Protein 7P0X (pdb70)

Sequence (1705 aa):
SLADAVFKSACEERILLAYADYNPDMTKVVNLFSKYNETVNTVRVSNDAVKDILEIVGWPSMPLIFVKGNCCGGFKELYQLEESGFLNEWLKEHEYDLAIVGGGSGGLAAAKEAVRLGKKVVCLDFVKPSAMGTTWGLGGTCVNVGCIPKKLMHQAALLGEYIEDAKKFGWEIPEGAIKLNWHQLKNAVQNHIASLNWGYRVQLKEKSVTYMNSYATFTGSHELSVKNKKGKVEKVTADRFLIAVGLRPRFPDVPGALECCISSDDLFSLPYNPGKTLCVGASYVSLECAGFLKGIGNDVTVMVRSVLLRGFDQDMAERIKKHMTERGVKFVQVPIKYERLKKPTDSEPGMIRVHTMQEDEDGTKEVTEDFNTVLMAIGRDAMTDDLGLDVVGVNRAKSGKIIGRREQSVSCPYVYAIGDVLYGSPELTPVAIQAGKVLMRRLFTGSSELTEYDKIPTTVFTPLEYGSCGLSEYSAIQKYGKENINVYHNVFIPLEYAVTERKEKTHCYCKLICLKNNEQDLILGFHILTPNAGEITQGFAIALKFDAKKADFDRLIGIHPTVAENFTTLTLVKEDSGSLADAVFKSACEERILLAYADYNPDMTKVVNLFSKYNETVNTVRVSNDAVKDILEIVGWPSMPLIFVKGNCCGGFKELYQLEESGFLNEWLKEHEYDLAIVGGGSGGLAAAKEAVRLGKKVVCLDFVKPSAMGTTWGLGGTCVNVGCIPKKLMHQAALLGEYIEDAKKFGWEIPEGAIKLNWHQLKNAVQNHIASLNWGYRVQLKEKSVTYMNSYATFTGSHELSVKNKKGKVEKVTADRFLIAVGLRPRFPDVPGALECCISSDDLFSLPYNPGKTLCVGASYVSLECAGFLKGIGNDVTVMVRSVLLRGFDQDMAERIKKHMTERGVKFVQVPIKYERLKKPTDSEPGMIRVHTMQEDEDGTKEVTEDFNTVLMAIGRDAMTDDLGLDVVVGVNRAKSGKIIGRREQSVSCPYVYAIGDVLYGSPELTPVAIQAGKVLMRRLFTGSSELTEYDKIPTTVFTPLEYGSCGLSEYSAIQKYGKENINVYHNVFIPLEYAVTERKEKTHCYCKLICLKNEQDLILGFHILTPNAGEITQGFAIALKFDAKKADFDRLIGIHPTVAENFTTLTLVKEGCGADAVFKSACEERILLAYPDMTKVVNLFSKYNETVNTVRVSNDAVKDILEIVGWPSMPLIFVKGNCCGELYSGFLNEWLKEHEYDLAIVGGGSGGLAAAKEAVRLGKKVVCLDFVKPSAMGTTWGLGGTCVNVGCIPKKLMHQAALLGEYIEDAKKFGWEIPEGAIKLNWHQLKNAVQNHIASLNWGYRVQLKEKSVTYMNSYATFTGSHELSVKNKKGKVEKVTADRFLIAVGLRPRFPDVPGALECCISSDDLFSLPYNPGKTLCVGASYVSLECAGFLKGIGNDVTVMVRSVLLRGFDQDMAERIKKHMTERGVKFVQCVPIKYERLKKPTDSEPGMIRVTEDFNTVLMAIGRDAMTDDLGLDVVGVNRAKSGKIIGRREQSVSCPYVYAIGDVLYGSPELTPVAIQAGKVLMRRLFTGSSELTEYDKIPTTVFTPLEYGSCGLSEYSAIQKYGKENINVYHNVFIPLEYAVTERKEKTHCYCKLICLKNEQDLILGFHILTPNAGEITQGFAIALKFDAKKADFDRLIGIHPTVAENFTTLTLVKED

Structure (mmCIF, N/CA/C/O backbone):
data_7P0X
#
_entry.id   7P0X
#
_cell.length_a   146.921
_cell.length_b   258.985
_cell.length_c   129.067
_cell.angle_alpha   90.000
_cell.angle_beta   90.000
_cell.angle_gamma   90.000
#
_symmetry.space_group_name_H-M   'C 2 2 21'
#
loop_
_entity.id
_entity.type
_entity.pdbx_description
1 polymer 'Glutaredoxin domain-containing protein'
2 polymer 'Glutaredoxin domain-containing protein'
3 non-polymer 'FLAVIN-ADENINE DINUCLEOTIDE'
4 non-polymer (4S)-2-METHYL-2,4-PENTANEDIOL
5 non-polymer 'SODIUM ION'
6 non-polymer 'CHLORIDE ION'
7 water water
#
loop_
_atom_site.group_PDB
_atom_site.id
_atom_site.type_symbol
_atom_site.label_atom_id
_atom_site.label_alt_id
_atom_site.label_comp_id
_atom_site.label_asym_id
_atom_site.label_entity_id
_atom_site.label_seq_id
_atom_site.pdbx_PDB_ins_code
_atom_site.Cartn_x
_atom_site.Cartn_y
_atom_site.Cartn_z
_atom_site.occupancy
_atom_site.B_iso_or_equiv
_atom_site.auth_seq_id
_atom_site.auth_comp_id
_atom_site.auth_asym_id
_atom_site.auth_atom_id
_atom_site.pdbx_PDB_model_num
ATOM 1 N N . SER A 1 12 ? -12.212 -23.533 1.988 1.00 126.40 12 SER A N 1
ATOM 2 C CA . SER A 1 12 ? -11.021 -23.863 1.157 1.00 129.35 12 SER A CA 1
ATOM 3 C C . SER A 1 12 ? -11.395 -24.807 -0.004 1.00 127.50 12 SER A C 1
ATOM 4 O O . SER A 1 12 ? -11.233 -24.389 -1.172 1.00 128.50 12 SER A O 1
ATOM 7 N N . LEU A 1 13 ? -11.880 -26.021 0.283 1.00 122.30 13 LEU A N 1
ATOM 8 C CA . LEU A 1 13 ? -12.225 -27.037 -0.756 1.00 122.08 13 LEU A CA 1
ATOM 9 C C . LEU A 1 13 ? -13.758 -27.185 -0.907 1.00 117.42 13 LEU A C 1
ATOM 10 O O . LEU A 1 13 ? -14.530 -26.552 -0.134 1.00 117.07 13 LEU A O 1
ATOM 15 N N . ALA A 1 14 ? -14.181 -27.959 -1.913 1.00 112.55 14 ALA A N 1
ATOM 16 C CA . ALA A 1 14 ? -15.555 -27.984 -2.476 1.00 108.67 14 ALA A CA 1
ATOM 17 C C . ALA A 1 14 ? -16.601 -28.284 -1.382 1.00 106.58 14 ALA A C 1
ATOM 18 O O . ALA A 1 14 ? -17.567 -27.483 -1.185 1.00 107.62 14 ALA A O 1
ATOM 20 N N . ASP A 1 15 ? -16.409 -29.384 -0.652 1.00 104.78 15 ASP A N 1
ATOM 21 C CA . ASP A 1 15 ? -17.343 -29.843 0.409 1.00 107.03 15 ASP A CA 1
ATOM 22 C C . ASP A 1 15 ? -17.502 -28.709 1.446 1.00 109.67 15 ASP A C 1
ATOM 23 O O . ASP A 1 15 ? -18.678 -28.316 1.731 1.00 113.64 15 ASP A O 1
ATOM 28 N N . ALA A 1 16 ? -16.379 -28.148 1.927 1.00 109.23 16 ALA A N 1
ATOM 29 C CA . ALA A 1 16 ? -16.326 -27.007 2.875 1.00 112.58 16 ALA A CA 1
ATOM 30 C C . ALA A 1 16 ? -17.039 -25.776 2.287 1.00 108.97 16 ALA A C 1
ATOM 31 O O . ALA A 1 16 ? -17.730 -25.075 3.064 1.00 109.48 16 ALA A O 1
ATOM 33 N N . VAL A 1 17 ? -16.883 -25.511 0.982 1.00 103.22 17 VAL A N 1
ATOM 34 C CA . VAL A 1 17 ? -17.587 -24.387 0.292 1.00 104.46 17 VAL A CA 1
ATOM 35 C C . VAL A 1 17 ? -19.097 -24.634 0.345 1.00 103.45 17 VAL A C 1
ATOM 36 O O . VAL A 1 17 ? -19.825 -23.728 0.795 1.00 97.35 17 VAL A O 1
ATOM 40 N N . PHE A 1 18 ? -19.551 -25.811 -0.112 1.00 103.78 18 PHE A N 1
ATOM 41 C CA . PHE A 1 18 ? -21.004 -26.103 -0.281 1.00 102.33 18 PHE A CA 1
ATOM 42 C C . PHE A 1 18 ? -21.689 -26.212 1.092 1.00 103.42 18 PHE A C 1
ATOM 43 O O . PHE A 1 18 ? -22.882 -25.761 1.202 1.00 100.59 18 PHE A O 1
ATOM 51 N N . LYS A 1 19 ? -20.969 -26.730 2.109 1.00 107.66 19 LYS A N 1
ATOM 52 C CA . LYS A 1 19 ? -21.466 -26.745 3.517 1.00 113.51 19 LYS A CA 1
ATOM 53 C C . LYS A 1 19 ? -21.751 -25.302 3.950 1.00 115.02 19 LYS A C 1
ATOM 54 O O . LYS A 1 19 ? -22.913 -25.004 4.335 1.00 114.89 19 LYS A O 1
ATOM 60 N N . SER A 1 20 ? -20.741 -24.433 3.860 1.00 119.50 20 SER A N 1
ATOM 61 C CA . SER A 1 20 ? -20.867 -22.987 4.170 1.00 120.99 20 SER A CA 1
ATOM 62 C C . SER A 1 20 ? -22.045 -22.406 3.368 1.00 119.74 20 SER A C 1
ATOM 63 O O . SER A 1 20 ? -22.914 -21.734 3.978 1.00 118.12 20 SER A O 1
ATOM 66 N N . ALA A 1 21 ? -22.094 -22.683 2.058 1.00 116.17 21 ALA A N 1
ATOM 67 C CA . ALA A 1 21 ? -23.142 -22.197 1.129 1.00 115.78 21 ALA A CA 1
ATOM 68 C C . ALA A 1 21 ? -24.527 -22.562 1.678 1.00 113.11 21 ALA A C 1
ATOM 69 O O . ALA A 1 21 ? -25.391 -21.663 1.760 1.00 116.88 21 ALA A O 1
ATOM 71 N N . CYS A 1 22 ? -24.710 -23.818 2.091 1.00 113.41 22 CYS A N 1
ATOM 72 C CA . CYS A 1 22 ? -25.987 -24.312 2.686 1.00 116.04 22 CYS A CA 1
ATOM 73 C C . CYS A 1 22 ? -26.251 -23.662 4.058 1.00 114.53 22 CYS A C 1
ATOM 74 O O . CYS A 1 22 ? -27.434 -23.325 4.316 1.00 108.13 22 CYS A O 1
ATOM 77 N N . GLU A 1 23 ? -25.213 -23.491 4.899 1.00 114.76 23 GLU A N 1
ATOM 78 C CA . GLU A 1 23 ? -25.342 -23.012 6.311 1.00 116.00 23 GLU A CA 1
ATOM 79 C C . GLU A 1 23 ? -25.643 -21.502 6.363 1.00 115.95 23 GLU A C 1
ATOM 80 O O . GLU A 1 23 ? -26.385 -21.089 7.273 1.00 111.78 23 GLU A O 1
ATOM 86 N N . GLU A 1 24 ? -25.081 -20.719 5.434 1.00 114.54 24 GLU A N 1
ATOM 87 C CA . GLU A 1 24 ? -25.107 -19.229 5.446 1.00 115.28 24 GLU A CA 1
ATOM 88 C C . GLU A 1 24 ? -26.222 -18.709 4.533 1.00 111.49 24 GLU A C 1
ATOM 89 O O . GLU A 1 24 ? -26.536 -19.379 3.511 1.00 115.77 24 GLU A O 1
ATOM 95 N N . ARG A 1 25 ? -26.804 -17.568 4.902 1.00 110.53 25 ARG A N 1
ATOM 96 C CA . ARG A 1 25 ? -27.855 -16.851 4.137 1.00 111.83 25 ARG A CA 1
ATOM 97 C C . ARG A 1 25 ? -27.265 -16.315 2.832 1.00 114.21 25 ARG A C 1
ATOM 98 O O . ARG A 1 25 ? -27.876 -16.565 1.800 1.00 118.06 25 ARG A O 1
ATOM 106 N N . ILE A 1 26 ? -26.160 -15.572 2.891 1.00 118.52 26 ILE A N 1
ATOM 107 C CA . ILE A 1 26 ? -25.483 -14.997 1.694 1.00 120.27 26 ILE A CA 1
ATOM 108 C C . ILE A 1 26 ? -23.986 -15.298 1.804 1.00 120.96 26 ILE A C 1
ATOM 109 O O . ILE A 1 26 ? -23.332 -14.811 2.769 1.00 129.30 26 ILE A O 1
ATOM 114 N N . LEU A 1 27 ? -23.476 -16.068 0.840 1.00 116.90 27 LEU A N 1
ATOM 115 C CA . LEU A 1 27 ? -22.049 -16.458 0.719 1.00 117.04 27 LEU A CA 1
ATOM 116 C C . LEU A 1 27 ? -21.525 -16.031 -0.655 1.00 116.83 27 LEU A C 1
ATOM 117 O O . LEU A 1 27 ? -22.197 -16.320 -1.683 1.00 117.36 27 LEU A O 1
ATOM 122 N N . LEU A 1 28 ? -20.371 -15.364 -0.648 1.00 122.46 28 LEU A N 1
ATOM 123 C CA . LEU A 1 28 ? -19.577 -15.022 -1.851 1.00 124.93 28 LEU A CA 1
ATOM 124 C C . LEU A 1 28 ? -18.349 -15.935 -1.870 1.00 124.28 28 LEU A C 1
ATOM 125 O O . LEU A 1 28 ? -17.504 -15.816 -0.967 1.00 123.18 28 LEU A O 1
ATOM 130 N N . ALA A 1 29 ? -18.269 -16.842 -2.842 1.00 123.48 29 ALA A N 1
ATOM 131 C CA . ALA A 1 29 ? -17.097 -17.722 -3.061 1.00 124.46 29 ALA A CA 1
ATOM 132 C C . ALA A 1 29 ? -16.180 -17.086 -4.116 1.00 125.64 29 ALA A C 1
ATOM 133 O O . ALA A 1 29 ? -16.704 -16.720 -5.214 1.00 127.01 29 ALA A O 1
ATOM 135 N N . TYR A 1 30 ? -14.879 -16.952 -3.810 1.00 127.89 30 TYR A N 1
ATOM 136 C CA . TYR A 1 30 ? -13.905 -16.252 -4.699 1.00 131.70 30 TYR A CA 1
ATOM 137 C C . TYR A 1 30 ? -12.560 -16.990 -4.788 1.00 133.26 30 TYR A C 1
ATOM 138 O O . TYR A 1 30 ? -12.261 -17.834 -3.931 1.00 126.82 30 TYR A O 1
ATOM 147 N N . ALA A 1 31 ? -11.755 -16.618 -5.795 1.00 139.27 31 ALA A N 1
ATOM 148 C CA . ALA A 1 31 ? -10.430 -17.200 -6.133 1.00 141.67 31 ALA A CA 1
ATOM 149 C C . ALA A 1 31 ? -9.295 -16.236 -5.731 1.00 145.21 31 ALA A C 1
ATOM 150 O O . ALA A 1 31 ? -8.751 -16.424 -4.637 1.00 145.52 31 ALA A O 1
ATOM 152 N N . ASP A 1 32 ? -8.945 -15.271 -6.585 1.00 147.65 32 ASP A N 1
ATOM 153 C CA . ASP A 1 32 ? -8.141 -14.080 -6.210 1.00 157.78 32 ASP A CA 1
ATOM 154 C C . ASP A 1 32 ? -8.937 -12.836 -6.632 1.00 161.28 32 ASP A C 1
ATOM 155 O O . ASP A 1 32 ? -9.612 -12.921 -7.688 1.00 155.16 32 ASP A O 1
ATOM 160 N N . TYR A 1 33 ? -8.931 -11.802 -5.761 1.00 168.36 33 TYR A N 1
ATOM 161 C CA . TYR A 1 33 ? -9.164 -10.331 -5.961 1.00 173.47 33 TYR A CA 1
ATOM 162 C C . TYR A 1 33 ? -10.177 -10.038 -7.080 1.00 173.96 33 TYR A C 1
ATOM 163 O O . TYR A 1 33 ? -9.906 -9.171 -7.931 1.00 171.52 33 TYR A O 1
ATOM 172 N N . ASN A 1 34 ? -11.331 -10.712 -7.054 1.00 179.06 34 ASN A N 1
ATOM 173 C CA . ASN A 1 34 ? -12.346 -10.656 -8.144 1.00 183.45 34 ASN A CA 1
ATOM 174 C C . ASN A 1 34 ? -12.788 -9.192 -8.260 1.00 194.05 34 ASN A C 1
ATOM 175 O O . ASN A 1 34 ? -12.612 -8.418 -7.317 1.00 192.04 34 ASN A O 1
ATOM 180 N N . PRO A 1 35 ? -13.294 -8.736 -9.434 1.00 203.45 35 PRO A N 1
ATOM 181 C CA . PRO A 1 35 ? -13.644 -7.327 -9.628 1.00 208.07 35 PRO A CA 1
ATOM 182 C C . PRO A 1 35 ? -15.064 -7.048 -9.110 1.00 209.58 35 PRO A C 1
ATOM 183 O O . PRO A 1 35 ? -15.957 -7.814 -9.423 1.00 213.25 35 PRO A O 1
ATOM 187 N N . ASP A 1 36 ? -15.231 -5.969 -8.333 1.00 211.45 36 ASP A N 1
ATOM 188 C CA . ASP A 1 36 ? -16.502 -5.564 -7.663 1.00 206.97 36 ASP A CA 1
ATOM 189 C C . ASP A 1 36 ? -16.971 -6.646 -6.684 1.00 204.16 36 ASP A C 1
ATOM 190 O O . ASP A 1 36 ? -18.106 -7.148 -6.878 1.00 201.92 36 ASP A O 1
ATOM 195 N N . MET A 1 37 ? -16.133 -7.011 -5.706 1.00 201.51 37 MET A N 1
ATOM 196 C CA . MET A 1 37 ? -16.586 -7.732 -4.484 1.00 192.04 37 MET A CA 1
ATOM 197 C C . MET A 1 37 ? -17.212 -6.711 -3.521 1.00 190.80 37 MET A C 1
ATOM 198 O O . MET A 1 37 ? -18.182 -7.091 -2.817 1.00 190.33 37 MET A O 1
ATOM 203 N N . THR A 1 38 ? -16.765 -5.446 -3.546 1.00 185.31 38 THR A N 1
ATOM 204 C CA . THR A 1 38 ? -17.427 -4.317 -2.841 1.00 184.14 38 THR A CA 1
ATOM 205 C C . THR A 1 38 ? -18.880 -4.213 -3.316 1.00 179.40 38 THR A C 1
ATOM 206 O O . THR A 1 38 ? -19.777 -4.380 -2.465 1.00 183.97 38 THR A O 1
ATOM 210 N N . LYS A 1 39 ? -19.096 -4.022 -4.622 0.85 174.31 39 LYS A N 1
ATOM 211 C CA . LYS A 1 39 ? -20.436 -3.697 -5.189 0.85 171.63 39 LYS A CA 1
ATOM 212 C C . LYS A 1 39 ? -21.448 -4.814 -4.888 0.85 165.45 39 LYS A C 1
ATOM 213 O O . LYS A 1 39 ? -22.641 -4.554 -5.091 0.85 165.89 39 LYS A O 1
ATOM 219 N N . VAL A 1 40 ? -21.003 -5.985 -4.412 1.00 160.28 40 VAL A N 1
ATOM 220 C CA . VAL A 1 40 ? -21.883 -7.074 -3.885 1.00 159.19 40 VAL A CA 1
ATOM 221 C C . VAL A 1 40 ? -22.301 -6.719 -2.448 1.00 159.33 40 VAL A C 1
ATOM 222 O O . VAL A 1 40 ? -23.546 -6.561 -2.195 1.00 155.56 40 VAL A O 1
ATOM 226 N N . VAL A 1 41 ? -21.306 -6.548 -1.558 1.00 163.00 41 VAL A N 1
ATOM 227 C CA . VAL A 1 41 ? -21.497 -6.191 -0.115 1.00 164.93 41 VAL A CA 1
ATOM 228 C C . VAL A 1 41 ? -22.362 -4.923 -0.053 1.00 168.40 41 VAL A C 1
ATOM 229 O O . VAL A 1 41 ? -23.332 -4.918 0.735 1.00 167.74 41 VAL A O 1
ATOM 233 N N . ASN A 1 42 ? -22.044 -3.918 -0.885 1.00 171.88 42 ASN A N 1
ATOM 234 C CA . ASN A 1 42 ? -22.838 -2.670 -1.040 1.00 174.97 42 ASN A CA 1
ATOM 235 C C . ASN A 1 42 ? -24.276 -3.020 -1.424 1.00 168.31 42 ASN A C 1
ATOM 236 O O . ASN A 1 42 ? -25.196 -2.447 -0.808 1.00 168.26 42 ASN A O 1
ATOM 241 N N . LEU A 1 43 ? -24.467 -3.919 -2.394 1.00 164.17 43 LEU A N 1
ATOM 242 C CA . LEU A 1 43 ? -25.825 -4.288 -2.869 1.00 161.11 43 LEU A CA 1
ATOM 243 C C . LEU A 1 43 ? -26.601 -4.950 -1.732 1.00 157.63 43 LEU A C 1
ATOM 244 O O . LEU A 1 43 ? -27.788 -4.627 -1.582 1.00 157.73 43 LEU A O 1
ATOM 249 N N . PHE A 1 44 ? -25.967 -5.847 -0.973 1.00 153.64 44 PHE A N 1
ATOM 250 C CA . PHE A 1 44 ? -26.670 -6.611 0.095 1.00 151.81 44 PHE A CA 1
ATOM 251 C C . PHE A 1 44 ? -26.894 -5.728 1.328 1.00 153.23 44 PHE A C 1
ATOM 252 O O . PHE A 1 44 ? -27.957 -5.895 1.970 1.00 152.21 44 PHE A O 1
ATOM 260 N N . SER A 1 45 ? -25.983 -4.794 1.624 1.00 156.18 45 SER A N 1
ATOM 261 C CA . SER A 1 45 ? -26.134 -3.816 2.739 1.00 160.41 45 SER A CA 1
ATOM 262 C C . SER A 1 45 ? -27.481 -3.088 2.620 1.00 157.29 45 SER A C 1
ATOM 263 O O . SER A 1 45 ? -28.031 -2.728 3.659 1.00 159.97 45 SER A O 1
ATOM 266 N N . LYS A 1 46 ? -28.003 -2.915 1.402 1.00 154.51 46 LYS A N 1
ATOM 267 C CA . LYS A 1 46 ? -29.340 -2.326 1.111 1.00 155.56 46 LYS A CA 1
ATOM 268 C C . LYS A 1 46 ? -30.458 -3.072 1.855 1.00 151.41 46 LYS A C 1
ATOM 269 O O . LYS A 1 46 ? -31.481 -2.422 2.131 1.00 156.72 46 LYS A O 1
ATOM 275 N N . TYR A 1 47 ? -30.308 -4.374 2.138 1.00 144.17 47 TYR A N 1
ATOM 276 C CA . TYR A 1 47 ? -31.347 -5.212 2.801 1.00 139.07 47 TYR A CA 1
ATOM 277 C C . TYR A 1 47 ? -30.870 -5.714 4.175 1.00 137.58 47 TYR A C 1
ATOM 278 O O . TYR A 1 47 ? -31.427 -6.708 4.628 1.00 128.09 47 TYR A O 1
ATOM 287 N N . ASN A 1 48 ? -29.924 -5.015 4.828 1.00 142.77 48 ASN A N 1
ATOM 288 C CA . ASN A 1 48 ? -29.305 -5.384 6.139 1.00 144.30 48 ASN A CA 1
ATOM 289 C C . ASN A 1 48 ? -28.974 -6.880 6.160 1.00 138.81 48 ASN A C 1
ATOM 290 O O . ASN A 1 48 ? -29.251 -7.554 7.181 1.00 136.12 48 ASN A O 1
ATOM 295 N N . GLU A 1 49 ? -28.350 -7.347 5.081 1.00 135.97 49 GLU A N 1
ATOM 296 C CA . GLU A 1 49 ? -27.792 -8.709 4.959 1.00 132.30 49 GLU A CA 1
ATOM 297 C C . GLU A 1 49 ? -26.278 -8.638 5.160 1.00 135.21 49 GLU A C 1
ATOM 298 O O . GLU A 1 49 ? -25.665 -7.620 4.731 1.00 141.09 49 GLU A O 1
ATOM 304 N N . THR A 1 50 ? -25.726 -9.643 5.832 1.00 134.97 50 THR A N 1
ATOM 305 C CA . THR A 1 50 ? -24.273 -9.844 6.030 1.00 139.10 50 THR A CA 1
ATOM 306 C C . THR A 1 50 ? -23.803 -10.773 4.914 1.00 134.42 50 THR A C 1
ATOM 307 O O . THR A 1 50 ? -24.452 -11.787 4.760 1.00 134.46 50 THR A O 1
ATOM 311 N N . VAL A 1 51 ? -22.761 -10.415 4.159 1.00 135.27 51 VAL A N 1
ATOM 312 C CA . VAL A 1 51 ? -22.234 -11.220 3.025 1.00 132.51 51 VAL A CA 1
ATOM 313 C C . VAL A 1 51 ? -21.015 -11.991 3.521 1.00 135.35 51 VAL A C 1
ATOM 314 O O . VAL A 1 51 ? -19.991 -11.354 3.749 1.00 139.15 51 VAL A O 1
ATOM 318 N N . ASN A 1 52 ? -21.126 -13.314 3.655 1.00 136.32 52 ASN A N 1
ATOM 319 C CA . ASN A 1 52 ? -20.008 -14.179 4.126 1.00 140.41 52 ASN A CA 1
ATOM 320 C C . ASN A 1 52 ? -19.068 -14.421 2.930 1.00 141.20 52 ASN A C 1
ATOM 321 O O . ASN A 1 52 ? -19.515 -14.215 1.766 1.00 141.22 52 ASN A O 1
ATOM 326 N N . THR A 1 53 ? -17.818 -14.824 3.194 1.00 143.05 53 THR A N 1
ATOM 327 C CA . THR A 1 53 ? -16.744 -14.971 2.172 1.00 143.06 53 THR A CA 1
ATOM 328 C C . THR A 1 53 ? -16.029 -16.324 2.306 1.00 142.87 53 THR A C 1
ATOM 329 O O . THR A 1 53 ? -15.909 -16.833 3.446 1.00 146.84 53 THR A O 1
ATOM 333 N N . VAL A 1 54 ? -15.588 -16.892 1.174 1.00 138.50 54 VAL A N 1
ATOM 334 C CA . VAL A 1 54 ? -14.668 -18.069 1.139 1.00 134.25 54 VAL A CA 1
ATOM 335 C C . VAL A 1 54 ? -13.716 -17.949 -0.059 1.00 135.58 54 VAL A C 1
ATOM 336 O O . VAL A 1 54 ? -14.206 -17.810 -1.220 1.00 134.82 54 VAL A O 1
ATOM 340 N N . ARG A 1 55 ? -12.413 -17.972 0.254 1.00 139.94 55 ARG A N 1
ATOM 341 C CA . ARG A 1 55 ? -11.288 -18.147 -0.697 1.00 140.98 55 ARG A CA 1
ATOM 342 C C . ARG A 1 55 ? -11.205 -19.637 -1.039 1.00 135.07 55 ARG A C 1
ATOM 343 O O . ARG A 1 55 ? -10.809 -20.452 -0.189 1.00 134.44 55 ARG A O 1
ATOM 351 N N . VAL A 1 56 ? -11.605 -19.973 -2.255 1.00 131.43 56 VAL A N 1
ATOM 352 C CA . VAL A 1 56 ? -11.557 -21.358 -2.791 1.00 131.10 56 VAL A CA 1
ATOM 353 C C . VAL A 1 56 ? -10.121 -21.662 -3.221 1.00 134.06 56 VAL A C 1
ATOM 354 O O . VAL A 1 56 ? -9.525 -20.815 -3.891 1.00 133.91 56 VAL A O 1
ATOM 358 N N . SER A 1 57 ? -9.609 -22.837 -2.845 1.00 133.80 57 SER A N 1
ATOM 359 C CA . SER A 1 57 ? -8.315 -23.389 -3.319 1.00 135.88 57 SER A CA 1
ATOM 360 C C . SER A 1 57 ? -8.369 -23.473 -4.853 1.00 135.59 57 SER A C 1
ATOM 361 O O . SER A 1 57 ? -9.428 -23.839 -5.383 1.00 132.93 57 SER A O 1
ATOM 364 N N . ASN A 1 58 ? -7.282 -23.124 -5.549 1.00 138.43 58 ASN A N 1
ATOM 365 C CA . ASN A 1 58 ? -7.187 -23.193 -7.037 1.00 136.57 58 ASN A CA 1
ATOM 366 C C . ASN A 1 58 ? -7.485 -24.608 -7.542 1.00 133.93 58 ASN A C 1
ATOM 367 O O . ASN A 1 58 ? -8.212 -24.696 -8.535 1.00 137.94 58 ASN A O 1
ATOM 372 N N . ASP A 1 59 ? -6.953 -25.637 -6.868 1.00 134.10 59 ASP A N 1
ATOM 373 C CA . ASP A 1 59 ? -7.103 -27.091 -7.138 1.00 132.28 59 ASP A CA 1
ATOM 374 C C . ASP A 1 59 ? -8.556 -27.573 -6.972 1.00 130.59 59 ASP A C 1
ATOM 375 O O . ASP A 1 59 ? -8.779 -28.782 -7.196 1.00 127.99 59 ASP A O 1
ATOM 380 N N . ALA A 1 60 ? -9.475 -26.688 -6.547 1.00 130.10 60 ALA A N 1
ATOM 381 C CA . ALA A 1 60 ? -10.895 -27.000 -6.258 1.00 125.56 60 ALA A CA 1
ATOM 382 C C . ALA A 1 60 ? -11.855 -26.252 -7.199 1.00 123.36 60 ALA A C 1
ATOM 383 O O . ALA A 1 60 ? -12.966 -26.747 -7.345 1.00 126.27 60 ALA A O 1
ATOM 385 N N . VAL A 1 61 ? -11.439 -25.146 -7.823 1.00 117.91 61 VAL A N 1
ATOM 386 C CA . VAL A 1 61 ? -12.325 -24.193 -8.563 1.00 116.69 61 VAL A CA 1
ATOM 387 C C . VAL A 1 61 ? -13.094 -24.932 -9.676 1.00 112.68 61 VAL A C 1
ATOM 388 O O . VAL A 1 61 ? -14.362 -24.958 -9.641 1.00 108.47 61 VAL A O 1
ATOM 392 N N . LYS A 1 62 ? -12.351 -25.545 -10.603 1.00 117.88 62 LYS A N 1
ATOM 393 C CA . LYS A 1 62 ? -12.874 -26.199 -11.838 1.00 116.67 62 LYS A CA 1
ATOM 394 C C . LYS A 1 62 ? -13.927 -27.245 -11.461 1.00 111.72 62 LYS A C 1
ATOM 395 O O . LYS A 1 62 ? -14.948 -27.351 -12.177 1.00 106.24 62 LYS A O 1
ATOM 401 N N . ASP A 1 63 ? -13.682 -27.975 -10.370 1.00 111.95 63 ASP A N 1
ATOM 402 C CA . ASP A 1 63 ? -14.634 -28.939 -9.749 1.00 102.71 63 ASP A CA 1
ATOM 403 C C . ASP A 1 63 ? -15.911 -28.224 -9.295 1.00 97.90 63 ASP A C 1
ATOM 404 O O . ASP A 1 63 ? -17.012 -28.722 -9.632 1.00 100.41 63 ASP A O 1
ATOM 409 N N . ILE A 1 64 ? -15.777 -27.124 -8.546 1.00 96.78 64 ILE A N 1
ATOM 410 C CA . ILE A 1 64 ? -16.937 -26.393 -7.960 1.00 94.77 64 ILE A CA 1
ATOM 411 C C . ILE A 1 64 ? -17.758 -25.830 -9.114 1.00 94.04 64 ILE A C 1
ATOM 412 O O . ILE A 1 64 ? -18.986 -25.965 -9.056 1.00 95.80 64 ILE A O 1
ATOM 417 N N . LEU A 1 65 ? -17.106 -25.286 -10.139 1.00 94.88 65 LEU A N 1
ATOM 418 C CA . LEU A 1 65 ? -17.815 -24.675 -11.293 1.00 97.22 65 LEU A CA 1
ATOM 419 C C . LEU A 1 65 ? -18.576 -25.739 -12.078 1.00 95.69 65 LEU A C 1
ATOM 420 O O . LEU A 1 65 ? -19.737 -25.458 -12.458 1.00 91.17 65 LEU A O 1
ATOM 425 N N . GLU A 1 66 ? -17.956 -26.908 -12.297 1.00 99.44 66 GLU A N 1
ATOM 426 C CA . GLU A 1 66 ? -18.575 -28.051 -13.021 1.00 97.08 66 GLU A CA 1
ATOM 427 C C . GLU A 1 66 ? -19.882 -28.420 -12.305 1.00 92.72 66 GLU A C 1
ATOM 428 O O . GLU A 1 66 ? -20.929 -28.505 -12.989 1.00 89.47 66 GLU A O 1
ATOM 434 N N . ILE A 1 67 ? -19.828 -28.554 -10.975 1.00 90.47 67 ILE A N 1
ATOM 435 C CA . ILE A 1 67 ? -20.968 -28.994 -10.117 1.00 88.48 67 ILE A CA 1
ATOM 436 C C . ILE A 1 67 ? -22.157 -28.032 -10.257 1.00 88.79 67 ILE A C 1
ATOM 437 O O . ILE A 1 67 ? -23.276 -28.530 -10.551 1.00 93.04 67 ILE A O 1
ATOM 442 N N . VAL A 1 68 ? -21.951 -26.727 -10.057 1.00 88.56 68 VAL A N 1
ATOM 443 C CA . VAL A 1 68 ? -23.053 -25.720 -10.048 1.00 88.65 68 VAL A CA 1
ATOM 444 C C . VAL A 1 68 ? -23.417 -25.339 -11.488 1.00 87.77 68 VAL A C 1
ATOM 445 O O . VAL A 1 68 ? -24.509 -24.761 -11.683 1.00 85.84 68 VAL A O 1
ATOM 449 N N . GLY A 1 69 ? -22.535 -25.624 -12.450 1.00 88.62 69 GLY A N 1
ATOM 450 C CA . GLY A 1 69 ? -22.788 -25.382 -13.884 1.00 89.21 69 GLY A CA 1
ATOM 451 C C . GLY A 1 69 ? -22.668 -23.908 -14.244 1.00 95.57 69 GLY A C 1
ATOM 452 O O . GLY A 1 69 ? -23.524 -23.417 -14.996 1.00 103.08 69 GLY A O 1
ATOM 453 N N . TRP A 1 70 ? -21.649 -23.211 -13.740 1.00 94.70 70 TRP A N 1
ATOM 454 C CA . TRP A 1 70 ? -21.361 -21.806 -14.114 1.00 96.31 70 TRP A CA 1
ATOM 455 C C . TRP A 1 70 ? -19.975 -21.729 -14.753 1.00 100.75 70 TRP A C 1
ATOM 456 O O . TRP A 1 70 ? -19.074 -22.489 -14.388 1.00 97.42 70 TRP A O 1
ATOM 467 N N . PRO A 1 71 ? -19.791 -20.827 -15.750 1.00 105.86 71 PRO A N 1
ATOM 468 C CA . PRO A 1 71 ? -18.527 -20.701 -16.476 1.00 107.67 71 PRO A CA 1
ATOM 469 C C . PRO A 1 71 ? -17.319 -20.240 -15.649 1.00 112.00 71 PRO A C 1
ATOM 470 O O . PRO A 1 71 ? -16.305 -20.880 -15.789 1.00 114.20 71 PRO A O 1
ATOM 474 N N . SER A 1 72 ? -17.463 -19.113 -14.925 1.00 115.46 72 SER A N 1
ATOM 475 C CA . SER A 1 72 ? -16.375 -18.415 -14.174 1.00 121.48 72 SER A CA 1
ATOM 476 C C . SER A 1 72 ? -16.649 -18.305 -12.669 1.00 123.69 72 SER A C 1
ATOM 477 O O . SER A 1 72 ? -17.818 -18.233 -12.282 1.00 114.18 72 SER A O 1
ATOM 480 N N . MET A 1 73 ? -15.556 -18.183 -11.907 1.00 135.88 73 MET A N 1
ATOM 481 C CA . MET A 1 73 ? -15.462 -18.310 -10.422 1.00 139.43 73 MET A CA 1
ATOM 482 C C . MET A 1 73 ? -16.160 -17.336 -9.461 1.00 140.16 73 MET A C 1
ATOM 483 O O . MET A 1 73 ? -16.860 -17.868 -8.593 1.00 146.41 73 MET A O 1
ATOM 488 N N . PRO A 1 74 ? -16.155 -15.988 -9.482 1.00 130.24 74 PRO A N 1
ATOM 489 C CA . PRO A 1 74 ? -16.795 -15.358 -8.332 1.00 128.90 74 PRO A CA 1
ATOM 490 C C . PRO A 1 74 ? -18.210 -15.963 -8.321 1.00 124.40 74 PRO A C 1
ATOM 491 O O . PRO A 1 74 ? -18.910 -15.718 -9.298 1.00 119.15 74 PRO A O 1
ATOM 495 N N . LEU A 1 75 ? -18.564 -16.787 -7.313 1.00 121.84 75 LEU A N 1
ATOM 496 C CA . LEU A 1 75 ? -19.936 -17.357 -7.163 1.00 118.61 75 LEU A CA 1
ATOM 497 C C . LEU A 1 75 ? -20.682 -16.680 -6.004 1.00 119.31 75 LEU A C 1
ATOM 498 O O . LEU A 1 75 ? -20.035 -16.417 -4.971 1.00 120.03 75 LEU A O 1
ATOM 503 N N . ILE A 1 76 ? -21.990 -16.457 -6.165 1.00 116.32 76 ILE A N 1
ATOM 504 C CA . ILE A 1 76 ? -22.875 -15.939 -5.085 1.00 117.46 76 ILE A CA 1
ATOM 505 C C . ILE A 1 76 ? -23.954 -16.977 -4.771 1.00 115.83 76 ILE A C 1
ATOM 506 O O . ILE A 1 76 ? -24.620 -17.458 -5.722 1.00 116.62 76 ILE A O 1
ATOM 511 N N . PHE A 1 77 ? -24.129 -17.280 -3.481 1.00 112.75 77 PHE A N 1
ATOM 512 C CA . PHE A 1 77 ? -25.222 -18.152 -2.975 1.00 103.46 77 PHE A CA 1
ATOM 513 C C . PHE A 1 77 ? -26.209 -17.297 -2.166 1.00 103.69 77 PHE A C 1
ATOM 514 O O . PHE A 1 77 ? -25.767 -16.351 -1.453 1.00 106.72 77 PHE A O 1
ATOM 522 N N . VAL A 1 78 ? -27.504 -17.597 -2.313 1.00 98.64 78 VAL A N 1
ATOM 523 C CA . VAL A 1 78 ? -28.623 -16.981 -1.548 1.00 99.71 78 VAL A CA 1
ATOM 524 C C . VAL A 1 78 ? -29.498 -18.109 -0.998 1.00 99.20 78 VAL A C 1
ATOM 525 O O . VAL A 1 78 ? -30.104 -18.844 -1.815 1.00 97.30 78 VAL A O 1
ATOM 529 N N . LYS A 1 79 ? -29.558 -18.248 0.331 1.00 101.03 79 LYS A N 1
ATOM 530 C CA . LYS A 1 79 ? -30.370 -19.279 1.036 1.00 98.59 79 LYS A CA 1
ATOM 531 C C . LYS A 1 79 ? -30.025 -20.653 0.456 1.00 92.40 79 LYS A C 1
ATOM 532 O O . LYS A 1 79 ? -30.966 -21.425 0.222 1.00 90.60 79 LYS A O 1
ATOM 538 N N . GLY A 1 80 ? -28.727 -20.910 0.242 1.00 91.58 80 GLY A N 1
ATOM 539 C CA . GLY A 1 80 ? -28.159 -22.166 -0.282 1.00 90.07 80 GLY A CA 1
ATOM 540 C C . GLY A 1 80 ? -28.496 -22.462 -1.735 1.00 87.80 80 GLY A C 1
ATOM 541 O O . GLY A 1 80 ? -28.598 -23.619 -2.065 1.00 88.12 80 GLY A O 1
ATOM 542 N N . ASN A 1 81 ? -28.629 -21.450 -2.583 1.00 92.18 81 ASN A N 1
ATOM 543 C CA . ASN A 1 81 ? -28.940 -21.586 -4.034 1.00 89.37 81 ASN A CA 1
ATOM 544 C C . ASN A 1 81 ? -27.876 -20.821 -4.815 1.00 91.41 81 ASN A C 1
ATOM 545 O O . ASN A 1 81 ? -27.782 -19.619 -4.599 1.00 98.26 81 ASN A O 1
ATOM 550 N N . CYS A 1 82 ? -27.117 -21.488 -5.683 1.00 90.23 82 CYS A N 1
ATOM 551 C CA . CYS A 1 82 ? -26.033 -20.865 -6.487 1.00 92.62 82 CYS A CA 1
ATOM 552 C C . CYS A 1 82 ? -26.653 -19.977 -7.576 1.00 94.03 82 CYS A C 1
ATOM 553 O O . CYS A 1 82 ? -27.421 -20.520 -8.376 1.00 92.52 82 CYS A O 1
ATOM 556 N N . CYS A 1 83 ? -26.339 -18.669 -7.578 1.00 97.95 83 CYS A N 1
ATOM 557 C CA . CYS A 1 83 ? -27.034 -17.622 -8.389 1.00 101.38 83 CYS A CA 1
ATOM 558 C C . CYS A 1 83 ? -26.245 -17.298 -9.659 1.00 103.17 83 CYS A C 1
ATOM 559 O O . CYS A 1 83 ? -26.862 -16.737 -10.608 1.00 100.69 83 CYS A O 1
ATOM 562 N N . GLY A 1 84 ? -24.945 -17.630 -9.647 1.00 104.89 84 GLY A N 1
ATOM 563 C CA . GLY A 1 84 ? -23.936 -17.242 -10.654 1.00 106.14 84 GLY A CA 1
ATOM 564 C C . GLY A 1 84 ? -22.948 -16.241 -10.091 1.00 108.00 84 GLY A C 1
ATOM 565 O O . GLY A 1 84 ? -22.520 -16.414 -8.917 1.00 103.75 84 GLY A O 1
ATOM 566 N N . GLY A 1 85 ? -22.625 -15.226 -10.905 1.00 112.55 85 GLY A N 1
ATOM 567 C CA . GLY A 1 85 ? -21.781 -14.072 -10.550 1.00 116.21 85 GLY A CA 1
ATOM 568 C C . GLY A 1 85 ? -22.576 -12.772 -10.417 1.00 120.64 85 GLY A C 1
ATOM 569 O O . GLY A 1 85 ? -23.847 -12.790 -10.512 1.00 115.68 85 GLY A O 1
ATOM 570 N N . PHE A 1 86 ? -21.857 -11.658 -10.233 1.00 126.00 86 PHE A N 1
ATOM 571 C CA . PHE A 1 86 ? -22.464 -10.344 -9.903 1.00 130.71 86 PHE A CA 1
ATOM 572 C C . PHE A 1 86 ? -23.508 -10.021 -10.981 1.00 128.56 86 PHE A C 1
ATOM 573 O O . PHE A 1 86 ? -24.651 -9.618 -10.631 1.00 128.28 86 PHE A O 1
ATOM 581 N N . LYS A 1 87 ? -23.158 -10.282 -12.244 1.00 125.92 87 LYS A N 1
ATOM 582 C CA . LYS A 1 87 ? -24.057 -10.099 -13.413 1.00 127.09 87 LYS A CA 1
ATOM 583 C C . LYS A 1 87 ? -25.441 -10.690 -13.097 1.00 124.26 87 LYS A C 1
ATOM 584 O O . LYS A 1 87 ? -26.449 -9.988 -13.291 1.00 127.48 87 LYS A O 1
ATOM 590 N N . GLU A 1 88 ? -25.507 -11.929 -12.601 1.00 120.06 88 GLU A N 1
ATOM 591 C CA . GLU A 1 88 ? -26.810 -12.631 -12.408 1.00 114.47 88 GLU A CA 1
ATOM 592 C C . GLU A 1 88 ? -27.502 -12.064 -11.167 1.00 113.95 88 GLU A C 1
ATOM 593 O O . GLU A 1 88 ? -28.737 -11.926 -11.204 1.00 111.22 88 GLU A O 1
ATOM 599 N N . LEU A 1 89 ? -26.741 -11.718 -10.119 1.00 115.58 89 LEU A N 1
ATOM 600 C CA . LEU A 1 89 ? -27.296 -11.131 -8.866 1.00 117.82 89 LEU A CA 1
ATOM 601 C C . LEU A 1 89 ? -27.993 -9.814 -9.226 1.00 119.83 89 LEU A C 1
ATOM 602 O O . LEU A 1 89 ? -29.201 -9.650 -8.892 1.00 122.45 89 LEU A O 1
ATOM 607 N N . TYR A 1 90 ? -27.281 -8.943 -9.941 1.00 120.62 90 TYR A N 1
ATOM 608 C CA . TYR A 1 90 ? -27.794 -7.623 -10.376 1.00 122.54 90 TYR A CA 1
ATOM 609 C C . TYR A 1 90 ? -29.098 -7.804 -11.176 1.00 118.78 90 TYR A C 1
ATOM 610 O O . TYR A 1 90 ? -30.027 -7.026 -10.963 1.00 121.54 90 TYR A O 1
ATOM 619 N N . GLN A 1 91 ? -29.153 -8.746 -12.109 1.00 117.00 91 GLN A N 1
ATOM 620 C CA . GLN A 1 91 ? -30.412 -9.133 -12.811 1.00 119.27 91 GLN A CA 1
ATOM 621 C C . GLN A 1 91 ? -31.527 -9.388 -11.787 1.00 115.18 91 GLN A C 1
ATOM 622 O O . GLN A 1 91 ? -32.640 -8.853 -11.965 1.00 112.11 91 GLN A O 1
ATOM 628 N N . LEU A 1 92 ? -31.241 -10.177 -10.745 1.00 114.70 92 LEU A N 1
ATOM 629 C CA . LEU A 1 92 ? -32.252 -10.565 -9.728 1.00 115.31 92 LEU A CA 1
ATOM 630 C C . LEU A 1 92 ? -32.696 -9.329 -8.949 1.00 117.93 92 LEU A C 1
ATOM 631 O O . LEU A 1 92 ? -33.921 -9.196 -8.687 1.00 117.56 92 LEU A O 1
ATOM 636 N N . GLU A 1 93 ? -31.734 -8.491 -8.560 1.00 123.84 93 GLU A N 1
ATOM 637 C CA . GLU A 1 93 ? -32.016 -7.235 -7.817 1.00 128.81 93 GLU A CA 1
ATOM 638 C C . GLU A 1 93 ? -32.895 -6.351 -8.709 1.00 128.35 93 GLU A C 1
ATOM 639 O O . GLU A 1 93 ? -34.017 -6.069 -8.290 1.00 127.58 93 GLU A O 1
ATOM 645 N N . GLU A 1 94 ? -32.419 -6.025 -9.918 1.00 129.52 94 GLU A N 1
ATOM 646 C CA . GLU A 1 94 ? -33.053 -5.119 -10.926 1.00 133.00 94 GLU A CA 1
ATOM 647 C C . GLU A 1 94 ? -34.531 -5.471 -11.157 1.00 128.64 94 GLU A C 1
ATOM 648 O O . GLU A 1 94 ? -35.325 -4.564 -11.391 1.00 127.93 94 GLU A O 1
ATOM 654 N N . SER A 1 95 ? -34.891 -6.748 -11.103 1.00 127.35 95 SER A N 1
ATOM 655 C CA . SER A 1 95 ? -36.257 -7.260 -11.399 1.00 124.42 95 SER A CA 1
ATOM 656 C C . SER A 1 95 ? -37.156 -7.215 -10.154 1.00 125.09 95 SER A C 1
ATOM 657 O O . SER A 1 95 ? -38.343 -7.538 -10.300 1.00 123.73 95 SER A O 1
ATOM 660 N N . GLY A 1 96 ? -36.606 -6.863 -8.984 1.00 124.96 96 GLY A N 1
ATOM 661 C CA . GLY A 1 96 ? -37.295 -6.874 -7.676 1.00 123.18 96 GLY A CA 1
ATOM 662 C C . GLY A 1 96 ? -37.327 -8.260 -7.032 1.00 121.38 96 GLY A C 1
ATOM 663 O O . GLY A 1 96 ? -37.741 -8.348 -5.864 1.00 121.51 96 GLY A O 1
ATOM 664 N N . PHE A 1 97 ? -36.896 -9.300 -7.749 1.00 117.54 97 PHE A N 1
ATOM 665 C CA . PHE A 1 97 ? -36.968 -10.720 -7.310 1.00 118.70 97 PHE A CA 1
ATOM 666 C C . PHE A 1 97 ? -36.122 -10.925 -6.049 1.00 119.39 97 PHE A C 1
ATOM 667 O O . PHE A 1 97 ? -36.578 -11.715 -5.168 1.00 115.84 97 PHE A O 1
ATOM 675 N N . LEU A 1 98 ? -34.944 -10.278 -5.979 1.00 117.55 98 LEU A N 1
ATOM 676 C CA . LEU A 1 98 ? -33.970 -10.490 -4.873 1.00 117.23 98 LEU A CA 1
ATOM 677 C C . LEU A 1 98 ? -34.601 -9.975 -3.580 1.00 119.22 98 LEU A C 1
ATOM 678 O O . LEU A 1 98 ? -34.472 -10.662 -2.532 1.00 119.11 98 LEU A O 1
ATOM 683 N N . ASN A 1 99 ? -35.266 -8.822 -3.663 1.00 120.50 99 ASN A N 1
ATOM 684 C CA . ASN A 1 99 ? -35.947 -8.187 -2.510 1.00 123.24 99 ASN A CA 1
ATOM 685 C C . ASN A 1 99 ? -36.975 -9.167 -1.934 1.00 119.09 99 ASN A C 1
ATOM 686 O O . ASN A 1 99 ? -36.996 -9.347 -0.708 1.00 122.27 99 ASN A O 1
ATOM 691 N N . GLU A 1 100 ? -37.807 -9.755 -2.790 1.00 117.30 100 GLU A N 1
ATOM 692 C CA . GLU A 1 100 ? -38.878 -10.702 -2.376 1.00 117.84 100 GLU A CA 1
ATOM 693 C C . GLU A 1 100 ? -38.246 -12.033 -1.923 1.00 114.27 100 GLU A C 1
ATOM 694 O O . GLU A 1 100 ? -38.811 -12.692 -1.024 1.00 116.45 100 GLU A O 1
ATOM 700 N N . TRP A 1 101 ? -37.111 -12.417 -2.509 1.00 110.03 101 TRP A N 1
ATOM 701 C CA . TRP A 1 101 ? -36.411 -13.687 -2.181 1.00 109.73 101 TRP A CA 1
ATOM 702 C C . TRP A 1 101 ? -35.927 -13.687 -0.725 1.00 110.88 101 TRP A C 1
ATOM 703 O O . TRP A 1 101 ? -36.082 -14.725 -0.050 1.00 109.16 101 TRP A O 1
ATOM 714 N N . LEU A 1 102 ? -35.362 -12.568 -0.273 1.00 113.77 102 LEU A N 1
ATOM 715 C CA . LEU A 1 102 ? -34.709 -12.445 1.055 1.00 115.10 102 LEU A CA 1
ATOM 716 C C . LEU A 1 102 ? -35.755 -12.374 2.170 1.00 114.53 102 LEU A C 1
ATOM 717 O O . LEU A 1 102 ? -35.343 -12.498 3.336 1.00 113.32 102 LEU A O 1
ATOM 722 N N . LYS A 1 103 ? -37.041 -12.180 1.848 1.00 114.97 103 LYS A N 1
ATOM 723 C CA . LYS A 1 103 ? -38.145 -12.221 2.851 1.00 115.51 103 LYS A CA 1
ATOM 724 C C . LYS A 1 103 ? -38.303 -13.656 3.395 1.00 112.20 103 LYS A C 1
ATOM 725 O O . LYS A 1 103 ? -37.888 -14.622 2.724 1.00 102.67 103 LYS A O 1
ATOM 731 N N . GLU A 1 104 ? -38.866 -13.761 4.597 1.00 113.76 104 GLU A N 1
ATOM 732 C CA . GLU A 1 104 ? -39.394 -15.017 5.182 1.00 108.80 104 GLU A CA 1
ATOM 733 C C . GLU A 1 104 ? -40.596 -15.437 4.329 1.00 104.96 104 GLU A C 1
ATOM 734 O O . GLU A 1 104 ? -41.317 -14.556 3.832 1.00 103.58 104 GLU A O 1
ATOM 740 N N . HIS A 1 105 ? -40.764 -16.735 4.114 1.00 102.17 105 HIS A N 1
ATOM 741 C CA . HIS A 1 105 ? -41.866 -17.327 3.319 1.00 101.61 105 HIS A CA 1
ATOM 742 C C . HIS A 1 105 ? -42.494 -18.442 4.156 1.00 101.68 105 HIS A C 1
ATOM 743 O O . HIS A 1 105 ? -41.876 -18.878 5.153 1.00 101.69 105 HIS A O 1
ATOM 750 N N . GLU A 1 106 ? -43.686 -18.874 3.759 1.00 101.00 106 GLU A N 1
ATOM 751 C CA . GLU A 1 106 ? -44.498 -19.865 4.497 1.00 101.71 106 GLU A CA 1
ATOM 752 C C . GLU A 1 106 ? -43.772 -21.218 4.502 1.00 95.62 106 GLU A C 1
ATOM 753 O O . GLU A 1 106 ? -43.752 -21.875 5.556 1.00 89.21 106 GLU A O 1
ATOM 759 N N . TYR A 1 107 ? -43.183 -21.617 3.372 1.00 92.27 107 TYR A N 1
ATOM 760 C CA . TYR A 1 107 ? -42.570 -22.964 3.178 1.00 89.64 107 TYR A CA 1
ATOM 761 C C . TYR A 1 107 ? -41.095 -22.825 2.781 1.00 88.81 107 TYR A C 1
ATOM 762 O O . TYR A 1 107 ? -40.748 -21.828 2.107 1.00 93.34 107 TYR A O 1
ATOM 771 N N . ASP A 1 108 ? -40.247 -23.770 3.210 1.00 85.43 108 ASP A N 1
ATOM 772 C CA . ASP A 1 108 ? -38.831 -23.837 2.757 1.00 84.87 108 ASP A CA 1
ATOM 773 C C . ASP A 1 108 ? -38.821 -24.234 1.285 1.00 81.97 108 ASP A C 1
ATOM 774 O O . ASP A 1 108 ? -37.906 -23.795 0.550 1.00 85.26 108 ASP A O 1
ATOM 779 N N . LEU A 1 109 ? -39.788 -25.061 0.896 1.00 79.31 109 LEU A N 1
ATOM 780 C CA . LEU A 1 109 ? -39.852 -25.674 -0.454 1.00 79.36 109 LEU A CA 1
ATOM 781 C C . LEU A 1 109 ? -41.305 -25.946 -0.826 1.00 78.15 109 LEU A C 1
ATOM 782 O O . LEU A 1 109 ? -41.998 -26.587 -0.020 1.00 77.24 109 LEU A O 1
ATOM 787 N N . ALA A 1 110 ? -41.733 -25.473 -1.999 1.00 79.15 110 ALA A N 1
ATOM 788 C CA . ALA A 1 110 ? -43.031 -25.864 -2.596 1.00 76.98 110 ALA A CA 1
ATOM 789 C C . ALA A 1 110 ? -42.763 -26.796 -3.774 1.00 74.06 110 ALA A C 1
ATOM 790 O O . ALA A 1 110 ? -41.966 -26.430 -4.675 1.00 73.80 110 ALA A O 1
ATOM 792 N N . ILE A 1 111 ? -43.407 -27.964 -3.742 1.00 73.81 111 ILE A N 1
ATOM 793 C CA . ILE A 1 111 ? -43.263 -29.032 -4.773 1.00 69.85 111 ILE A CA 1
ATOM 794 C C . ILE A 1 111 ? -44.554 -29.072 -5.584 1.00 69.92 111 ILE A C 1
ATOM 795 O O . ILE A 1 111 ? -45.619 -29.359 -4.999 1.00 70.90 111 ILE A O 1
ATOM 800 N N . VAL A 1 112 ? -44.450 -28.780 -6.881 1.00 70.20 112 VAL A N 1
ATOM 801 C CA . VAL A 1 112 ? -45.579 -28.862 -7.838 1.00 67.90 112 VAL A CA 1
ATOM 802 C C . VAL A 1 112 ? -45.507 -30.214 -8.522 1.00 67.69 112 VAL A C 1
ATOM 803 O O . VAL A 1 112 ? -44.686 -30.374 -9.426 1.00 67.18 112 VAL A O 1
ATOM 807 N N . GLY A 1 113 ? -46.334 -31.149 -8.061 1.00 70.23 113 GLY A N 1
ATOM 808 C CA . GLY A 1 113 ? -46.450 -32.527 -8.576 1.00 69.11 113 GLY A CA 1
ATOM 809 C C . GLY A 1 113 ? -46.377 -33.559 -7.467 1.00 68.00 113 GLY A C 1
ATOM 810 O O . GLY A 1 113 ? -45.393 -33.544 -6.747 1.00 68.62 113 GLY A O 1
ATOM 811 N N . GLY A 1 114 ? -47.384 -34.433 -7.380 1.00 66.60 114 GLY A N 1
ATOM 812 C CA . GLY A 1 114 ? -47.504 -35.532 -6.405 1.00 65.53 114 GLY A CA 1
ATOM 813 C C . GLY A 1 114 ? -47.307 -36.888 -7.065 1.00 61.55 114 GLY A C 1
ATOM 814 O O . GLY A 1 114 ? -48.079 -37.851 -6.777 1.00 64.35 114 GLY A O 1
ATOM 815 N N . GLY A 1 115 ? -46.274 -36.960 -7.899 1.00 59.11 115 GLY A N 1
ATOM 816 C CA . GLY A 1 115 ? -45.874 -38.188 -8.594 1.00 55.69 115 GLY A CA 1
ATOM 817 C C . GLY A 1 115 ? -44.580 -38.720 -8.038 1.00 57.78 115 GLY A C 1
ATOM 818 O O . GLY A 1 115 ? -44.174 -38.325 -6.875 1.00 57.42 115 GLY A O 1
ATOM 819 N N . SER A 1 116 ? -43.961 -39.588 -8.837 1.00 56.18 116 SER A N 1
ATOM 820 C CA . SER A 1 116 ? -42.755 -40.334 -8.451 1.00 60.12 116 SER A CA 1
ATOM 821 C C . SER A 1 116 ? -41.751 -39.338 -7.860 1.00 61.32 116 SER A C 1
ATOM 822 O O . SER A 1 116 ? -41.352 -39.537 -6.695 1.00 68.36 116 SER A O 1
ATOM 825 N N . GLY A 1 117 ? -41.403 -38.296 -8.627 1.00 60.36 117 GLY A N 1
ATOM 826 C CA . GLY A 1 117 ? -40.354 -37.327 -8.252 1.00 61.94 117 GLY A CA 1
ATOM 827 C C . GLY A 1 117 ? -40.802 -36.475 -7.086 1.00 60.01 117 GLY A C 1
ATOM 828 O O . GLY A 1 117 ? -40.076 -36.420 -6.046 1.00 61.89 117 GLY A O 1
ATOM 829 N N . GLY A 1 118 ? -41.964 -35.839 -7.250 1.00 59.32 118 GLY A N 1
ATOM 830 C CA . GLY A 1 118 ? -42.496 -34.943 -6.205 1.00 60.83 118 GLY A CA 1
ATOM 831 C C . GLY A 1 118 ? -42.530 -35.600 -4.843 1.00 61.88 118 GLY A C 1
ATOM 832 O O . GLY A 1 118 ? -42.031 -34.944 -3.858 1.00 60.49 118 GLY A O 1
ATOM 833 N N . LEU A 1 119 ? -43.063 -36.838 -4.762 1.00 59.65 119 LEU A N 1
ATOM 834 C CA . LEU A 1 119 ? -43.300 -37.469 -3.440 1.00 60.09 119 LEU A CA 1
ATOM 835 C C . LEU A 1 119 ? -41.952 -37.866 -2.821 1.00 59.32 119 LEU A C 1
ATOM 836 O O . LEU A 1 119 ? -41.754 -37.649 -1.581 1.00 66.81 119 LEU A O 1
ATOM 841 N N . ALA A 1 120 ? -41.057 -38.391 -3.651 1.00 55.01 120 ALA A N 1
ATOM 842 C CA . ALA A 1 120 ? -39.693 -38.790 -3.238 1.00 58.39 120 ALA A CA 1
ATOM 843 C C . ALA A 1 120 ? -38.946 -37.559 -2.715 1.00 62.55 120 ALA A C 1
ATOM 844 O O . ALA A 1 120 ? -38.364 -37.637 -1.585 1.00 74.81 120 ALA A O 1
ATOM 846 N N . ALA A 1 121 ? -39.019 -36.439 -3.439 1.00 59.50 121 ALA A N 1
ATOM 847 C CA . ALA A 1 121 ? -38.411 -35.172 -2.963 1.00 60.50 121 ALA A CA 1
ATOM 848 C C . ALA A 1 121 ? -39.066 -34.749 -1.652 1.00 64.66 121 ALA A C 1
ATOM 849 O O . ALA A 1 121 ? -38.326 -34.320 -0.696 1.00 71.37 121 ALA A O 1
ATOM 851 N N . ALA A 1 122 ? -40.394 -34.843 -1.574 1.00 63.87 122 ALA A N 1
ATOM 852 C CA . ALA A 1 122 ? -41.115 -34.417 -0.354 1.00 67.71 122 ALA A CA 1
ATOM 853 C C . ALA A 1 122 ? -40.590 -35.230 0.837 1.00 70.32 122 ALA A C 1
ATOM 854 O O . ALA A 1 122 ? -40.243 -34.604 1.874 1.00 74.79 122 ALA A O 1
ATOM 856 N N . LYS A 1 123 ? -40.537 -36.560 0.714 1.00 69.22 123 LYS A N 1
ATOM 857 C CA . LYS A 1 123 ? -40.097 -37.422 1.844 1.00 72.55 123 LYS A CA 1
ATOM 858 C C . LYS A 1 123 ? -38.656 -37.060 2.238 1.00 68.28 123 LYS A C 1
ATOM 859 O O . LYS A 1 123 ? -38.339 -37.033 3.439 1.00 74.98 123 LYS A O 1
ATOM 865 N N . GLU A 1 124 ? -37.779 -36.840 1.276 1.00 64.19 124 GLU A N 1
ATOM 866 C CA . GLU A 1 124 ? -36.353 -36.568 1.580 1.00 70.13 124 GLU A CA 1
ATOM 867 C C . GLU A 1 124 ? -36.182 -35.157 2.197 1.00 69.93 124 GLU A C 1
ATOM 868 O O . GLU A 1 124 ? -35.448 -35.047 3.173 1.00 69.74 124 GLU A O 1
ATOM 874 N N . ALA A 1 125 ? -36.860 -34.121 1.690 1.00 71.64 125 ALA A N 1
ATOM 875 C CA . ALA A 1 125 ? -36.793 -32.755 2.282 1.00 74.46 125 ALA A CA 1
ATOM 876 C C . ALA A 1 125 ? -37.218 -32.795 3.753 1.00 78.64 125 ALA A C 1
ATOM 877 O O . ALA A 1 125 ? -36.532 -32.204 4.613 1.00 84.91 125 ALA A O 1
ATOM 879 N N . VAL A 1 126 ? -38.291 -33.516 4.052 1.00 82.48 126 VAL A N 1
ATOM 880 C CA . VAL A 1 126 ? -38.853 -33.597 5.432 1.00 84.74 126 VAL A CA 1
ATOM 881 C C . VAL A 1 126 ? -37.879 -34.343 6.347 1.00 81.98 126 VAL A C 1
ATOM 882 O O . VAL A 1 126 ? -37.698 -33.904 7.472 1.00 83.21 126 VAL A O 1
ATOM 886 N N . ARG A 1 127 ? -37.285 -35.441 5.888 1.00 81.58 127 ARG A N 1
ATOM 887 C CA . ARG A 1 127 ? -36.281 -36.207 6.670 1.00 80.99 127 ARG A CA 1
ATOM 888 C C . ARG A 1 127 ? -35.119 -35.279 7.036 1.00 84.62 127 ARG A C 1
ATOM 889 O O . ARG A 1 127 ? -34.496 -35.511 8.097 1.00 81.25 127 ARG A O 1
ATOM 897 N N . LEU A 1 128 ? -34.845 -34.264 6.203 1.00 85.06 128 LEU A N 1
ATOM 898 C CA . LEU A 1 128 ? -33.775 -33.261 6.462 1.00 84.21 128 LEU A CA 1
ATOM 899 C C . LEU A 1 128 ? -34.319 -32.057 7.231 1.00 84.13 128 LEU A C 1
ATOM 900 O O . LEU A 1 128 ? -33.597 -31.065 7.291 1.00 89.53 128 LEU A O 1
ATOM 905 N N . GLY A 1 129 ? -35.531 -32.161 7.784 1.00 84.99 129 GLY A N 1
ATOM 906 C CA . GLY A 1 129 ? -36.105 -31.261 8.804 1.00 85.89 129 GLY A CA 1
ATOM 907 C C . GLY A 1 129 ? -36.632 -29.963 8.231 1.00 88.19 129 GLY A C 1
ATOM 908 O O . GLY A 1 129 ? -36.618 -28.979 8.960 1.00 99.93 129 GLY A O 1
ATOM 909 N N . LYS A 1 130 ? -37.154 -29.967 7.007 1.00 89.99 130 LYS A N 1
ATOM 910 C CA . LYS A 1 130 ? -37.589 -28.749 6.268 1.00 91.01 130 LYS A CA 1
ATOM 911 C C . LYS A 1 130 ? -39.118 -28.704 6.166 1.00 88.03 130 LYS A C 1
ATOM 912 O O . LYS A 1 130 ? -39.754 -29.756 6.120 1.00 85.95 130 LYS A O 1
ATOM 918 N N . LYS A 1 131 ? -39.689 -27.503 6.142 1.00 91.14 131 LYS A N 1
ATOM 919 C CA . LYS A 1 131 ? -41.151 -27.296 5.994 1.00 90.08 131 LYS A CA 1
ATOM 920 C C . LYS A 1 131 ? -41.462 -27.285 4.500 1.00 85.09 131 LYS A C 1
ATOM 921 O O . LYS A 1 131 ? -40.920 -26.434 3.775 1.00 87.15 131 LYS A O 1
ATOM 927 N N . VAL A 1 132 ? -42.282 -28.235 4.070 1.00 83.85 132 VAL A N 1
ATOM 928 C CA . VAL A 1 132 ? -42.503 -28.562 2.637 1.00 80.73 132 VAL A CA 1
ATOM 929 C C . VAL A 1 132 ? -43.996 -28.639 2.357 1.00 79.19 132 VAL A C 1
ATOM 930 O O . VAL A 1 132 ? -44.714 -29.214 3.172 1.00 80.46 132 VAL A O 1
ATOM 934 N N . VAL A 1 133 ? -44.420 -28.114 1.215 1.00 78.77 133 VAL A N 1
ATOM 935 C CA . VAL A 1 133 ? -45.816 -28.246 0.720 1.00 79.00 133 VAL A CA 1
ATOM 936 C C . VAL A 1 133 ? -45.758 -29.006 -0.604 1.00 77.26 133 VAL A C 1
ATOM 937 O O . VAL A 1 133 ? -44.925 -28.641 -1.485 1.00 80.88 133 VAL A O 1
ATOM 941 N N . CYS A 1 134 ? -46.565 -30.056 -0.720 1.00 74.35 134 CYS A N 1
ATOM 942 C CA . CYS A 1 134 ? -46.678 -30.859 -1.955 1.00 74.09 134 CYS A CA 1
ATOM 943 C C . CYS A 1 134 ? -48.039 -30.581 -2.582 1.00 70.38 134 CYS A C 1
ATOM 944 O O . CYS A 1 134 ? -49.042 -30.806 -1.920 1.00 73.68 134 CYS A O 1
ATOM 947 N N . LEU A 1 135 ? -48.051 -30.106 -3.815 1.00 70.57 135 LEU A N 1
ATOM 948 C CA . LEU A 1 135 ? -49.301 -29.824 -4.558 1.00 76.30 135 LEU A CA 1
ATOM 949 C C . LEU A 1 135 ? -49.507 -30.892 -5.627 1.00 79.77 135 LEU A C 1
ATOM 950 O O . LEU A 1 135 ? -48.581 -31.129 -6.407 1.00 80.56 135 LEU A O 1
ATOM 955 N N . ASP A 1 136 ? -50.674 -31.522 -5.675 1.00 79.89 136 ASP A N 1
ATOM 956 C CA . ASP A 1 136 ? -50.960 -32.489 -6.761 1.00 74.70 136 ASP A CA 1
ATOM 957 C C . ASP A 1 136 ? -52.408 -32.356 -7.217 1.00 73.95 136 ASP A C 1
ATOM 958 O O . ASP A 1 136 ? -53.317 -32.345 -6.369 1.00 75.42 136 ASP A O 1
ATOM 963 N N . PHE A 1 137 ? -52.605 -32.264 -8.529 1.00 72.12 137 PHE A N 1
ATOM 964 C CA . PHE A 1 137 ? -53.951 -32.257 -9.142 1.00 74.05 137 PHE A CA 1
ATOM 965 C C . PHE A 1 137 ? -53.897 -33.028 -10.452 1.00 72.88 137 PHE A C 1
ATOM 966 O O . PHE A 1 137 ? -52.870 -32.921 -11.162 1.00 73.49 137 PHE A O 1
ATOM 974 N N . VAL A 1 138 ? -54.975 -33.745 -10.760 1.00 70.20 138 VAL A N 1
ATOM 975 C CA . VAL A 1 138 ? -55.086 -34.561 -11.993 1.00 73.00 138 VAL A CA 1
ATOM 976 C C . VAL A 1 138 ? -56.216 -33.981 -12.832 1.00 75.47 138 VAL A C 1
ATOM 977 O O . VAL A 1 138 ? -57.370 -34.295 -12.561 1.00 79.05 138 VAL A O 1
ATOM 981 N N . LYS A 1 139 ? -55.875 -33.144 -13.806 1.00 78.89 139 LYS A N 1
ATOM 982 C CA . LYS A 1 139 ? -56.836 -32.701 -14.843 1.00 80.35 139 LYS A CA 1
ATOM 983 C C . LYS A 1 139 ? -57.360 -33.947 -15.537 1.00 78.27 139 LYS A C 1
ATOM 984 O O . LYS A 1 139 ? -56.589 -34.811 -15.916 1.00 77.21 139 LYS A O 1
ATOM 990 N N . PRO A 1 140 ? -58.685 -34.090 -15.719 1.00 77.62 140 PRO A N 1
ATOM 991 C CA . PRO A 1 140 ? -59.213 -35.332 -16.272 1.00 75.56 140 PRO A CA 1
ATOM 992 C C . PRO A 1 140 ? -58.721 -35.498 -17.706 1.00 72.34 140 PRO A C 1
ATOM 993 O O . PRO A 1 140 ? -58.330 -34.510 -18.270 1.00 74.26 140 PRO A O 1
ATOM 997 N N . SER A 1 141 ? -58.723 -36.726 -18.230 1.00 72.53 141 SER A N 1
ATOM 998 C CA . SER A 1 141 ? -58.539 -37.017 -19.674 1.00 70.85 141 SER A CA 1
ATOM 999 C C . SER A 1 141 ? -59.735 -36.443 -20.420 1.00 72.36 141 SER A C 1
ATOM 1000 O O . SER A 1 141 ? -60.756 -36.188 -19.791 1.00 75.37 141 SER A O 1
ATOM 1003 N N . ALA A 1 142 ? -59.647 -36.381 -21.741 1.00 75.73 142 ALA A N 1
ATOM 1004 C CA . ALA A 1 142 ? -60.747 -35.941 -22.634 1.00 76.03 142 ALA A CA 1
ATOM 1005 C C . ALA A 1 142 ? -61.992 -36.814 -22.422 1.00 80.16 142 ALA A C 1
ATOM 1006 O O . ALA A 1 142 ? -63.098 -36.281 -22.587 1.00 86.84 142 ALA A O 1
ATOM 1008 N N . MET A 1 143 ? -61.821 -38.086 -22.045 1.00 81.54 143 MET A N 1
ATOM 1009 C CA . MET A 1 143 ? -62.919 -39.062 -21.776 1.00 84.68 143 MET A CA 1
ATOM 1010 C C . MET A 1 143 ? -63.457 -38.881 -20.351 1.00 82.13 143 MET A C 1
ATOM 1011 O O . MET A 1 143 ? -64.351 -39.619 -19.984 1.00 86.86 143 MET A O 1
ATOM 1016 N N . GLY A 1 144 ? -62.876 -38.000 -19.546 1.00 79.71 144 GLY A N 1
ATOM 1017 C CA . GLY A 1 144 ? -63.381 -37.686 -18.198 1.00 78.60 144 GLY A CA 1
ATOM 1018 C C . GLY A 1 144 ? -62.641 -38.401 -17.089 1.00 76.74 144 GLY A C 1
ATOM 1019 O O . GLY A 1 144 ? -63.011 -38.159 -15.934 1.00 81.27 144 GLY A O 1
ATOM 1020 N N . THR A 1 145 ? -61.613 -39.202 -17.390 1.00 74.65 145 THR A N 1
ATOM 1021 C CA . THR A 1 145 ? -60.945 -40.079 -16.390 1.00 70.31 145 THR A CA 1
ATOM 1022 C C . THR A 1 145 ? -59.994 -39.270 -15.515 1.00 72.90 145 THR A C 1
ATOM 1023 O O . THR A 1 145 ? -59.233 -38.428 -16.063 1.00 71.32 145 THR A O 1
ATOM 1027 N N . THR A 1 146 ? -60.005 -39.579 -14.216 1.00 72.74 146 THR A N 1
ATOM 1028 C CA . THR A 1 146 ? -59.214 -38.891 -13.167 1.00 72.77 146 THR A CA 1
ATOM 1029 C C . THR A 1 146 ? -58.841 -39.918 -12.092 1.00 70.82 146 THR A C 1
ATOM 1030 O O . THR A 1 146 ? -59.317 -41.062 -12.177 1.00 71.83 146 THR A O 1
ATOM 1034 N N . TRP A 1 147 ? -57.959 -39.566 -11.153 1.00 68.03 147 TRP A N 1
ATOM 1035 C CA . TRP A 1 147 ? -57.403 -40.556 -10.193 1.00 63.36 147 TRP A CA 1
ATOM 1036 C C . TRP A 1 147 ? -56.721 -39.850 -9.018 1.00 64.88 147 TRP A C 1
ATOM 1037 O O . TRP A 1 147 ? -56.630 -38.584 -9.029 1.00 68.70 147 TRP A O 1
ATOM 1048 N N . GLY A 1 148 ? -56.258 -40.644 -8.048 1.00 64.70 148 GLY A N 1
ATOM 1049 C CA . GLY A 1 148 ? -55.668 -40.162 -6.792 1.00 68.42 148 GLY A CA 1
ATOM 1050 C C . GLY A 1 148 ? -54.169 -39.929 -6.902 1.00 69.00 148 GLY A C 1
ATOM 1051 O O . GLY A 1 148 ? -53.639 -39.930 -8.020 1.00 69.55 148 GLY A O 1
ATOM 1052 N N . LEU A 1 149 ? -53.543 -39.737 -5.742 1.00 69.91 149 LEU A N 1
ATOM 1053 C CA . LEU A 1 149 ? -52.169 -39.243 -5.518 1.00 70.06 149 LEU A CA 1
ATOM 1054 C C . LEU A 1 149 ? -51.181 -40.307 -5.976 1.00 66.93 149 LEU A C 1
ATOM 1055 O O . LEU A 1 149 ? -51.560 -41.507 -5.914 1.00 63.05 149 LEU A O 1
ATOM 1060 N N . GLY A 1 150 ? -49.979 -39.897 -6.423 1.00 59.84 150 GLY A N 1
ATOM 1061 C CA . GLY A 1 150 ? -48.909 -40.881 -6.684 1.00 60.26 150 GLY A CA 1
ATOM 1062 C C . GLY A 1 150 ? -48.390 -40.779 -8.093 1.00 61.61 150 GLY A C 1
ATOM 1063 O O . GLY A 1 150 ? -47.311 -41.317 -8.334 1.00 67.07 150 GLY A O 1
ATOM 1064 N N . GLY A 1 151 ? -49.135 -40.129 -8.984 1.00 61.17 151 GLY A N 1
ATOM 1065 C CA . GLY A 1 151 ? -48.640 -39.713 -10.307 1.00 57.99 151 GLY A CA 1
ATOM 1066 C C . GLY A 1 151 ? -48.922 -40.755 -11.362 1.00 58.95 151 GLY A C 1
ATOM 1067 O O . GLY A 1 151 ? -49.749 -41.646 -11.115 1.00 61.30 151 GLY A O 1
ATOM 1068 N N . THR A 1 152 ? -48.265 -40.629 -12.510 1.00 56.51 152 THR A N 1
ATOM 1069 C CA . THR A 1 152 ? -48.477 -41.498 -13.677 1.00 61.53 152 THR A CA 1
ATOM 1070 C C . THR A 1 152 ? -48.193 -42.947 -13.320 1.00 56.72 152 THR A C 1
ATOM 1071 O O . THR A 1 152 ? -48.961 -43.814 -13.730 1.00 63.15 152 THR A O 1
ATOM 1075 N N . CYS A 1 153 ? -47.098 -43.203 -12.640 1.00 60.55 153 CYS A N 1
ATOM 1076 C CA . CYS A 1 153 ? -46.592 -44.583 -12.490 1.00 60.68 153 CYS A CA 1
ATOM 1077 C C . CYS A 1 153 ? -47.629 -45.383 -11.691 1.00 61.08 153 CYS A C 1
ATOM 1078 O O . CYS A 1 153 ? -48.023 -46.454 -12.135 1.00 66.23 153 CYS A O 1
ATOM 1081 N N . VAL A 1 154 ? -48.047 -44.842 -10.558 1.00 58.85 154 VAL A N 1
ATOM 1082 C CA . VAL A 1 154 ? -49.011 -45.454 -9.619 1.00 61.89 154 VAL A CA 1
ATOM 1083 C C . VAL A 1 154 ? -50.373 -45.656 -10.305 1.00 60.28 154 VAL A C 1
ATOM 1084 O O . VAL A 1 154 ? -50.911 -46.749 -10.210 1.00 56.23 154 VAL A O 1
ATOM 1088 N N . ASN A 1 155 ? -50.890 -44.658 -11.001 1.00 59.68 155 ASN A N 1
ATOM 1089 C CA . ASN A 1 155 ? -52.316 -44.612 -11.407 1.00 63.35 155 ASN A CA 1
ATOM 1090 C C . ASN A 1 155 ? -52.485 -45.093 -12.856 1.00 63.89 155 ASN A C 1
ATOM 1091 O O . ASN A 1 155 ? -53.424 -45.882 -13.108 1.00 64.40 155 ASN A O 1
ATOM 1096 N N . VAL A 1 156 ? -51.633 -44.661 -13.785 1.00 56.82 156 VAL A N 1
ATOM 1097 C CA . VAL A 1 156 ? -51.910 -44.886 -15.230 1.00 55.03 156 VAL A CA 1
ATOM 1098 C C . VAL A 1 156 ? -50.634 -45.282 -15.979 1.00 57.27 156 VAL A C 1
ATOM 1099 O O . VAL A 1 156 ? -50.555 -44.996 -17.154 1.00 57.41 156 VAL A O 1
ATOM 1103 N N . GLY A 1 157 ? -49.710 -45.995 -15.326 1.00 59.49 157 GLY A N 1
ATOM 1104 C CA . GLY A 1 157 ? -48.381 -46.262 -15.892 1.00 58.65 157 GLY A CA 1
ATOM 1105 C C . GLY A 1 157 ? -47.811 -47.565 -15.418 1.00 56.63 157 GLY A C 1
ATOM 1106 O O . GLY A 1 157 ? -48.508 -48.557 -15.570 1.00 57.61 157 GLY A O 1
ATOM 1107 N N . CYS A 1 158 ? -46.580 -47.561 -14.894 1.00 57.92 158 CYS A N 1
ATOM 1108 C CA . CYS A 1 158 ? -45.762 -48.786 -14.647 1.00 59.41 158 CYS A CA 1
ATOM 1109 C C . CYS A 1 158 ? -46.585 -49.847 -13.889 1.00 55.30 158 CYS A C 1
ATOM 1110 O O . CYS A 1 158 ? -46.630 -51.022 -14.347 1.00 56.97 158 CYS A O 1
ATOM 1113 N N . ILE A 1 159 ? -47.200 -49.452 -12.771 1.00 54.76 159 ILE A N 1
ATOM 1114 C CA . ILE A 1 159 ? -47.900 -50.367 -11.822 1.00 55.49 159 ILE A CA 1
ATOM 1115 C C . ILE A 1 159 ? -49.062 -51.056 -12.540 1.00 61.49 159 ILE A C 1
ATOM 1116 O O . ILE A 1 159 ? -49.080 -52.275 -12.666 1.00 60.13 159 ILE A O 1
ATOM 1121 N N . PRO A 1 160 ? -50.110 -50.353 -13.018 1.00 61.65 160 PRO A N 1
ATOM 1122 C CA . PRO A 1 160 ? -51.208 -51.056 -13.670 1.00 59.41 160 PRO A CA 1
ATOM 1123 C C . PRO A 1 160 ? -50.738 -51.851 -14.893 1.00 56.81 160 PRO A C 1
ATOM 1124 O O . PRO A 1 160 ? -51.228 -52.915 -15.129 1.00 57.75 160 PRO A O 1
ATOM 1128 N N . LYS A 1 161 ? -49.808 -51.297 -15.658 1.00 57.97 161 LYS A N 1
ATOM 1129 C CA . LYS A 1 161 ? -49.272 -51.910 -16.896 1.00 59.87 161 LYS A CA 1
ATOM 1130 C C . LYS A 1 161 ? -48.639 -53.265 -16.536 1.00 55.09 161 LYS A C 1
ATOM 1131 O O . LYS A 1 161 ? -48.905 -54.289 -17.223 1.00 56.25 161 LYS A O 1
ATOM 1137 N N . LYS A 1 162 ? -47.842 -53.304 -15.475 1.00 51.88 162 LYS A N 1
ATOM 1138 C CA . LYS A 1 162 ? -47.060 -54.533 -15.149 1.00 52.96 162 LYS A CA 1
ATOM 1139 C C . LYS A 1 162 ? -48.045 -55.604 -14.672 1.00 54.73 162 LYS A C 1
ATOM 1140 O O . LYS A 1 162 ? -47.824 -56.796 -14.939 1.00 56.27 162 LYS A O 1
ATOM 1146 N N . LEU A 1 163 ? -49.099 -55.187 -13.980 1.00 54.79 163 LEU A N 1
ATOM 1147 C CA . LEU A 1 163 ? -50.129 -56.102 -13.416 1.00 58.13 163 LEU A CA 1
ATOM 1148 C C . LEU A 1 163 ? -50.911 -56.754 -14.563 1.00 57.20 163 LEU A C 1
ATOM 1149 O O . LEU A 1 163 ? -51.125 -58.010 -14.542 1.00 56.63 163 LEU A O 1
ATOM 1154 N N . MET A 1 164 ? -51.213 -55.984 -15.599 1.00 55.43 164 MET A N 1
ATOM 1155 C CA . MET A 1 164 ? -51.938 -56.535 -16.781 1.00 59.72 164 MET A CA 1
ATOM 1156 C C . MET A 1 164 ? -50.986 -57.377 -17.635 1.00 59.06 164 MET A C 1
ATOM 1157 O O . MET A 1 164 ? -51.372 -58.521 -18.064 1.00 60.74 164 MET A O 1
ATOM 1162 N N . HIS A 1 165 ? -49.739 -56.920 -17.779 1.00 60.49 165 HIS A N 1
ATOM 1163 C CA . HIS A 1 165 ? -48.667 -57.785 -18.351 1.00 55.86 165 HIS A CA 1
ATOM 1164 C C . HIS A 1 165 ? -48.624 -59.132 -17.604 1.00 58.39 165 HIS A C 1
ATOM 1165 O O . HIS A 1 165 ? -48.607 -60.191 -18.271 1.00 57.59 165 HIS A O 1
ATOM 1172 N N . GLN A 1 166 ? -48.647 -59.121 -16.264 1.00 55.44 166 GLN A N 1
ATOM 1173 C CA . GLN A 1 166 ? -48.612 -60.379 -15.477 1.00 53.25 166 GLN A CA 1
ATOM 1174 C C . GLN A 1 166 ? -49.908 -61.174 -15.753 1.00 55.84 166 GLN A C 1
ATOM 1175 O O . GLN A 1 166 ? -49.834 -62.398 -15.927 1.00 56.02 166 GLN A O 1
ATOM 1181 N N . ALA A 1 167 ? -51.067 -60.513 -15.817 1.00 56.23 167 ALA A N 1
ATOM 1182 C CA . ALA A 1 167 ? -52.306 -61.213 -16.246 1.00 60.49 167 ALA A CA 1
ATOM 1183 C C . ALA A 1 167 ? -52.013 -61.955 -17.550 1.00 60.80 167 ALA A C 1
ATOM 1184 O O . ALA A 1 167 ? -52.319 -63.156 -17.615 1.00 64.48 167 ALA A O 1
ATOM 1186 N N . ALA A 1 168 ? -51.351 -61.302 -18.511 1.00 63.27 168 ALA A N 1
ATOM 1187 C CA . ALA A 1 168 ? -51.024 -61.941 -19.808 1.00 63.20 168 ALA A CA 1
ATOM 1188 C C . ALA A 1 168 ? -50.063 -63.119 -19.591 1.00 66.03 168 ALA A C 1
ATOM 1189 O O . ALA A 1 168 ? -50.408 -64.268 -19.977 1.00 74.24 168 ALA A O 1
ATOM 1191 N N . LEU A 1 169 ? -48.931 -62.903 -18.927 1.00 64.87 169 LEU A N 1
ATOM 1192 C CA . LEU A 1 169 ? -47.968 -64.016 -18.655 1.00 62.98 169 LEU A CA 1
ATOM 1193 C C . LEU A 1 169 ? -48.706 -65.225 -18.016 1.00 61.06 169 LEU A C 1
ATOM 1194 O O . LEU A 1 169 ? -48.485 -66.396 -18.449 1.00 61.24 169 LEU A O 1
ATOM 1199 N N . LEU A 1 170 ? -49.544 -64.970 -17.009 1.00 58.78 170 LEU A N 1
ATOM 1200 C CA . LEU A 1 170 ? -50.274 -66.047 -16.286 1.00 61.48 170 LEU A CA 1
ATOM 1201 C C . LEU A 1 170 ? -51.137 -66.851 -17.265 1.00 64.56 170 LEU A C 1
ATOM 1202 O O . LEU A 1 170 ? -51.306 -68.064 -17.026 1.00 67.73 170 LEU A O 1
ATOM 1207 N N . GLY A 1 171 ? -51.607 -66.218 -18.345 1.00 65.34 171 GLY A N 1
ATOM 1208 C CA . GLY A 1 171 ? -52.302 -66.927 -19.433 1.00 67.84 171 GLY A CA 1
ATOM 1209 C C . GLY A 1 171 ? -51.408 -67.971 -20.082 1.00 66.15 171 GLY A C 1
ATOM 1210 O O . GLY A 1 171 ? -51.900 -69.079 -20.374 1.00 69.63 171 GLY A O 1
ATOM 1211 N N . GLU A 1 172 ? -50.154 -67.622 -20.346 1.00 64.83 172 GLU A N 1
ATOM 1212 C CA . GLU A 1 172 ? -49.195 -68.536 -21.012 1.00 66.03 172 GLU A CA 1
ATOM 1213 C C . GLU A 1 172 ? -48.798 -69.580 -19.973 1.00 67.64 172 GLU A C 1
ATOM 1214 O O . GLU A 1 172 ? -48.561 -70.744 -20.381 1.00 74.34 172 GLU A O 1
ATOM 1220 N N . TYR A 1 173 ? -48.742 -69.201 -18.684 1.00 67.24 173 TYR A N 1
ATOM 1221 C CA . TYR A 1 173 ? -48.318 -70.123 -17.595 1.00 68.41 173 TYR A CA 1
ATOM 1222 C C . TYR A 1 173 ? -49.337 -71.255 -17.422 1.00 72.41 173 TYR A C 1
ATOM 1223 O O . TYR A 1 173 ? -48.907 -72.434 -17.165 1.00 72.51 173 TYR A O 1
ATOM 1232 N N . ILE A 1 174 ? -50.637 -70.968 -17.617 1.00 79.45 174 ILE A N 1
ATOM 1233 C CA . ILE A 1 174 ? -51.703 -72.020 -17.574 1.00 75.37 174 ILE A CA 1
ATOM 1234 C C . ILE A 1 174 ? -51.361 -73.119 -18.585 1.00 74.94 174 ILE A C 1
ATOM 1235 O O . ILE A 1 174 ? -51.543 -74.296 -18.255 1.00 75.22 174 ILE A O 1
ATOM 1240 N N . GLU A 1 175 ? -50.895 -72.761 -19.783 1.00 75.12 175 GLU A N 1
ATOM 1241 C CA . GLU A 1 175 ? -50.624 -73.750 -20.848 1.00 76.35 175 GLU A CA 1
ATOM 1242 C C . GLU A 1 175 ? -49.400 -74.582 -20.470 1.00 73.86 175 GLU A C 1
ATOM 1243 O O . GLU A 1 175 ? -49.451 -75.825 -20.680 1.00 87.44 175 GLU A O 1
ATOM 1249 N N . ASP A 1 176 ? -48.381 -73.953 -19.896 1.00 69.71 176 ASP A N 1
ATOM 1250 C CA . ASP A 1 176 ? -47.167 -74.639 -19.374 1.00 70.93 176 ASP A CA 1
ATOM 1251 C C . ASP A 1 176 ? -47.570 -75.646 -18.296 1.00 72.94 176 ASP A C 1
ATOM 1252 O O . ASP A 1 176 ? -47.077 -76.849 -18.339 1.00 77.73 176 ASP A O 1
ATOM 1257 N N . ALA A 1 177 ? -48.447 -75.198 -17.386 1.00 72.67 177 ALA A N 1
ATOM 1258 C CA . ALA A 1 177 ? -48.964 -76.043 -16.279 1.00 76.52 177 ALA A CA 1
ATOM 1259 C C . ALA A 1 177 ? -49.453 -77.398 -16.822 1.00 81.31 177 ALA A C 1
ATOM 1260 O O . ALA A 1 177 ? -49.137 -78.452 -16.191 1.00 84.87 177 ALA A O 1
ATOM 1262 N N . LYS A 1 178 ? -50.145 -77.407 -17.966 1.00 84.07 178 LYS A N 1
ATOM 1263 C CA . LYS A 1 178 ? -50.686 -78.659 -18.568 1.00 86.19 178 LYS A CA 1
ATOM 1264 C C . LYS A 1 178 ? -49.518 -79.542 -19.009 1.00 86.92 178 LYS A C 1
ATOM 1265 O O . LYS A 1 178 ? -49.585 -80.772 -18.783 1.00 90.96 178 LYS A O 1
ATOM 1271 N N . LYS A 1 179 ? -48.480 -78.936 -19.581 1.00 84.72 179 LYS A N 1
ATOM 1272 C CA . LYS A 1 179 ? -47.328 -79.673 -20.157 1.00 84.23 179 LYS A CA 1
ATOM 1273 C C . LYS A 1 179 ? -46.439 -80.174 -19.018 1.00 79.76 179 LYS A C 1
ATOM 1274 O O . LYS A 1 179 ? -45.722 -81.138 -19.255 1.00 79.52 179 LYS A O 1
ATOM 1280 N N . PHE A 1 180 ? -46.465 -79.548 -17.834 1.00 76.74 180 PHE A N 1
ATOM 1281 C CA . PHE A 1 180 ? -45.714 -80.090 -16.666 1.00 74.94 180 PHE A CA 1
ATOM 1282 C C . PHE A 1 180 ? -46.561 -81.113 -15.893 1.00 76.37 180 PHE A C 1
ATOM 1283 O O . PHE A 1 180 ? -46.055 -81.641 -14.877 1.00 76.11 180 PHE A O 1
ATOM 1291 N N . GLY A 1 181 ? -47.821 -81.319 -16.293 1.00 76.48 181 GLY A N 1
ATOM 1292 C CA . GLY A 1 181 ? -48.683 -82.410 -15.802 1.00 79.74 181 GLY A CA 1
ATOM 1293 C C . GLY A 1 181 ? -49.836 -81.957 -14.910 1.00 80.29 181 GLY A C 1
ATOM 1294 O O . GLY A 1 181 ? -50.476 -82.795 -14.284 1.00 84.63 181 GLY A O 1
ATOM 1295 N N . TRP A 1 182 ? -50.087 -80.672 -14.770 1.00 80.56 182 TRP A N 1
ATOM 1296 C CA . TRP A 1 182 ? -51.264 -80.219 -13.987 1.00 86.61 182 TRP A CA 1
ATOM 1297 C C . TRP A 1 182 ? -52.522 -80.548 -14.797 1.00 89.92 182 TRP A C 1
ATOM 1298 O O . TRP A 1 182 ? -52.573 -80.148 -15.966 1.00 92.71 182 TRP A O 1
ATOM 1309 N N . GLU A 1 183 ? -53.467 -81.294 -14.222 1.00 95.60 183 GLU A N 1
ATOM 1310 C CA . GLU A 1 183 ? -54.719 -81.702 -14.928 1.00 100.17 183 GLU A CA 1
ATOM 1311 C C . GLU A 1 183 ? -55.719 -80.555 -14.770 1.00 101.69 183 GLU A C 1
ATOM 1312 O O . GLU A 1 183 ? -56.473 -80.541 -13.786 1.00 101.25 183 GLU A O 1
ATOM 1318 N N . ILE A 1 184 ? -55.650 -79.600 -15.697 1.00 100.76 184 ILE A N 1
ATOM 1319 C CA . ILE A 1 184 ? -56.579 -78.447 -15.819 1.00 103.01 184 ILE A CA 1
ATOM 1320 C C . ILE A 1 184 ? -57.781 -78.916 -16.630 1.00 111.99 184 ILE A C 1
ATOM 1321 O O . ILE A 1 184 ? -57.594 -79.338 -17.777 1.00 113.26 184 ILE A O 1
ATOM 1326 N N . PRO A 1 185 ? -59.031 -78.874 -16.096 1.00 116.36 185 PRO A N 1
ATOM 1327 C CA . PRO A 1 185 ? -60.205 -79.209 -16.904 1.00 119.82 185 PRO A CA 1
ATOM 1328 C C . PRO A 1 185 ? -60.116 -78.587 -18.309 1.00 122.56 185 PRO A C 1
ATOM 1329 O O . PRO A 1 185 ? -59.563 -77.487 -18.459 1.00 116.45 185 PRO A O 1
ATOM 1333 N N . GLU A 1 186 ? -60.601 -79.336 -19.318 1.00 137.48 186 GLU A N 1
ATOM 1334 C CA . GLU A 1 186 ? -60.333 -79.071 -20.760 1.00 134.66 186 GLU A CA 1
ATOM 1335 C C . GLU A 1 186 ? -61.338 -78.016 -21.229 1.00 124.13 186 GLU A C 1
ATOM 1336 O O . GLU A 1 186 ? -62.378 -77.844 -20.540 1.00 117.12 186 GLU A O 1
ATOM 1342 N N . GLY A 1 187 ? -60.988 -77.300 -22.304 1.00 115.18 187 GLY A N 1
ATOM 1343 C CA . GLY A 1 187 ? -61.827 -76.242 -22.894 1.00 115.34 187 GLY A CA 1
ATOM 1344 C C . GLY A 1 187 ? -61.296 -74.851 -22.600 1.00 111.52 187 GLY A C 1
ATOM 1345 O O . GLY A 1 187 ? -60.456 -74.695 -21.671 1.00 113.80 187 GLY A O 1
ATOM 1346 N N . ALA A 1 188 ? -61.780 -73.893 -23.390 1.00 111.07 188 ALA A N 1
ATOM 1347 C CA . ALA A 1 188 ? -61.319 -72.492 -23.452 1.00 107.28 188 ALA A CA 1
ATOM 1348 C C . ALA A 1 188 ? -61.410 -71.891 -22.050 1.00 104.55 188 ALA A C 1
ATOM 1349 O O . ALA A 1 188 ? -62.367 -72.234 -21.316 1.00 105.74 188 ALA A O 1
ATOM 1351 N N . ILE A 1 189 ? -60.421 -71.069 -21.690 1.00 98.60 189 ILE A N 1
ATOM 1352 C CA . ILE A 1 189 ? -60.387 -70.317 -20.406 1.00 96.66 189 ILE A CA 1
ATOM 1353 C C . ILE A 1 189 ? -60.309 -68.833 -20.748 1.00 93.77 189 ILE A C 1
ATOM 1354 O O . ILE A 1 189 ? -59.357 -68.459 -21.441 1.00 90.12 189 ILE A O 1
ATOM 1359 N N . LYS A 1 190 ? -61.300 -68.054 -20.314 1.00 97.24 190 LYS A N 1
ATOM 1360 C CA . LYS A 1 190 ? -61.465 -66.624 -20.689 1.00 97.00 190 LYS A CA 1
ATOM 1361 C C . LYS A 1 190 ? -60.909 -65.771 -19.549 1.00 88.32 190 LYS A C 1
ATOM 1362 O O . LYS A 1 190 ? -60.999 -66.237 -18.390 1.00 92.11 190 LYS A O 1
ATOM 1368 N N . LEU A 1 191 ? -60.340 -64.608 -19.872 1.00 77.33 191 LEU A N 1
ATOM 1369 C CA . LEU A 1 191 ? -59.963 -63.566 -18.885 1.00 76.84 191 LEU A CA 1
ATOM 1370 C C . LEU A 1 191 ? -61.152 -62.610 -18.724 1.00 76.27 191 LEU A C 1
ATOM 1371 O O . LEU A 1 191 ? -61.535 -61.985 -19.728 1.00 76.43 191 LEU A O 1
ATOM 1376 N N . ASN A 1 192 ? -61.703 -62.504 -17.515 1.00 72.72 192 ASN A N 1
ATOM 1377 C CA . ASN A 1 192 ? -62.760 -61.529 -17.150 1.00 71.17 192 ASN A CA 1
ATOM 1378 C C . ASN A 1 192 ? -62.106 -60.164 -16.902 1.00 70.18 192 ASN A C 1
ATOM 1379 O O . ASN A 1 192 ? -61.452 -59.984 -15.876 1.00 68.20 192 ASN A O 1
ATOM 1384 N N . TRP A 1 193 ? -62.292 -59.221 -17.819 1.00 73.55 193 TRP A N 1
ATOM 1385 C CA . TRP A 1 193 ? -61.699 -57.872 -17.772 1.00 68.72 193 TRP A CA 1
ATOM 1386 C C . TRP A 1 193 ? -62.076 -57.160 -16.470 1.00 70.98 193 TRP A C 1
ATOM 1387 O O . TRP A 1 193 ? -61.202 -56.511 -15.857 1.00 73.40 193 TRP A O 1
ATOM 1398 N N . HIS A 1 194 ? -63.337 -57.254 -16.056 1.00 76.18 194 HIS A N 1
ATOM 1399 C CA . HIS A 1 194 ? -63.864 -56.548 -14.857 1.00 78.02 194 HIS A CA 1
ATOM 1400 C C . HIS A 1 194 ? -63.079 -56.990 -13.609 1.00 73.75 194 HIS A C 1
ATOM 1401 O O . HIS A 1 194 ? -62.704 -56.096 -12.819 1.00 74.50 194 HIS A O 1
ATOM 1408 N N . GLN A 1 195 ? -62.797 -58.290 -13.452 1.00 75.16 195 GLN A N 1
ATOM 1409 C CA . GLN A 1 195 ? -62.027 -58.819 -12.281 1.00 78.70 195 GLN A CA 1
ATOM 1410 C C . GLN A 1 195 ? -60.599 -58.258 -12.304 1.00 71.43 195 GLN A C 1
ATOM 1411 O O . GLN A 1 195 ? -60.153 -57.754 -11.251 1.00 76.24 195 GLN A O 1
ATOM 1417 N N . LEU A 1 196 ? -59.941 -58.277 -13.465 1.00 68.04 196 LEU A N 1
ATOM 1418 C CA . LEU A 1 196 ? -58.563 -57.750 -13.647 1.00 67.33 196 LEU A CA 1
ATOM 1419 C C . LEU A 1 196 ? -58.538 -56.260 -13.289 1.00 66.88 196 LEU A C 1
ATOM 1420 O O . LEU A 1 196 ? -57.714 -55.851 -12.379 1.00 70.58 196 LEU A O 1
ATOM 1425 N N . LYS A 1 197 ? -59.406 -55.491 -13.954 1.00 65.86 197 LYS A N 1
ATOM 1426 C CA . LYS A 1 197 ? -59.466 -54.020 -13.762 1.00 69.20 197 LYS A CA 1
ATOM 1427 C C . LYS A 1 197 ? -59.768 -53.751 -12.289 1.00 68.83 197 LYS A C 1
ATOM 1428 O O . LYS A 1 197 ? -59.024 -52.945 -11.691 1.00 80.07 197 LYS A O 1
ATOM 1434 N N . ASN A 1 198 ? -60.714 -54.465 -11.682 1.00 69.81 198 ASN A N 1
ATOM 1435 C CA . ASN A 1 198 ? -61.023 -54.238 -10.238 1.00 69.75 198 ASN A CA 1
ATOM 1436 C C . ASN A 1 198 ? -59.810 -54.593 -9.370 1.00 64.52 198 ASN A C 1
ATOM 1437 O O . ASN A 1 198 ? -59.581 -53.877 -8.362 1.00 63.89 198 ASN A O 1
ATOM 1442 N N . ALA A 1 199 ? -59.083 -55.662 -9.706 1.00 61.88 199 ALA A N 1
ATOM 1443 C CA . ALA A 1 199 ? -57.958 -56.127 -8.865 1.00 61.90 199 ALA A CA 1
ATOM 1444 C C . ALA A 1 199 ? -56.857 -55.053 -8.934 1.00 64.72 199 ALA A C 1
ATOM 1445 O O . ALA A 1 199 ? -56.338 -54.656 -7.869 1.00 74.36 199 ALA A O 1
ATOM 1447 N N . VAL A 1 200 ? -56.593 -54.556 -10.138 1.00 62.42 200 VAL A N 1
ATOM 1448 C CA . VAL A 1 200 ? -55.607 -53.466 -10.404 1.00 62.60 200 VAL A CA 1
ATOM 1449 C C . VAL A 1 200 ? -56.026 -52.167 -9.687 1.00 63.84 200 VAL A C 1
ATOM 1450 O O . VAL A 1 200 ? -55.181 -51.538 -8.989 1.00 69.19 200 VAL A O 1
ATOM 1454 N N . GLN A 1 201 ? -57.278 -51.758 -9.848 1.00 64.92 201 GLN A N 1
ATOM 1455 C CA . GLN A 1 201 ? -57.788 -50.504 -9.231 1.00 65.98 201 GLN A CA 1
ATOM 1456 C C . GLN A 1 201 ? -57.802 -50.634 -7.699 1.00 65.85 201 GLN A C 1
ATOM 1457 O O . GLN A 1 201 ? -57.518 -49.615 -7.017 1.00 68.35 201 GLN A O 1
ATOM 1463 N N . ASN A 1 202 ? -58.082 -51.826 -7.160 1.00 66.95 202 ASN A N 1
ATOM 1464 C CA . ASN A 1 202 ? -58.023 -52.018 -5.687 1.00 67.36 202 ASN A CA 1
ATOM 1465 C C . ASN A 1 202 ? -56.573 -51.746 -5.247 1.00 66.10 202 ASN A C 1
ATOM 1466 O O . ASN A 1 202 ? -56.397 -50.954 -4.297 1.00 63.21 202 ASN A O 1
ATOM 1471 N N . HIS A 1 203 ? -55.575 -52.333 -5.932 1.00 58.00 203 HIS A N 1
ATOM 1472 C CA . HIS A 1 203 ? -54.151 -52.110 -5.612 1.00 60.54 203 HIS A CA 1
ATOM 1473 C C . HIS A 1 203 ? -53.835 -50.618 -5.722 1.00 63.35 203 HIS A C 1
ATOM 1474 O O . HIS A 1 203 ? -53.319 -50.026 -4.730 1.00 64.31 203 HIS A O 1
ATOM 1481 N N . ILE A 1 204 ? -54.174 -50.003 -6.854 1.00 63.66 204 ILE A N 1
ATOM 1482 C CA . ILE A 1 204 ? -53.896 -48.547 -7.025 1.00 65.70 204 ILE A CA 1
ATOM 1483 C C . ILE A 1 204 ? -54.485 -47.788 -5.821 1.00 68.01 204 ILE A C 1
ATOM 1484 O O . ILE A 1 204 ? -53.729 -47.024 -5.136 1.00 69.52 204 ILE A O 1
ATOM 1489 N N . ALA A 1 205 ? -55.753 -48.040 -5.501 1.00 69.25 205 ALA A N 1
ATOM 1490 C CA . ALA A 1 205 ? -56.429 -47.403 -4.343 1.00 69.13 205 ALA A CA 1
ATOM 1491 C C . ALA A 1 205 ? -55.546 -47.508 -3.095 1.00 68.39 205 ALA A C 1
ATOM 1492 O O . ALA A 1 205 ? -55.469 -46.513 -2.370 1.00 76.52 205 ALA A O 1
ATOM 1494 N N . SER A 1 206 ? -54.888 -48.649 -2.862 1.00 66.45 206 SER A N 1
ATOM 1495 C CA . SER A 1 206 ? -54.074 -48.885 -1.639 1.00 64.82 206 SER A CA 1
ATOM 1496 C C . SER A 1 206 ? -52.859 -47.961 -1.687 1.00 64.57 206 SER A C 1
ATOM 1497 O O . SER A 1 206 ? -52.532 -47.393 -0.634 1.00 69.57 206 SER A O 1
ATOM 1500 N N . LEU A 1 207 ? -52.251 -47.779 -2.869 1.00 62.33 207 LEU A N 1
ATOM 1501 C CA . LEU A 1 207 ? -51.097 -46.859 -3.081 1.00 63.25 207 LEU A CA 1
ATOM 1502 C C . LEU A 1 207 ? -51.547 -45.394 -2.895 1.00 62.17 207 LEU A C 1
ATOM 1503 O O . LEU A 1 207 ? -50.915 -44.673 -2.069 1.00 63.20 207 LEU A O 1
ATOM 1508 N N . ASN A 1 208 ? -52.608 -44.972 -3.592 1.00 65.09 208 ASN A N 1
ATOM 1509 C CA . ASN A 1 208 ? -53.213 -43.622 -3.413 1.00 70.43 208 ASN A CA 1
ATOM 1510 C C . ASN A 1 208 ? -53.214 -43.306 -1.917 1.00 75.38 208 ASN A C 1
ATOM 1511 O O . ASN A 1 208 ? -52.658 -42.260 -1.485 1.00 75.89 208 ASN A O 1
ATOM 1516 N N . TRP A 1 209 ? -53.774 -44.222 -1.139 1.00 78.11 209 TRP A N 1
ATOM 1517 C CA . TRP A 1 209 ? -54.045 -44.018 0.300 1.00 82.62 209 TRP A CA 1
ATOM 1518 C C . TRP A 1 209 ? -52.717 -44.078 1.064 1.00 76.21 209 TRP A C 1
ATOM 1519 O O . TRP A 1 209 ? -52.452 -43.169 1.884 1.00 79.40 209 TRP A O 1
ATOM 1530 N N . GLY A 1 210 ? -51.855 -45.034 0.721 1.00 73.81 210 GLY A N 1
ATOM 1531 C CA . GLY A 1 210 ? -50.522 -45.159 1.339 1.00 72.78 210 GLY A CA 1
ATOM 1532 C C . GLY A 1 210 ? -49.708 -43.883 1.213 1.00 73.68 210 GLY A C 1
ATOM 1533 O O . GLY A 1 210 ? -49.081 -43.477 2.217 1.00 86.58 210 GLY A O 1
ATOM 1534 N N . TYR A 1 211 ? -49.700 -43.254 0.036 1.00 74.64 211 TYR A N 1
ATOM 1535 C CA . TYR A 1 211 ? -48.932 -41.994 -0.192 1.00 71.94 211 TYR A CA 1
ATOM 1536 C C . TYR A 1 211 ? -49.581 -40.846 0.598 1.00 73.15 211 TYR A C 1
ATOM 1537 O O . TYR A 1 211 ? -48.860 -40.083 1.309 1.00 82.05 211 TYR A O 1
ATOM 1546 N N . ARG A 1 212 ? -50.905 -40.757 0.536 1.00 73.06 212 ARG A N 1
ATOM 1547 C CA . ARG A 1 212 ? -51.662 -39.693 1.246 1.00 79.53 212 ARG A CA 1
ATOM 1548 C C . ARG A 1 212 ? -51.406 -39.792 2.752 1.00 79.85 212 ARG A C 1
ATOM 1549 O O . ARG A 1 212 ? -51.237 -38.744 3.392 1.00 80.82 212 ARG A O 1
ATOM 1557 N N . VAL A 1 213 ? -51.348 -41.009 3.293 1.00 81.86 213 VAL A N 1
ATOM 1558 C CA . VAL A 1 213 ? -51.065 -41.250 4.743 1.00 84.00 213 VAL A CA 1
ATOM 1559 C C . VAL A 1 213 ? -49.587 -40.932 5.009 1.00 82.82 213 VAL A C 1
ATOM 1560 O O . VAL A 1 213 ? -49.269 -40.121 5.921 1.00 85.97 213 VAL A O 1
ATOM 1564 N N . GLN A 1 214 ? -48.716 -41.545 4.218 1.00 79.75 214 GLN A N 1
ATOM 1565 C CA . GLN A 1 214 ? -47.251 -41.307 4.272 1.00 82.91 214 GLN A CA 1
ATOM 1566 C C . GLN A 1 214 ? -46.986 -39.798 4.355 1.00 79.48 214 GLN A C 1
ATOM 1567 O O . GLN A 1 214 ? -46.114 -39.418 5.135 1.00 86.42 214 GLN A O 1
ATOM 1573 N N . LEU A 1 215 ? -47.696 -38.956 3.604 1.00 79.74 215 LEU A N 1
ATOM 1574 C CA . LEU A 1 215 ? -47.436 -37.482 3.637 1.00 82.64 215 LEU A CA 1
ATOM 1575 C C . LEU A 1 215 ? -47.836 -36.895 4.995 1.00 86.40 215 LEU A C 1
ATOM 1576 O O . LEU A 1 215 ? -47.108 -35.980 5.476 1.00 93.07 215 LEU A O 1
ATOM 1581 N N . LYS A 1 216 ? -48.959 -37.354 5.566 1.00 89.15 216 LYS A N 1
ATOM 1582 C CA . LYS A 1 216 ? -49.501 -36.866 6.865 1.00 89.40 216 LYS A CA 1
ATOM 1583 C C . LYS A 1 216 ? -48.546 -37.295 7.983 1.00 89.50 216 LYS A C 1
ATOM 1584 O O . LYS A 1 216 ? -48.048 -36.400 8.700 1.00 89.29 216 LYS A O 1
ATOM 1590 N N . GLU A 1 217 ? -48.231 -38.599 8.047 1.00 93.36 217 GLU A N 1
ATOM 1591 C CA . GLU A 1 217 ? -47.297 -39.203 9.042 1.00 97.84 217 GLU A CA 1
ATOM 1592 C C . GLU A 1 217 ? -45.983 -38.406 9.133 1.00 100.72 217 GLU A C 1
ATOM 1593 O O . GLU A 1 217 ? -45.370 -38.395 10.228 1.00 105.25 217 GLU A O 1
ATOM 1599 N N . LYS A 1 218 ? -45.534 -37.788 8.036 1.00 100.07 218 LYS A N 1
ATOM 1600 C CA . LYS A 1 218 ? -44.223 -37.086 7.976 1.00 101.03 218 LYS A CA 1
ATOM 1601 C C . LYS A 1 218 ? -44.403 -35.561 8.035 1.00 103.41 218 LYS A C 1
ATOM 1602 O O . LYS A 1 218 ? -43.391 -34.871 7.879 1.00 104.76 218 LYS A O 1
ATOM 1608 N N . SER A 1 219 ? -45.615 -35.053 8.307 1.00 100.89 219 SER A N 1
ATOM 1609 C CA . SER A 1 219 ? -45.924 -33.594 8.373 1.00 103.39 219 SER A CA 1
ATOM 1610 C C . SER A 1 219 ? -45.630 -32.878 7.039 1.00 103.57 219 SER A C 1
ATOM 1611 O O . SER A 1 219 ? -45.270 -31.692 7.090 1.00 113.35 219 SER A O 1
ATOM 1614 N N . VAL A 1 220 ? -45.794 -33.530 5.880 1.00 94.46 220 VAL A N 1
ATOM 1615 C CA . VAL A 1 220 ? -45.812 -32.799 4.580 1.00 89.68 220 VAL A CA 1
ATOM 1616 C C . VAL A 1 220 ? -47.227 -32.238 4.400 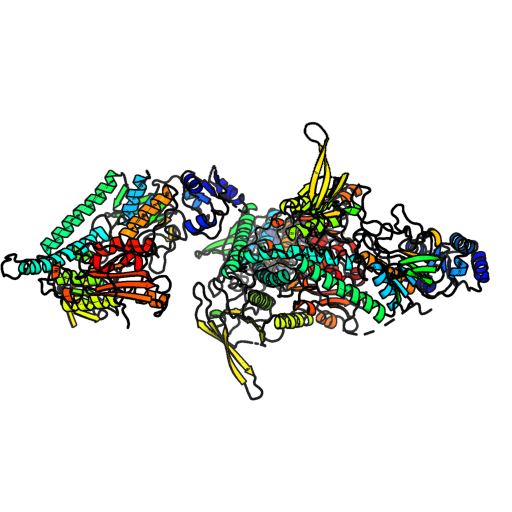1.00 91.94 220 VAL A C 1
ATOM 1617 O O . VAL A 1 220 ? -48.175 -33.022 4.520 1.00 91.84 220 VAL A O 1
ATOM 1621 N N . THR A 1 221 ? -47.379 -30.938 4.141 1.00 91.19 221 THR A N 1
ATOM 1622 C CA . THR A 1 221 ? -48.685 -30.318 3.776 1.00 90.21 221 THR A CA 1
ATOM 1623 C C . THR A 1 221 ? -49.046 -30.753 2.349 1.00 88.70 221 THR A C 1
ATOM 1624 O O . THR A 1 221 ? -48.362 -30.307 1.411 1.00 87.47 221 THR A O 1
ATOM 1628 N N . TYR A 1 222 ? -50.037 -31.641 2.209 1.00 84.99 222 TYR A N 1
ATOM 1629 C CA . TYR A 1 222 ? -50.618 -32.045 0.904 1.00 81.73 222 TYR A CA 1
ATOM 1630 C C . TYR A 1 222 ? -51.787 -31.118 0.577 1.00 81.75 222 TYR A C 1
ATOM 1631 O O . TYR A 1 222 ? -52.610 -30.915 1.453 1.00 85.73 222 TYR A O 1
ATOM 1640 N N . MET A 1 223 ? -51.829 -30.572 -0.639 1.00 81.17 223 MET A N 1
ATOM 1641 C CA . MET A 1 223 ? -52.973 -29.773 -1.157 1.00 81.32 223 MET A CA 1
ATOM 1642 C C . MET A 1 223 ? -53.364 -30.348 -2.519 1.00 78.96 223 MET A C 1
ATOM 1643 O O . MET A 1 223 ? -52.527 -30.324 -3.418 1.00 79.18 223 MET A O 1
ATOM 1648 N N . ASN A 1 224 ? -54.576 -30.889 -2.634 1.00 79.33 224 ASN A N 1
ATOM 1649 C CA . ASN A 1 224 ? -55.138 -31.430 -3.896 1.00 76.83 224 ASN A CA 1
ATOM 1650 C C . ASN A 1 224 ? -55.589 -30.241 -4.726 1.00 75.13 224 ASN A C 1
ATOM 1651 O O . ASN A 1 224 ? -56.808 -30.093 -4.930 1.00 80.20 224 ASN A O 1
ATOM 1656 N N . SER A 1 225 ? -54.633 -29.424 -5.173 1.00 76.58 225 SER A N 1
ATOM 1657 C CA . SER A 1 225 ? -54.877 -28.148 -5.898 1.00 81.25 225 SER A CA 1
ATOM 1658 C C . SER A 1 225 ? -53.904 -28.034 -7.073 1.00 77.39 225 SER A C 1
ATOM 1659 O O . SER A 1 225 ? -52.765 -28.465 -6.908 1.00 76.84 225 SER A O 1
ATOM 1662 N N . TYR A 1 226 ? -54.353 -27.468 -8.197 1.00 77.26 226 TYR A N 1
ATOM 1663 C CA . TYR A 1 226 ? -53.524 -27.198 -9.403 1.00 76.44 226 TYR A CA 1
ATOM 1664 C C . TYR A 1 226 ? -52.829 -25.847 -9.228 1.00 76.26 226 TYR A C 1
ATOM 1665 O O . TYR A 1 226 ? -53.528 -24.851 -8.957 1.00 84.16 226 TYR A O 1
ATOM 1674 N N . ALA A 1 227 ? -51.502 -25.826 -9.364 1.00 76.48 227 ALA A N 1
ATOM 1675 C CA . ALA A 1 227 ? -50.625 -24.700 -8.971 1.00 80.70 227 ALA A CA 1
ATOM 1676 C C . ALA A 1 227 ? -50.199 -23.914 -10.210 1.00 82.44 227 ALA A C 1
ATOM 1677 O O . ALA A 1 227 ? -50.011 -24.533 -11.268 1.00 81.42 227 ALA A O 1
ATOM 1679 N N . THR A 1 228 ? -50.083 -22.589 -10.071 1.00 86.64 228 THR A N 1
ATOM 1680 C CA . THR A 1 228 ? -49.570 -21.658 -11.121 1.00 89.85 228 THR A CA 1
ATOM 1681 C C . THR A 1 228 ? -48.744 -20.578 -10.431 1.00 88.13 228 THR A C 1
ATOM 1682 O O . THR A 1 228 ? -49.142 -20.187 -9.357 1.00 88.13 228 THR A O 1
ATOM 1686 N N . PHE A 1 229 ? -47.635 -20.122 -11.006 1.00 87.68 229 PHE A N 1
ATOM 1687 C CA . PHE A 1 229 ? -46.856 -18.992 -10.437 1.00 89.73 229 PHE A CA 1
ATOM 1688 C C . PHE A 1 229 ? -47.626 -17.695 -10.710 1.00 91.02 229 PHE A C 1
ATOM 1689 O O . PHE A 1 229 ? -47.972 -17.446 -11.886 1.00 91.89 229 PHE A O 1
ATOM 1697 N N . THR A 1 230 ? -47.925 -16.938 -9.647 1.00 90.51 230 THR A N 1
ATOM 1698 C CA . THR A 1 230 ? -48.493 -15.566 -9.723 1.00 93.64 230 THR A CA 1
ATOM 1699 C C . THR A 1 230 ? -47.537 -14.549 -9.078 1.00 95.10 230 THR A C 1
ATOM 1700 O O . THR A 1 230 ? -47.818 -13.364 -9.226 1.00 96.44 230 THR A O 1
ATOM 1704 N N . GLY A 1 231 ? -46.458 -14.982 -8.408 1.00 93.49 231 GLY A N 1
ATOM 1705 C CA . GLY A 1 231 ? -45.363 -14.082 -7.996 1.00 91.91 231 GLY A CA 1
ATOM 1706 C C . GLY A 1 231 ? -43.996 -14.727 -8.125 1.00 91.81 231 GLY A C 1
ATOM 1707 O O . GLY A 1 231 ? -43.934 -15.951 -8.311 1.00 86.97 231 GLY A O 1
ATOM 1708 N N . SER A 1 232 ? -42.935 -13.931 -7.989 1.00 94.15 232 SER A N 1
ATOM 1709 C CA . SER A 1 232 ? -41.514 -14.366 -7.929 1.00 95.12 232 SER A CA 1
ATOM 1710 C C . SER A 1 232 ? -41.373 -15.542 -6.970 1.00 94.42 232 SER A C 1
ATOM 1711 O O . SER A 1 232 ? -40.621 -16.489 -7.287 1.00 94.41 232 SER A O 1
ATOM 1714 N N . HIS A 1 233 ? -42.067 -15.471 -5.836 1.00 94.30 233 HIS A N 1
ATOM 1715 C CA . HIS A 1 233 ? -42.035 -16.498 -4.767 1.00 92.35 233 HIS A CA 1
ATOM 1716 C C . HIS A 1 233 ? -43.471 -16.835 -4.343 1.00 92.98 233 HIS A C 1
ATOM 1717 O O . HIS A 1 233 ? -43.687 -17.113 -3.149 1.00 91.88 233 HIS A O 1
ATOM 1724 N N . GLU A 1 234 ? -44.410 -16.877 -5.298 1.00 95.17 234 GLU A N 1
ATOM 1725 C CA . GLU A 1 234 ? -45.848 -17.121 -5.008 1.00 94.84 234 GLU A CA 1
ATOM 1726 C C . GLU A 1 234 ? -46.517 -17.993 -6.077 1.00 91.82 234 GLU A C 1
ATOM 1727 O O . GLU A 1 234 ? -46.573 -17.553 -7.272 1.00 91.46 234 GLU A O 1
ATOM 1733 N N . LEU A 1 235 ? -47.057 -19.131 -5.619 1.00 90.09 235 LEU A N 1
ATOM 1734 C CA . LEU A 1 235 ? -47.999 -20.007 -6.364 1.00 88.83 235 LEU A CA 1
ATOM 1735 C C . LEU A 1 235 ? -49.434 -19.675 -5.944 1.00 91.04 235 LEU A C 1
ATOM 1736 O O . LEU A 1 235 ? -49.680 -19.526 -4.721 1.00 90.04 235 LEU A O 1
ATOM 1741 N N . SER A 1 236 ? -50.337 -19.561 -6.917 1.00 90.72 236 SER A N 1
ATOM 1742 C CA . SER A 1 236 ? -51.811 -19.596 -6.756 1.00 92.31 236 SER A CA 1
ATOM 1743 C C . SER A 1 236 ? -52.288 -20.995 -7.141 1.00 90.93 236 SER A C 1
ATOM 1744 O O . SER A 1 236 ? -51.904 -21.491 -8.238 1.00 91.12 236 SER A O 1
ATOM 1747 N N . VAL A 1 237 ? -53.040 -21.625 -6.242 1.00 91.01 237 VAL A N 1
ATOM 1748 C CA . VAL A 1 237 ? -53.398 -23.069 -6.353 1.00 89.59 237 VAL A CA 1
ATOM 1749 C C . VAL A 1 237 ? -54.927 -23.192 -6.267 1.00 93.21 237 VAL A C 1
ATOM 1750 O O . VAL A 1 237 ? -55.535 -22.566 -5.365 1.00 97.88 237 VAL A O 1
ATOM 1754 N N . LYS A 1 238 ? -55.518 -23.927 -7.209 1.00 91.34 238 LYS A N 1
ATOM 1755 C CA . LYS A 1 238 ? -56.990 -24.038 -7.379 1.00 96.20 238 LYS A CA 1
ATOM 1756 C C . LYS A 1 238 ? -57.422 -25.478 -7.100 1.00 92.37 238 LYS A C 1
ATOM 1757 O O . LYS A 1 238 ? -56.902 -26.384 -7.768 1.00 88.62 238 LYS A O 1
ATOM 1763 N N . ASN A 1 239 ? -58.323 -25.677 -6.136 1.00 98.05 239 ASN A N 1
ATOM 1764 C CA . ASN A 1 239 ? -58.801 -27.033 -5.740 1.00 97.99 239 ASN A CA 1
ATOM 1765 C C . ASN A 1 239 ? -59.985 -27.436 -6.640 1.00 97.36 239 ASN A C 1
ATOM 1766 O O . ASN A 1 239 ? -60.381 -26.615 -7.493 1.00 93.36 239 ASN A O 1
ATOM 1771 N N . LYS A 1 240 ? -60.501 -28.663 -6.473 1.00 102.88 240 LYS A N 1
ATOM 1772 C CA . LYS A 1 240 ? -61.601 -29.264 -7.292 1.00 108.15 240 LYS A CA 1
ATOM 1773 C C . LYS A 1 240 ? -62.792 -28.304 -7.327 1.00 112.51 240 LYS A C 1
ATOM 1774 O O . LYS A 1 240 ? -63.210 -27.953 -8.444 1.00 113.85 240 LYS A O 1
ATOM 1780 N N . LYS A 1 241 ? -63.278 -27.867 -6.155 1.00 114.10 241 LYS A N 1
ATOM 1781 C CA . LYS A 1 241 ? -64.507 -27.033 -5.992 1.00 119.66 241 LYS A CA 1
ATOM 1782 C C . LYS A 1 241 ? -64.343 -25.633 -6.606 1.00 113.11 241 LYS A C 1
ATOM 1783 O O . LYS A 1 241 ? -65.377 -24.983 -6.783 1.00 116.76 241 LYS A O 1
ATOM 1789 N N . GLY A 1 242 ? -63.117 -25.184 -6.911 1.00 108.40 242 GLY A N 1
ATOM 1790 C CA . GLY A 1 242 ? -62.840 -23.900 -7.599 1.00 107.60 242 GLY A CA 1
ATOM 1791 C C . GLY A 1 242 ? -62.186 -22.857 -6.692 1.00 107.04 242 GLY A C 1
ATOM 1792 O O . GLY A 1 242 ? -61.839 -21.764 -7.188 1.00 102.64 242 GLY A O 1
ATOM 1793 N N . LYS A 1 243 ? -62.016 -23.185 -5.408 1.00 108.18 243 LYS A N 1
ATOM 1794 C CA . LYS A 1 243 ? -61.296 -22.383 -4.383 1.00 108.34 243 LYS A CA 1
ATOM 1795 C C . LYS A 1 243 ? -59.848 -22.174 -4.841 1.00 103.41 243 LYS A C 1
ATOM 1796 O O . LYS A 1 243 ? -59.188 -23.169 -5.216 1.00 102.93 243 LYS A O 1
ATOM 1802 N N . VAL A 1 244 ? -59.391 -20.922 -4.794 1.00 100.58 244 VAL A N 1
ATOM 1803 C CA . VAL A 1 244 ? -58.005 -20.462 -5.100 1.00 97.69 244 VAL A CA 1
ATOM 1804 C C . VAL A 1 244 ? -57.335 -20.021 -3.790 1.00 99.77 244 VAL A C 1
ATOM 1805 O O . VAL A 1 244 ? -57.841 -19.097 -3.150 1.00 102.07 244 VAL A O 1
ATOM 1809 N N . GLU A 1 245 ? -56.228 -20.670 -3.423 1.00 99.81 245 GLU A N 1
ATOM 1810 C CA . GLU A 1 245 ? -55.388 -20.291 -2.258 1.00 101.75 245 GLU A CA 1
ATOM 1811 C C . GLU A 1 245 ? -54.029 -19.807 -2.770 1.00 101.95 245 GLU A C 1
ATOM 1812 O O . GLU A 1 245 ? -53.672 -20.153 -3.938 1.00 104.63 245 GLU A O 1
ATOM 1818 N N . LYS A 1 246 ? -53.303 -19.059 -1.927 1.00 101.64 246 LYS A N 1
ATOM 1819 C CA . LYS A 1 246 ? -51.922 -18.597 -2.203 1.00 101.89 246 LYS A CA 1
ATOM 1820 C C . LYS A 1 246 ? -50.910 -19.344 -1.320 1.00 100.11 246 LYS A C 1
ATOM 1821 O O . LYS A 1 246 ? -51.149 -19.489 -0.106 1.00 99.76 246 LYS A O 1
ATOM 1827 N N . VAL A 1 247 ? -49.815 -19.782 -1.941 1.00 93.12 247 VAL A N 1
ATOM 1828 C CA . VAL A 1 247 ? -48.698 -20.516 -1.291 1.00 93.19 247 VAL A CA 1
ATOM 1829 C C . VAL A 1 247 ? -47.396 -19.801 -1.650 1.00 92.02 247 VAL A C 1
ATOM 1830 O O . VAL A 1 247 ? -47.117 -19.672 -2.869 1.00 91.26 247 VAL A O 1
ATOM 1834 N N . THR A 1 248 ? -46.626 -19.386 -0.641 1.00 92.81 248 THR A N 1
ATOM 1835 C CA . THR A 1 248 ? -45.272 -18.792 -0.820 1.00 93.70 248 THR A CA 1
ATOM 1836 C C . THR A 1 248 ? -44.206 -19.788 -0.362 1.00 90.67 248 THR A C 1
ATOM 1837 O O . THR A 1 248 ? -44.494 -20.570 0.569 1.00 90.50 248 THR A O 1
ATOM 1841 N N . ALA A 1 249 ? -43.015 -19.722 -0.957 1.00 88.83 249 ALA A N 1
ATOM 1842 C CA . ALA A 1 249 ? -41.862 -20.578 -0.590 1.00 88.07 249 ALA A CA 1
ATOM 1843 C C . ALA A 1 249 ? -40.537 -19.924 -0.997 1.00 89.03 249 ALA A C 1
ATOM 1844 O O . ALA A 1 249 ? -40.523 -19.116 -1.944 1.00 89.20 249 ALA A O 1
ATOM 1846 N N . ASP A 1 250 ? -39.468 -20.268 -0.276 1.00 88.91 250 ASP A N 1
ATOM 1847 C CA . ASP A 1 250 ? -38.083 -19.785 -0.524 1.00 92.58 250 ASP A CA 1
ATOM 1848 C C . ASP A 1 250 ? -37.509 -20.517 -1.740 1.00 87.67 250 ASP A C 1
ATOM 1849 O O . ASP A 1 250 ? -36.523 -20.033 -2.289 1.00 86.72 250 ASP A O 1
ATOM 1854 N N . ARG A 1 251 ? -38.079 -21.681 -2.067 1.00 85.82 251 ARG A N 1
ATOM 1855 C CA . ARG A 1 251 ? -37.636 -22.527 -3.207 1.00 85.04 251 ARG A CA 1
ATOM 1856 C C . ARG A 1 251 ? -38.829 -23.281 -3.792 1.00 82.38 251 ARG A C 1
ATOM 1857 O O . ARG A 1 251 ? -39.721 -23.625 -3.028 1.00 82.26 251 ARG A O 1
ATOM 1865 N N . PHE A 1 252 ? -38.772 -23.596 -5.086 1.00 80.65 252 PHE A N 1
ATOM 1866 C CA . PHE A 1 252 ? -39.812 -24.380 -5.802 1.00 77.87 252 PHE A CA 1
ATOM 1867 C C . PHE A 1 252 ? -39.173 -25.555 -6.537 1.00 75.28 252 PHE A C 1
ATOM 1868 O O . PHE A 1 252 ? -38.048 -25.397 -7.084 1.00 75.95 252 PHE A O 1
ATOM 1876 N N . LEU A 1 253 ? -39.876 -26.688 -6.534 1.00 72.90 253 LEU A N 1
ATOM 1877 C CA . LEU A 1 253 ? -39.524 -27.888 -7.343 1.00 73.75 253 LEU A CA 1
ATOM 1878 C C . LEU A 1 253 ? -40.711 -28.240 -8.253 1.00 72.01 253 LEU A C 1
ATOM 1879 O O . LEU A 1 253 ? -41.786 -28.493 -7.709 1.00 75.28 253 LEU A O 1
ATOM 1884 N N . ILE A 1 254 ? -40.521 -28.213 -9.576 1.00 70.17 254 ILE A N 1
ATOM 1885 C CA . ILE A 1 254 ? -41.537 -28.595 -10.595 1.00 69.07 254 ILE A CA 1
ATOM 1886 C C . ILE A 1 254 ? -41.295 -30.058 -11.001 1.00 68.40 254 ILE A C 1
ATOM 1887 O O . ILE A 1 254 ? -40.241 -30.367 -11.589 1.00 70.06 254 ILE A O 1
ATOM 1892 N N . ALA A 1 255 ? -42.260 -30.925 -10.706 1.00 65.83 255 ALA A N 1
ATOM 1893 C CA . ALA A 1 255 ? -42.217 -32.393 -10.890 1.00 63.34 255 ALA A CA 1
ATOM 1894 C C . ALA A 1 255 ? -43.604 -32.828 -11.366 1.00 60.73 255 ALA A C 1
ATOM 1895 O O . ALA A 1 255 ? -44.143 -33.795 -10.848 1.00 69.16 255 ALA A O 1
ATOM 1897 N N . VAL A 1 256 ? -44.042 -32.149 -12.407 1.00 62.41 256 VAL A N 1
ATOM 1898 C CA . VAL A 1 256 ? -45.409 -32.020 -12.984 1.00 65.02 256 VAL A CA 1
ATOM 1899 C C . VAL A 1 256 ? -45.660 -33.075 -14.076 1.00 61.34 256 VAL A C 1
ATOM 1900 O O . VAL A 1 256 ? -46.805 -33.253 -14.474 1.00 68.09 256 VAL A O 1
ATOM 1904 N N . GLY A 1 257 ? -44.623 -33.700 -14.612 1.00 57.32 257 GLY A N 1
ATOM 1905 C CA . GLY A 1 257 ? -44.752 -34.828 -15.547 1.00 56.94 257 GLY A CA 1
ATOM 1906 C C . GLY A 1 257 ? -45.336 -34.423 -16.886 1.00 58.32 257 GLY A C 1
ATOM 1907 O O . GLY A 1 257 ? -45.301 -33.213 -17.221 1.00 65.17 257 GLY A O 1
ATOM 1908 N N . LEU A 1 258 ? -45.895 -35.405 -17.594 1.00 53.74 258 LEU A N 1
ATOM 1909 C CA . LEU A 1 258 ? -46.429 -35.324 -18.976 1.00 53.51 258 LEU A CA 1
ATOM 1910 C C . LEU A 1 258 ? -47.844 -35.890 -19.016 1.00 55.36 258 LEU A C 1
ATOM 1911 O O . LEU A 1 258 ? -48.315 -36.507 -18.044 1.00 55.74 258 LEU A O 1
ATOM 1916 N N . ARG A 1 259 ? -48.499 -35.746 -20.151 1.00 61.16 259 ARG A N 1
ATOM 1917 C CA . ARG A 1 259 ? -49.813 -36.377 -20.434 1.00 59.90 259 ARG A CA 1
ATOM 1918 C C . ARG A 1 259 ? -49.773 -36.884 -21.861 1.00 58.96 259 ARG A C 1
ATOM 1919 O O . ARG A 1 259 ? -48.879 -36.520 -22.632 1.00 60.25 259 ARG A O 1
ATOM 1927 N N . PRO A 1 260 ? -50.661 -37.829 -22.220 1.00 59.23 260 PRO A N 1
ATOM 1928 C CA . PRO A 1 260 ? -50.579 -38.478 -23.533 1.00 59.23 260 PRO A CA 1
ATOM 1929 C C . PRO A 1 260 ? -50.787 -37.475 -24.668 1.00 59.14 260 PRO A C 1
ATOM 1930 O O . PRO A 1 260 ? -51.610 -36.615 -24.561 1.00 63.52 260 PRO A O 1
ATOM 1934 N N . ARG A 1 261 ? -49.982 -37.602 -25.718 1.00 62.90 261 ARG A N 1
ATOM 1935 C CA . ARG A 1 261 ? -50.053 -36.760 -26.936 1.00 66.61 261 ARG A CA 1
ATOM 1936 C C . ARG A 1 261 ? -51.213 -37.238 -27.808 1.00 67.15 261 ARG A C 1
ATOM 1937 O O . ARG A 1 261 ? -51.323 -38.408 -28.039 1.00 71.15 261 ARG A O 1
ATOM 1945 N N . PHE A 1 262 ? -52.014 -36.321 -28.324 1.00 74.64 262 PHE A N 1
ATOM 1946 C CA . PHE A 1 262 ? -53.037 -36.609 -29.352 1.00 75.53 262 PHE A CA 1
ATOM 1947 C C . PHE A 1 262 ? -52.630 -35.886 -30.624 1.00 78.80 262 PHE A C 1
ATOM 1948 O O . PHE A 1 262 ? -52.137 -34.769 -30.552 1.00 83.69 262 PHE A O 1
ATOM 1956 N N . PRO A 1 263 ? -52.799 -36.499 -31.815 1.00 80.44 263 PRO A N 1
ATOM 1957 C CA . PRO A 1 263 ? -52.439 -35.854 -33.066 1.00 80.78 263 PRO A CA 1
ATOM 1958 C C . PRO A 1 263 ? -53.591 -34.968 -33.544 1.00 83.90 263 PRO A C 1
ATOM 1959 O O . PRO A 1 263 ? -54.724 -35.158 -33.114 1.00 81.56 263 PRO A O 1
ATOM 1963 N N . ASP A 1 264 ? -53.263 -34.023 -34.428 1.00 89.58 264 ASP A N 1
ATOM 1964 C CA . ASP A 1 264 ? -54.229 -33.111 -35.096 1.00 88.29 264 ASP A CA 1
ATOM 1965 C C . ASP A 1 264 ? -54.928 -33.922 -36.194 1.00 86.71 264 ASP A C 1
ATOM 1966 O O . ASP A 1 264 ? -54.617 -33.709 -37.379 1.00 89.02 264 ASP A O 1
ATOM 1971 N N . VAL A 1 265 ? -55.799 -34.862 -35.812 1.00 83.75 265 VAL A N 1
ATOM 1972 C CA . VAL A 1 265 ? -56.535 -35.750 -36.766 1.00 84.31 265 VAL A CA 1
ATOM 1973 C C . VAL A 1 265 ? -58.009 -35.753 -36.375 1.00 84.38 265 VAL A C 1
ATOM 1974 O O . VAL A 1 265 ? -58.339 -35.906 -35.199 1.00 84.17 265 VAL A O 1
ATOM 1978 N N . PRO A 1 266 ? -58.938 -35.575 -37.341 1.00 85.50 266 PRO A N 1
ATOM 1979 C CA . PRO A 1 266 ? -60.380 -35.607 -37.073 1.00 86.48 266 PRO A CA 1
ATOM 1980 C C . PRO A 1 266 ? -60.834 -36.889 -36.361 1.00 88.25 266 PRO A C 1
ATOM 1981 O O . PRO A 1 266 ? -60.576 -38.014 -36.893 1.00 86.39 266 PRO A O 1
ATOM 1985 N N . GLY A 1 267 ? -61.452 -36.696 -35.185 1.00 87.01 267 GLY A N 1
ATOM 1986 C CA . GLY A 1 267 ? -61.992 -37.756 -34.311 1.00 86.00 267 GLY A CA 1
ATOM 1987 C C . GLY A 1 267 ? -61.030 -38.197 -33.212 1.00 86.28 267 GLY A C 1
ATOM 1988 O O . GLY A 1 267 ? -61.513 -38.718 -32.178 1.00 89.87 267 GLY A O 1
ATOM 1989 N N . ALA A 1 268 ? -59.715 -38.030 -33.388 1.00 81.37 268 ALA A N 1
ATOM 1990 C CA . ALA A 1 268 ? -58.701 -38.608 -32.467 1.00 78.73 268 ALA A CA 1
ATOM 1991 C C . ALA A 1 268 ? -59.168 -38.510 -31.005 1.00 77.69 268 ALA A C 1
ATOM 1992 O O . ALA A 1 268 ? -59.270 -39.554 -30.317 1.00 74.99 268 ALA A O 1
ATOM 1994 N N . LEU A 1 269 ? -59.457 -37.281 -30.568 1.00 79.07 269 LEU A N 1
ATOM 1995 C CA . LEU A 1 269 ? -59.768 -36.901 -29.168 1.00 80.15 269 LEU A CA 1
ATOM 1996 C C . LEU A 1 269 ? -61.144 -37.436 -28.775 1.00 81.92 269 LEU A C 1
ATOM 1997 O O . LEU A 1 269 ? -61.301 -37.828 -27.601 1.00 83.73 269 LEU A O 1
ATOM 2002 N N . GLU A 1 270 ? -62.088 -37.496 -29.716 1.00 84.35 270 GLU A N 1
ATOM 2003 C CA . GLU A 1 270 ? -63.472 -37.949 -29.436 1.00 87.23 270 GLU A CA 1
ATOM 2004 C C . GLU A 1 270 ? -63.484 -39.480 -29.316 1.00 83.76 270 GLU A C 1
ATOM 2005 O O . GLU A 1 270 ? -64.241 -39.996 -28.497 1.00 88.36 270 GLU A O 1
ATOM 2011 N N . CYS A 1 271 ? -62.644 -40.181 -30.078 1.00 81.52 271 CYS A N 1
ATOM 2012 C CA . CYS A 1 271 ? -62.783 -41.629 -30.388 1.00 81.09 271 CYS A CA 1
ATOM 2013 C C . CYS A 1 271 ? -61.711 -42.470 -29.696 1.00 78.19 271 CYS A C 1
ATOM 2014 O O . CYS A 1 271 ? -61.995 -43.640 -29.408 1.00 79.19 271 CYS A O 1
ATOM 2017 N N . CYS A 1 272 ? -60.509 -41.929 -29.480 1.00 79.52 272 CYS A N 1
ATOM 2018 C CA . CYS A 1 272 ? -59.358 -42.738 -29.020 1.00 75.58 272 CYS A CA 1
ATOM 2019 C C . CYS A 1 272 ? -59.172 -42.561 -27.512 1.00 74.23 272 CYS A C 1
ATOM 2020 O O . CYS A 1 272 ? -59.067 -41.405 -27.047 1.00 74.24 272 CYS A O 1
ATOM 2023 N N . ILE A 1 273 ? -59.156 -43.673 -26.781 1.00 72.39 273 ILE A N 1
ATOM 2024 C CA . ILE A 1 273 ? -58.727 -43.657 -25.360 1.00 71.69 273 ILE A CA 1
ATOM 2025 C C . ILE A 1 273 ? -57.207 -43.455 -25.369 1.00 72.72 273 ILE A C 1
ATOM 2026 O O . ILE A 1 273 ? -56.571 -43.678 -26.439 1.00 74.44 273 ILE A O 1
ATOM 2031 N N . SER A 1 274 ? -56.655 -43.065 -24.223 1.00 68.63 274 SER A N 1
ATOM 2032 C CA . SER A 1 274 ? -55.207 -43.141 -23.933 1.00 67.20 274 SER A CA 1
ATOM 2033 C C . SER A 1 274 ? -54.962 -44.096 -22.760 1.00 63.43 274 SER A C 1
ATOM 2034 O O . SER A 1 274 ? -55.932 -44.562 -22.145 1.00 67.78 274 SER A O 1
ATOM 2037 N N . SER A 1 275 ? -53.695 -44.337 -22.449 1.00 62.09 275 SER A N 1
ATOM 2038 C CA . SER A 1 275 ? -53.233 -45.089 -21.264 1.00 61.41 275 SER A CA 1
ATOM 2039 C C . SER A 1 275 ? -53.877 -44.487 -19.998 1.00 63.04 275 SER A C 1
ATOM 2040 O O . SER A 1 275 ? -53.993 -45.214 -19.012 1.00 68.68 275 SER A O 1
ATOM 2043 N N . ASP A 1 276 ? -54.266 -43.203 -20.003 1.00 61.08 276 ASP A N 1
ATOM 2044 C CA . ASP A 1 276 ? -54.930 -42.524 -18.854 1.00 60.68 276 ASP A CA 1
ATOM 2045 C C . ASP A 1 276 ? -56.283 -43.197 -18.595 1.00 66.93 276 ASP A C 1
ATOM 2046 O O . ASP A 1 276 ? -56.771 -43.140 -17.435 1.00 67.91 276 ASP A O 1
ATOM 2051 N N . ASP A 1 277 ? -56.899 -43.766 -19.641 1.00 63.93 277 ASP A N 1
ATOM 2052 C CA . ASP A 1 277 ? -58.259 -44.361 -19.571 1.00 64.83 277 ASP A CA 1
ATOM 2053 C C . ASP A 1 277 ? -58.157 -45.886 -19.483 1.00 64.60 277 ASP A C 1
ATOM 2054 O O . ASP A 1 277 ? -59.074 -46.482 -18.907 1.00 64.53 277 ASP A O 1
ATOM 2059 N N . LEU A 1 278 ? -57.114 -46.496 -20.072 1.00 64.10 278 LEU A N 1
ATOM 2060 C CA . LEU A 1 278 ? -57.137 -47.955 -20.381 1.00 63.96 278 LEU A CA 1
ATOM 2061 C C . LEU A 1 278 ? -57.285 -48.772 -19.091 1.00 67.64 278 LEU A C 1
ATOM 2062 O O . LEU A 1 278 ? -57.959 -49.795 -19.126 1.00 73.70 278 LEU A O 1
ATOM 2067 N N . PHE A 1 279 ? -56.654 -48.350 -18.000 1.00 69.35 279 PHE A N 1
ATOM 2068 C CA . PHE A 1 279 ? -56.470 -49.161 -16.767 1.00 67.11 279 PHE A CA 1
ATOM 2069 C C . PHE A 1 279 ? -57.689 -49.080 -15.839 1.00 68.54 279 PHE A C 1
ATOM 2070 O O . PHE A 1 279 ? -57.723 -49.830 -14.856 1.00 73.87 279 PHE A O 1
ATOM 2078 N N . SER A 1 280 ? -58.662 -48.215 -16.122 1.00 68.33 280 SER A N 1
ATOM 2079 C CA . SER A 1 280 ? -59.929 -48.111 -15.341 1.00 67.86 280 SER A CA 1
ATOM 2080 C C . SER A 1 280 ? -61.143 -48.289 -16.257 1.00 70.15 280 SER A C 1
ATOM 2081 O O . SER A 1 280 ? -62.258 -47.930 -15.820 1.00 74.40 280 SER A O 1
ATOM 2084 N N . LEU A 1 281 ? -60.961 -48.880 -17.447 1.00 69.20 281 LEU A N 1
ATOM 2085 C CA . LEU A 1 281 ? -62.058 -49.045 -18.431 1.00 72.16 281 LEU A CA 1
ATOM 2086 C C . LEU A 1 281 ? -63.140 -49.905 -17.798 1.00 73.36 281 LEU A C 1
ATOM 2087 O O . LEU A 1 281 ? -62.846 -50.984 -17.298 1.00 73.73 281 LEU A O 1
ATOM 2092 N N . PRO A 1 282 ? -64.415 -49.479 -17.830 1.00 74.32 282 PRO A N 1
ATOM 2093 C CA . PRO A 1 282 ? -65.509 -50.293 -17.303 1.00 76.88 282 PRO A CA 1
ATOM 2094 C C . PRO A 1 282 ? -66.022 -51.349 -18.292 1.00 79.33 282 PRO A C 1
ATOM 2095 O O . PRO A 1 282 ? -67.132 -51.841 -18.099 1.00 83.54 282 PRO A O 1
ATOM 2099 N N . TYR A 1 283 ? -65.221 -51.668 -19.312 1.00 75.86 283 TYR A N 1
ATOM 2100 C CA . TYR A 1 283 ? -65.565 -52.638 -20.375 1.00 76.07 283 TYR A CA 1
ATOM 2101 C C . TYR A 1 283 ? -64.291 -53.302 -20.887 1.00 75.12 283 TYR A C 1
ATOM 2102 O O . TYR A 1 283 ? -63.232 -52.680 -20.851 1.00 71.68 283 TYR A O 1
ATOM 2111 N N . ASN A 1 284 ? -64.412 -54.551 -21.329 1.00 78.75 284 ASN A N 1
ATOM 2112 C CA . ASN A 1 284 ? -63.377 -55.241 -22.128 1.00 79.75 284 ASN A CA 1
ATOM 2113 C C . ASN A 1 284 ? -63.209 -54.447 -23.419 1.00 83.95 284 ASN A C 1
ATOM 2114 O O . ASN A 1 284 ? -64.199 -54.205 -24.126 1.00 88.66 284 ASN A O 1
ATOM 2119 N N . PRO A 1 285 ? -61.977 -53.978 -23.733 1.00 80.91 285 PRO A N 1
ATOM 2120 C CA . PRO A 1 285 ? -61.752 -53.138 -24.908 1.00 80.29 285 PRO A CA 1
ATOM 2121 C C . PRO A 1 285 ? -62.045 -53.822 -26.254 1.00 81.86 285 PRO A C 1
ATOM 2122 O O . PRO A 1 285 ? -62.178 -53.098 -27.235 1.00 91.10 285 PRO A O 1
ATOM 2126 N N . GLY A 1 286 ? -62.140 -55.158 -26.283 1.00 77.72 286 GLY A N 1
ATOM 2127 C CA . GLY A 1 286 ? -62.512 -55.928 -27.491 1.00 76.91 286 GLY A CA 1
ATOM 2128 C C . GLY A 1 286 ? -61.464 -55.780 -28.580 1.00 76.98 286 GLY A C 1
ATOM 2129 O O . GLY A 1 286 ? -60.277 -55.588 -28.226 1.00 78.06 286 GLY A O 1
ATOM 2130 N N . LYS A 1 287 ? -61.868 -55.829 -29.854 1.00 77.03 287 LYS A N 1
ATOM 2131 C CA . LYS A 1 287 ? -60.965 -55.628 -31.022 1.00 79.61 287 LYS A CA 1
ATOM 2132 C C . LYS A 1 287 ? -60.295 -54.249 -30.921 1.00 78.59 287 LYS A C 1
ATOM 2133 O O . LYS A 1 287 ? -61.019 -53.230 -31.021 1.00 78.20 287 LYS A O 1
ATOM 2139 N N . THR A 1 288 ? -58.976 -54.217 -30.724 1.00 74.80 288 THR A N 1
ATOM 2140 C CA . THR A 1 288 ? -58.238 -52.988 -30.345 1.00 72.51 288 THR A CA 1
ATOM 2141 C C . THR A 1 288 ? -57.233 -52.573 -31.429 1.00 71.50 288 THR A C 1
ATOM 2142 O O . THR A 1 288 ? -56.475 -53.444 -31.985 1.00 67.21 288 THR A O 1
ATOM 2146 N N . LEU A 1 289 ? -57.233 -51.263 -31.715 1.00 70.01 289 LEU A N 1
ATOM 2147 C CA . LEU A 1 289 ? -56.189 -50.624 -32.552 1.00 69.53 289 LEU A CA 1
ATOM 2148 C C . LEU A 1 289 ? -55.300 -49.807 -31.623 1.00 69.63 289 LEU A C 1
ATOM 2149 O O . LEU A 1 289 ? -55.828 -48.933 -30.958 1.00 70.28 289 LEU A O 1
ATOM 2154 N N . CYS A 1 290 ? -54.010 -50.135 -31.553 1.00 75.59 290 CYS A N 1
ATOM 2155 C CA . CYS A 1 290 ? -52.955 -49.364 -30.837 1.00 69.70 290 CYS A CA 1
ATOM 2156 C C . CYS A 1 290 ? -52.244 -48.497 -31.887 1.00 71.44 290 CYS A C 1
ATOM 2157 O O . CYS A 1 290 ? -51.642 -49.062 -32.864 1.00 73.01 290 CYS A O 1
ATOM 2160 N N . VAL A 1 291 ? -52.399 -47.172 -31.773 1.00 71.96 291 VAL A N 1
ATOM 2161 C CA . VAL A 1 291 ? -51.763 -46.209 -32.721 1.00 70.02 291 VAL A CA 1
ATOM 2162 C C . VAL A 1 291 ? -50.466 -45.706 -32.080 1.00 69.03 291 VAL A C 1
ATOM 2163 O O . VAL A 1 291 ? -50.542 -45.098 -30.957 1.00 68.10 291 VAL A O 1
ATOM 2167 N N . GLY A 1 292 ? -49.336 -45.958 -32.754 1.00 69.25 292 GLY A N 1
ATOM 2168 C CA . GLY A 1 292 ? -48.021 -45.478 -32.285 1.00 68.42 292 GLY A CA 1
ATOM 2169 C C . GLY A 1 292 ? -47.021 -46.602 -32.036 1.00 67.92 292 GLY A C 1
ATOM 2170 O O . GLY A 1 292 ? -47.420 -47.773 -31.838 1.00 63.82 292 GLY A O 1
ATOM 2171 N N . ALA A 1 293 ? -45.746 -46.220 -31.993 1.00 67.38 293 ALA A N 1
ATOM 2172 C CA . ALA A 1 293 ? -44.569 -47.104 -32.006 1.00 65.53 293 ALA A CA 1
ATOM 2173 C C . ALA A 1 293 ? -43.828 -47.017 -30.674 1.00 63.48 293 ALA A C 1
ATOM 2174 O O . ALA A 1 293 ? -42.747 -47.656 -30.546 1.00 66.78 293 ALA A O 1
ATOM 2176 N N . SER A 1 294 ? -44.358 -46.233 -29.734 1.00 59.87 294 SER A N 1
ATOM 2177 C CA . SER A 1 294 ? -43.772 -46.056 -28.385 1.00 62.07 294 SER A CA 1
ATOM 2178 C C . SER A 1 294 ? -43.867 -47.371 -27.591 1.00 60.41 294 SER A C 1
ATOM 2179 O O . SER A 1 294 ? -44.792 -48.194 -27.850 1.00 65.32 294 SER A O 1
ATOM 2182 N N . TYR A 1 295 ? -43.035 -47.530 -26.572 1.00 61.02 295 TYR A N 1
ATOM 2183 C CA . TYR A 1 295 ? -43.047 -48.750 -25.729 1.00 59.37 295 TYR A CA 1
ATOM 2184 C C . TYR A 1 295 ? -44.454 -48.908 -25.136 1.00 57.03 295 TYR A C 1
ATOM 2185 O O . TYR A 1 295 ? -44.913 -50.045 -24.985 1.00 58.51 295 TYR A O 1
ATOM 2194 N N . VAL A 1 296 ? -45.130 -47.799 -24.827 1.00 58.98 296 VAL A N 1
ATOM 2195 C CA . VAL A 1 296 ? -46.525 -47.819 -24.299 1.00 59.78 296 VAL A CA 1
ATOM 2196 C C . VAL A 1 296 ? -47.423 -48.556 -25.303 1.00 57.97 296 VAL A C 1
ATOM 2197 O O . VAL A 1 296 ? -48.211 -49.421 -24.887 1.00 59.06 296 VAL A O 1
ATOM 2201 N N . SER A 1 297 ? -47.297 -48.250 -26.579 1.00 61.43 297 SER A N 1
ATOM 2202 C CA . SER A 1 297 ? -48.196 -48.825 -27.612 1.00 62.87 297 SER A CA 1
ATOM 2203 C C . SER A 1 297 ? -48.002 -50.341 -27.617 1.00 64.47 297 SER A C 1
ATOM 2204 O O . SER A 1 297 ? -49.019 -51.061 -27.539 1.00 62.44 297 SER A O 1
ATOM 2207 N N . LEU A 1 298 ? -46.734 -50.791 -27.640 1.00 62.78 298 LEU A N 1
ATOM 2208 C CA . LEU A 1 298 ? -46.366 -52.224 -27.788 1.00 63.54 298 LEU A CA 1
ATOM 2209 C C . LEU A 1 298 ? -46.672 -52.992 -26.502 1.00 60.32 298 LEU A C 1
ATOM 2210 O O . LEU A 1 298 ? -47.153 -54.123 -26.604 1.00 61.97 298 LEU A O 1
ATOM 2215 N N . GLU A 1 299 ? -46.379 -52.415 -25.338 1.00 57.45 299 GLU A N 1
ATOM 2216 C CA . GLU A 1 299 ? -46.638 -53.077 -24.050 1.00 53.12 299 GLU A CA 1
ATOM 2217 C C . GLU A 1 299 ? -48.144 -53.315 -23.939 1.00 57.25 299 GLU A C 1
ATOM 2218 O O . GLU A 1 299 ? -48.560 -54.487 -23.650 1.00 55.80 299 GLU A O 1
ATOM 2224 N N . CYS A 1 300 ? -48.935 -52.286 -24.243 1.00 60.36 300 CYS A N 1
ATOM 2225 C CA . CYS A 1 300 ? -50.419 -52.344 -24.163 1.00 62.50 300 CYS A CA 1
ATOM 2226 C C . CYS A 1 300 ? -50.933 -53.322 -25.226 1.00 62.75 300 CYS A C 1
ATOM 2227 O O . CYS A 1 300 ? -51.742 -54.214 -24.865 1.00 66.26 300 CYS A O 1
ATOM 2230 N N . ALA A 1 301 ? -50.423 -53.240 -26.459 1.00 61.77 301 ALA A N 1
ATOM 2231 C CA . ALA A 1 301 ? -50.795 -54.193 -27.535 1.00 63.82 301 ALA A CA 1
ATOM 2232 C C . ALA A 1 301 ? -50.530 -55.614 -27.048 1.00 63.98 301 ALA A C 1
ATOM 2233 O O . ALA A 1 301 ? -51.399 -56.468 -27.243 1.00 68.03 301 ALA A O 1
ATOM 2235 N N . GLY A 1 302 ? -49.371 -55.824 -26.415 1.00 64.24 302 GLY A N 1
ATOM 2236 C CA . GLY A 1 302 ? -48.875 -57.137 -25.966 1.00 63.10 302 GLY A CA 1
ATOM 2237 C C . GLY A 1 302 ? -49.831 -57.769 -24.984 1.00 62.81 302 GLY A C 1
ATOM 2238 O O . GLY A 1 302 ? -50.268 -58.909 -25.235 1.00 63.44 302 GLY A O 1
ATOM 2239 N N . PHE A 1 303 ? -50.197 -57.059 -23.922 1.00 58.39 303 PHE A N 1
ATOM 2240 C CA . PHE A 1 303 ? -50.991 -57.679 -22.835 1.00 60.72 303 PHE A CA 1
ATOM 2241 C C . PHE A 1 303 ? -52.434 -57.872 -23.333 1.00 59.85 303 PHE A C 1
ATOM 2242 O O . PHE A 1 303 ? -53.022 -58.958 -23.093 1.00 66.04 303 PHE A O 1
ATOM 2250 N N . LEU A 1 304 ? -52.961 -56.932 -24.122 1.00 58.34 304 LEU A N 1
ATOM 2251 C CA . LEU A 1 304 ? -54.341 -57.043 -24.658 1.00 61.78 304 LEU A CA 1
ATOM 2252 C C . LEU A 1 304 ? -54.440 -58.311 -25.510 1.00 66.89 304 LEU A C 1
ATOM 2253 O O . LEU A 1 304 ? -55.481 -58.990 -25.405 1.00 75.01 304 LEU A O 1
ATOM 2258 N N . LYS A 1 305 ? -53.398 -58.646 -26.270 1.00 64.16 305 LYS A N 1
ATOM 2259 C CA . LYS A 1 305 ? -53.317 -59.908 -27.039 1.00 65.60 305 LYS A CA 1
ATOM 2260 C C . LYS A 1 305 ? -53.276 -61.079 -26.053 1.00 67.62 305 LYS A C 1
ATOM 2261 O O . LYS A 1 305 ? -54.033 -62.092 -26.248 1.00 70.63 305 LYS A O 1
ATOM 2267 N N . GLY A 1 306 ? -52.468 -60.934 -25.008 1.00 63.96 306 GLY A N 1
ATOM 2268 C CA . GLY A 1 306 ? -52.253 -62.007 -24.023 1.00 65.25 306 GLY A CA 1
ATOM 2269 C C . GLY A 1 306 ? -53.530 -62.336 -23.282 1.00 67.12 306 GLY A C 1
ATOM 2270 O O . GLY A 1 306 ? -53.648 -63.460 -22.804 1.00 72.34 306 GLY A O 1
ATOM 2271 N N . ILE A 1 307 ? -54.446 -61.376 -23.145 1.00 66.85 307 ILE A N 1
ATOM 2272 C CA . ILE A 1 307 ? -55.760 -61.657 -22.500 1.00 69.13 307 ILE A CA 1
ATOM 2273 C C . ILE A 1 307 ? -56.831 -61.988 -23.556 1.00 69.80 307 ILE A C 1
ATOM 2274 O O . ILE A 1 307 ? -57.967 -62.154 -23.151 1.00 73.32 307 ILE A O 1
ATOM 2279 N N . GLY A 1 308 ? -56.470 -62.124 -24.847 1.00 70.77 308 GLY A N 1
ATOM 2280 C CA . GLY A 1 308 ? -57.308 -62.781 -25.874 1.00 70.91 308 GLY A CA 1
ATOM 2281 C C . GLY A 1 308 ? -57.994 -61.810 -26.830 1.00 72.43 308 GLY A C 1
ATOM 2282 O O . GLY A 1 308 ? -58.867 -62.263 -27.607 1.00 75.47 308 GLY A O 1
ATOM 2283 N N . ASN A 1 309 ? -57.626 -60.529 -26.827 1.00 68.43 309 ASN A N 1
ATOM 2284 C CA . ASN A 1 309 ? -58.177 -59.537 -27.776 1.00 68.66 309 ASN A CA 1
ATOM 2285 C C . ASN A 1 309 ? -57.488 -59.649 -29.140 1.00 70.91 309 ASN A C 1
ATOM 2286 O O . ASN A 1 309 ? -56.325 -60.034 -29.200 1.00 77.77 309 ASN A O 1
ATOM 2291 N N . ASP A 1 310 ? -58.257 -59.410 -30.200 1.00 75.55 310 ASP A N 1
ATOM 2292 C CA . ASP A 1 310 ? -57.828 -59.075 -31.583 1.00 77.70 310 ASP A CA 1
ATOM 2293 C C . ASP A 1 310 ? -57.110 -57.718 -31.522 1.00 74.16 310 ASP A C 1
ATOM 2294 O O . ASP A 1 310 ? -57.787 -56.690 -31.291 1.00 73.19 310 ASP A O 1
ATOM 2299 N N . VAL A 1 311 ? -55.796 -57.704 -31.707 1.00 74.78 311 VAL A N 1
ATOM 2300 C CA . VAL A 1 311 ? -54.953 -56.482 -31.505 1.00 71.73 311 VAL A CA 1
ATOM 2301 C C . VAL A 1 311 ? -54.243 -56.118 -32.809 1.00 72.60 311 VAL A C 1
ATOM 2302 O O . VAL A 1 311 ? -53.548 -56.989 -33.377 1.00 71.14 311 VAL A O 1
ATOM 2306 N N . THR A 1 312 ? -54.405 -54.864 -33.245 1.00 74.70 312 THR A N 1
ATOM 2307 C CA . THR A 1 312 ? -53.634 -54.288 -34.380 1.00 73.55 312 THR A CA 1
ATOM 2308 C C . THR A 1 312 ? -52.775 -53.141 -33.847 1.00 73.13 312 THR A C 1
ATOM 2309 O O . THR A 1 312 ? -53.219 -52.456 -32.904 1.00 71.87 312 THR A O 1
ATOM 2313 N N . VAL A 1 313 ? -51.567 -52.999 -34.380 1.00 70.19 313 VAL A N 1
ATOM 2314 C CA . VAL A 1 313 ? -50.636 -51.888 -34.059 1.00 67.14 313 VAL A CA 1
ATOM 2315 C C . VAL A 1 313 ? -50.370 -51.131 -35.355 1.00 70.44 313 VAL A C 1
ATOM 2316 O O . VAL A 1 313 ? -49.909 -51.775 -36.316 1.00 73.64 313 VAL A O 1
ATOM 2320 N N . MET A 1 314 ? -50.658 -49.835 -35.378 1.00 75.40 314 MET A N 1
ATOM 2321 C CA . MET A 1 314 ? -50.424 -48.991 -36.581 1.00 79.15 314 MET A CA 1
ATOM 2322 C C . MET A 1 314 ? -49.320 -48.004 -36.252 1.00 76.93 314 MET A C 1
ATOM 2323 O O . MET A 1 314 ? -49.486 -47.228 -35.255 1.00 80.16 314 MET A O 1
ATOM 2328 N N . VAL A 1 315 ? -48.254 -48.038 -37.055 1.00 76.32 315 VAL A N 1
ATOM 2329 C CA . VAL A 1 315 ? -47.017 -47.234 -36.833 1.00 77.04 315 VAL A CA 1
ATOM 2330 C C . VAL A 1 315 ? -46.686 -46.457 -38.109 1.00 82.60 315 VAL A C 1
ATOM 2331 O O . VAL A 1 315 ? -46.951 -46.986 -39.193 1.00 77.64 315 VAL A O 1
ATOM 2335 N N . ARG A 1 316 ? -46.123 -45.254 -37.971 1.00 88.82 316 ARG A N 1
ATOM 2336 C CA . ARG A 1 316 ? -45.559 -44.419 -39.071 1.00 97.90 316 ARG A CA 1
ATOM 2337 C C . ARG A 1 316 ? -44.505 -45.222 -39.848 1.00 93.00 316 ARG A C 1
ATOM 2338 O O . ARG A 1 316 ? -44.749 -45.508 -41.029 1.00 94.90 316 ARG A O 1
ATOM 2346 N N . SER A 1 317 ? -43.391 -45.570 -39.207 1.00 95.49 317 SER A N 1
ATOM 2347 C CA . SER A 1 317 ? -42.291 -46.393 -39.794 1.00 98.99 317 SER A CA 1
ATOM 2348 C C . SER A 1 317 ? -41.621 -47.450 -38.904 1.00 92.10 317 SER A C 1
ATOM 2349 O O . SER A 1 317 ? -41.744 -48.647 -39.248 1.00 89.05 317 SER A O 1
ATOM 2352 N N . VAL A 1 318 ? -40.924 -47.039 -37.831 1.00 85.94 318 VAL A N 1
ATOM 2353 C CA . VAL A 1 318 ? -40.144 -48.024 -37.013 1.00 87.19 318 VAL A CA 1
ATOM 2354 C C . VAL A 1 318 ? -40.747 -48.110 -35.615 1.00 83.09 318 VAL A C 1
ATOM 2355 O O . VAL A 1 318 ? -41.317 -47.115 -35.162 1.00 88.55 318 VAL A O 1
ATOM 2359 N N . LEU A 1 319 ? -40.594 -49.272 -34.980 1.00 77.61 319 LEU A N 1
ATOM 2360 C CA . LEU A 1 319 ? -40.968 -49.497 -33.565 1.00 75.78 319 LEU A CA 1
ATOM 2361 C C . LEU A 1 319 ? -39.861 -48.962 -32.651 1.00 73.38 319 LEU A C 1
ATOM 2362 O O . LEU A 1 319 ? -38.683 -49.046 -33.030 1.00 73.49 319 LEU A O 1
ATOM 2367 N N . LEU A 1 320 ? -40.222 -48.449 -31.482 1.00 72.07 320 LEU A N 1
ATOM 2368 C CA . LEU A 1 320 ? -39.244 -48.175 -30.395 1.00 74.77 320 LEU A CA 1
ATOM 2369 C C . LEU A 1 320 ? -38.061 -47.333 -30.917 1.00 76.16 320 LEU A C 1
ATOM 2370 O O . LEU A 1 320 ? -36.873 -47.671 -30.628 1.00 74.78 320 LEU A O 1
ATOM 2375 N N . ARG A 1 321 ? -38.380 -46.251 -31.627 1.00 76.54 321 ARG A N 1
ATOM 2376 C CA . ARG A 1 321 ? -37.521 -45.047 -31.775 1.00 82.94 321 ARG A CA 1
ATOM 2377 C C . ARG A 1 321 ? -36.763 -44.825 -30.463 1.00 72.09 321 ARG A C 1
ATOM 2378 O O . ARG A 1 321 ? -37.427 -44.737 -29.421 1.00 76.29 321 ARG A O 1
ATOM 2386 N N . GLY A 1 322 ? -35.433 -44.779 -30.521 1.00 68.27 322 GLY A N 1
ATOM 2387 C CA . GLY A 1 322 ? -34.545 -44.590 -29.356 1.00 67.41 322 GLY A CA 1
ATOM 2388 C C . GLY A 1 322 ? -33.909 -45.894 -28.904 1.00 69.80 322 GLY A C 1
ATOM 2389 O O . GLY A 1 322 ? -32.815 -45.837 -28.305 1.00 70.55 322 GLY A O 1
ATOM 2390 N N . PHE A 1 323 ? -34.568 -47.033 -29.152 1.00 66.32 323 PHE A N 1
ATOM 2391 C CA . PHE A 1 323 ? -34.040 -48.362 -28.801 1.00 62.00 323 PHE A CA 1
ATOM 2392 C C . PHE A 1 323 ? -33.327 -48.972 -30.006 1.00 63.13 323 PHE A C 1
ATOM 2393 O O . PHE A 1 323 ? -33.580 -48.567 -31.159 1.00 72.10 323 PHE A O 1
ATOM 2401 N N . ASP A 1 324 ? -32.458 -49.934 -29.710 1.00 62.43 324 ASP A N 1
ATOM 2402 C CA . ASP A 1 324 ? -31.780 -50.852 -30.665 1.00 62.57 324 ASP A CA 1
ATOM 2403 C C . ASP A 1 324 ? -32.818 -51.517 -31.603 1.00 63.17 324 ASP A C 1
ATOM 2404 O O . ASP A 1 324 ? -33.688 -52.327 -31.150 1.00 65.79 324 ASP A O 1
ATOM 2409 N N . GLN A 1 325 ? -32.693 -51.197 -32.893 1.00 68.97 325 GLN A N 1
ATOM 2410 C CA . GLN A 1 325 ? -33.634 -51.581 -33.977 1.00 69.44 325 GLN A CA 1
ATOM 2411 C C . GLN A 1 325 ? -33.518 -53.076 -34.292 1.00 68.31 325 GLN A C 1
ATOM 2412 O O . GLN A 1 325 ? -34.543 -53.656 -34.693 1.00 71.65 325 GLN A O 1
ATOM 2418 N N . ASP A 1 326 ? -32.354 -53.684 -34.050 1.00 67.16 326 ASP A N 1
ATOM 2419 C CA . ASP A 1 326 ? -32.198 -55.153 -34.120 1.00 66.14 326 ASP A CA 1
ATOM 2420 C C . ASP A 1 326 ? -33.165 -55.767 -33.090 1.00 66.21 326 ASP A C 1
ATOM 2421 O O . ASP A 1 326 ? -34.014 -56.616 -33.471 1.00 65.53 326 ASP A O 1
ATOM 2426 N N . MET A 1 327 ? -33.096 -55.317 -31.840 1.00 60.26 327 MET A N 1
ATOM 2427 C CA . MET A 1 327 ? -33.970 -55.833 -30.770 1.00 58.97 327 MET A CA 1
ATOM 2428 C C . MET A 1 327 ? -35.439 -55.482 -31.106 1.00 58.29 327 MET A C 1
ATOM 2429 O O . MET A 1 327 ? -36.326 -56.410 -31.082 1.00 67.11 327 MET A O 1
ATOM 2434 N N . ALA A 1 328 ? -35.705 -54.249 -31.546 1.00 59.69 328 ALA A N 1
ATOM 2435 C CA . ALA A 1 328 ? -37.073 -53.836 -31.969 1.00 65.98 328 ALA A CA 1
ATOM 2436 C C . ALA A 1 328 ? -37.662 -54.782 -33.037 1.00 64.26 328 ALA A C 1
ATOM 2437 O O . ALA A 1 328 ? -38.825 -55.285 -32.872 1.00 67.37 328 ALA A O 1
ATOM 2439 N N . GLU A 1 329 ? -36.894 -55.064 -34.086 1.00 68.38 329 GLU A N 1
ATOM 2440 C CA . GLU A 1 329 ? -37.302 -56.032 -35.147 1.00 69.77 329 GLU A CA 1
ATOM 2441 C C . GLU A 1 329 ? -37.594 -57.392 -34.508 1.00 68.29 329 GLU A C 1
ATOM 2442 O O . GLU A 1 329 ? -38.586 -58.063 -34.908 1.00 70.56 329 GLU A O 1
ATOM 2448 N N . ARG A 1 330 ? -36.816 -57.776 -33.494 1.00 68.87 330 ARG A N 1
ATOM 2449 C CA . ARG A 1 330 ? -36.966 -59.150 -32.954 1.00 69.02 330 ARG A CA 1
ATOM 2450 C C . ARG A 1 330 ? -38.273 -59.179 -32.167 1.00 69.84 330 ARG A C 1
ATOM 2451 O O . ARG A 1 330 ? -38.986 -60.198 -32.277 1.00 68.80 330 ARG A O 1
ATOM 2459 N N . ILE A 1 331 ? -38.547 -58.096 -31.433 1.00 65.74 331 ILE A N 1
ATOM 2460 C CA . ILE A 1 331 ? -39.832 -57.913 -30.704 1.00 67.07 331 ILE A CA 1
ATOM 2461 C C . ILE A 1 331 ? -40.982 -57.984 -31.722 1.00 69.14 331 ILE A C 1
ATOM 2462 O O . ILE A 1 331 ? -41.975 -58.779 -31.498 1.00 66.83 331 ILE A O 1
ATOM 2467 N N . LYS A 1 332 ? -40.838 -57.254 -32.833 1.00 72.75 332 LYS A N 1
ATOM 2468 C CA . LYS A 1 332 ? -41.889 -57.291 -33.888 1.00 75.06 332 LYS A CA 1
ATOM 2469 C C . LYS A 1 332 ? -42.112 -58.734 -34.382 1.00 72.57 332 LYS A C 1
ATOM 2470 O O . LYS A 1 332 ? -43.299 -59.182 -34.431 1.00 78.92 332 LYS A O 1
ATOM 2476 N N . LYS A 1 333 ? -41.043 -59.437 -34.762 1.00 70.94 333 LYS A N 1
ATOM 2477 C CA . LYS A 1 333 ? -41.191 -60.827 -35.265 1.00 73.62 333 LYS A CA 1
ATOM 2478 C C . LYS A 1 333 ? -41.994 -61.656 -34.239 1.00 73.64 333 LYS A C 1
ATOM 2479 O O . LYS A 1 333 ? -43.054 -62.277 -34.617 1.00 80.79 333 LYS A O 1
ATOM 2485 N N . HIS A 1 334 ? -41.585 -61.610 -32.973 1.00 68.05 334 HIS A N 1
ATOM 2486 C CA . HIS A 1 334 ? -42.167 -62.428 -31.872 1.00 70.75 334 HIS A CA 1
ATOM 2487 C C . HIS A 1 334 ? -43.648 -62.077 -31.683 1.00 72.59 334 HIS A C 1
ATOM 2488 O O . HIS A 1 334 ? -44.505 -63.032 -31.634 1.00 75.44 334 HIS A O 1
ATOM 2495 N N . MET A 1 335 ? -43.950 -60.776 -31.546 1.00 71.84 335 MET A N 1
ATOM 2496 C CA . MET A 1 335 ? -45.360 -60.327 -31.337 1.00 68.83 335 MET A CA 1
ATOM 2497 C C . MET A 1 335 ? -46.198 -60.681 -32.573 1.00 68.58 335 MET A C 1
ATOM 2498 O O . MET A 1 335 ? -47.418 -60.962 -32.410 1.00 73.25 335 MET A O 1
ATOM 2503 N N . THR A 1 336 ? -45.584 -60.685 -33.760 1.00 69.38 336 THR A N 1
ATOM 2504 C CA . THR A 1 336 ? -46.277 -61.149 -34.996 1.00 71.80 336 THR A CA 1
ATOM 2505 C C . THR A 1 336 ? -46.601 -62.637 -34.843 1.00 72.99 336 THR A C 1
ATOM 2506 O O . THR A 1 336 ? -47.777 -62.981 -34.938 1.00 73.52 336 THR A O 1
ATOM 2510 N N . GLU A 1 337 ? -45.607 -63.468 -34.509 1.00 78.86 337 GLU A N 1
ATOM 2511 C CA . GLU A 1 337 ? -45.857 -64.913 -34.234 1.00 76.46 337 GLU A CA 1
ATOM 2512 C C . GLU A 1 337 ? -46.918 -65.084 -33.134 1.00 73.18 337 GLU A C 1
ATOM 2513 O O . GLU A 1 337 ? -47.659 -66.073 -33.206 1.00 79.48 337 GLU A O 1
ATOM 2519 N N . ARG A 1 338 ? -47.015 -64.193 -32.152 1.00 70.58 338 ARG A N 1
ATOM 2520 C CA . ARG A 1 338 ? -48.052 -64.325 -31.074 1.00 72.95 338 ARG A CA 1
ATOM 2521 C C . ARG A 1 338 ? -49.410 -63.748 -31.520 1.00 74.16 338 ARG A C 1
ATOM 2522 O O . ARG A 1 338 ? -50.349 -63.717 -30.682 1.00 77.06 338 ARG A O 1
ATOM 2530 N N . GLY A 1 339 ? -49.531 -63.287 -32.772 1.00 73.97 339 GLY A N 1
ATOM 2531 C CA . GLY A 1 339 ? -50.828 -62.952 -33.387 1.00 74.16 339 GLY A CA 1
ATOM 2532 C C . GLY A 1 339 ? -51.109 -61.460 -33.388 1.00 74.01 339 GLY A C 1
ATOM 2533 O O . GLY A 1 339 ? -52.235 -61.087 -33.740 1.00 79.52 339 GLY A O 1
ATOM 2534 N N . VAL A 1 340 ? -50.140 -60.611 -33.022 1.00 70.77 340 VAL A N 1
ATOM 2535 C CA . VAL A 1 340 ? -50.349 -59.143 -33.125 1.00 67.84 340 VAL A CA 1
ATOM 2536 C C . VAL A 1 340 ? -50.176 -58.775 -34.597 1.00 72.68 340 VAL A C 1
ATOM 2537 O O . VAL A 1 340 ? -49.315 -59.361 -35.259 1.00 74.58 340 VAL A O 1
ATOM 2541 N N . LYS A 1 341 ? -51.009 -57.861 -35.082 1.00 74.03 341 LYS A N 1
ATOM 2542 C CA . LYS A 1 341 ? -50.957 -57.455 -36.503 1.00 76.92 341 LYS A CA 1
ATOM 2543 C C . LYS A 1 341 ? -50.321 -56.073 -36.603 1.00 75.37 341 LYS A C 1
ATOM 2544 O O . LYS A 1 341 ? -50.859 -55.143 -36.030 1.00 80.55 341 LYS A O 1
ATOM 2550 N N . PHE A 1 342 ? -49.214 -55.971 -37.326 1.00 75.30 342 PHE A N 1
ATOM 2551 C CA . PHE A 1 342 ? -48.510 -54.682 -37.529 1.00 74.89 342 PHE A CA 1
ATOM 2552 C C . PHE A 1 342 ? -48.791 -54.191 -38.944 1.00 77.36 342 PHE A C 1
ATOM 2553 O O . PHE A 1 342 ? -48.614 -54.956 -39.908 1.00 77.07 342 PHE A O 1
ATOM 2561 N N . VAL A 1 343 ? -49.257 -52.949 -39.064 1.00 77.93 343 VAL A N 1
ATOM 2562 C CA . VAL A 1 343 ? -49.435 -52.312 -40.397 1.00 81.53 343 VAL A CA 1
ATOM 2563 C C . VAL A 1 343 ? -48.762 -50.940 -40.341 1.00 81.54 343 VAL A C 1
ATOM 2564 O O . VAL A 1 343 ? -48.838 -50.286 -39.284 1.00 78.16 343 VAL A O 1
ATOM 2568 N N . GLN A 1 344 ? -48.057 -50.583 -41.408 1.00 87.14 344 GLN A N 1
ATOM 2569 C CA . GLN A 1 344 ? -47.368 -49.278 -41.486 1.00 89.54 344 GLN A CA 1
ATOM 2570 C C . GLN A 1 344 ? -48.370 -48.264 -42.026 1.00 85.90 344 GLN A C 1
ATOM 2571 O O . GLN A 1 344 ? -48.229 -47.869 -43.169 1.00 97.95 344 GLN A O 1
ATOM 2584 N N . VAL A 1 346 ? -50.981 -44.628 -41.033 1.00 88.17 346 VAL A N 1
ATOM 2585 C CA . VAL A 1 346 ? -51.334 -43.586 -40.026 1.00 89.72 346 VAL A CA 1
ATOM 2586 C C . VAL A 1 346 ? -52.772 -43.150 -40.301 1.00 84.74 346 VAL A C 1
ATOM 2587 O O . VAL A 1 346 ? -53.009 -42.545 -41.340 1.00 86.25 346 VAL A O 1
ATOM 2591 N N . PRO A 1 347 ? -53.733 -43.411 -39.398 1.00 79.33 347 PRO A N 1
ATOM 2592 C CA . PRO A 1 347 ? -55.129 -43.051 -39.634 1.00 79.68 347 PRO A CA 1
ATOM 2593 C C . PRO A 1 347 ? -55.259 -41.578 -40.045 1.00 82.26 347 PRO A C 1
ATOM 2594 O O . PRO A 1 347 ? -54.455 -40.785 -39.547 1.00 83.20 347 PRO A O 1
ATOM 2598 N N . ILE A 1 348 ? -56.197 -41.265 -40.949 1.00 82.15 348 ILE A N 1
ATOM 2599 C CA . ILE A 1 348 ? -56.457 -39.859 -41.379 1.00 87.27 348 ILE A CA 1
ATOM 2600 C C . ILE A 1 348 ? -57.773 -39.349 -40.772 1.00 89.39 348 ILE A C 1
ATOM 2601 O O . ILE A 1 348 ? -57.989 -38.119 -40.808 1.00 89.98 348 ILE A O 1
ATOM 2606 N N . LYS A 1 349 ? -58.614 -40.244 -40.259 1.00 89.21 349 LYS A N 1
ATOM 2607 C CA . LYS A 1 349 ? -59.880 -39.886 -39.579 1.00 91.20 349 LYS A CA 1
ATOM 2608 C C . LYS A 1 349 ? -60.344 -41.053 -38.716 1.00 89.71 349 LYS A C 1
ATOM 2609 O O . LYS A 1 349 ? -60.169 -42.220 -39.129 1.00 89.85 349 LYS A O 1
ATOM 2615 N N . TYR A 1 350 ? -60.885 -40.727 -37.538 1.00 89.25 350 TYR A N 1
ATOM 2616 C CA . TYR A 1 350 ? -61.602 -41.661 -36.632 1.00 84.68 350 TYR A CA 1
ATOM 2617 C C . TYR A 1 350 ? -63.067 -41.225 -36.595 1.00 88.40 350 TYR A C 1
ATOM 2618 O O . TYR A 1 350 ? -63.311 -40.016 -36.398 1.00 91.57 350 TYR A O 1
ATOM 2627 N N . GLU A 1 351 ? -64.008 -42.132 -36.857 1.00 90.24 351 GLU A N 1
ATOM 2628 C CA . GLU A 1 351 ? -65.463 -41.822 -36.808 1.00 93.21 351 GLU A CA 1
ATOM 2629 C C . GLU A 1 351 ? -66.108 -42.745 -35.764 1.00 91.73 351 GLU A C 1
ATOM 2630 O O . GLU A 1 351 ? -65.935 -43.970 -35.875 1.00 92.18 351 GLU A O 1
ATOM 2636 N N . ARG A 1 352 ? -66.772 -42.186 -34.752 1.00 91.51 352 ARG A N 1
ATOM 2637 C CA . ARG A 1 352 ? -67.477 -42.990 -33.717 1.00 88.79 352 ARG A CA 1
ATOM 2638 C C . ARG A 1 352 ? -68.759 -43.554 -34.329 1.00 90.48 352 ARG A C 1
ATOM 2639 O O . ARG A 1 352 ? -69.571 -42.762 -34.771 1.00 89.33 352 ARG A O 1
ATOM 2647 N N . LEU A 1 353 ? -68.880 -44.879 -34.420 1.00 91.02 353 LEU A N 1
ATOM 2648 C CA . LEU A 1 353 ? -70.113 -45.594 -34.848 1.00 92.35 353 LEU A CA 1
ATOM 2649 C C . LEU A 1 353 ? -70.962 -45.851 -33.603 1.00 94.07 353 LEU A C 1
ATOM 2650 O O . LEU A 1 353 ? -72.177 -45.642 -33.666 1.00 97.33 353 LEU A O 1
ATOM 2655 N N . LYS A 1 354 ? -70.338 -46.266 -32.495 1.00 95.63 354 LYS A N 1
ATOM 2656 C CA . LYS A 1 354 ? -71.075 -46.588 -31.244 1.00 95.85 354 LYS A CA 1
ATOM 2657 C C . LYS A 1 354 ? -70.345 -45.946 -30.065 1.00 94.79 354 LYS A C 1
ATOM 2658 O O . LYS A 1 354 ? -69.104 -45.871 -30.111 1.00 94.15 354 LYS A O 1
ATOM 2664 N N . LYS A 1 355 ? -71.094 -45.516 -29.045 1.00 98.75 355 LYS A N 1
ATOM 2665 C CA . LYS A 1 355 ? -70.554 -45.104 -27.718 1.00 97.22 355 LYS A CA 1
ATOM 2666 C C . LYS A 1 355 ? -70.455 -46.349 -26.839 1.00 94.16 355 LYS A C 1
ATOM 2667 O O . LYS A 1 355 ? -71.282 -47.249 -26.957 1.00 90.87 355 LYS A O 1
ATOM 2673 N N . PRO A 1 356 ? -69.436 -46.484 -25.956 1.00 93.16 356 PRO A N 1
ATOM 2674 C CA . PRO A 1 356 ? -69.480 -47.500 -24.907 1.00 91.55 356 PRO A CA 1
ATOM 2675 C C . PRO A 1 356 ? -70.728 -47.303 -24.038 1.00 95.13 356 PRO A C 1
ATOM 2676 O O . PRO A 1 356 ? -70.998 -46.180 -23.678 1.00 97.30 356 PRO A O 1
ATOM 2680 N N . THR A 1 357 ? -71.466 -48.378 -23.756 1.00 96.41 357 THR A N 1
ATOM 2681 C CA . THR A 1 357 ? -72.617 -48.362 -22.818 1.00 98.68 357 THR A CA 1
ATOM 2682 C C . THR A 1 357 ? -72.745 -49.729 -22.144 1.00 101.11 357 THR A C 1
ATOM 2683 O O . THR A 1 357 ? -72.292 -50.731 -22.724 1.00 101.31 357 THR A O 1
ATOM 2687 N N . ASP A 1 358 ? -73.274 -49.729 -20.914 1.00 108.48 358 ASP A N 1
ATOM 2688 C CA . ASP A 1 358 ? -73.694 -50.924 -20.126 1.00 112.64 358 ASP A CA 1
ATOM 2689 C C . ASP A 1 358 ? -72.564 -51.941 -19.959 1.00 109.89 358 ASP A C 1
ATOM 2690 O O . ASP A 1 358 ? -72.873 -53.167 -20.052 1.00 113.88 358 ASP A O 1
ATOM 2695 N N . SER A 1 359 ? -71.331 -51.467 -19.755 1.00 97.95 359 SER A N 1
ATOM 2696 C CA . SER A 1 359 ? -70.133 -52.342 -19.626 1.00 97.98 359 SER A CA 1
ATOM 2697 C C . SER A 1 359 ? -69.856 -53.105 -20.927 1.00 95.12 359 SER A C 1
ATOM 2698 O O . SER A 1 359 ? -69.272 -54.215 -20.867 1.00 94.18 359 SER A O 1
ATOM 2701 N N . GLU A 1 360 ? -70.234 -52.515 -22.064 1.00 94.42 360 GLU A N 1
ATOM 2702 C CA . GLU A 1 360 ? -69.790 -52.953 -23.417 1.00 92.51 360 GLU A CA 1
ATOM 2703 C C . GLU A 1 360 ? -68.975 -51.833 -24.054 1.00 89.88 360 GLU A C 1
ATOM 2704 O O . GLU A 1 360 ? -69.207 -50.650 -23.776 1.00 87.13 360 GLU A O 1
ATOM 2710 N N . PRO A 1 361 ? -67.985 -52.177 -24.908 1.00 84.74 361 PRO A N 1
ATOM 2711 C CA . PRO A 1 361 ? -67.219 -51.169 -25.629 1.00 81.29 361 PRO A CA 1
ATOM 2712 C C . PRO A 1 361 ? -68.082 -50.585 -26.748 1.00 82.97 361 PRO A C 1
ATOM 2713 O O . PRO A 1 361 ? -69.033 -51.248 -27.188 1.00 81.16 361 PRO A O 1
ATOM 2717 N N . GLY A 1 362 ? -67.735 -49.371 -27.165 1.00 83.03 362 GLY A N 1
ATOM 2718 C CA . GLY A 1 362 ? -68.293 -48.771 -28.383 1.00 86.27 362 GLY A CA 1
ATOM 2719 C C . GLY A 1 362 ? -67.655 -49.378 -29.614 1.00 87.61 362 GLY A C 1
ATOM 2720 O O . GLY A 1 362 ? -67.121 -50.513 -29.525 1.00 83.58 362 GLY A O 1
ATOM 2721 N N . MET A 1 363 ? -67.708 -48.631 -30.719 1.00 89.45 363 MET A N 1
ATOM 2722 C CA . MET A 1 363 ? -67.171 -49.025 -32.043 1.00 91.50 363 MET A CA 1
ATOM 2723 C C . MET A 1 363 ? -66.759 -47.747 -32.782 1.00 87.49 363 MET A C 1
ATOM 2724 O O . MET A 1 363 ? -67.597 -46.809 -32.852 1.00 90.01 363 MET A O 1
ATOM 2729 N N . ILE A 1 364 ? -65.525 -47.748 -33.290 1.00 83.17 364 ILE A N 1
ATOM 2730 C CA . ILE A 1 364 ? -64.871 -46.669 -34.084 1.00 85.16 364 ILE A CA 1
ATOM 2731 C C . ILE A 1 364 ? -64.504 -47.228 -35.462 1.00 83.20 364 ILE A C 1
ATOM 2732 O O . ILE A 1 364 ? -63.936 -48.335 -35.547 1.00 80.14 364 ILE A O 1
ATOM 2737 N N . ARG A 1 365 ? -64.876 -46.484 -36.503 1.00 87.98 365 ARG A N 1
ATOM 2738 C CA . ARG A 1 365 ? -64.471 -46.646 -37.925 1.00 88.85 365 ARG A CA 1
ATOM 2739 C C . ARG A 1 365 ? -63.173 -45.853 -38.094 1.00 87.83 365 ARG A C 1
ATOM 2740 O O . ARG A 1 365 ? -63.201 -44.614 -37.877 1.00 85.28 365 ARG A O 1
ATOM 2748 N N . VAL A 1 366 ? -62.056 -46.540 -38.369 1.00 87.13 366 VAL A N 1
ATOM 2749 C CA . VAL A 1 366 ? -60.718 -45.929 -38.617 1.00 83.86 366 VAL A CA 1
ATOM 2750 C C . VAL A 1 366 ? -60.487 -45.797 -40.130 1.00 87.15 366 VAL A C 1
ATOM 2751 O O . VAL A 1 366 ? -60.530 -46.819 -40.811 1.00 91.53 366 VAL A O 1
ATOM 2755 N N . HIS A 1 367 ? -60.255 -44.580 -40.633 1.00 87.49 367 HIS A N 1
ATOM 2756 C CA . HIS A 1 367 ? -59.984 -44.281 -42.070 1.00 90.19 367 HIS A CA 1
ATOM 2757 C C . HIS A 1 367 ? -58.472 -44.247 -42.380 1.00 91.54 367 HIS A C 1
ATOM 2758 O O . HIS A 1 367 ? -57.699 -43.530 -41.658 1.00 94.22 367 HIS A O 1
ATOM 2765 N N . THR A 1 368 ? -58.069 -44.952 -43.446 1.00 91.55 368 THR A N 1
ATOM 2766 C CA . THR A 1 368 ? -56.661 -45.049 -43.925 1.00 92.55 368 THR A CA 1
ATOM 2767 C C . THR A 1 368 ? -56.596 -44.850 -45.444 1.00 95.92 368 THR A C 1
ATOM 2768 O O . THR A 1 368 ? -57.564 -45.203 -46.124 1.00 98.91 368 THR A O 1
ATOM 2772 N N . MET A 1 369 ? -55.492 -44.291 -45.944 1.00 99.31 369 MET A N 1
ATOM 2773 C CA . MET A 1 369 ? -55.160 -44.228 -47.391 1.00 104.17 369 MET A CA 1
ATOM 2774 C C . MET A 1 369 ? -54.263 -45.424 -47.705 1.00 104.72 369 MET A C 1
ATOM 2775 O O . MET A 1 369 ? -53.130 -45.453 -47.182 1.00 106.18 369 MET A O 1
ATOM 2780 N N . GLN A 1 370 ? -54.770 -46.397 -48.458 1.00 108.32 370 GLN A N 1
ATOM 2781 C CA . GLN A 1 370 ? -53.983 -47.574 -48.911 1.00 112.84 370 GLN A CA 1
ATOM 2782 C C . GLN A 1 370 ? -53.826 -47.488 -50.423 1.00 118.45 370 GLN A C 1
ATOM 2783 O O . GLN A 1 370 ? -54.821 -47.124 -51.058 1.00 132.48 370 GLN A O 1
ATOM 2789 N N . GLU A 1 371 ? -52.658 -47.809 -50.984 1.00 119.62 371 GLU A N 1
ATOM 2790 C CA . GLU A 1 371 ? -52.475 -47.797 -52.463 1.00 125.74 371 GLU A CA 1
ATOM 2791 C C . GLU A 1 371 ? -52.709 -49.236 -52.954 1.00 123.74 371 GLU A C 1
ATOM 2792 O O . GLU A 1 371 ? -52.420 -50.193 -52.205 1.00 121.10 371 GLU A O 1
ATOM 2798 N N . ASP A 1 372 ? -53.368 -49.362 -54.099 1.00 122.18 372 ASP A N 1
ATOM 2799 C CA . ASP A 1 372 ? -53.606 -50.624 -54.836 1.00 123.32 372 ASP A CA 1
ATOM 2800 C C . ASP A 1 372 ? -53.002 -50.462 -56.240 1.00 125.73 372 ASP A C 1
ATOM 2801 O O . ASP A 1 372 ? -52.539 -49.339 -56.600 1.00 130.02 372 ASP A O 1
ATOM 2806 N N . GLU A 1 373 ? -53.092 -51.516 -57.045 1.00 122.04 373 GLU A N 1
ATOM 2807 C CA . GLU A 1 373 ? -52.421 -51.593 -58.362 1.00 123.29 373 GLU A CA 1
ATOM 2808 C C . GLU A 1 373 ? -52.821 -50.386 -59.231 1.00 124.12 373 GLU A C 1
ATOM 2809 O O . GLU A 1 373 ? -52.180 -50.211 -60.277 1.00 125.25 373 GLU A O 1
ATOM 2815 N N . ASP A 1 374 ? -53.807 -49.572 -58.833 1.00 123.18 374 ASP A N 1
ATOM 2816 C CA . ASP A 1 374 ? -54.280 -48.416 -59.650 1.00 126.09 374 ASP A CA 1
ATOM 2817 C C . ASP A 1 374 ? -53.858 -47.066 -59.063 1.00 123.73 374 ASP A C 1
ATOM 2818 O O . ASP A 1 374 ? -53.899 -46.102 -59.811 1.00 125.67 374 ASP A O 1
ATOM 2823 N N . GLY A 1 375 ? -53.475 -46.981 -57.793 1.00 123.78 375 GLY A N 1
ATOM 2824 C CA . GLY A 1 375 ? -53.289 -45.663 -57.151 1.00 123.84 375 GLY A CA 1
ATOM 2825 C C . GLY A 1 375 ? -53.537 -45.732 -55.665 1.00 120.49 375 GLY A C 1
ATOM 2826 O O . GLY A 1 375 ? -53.171 -46.762 -55.101 1.00 120.38 375 GLY A O 1
ATOM 2827 N N . THR A 1 376 ? -54.126 -44.692 -55.060 1.00 121.29 376 THR A N 1
ATOM 2828 C CA . THR A 1 376 ? -54.373 -44.623 -53.590 1.00 117.97 376 THR A CA 1
ATOM 2829 C C . THR A 1 376 ? -55.871 -44.442 -53.318 1.00 115.59 376 THR A C 1
ATOM 2830 O O . THR A 1 376 ? -56.506 -43.639 -53.995 1.00 116.95 376 THR A O 1
ATOM 2834 N N . LYS A 1 377 ? -56.388 -45.208 -52.361 1.00 114.09 377 LYS A N 1
ATOM 2835 C CA . LYS A 1 377 ? -57.829 -45.298 -52.019 1.00 116.33 377 LYS A CA 1
ATOM 2836 C C . LYS A 1 377 ? -57.998 -45.170 -50.507 1.00 111.05 377 LYS A C 1
ATOM 2837 O O . LYS A 1 377 ? -57.169 -45.766 -49.758 1.00 103.69 377 LYS A O 1
ATOM 2843 N N . GLU A 1 378 ? -59.042 -44.439 -50.107 1.00 111.31 378 GLU A N 1
ATOM 2844 C CA . GLU A 1 378 ? -59.573 -44.395 -48.725 1.00 109.29 378 GLU A CA 1
ATOM 2845 C C . GLU A 1 378 ? -60.200 -45.759 -48.425 1.00 106.59 378 GLU A C 1
ATOM 2846 O O . GLU A 1 378 ? -60.895 -46.312 -49.267 1.00 117.93 378 GLU A O 1
ATOM 2852 N N . VAL A 1 379 ? -59.895 -46.274 -47.256 1.00 100.86 379 VAL A N 1
ATOM 2853 C CA . VAL A 1 379 ? -60.257 -47.628 -46.761 1.00 102.31 379 VAL A CA 1
ATOM 2854 C C . VAL A 1 379 ? -60.653 -47.424 -45.293 1.00 96.99 379 VAL A C 1
ATOM 2855 O O . VAL A 1 379 ? -60.077 -46.517 -44.623 1.00 90.48 379 VAL A O 1
ATOM 2859 N N . THR A 1 380 ? -61.610 -48.213 -44.814 1.00 96.05 380 THR A N 1
ATOM 2860 C CA . THR A 1 380 ? -62.040 -48.188 -43.402 1.00 92.92 380 THR A CA 1
ATOM 2861 C C . THR A 1 380 ? -61.844 -49.575 -42.799 1.00 91.24 380 THR A C 1
ATOM 2862 O O . THR A 1 380 ? -61.891 -50.572 -43.528 1.00 90.16 380 THR A O 1
ATOM 2866 N N . GLU A 1 381 ? -61.637 -49.606 -41.491 1.00 88.66 381 GLU A N 1
ATOM 2867 C CA . GLU A 1 381 ? -61.779 -50.826 -40.677 1.00 86.98 381 GLU A CA 1
ATOM 2868 C C . GLU A 1 381 ? -62.363 -50.422 -39.318 1.00 86.49 381 GLU A C 1
ATOM 2869 O O . GLU A 1 381 ? -62.054 -49.301 -38.850 1.00 82.05 381 GLU A O 1
ATOM 2875 N N . ASP A 1 382 ? -63.210 -51.295 -38.756 1.00 88.40 382 ASP A N 1
ATOM 2876 C CA . ASP A 1 382 ? -63.961 -51.068 -37.494 1.00 86.31 382 ASP A CA 1
ATOM 2877 C C . ASP A 1 382 ? -63.218 -51.718 -36.324 1.00 82.90 382 ASP A C 1
ATOM 2878 O O . ASP A 1 382 ? -62.809 -52.884 -36.449 1.00 82.76 382 ASP A O 1
ATOM 2883 N N . PHE A 1 383 ? -63.046 -50.972 -35.235 1.00 79.59 383 PHE A N 1
ATOM 2884 C CA . PHE A 1 383 ? -62.432 -51.460 -33.976 1.00 77.89 383 PHE A CA 1
ATOM 2885 C C . PHE A 1 383 ? -63.352 -51.103 -32.803 1.00 77.79 383 PHE A C 1
ATOM 2886 O O . PHE A 1 383 ? -64.000 -50.044 -32.833 1.00 77.57 383 PHE A O 1
ATOM 2894 N N . ASN A 1 384 ? -63.392 -51.953 -31.784 1.00 76.03 384 ASN A N 1
ATOM 2895 C CA . ASN A 1 384 ? -64.138 -51.666 -30.535 1.00 78.64 384 ASN A CA 1
ATOM 2896 C C . ASN A 1 384 ? -63.498 -50.461 -29.824 1.00 77.35 384 ASN A C 1
ATOM 2897 O O . ASN A 1 384 ? -64.250 -49.584 -29.354 1.00 82.02 384 ASN A O 1
ATOM 2902 N N . THR A 1 385 ? -62.166 -50.414 -29.807 1.00 77.14 385 THR A N 1
ATOM 2903 C CA . THR A 1 385 ? -61.328 -49.458 -29.039 1.00 75.26 385 THR A CA 1
ATOM 2904 C C . THR A 1 385 ? -60.057 -49.101 -29.836 1.00 72.53 385 THR A C 1
ATOM 2905 O O . THR A 1 385 ? -59.382 -50.012 -30.406 1.00 74.36 385 THR A O 1
ATOM 2909 N N . VAL A 1 386 ? -59.714 -47.817 -29.827 1.00 68.26 386 VAL A N 1
ATOM 2910 C CA . VAL A 1 386 ? -58.446 -47.267 -30.359 1.00 67.65 386 VAL A CA 1
ATOM 2911 C C . VAL A 1 386 ? -57.690 -46.593 -29.218 1.00 66.34 386 VAL A C 1
ATOM 2912 O O . VAL A 1 386 ? -58.240 -45.643 -28.565 1.00 69.84 386 VAL A O 1
ATOM 2916 N N . LEU A 1 387 ? -56.485 -47.102 -28.949 1.00 66.18 387 LEU A N 1
ATOM 2917 C CA . LEU A 1 387 ? -55.541 -46.553 -27.951 1.00 64.82 387 LEU A CA 1
ATOM 2918 C C . LEU A 1 387 ? -54.571 -45.639 -28.686 1.00 64.16 387 LEU A C 1
ATOM 2919 O O . LEU A 1 387 ? -53.786 -46.135 -29.554 1.00 65.72 387 LEU A O 1
ATOM 2924 N N . MET A 1 388 ? -54.662 -44.344 -28.387 1.00 66.29 388 MET A N 1
ATOM 2925 C CA . MET A 1 388 ? -53.737 -43.324 -28.944 1.00 67.69 388 MET A CA 1
ATOM 2926 C C . MET A 1 388 ? -52.483 -43.336 -28.068 1.00 64.25 388 MET A C 1
ATOM 2927 O O . MET A 1 388 ? -52.570 -42.921 -26.927 1.00 66.62 388 MET A O 1
ATOM 2932 N N . ALA A 1 389 ? -51.386 -43.905 -28.570 1.00 63.85 389 ALA A N 1
ATOM 2933 C CA . ALA A 1 389 ? -50.144 -44.112 -27.797 1.00 63.26 389 ALA A CA 1
ATOM 2934 C C . ALA A 1 389 ? -48.922 -43.689 -28.634 1.00 63.42 389 ALA A C 1
ATOM 2935 O O . ALA A 1 389 ? -47.980 -44.491 -28.779 1.00 60.51 389 ALA A O 1
ATOM 2937 N N . ILE A 1 390 ? -48.928 -42.455 -29.150 1.00 63.07 390 ILE A N 1
ATOM 2938 C CA . ILE A 1 390 ? -47.871 -41.964 -30.079 1.00 65.11 390 ILE A CA 1
ATOM 2939 C C . ILE A 1 390 ? -46.773 -41.306 -29.248 1.00 67.98 390 ILE A C 1
ATOM 2940 O O . ILE A 1 390 ? -45.617 -41.320 -29.703 1.00 79.88 390 ILE A O 1
ATOM 2945 N N . GLY A 1 391 ? -47.105 -40.810 -28.058 1.00 63.62 391 GLY A N 1
ATOM 2946 C CA . GLY A 1 391 ? -46.157 -40.139 -27.170 1.00 64.10 391 GLY A CA 1
ATOM 2947 C C . GLY A 1 391 ? -46.784 -39.435 -25.993 1.00 62.20 391 GLY A C 1
ATOM 2948 O O . GLY A 1 391 ? -47.972 -39.550 -25.771 1.00 72.82 391 GLY A O 1
ATOM 2949 N N . ARG A 1 392 ? -45.967 -38.681 -25.276 1.00 63.03 392 ARG A N 1
ATOM 2950 C CA . ARG A 1 392 ? -46.308 -37.986 -24.019 1.00 60.92 392 ARG A CA 1
ATOM 2951 C C . ARG A 1 392 ? -45.707 -36.580 -24.053 1.00 63.34 392 ARG A C 1
ATOM 2952 O O . ARG A 1 392 ? -44.542 -36.438 -24.390 1.00 63.79 392 ARG A O 1
ATOM 2960 N N . ASP A 1 393 ? -46.500 -35.559 -23.749 1.00 70.46 393 ASP A N 1
ATOM 2961 C CA . ASP A 1 393 ? -46.036 -34.147 -23.841 1.00 70.43 393 ASP A CA 1
ATOM 2962 C C . ASP A 1 393 ? -46.149 -33.496 -22.471 1.00 71.20 393 ASP A C 1
ATOM 2963 O O . ASP A 1 393 ? -46.961 -33.951 -21.648 1.00 75.53 393 ASP A O 1
ATOM 2968 N N . ALA A 1 394 ? -45.301 -32.502 -22.235 1.00 74.19 394 ALA A N 1
ATOM 2969 C CA . ALA A 1 394 ? -45.344 -31.679 -21.014 1.00 70.83 394 ALA A CA 1
ATOM 2970 C C . ALA A 1 394 ? -46.445 -30.642 -21.219 1.00 72.13 394 ALA A C 1
ATOM 2971 O O . ALA A 1 394 ? -46.404 -29.942 -22.194 1.00 77.10 394 ALA A O 1
ATOM 2973 N N . MET A 1 395 ? -47.410 -30.590 -20.306 1.00 77.23 395 MET A N 1
ATOM 2974 C CA . MET A 1 395 ? -48.558 -29.650 -20.312 1.00 76.72 395 MET A CA 1
ATOM 2975 C C . MET A 1 395 ? -48.237 -28.493 -19.353 1.00 74.34 395 MET A C 1
ATOM 2976 O O . MET A 1 395 ? -48.899 -28.361 -18.314 1.00 73.71 395 MET A O 1
ATOM 2981 N N . THR A 1 396 ? -47.224 -27.702 -19.681 1.00 75.20 396 THR A N 1
ATOM 2982 C CA . THR A 1 396 ? -46.703 -26.607 -18.815 1.00 80.36 396 THR A CA 1
ATOM 2983 C C . THR A 1 396 ? -47.127 -25.192 -19.280 1.00 79.79 396 THR A C 1
ATOM 2984 O O . THR A 1 396 ? -46.652 -24.236 -18.671 1.00 83.33 396 THR A O 1
ATOM 2988 N N . ASP A 1 397 ? -48.032 -25.051 -20.250 1.00 79.24 397 ASP A N 1
ATOM 2989 C CA . ASP A 1 397 ? -48.463 -23.715 -20.750 1.00 86.53 397 ASP A CA 1
ATOM 2990 C C . ASP A 1 397 ? -49.119 -22.892 -19.630 1.00 86.84 397 ASP A C 1
ATOM 2991 O O . ASP A 1 397 ? -48.970 -21.635 -19.658 1.00 95.39 397 ASP A O 1
ATOM 2996 N N . ASP A 1 398 ? -49.814 -23.520 -18.675 1.00 82.58 398 ASP A N 1
ATOM 2997 C CA . ASP A 1 398 ? -50.666 -22.762 -17.709 1.00 84.09 398 ASP A CA 1
ATOM 2998 C C . ASP A 1 398 ? -49.990 -22.651 -16.340 1.00 80.11 398 ASP A C 1
ATOM 2999 O O . ASP A 1 398 ? -50.675 -22.302 -15.373 1.00 79.87 398 ASP A O 1
ATOM 3004 N N . LEU A 1 399 ? -48.684 -22.869 -16.267 1.00 79.46 399 LEU A N 1
ATOM 3005 C CA . LEU A 1 399 ? -47.938 -22.922 -14.984 1.00 83.74 399 LEU A CA 1
ATOM 3006 C C . LEU A 1 399 ? -47.446 -21.532 -14.558 1.00 86.72 399 LEU A C 1
ATOM 3007 O O . LEU A 1 399 ? -46.999 -21.405 -13.408 1.00 86.39 399 LEU A O 1
ATOM 3012 N N . GLY A 1 400 ? -47.501 -20.532 -15.440 1.00 89.18 400 GLY A N 1
ATOM 3013 C CA . GLY A 1 400 ? -47.016 -19.173 -15.150 1.00 88.75 400 GLY A CA 1
ATOM 3014 C C . GLY A 1 400 ? -45.503 -19.129 -15.053 1.00 89.09 400 GLY A C 1
ATOM 3015 O O . GLY A 1 400 ? -44.970 -18.271 -14.336 1.00 91.87 400 GLY A O 1
ATOM 3016 N N . LEU A 1 401 ? -44.808 -19.989 -15.789 1.00 89.45 401 LEU A N 1
ATOM 3017 C CA . LEU A 1 401 ? -43.323 -20.008 -15.800 1.00 87.18 401 LEU A CA 1
ATOM 3018 C C . LEU A 1 401 ? -42.775 -18.710 -16.402 1.00 91.30 401 LEU A C 1
ATOM 3019 O O . LEU A 1 401 ? -41.634 -18.359 -16.051 1.00 96.22 401 LEU A O 1
ATOM 3024 N N . ASP A 1 402 ? -43.561 -18.020 -17.239 1.00 93.76 402 ASP A N 1
ATOM 3025 C CA . ASP A 1 402 ? -43.292 -16.621 -17.695 1.00 97.98 402 ASP A CA 1
ATOM 3026 C C . ASP A 1 402 ? -43.169 -15.682 -16.480 1.00 96.59 402 ASP A C 1
ATOM 3027 O O . ASP A 1 402 ? -42.305 -14.791 -16.519 1.00 99.01 402 ASP A O 1
ATOM 3032 N N . VAL A 1 403 ? -43.968 -15.883 -15.425 1.00 94.10 403 VAL A N 1
ATOM 3033 C CA . VAL A 1 403 ? -44.004 -14.963 -14.253 1.00 95.10 403 VAL A CA 1
ATOM 3034 C C . VAL A 1 403 ? -42.683 -15.080 -13.483 1.00 95.67 403 VAL A C 1
ATOM 3035 O O . VAL A 1 403 ? -42.128 -14.031 -13.122 1.00 99.05 403 VAL A O 1
ATOM 3039 N N . VAL A 1 404 ? -42.186 -16.296 -13.243 1.00 94.57 404 VAL A N 1
ATOM 3040 C CA . VAL A 1 404 ? -40.914 -16.515 -12.495 1.00 96.12 404 VAL A CA 1
ATOM 3041 C C . VAL A 1 404 ? -39.739 -16.547 -13.467 1.00 93.64 404 VAL A C 1
ATOM 3042 O O . VAL A 1 404 ? -38.604 -16.584 -12.982 1.00 96.83 404 VAL A O 1
ATOM 3046 N N . GLY A 1 405 ? -39.983 -16.499 -14.776 1.00 91.92 405 GLY A N 1
ATOM 3047 C CA . GLY A 1 405 ? -38.911 -16.438 -15.788 1.00 93.57 405 GLY A CA 1
ATOM 3048 C C . GLY A 1 405 ? -38.138 -17.735 -15.796 1.00 94.43 405 GLY A C 1
ATOM 3049 O O . GLY A 1 405 ? -36.879 -17.688 -15.747 1.00 96.42 405 GLY A O 1
ATOM 3050 N N . VAL A 1 406 ? -38.886 -18.853 -15.788 1.00 92.92 406 VAL A N 1
ATOM 3051 C CA . VAL A 1 406 ? -38.366 -20.240 -15.953 1.00 85.57 406 VAL A CA 1
ATOM 3052 C C . VAL A 1 406 ? -38.496 -20.594 -17.433 1.00 83.86 406 VAL A C 1
ATOM 3053 O O . VAL A 1 406 ? -39.620 -20.810 -17.916 1.00 79.59 406 VAL A O 1
ATOM 3057 N N . ASN A 1 407 ? -37.358 -20.558 -18.126 1.00 87.01 407 ASN A N 1
ATOM 3058 C CA . ASN A 1 407 ? -37.207 -20.915 -19.553 1.00 85.17 407 ASN A CA 1
ATOM 3059 C C . ASN A 1 407 ? -37.640 -22.359 -19.771 1.00 80.35 407 ASN A C 1
ATOM 3060 O O . ASN A 1 407 ? -37.183 -23.247 -18.985 1.00 81.03 407 ASN A O 1
ATOM 3065 N N . ARG A 1 408 ? -38.433 -22.541 -20.831 1.00 80.97 408 ARG A N 1
ATOM 3066 C CA . ARG A 1 408 ? -38.882 -23.846 -21.372 1.00 82.10 408 ARG A CA 1
ATOM 3067 C C . ARG A 1 408 ? -38.331 -24.086 -22.774 1.00 78.56 408 ARG A C 1
ATOM 3068 O O . ARG A 1 408 ? -38.081 -23.151 -23.462 1.00 83.77 408 ARG A O 1
ATOM 3076 N N . ALA A 1 409 ? -38.207 -25.345 -23.168 1.00 84.64 409 ALA A N 1
ATOM 3077 C CA . ALA A 1 409 ? -37.848 -25.761 -24.543 1.00 81.85 409 ALA A CA 1
ATOM 3078 C C . ALA A 1 409 ? -39.120 -25.781 -25.387 1.00 78.80 409 ALA A C 1
ATOM 3079 O O . ALA A 1 409 ? -40.240 -25.728 -24.811 1.00 79.69 409 ALA A O 1
ATOM 3081 N N . LYS A 1 410 ? -38.957 -25.911 -26.699 1.00 82.74 410 LYS A N 1
ATOM 3082 C CA . LYS A 1 410 ? -40.063 -25.995 -27.693 1.00 90.71 410 LYS A CA 1
ATOM 3083 C C . LYS A 1 410 ? -41.146 -26.936 -27.152 1.00 87.31 410 LYS A C 1
ATOM 3084 O O . LYS A 1 410 ? -42.314 -26.616 -27.270 1.00 88.27 410 LYS A O 1
ATOM 3090 N N . SER A 1 411 ? -40.737 -28.059 -26.568 1.00 86.00 411 SER A N 1
ATOM 3091 C CA . SER A 1 411 ? -41.610 -29.182 -26.134 1.00 82.86 411 SER A CA 1
ATOM 3092 C C . SER A 1 411 ? -42.356 -28.870 -24.833 1.00 81.67 411 SER A C 1
ATOM 3093 O O . SER A 1 411 ? -43.198 -29.686 -24.459 1.00 83.42 411 SER A O 1
ATOM 3096 N N . GLY A 1 412 ? -42.022 -27.790 -24.122 1.00 79.49 412 GLY A N 1
ATOM 3097 C CA . GLY A 1 412 ? -42.739 -27.444 -22.877 1.00 76.86 412 GLY A CA 1
ATOM 3098 C C . GLY A 1 412 ? -41.993 -27.915 -21.647 1.00 78.60 412 GLY A C 1
ATOM 3099 O O . GLY A 1 412 ? -42.445 -27.627 -20.531 1.00 81.09 412 GLY A O 1
ATOM 3100 N N . LYS A 1 413 ? -40.882 -28.622 -21.840 1.00 76.18 413 LYS A N 1
ATOM 3101 C CA . LYS A 1 413 ? -40.016 -29.093 -20.743 1.00 73.46 413 LYS A CA 1
ATOM 3102 C C . LYS A 1 413 ? -39.173 -27.929 -20.221 1.00 74.65 413 LYS A C 1
ATOM 3103 O O . LYS A 1 413 ? -38.837 -27.009 -20.991 1.00 76.61 413 LYS A O 1
ATOM 3109 N N . ILE A 1 414 ? -38.849 -27.980 -18.934 1.00 72.58 414 ILE A N 1
ATOM 3110 C CA . ILE A 1 414 ? -38.045 -26.923 -18.269 1.00 74.20 414 ILE A CA 1
ATOM 3111 C C . ILE A 1 414 ? -36.566 -27.170 -18.574 1.00 72.84 414 ILE A C 1
ATOM 3112 O O . ILE A 1 414 ? -36.134 -28.345 -18.496 1.00 76.09 414 ILE A O 1
ATOM 3117 N N . ILE A 1 415 ? -35.834 -26.104 -18.914 1.00 74.69 415 ILE A N 1
ATOM 3118 C CA . ILE A 1 415 ? -34.392 -26.180 -19.263 1.00 74.42 415 ILE A CA 1
ATOM 3119 C C . ILE A 1 415 ? -33.559 -26.028 -17.991 1.00 75.85 415 ILE A C 1
ATOM 3120 O O . ILE A 1 415 ? -33.632 -24.978 -17.295 1.00 82.77 415 ILE A O 1
ATOM 3125 N N . GLY A 1 416 ? -32.757 -27.051 -17.731 1.00 75.86 416 GLY A N 1
ATOM 3126 C CA . GLY A 1 416 ? -31.972 -27.206 -16.503 1.00 73.48 416 GLY A CA 1
ATOM 3127 C C . GLY A 1 416 ? -30.526 -26.832 -16.718 1.00 73.92 416 GLY A C 1
ATOM 3128 O O . GLY A 1 416 ? -30.035 -26.909 -17.873 1.00 72.91 416 GLY A O 1
ATOM 3129 N N . ARG A 1 417 ? -29.954 -26.286 -15.648 1.00 77.57 417 ARG A N 1
ATOM 3130 C CA . ARG A 1 417 ? -28.528 -26.235 -15.249 1.00 79.73 417 ARG A CA 1
ATOM 3131 C C . ARG A 1 417 ? -28.406 -27.347 -14.199 1.00 77.48 417 ARG A C 1
ATOM 3132 O O . ARG A 1 417 ? -28.647 -27.095 -12.998 1.00 80.56 417 ARG A O 1
ATOM 3140 N N . ARG A 1 418 ? -28.179 -28.560 -14.675 1.00 75.00 418 ARG A N 1
ATOM 3141 C CA . ARG A 1 418 ? -28.586 -29.783 -13.961 1.00 68.95 418 ARG A CA 1
ATOM 3142 C C . ARG A 1 418 ? -30.092 -29.671 -13.719 1.00 66.69 418 ARG A C 1
ATOM 3143 O O . ARG A 1 418 ? -30.807 -29.562 -14.728 1.00 70.93 418 ARG A O 1
ATOM 3151 N N . GLU A 1 419 ? -30.539 -29.707 -12.469 1.00 67.06 419 GLU A N 1
ATOM 3152 C CA . GLU A 1 419 ? -31.969 -29.662 -12.069 1.00 68.69 419 GLU A CA 1
ATOM 3153 C C . GLU A 1 419 ? -32.391 -28.221 -11.739 1.00 71.75 419 GLU A C 1
ATOM 3154 O O . GLU A 1 419 ? -33.599 -27.991 -11.649 1.00 71.98 419 GLU A O 1
ATOM 3160 N N . GLN A 1 420 ? -31.457 -27.272 -11.598 1.00 71.74 420 GLN A N 1
ATOM 3161 C CA . GLN A 1 420 ? -31.794 -25.852 -11.344 1.00 76.33 420 GLN A CA 1
ATOM 3162 C C . GLN A 1 420 ? -32.369 -25.266 -12.646 1.00 78.90 420 GLN A C 1
ATOM 3163 O O . GLN A 1 420 ? -31.776 -25.519 -13.678 1.00 78.95 420 GLN A O 1
ATOM 3169 N N . SER A 1 421 ? -33.472 -24.505 -12.638 1.00 78.50 421 SER A N 1
ATOM 3170 C CA . SER A 1 421 ? -33.881 -23.775 -13.862 1.00 79.32 421 SER A CA 1
ATOM 3171 C C . SER A 1 421 ? -32.657 -22.998 -14.364 1.00 83.56 421 SER A C 1
ATOM 3172 O O . SER A 1 421 ? -32.032 -22.279 -13.548 1.00 88.02 421 SER A O 1
ATOM 3175 N N . VAL A 1 422 ? -32.334 -23.105 -15.658 1.00 82.85 422 VAL A N 1
ATOM 3176 C CA . VAL A 1 422 ? -31.149 -22.411 -16.246 1.00 80.64 422 VAL A CA 1
ATOM 3177 C C . VAL A 1 422 ? -31.259 -20.908 -15.985 1.00 82.47 422 VAL A C 1
ATOM 3178 O O . VAL A 1 422 ? -30.219 -20.250 -16.036 1.00 87.93 422 VAL A O 1
ATOM 3182 N N . SER A 1 423 ? -32.467 -20.381 -15.783 1.00 79.54 423 SER A N 1
ATOM 3183 C CA . SER A 1 423 ? -32.758 -18.931 -15.822 1.00 82.34 423 SER A CA 1
ATOM 3184 C C . SER A 1 423 ? -33.257 -18.403 -14.468 1.00 86.59 423 SER A C 1
ATOM 3185 O O . SER A 1 423 ? -33.521 -17.207 -14.394 1.00 88.66 423 SER A O 1
ATOM 3188 N N . CYS A 1 424 ? -33.421 -19.245 -13.444 1.00 87.42 424 CYS A N 1
ATOM 3189 C CA . CYS A 1 424 ? -34.006 -18.844 -12.133 1.00 87.43 424 CYS A CA 1
ATOM 3190 C C . CYS A 1 424 ? -33.454 -19.734 -11.018 1.00 86.10 424 CYS A C 1
ATOM 3191 O O . CYS A 1 424 ? -33.745 -20.924 -10.974 1.00 79.11 424 CYS A O 1
ATOM 3194 N N . PRO A 1 425 ? -32.615 -19.186 -10.111 1.00 88.15 425 PRO A N 1
ATOM 3195 C CA . PRO A 1 425 ? -31.824 -20.025 -9.205 1.00 85.72 425 PRO A CA 1
ATOM 3196 C C . PRO A 1 425 ? -32.520 -20.737 -8.034 1.00 82.95 425 PRO A C 1
ATOM 3197 O O . PRO A 1 425 ? -31.864 -21.573 -7.443 1.00 78.21 425 PRO A O 1
ATOM 3201 N N . TYR A 1 426 ? -33.792 -20.449 -7.740 1.00 84.25 426 TYR A N 1
ATOM 3202 C CA . TYR A 1 426 ? -34.530 -21.040 -6.587 1.00 85.88 426 TYR A CA 1
ATOM 3203 C C . TYR A 1 426 ? -35.690 -21.905 -7.082 1.00 82.79 426 TYR A C 1
ATOM 3204 O O . TYR A 1 426 ? -36.493 -22.420 -6.260 1.00 84.86 426 TYR A O 1
ATOM 3213 N N . VAL A 1 427 ? -35.784 -22.062 -8.402 1.00 83.25 427 VAL A N 1
ATOM 3214 C CA . VAL A 1 427 ? -36.728 -23.008 -9.059 1.00 81.54 427 VAL A CA 1
ATOM 3215 C C . VAL A 1 427 ? -35.910 -24.167 -9.612 1.00 80.20 427 VAL A C 1
ATOM 3216 O O . VAL A 1 427 ? -34.915 -23.922 -10.303 1.00 85.07 427 VAL A O 1
ATOM 3220 N N . TYR A 1 428 ? -36.319 -25.388 -9.290 1.00 78.63 428 TYR A N 1
ATOM 3221 C CA . TYR A 1 428 ? -35.688 -26.640 -9.769 1.00 75.26 428 TYR A CA 1
ATOM 3222 C C . TYR A 1 428 ? -36.766 -27.480 -10.457 1.00 73.10 428 TYR A C 1
ATOM 3223 O O . TYR A 1 428 ? -37.946 -27.293 -10.180 1.00 77.45 428 TYR A O 1
ATOM 3232 N N . ALA A 1 429 ? -36.352 -28.364 -11.352 1.00 70.83 429 ALA A N 1
ATOM 3233 C CA . ALA A 1 429 ? -37.202 -29.366 -12.037 1.00 65.42 429 ALA A CA 1
ATOM 3234 C C . ALA A 1 429 ? -36.497 -30.727 -12.039 1.00 62.95 429 ALA A C 1
ATOM 3235 O O . ALA A 1 429 ? -35.258 -30.780 -12.173 1.00 64.52 429 ALA A O 1
ATOM 3237 N N . ILE A 1 430 ? -37.293 -31.778 -11.874 1.00 60.79 430 ILE A N 1
ATOM 3238 C CA . ILE A 1 430 ? -36.886 -33.201 -11.954 1.00 61.36 430 ILE A CA 1
ATOM 3239 C C . ILE A 1 430 ? -37.978 -33.984 -12.681 1.00 61.59 430 ILE A C 1
ATOM 3240 O O . ILE A 1 430 ? -39.146 -33.485 -12.808 1.00 58.70 430 ILE A O 1
ATOM 3245 N N . GLY A 1 431 ? -37.618 -35.204 -13.064 1.00 58.58 431 GLY A N 1
ATOM 3246 C CA . GLY A 1 431 ? -38.578 -36.140 -13.657 1.00 57.88 431 GLY A CA 1
ATOM 3247 C C . GLY A 1 431 ? -38.781 -35.806 -15.109 1.00 56.02 431 GLY A C 1
ATOM 3248 O O . GLY A 1 431 ? -37.937 -35.141 -15.669 1.00 56.43 431 GLY A O 1
ATOM 3249 N N . ASP A 1 432 ? -39.884 -36.267 -15.670 1.00 55.29 432 ASP A N 1
ATOM 3250 C CA . ASP A 1 432 ? -40.181 -36.229 -17.113 1.00 57.09 432 ASP A CA 1
ATOM 3251 C C . ASP A 1 432 ? -40.135 -34.775 -17.595 1.00 57.60 432 ASP A C 1
ATOM 3252 O O . ASP A 1 432 ? -39.822 -34.561 -18.780 1.00 60.09 432 ASP A O 1
ATOM 3257 N N . VAL A 1 433 ? -40.415 -33.784 -16.750 1.00 57.94 433 VAL A N 1
ATOM 3258 C CA . VAL A 1 433 ? -40.575 -32.388 -17.261 1.00 60.90 433 VAL A CA 1
ATOM 3259 C C . VAL A 1 433 ? -39.199 -31.701 -17.368 1.00 62.98 433 VAL A C 1
ATOM 3260 O O . VAL A 1 433 ? -39.147 -30.615 -18.006 1.00 65.35 433 VAL A O 1
ATOM 3264 N N . LEU A 1 434 ? -38.125 -32.289 -16.827 1.00 59.21 434 LEU A N 1
ATOM 3265 C CA . LEU A 1 434 ? -36.763 -31.721 -16.971 1.00 67.09 434 LEU A CA 1
ATOM 3266 C C . LEU A 1 434 ? -36.231 -32.065 -18.367 1.00 71.17 434 LEU A C 1
ATOM 3267 O O . LEU A 1 434 ? -36.126 -33.246 -18.676 1.00 68.89 434 LEU A O 1
ATOM 3272 N N . TYR A 1 435 ? -35.884 -31.056 -19.169 1.00 75.30 435 TYR A N 1
ATOM 3273 C CA . TYR A 1 435 ? -35.436 -31.263 -20.568 1.00 76.94 435 TYR A CA 1
ATOM 3274 C C . TYR A 1 435 ? -34.252 -32.236 -20.522 1.00 72.73 435 TYR A C 1
ATOM 3275 O O . TYR A 1 435 ? -33.367 -32.021 -19.710 1.00 76.40 435 TYR A O 1
ATOM 3284 N N . GLY A 1 436 ? -34.275 -33.300 -21.317 1.00 71.46 436 GLY A N 1
ATOM 3285 C CA . GLY A 1 436 ? -33.164 -34.270 -21.397 1.00 67.65 436 GLY A CA 1
ATOM 3286 C C . GLY A 1 436 ? -33.208 -35.378 -20.347 1.00 65.91 436 GLY A C 1
ATOM 3287 O O . GLY A 1 436 ? -32.337 -36.240 -20.422 1.00 64.54 436 GLY A O 1
ATOM 3288 N N . SER A 1 437 ? -34.114 -35.346 -19.361 1.00 64.86 437 SER A N 1
ATOM 3289 C CA . SER A 1 437 ? -34.166 -36.374 -18.290 1.00 64.90 437 SER A CA 1
ATOM 3290 C C . SER A 1 437 ? -34.832 -37.610 -18.885 1.00 66.13 437 SER A C 1
ATOM 3291 O O . SER A 1 437 ? -35.880 -37.527 -19.508 1.00 67.65 437 SER A O 1
ATOM 3294 N N . PRO A 1 438 ? -34.232 -38.803 -18.774 1.00 65.16 438 PRO A N 1
ATOM 3295 C CA . PRO A 1 438 ? -34.903 -40.006 -19.249 1.00 67.93 438 PRO A CA 1
ATOM 3296 C C . PRO A 1 438 ? -36.234 -40.099 -18.500 1.00 68.18 438 PRO A C 1
ATOM 3297 O O . PRO A 1 438 ? -36.263 -39.804 -17.304 1.00 74.00 438 PRO A O 1
ATOM 3301 N N . GLU A 1 439 ? -37.303 -40.448 -19.206 1.00 64.47 439 GLU A N 1
ATOM 3302 C CA . GLU A 1 439 ? -38.670 -40.468 -18.614 1.00 63.50 439 GLU A CA 1
ATOM 3303 C C . GLU A 1 439 ? -38.920 -41.804 -17.894 1.00 59.17 439 GLU A C 1
ATOM 3304 O O . GLU A 1 439 ? -39.691 -42.595 -18.416 1.00 63.60 439 GLU A O 1
ATOM 3310 N N . LEU A 1 440 ? -38.314 -42.019 -16.718 1.00 58.17 440 LEU A N 1
ATOM 3311 C CA . LEU A 1 440 ? -38.476 -43.247 -15.902 1.00 55.48 440 LEU A CA 1
ATOM 3312 C C . LEU A 1 440 ? -38.710 -42.896 -14.427 1.00 55.59 440 LEU A C 1
ATOM 3313 O O . LEU A 1 440 ? -38.099 -41.942 -13.928 1.00 57.47 440 LEU A O 1
ATOM 3318 N N . THR A 1 441 ? -39.508 -43.702 -13.738 1.00 52.82 441 THR A N 1
ATOM 3319 C CA . THR A 1 441 ? -39.890 -43.503 -12.321 1.00 55.53 441 THR A CA 1
ATOM 3320 C C . THR A 1 441 ? -38.632 -43.410 -11.464 1.00 53.93 441 THR A C 1
ATOM 3321 O O . THR A 1 441 ? -38.453 -42.448 -10.750 1.00 61.59 441 THR A O 1
ATOM 3325 N N . PRO A 1 442 ? -37.715 -44.402 -11.509 1.00 56.95 442 PRO A N 1
ATOM 3326 C CA . PRO A 1 442 ? -36.552 -44.436 -10.621 1.00 54.21 442 PRO A CA 1
ATOM 3327 C C . PRO A 1 442 ? -35.574 -43.269 -10.816 1.00 54.73 442 PRO A C 1
ATOM 3328 O O . PRO A 1 442 ? -34.915 -42.875 -9.822 1.00 58.66 442 PRO A O 1
ATOM 3332 N N . VAL A 1 443 ? -35.560 -42.706 -12.021 1.00 51.72 443 VAL A N 1
ATOM 3333 C CA . VAL A 1 443 ? -34.822 -41.444 -12.326 1.00 56.12 443 VAL A CA 1
ATOM 3334 C C . VAL A 1 443 ? -35.498 -40.274 -11.613 1.00 57.74 443 VAL A C 1
ATOM 3335 O O . VAL A 1 443 ? -34.797 -39.500 -10.904 1.00 65.34 443 VAL A O 1
ATOM 3339 N N . ALA A 1 444 ? -36.816 -40.158 -11.764 1.00 53.72 444 ALA A N 1
ATOM 3340 C CA . ALA A 1 444 ? -37.591 -39.114 -11.072 1.00 56.63 444 ALA A CA 1
ATOM 3341 C C . ALA A 1 444 ? -37.294 -39.257 -9.575 1.00 57.96 444 ALA A C 1
ATOM 3342 O O . ALA A 1 444 ? -36.914 -38.247 -8.926 1.00 56.45 444 ALA A O 1
ATOM 3344 N N . ILE A 1 445 ? -37.333 -40.491 -9.075 1.00 51.22 445 ILE A N 1
ATOM 3345 C CA . ILE A 1 445 ? -37.133 -40.750 -7.619 1.00 53.86 445 ILE A CA 1
ATOM 3346 C C . ILE A 1 445 ? -35.706 -40.362 -7.209 1.00 55.73 445 ILE A C 1
ATOM 3347 O O . ILE A 1 445 ? -35.572 -39.620 -6.234 1.00 64.32 445 ILE A O 1
ATOM 3352 N N . GLN A 1 446 ? -34.686 -40.778 -7.952 1.00 52.42 446 GLN A N 1
ATOM 3353 C CA . GLN A 1 446 ? -33.278 -40.524 -7.550 1.00 52.79 446 GLN A CA 1
ATOM 3354 C C . GLN A 1 446 ? -32.990 -39.011 -7.656 1.00 58.50 446 GLN A C 1
ATOM 3355 O O . GLN A 1 446 ? -32.353 -38.451 -6.721 1.00 63.64 446 GLN A O 1
ATOM 3361 N N . ALA A 1 447 ? -33.418 -38.363 -8.739 1.00 54.36 447 ALA A N 1
ATOM 3362 C CA . ALA A 1 447 ? -33.201 -36.921 -8.953 1.00 56.50 447 ALA A CA 1
ATOM 3363 C C . ALA A 1 447 ? -33.770 -36.139 -7.757 1.00 61.37 447 ALA A C 1
ATOM 3364 O O . ALA A 1 447 ? -33.039 -35.298 -7.135 1.00 67.63 447 ALA A O 1
ATOM 3366 N N . GLY A 1 448 ? -35.005 -36.449 -7.382 1.00 62.71 448 GLY A N 1
ATOM 3367 C CA . GLY A 1 448 ? -35.648 -35.817 -6.220 1.00 63.97 448 GLY A CA 1
ATOM 3368 C C . GLY A 1 448 ? -34.818 -36.001 -4.956 1.00 66.78 448 GLY A C 1
ATOM 3369 O O . GLY A 1 448 ? -34.471 -35.000 -4.322 1.00 69.41 448 GLY A O 1
ATOM 3370 N N . LYS A 1 449 ? -34.505 -37.244 -4.603 1.00 61.05 449 LYS A N 1
ATOM 3371 C CA . LYS A 1 449 ? -33.815 -37.564 -3.334 1.00 63.03 449 LYS A CA 1
ATOM 3372 C C . LYS A 1 449 ? -32.434 -36.884 -3.323 1.00 65.03 449 LYS A C 1
ATOM 3373 O O . LYS A 1 449 ? -32.066 -36.242 -2.280 1.00 67.38 449 LYS A O 1
ATOM 3379 N N . VAL A 1 450 ? -31.686 -36.980 -4.426 1.00 62.91 450 VAL A N 1
ATOM 3380 C CA . VAL A 1 450 ? -30.311 -36.414 -4.502 1.00 64.35 450 VAL A CA 1
ATOM 3381 C C . VAL A 1 450 ? -30.371 -34.885 -4.430 1.00 66.74 450 VAL A C 1
ATOM 3382 O O . VAL A 1 450 ? -29.654 -34.297 -3.556 1.00 69.17 450 VAL A O 1
ATOM 3386 N N . LEU A 1 451 ? -31.249 -34.259 -5.223 1.00 64.85 451 LEU A N 1
ATOM 3387 C CA . LEU A 1 451 ? -31.361 -32.785 -5.206 1.00 63.67 451 LEU A CA 1
ATOM 3388 C C . LEU A 1 451 ? -31.565 -32.311 -3.765 1.00 66.45 451 LEU A C 1
ATOM 3389 O O . LEU A 1 451 ? -30.878 -31.341 -3.312 1.00 69.82 451 LEU A O 1
ATOM 3394 N N . MET A 1 452 ? -32.477 -32.956 -3.050 1.00 68.75 452 MET A N 1
ATOM 3395 C CA . MET A 1 452 ? -32.845 -32.524 -1.676 1.00 73.55 452 MET A CA 1
ATOM 3396 C C . MET A 1 452 ? -31.598 -32.613 -0.784 1.00 76.12 452 MET A C 1
ATOM 3397 O O . MET A 1 452 ? -31.476 -31.756 0.121 1.00 78.34 452 MET A O 1
ATOM 3402 N N . ARG A 1 453 ? -30.667 -33.534 -1.049 1.00 73.00 453 ARG A N 1
ATOM 3403 C CA . ARG A 1 453 ? -29.468 -33.658 -0.176 1.00 73.16 453 ARG A CA 1
ATOM 3404 C C . ARG A 1 453 ? -28.473 -32.554 -0.545 1.00 77.06 453 ARG A C 1
ATOM 3405 O O . ARG A 1 453 ? -27.888 -31.916 0.400 1.00 81.72 453 ARG A O 1
ATOM 3413 N N . ARG A 1 454 ? -28.336 -32.276 -1.844 1.00 71.81 454 ARG A N 1
ATOM 3414 C CA . ARG A 1 454 ? -27.559 -31.106 -2.320 1.00 74.15 454 ARG A CA 1
ATOM 3415 C C . ARG A 1 454 ? -28.079 -29.833 -1.636 1.00 77.51 454 ARG A C 1
ATOM 3416 O O . ARG A 1 454 ? -27.287 -29.187 -0.907 1.00 78.69 454 ARG A O 1
ATOM 3424 N N . LEU A 1 455 ? -29.356 -29.497 -1.835 1.00 75.63 455 LEU A N 1
ATOM 3425 C CA . LEU A 1 455 ? -29.935 -28.205 -1.362 1.00 79.59 455 LEU A CA 1
ATOM 3426 C C . LEU A 1 455 ? -29.829 -28.044 0.168 1.00 81.76 455 LEU A C 1
ATOM 3427 O O . LEU A 1 455 ? -29.520 -26.957 0.609 1.00 84.86 455 LEU A O 1
ATOM 3432 N N . PHE A 1 456 ? -30.086 -29.085 0.965 1.00 85.53 456 PHE A N 1
ATOM 3433 C CA . PHE A 1 456 ? -30.284 -28.947 2.432 1.00 84.81 456 PHE A CA 1
ATOM 3434 C C . PHE A 1 456 ? -29.123 -29.564 3.233 1.00 85.78 456 PHE A C 1
ATOM 3435 O O . PHE A 1 456 ? -29.114 -29.438 4.463 1.00 89.07 456 PHE A O 1
ATOM 3443 N N . THR A 1 457 ? -28.135 -30.155 2.572 1.00 85.54 457 THR A N 1
ATOM 3444 C CA . THR A 1 457 ? -26.920 -30.694 3.235 1.00 84.50 457 THR A CA 1
ATOM 3445 C C . THR A 1 457 ? -25.654 -30.088 2.607 1.00 82.72 457 THR A C 1
ATOM 3446 O O . THR A 1 457 ? -24.615 -30.203 3.218 1.00 85.50 457 THR A O 1
ATOM 3450 N N . GLY A 1 458 ? -25.726 -29.550 1.390 1.00 81.92 458 GLY A N 1
ATOM 3451 C CA . GLY A 1 458 ? -24.556 -29.034 0.649 1.00 85.41 458 GLY A CA 1
ATOM 3452 C C . GLY A 1 458 ? -23.544 -30.110 0.338 1.00 86.23 458 GLY A C 1
ATOM 3453 O O . GLY A 1 458 ? -22.346 -29.936 0.659 1.00 87.33 458 GLY A O 1
ATOM 3454 N N . SER A 1 459 ? -24.020 -31.204 -0.259 1.00 87.22 459 SER A N 1
ATOM 3455 C CA . SER A 1 459 ? -23.180 -32.298 -0.813 1.00 87.41 459 SER A CA 1
ATOM 3456 C C . SER A 1 459 ? -23.048 -32.097 -2.325 1.00 85.49 459 SER A C 1
ATOM 3457 O O . SER A 1 459 ? -23.843 -31.359 -2.899 1.00 80.89 459 SER A O 1
ATOM 3460 N N . SER A 1 460 ? -22.069 -32.753 -2.935 1.00 84.15 460 SER A N 1
ATOM 3461 C CA . SER A 1 460 ? -21.734 -32.623 -4.373 1.00 82.97 460 SER A CA 1
ATOM 3462 C C . SER A 1 460 ? -22.349 -33.805 -5.139 1.00 80.28 460 SER A C 1
ATOM 3463 O O . SER A 1 460 ? -22.021 -33.965 -6.322 1.00 78.77 460 SER A O 1
ATOM 3466 N N . GLU A 1 461 ? -23.201 -34.607 -4.482 1.00 75.33 461 GLU A N 1
ATOM 3467 C CA . GLU A 1 461 ? -23.794 -35.834 -5.053 1.00 75.75 461 GLU A CA 1
ATOM 3468 C C . GLU A 1 461 ? -24.644 -35.458 -6.272 1.00 72.10 461 GLU A C 1
ATOM 3469 O O . GLU A 1 461 ? -25.537 -34.614 -6.130 1.00 68.51 461 GLU A O 1
ATOM 3475 N N . LEU A 1 462 ? -24.334 -36.058 -7.426 1.00 68.74 462 LEU A N 1
ATOM 3476 C CA . LEU A 1 462 ? -25.073 -35.880 -8.690 1.00 64.57 462 LEU A CA 1
ATOM 3477 C C . LEU A 1 462 ? -25.830 -37.175 -8.992 1.00 67.28 462 LEU A C 1
ATOM 3478 O O . LEU A 1 462 ? -25.320 -38.279 -8.725 1.00 68.35 462 LEU A O 1
ATOM 3483 N N . THR A 1 463 ? -27.029 -37.041 -9.532 1.00 64.02 463 THR A N 1
ATOM 3484 C CA . THR A 1 463 ? -27.752 -38.130 -10.192 1.00 62.26 463 THR A CA 1
ATOM 3485 C C . THR A 1 463 ? -26.957 -38.546 -11.418 1.00 60.06 463 THR A C 1
ATOM 3486 O O . THR A 1 463 ? -26.544 -37.699 -12.115 1.00 62.17 463 THR A O 1
ATOM 3490 N N . GLU A 1 464 ? -26.797 -39.845 -11.649 1.00 63.63 464 GLU A N 1
ATOM 3491 C CA . GLU A 1 464 ? -26.102 -40.381 -12.846 1.00 62.86 464 GLU A CA 1
ATOM 3492 C C . GLU A 1 464 ? -27.172 -40.724 -13.879 1.00 57.62 464 GLU A C 1
ATOM 3493 O O . GLU A 1 464 ? -27.981 -41.613 -13.624 1.00 65.69 464 GLU A O 1
ATOM 3499 N N . TYR A 1 465 ? -27.212 -39.961 -14.959 1.00 61.82 465 TYR A N 1
ATOM 3500 C CA . TYR A 1 465 ? -28.243 -39.979 -16.034 1.00 62.17 465 TYR A CA 1
ATOM 3501 C C . TYR A 1 465 ? -27.743 -40.829 -17.223 1.00 59.87 465 TYR A C 1
ATOM 3502 O O . TYR A 1 465 ? -28.507 -41.041 -18.167 1.00 63.81 465 TYR A O 1
ATOM 3511 N N . ASP A 1 466 ? -26.514 -41.341 -17.187 1.00 59.02 466 ASP A N 1
ATOM 3512 C CA . ASP A 1 466 ? -25.965 -42.185 -18.285 1.00 60.82 466 ASP A CA 1
ATOM 3513 C C . ASP A 1 466 ? -26.087 -43.672 -17.900 1.00 58.47 466 ASP A C 1
ATOM 3514 O O . ASP A 1 466 ? -26.221 -44.005 -16.673 1.00 55.84 466 ASP A O 1
ATOM 3519 N N . LYS A 1 467 ? -26.129 -44.560 -18.895 1.00 58.85 467 LYS A N 1
ATOM 3520 C CA . LYS A 1 467 ? -26.043 -46.034 -18.680 1.00 62.03 467 LYS A CA 1
ATOM 3521 C C . LYS A 1 467 ? -27.190 -46.497 -17.789 1.00 57.19 467 LYS A C 1
ATOM 3522 O O . LYS A 1 467 ? -26.998 -47.415 -17.011 1.00 55.68 467 LYS A O 1
ATOM 3528 N N . ILE A 1 468 ? -28.367 -45.910 -17.973 1.00 60.94 468 ILE A N 1
ATOM 3529 C CA . ILE A 1 468 ? -29.562 -46.260 -17.173 1.00 56.55 468 ILE A CA 1
ATOM 3530 C C . ILE A 1 468 ? -30.171 -47.512 -17.770 1.00 55.41 468 ILE A C 1
ATOM 3531 O O . ILE A 1 468 ? -30.514 -47.505 -18.930 1.00 60.68 468 ILE A O 1
ATOM 3536 N N . PRO A 1 469 ? -30.346 -48.608 -16.998 1.00 55.95 469 PRO A N 1
ATOM 3537 C CA . PRO A 1 469 ? -31.010 -49.792 -17.515 1.00 51.77 469 PRO A CA 1
ATOM 3538 C C . PRO A 1 469 ? -32.518 -49.564 -17.649 1.00 51.95 469 PRO A C 1
ATOM 3539 O O . PRO A 1 469 ? -33.103 -48.867 -16.829 1.00 53.72 469 PRO A O 1
ATOM 3543 N N . THR A 1 470 ? -33.099 -50.165 -18.685 1.00 52.61 470 THR A N 1
ATOM 3544 C CA . THR A 1 470 ? -34.555 -50.252 -18.885 1.00 54.16 470 THR A CA 1
ATOM 3545 C C . THR A 1 470 ? -34.958 -51.683 -19.219 1.00 49.06 470 THR A C 1
ATOM 3546 O O . THR A 1 470 ? -34.083 -52.546 -19.515 1.00 53.10 470 THR A O 1
ATOM 3550 N N . THR A 1 471 ? -36.261 -51.880 -19.157 1.00 48.77 471 THR A N 1
ATOM 3551 C CA . THR A 1 471 ? -36.970 -53.076 -19.636 1.00 55.50 471 THR A CA 1
ATOM 3552 C C . THR A 1 471 ? -38.264 -52.579 -20.285 1.00 53.52 471 THR A C 1
ATOM 3553 O O . THR A 1 471 ? -39.003 -51.823 -19.631 1.00 51.69 471 THR A O 1
ATOM 3557 N N . VAL A 1 472 ? -38.486 -52.989 -21.523 1.00 54.37 472 VAL A N 1
ATOM 3558 C CA . VAL A 1 472 ? -39.785 -52.953 -22.241 1.00 53.98 472 VAL A CA 1
ATOM 3559 C C . VAL A 1 472 ? -40.521 -54.261 -21.952 1.00 54.60 472 VAL A C 1
ATOM 3560 O O . VAL A 1 472 ? -39.982 -55.365 -22.315 1.00 57.12 472 VAL A O 1
ATOM 3564 N N . PHE A 1 473 ? -41.673 -54.153 -21.299 1.00 54.55 473 PHE A N 1
ATOM 3565 C CA . PHE A 1 473 ? -42.471 -55.309 -20.819 1.00 58.46 473 PHE A CA 1
ATOM 3566 C C . PHE A 1 473 ? -43.418 -55.781 -21.927 1.00 58.85 473 PHE A C 1
ATOM 3567 O O . PHE A 1 473 ? -44.598 -55.958 -21.641 1.00 55.84 473 PHE A O 1
ATOM 3575 N N . THR A 1 474 ? -42.874 -56.007 -23.126 1.00 58.84 474 THR A N 1
ATOM 3576 C CA . THR A 1 474 ? -43.528 -56.716 -24.251 1.00 57.56 474 THR A CA 1
ATOM 3577 C C . THR A 1 474 ? -43.752 -58.164 -23.835 1.00 57.68 474 THR A C 1
ATOM 3578 O O . THR A 1 474 ? -43.273 -58.594 -22.796 1.00 55.78 474 THR A O 1
ATOM 3582 N N . PRO A 1 475 ? -44.571 -58.944 -24.573 1.00 60.15 475 PRO A N 1
ATOM 3583 C CA . PRO A 1 475 ? -44.910 -60.304 -24.162 1.00 58.18 475 PRO A CA 1
ATOM 3584 C C . PRO A 1 475 ? -43.655 -61.120 -23.821 1.00 59.46 475 PRO A C 1
ATOM 3585 O O . PRO A 1 475 ? -43.639 -61.782 -22.787 1.00 61.26 475 PRO A O 1
ATOM 3589 N N . LEU A 1 476 ? -42.638 -61.035 -24.671 1.00 59.20 476 LEU A N 1
ATOM 3590 C CA . LEU A 1 476 ? -41.240 -61.422 -24.339 1.00 62.44 476 LEU A CA 1
ATOM 3591 C C . LEU A 1 476 ? -40.479 -60.131 -23.987 1.00 60.01 476 LEU A C 1
ATOM 3592 O O . LEU A 1 476 ? -40.394 -59.256 -24.831 1.00 58.01 476 LEU A O 1
ATOM 3597 N N . GLU A 1 477 ? -40.013 -60.017 -22.750 1.00 55.66 477 GLU A N 1
ATOM 3598 C CA . GLU A 1 477 ? -39.490 -58.776 -22.158 1.00 53.71 477 GLU A CA 1
ATOM 3599 C C . GLU A 1 477 ? -38.136 -58.414 -22.800 1.00 54.54 477 GLU A C 1
ATOM 3600 O O . GLU A 1 477 ? -37.363 -59.301 -23.174 1.00 52.59 477 GLU A O 1
ATOM 3606 N N . TYR A 1 478 ? -37.892 -57.118 -22.985 1.00 55.03 478 TYR A N 1
ATOM 3607 C CA . TYR A 1 478 ? -36.631 -56.622 -23.584 1.00 54.93 478 TYR A CA 1
ATOM 3608 C C . TYR A 1 478 ? -35.882 -55.769 -22.557 1.00 52.89 478 TYR A C 1
ATOM 3609 O O . TYR A 1 478 ? -36.363 -54.675 -22.217 1.00 54.84 478 TYR A O 1
ATOM 3618 N N . GLY A 1 479 ? -34.743 -56.268 -22.082 1.00 46.97 479 GLY A N 1
ATOM 3619 C CA . GLY A 1 479 ? -33.948 -55.549 -21.079 1.00 52.00 479 GLY A CA 1
ATOM 3620 C C . GLY A 1 479 ? -32.720 -54.975 -21.736 1.00 51.38 479 GLY A C 1
ATOM 3621 O O . GLY A 1 479 ? -32.161 -55.660 -22.612 1.00 53.68 479 GLY A O 1
ATOM 3622 N N . SER A 1 480 ? -32.321 -53.760 -21.353 1.00 51.36 480 SER A N 1
ATOM 3623 C CA . SER A 1 480 ? -31.106 -53.157 -21.951 1.00 51.89 480 SER A CA 1
ATOM 3624 C C . SER A 1 480 ? -30.475 -52.121 -21.024 1.00 54.04 480 SER A C 1
ATOM 3625 O O . SER A 1 480 ? -31.143 -51.563 -20.129 1.00 50.16 480 SER A O 1
ATOM 3628 N N . CYS A 1 481 ? -29.213 -51.852 -21.316 1.00 56.06 481 CYS A N 1
ATOM 3629 C CA . CYS A 1 481 ? -28.357 -50.862 -20.642 1.00 56.33 481 CYS A CA 1
ATOM 3630 C C . CYS A 1 481 ? -27.250 -50.454 -21.613 1.00 54.73 481 CYS A C 1
ATOM 3631 O O . CYS A 1 481 ? -26.569 -51.359 -22.159 1.00 59.46 481 CYS A O 1
ATOM 3634 N N . GLY A 1 482 ? -27.077 -49.155 -21.809 1.00 52.83 482 GLY A N 1
ATOM 3635 C CA . GLY A 1 482 ? -25.943 -48.604 -22.560 1.00 56.55 482 GLY A CA 1
ATOM 3636 C C . GLY A 1 482 ? -26.243 -48.493 -24.037 1.00 60.32 482 GLY A C 1
ATOM 3637 O O . GLY A 1 482 ? -27.423 -48.357 -24.413 1.00 63.80 482 GLY A O 1
ATOM 3638 N N . LEU A 1 483 ? -25.219 -48.523 -24.871 1.00 60.60 483 LEU A N 1
ATOM 3639 C CA . LEU A 1 483 ? -25.413 -48.182 -26.292 1.00 65.84 483 LEU A CA 1
ATOM 3640 C C . LEU A 1 483 ? -26.137 -49.327 -27.012 1.00 67.02 483 LEU A C 1
ATOM 3641 O O . LEU A 1 483 ? -25.995 -50.492 -26.651 1.00 62.13 483 LEU A O 1
ATOM 3646 N N . SER A 1 484 ? -26.925 -48.966 -28.016 1.00 70.19 484 SER A N 1
ATOM 3647 C CA . SER A 1 484 ? -27.372 -49.874 -29.090 1.00 66.65 484 SER A CA 1
ATOM 3648 C C . SER A 1 484 ? -26.150 -50.255 -29.919 1.00 65.99 484 SER A C 1
ATOM 3649 O O . SER A 1 484 ? -25.155 -49.500 -29.910 1.00 66.27 484 SER A O 1
ATOM 3652 N N . GLU A 1 485 ? -26.238 -51.362 -30.644 1.00 65.25 485 GLU A N 1
ATOM 3653 C CA . GLU A 1 485 ? -25.232 -51.765 -31.646 1.00 66.36 485 GLU A CA 1
ATOM 3654 C C . GLU A 1 485 ? -24.981 -50.592 -32.587 1.00 69.84 485 GLU A C 1
ATOM 3655 O O . GLU A 1 485 ? -23.824 -50.285 -32.859 1.00 77.55 485 GLU A O 1
ATOM 3661 N N . TYR A 1 486 ? -26.043 -49.948 -33.059 1.00 74.37 486 TYR A N 1
ATOM 3662 C CA . TYR A 1 486 ? -25.951 -48.859 -34.060 1.00 73.83 486 TYR A CA 1
ATOM 3663 C C . TYR A 1 486 ? -25.196 -47.673 -33.444 1.00 70.51 486 TYR A C 1
ATOM 3664 O O . TYR A 1 486 ? -24.273 -47.200 -34.085 1.00 70.31 486 TYR A O 1
ATOM 3673 N N . SER A 1 487 ? -25.576 -47.193 -32.255 1.00 67.21 487 SER A N 1
ATOM 3674 C CA . SER A 1 487 ? -24.924 -46.019 -31.619 1.00 68.43 487 SER A CA 1
ATOM 3675 C C . SER A 1 487 ? -23.416 -46.258 -31.442 1.00 71.05 487 SER A C 1
ATOM 3676 O O . SER A 1 487 ? -22.610 -45.338 -31.739 1.00 81.15 487 SER A O 1
ATOM 3679 N N . ALA A 1 488 ? -23.039 -47.467 -31.033 1.00 69.36 488 ALA A N 1
ATOM 3680 C CA . ALA A 1 488 ? -21.634 -47.864 -30.805 1.00 70.71 488 ALA A CA 1
ATOM 3681 C C . ALA A 1 488 ? -20.873 -47.830 -32.126 1.00 72.85 488 ALA A C 1
ATOM 3682 O O . ALA A 1 488 ? -19.733 -47.250 -32.162 1.00 76.21 488 ALA A O 1
ATOM 3684 N N . ILE A 1 489 ? -21.465 -48.418 -33.168 1.00 72.56 489 ILE A N 1
ATOM 3685 C CA . ILE A 1 489 ? -20.845 -48.461 -34.527 1.00 79.09 489 ILE A CA 1
ATOM 3686 C C . ILE A 1 489 ? -20.734 -47.023 -35.064 1.00 80.18 489 ILE A C 1
ATOM 3687 O O . ILE A 1 489 ? -19.625 -46.645 -35.429 1.00 78.58 489 ILE A O 1
ATOM 3692 N N . GLN A 1 490 ? -21.811 -46.241 -35.020 1.00 80.03 490 GLN A N 1
ATOM 3693 C CA . GLN A 1 490 ? -21.832 -44.810 -35.416 1.00 86.87 490 GLN A CA 1
ATOM 3694 C C . GLN A 1 490 ? -20.711 -44.084 -34.668 1.00 86.02 490 GLN A C 1
ATOM 3695 O O . GLN A 1 490 ? -19.976 -43.336 -35.314 1.00 85.17 490 GLN A O 1
ATOM 3701 N N . LYS A 1 491 ? -20.566 -44.283 -33.355 1.00 85.16 491 LYS A N 1
ATOM 3702 C CA . LYS A 1 491 ? -19.600 -43.471 -32.570 1.00 84.65 491 LYS A CA 1
ATOM 3703 C C . LYS A 1 491 ? -18.151 -43.943 -32.759 1.00 86.79 491 LYS A C 1
ATOM 3704 O O . LYS A 1 491 ? -17.264 -43.045 -32.799 1.00 89.25 491 LYS A O 1
ATOM 3710 N N . TYR A 1 492 ? -17.874 -45.257 -32.846 1.00 85.68 492 TYR A N 1
ATOM 3711 C CA . TYR A 1 492 ? -16.472 -45.772 -32.763 1.00 83.37 492 TYR A CA 1
ATOM 3712 C C . TYR A 1 492 ? -15.965 -46.443 -34.053 1.00 83.68 492 TYR A C 1
ATOM 3713 O O . TYR A 1 492 ? -14.717 -46.653 -34.172 1.00 84.38 492 TYR A O 1
ATOM 3722 N N . GLY A 1 493 ? -16.877 -46.825 -34.952 1.00 82.60 493 GLY A N 1
ATOM 3723 C CA . GLY A 1 493 ? -16.557 -47.511 -36.218 1.00 85.83 493 GLY A CA 1
ATOM 3724 C C . GLY A 1 493 ? -16.751 -49.012 -36.101 1.00 88.31 493 GLY A C 1
ATOM 3725 O O . GLY A 1 493 ? -16.298 -49.608 -35.082 1.00 88.35 493 GLY A O 1
ATOM 3726 N N . LYS A 1 494 ? -17.319 -49.639 -37.124 1.00 91.53 494 LYS A N 1
ATOM 3727 C CA . LYS A 1 494 ? -17.569 -51.102 -37.096 1.00 92.75 494 LYS A CA 1
ATOM 3728 C C . LYS A 1 494 ? -16.282 -51.850 -36.762 1.00 88.75 494 LYS A C 1
ATOM 3729 O O . LYS A 1 494 ? -16.350 -52.871 -36.098 1.00 88.59 494 LYS A O 1
ATOM 3735 N N . GLU A 1 495 ? -15.153 -51.349 -37.237 1.00 94.18 495 GLU A N 1
ATOM 3736 C CA . GLU A 1 495 ? -13.835 -52.025 -37.043 1.00 100.43 495 GLU A CA 1
ATOM 3737 C C . GLU A 1 495 ? -13.489 -52.101 -35.550 1.00 96.61 495 GLU A C 1
ATOM 3738 O O . GLU A 1 495 ? -12.724 -53.010 -35.204 1.00 97.94 495 GLU A O 1
ATOM 3744 N N . ASN A 1 496 ? -14.024 -51.211 -34.695 1.00 90.22 496 ASN A N 1
ATOM 3745 C CA . ASN A 1 496 ? -13.616 -51.133 -33.265 1.00 88.15 496 ASN A CA 1
ATOM 3746 C C . ASN A 1 496 ? -14.714 -51.666 -32.335 1.00 84.71 496 ASN A C 1
ATOM 3747 O O . ASN A 1 496 ? -14.633 -51.402 -31.111 1.00 81.74 496 ASN A O 1
ATOM 3752 N N . ILE A 1 497 ? -15.718 -52.353 -32.876 1.00 80.71 497 ILE A N 1
ATOM 3753 C CA . ILE A 1 497 ? -16.836 -52.890 -32.060 1.00 75.99 497 ILE A CA 1
ATOM 3754 C C . ILE A 1 497 ? -16.836 -54.410 -32.195 1.00 74.18 497 ILE A C 1
ATOM 3755 O O . ILE A 1 497 ? -16.824 -54.894 -33.315 1.00 80.18 497 ILE A O 1
ATOM 3760 N N . ASN A 1 498 ? -16.817 -55.109 -31.073 1.00 72.02 498 ASN A N 1
ATOM 3761 C CA . ASN A 1 498 ? -17.155 -56.550 -31.007 1.00 72.45 498 ASN A CA 1
ATOM 3762 C C . ASN A 1 498 ? -18.566 -56.676 -30.444 1.00 69.16 498 ASN A C 1
ATOM 3763 O O . ASN A 1 498 ? -18.840 -56.064 -29.399 1.00 64.81 498 ASN A O 1
ATOM 3768 N N . VAL A 1 499 ? -19.413 -57.418 -31.147 1.00 67.10 499 VAL A N 1
ATOM 3769 C CA . VAL A 1 499 ? -20.759 -57.808 -30.677 1.00 67.34 499 VAL A CA 1
ATOM 3770 C C . VAL A 1 499 ? -20.719 -59.294 -30.368 1.00 68.59 499 VAL A C 1
ATOM 3771 O O . VAL A 1 499 ? -20.495 -60.086 -31.326 1.00 71.80 499 VAL A O 1
ATOM 3775 N N . TYR A 1 500 ? -20.833 -59.646 -29.082 1.00 66.45 500 TYR A N 1
ATOM 3776 C CA . TYR A 1 500 ? -20.859 -61.068 -28.664 1.00 66.32 500 TYR A CA 1
ATOM 3777 C C . TYR A 1 500 ? -22.327 -61.418 -28.429 1.00 65.96 500 TYR A C 1
ATOM 3778 O O . TYR A 1 500 ? -23.029 -60.613 -27.807 1.00 66.00 500 TYR A O 1
ATOM 3787 N N . HIS A 1 501 ? -22.786 -62.568 -28.914 1.00 66.19 501 HIS A N 1
ATOM 3788 C CA . HIS A 1 501 ? -24.230 -62.884 -28.824 1.00 64.50 501 HIS A CA 1
ATOM 3789 C C . HIS A 1 501 ? -24.486 -64.387 -28.701 1.00 64.69 501 HIS A C 1
ATOM 3790 O O . HIS A 1 501 ? -23.577 -65.173 -28.901 1.00 64.29 501 HIS A O 1
ATOM 3797 N N . ASN A 1 502 ? -25.716 -64.736 -28.333 1.00 64.32 502 ASN A N 1
ATOM 3798 C CA . ASN A 1 502 ? -26.161 -66.140 -28.288 1.00 69.39 502 ASN A CA 1
ATOM 3799 C C . ASN A 1 502 ? -27.677 -66.210 -28.334 1.00 67.32 502 ASN A C 1
ATOM 3800 O O . ASN A 1 502 ? -28.328 -65.238 -27.925 1.00 68.15 502 ASN A O 1
ATOM 3805 N N . VAL A 1 503 ? -28.194 -67.355 -28.760 1.00 66.32 503 VAL A N 1
ATOM 3806 C CA . VAL A 1 503 ? -29.602 -67.750 -28.479 1.00 68.46 503 VAL A CA 1
ATOM 3807 C C . VAL A 1 503 ? -29.557 -68.724 -27.298 1.00 65.84 503 VAL A C 1
ATOM 3808 O O . VAL A 1 503 ? -28.485 -69.172 -26.941 1.00 69.26 503 VAL A O 1
ATOM 3812 N N . PHE A 1 504 ? -30.698 -68.985 -26.693 1.00 63.51 504 PHE A N 1
ATOM 3813 C CA . PHE A 1 504 ? -30.841 -69.843 -25.502 1.00 61.58 504 PHE A CA 1
ATOM 3814 C C . PHE A 1 504 ? -32.333 -70.088 -25.345 1.00 62.55 504 PHE A C 1
ATOM 3815 O O . PHE A 1 504 ? -33.117 -69.299 -25.809 1.00 65.99 504 PHE A O 1
ATOM 3823 N N . ILE A 1 505 ? -32.670 -71.200 -24.725 1.00 65.46 505 ILE A N 1
ATOM 3824 C CA . ILE A 1 505 ? -34.038 -71.587 -24.336 1.00 61.24 505 ILE A CA 1
ATOM 3825 C C . ILE A 1 505 ? -34.091 -71.537 -22.820 1.00 55.95 505 ILE A C 1
ATOM 3826 O O . ILE A 1 505 ? -33.498 -72.335 -22.125 1.00 54.48 505 ILE A O 1
ATOM 3831 N N . PRO A 1 506 ? -34.847 -70.605 -22.241 1.00 56.89 506 PRO A N 1
ATOM 3832 C CA . PRO A 1 506 ? -35.087 -70.671 -20.805 1.00 55.03 506 PRO A CA 1
ATOM 3833 C C . PRO A 1 506 ? -35.539 -72.100 -20.464 1.00 60.02 506 PRO A C 1
ATOM 3834 O O . PRO A 1 506 ? -36.471 -72.616 -21.089 1.00 56.31 506 PRO A O 1
ATOM 3838 N N . LEU A 1 507 ? -34.866 -72.734 -19.494 1.00 59.46 507 LEU A N 1
ATOM 3839 C CA . LEU A 1 507 ? -35.163 -74.121 -19.079 1.00 62.40 507 LEU A CA 1
ATOM 3840 C C . LEU A 1 507 ? -36.671 -74.312 -18.824 1.00 67.47 507 LEU A C 1
ATOM 3841 O O . LEU A 1 507 ? -37.183 -75.398 -19.104 1.00 67.24 507 LEU A O 1
ATOM 3846 N N . GLU A 1 508 ? -37.344 -73.284 -18.309 1.00 67.38 508 GLU A N 1
ATOM 3847 C CA . GLU A 1 508 ? -38.796 -73.275 -17.983 1.00 65.69 508 GLU A CA 1
ATOM 3848 C C . GLU A 1 508 ? -39.645 -73.552 -19.233 1.00 66.95 508 GLU A C 1
ATOM 3849 O O . GLU A 1 508 ? -40.857 -73.847 -19.056 1.00 65.81 508 GLU A O 1
ATOM 3855 N N . TYR A 1 509 ? -39.094 -73.348 -20.439 1.00 65.25 509 TYR A N 1
ATOM 3856 C CA . TYR A 1 509 ? -39.827 -73.465 -21.725 1.00 65.39 509 TYR A CA 1
ATOM 3857 C C . TYR A 1 509 ? -39.514 -74.808 -22.407 1.00 67.39 509 TYR A C 1
ATOM 3858 O O . TYR A 1 509 ? -40.285 -75.219 -23.310 1.00 75.56 509 TYR A O 1
ATOM 3867 N N . ALA A 1 510 ? -38.503 -75.543 -21.928 1.00 68.26 510 ALA A N 1
ATOM 3868 C CA . ALA A 1 510 ? -37.828 -76.670 -22.644 1.00 70.39 510 ALA A CA 1
ATOM 3869 C C . ALA A 1 510 ? -38.820 -77.785 -22.981 1.00 71.31 510 ALA A C 1
ATOM 3870 O O . ALA A 1 510 ? -38.657 -78.429 -23.970 1.00 74.24 510 ALA A O 1
ATOM 3872 N N . VAL A 1 511 ? -39.787 -77.978 -22.109 1.00 73.93 511 VAL A N 1
ATOM 3873 C CA . VAL A 1 511 ? -40.796 -79.061 -22.045 1.00 73.82 511 VAL A CA 1
ATOM 3874 C C . VAL A 1 511 ? -42.084 -78.577 -22.729 1.00 73.47 511 VAL A C 1
ATOM 3875 O O . VAL A 1 511 ? -42.995 -79.388 -22.907 1.00 75.31 511 VAL A O 1
ATOM 3879 N N . THR A 1 512 ? -42.156 -77.302 -23.107 1.00 70.37 512 THR A N 1
ATOM 3880 C CA . THR A 1 512 ? -43.354 -76.705 -23.742 1.00 73.37 512 THR A CA 1
ATOM 3881 C C . THR A 1 512 ? -43.150 -76.637 -25.263 1.00 77.17 512 THR A C 1
ATOM 3882 O O . THR A 1 512 ? -42.028 -76.965 -25.720 1.00 72.35 512 THR A O 1
ATOM 3886 N N . GLU A 1 513 ? -44.182 -76.201 -25.999 1.00 82.45 513 GLU A N 1
ATOM 3887 C CA . GLU A 1 513 ? -44.095 -75.967 -27.458 1.00 89.49 513 GLU A CA 1
ATOM 3888 C C . GLU A 1 513 ? -44.179 -74.458 -27.705 1.00 86.31 513 GLU A C 1
ATOM 3889 O O . GLU A 1 513 ? -44.689 -74.071 -28.773 1.00 91.28 513 GLU A O 1
ATOM 3895 N N . ARG A 1 514 ? -43.771 -73.665 -26.716 1.00 81.97 514 ARG A N 1
ATOM 3896 C CA . ARG A 1 514 ? -43.878 -72.185 -26.760 1.00 81.23 514 ARG A CA 1
ATOM 3897 C C . ARG A 1 514 ? -43.164 -71.606 -27.978 1.00 86.87 514 ARG A C 1
ATOM 3898 O O . ARG A 1 514 ? -42.183 -72.192 -28.423 1.00 87.10 514 ARG A O 1
ATOM 3906 N N . LYS A 1 515 ? -43.678 -70.480 -28.469 1.00 91.98 515 LYS A N 1
ATOM 3907 C CA . LYS A 1 515 ? -43.117 -69.724 -29.619 1.00 91.76 515 LYS A CA 1
ATOM 3908 C C . LYS A 1 515 ? -41.820 -69.062 -29.152 1.00 85.14 515 LYS A C 1
ATOM 3909 O O . LYS A 1 515 ? -40.871 -69.022 -29.947 1.00 83.79 515 LYS A O 1
ATOM 3915 N N . GLU A 1 516 ? -41.777 -68.633 -27.883 1.00 81.59 516 GLU A N 1
ATOM 3916 C CA . GLU A 1 516 ? -40.619 -67.927 -27.263 1.00 77.89 516 GLU A CA 1
ATOM 3917 C C . GLU A 1 516 ? -39.326 -68.740 -27.445 1.00 79.04 516 GLU A C 1
ATOM 3918 O O . GLU A 1 516 ? -38.260 -68.089 -27.591 1.00 76.19 516 GLU A O 1
ATOM 3924 N N . LYS A 1 517 ? -39.411 -70.083 -27.518 1.00 79.76 517 LYS A N 1
ATOM 3925 C CA . LYS A 1 517 ? -38.229 -70.992 -27.606 1.00 80.17 517 LYS A CA 1
ATOM 3926 C C . LYS A 1 517 ? -37.313 -70.636 -28.792 1.00 80.31 517 LYS A C 1
ATOM 3927 O O . LYS A 1 517 ? -36.167 -71.098 -28.785 1.00 85.93 517 LYS A O 1
ATOM 3933 N N . THR A 1 518 ? -37.784 -69.894 -29.790 1.00 78.65 518 THR A N 1
ATOM 3934 C CA . THR A 1 518 ? -36.973 -69.536 -30.983 1.00 79.39 518 THR A CA 1
ATOM 3935 C C . THR A 1 518 ? -36.630 -68.040 -30.982 1.00 75.91 518 THR A C 1
ATOM 3936 O O . THR A 1 518 ? -35.986 -67.621 -31.943 1.00 83.33 518 THR A O 1
ATOM 3940 N N . HIS A 1 519 ? -37.015 -67.260 -29.963 1.00 69.83 519 HIS A N 1
ATOM 3941 C CA . HIS A 1 519 ? -36.867 -65.773 -30.004 1.00 67.65 519 HIS A CA 1
ATOM 3942 C C . HIS A 1 519 ? -35.933 -65.224 -28.914 1.00 67.79 519 HIS A C 1
ATOM 3943 O O . HIS A 1 519 ? -35.583 -64.065 -29.016 1.00 69.76 519 HIS A O 1
ATOM 3950 N N . CYS A 1 520 ? -35.565 -66.000 -27.898 1.00 68.21 520 CYS A N 1
ATOM 3951 C CA . CYS A 1 520 ? -34.706 -65.521 -26.799 1.00 66.97 520 CYS A CA 1
ATOM 3952 C C . CYS A 1 520 ? -33.288 -65.351 -27.340 1.00 67.57 520 CYS A C 1
ATOM 3953 O O . CYS A 1 520 ? -32.755 -66.290 -27.912 1.00 69.50 520 CYS A O 1
ATOM 3956 N N . TYR A 1 521 ? -32.727 -64.167 -27.129 1.00 67.09 521 TYR A N 1
ATOM 3957 C CA . TYR A 1 521 ? -31.445 -63.695 -27.701 1.00 63.46 521 TYR A CA 1
ATOM 3958 C C . TYR A 1 521 ? -30.829 -62.734 -26.688 1.00 60.00 521 TYR A C 1
ATOM 3959 O O . TYR A 1 521 ? -31.591 -62.030 -25.979 1.00 58.00 521 TYR A O 1
ATOM 3968 N N . CYS A 1 522 ? -29.512 -62.728 -26.565 1.00 59.83 522 CYS A N 1
ATOM 3969 C CA . CYS A 1 522 ? -28.811 -61.666 -25.801 1.00 60.95 522 CYS A CA 1
ATOM 3970 C C . CYS A 1 522 ? -27.594 -61.215 -26.591 1.00 63.53 522 CYS A C 1
ATOM 3971 O O . CYS A 1 522 ? -27.031 -62.020 -27.388 1.00 63.32 522 CYS A O 1
ATOM 3974 N N . LYS A 1 523 ? -27.199 -59.965 -26.410 1.00 59.87 523 LYS A N 1
ATOM 3975 C CA . LYS A 1 523 ? -25.931 -59.524 -27.024 1.00 57.47 523 LYS A CA 1
ATOM 3976 C C . LYS A 1 523 ? -25.277 -58.491 -26.137 1.00 57.69 523 LYS A C 1
ATOM 3977 O O . LYS A 1 523 ? -25.972 -57.780 -25.341 1.00 59.40 523 LYS A O 1
ATOM 3983 N N . LEU A 1 524 ? -23.968 -58.441 -26.310 1.00 58.53 524 LEU A N 1
ATOM 3984 C CA . LEU A 1 524 ? -23.021 -57.668 -25.495 1.00 60.48 524 LEU A CA 1
ATOM 3985 C C . LEU A 1 524 ? -22.195 -56.874 -26.492 1.00 59.83 524 LEU A C 1
ATOM 3986 O O . LEU A 1 524 ? -21.635 -57.508 -27.445 1.00 63.09 524 LEU A O 1
ATOM 3991 N N . ILE A 1 525 ? -22.198 -55.548 -26.334 1.00 63.50 525 ILE A N 1
ATOM 3992 C CA . ILE A 1 525 ? -21.548 -54.616 -27.304 1.00 67.62 525 ILE A CA 1
ATOM 3993 C C . ILE A 1 525 ? -20.307 -54.032 -26.653 1.00 65.78 525 ILE A C 1
ATOM 3994 O O . ILE A 1 525 ? -20.438 -53.392 -25.600 1.00 64.15 525 ILE A O 1
ATOM 3999 N N . CYS A 1 526 ? -19.168 -54.253 -27.301 1.00 67.53 526 CYS A N 1
ATOM 4000 C CA . CYS A 1 526 ? -17.809 -54.112 -26.722 1.00 72.36 526 CYS A CA 1
ATOM 4001 C C . CYS A 1 526 ? -16.929 -53.238 -27.607 1.00 71.51 526 CYS A C 1
ATOM 4002 O O . CYS A 1 526 ? -16.967 -53.394 -28.856 1.00 67.97 526 CYS A O 1
ATOM 4005 N N . LEU A 1 527 ? -16.176 -52.356 -26.949 1.00 72.45 527 LEU A N 1
ATOM 4006 C CA . LEU A 1 527 ? -15.167 -51.472 -27.588 1.00 72.89 527 LEU A CA 1
ATOM 4007 C C . LEU A 1 527 ? -13.859 -52.254 -27.727 1.00 73.74 527 LEU A C 1
ATOM 4008 O O . LEU A 1 527 ? -13.109 -52.327 -26.749 1.00 75.66 527 LEU A O 1
ATOM 4013 N N . LYS A 1 528 ? -13.611 -52.811 -28.912 1.00 78.78 528 LYS A N 1
ATOM 4014 C CA . LYS A 1 528 ? -12.492 -53.744 -29.189 1.00 82.22 528 LYS A CA 1
ATOM 4015 C C . LYS A 1 528 ? -11.145 -53.127 -28.794 1.00 85.07 528 LYS A C 1
ATOM 4016 O O . LYS A 1 528 ? -10.295 -53.867 -28.277 1.00 84.89 528 LYS A O 1
ATOM 4022 N N . ASN A 1 529 ? -10.928 -51.835 -29.040 1.00 89.19 529 ASN A N 1
ATOM 4023 C CA A ASN A 1 529 ? -9.634 -51.127 -28.857 0.51 94.70 529 ASN A CA 1
ATOM 4024 C CA B ASN A 1 529 ? -9.552 -51.301 -28.811 0.49 91.53 529 ASN A CA 1
ATOM 4025 C C . ASN A 1 529 ? -9.428 -50.764 -27.376 1.00 91.42 529 ASN A C 1
ATOM 4026 O O . ASN A 1 529 ? -8.372 -50.207 -27.066 1.00 94.94 529 ASN A O 1
ATOM 4035 N N . GLU A 1 530 ? -10.402 -51.040 -26.500 1.00 88.82 530 GLU A N 1
ATOM 4036 C CA . GLU A 1 530 ? -10.246 -50.801 -25.031 1.00 91.27 530 GLU A CA 1
ATOM 4037 C C . GLU A 1 530 ? -10.621 -52.062 -24.249 1.00 85.24 530 GLU A C 1
ATOM 4038 O O . GLU A 1 530 ? -11.414 -51.954 -23.297 1.00 81.32 530 GLU A O 1
ATOM 4044 N N . GLN A 1 531 ? -10.035 -53.187 -24.660 1.00 82.08 531 GLN A N 1
ATOM 4045 C CA . GLN A 1 531 ? -10.069 -54.525 -24.024 1.00 80.85 531 GLN A CA 1
ATOM 4046 C C . GLN A 1 531 ? -11.504 -55.028 -23.944 1.00 77.59 531 GLN A C 1
ATOM 4047 O O . GLN A 1 531 ? -11.846 -55.703 -22.966 1.00 72.79 531 GLN A O 1
ATOM 4053 N N . ASP A 1 532 ? -12.283 -54.763 -24.987 1.00 76.76 532 ASP A N 1
ATOM 4054 C CA . ASP A 1 532 ? -13.713 -55.149 -25.061 1.00 74.37 532 ASP A CA 1
ATOM 4055 C C . ASP A 1 532 ? -14.428 -54.539 -23.846 1.00 68.28 532 ASP A C 1
ATOM 4056 O O . ASP A 1 532 ? -15.170 -55.278 -23.157 1.00 67.11 532 ASP A O 1
ATOM 4061 N N . LEU A 1 533 ? -14.159 -53.259 -23.555 1.00 68.87 533 LEU A N 1
ATOM 4062 C CA . LEU A 1 533 ? -14.974 -52.436 -22.616 1.00 68.97 533 LEU A CA 1
ATOM 4063 C C . LEU A 1 533 ? -16.439 -52.620 -22.997 1.00 66.11 533 LEU A C 1
ATOM 4064 O O . LEU A 1 533 ? -16.743 -52.609 -24.214 1.00 73.98 533 LEU A O 1
ATOM 4069 N N . ILE A 1 534 ? -17.310 -52.840 -22.021 1.00 64.29 534 ILE A N 1
ATOM 4070 C CA . ILE A 1 534 ? -18.745 -53.077 -22.346 1.00 62.44 534 ILE A CA 1
ATOM 4071 C C . ILE A 1 534 ? -19.443 -51.728 -22.454 1.00 62.32 534 ILE A C 1
ATOM 4072 O O . ILE A 1 534 ? -19.413 -50.972 -21.476 1.00 65.15 534 ILE A O 1
ATOM 4077 N N . LEU A 1 535 ? -20.000 -51.453 -23.629 1.00 63.89 535 LEU A N 1
ATOM 4078 C CA . LEU A 1 535 ? -20.689 -50.183 -24.001 1.00 64.93 535 LEU A CA 1
ATOM 4079 C C . LEU A 1 535 ? -22.192 -50.337 -23.802 1.00 60.73 535 LEU A C 1
ATOM 4080 O O . LEU A 1 535 ? -22.872 -49.332 -23.568 1.00 62.64 535 LEU A O 1
ATOM 4085 N N . GLY A 1 536 ? -22.691 -51.562 -23.950 1.00 63.56 536 GLY A N 1
ATOM 4086 C CA . GLY A 1 536 ? -24.123 -51.868 -23.796 1.00 60.33 536 GLY A CA 1
ATOM 4087 C C . GLY A 1 536 ? -24.378 -53.349 -23.784 1.00 61.34 536 GLY A C 1
ATOM 4088 O O . GLY A 1 536 ? -23.523 -54.124 -24.311 1.00 65.73 536 GLY A O 1
ATOM 4089 N N . PHE A 1 537 ? -25.515 -53.742 -23.212 1.00 60.37 537 PHE A N 1
ATOM 4090 C CA . PHE A 1 537 ? -26.000 -55.134 -23.366 1.00 59.18 537 PHE A CA 1
ATOM 4091 C C . PHE A 1 537 ? -27.507 -55.119 -23.586 1.00 58.58 537 PHE A C 1
ATOM 4092 O O . PHE A 1 537 ? -28.175 -54.148 -23.147 1.00 52.17 537 PHE A O 1
ATOM 4100 N N . HIS A 1 538 ? -28.008 -56.181 -24.235 1.00 57.86 538 HIS A N 1
ATOM 4101 C CA . HIS A 1 538 ? -29.427 -56.264 -24.675 1.00 54.56 538 HIS A CA 1
ATOM 4102 C C . HIS A 1 538 ? -29.910 -57.698 -24.508 1.00 57.10 538 HIS A C 1
ATOM 4103 O O . HIS A 1 538 ? -29.137 -58.631 -24.882 1.00 57.40 538 HIS A O 1
ATOM 4110 N N . ILE A 1 539 ? -31.100 -57.901 -23.940 1.00 53.42 539 ILE A N 1
ATOM 4111 C CA . ILE A 1 539 ? -31.579 -59.297 -23.794 1.00 56.24 539 ILE A CA 1
ATOM 4112 C C . ILE A 1 539 ? -33.083 -59.371 -23.999 1.00 53.38 539 ILE A C 1
ATOM 4113 O O . ILE A 1 539 ? -33.808 -58.493 -23.518 1.00 54.45 539 ILE A O 1
ATOM 4118 N N . LEU A 1 540 ? -33.489 -60.421 -24.706 1.00 53.81 540 LEU A N 1
ATOM 4119 C CA . LEU A 1 540 ? -34.900 -60.732 -25.028 1.00 55.36 540 LEU A CA 1
ATOM 4120 C C . LEU A 1 540 ? -35.178 -62.062 -24.332 1.00 56.64 540 LEU A C 1
ATOM 4121 O O . LEU A 1 540 ? -34.576 -63.072 -24.735 1.00 56.73 540 LEU A O 1
ATOM 4126 N N . THR A 1 541 ? -35.965 -62.035 -23.258 1.00 54.39 541 THR A N 1
ATOM 4127 C CA . THR A 1 541 ? -36.117 -63.169 -22.320 1.00 57.85 541 THR A CA 1
ATOM 4128 C C . THR A 1 541 ? -37.263 -62.887 -21.365 1.00 56.25 541 THR A C 1
ATOM 4129 O O . THR A 1 541 ? -37.575 -61.730 -21.095 1.00 57.19 541 THR A O 1
ATOM 4133 N N . PRO A 1 542 ? -37.868 -63.919 -20.755 1.00 52.04 542 PRO A N 1
ATOM 4134 C CA . PRO A 1 542 ? -38.655 -63.706 -19.549 1.00 56.44 542 PRO A CA 1
ATOM 4135 C C . PRO A 1 542 ? -37.741 -63.096 -18.467 1.00 53.87 542 PRO A C 1
ATOM 4136 O O . PRO A 1 542 ? -36.572 -63.430 -18.470 1.00 54.08 542 PRO A O 1
ATOM 4140 N N . ASN A 1 543 ? -38.320 -62.267 -17.581 1.00 53.00 543 ASN A N 1
ATOM 4141 C CA . ASN A 1 543 ? -37.644 -61.683 -16.391 1.00 53.71 543 ASN A CA 1
ATOM 4142 C C . ASN A 1 543 ? -36.473 -60.779 -16.801 1.00 50.02 543 ASN A C 1
ATOM 4143 O O . ASN A 1 543 ? -35.567 -60.593 -15.991 1.00 57.18 543 ASN A O 1
ATOM 4148 N N . ALA A 1 544 ? -36.534 -60.162 -17.979 1.00 51.94 544 ALA A N 1
ATOM 4149 C CA . ALA A 1 544 ? -35.490 -59.252 -18.518 1.00 55.71 544 ALA A CA 1
ATOM 4150 C C . ALA A 1 544 ? -35.148 -58.178 -17.486 1.00 52.58 544 ALA A C 1
ATOM 4151 O O . ALA A 1 544 ? -33.937 -57.891 -17.287 1.00 52.47 544 ALA A O 1
ATOM 4153 N N . GLY A 1 545 ? -36.173 -57.613 -16.862 1.00 49.79 545 GLY A N 1
ATOM 4154 C CA . GLY A 1 545 ? -35.978 -56.611 -15.802 1.00 56.25 545 GLY A CA 1
ATOM 4155 C C . GLY A 1 545 ? -35.108 -57.161 -14.685 1.00 55.73 545 GLY A C 1
ATOM 4156 O O . GLY A 1 545 ? -34.177 -56.441 -14.195 1.00 54.60 545 GLY A O 1
ATOM 4157 N N . GLU A 1 546 ? -35.379 -58.383 -14.259 1.00 52.00 546 GLU A N 1
ATOM 4158 C CA . GLU A 1 546 ? -34.713 -58.909 -13.054 1.00 53.88 546 GLU A CA 1
ATOM 4159 C C . GLU A 1 546 ? -33.256 -59.197 -13.426 1.00 49.98 546 GLU A C 1
ATOM 4160 O O . GLU A 1 546 ? -32.407 -59.145 -12.576 1.00 60.43 546 GLU A O 1
ATOM 4166 N N . ILE A 1 547 ? -32.991 -59.529 -14.672 1.00 51.46 547 ILE A N 1
ATOM 4167 C CA . ILE A 1 547 ? -31.641 -59.933 -15.142 1.00 51.99 547 ILE A CA 1
ATOM 4168 C C . ILE A 1 547 ? -30.826 -58.666 -15.369 1.00 52.63 547 ILE A C 1
ATOM 4169 O O . ILE A 1 547 ? -29.669 -58.640 -14.914 1.00 52.47 547 ILE A O 1
ATOM 4174 N N . THR A 1 548 ? -31.428 -57.667 -16.014 1.00 50.19 548 THR A N 1
ATOM 4175 C CA . THR A 1 548 ? -30.732 -56.452 -16.483 1.00 51.38 548 THR A CA 1
ATOM 4176 C C . THR A 1 548 ? -30.231 -55.616 -15.288 1.00 52.85 548 THR A C 1
ATOM 4177 O O . THR A 1 548 ? -29.165 -54.975 -15.400 1.00 52.16 548 THR A O 1
ATOM 4181 N N . GLN A 1 549 ? -30.974 -55.598 -14.184 1.00 51.53 549 GLN A N 1
ATOM 4182 C CA . GLN A 1 549 ? -30.769 -54.613 -13.081 1.00 50.35 549 GLN A CA 1
ATOM 4183 C C . GLN A 1 549 ? -29.341 -54.684 -12.556 1.00 51.22 549 GLN A C 1
ATOM 4184 O O . GLN A 1 549 ? -28.711 -53.658 -12.428 1.00 52.93 549 GLN A O 1
ATOM 4190 N N . GLY A 1 550 ? -28.900 -55.867 -12.176 1.00 52.93 550 GLY A N 1
ATOM 4191 C CA . GLY A 1 550 ? -27.612 -56.119 -11.503 1.00 51.85 550 GLY A CA 1
ATOM 4192 C C . GLY A 1 550 ? -26.477 -56.049 -12.496 1.00 53.97 550 GLY A C 1
ATOM 4193 O O . GLY A 1 550 ? -25.420 -55.481 -12.138 1.00 54.65 550 GLY A O 1
ATOM 4194 N N . PHE A 1 551 ? -26.673 -56.576 -13.706 1.00 50.91 551 PHE A N 1
ATOM 4195 C CA . PHE A 1 551 ? -25.652 -56.490 -14.784 1.00 51.47 551 PHE A CA 1
ATOM 4196 C C . PHE A 1 551 ? -25.366 -55.017 -15.105 1.00 52.18 551 PHE A C 1
ATOM 4197 O O . PHE A 1 551 ? -24.174 -54.680 -15.393 1.00 53.53 551 PHE A O 1
ATOM 4205 N N . ALA A 1 552 ? -26.374 -54.145 -14.974 1.00 52.64 552 ALA A N 1
ATOM 4206 C CA . ALA A 1 552 ? -26.226 -52.688 -15.243 1.00 53.54 552 ALA A CA 1
ATOM 4207 C C . ALA A 1 552 ? -25.122 -52.089 -14.367 1.00 54.24 552 ALA A C 1
ATOM 4208 O O . ALA A 1 552 ? -24.474 -51.180 -14.801 1.00 62.34 552 ALA A O 1
ATOM 4210 N N . ILE A 1 553 ? -24.900 -52.584 -13.159 1.00 56.69 553 ILE A N 1
ATOM 4211 C CA . ILE A 1 553 ? -23.847 -52.018 -12.280 1.00 55.57 553 ILE A CA 1
ATOM 4212 C C . ILE A 1 553 ? -22.477 -52.277 -12.921 1.00 58.13 553 ILE A C 1
ATOM 4213 O O . ILE A 1 553 ? -21.532 -51.628 -12.507 1.00 59.49 553 ILE A O 1
ATOM 4218 N N . ALA A 1 554 ? -22.332 -53.228 -13.848 1.00 55.60 554 ALA A N 1
ATOM 4219 C CA . ALA A 1 554 ? -21.004 -53.505 -14.443 1.00 55.05 554 ALA A CA 1
ATOM 4220 C C . ALA A 1 554 ? -20.529 -52.243 -15.152 1.00 58.76 554 ALA A C 1
ATOM 4221 O O . ALA A 1 554 ? -19.285 -52.004 -15.164 1.00 58.05 554 ALA A O 1
ATOM 4223 N N . LEU A 1 555 ? -21.460 -51.464 -15.734 1.00 59.73 555 LEU A N 1
ATOM 4224 C CA . LEU A 1 555 ? -21.065 -50.289 -16.557 1.00 63.18 555 LEU A CA 1
ATOM 4225 C C . LEU A 1 555 ? -20.561 -49.142 -15.658 1.00 64.16 555 LEU A C 1
ATOM 4226 O O . LEU A 1 555 ? -19.815 -48.336 -16.186 1.00 71.78 555 LEU A O 1
ATOM 4231 N N . LYS A 1 556 ? -20.900 -49.112 -14.362 1.00 61.35 556 LYS A N 1
ATOM 4232 C CA . LYS A 1 556 ? -20.394 -48.121 -13.378 1.00 60.06 556 LYS A CA 1
ATOM 4233 C C . LYS A 1 556 ? -18.913 -48.359 -13.075 1.00 63.75 556 LYS A C 1
ATOM 4234 O O . LYS A 1 556 ? -18.298 -47.469 -12.466 1.00 66.43 556 LYS A O 1
ATOM 4240 N N . PHE A 1 557 ? -18.351 -49.521 -13.421 1.00 66.31 557 PHE A N 1
ATOM 4241 C CA . PHE A 1 557 ? -16.933 -49.853 -13.132 1.00 58.47 557 PHE A CA 1
ATOM 4242 C C . PHE A 1 557 ? -16.160 -50.096 -14.431 1.00 62.60 557 PHE A C 1
ATOM 4243 O O . PHE A 1 557 ? -15.026 -50.559 -14.315 1.00 64.08 557 PHE A O 1
ATOM 4251 N N . ASP A 1 558 ? -16.700 -49.744 -15.610 1.00 59.47 558 ASP A N 1
ATOM 4252 C CA . ASP A 1 558 ? -15.955 -49.908 -16.884 1.00 65.20 558 ASP A CA 1
ATOM 4253 C C . ASP A 1 558 ? -15.553 -51.384 -17.037 1.00 62.79 558 ASP A C 1
ATOM 4254 O O . ASP A 1 558 ? -14.429 -51.681 -17.480 1.00 65.56 558 ASP A O 1
ATOM 4259 N N . ALA A 1 559 ? -16.458 -52.275 -16.662 1.00 58.31 559 ALA A N 1
ATOM 4260 C CA . ALA A 1 559 ? -16.421 -53.715 -16.952 1.00 59.95 559 ALA A CA 1
ATOM 4261 C C . ALA A 1 559 ? -16.017 -53.979 -18.410 1.00 61.24 559 ALA A C 1
ATOM 4262 O O . ALA A 1 559 ? -16.560 -53.347 -19.355 1.00 61.24 559 ALA A O 1
ATOM 4264 N N . LYS A 1 560 ? -15.150 -54.973 -18.560 1.00 62.35 560 LYS A N 1
ATOM 4265 C CA . LYS A 1 560 ? -14.701 -55.550 -19.836 1.00 64.19 560 LYS A CA 1
ATOM 4266 C C . LYS A 1 560 ? -15.416 -56.882 -20.055 1.00 61.66 560 LYS A C 1
ATOM 4267 O O . LYS A 1 560 ? -15.835 -57.509 -19.053 1.00 56.60 560 LYS A O 1
ATOM 4273 N N . LYS A 1 561 ? -15.433 -57.374 -21.293 1.00 63.94 561 LYS A N 1
ATOM 4274 C CA . LYS A 1 561 ? -15.879 -58.770 -21.585 1.00 62.81 561 LYS A CA 1
ATOM 4275 C C . LYS A 1 561 ? -15.244 -59.760 -20.578 1.00 61.77 561 LYS A C 1
ATOM 4276 O O . LYS A 1 561 ? -15.960 -60.628 -19.996 1.00 64.28 561 LYS A O 1
ATOM 4282 N N . ALA A 1 562 ? -13.948 -59.623 -20.335 1.00 63.29 562 ALA A N 1
ATOM 4283 C CA . ALA A 1 562 ? -13.157 -60.476 -19.413 1.00 64.86 562 ALA A CA 1
ATOM 4284 C C . ALA A 1 562 ? -13.785 -60.525 -18.013 1.00 62.17 562 ALA A C 1
ATOM 4285 O O . ALA A 1 562 ? -13.642 -61.554 -17.358 1.00 63.94 562 ALA A O 1
ATOM 4287 N N . ASP A 1 563 ? -14.450 -59.458 -17.585 1.00 62.49 563 ASP A N 1
ATOM 4288 C CA . ASP A 1 563 ? -15.131 -59.392 -16.269 1.00 62.66 563 ASP A CA 1
ATOM 4289 C C . ASP A 1 563 ? -16.399 -60.251 -16.334 1.00 62.70 563 ASP A C 1
ATOM 4290 O O . ASP A 1 563 ? -16.737 -60.893 -15.338 1.00 65.57 563 ASP A O 1
ATOM 4295 N N . PHE A 1 564 ? -17.106 -60.224 -17.463 1.00 62.20 564 PHE A N 1
ATOM 4296 C CA . PHE A 1 564 ? -18.301 -61.065 -17.673 1.00 59.50 564 PHE A CA 1
ATOM 4297 C C . PHE A 1 564 ? -17.819 -62.511 -17.722 1.00 60.88 564 PHE A C 1
ATOM 4298 O O . PHE A 1 564 ? -18.463 -63.332 -17.096 1.00 59.25 564 PHE A O 1
ATOM 4306 N N . ASP A 1 565 ? -16.652 -62.777 -18.318 1.00 61.40 565 ASP A N 1
ATOM 4307 C CA . ASP A 1 565 ? -16.168 -64.172 -18.495 1.00 59.66 565 ASP A CA 1
ATOM 4308 C C . ASP A 1 565 ? -15.669 -64.761 -17.168 1.00 63.05 565 ASP A C 1
ATOM 4309 O O . ASP A 1 565 ? -15.644 -65.983 -17.051 1.00 69.88 565 ASP A O 1
ATOM 4314 N N . ARG A 1 566 ? -15.232 -63.971 -16.189 1.00 62.13 566 ARG A N 1
ATOM 4315 C CA . ARG A 1 566 ? -14.640 -64.537 -14.951 1.00 56.97 566 ARG A CA 1
ATOM 4316 C C . ARG A 1 566 ? -15.729 -64.569 -13.853 1.00 57.12 566 ARG A C 1
ATOM 4317 O O . ARG A 1 566 ? -15.489 -65.083 -12.755 1.00 53.32 566 ARG A O 1
ATOM 4325 N N . LEU A 1 567 ? -16.887 -63.997 -14.137 1.00 53.40 567 LEU A N 1
ATOM 4326 C CA . LEU A 1 567 ? -18.061 -64.095 -13.258 1.00 56.50 567 LEU A CA 1
ATOM 4327 C C . LEU A 1 567 ? -18.594 -65.520 -13.409 1.00 57.01 567 LEU A C 1
ATOM 4328 O O . LEU A 1 567 ? -18.809 -65.925 -14.561 1.00 61.64 567 LEU A O 1
ATOM 4333 N N . ILE A 1 568 ? -18.771 -66.236 -12.303 1.00 53.13 568 ILE A N 1
ATOM 4334 C CA . ILE A 1 568 ? -19.286 -67.619 -12.316 1.00 53.75 568 ILE A CA 1
ATOM 4335 C C . ILE A 1 568 ? -20.804 -67.556 -12.401 1.00 54.01 568 ILE A C 1
ATOM 4336 O O . ILE A 1 568 ? -21.416 -66.778 -11.680 1.00 52.89 568 ILE A O 1
ATOM 4341 N N . GLY A 1 569 ? -21.390 -68.328 -13.317 1.00 56.56 569 GLY A N 1
ATOM 4342 C CA . GLY A 1 569 ? -22.852 -68.335 -13.459 1.00 52.16 569 GLY A CA 1
ATOM 4343 C C . GLY A 1 569 ? -23.526 -69.016 -12.284 1.00 53.09 569 GLY A C 1
ATOM 4344 O O . GLY A 1 569 ? -22.877 -69.787 -11.516 1.00 52.28 569 GLY A O 1
ATOM 4345 N N . ILE A 1 570 ? -24.802 -68.688 -12.139 1.00 55.38 570 ILE A N 1
ATOM 4346 C CA . ILE A 1 570 ? -25.811 -69.465 -11.382 1.00 55.45 570 ILE A CA 1
ATOM 4347 C C . ILE A 1 570 ? -26.537 -70.338 -12.390 1.00 56.64 570 ILE A C 1
ATOM 4348 O O . ILE A 1 570 ? -27.080 -69.811 -13.359 1.00 54.87 570 ILE A O 1
ATOM 4353 N N . HIS A 1 571 ? -26.529 -71.636 -12.149 1.00 58.43 571 HIS A N 1
ATOM 4354 C CA . HIS A 1 571 ? -27.170 -72.639 -13.014 1.00 53.23 571 HIS A CA 1
ATOM 4355 C C . HIS A 1 571 ? -28.321 -73.253 -12.243 1.00 54.66 571 HIS A C 1
ATOM 4356 O O . HIS A 1 571 ? -28.166 -73.564 -11.072 1.00 57.43 571 HIS A O 1
ATOM 4363 N N . PRO A 1 572 ? -29.490 -73.475 -12.879 1.00 56.44 572 PRO A N 1
ATOM 4364 C CA . PRO A 1 572 ? -29.771 -72.998 -14.228 1.00 53.37 572 PRO A CA 1
ATOM 4365 C C . PRO A 1 572 ? -30.555 -71.686 -14.250 1.00 53.30 572 PRO A C 1
ATOM 4366 O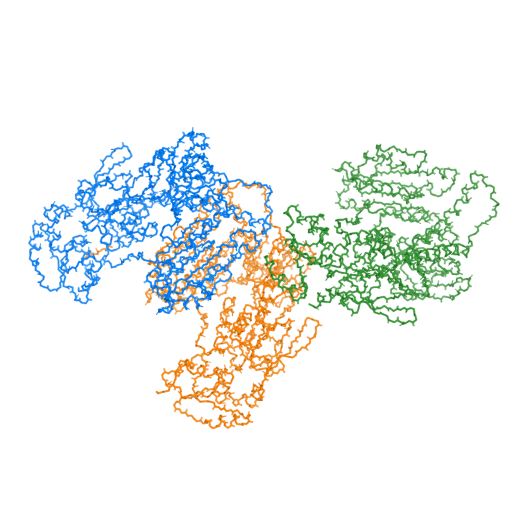 O . PRO A 1 572 ? -31.586 -71.601 -13.611 1.00 59.97 572 PRO A O 1
ATOM 4370 N N . THR A 1 573 ? -30.094 -70.693 -15.002 1.00 52.16 573 THR A N 1
ATOM 4371 C CA . THR A 1 573 ? -30.788 -69.373 -15.115 1.00 50.04 573 THR A CA 1
ATOM 4372 C C . THR A 1 573 ? -30.608 -68.902 -16.546 1.00 48.94 573 THR A C 1
ATOM 4373 O O . THR A 1 573 ? -29.731 -69.448 -17.209 1.00 43.72 573 THR A O 1
ATOM 4377 N N . VAL A 1 574 ? -31.407 -67.952 -17.006 1.00 48.56 574 VAL A N 1
ATOM 4378 C CA . VAL A 1 574 ? -31.100 -67.237 -18.271 1.00 51.61 574 VAL A CA 1
ATOM 4379 C C . VAL A 1 574 ? -29.872 -66.338 -18.068 1.00 55.63 574 VAL A C 1
ATOM 4380 O O . VAL A 1 574 ? -28.958 -66.403 -18.919 1.00 55.74 574 VAL A O 1
ATOM 4384 N N . ALA A 1 575 ? -29.809 -65.612 -16.934 1.00 55.13 575 ALA A N 1
ATOM 4385 C CA . ALA A 1 575 ? -28.773 -64.589 -16.637 1.00 51.20 575 ALA A CA 1
ATOM 4386 C C . ALA A 1 575 ? -27.369 -65.145 -16.870 1.00 52.30 575 ALA A C 1
ATOM 4387 O O . ALA A 1 575 ? -26.532 -64.410 -17.353 1.00 55.65 575 ALA A O 1
ATOM 4389 N N . GLU A 1 576 ? -27.116 -66.407 -16.569 1.00 52.81 576 GLU A N 1
ATOM 4390 C CA . GLU A 1 576 ? -25.737 -66.948 -16.662 1.00 52.50 576 GLU A CA 1
ATOM 4391 C C . GLU A 1 576 ? -25.258 -66.898 -18.110 1.00 54.80 576 GLU A C 1
ATOM 4392 O O . GLU A 1 576 ? -24.041 -66.945 -18.317 1.00 57.31 576 GLU A O 1
ATOM 4398 N N . ASN A 1 577 ? -26.175 -66.770 -19.073 1.00 56.63 577 ASN A N 1
ATOM 4399 C CA . ASN A 1 577 ? -25.788 -66.657 -20.496 1.00 55.53 577 ASN A CA 1
ATOM 4400 C C . ASN A 1 577 ? -24.813 -65.493 -20.688 1.00 54.16 577 ASN A C 1
ATOM 4401 O O . ASN A 1 577 ? -23.979 -65.597 -21.551 1.00 58.08 577 ASN A O 1
ATOM 4406 N N . PHE A 1 578 ? -24.856 -64.437 -19.891 1.00 57.40 578 PHE A N 1
ATOM 4407 C CA . PHE A 1 578 ? -23.930 -63.284 -20.074 1.00 59.20 578 PHE A CA 1
ATOM 4408 C C . PHE A 1 578 ? -22.496 -63.675 -19.658 1.00 61.62 578 PHE A C 1
ATOM 4409 O O . PHE A 1 578 ? -21.552 -62.930 -19.916 1.00 64.34 578 PHE A O 1
ATOM 4417 N N . THR A 1 579 ? -22.323 -64.872 -19.131 1.00 61.14 579 THR A N 1
ATOM 4418 C CA . THR A 1 579 ? -21.069 -65.396 -18.517 1.00 61.01 579 THR A CA 1
ATOM 4419 C C . THR A 1 579 ? -20.261 -66.226 -19.535 1.00 61.09 579 THR A C 1
ATOM 4420 O O . THR A 1 579 ? -19.073 -66.390 -19.306 1.00 66.13 579 THR A O 1
ATOM 4424 N N . THR A 1 580 ? -20.869 -66.715 -20.626 1.00 58.03 580 THR A N 1
ATOM 4425 C CA . THR A 1 580 ? -20.275 -67.740 -21.523 1.00 61.89 580 THR A CA 1
ATOM 4426 C C . THR A 1 580 ? -20.456 -67.337 -22.995 1.00 65.55 580 THR A C 1
ATOM 4427 O O . THR A 1 580 ? -20.387 -68.238 -23.851 1.00 73.66 580 THR A O 1
ATOM 4431 N N . LEU A 1 581 ? -20.573 -66.053 -23.321 1.00 62.62 581 LEU A N 1
ATOM 4432 C CA . LEU A 1 581 ? -20.629 -65.597 -24.739 1.00 63.76 581 LEU A CA 1
ATOM 4433 C C . LEU A 1 581 ? -19.268 -65.798 -25.421 1.00 67.80 581 LEU A C 1
ATOM 4434 O O . LEU A 1 581 ? -18.285 -65.309 -24.922 1.00 72.98 581 LEU A O 1
ATOM 4439 N N . THR A 1 582 ? -19.235 -66.496 -26.548 1.00 70.55 582 THR A N 1
ATOM 4440 C CA . THR A 1 582 ? -18.018 -66.703 -27.368 1.00 72.79 582 THR A CA 1
ATOM 4441 C C . THR A 1 582 ? -18.257 -66.261 -28.823 1.00 73.55 582 THR A C 1
ATOM 4442 O O . THR A 1 582 ? -17.285 -65.797 -29.414 1.00 73.90 582 THR A O 1
ATOM 4446 N N . LEU A 1 583 ? -19.407 -66.289 -29.240 1.00 76.03 583 LEU A N 1
ATOM 4447 C CA . LEU A 1 583 ? -19.776 -66.008 -30.655 1.00 75.13 583 LEU A CA 1
ATOM 4448 C C . LEU A 1 583 ? -19.810 -64.505 -30.907 1.00 73.10 583 LEU A C 1
ATOM 4449 O O . LEU A 1 583 ? -20.577 -63.748 -30.193 1.00 76.13 583 LEU A O 1
ATOM 4454 N N . VAL A 1 584 ? -19.082 -64.125 -31.947 1.00 75.03 584 VAL A N 1
ATOM 4455 C CA . VAL A 1 584 ? -18.983 -62.749 -32.499 1.00 75.52 584 VAL A CA 1
ATOM 4456 C C . VAL A 1 584 ? -19.990 -62.617 -33.639 1.00 76.08 584 VAL A C 1
ATOM 4457 O O . VAL A 1 584 ? -19.977 -63.461 -34.573 1.00 73.64 584 VAL A O 1
ATOM 4461 N N . LYS A 1 585 ? -20.808 -61.571 -33.579 1.00 79.66 585 LYS A N 1
ATOM 4462 C CA . LYS A 1 585 ? -21.780 -61.272 -34.656 1.00 85.64 585 LYS A CA 1
ATOM 4463 C C . LYS A 1 585 ? -20.980 -60.645 -35.794 1.00 89.34 585 LYS A C 1
ATOM 4464 O O . LYS A 1 585 ? -20.253 -59.686 -35.531 1.00 86.31 585 LYS A O 1
ATOM 4470 N N . GLU A 1 586 ? -21.094 -61.174 -37.010 1.00 100.11 586 GLU A N 1
ATOM 4471 C CA . GLU A 1 586 ? -20.292 -60.611 -38.125 1.00 114.52 586 GLU A CA 1
ATOM 4472 C C . GLU A 1 586 ? -21.173 -59.812 -39.083 1.00 123.64 586 GLU A C 1
ATOM 4473 O O . GLU A 1 586 ? -22.236 -60.312 -39.473 1.00 123.10 586 GLU A O 1
ATOM 4479 N N . ASP A 1 587 ? -20.695 -58.626 -39.459 1.00 137.95 587 ASP A N 1
ATOM 4480 C CA . ASP A 1 587 ? -21.391 -57.709 -40.400 1.00 145.76 587 ASP A CA 1
ATOM 4481 C C . ASP A 1 587 ? -20.417 -56.615 -40.857 1.00 145.99 587 ASP A C 1
ATOM 4482 O O . ASP A 1 587 ? -19.304 -56.558 -40.296 1.00 145.14 587 ASP A O 1
ATOM 4487 N N . SER B 1 10 ? 16.705 -57.756 -18.001 1.00 152.17 10 SER B N 1
ATOM 4488 C CA . SER B 1 10 ? 17.033 -58.625 -16.831 1.00 156.12 10 SER B CA 1
ATOM 4489 C C . SER B 1 10 ? 16.209 -59.919 -16.881 1.00 156.47 10 SER B C 1
ATOM 4490 O O . SER B 1 10 ? 15.843 -60.415 -15.802 1.00 157.51 10 SER B O 1
ATOM 4493 N N . GLY B 1 11 ? 15.938 -60.447 -18.083 1.00 151.45 11 GLY B N 1
ATOM 4494 C CA . GLY B 1 11 ? 15.266 -61.747 -18.297 1.00 145.27 11 GLY B CA 1
ATOM 4495 C C . GLY B 1 11 ? 14.016 -61.613 -19.151 1.00 133.78 11 GLY B C 1
ATOM 4496 O O . GLY B 1 11 ? 13.898 -60.596 -19.862 1.00 135.74 11 GLY B O 1
ATOM 4497 N N . SER B 1 12 ? 13.126 -62.613 -19.098 1.00 190.75 12 SER B N 1
ATOM 4498 C CA . SER B 1 12 ? 11.797 -62.615 -19.770 1.00 175.66 12 SER B CA 1
ATOM 4499 C C . SER B 1 12 ? 10.687 -62.884 -18.741 1.00 158.82 12 SER B C 1
ATOM 4500 O O . SER B 1 12 ? 11.008 -63.222 -17.574 1.00 155.17 12 SER B O 1
ATOM 4503 N N . LEU B 1 13 ? 9.434 -62.690 -19.155 1.00 146.61 13 LEU B N 1
ATOM 4504 C CA . LEU B 1 13 ? 8.255 -62.560 -18.252 1.00 142.08 13 LEU B CA 1
ATOM 4505 C C . LEU B 1 13 ? 7.362 -63.816 -18.327 1.00 135.54 13 LEU B C 1
ATOM 4506 O O . LEU B 1 13 ? 7.627 -64.748 -19.173 1.00 136.43 13 LEU B O 1
ATOM 4511 N N . ALA B 1 14 ? 6.325 -63.838 -17.475 1.00 128.92 14 ALA B N 1
ATOM 4512 C CA . ALA B 1 14 ? 5.447 -64.999 -17.190 1.00 125.23 14 ALA B CA 1
ATOM 4513 C C . ALA B 1 14 ? 4.867 -65.580 -18.483 1.00 125.94 14 ALA B C 1
ATOM 4514 O O . ALA B 1 14 ? 5.062 -66.799 -18.726 1.00 127.78 14 ALA B O 1
ATOM 4516 N N . ASP B 1 15 ? 4.195 -64.752 -19.288 1.00 125.72 15 ASP B N 1
ATOM 4517 C CA . ASP B 1 15 ? 3.523 -65.200 -20.540 1.00 127.58 15 ASP B CA 1
ATOM 4518 C C . ASP B 1 15 ? 4.561 -65.901 -21.439 1.00 126.26 15 ASP B C 1
ATOM 4519 O O . ASP B 1 15 ? 4.296 -67.062 -21.851 1.00 125.24 15 ASP B O 1
ATOM 4524 N N . ALA B 1 16 ? 5.723 -65.266 -21.666 1.00 126.94 16 ALA B N 1
ATOM 4525 C CA . ALA B 1 16 ? 6.853 -65.797 -22.476 1.00 127.15 16 ALA B CA 1
ATOM 4526 C C . ALA B 1 16 ? 7.361 -67.115 -21.875 1.00 122.27 16 ALA B C 1
ATOM 4527 O O . ALA B 1 16 ? 7.668 -68.044 -22.666 1.00 115.92 16 ALA B O 1
ATOM 4529 N N . VAL B 1 17 ? 7.445 -67.199 -20.539 1.00 121.81 17 VAL B N 1
ATOM 4530 C CA . VAL B 1 17 ? 7.854 -68.457 -19.838 1.00 120.26 17 VAL B CA 1
ATOM 4531 C C . VAL B 1 17 ? 6.831 -69.560 -20.132 1.00 117.39 17 VAL B C 1
ATOM 4532 O O . VAL B 1 17 ? 7.246 -70.641 -20.585 1.00 118.13 17 VAL B O 1
ATOM 4536 N N . PHE B 1 18 ? 5.546 -69.306 -19.875 1.00 115.38 18 PHE B N 1
ATOM 4537 C CA . PHE B 1 18 ? 4.478 -70.342 -19.944 1.00 113.50 18 PHE B CA 1
ATOM 4538 C C . PHE B 1 18 ? 4.233 -70.754 -21.401 1.00 116.84 18 PHE B C 1
ATOM 4539 O O . PHE B 1 18 ? 3.971 -71.974 -21.624 1.00 113.83 18 PHE B O 1
ATOM 4547 N N . LYS B 1 19 ? 4.361 -69.818 -22.358 1.00 122.23 19 LYS B N 1
ATOM 4548 C CA . LYS B 1 19 ? 4.303 -70.134 -23.817 1.00 125.94 19 LYS B CA 1
ATOM 4549 C C . LYS B 1 19 ? 5.400 -71.155 -24.126 1.00 122.40 19 LYS B C 1
ATOM 4550 O O . LYS B 1 19 ? 5.068 -72.259 -24.642 1.00 124.12 19 LYS B O 1
ATOM 4556 N N . SER B 1 20 ? 6.653 -70.819 -23.803 1.00 117.79 20 SER B N 1
ATOM 4557 C CA . SER B 1 20 ? 7.809 -71.726 -23.988 1.00 120.42 20 SER B CA 1
ATOM 4558 C C . SER B 1 20 ? 7.505 -73.062 -23.299 1.00 117.33 20 SER B C 1
ATOM 4559 O O . SER B 1 20 ? 7.654 -74.111 -23.957 1.00 120.05 20 SER B O 1
ATOM 4562 N N . ALA B 1 21 ? 7.052 -73.023 -22.042 1.00 114.13 21 ALA B N 1
ATOM 4563 C CA . ALA B 1 21 ? 6.715 -74.213 -21.219 1.00 113.32 21 ALA B CA 1
ATOM 4564 C C . ALA B 1 21 ? 5.740 -75.116 -21.988 1.00 113.17 21 ALA B C 1
ATOM 4565 O O . ALA B 1 21 ? 6.022 -76.329 -22.112 1.00 117.60 21 ALA B O 1
ATOM 4567 N N . CYS B 1 22 ? 4.670 -74.535 -22.534 1.00 113.83 22 CYS B N 1
ATOM 4568 C CA . CYS B 1 22 ? 3.647 -75.254 -23.350 1.00 114.92 22 CYS B CA 1
ATOM 4569 C C . CYS B 1 22 ? 4.251 -75.7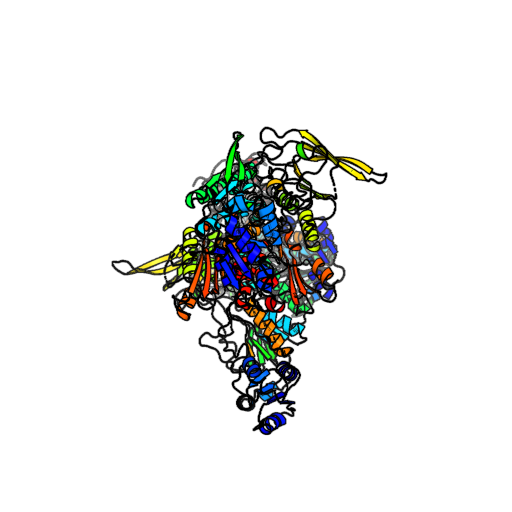66 -24.676 1.00 115.95 22 CYS B C 1
ATOM 4570 O O . CYS B 1 22 ? 3.908 -76.896 -25.069 1.00 112.45 22 CYS B O 1
ATOM 4573 N N . GLU B 1 23 ? 5.109 -74.978 -25.344 1.00 119.34 23 GLU B N 1
ATOM 4574 C CA . GLU B 1 23 ? 5.655 -75.295 -26.699 1.00 123.42 23 GLU B CA 1
ATOM 4575 C C . GLU B 1 23 ? 6.731 -76.389 -26.617 1.00 124.81 23 GLU B C 1
ATOM 4576 O O . GLU B 1 23 ? 6.833 -77.172 -27.574 1.00 126.53 23 GLU B O 1
ATOM 4582 N N . GLU B 1 24 ? 7.522 -76.419 -25.538 1.00 120.89 24 GLU B N 1
ATOM 4583 C CA . GLU B 1 24 ? 8.748 -77.252 -25.405 1.00 119.76 24 GLU B CA 1
ATOM 4584 C C . GLU B 1 24 ? 8.453 -78.538 -24.625 1.00 116.47 24 GLU B C 1
ATOM 4585 O O . GLU B 1 24 ? 7.576 -78.526 -23.740 1.00 119.51 24 GLU B O 1
ATOM 4591 N N . ARG B 1 25 ? 9.180 -79.597 -24.977 1.00 118.04 25 ARG B N 1
ATOM 4592 C CA . ARG B 1 25 ? 9.162 -80.945 -24.350 1.00 117.24 25 ARG B CA 1
ATOM 4593 C C . ARG B 1 25 ? 9.684 -80.839 -22.917 1.00 116.06 25 ARG B C 1
ATOM 4594 O O . ARG B 1 25 ? 8.989 -81.305 -22.005 1.00 116.45 25 ARG B O 1
ATOM 4602 N N . ILE B 1 26 ? 10.886 -80.297 -22.735 1.00 116.67 26 ILE B N 1
ATOM 4603 C CA . ILE B 1 26 ? 11.514 -80.105 -21.399 1.00 117.60 26 ILE B CA 1
ATOM 4604 C C . ILE B 1 26 ? 12.065 -78.680 -21.353 1.00 118.07 26 ILE B C 1
ATOM 4605 O O . ILE B 1 26 ? 12.965 -78.369 -22.160 1.00 126.96 26 ILE B O 1
ATOM 4610 N N . LEU B 1 27 ? 11.536 -77.871 -20.437 1.00 116.55 27 LEU B N 1
ATOM 4611 C CA . LEU B 1 27 ? 11.973 -76.480 -20.158 1.00 119.75 27 LEU B CA 1
ATOM 4612 C C . LEU B 1 27 ? 12.398 -76.359 -18.688 1.00 120.04 27 LEU B C 1
ATOM 4613 O O . LEU B 1 27 ? 11.627 -76.787 -17.790 1.00 115.38 27 LEU B O 1
ATOM 4618 N N . LEU B 1 28 ? 13.589 -75.790 -18.477 1.00 122.70 28 LEU B N 1
ATOM 4619 C CA . LEU B 1 28 ? 14.115 -75.377 -17.157 1.00 121.90 28 LEU B CA 1
ATOM 4620 C C . LEU B 1 28 ? 14.028 -73.855 -17.062 1.00 121.37 28 LEU B C 1
ATOM 4621 O O . LEU B 1 28 ? 14.717 -73.182 -17.829 1.00 124.37 28 LEU B O 1
ATOM 4626 N N . ALA B 1 29 ? 13.181 -73.339 -16.172 1.00 119.41 29 ALA B N 1
ATOM 4627 C CA . ALA B 1 29 ? 13.054 -71.893 -15.882 1.00 120.36 29 ALA B CA 1
ATOM 4628 C C . ALA B 1 29 ? 13.909 -71.554 -14.659 1.00 124.35 29 ALA B C 1
ATOM 4629 O O . ALA B 1 29 ? 13.726 -72.237 -13.620 1.00 125.01 29 ALA B O 1
ATOM 4631 N N . TYR B 1 30 ? 14.877 -70.657 -14.835 1.00 131.08 30 TYR B N 1
ATOM 4632 C CA . TYR B 1 30 ? 15.852 -70.387 -13.752 1.00 135.03 30 TYR B CA 1
ATOM 4633 C C . TYR B 1 30 ? 15.965 -68.895 -13.462 1.00 136.75 30 TYR B C 1
ATOM 4634 O O . TYR B 1 30 ? 15.639 -68.065 -14.322 1.00 134.64 30 TYR B O 1
ATOM 4643 N N . ALA B 1 31 ? 16.400 -68.600 -12.239 1.00 140.26 31 ALA B N 1
ATOM 4644 C CA . ALA B 1 31 ? 16.561 -67.214 -11.764 1.00 149.15 31 ALA B CA 1
ATOM 4645 C C . ALA B 1 31 ? 18.033 -67.008 -11.396 1.00 160.47 31 ALA B C 1
ATOM 4646 O O . ALA B 1 31 ? 18.912 -67.625 -12.015 1.00 163.74 31 ALA B O 1
ATOM 4648 N N . ASP B 1 32 ? 18.258 -66.142 -10.411 1.00 170.26 32 ASP B N 1
ATOM 4649 C CA . ASP B 1 32 ? 19.585 -65.616 -10.009 1.00 176.09 32 ASP B CA 1
ATOM 4650 C C . ASP B 1 32 ? 20.690 -66.647 -10.235 1.00 181.11 32 ASP B C 1
ATOM 4651 O O . ASP B 1 32 ? 21.679 -66.278 -10.878 1.00 187.51 32 ASP B O 1
ATOM 4656 N N . TYR B 1 33 ? 20.489 -67.903 -9.838 1.00 183.44 33 TYR B N 1
ATOM 4657 C CA . TYR B 1 33 ? 21.585 -68.899 -9.978 1.00 194.59 33 TYR B CA 1
ATOM 4658 C C . TYR B 1 33 ? 21.078 -70.194 -10.614 1.00 192.25 33 TYR B C 1
ATOM 4659 O O . TYR B 1 33 ? 19.857 -70.352 -10.762 1.00 178.56 33 TYR B O 1
ATOM 4668 N N . ASN B 1 34 ? 22.006 -71.052 -11.050 1.00 198.01 34 ASN B N 1
ATOM 4669 C CA . ASN B 1 34 ? 21.598 -72.360 -11.623 1.00 196.62 34 ASN B CA 1
ATOM 4670 C C . ASN B 1 34 ? 22.445 -73.494 -11.027 1.00 203.88 34 ASN B C 1
ATOM 4671 O O . ASN B 1 34 ? 23.140 -74.184 -11.791 1.00 208.83 34 ASN B O 1
ATOM 4676 N N . PRO B 1 35 ? 22.417 -73.721 -9.698 1.00 207.44 35 PRO B N 1
ATOM 4677 C CA . PRO B 1 35 ? 23.129 -74.846 -9.103 1.00 208.64 35 PRO B CA 1
ATOM 4678 C C . PRO B 1 35 ? 22.478 -76.147 -9.589 1.00 211.64 35 PRO B C 1
ATOM 4679 O O . PRO B 1 35 ? 21.268 -76.244 -9.551 1.00 210.32 35 PRO B O 1
ATOM 4683 N N . ASP B 1 36 ? 23.272 -77.119 -10.046 1.00 213.28 36 ASP B N 1
ATOM 4684 C CA . ASP B 1 36 ? 22.701 -78.417 -10.503 1.00 211.06 36 ASP B CA 1
ATOM 4685 C C . ASP B 1 36 ? 22.088 -78.319 -11.905 1.00 208.83 36 ASP B C 1
ATOM 4686 O O . ASP B 1 36 ? 21.294 -79.213 -12.247 1.00 199.52 36 ASP B O 1
ATOM 4691 N N . MET B 1 37 ? 22.464 -77.326 -12.720 1.00 208.78 37 MET B N 1
ATOM 4692 C CA . MET B 1 37 ? 21.875 -77.271 -14.089 1.00 199.27 37 MET B CA 1
ATOM 4693 C C . MET B 1 37 ? 22.251 -78.555 -14.835 1.00 189.85 37 MET B C 1
ATOM 4694 O O . MET B 1 37 ? 21.358 -79.167 -15.442 1.00 185.22 37 MET B O 1
ATOM 4699 N N . THR B 1 38 ? 23.510 -78.980 -14.722 1.00 179.80 38 THR B N 1
ATOM 4700 C CA . THR B 1 38 ? 23.994 -80.213 -15.386 1.00 175.54 38 THR B CA 1
ATOM 4701 C C . THR B 1 38 ? 23.243 -81.419 -14.828 1.00 167.35 38 THR B C 1
ATOM 4702 O O . THR B 1 38 ? 22.855 -82.281 -15.639 1.00 165.27 38 THR B O 1
ATOM 4706 N N . LYS B 1 39 ? 22.987 -81.420 -13.517 1.00 162.23 39 LYS B N 1
ATOM 4707 C CA . LYS B 1 39 ? 22.308 -82.559 -12.856 1.00 156.69 39 LYS B CA 1
ATOM 4708 C C . LYS B 1 39 ? 20.981 -82.735 -13.573 1.00 148.13 39 LYS B C 1
ATOM 4709 O O . LYS B 1 39 ? 20.582 -83.878 -13.818 1.00 143.94 39 LYS B O 1
ATOM 4715 N N . VAL B 1 40 ? 20.366 -81.619 -13.938 1.00 146.70 40 VAL B N 1
ATOM 4716 C CA . VAL B 1 40 ? 19.077 -81.725 -14.687 1.00 140.96 40 VAL B CA 1
ATOM 4717 C C . VAL B 1 40 ? 19.375 -82.258 -16.100 1.00 142.82 40 VAL B C 1
ATOM 4718 O O . VAL B 1 40 ? 18.868 -83.382 -16.458 1.00 143.03 40 VAL B O 1
ATOM 4722 N N . VAL B 1 41 ? 20.218 -81.520 -16.846 1.00 143.89 41 VAL B N 1
ATOM 4723 C CA . VAL B 1 41 ? 20.651 -81.861 -18.239 1.00 144.75 41 VAL B CA 1
ATOM 4724 C C . VAL B 1 41 ? 21.218 -83.287 -18.228 1.00 144.13 41 VAL B C 1
ATOM 4725 O O . VAL B 1 41 ? 20.825 -84.075 -19.103 1.00 145.58 41 VAL B O 1
ATOM 4729 N N . ASN B 1 42 ? 22.073 -83.605 -17.252 1.00 144.02 42 ASN B N 1
ATOM 4730 C CA . ASN B 1 42 ? 22.639 -84.962 -17.030 1.00 147.04 42 ASN B CA 1
ATOM 4731 C C . ASN B 1 42 ? 21.494 -85.961 -16.854 1.00 142.16 42 ASN B C 1
ATOM 4732 O O . ASN B 1 42 ? 21.563 -87.036 -17.484 1.00 143.29 42 ASN B O 1
ATOM 4737 N N . LEU B 1 43 ? 20.487 -85.631 -16.033 1.00 137.32 43 LEU B N 1
ATOM 4738 C CA . LEU B 1 43 ? 19.368 -86.567 -15.753 1.00 133.99 43 LEU B CA 1
ATOM 4739 C C . LEU B 1 43 ? 18.583 -86.816 -17.044 1.00 134.40 43 LEU B C 1
ATOM 4740 O O . LEU B 1 43 ? 18.212 -87.992 -17.289 1.00 134.97 43 LEU B O 1
ATOM 4745 N N . PHE B 1 44 ? 18.333 -85.769 -17.838 1.00 132.58 44 PHE B N 1
ATOM 4746 C CA . PHE B 1 44 ? 17.510 -85.899 -19.071 1.00 131.76 44 PHE B CA 1
ATOM 4747 C C . PHE B 1 44 ? 18.318 -86.570 -20.187 1.00 134.69 44 PHE B C 1
ATOM 4748 O O . PHE B 1 44 ? 17.715 -87.337 -20.956 1.00 132.79 44 PHE B O 1
ATOM 4756 N N . SER B 1 45 ? 19.631 -86.328 -20.260 1.00 140.11 45 SER B N 1
ATOM 4757 C CA . SER B 1 45 ? 20.544 -86.958 -21.255 1.00 142.91 45 SER B CA 1
ATOM 4758 C C . SER B 1 45 ? 20.388 -88.483 -21.204 1.00 144.11 45 SER B C 1
ATOM 4759 O O . SER B 1 45 ? 20.575 -89.116 -22.253 1.00 150.37 45 SER B O 1
ATOM 4762 N N . LYS B 1 46 ? 20.021 -89.047 -20.048 1.00 142.85 46 LYS B N 1
ATOM 4763 C CA . LYS B 1 46 ? 19.737 -90.499 -19.873 1.00 145.45 46 LYS B CA 1
ATOM 4764 C C . LYS B 1 46 ? 18.637 -90.982 -20.836 1.00 143.86 46 LYS B C 1
ATOM 4765 O O . LYS B 1 46 ? 18.663 -92.177 -21.169 1.00 147.53 46 LYS B O 1
ATOM 4771 N N . TYR B 1 47 ? 17.699 -90.121 -21.256 1.00 138.00 47 TYR B N 1
ATOM 4772 C CA . TYR B 1 47 ? 16.558 -90.476 -22.148 1.00 136.26 47 TYR B CA 1
ATOM 4773 C C . TYR B 1 47 ? 16.640 -89.734 -23.490 1.00 137.42 47 TYR B C 1
ATOM 4774 O O . TYR B 1 47 ? 15.594 -89.605 -24.137 1.00 135.18 47 TYR B O 1
ATOM 4783 N N . ASN B 1 48 ? 17.839 -89.305 -23.910 1.00 142.42 48 ASN B N 1
ATOM 4784 C CA . ASN B 1 48 ? 18.117 -88.547 -25.167 1.00 145.58 48 ASN B CA 1
ATOM 4785 C C . ASN B 1 48 ? 17.106 -87.412 -25.322 1.00 142.70 48 ASN B C 1
ATOM 4786 O O . ASN B 1 48 ? 16.602 -87.209 -26.440 1.00 147.93 48 ASN B O 1
ATOM 4791 N N . GLU B 1 49 ? 16.864 -86.686 -24.236 1.00 137.81 49 GLU B N 1
ATOM 4792 C CA . GLU B 1 49 ? 16.014 -85.476 -24.192 1.00 132.48 49 GLU B CA 1
ATOM 4793 C C . GLU B 1 49 ? 16.913 -84.241 -24.104 1.00 134.18 49 GLU B C 1
ATOM 4794 O O . GLU B 1 49 ? 17.981 -84.323 -23.472 1.00 138.20 49 GLU B O 1
ATOM 4800 N N . THR B 1 50 ? 16.538 -83.172 -24.791 1.00 134.12 50 THR B N 1
ATOM 4801 C CA . THR B 1 50 ? 17.284 -81.890 -24.798 1.00 136.41 50 THR B CA 1
ATOM 4802 C C . THR B 1 50 ? 16.497 -80.969 -23.872 1.00 129.63 50 THR B C 1
ATOM 4803 O O . THR B 1 50 ? 15.268 -80.951 -23.956 1.00 128.37 50 THR B O 1
ATOM 4807 N N . VAL B 1 51 ? 17.193 -80.297 -22.962 1.00 129.63 51 VAL B N 1
ATOM 4808 C CA . VAL B 1 51 ? 16.585 -79.443 -21.904 1.00 127.91 51 VAL B CA 1
ATOM 4809 C C . VAL B 1 51 ? 16.666 -77.982 -22.345 1.00 129.58 51 VAL B C 1
ATOM 4810 O O . VAL B 1 51 ? 17.772 -77.462 -22.385 1.00 133.34 51 VAL B O 1
ATOM 4814 N N . ASN B 1 52 ? 15.533 -77.349 -22.639 1.00 130.94 52 ASN B N 1
ATOM 4815 C CA . ASN B 1 52 ? 15.475 -75.910 -23.026 1.00 138.17 52 ASN B CA 1
ATOM 4816 C C . ASN B 1 52 ? 15.583 -75.047 -21.758 1.00 140.11 52 ASN B C 1
ATOM 4817 O O . ASN B 1 52 ? 15.337 -75.582 -20.657 1.00 145.20 52 ASN B O 1
ATOM 4822 N N . THR B 1 53 ? 15.958 -73.768 -21.898 1.00 142.73 53 THR B N 1
ATOM 4823 C CA . THR B 1 53 ? 16.293 -72.856 -20.768 1.00 143.58 53 THR B CA 1
ATOM 4824 C C . THR B 1 53 ? 15.605 -71.498 -20.931 1.00 144.21 53 THR B C 1
ATOM 4825 O O . THR B 1 53 ? 15.420 -71.053 -22.083 1.00 142.62 53 THR B O 1
ATOM 4829 N N . VAL B 1 54 ? 15.230 -70.879 -19.801 1.00 147.30 54 VAL B N 1
ATOM 4830 C CA . VAL B 1 54 ? 14.772 -69.458 -19.728 1.00 148.92 54 VAL B CA 1
ATOM 4831 C C . VAL B 1 54 ? 15.225 -68.832 -18.400 1.00 149.13 54 VAL B C 1
ATOM 4832 O O . VAL B 1 54 ? 14.908 -69.388 -17.316 1.00 148.81 54 VAL B O 1
ATOM 4836 N N . ARG B 1 55 ? 15.975 -67.730 -18.513 1.00 153.29 55 ARG B N 1
ATOM 4837 C CA . ARG B 1 55 ? 16.298 -66.778 -17.422 1.00 152.27 55 ARG B CA 1
ATOM 4838 C C . ARG B 1 55 ? 15.072 -65.879 -17.236 1.00 145.34 55 ARG B C 1
ATOM 4839 O O . ARG B 1 55 ? 14.787 -65.029 -18.103 1.00 148.09 55 ARG B O 1
ATOM 4847 N N . VAL B 1 56 ? 14.354 -66.098 -16.145 1.00 138.79 56 VAL B N 1
ATOM 4848 C CA . VAL B 1 56 ? 13.143 -65.321 -15.768 1.00 137.90 56 VAL B CA 1
ATOM 4849 C C . VAL B 1 56 ? 13.590 -63.987 -15.171 1.00 139.11 56 VAL B C 1
ATOM 4850 O O . VAL B 1 56 ? 14.514 -64.014 -14.332 1.00 141.10 56 VAL B O 1
ATOM 4854 N N . SER B 1 57 ? 12.937 -62.890 -15.567 1.00 137.57 57 SER B N 1
ATOM 4855 C CA . SER B 1 57 ? 13.085 -61.545 -14.947 1.00 138.45 57 SER B CA 1
ATOM 4856 C C . SER B 1 57 ? 12.856 -61.666 -13.434 1.00 135.30 57 SER B C 1
ATOM 4857 O O . SER B 1 57 ? 11.891 -62.361 -13.053 1.00 135.16 57 SER B O 1
ATOM 4860 N N . ASN B 1 58 ? 13.699 -61.037 -12.603 1.00 135.51 58 ASN B N 1
ATOM 4861 C CA . ASN B 1 58 ? 13.618 -61.147 -11.119 1.00 136.46 58 ASN B CA 1
ATOM 4862 C C . ASN B 1 58 ? 12.255 -60.638 -10.636 1.00 136.84 58 ASN B C 1
ATOM 4863 O O . ASN B 1 58 ? 11.663 -61.307 -9.779 1.00 138.88 58 ASN B O 1
ATOM 4868 N N . ASP B 1 59 ? 11.762 -59.514 -11.174 1.00 138.33 59 ASP B N 1
ATOM 4869 C CA . ASP B 1 59 ? 10.491 -58.874 -10.724 1.00 136.04 59 ASP B CA 1
ATOM 4870 C C . ASP B 1 59 ? 9.295 -59.545 -11.413 1.00 133.65 59 ASP B C 1
ATOM 4871 O O . ASP B 1 59 ? 8.196 -58.937 -11.387 1.00 127.52 59 ASP B O 1
ATOM 4876 N N . ALA B 1 60 ? 9.482 -60.756 -11.965 1.00 135.28 60 ALA B N 1
ATOM 4877 C CA . ALA B 1 60 ? 8.407 -61.608 -12.542 1.00 132.33 60 ALA B CA 1
ATOM 4878 C C . ALA B 1 60 ? 8.278 -62.935 -11.776 1.00 130.00 60 ALA B C 1
ATOM 4879 O O . ALA B 1 60 ? 7.189 -63.579 -11.892 1.00 129.10 60 ALA B O 1
ATOM 4881 N N . VAL B 1 61 ? 9.318 -63.339 -11.025 1.00 128.29 61 VAL B N 1
ATOM 4882 C CA . VAL B 1 61 ? 9.424 -64.688 -10.393 1.00 127.36 61 VAL B CA 1
ATOM 4883 C C . VAL B 1 61 ? 8.235 -64.911 -9.449 1.00 124.32 61 VAL B C 1
ATOM 4884 O O . VAL B 1 61 ? 7.513 -65.913 -9.668 1.00 119.75 61 VAL B O 1
ATOM 4888 N N . LYS B 1 62 ? 8.002 -63.999 -8.490 1.00 124.73 62 LYS B N 1
ATOM 4889 C CA . LYS B 1 62 ? 6.964 -64.101 -7.423 1.00 121.04 62 LYS B CA 1
ATOM 4890 C C . LYS B 1 62 ? 5.600 -64.415 -8.051 1.00 115.98 62 LYS B C 1
ATOM 4891 O O . LYS B 1 62 ? 4.859 -65.249 -7.487 1.00 113.64 62 LYS B O 1
ATOM 4897 N N . ASP B 1 63 ? 5.292 -63.748 -9.167 1.00 112.61 63 ASP B N 1
ATOM 4898 C CA . ASP B 1 63 ? 4.068 -63.964 -9.979 1.00 107.73 63 ASP B CA 1
ATOM 4899 C C . ASP B 1 63 ? 4.047 -65.389 -10.548 1.00 104.83 63 ASP B C 1
ATOM 4900 O O . ASP B 1 63 ? 2.997 -66.055 -10.436 1.00 97.28 63 ASP B O 1
ATOM 4905 N N . ILE B 1 64 ? 5.149 -65.822 -11.171 1.00 106.84 64 ILE B N 1
ATOM 4906 C CA . ILE B 1 64 ? 5.242 -67.151 -11.842 1.00 105.18 64 ILE B CA 1
ATOM 4907 C C . ILE B 1 64 ? 5.071 -68.227 -10.771 1.00 103.12 64 ILE B C 1
ATOM 4908 O O . ILE B 1 64 ? 4.304 -69.173 -11.028 1.00 100.22 64 ILE B O 1
ATOM 4913 N N . LEU B 1 65 ? 5.721 -68.062 -9.613 1.00 102.44 65 LEU B N 1
ATOM 4914 C CA . LEU B 1 65 ? 5.679 -69.057 -8.516 1.00 100.89 65 LEU B CA 1
ATOM 4915 C C . LEU B 1 65 ? 4.257 -69.159 -7.963 1.00 98.42 65 LEU B C 1
ATOM 4916 O O . LEU B 1 65 ? 3.797 -70.298 -7.723 1.00 99.17 65 LEU B O 1
ATOM 4921 N N . GLU B 1 66 ? 3.595 -68.019 -7.763 1.00 98.66 66 GLU B N 1
ATOM 4922 C CA . GLU B 1 66 ? 2.207 -67.953 -7.243 1.00 97.81 66 GLU B CA 1
ATOM 4923 C C . GLU B 1 66 ? 1.302 -68.789 -8.161 1.00 92.87 66 GLU B C 1
ATOM 4924 O O . GLU B 1 66 ? 0.581 -69.662 -7.649 1.00 88.68 66 GLU B O 1
ATOM 4930 N N . ILE B 1 67 ? 1.413 -68.583 -9.473 1.00 89.06 67 ILE B N 1
ATOM 4931 C CA . ILE B 1 67 ? 0.566 -69.232 -10.516 1.00 86.54 67 ILE B CA 1
ATOM 4932 C C . ILE B 1 67 ? 0.719 -70.758 -10.469 1.00 86.76 67 ILE B C 1
ATOM 4933 O O . ILE B 1 67 ? -0.312 -71.434 -10.396 1.00 88.47 67 ILE B O 1
ATOM 4938 N N . VAL B 1 68 ? 1.942 -71.289 -10.517 1.00 92.09 68 VAL B N 1
ATOM 4939 C CA . VAL B 1 68 ? 2.192 -72.764 -10.577 1.00 89.99 68 VAL B CA 1
ATOM 4940 C C . VAL B 1 68 ? 2.081 -73.373 -9.178 1.00 86.82 68 VAL B C 1
ATOM 4941 O O . VAL B 1 68 ? 1.968 -74.616 -9.099 1.00 84.01 68 VAL B O 1
ATOM 4945 N N . GLY B 1 69 ? 2.158 -72.539 -8.128 1.00 86.30 69 GLY B N 1
ATOM 4946 C CA . GLY B 1 69 ? 2.012 -72.954 -6.722 1.00 80.90 69 GLY B CA 1
ATOM 4947 C C . GLY B 1 69 ? 3.221 -73.708 -6.222 1.00 84.90 69 GLY B C 1
ATOM 4948 O O . GLY B 1 69 ? 3.024 -74.726 -5.557 1.00 86.62 69 GLY B O 1
ATOM 4949 N N . TRP B 1 70 ? 4.433 -73.220 -6.508 1.00 89.27 70 TRP B N 1
ATOM 4950 C CA . TRP B 1 70 ? 5.697 -73.782 -5.962 1.00 95.08 70 TRP B CA 1
ATOM 4951 C C . TRP B 1 70 ? 6.432 -72.707 -5.165 1.00 97.49 70 TRP B C 1
ATOM 4952 O O . TRP B 1 70 ? 6.293 -71.525 -5.461 1.00 97.22 70 TRP B O 1
ATOM 4963 N N . PRO B 1 71 ? 7.206 -73.081 -4.118 1.00 97.69 71 PRO B N 1
ATOM 4964 C CA . PRO B 1 71 ? 7.822 -72.112 -3.217 1.00 100.82 71 PRO B CA 1
ATOM 4965 C C . PRO B 1 71 ? 8.909 -71.212 -3.821 1.00 106.05 71 PRO B C 1
ATOM 4966 O O . PRO B 1 71 ? 8.815 -70.037 -3.554 1.00 107.82 71 PRO B O 1
ATOM 4970 N N . SER B 1 72 ? 9.911 -71.753 -4.527 1.00 108.50 72 SER B N 1
ATOM 4971 C CA . SER B 1 72 ? 11.039 -70.983 -5.129 1.00 113.72 72 SER B CA 1
ATOM 4972 C C . SER B 1 72 ? 11.447 -71.537 -6.503 1.00 115.19 72 SER B C 1
ATOM 4973 O O . SER B 1 72 ? 10.949 -72.602 -6.883 1.00 116.94 72 SER B O 1
ATOM 4976 N N . MET B 1 73 ? 12.338 -70.824 -7.204 1.00 116.92 73 MET B N 1
ATOM 4977 C CA . MET B 1 73 ? 12.998 -71.259 -8.464 1.00 118.23 73 MET B CA 1
ATOM 4978 C C . MET B 1 73 ? 14.135 -72.212 -8.109 1.00 117.97 73 MET B C 1
ATOM 4979 O O . MET B 1 73 ? 14.531 -72.262 -6.957 1.00 123.21 73 MET B O 1
ATOM 4984 N N . PRO B 1 74 ? 14.708 -73.002 -9.043 1.00 115.59 74 PRO B N 1
ATOM 4985 C CA . PRO B 1 74 ? 14.247 -73.078 -10.430 1.00 113.98 74 PRO B CA 1
ATOM 4986 C C . PRO B 1 74 ? 13.038 -74.012 -10.647 1.00 110.40 74 PRO B C 1
ATOM 4987 O O . PRO B 1 74 ? 12.769 -74.853 -9.785 1.00 108.77 74 PRO B O 1
ATOM 4991 N N . LEU B 1 75 ? 12.336 -73.837 -11.776 1.00 109.95 75 LEU B N 1
ATOM 4992 C CA . LEU B 1 75 ? 11.162 -74.673 -12.164 1.00 107.09 75 LEU B CA 1
ATOM 4993 C C . LEU B 1 75 ? 11.502 -75.593 -13.345 1.00 111.42 75 LEU B C 1
ATOM 4994 O O . LEU B 1 75 ? 12.255 -75.152 -14.245 1.00 117.35 75 LEU B O 1
ATOM 4999 N N . ILE B 1 76 ? 10.943 -76.805 -13.346 1.00 109.12 76 ILE B N 1
ATOM 5000 C CA . ILE B 1 76 ? 11.087 -77.771 -14.473 1.00 106.63 76 ILE B CA 1
ATOM 5001 C C . ILE B 1 76 ? 9.699 -78.089 -15.019 1.00 102.36 76 ILE B C 1
ATOM 5002 O O . ILE B 1 76 ? 8.810 -78.462 -14.214 1.00 98.89 76 ILE B O 1
ATOM 5007 N N . PHE B 1 77 ? 9.545 -77.975 -16.339 1.00 101.99 77 PHE B N 1
ATOM 5008 C CA . PHE B 1 77 ? 8.318 -78.379 -17.070 1.00 98.64 77 PHE B CA 1
ATOM 5009 C C . PHE B 1 77 ? 8.623 -79.633 -17.905 1.00 98.40 77 PHE B C 1
ATOM 5010 O O . PHE B 1 77 ? 9.731 -79.741 -18.486 1.00 100.03 77 PHE B O 1
ATOM 5018 N N . VAL B 1 78 ? 7.674 -80.573 -17.921 1.00 94.81 78 VAL B N 1
ATOM 5019 C CA . VAL B 1 78 ? 7.696 -81.787 -18.793 1.00 96.44 78 VAL B CA 1
ATOM 5020 C C . VAL B 1 78 ? 6.379 -81.844 -19.583 1.00 97.49 78 VAL B C 1
ATOM 5021 O O . VAL B 1 78 ? 5.322 -81.987 -18.959 1.00 99.25 78 VAL B O 1
ATOM 5025 N N . LYS B 1 79 ? 6.447 -81.680 -20.903 1.00 99.84 79 LYS B N 1
ATOM 5026 C CA . LYS B 1 79 ? 5.295 -81.740 -21.832 1.00 98.18 79 LYS B CA 1
ATOM 5027 C C . LYS B 1 79 ? 4.234 -80.764 -21.350 1.00 96.75 79 LYS B C 1
ATOM 5028 O O . LYS B 1 79 ? 3.053 -81.156 -21.363 1.00 93.16 79 LYS B O 1
ATOM 5034 N N . GLY B 1 80 ? 4.653 -79.562 -20.938 1.00 100.60 80 GLY B N 1
ATOM 5035 C CA . GLY B 1 80 ? 3.759 -78.450 -20.546 1.00 96.05 80 GLY B CA 1
ATOM 5036 C C . GLY B 1 80 ? 3.131 -78.649 -19.180 1.00 91.56 80 GLY B C 1
ATOM 5037 O O . GLY B 1 80 ? 2.003 -78.166 -18.985 1.00 87.00 80 GLY B O 1
ATOM 5038 N N . ASN B 1 81 ? 3.814 -79.344 -18.267 1.00 94.53 81 ASN B N 1
ATOM 5039 C CA . ASN B 1 81 ? 3.321 -79.627 -16.892 1.00 92.74 81 ASN B CA 1
ATOM 5040 C C . ASN B 1 81 ? 4.411 -79.213 -15.914 1.00 93.12 81 ASN B C 1
ATOM 5041 O O . ASN B 1 81 ? 5.490 -79.847 -15.963 1.00 95.78 81 ASN B O 1
ATOM 5046 N N . CYS B 1 82 ? 4.143 -78.251 -15.028 1.00 93.04 82 CYS B N 1
ATOM 5047 C CA . CYS B 1 82 ? 5.108 -77.786 -13.995 1.00 97.43 82 CYS B CA 1
ATOM 5048 C C . CYS B 1 82 ? 5.330 -78.884 -12.944 1.00 98.80 82 CYS B C 1
ATOM 5049 O O . CYS B 1 82 ? 4.325 -79.294 -12.340 1.00 101.09 82 CYS B O 1
ATOM 5052 N N . CYS B 1 83 ? 6.577 -79.342 -12.761 1.00 101.31 83 CYS B N 1
ATOM 5053 C CA . CYS B 1 83 ? 6.945 -80.517 -11.909 1.00 103.41 83 CYS B CA 1
ATOM 5054 C C . CYS B 1 83 ? 7.409 -80.091 -10.515 1.00 98.32 83 CYS B C 1
ATOM 5055 O O . CYS B 1 83 ? 7.366 -80.951 -9.604 1.00 93.57 83 CYS B O 1
ATOM 5058 N N . GLY B 1 84 ? 7.855 -78.836 -10.399 1.00 97.67 84 GLY B N 1
ATOM 5059 C CA . GLY B 1 84 ? 8.575 -78.275 -9.242 1.00 99.99 84 GLY B CA 1
ATOM 5060 C C . GLY B 1 84 ? 10.034 -77.999 -9.585 1.00 103.97 84 GLY B C 1
ATOM 5061 O O . GLY B 1 84 ? 10.287 -77.462 -10.699 1.00 105.09 84 GLY B O 1
ATOM 5062 N N . GLY B 1 85 ? 10.945 -78.365 -8.674 1.00 102.40 85 GLY B N 1
ATOM 5063 C CA . GLY B 1 85 ? 12.405 -78.297 -8.859 1.00 107.94 85 GLY B CA 1
ATOM 5064 C C . GLY B 1 85 ? 13.058 -79.676 -8.865 1.00 110.90 85 GLY B C 1
ATOM 5065 O O . GLY B 1 85 ? 12.334 -80.713 -8.908 1.00 106.57 85 GLY B O 1
ATOM 5066 N N . PHE B 1 86 ? 14.393 -79.704 -8.797 1.00 116.31 86 PHE B N 1
ATOM 5067 C CA . PHE B 1 86 ? 15.213 -80.914 -9.070 1.00 119.91 86 PHE B CA 1
ATOM 5068 C C . PHE B 1 86 ? 14.713 -82.024 -8.139 1.00 120.04 86 PHE B C 1
ATOM 5069 O O . PHE B 1 86 ? 14.478 -83.159 -8.629 1.00 118.13 86 PHE B O 1
ATOM 5077 N N . LYS B 1 87 ? 14.494 -81.682 -6.861 1.00 120.48 87 LYS B N 1
ATOM 5078 C CA . LYS B 1 87 ? 13.978 -82.615 -5.824 1.00 119.14 87 LYS B CA 1
ATOM 5079 C C . LYS B 1 87 ? 12.769 -83.384 -6.388 1.00 114.20 87 LYS B C 1
ATOM 5080 O O . LYS B 1 87 ? 12.773 -84.638 -6.304 1.00 111.90 87 LYS B O 1
ATOM 5086 N N . GLU B 1 88 ? 11.798 -82.689 -6.990 1.00 108.42 88 GLU B N 1
ATOM 5087 C CA . GLU B 1 88 ? 10.529 -83.335 -7.440 1.00 106.22 88 GLU B CA 1
ATOM 5088 C C . GLU B 1 88 ? 10.816 -84.181 -8.698 1.00 103.79 88 GLU B C 1
ATOM 5089 O O . GLU B 1 88 ? 10.276 -85.326 -8.802 1.00 100.48 88 GLU B O 1
ATOM 5095 N N . LEU B 1 89 ? 11.657 -83.668 -9.606 1.00 101.90 89 LEU B N 1
ATOM 5096 C CA . LEU B 1 89 ? 12.026 -84.372 -10.863 1.00 102.44 89 LEU B CA 1
ATOM 5097 C C . LEU B 1 89 ? 12.698 -85.706 -10.507 1.00 102.89 89 LEU B C 1
ATOM 5098 O O . LEU B 1 89 ? 12.237 -86.770 -10.985 1.00 103.04 89 LEU B O 1
ATOM 5103 N N . TYR B 1 90 ? 13.719 -85.655 -9.650 1.00 103.88 90 TYR B N 1
ATOM 5104 C CA . TYR B 1 90 ? 14.508 -86.834 -9.207 1.00 107.23 90 TYR B CA 1
ATOM 5105 C C . TYR B 1 90 ? 13.565 -87.885 -8.598 1.00 105.26 90 TYR B C 1
ATOM 5106 O O . TYR B 1 90 ? 13.772 -89.075 -8.897 1.00 105.43 90 TYR B O 1
ATOM 5115 N N . GLN B 1 91 ? 12.585 -87.487 -7.773 1.00 103.77 91 GLN B N 1
ATOM 5116 C CA . GLN B 1 91 ? 11.545 -88.425 -7.265 1.00 102.86 91 GLN B CA 1
ATOM 5117 C C . GLN B 1 91 ? 10.856 -89.101 -8.455 1.00 101.12 91 GLN B C 1
ATOM 5118 O O . GLN B 1 91 ? 10.695 -90.329 -8.404 1.00 101.48 91 GLN B O 1
ATOM 5124 N N . LEU B 1 92 ? 10.465 -88.335 -9.478 1.00 98.73 92 LEU B N 1
ATOM 5125 C CA . LEU B 1 92 ? 9.737 -88.890 -10.654 1.00 99.29 92 LEU B CA 1
ATOM 5126 C C . LEU B 1 92 ? 10.640 -89.863 -11.429 1.00 102.04 92 LEU B C 1
ATOM 5127 O O . LEU B 1 92 ? 10.123 -90.931 -11.879 1.00 96.26 92 LEU B O 1
ATOM 5132 N N . GLU B 1 93 ? 11.916 -89.488 -11.611 1.00 106.38 93 GLU B N 1
ATOM 5133 C CA . GLU B 1 93 ? 12.921 -90.340 -12.300 1.00 111.31 93 GLU B CA 1
ATOM 5134 C C . GLU B 1 93 ? 13.046 -91.635 -11.492 1.00 113.70 93 GLU B C 1
ATOM 5135 O O . GLU B 1 93 ? 12.735 -92.683 -12.053 1.00 112.86 93 GLU B O 1
ATOM 5141 N N . GLU B 1 94 ? 13.407 -91.525 -10.205 1.00 118.19 94 GLU B N 1
ATOM 5142 C CA . GLU B 1 94 ? 13.682 -92.645 -9.254 1.00 120.56 94 GLU B CA 1
ATOM 5143 C C . GLU B 1 94 ? 12.555 -93.690 -9.269 1.00 119.35 94 GLU B C 1
ATOM 5144 O O . GLU B 1 94 ? 12.864 -94.875 -9.126 1.00 118.71 94 GLU B O 1
ATOM 5150 N N . SER B 1 95 ? 11.295 -93.263 -9.427 1.00 117.15 95 SER B N 1
ATOM 5151 C CA . SER B 1 95 ? 10.088 -94.131 -9.369 1.00 112.24 95 SER B CA 1
ATOM 5152 C C . SER B 1 95 ? 9.811 -94.794 -10.725 1.00 111.97 95 SER B C 1
ATOM 5153 O O . SER B 1 95 ? 8.895 -95.624 -10.770 1.00 112.46 95 SER B O 1
ATOM 5156 N N . GLY B 1 96 ? 10.542 -94.404 -11.780 1.00 111.35 96 GLY B N 1
ATOM 5157 C CA . GLY B 1 96 ? 10.387 -94.901 -13.159 1.00 113.14 96 GLY B CA 1
ATOM 5158 C C . GLY B 1 96 ? 9.295 -94.168 -13.910 1.00 113.15 96 GLY B C 1
ATOM 5159 O O . GLY B 1 96 ? 9.141 -94.422 -15.111 1.00 117.21 96 GLY B O 1
ATOM 5160 N N . PHE B 1 97 ? 8.553 -93.284 -13.236 1.00 110.55 97 PHE B N 1
ATOM 5161 C CA . PHE B 1 97 ? 7.406 -92.530 -13.806 1.00 105.31 97 PHE B CA 1
ATOM 5162 C C . PHE B 1 97 ? 7.880 -91.642 -14.955 1.00 104.76 97 PHE B C 1
ATOM 5163 O O . PHE B 1 97 ? 7.128 -91.535 -15.963 1.00 102.18 97 PHE B O 1
ATOM 5171 N N . LEU B 1 98 ? 9.058 -91.017 -14.799 1.00 103.90 98 LEU B N 1
ATOM 5172 C CA . LEU B 1 98 ? 9.590 -90.042 -15.783 1.00 104.54 98 LEU B CA 1
ATOM 5173 C C . LEU B 1 98 ? 9.897 -90.779 -17.090 1.00 108.79 98 LEU B C 1
ATOM 5174 O O . LEU B 1 98 ? 9.575 -90.246 -18.157 1.00 108.33 98 LEU B O 1
ATOM 5179 N N . ASN B 1 99 ? 10.467 -91.978 -16.990 1.00 111.98 99 ASN B N 1
ATOM 5180 C CA . ASN B 1 99 ? 10.776 -92.856 -18.145 1.00 115.20 99 ASN B CA 1
ATOM 5181 C C . ASN B 1 99 ? 9.505 -93.103 -18.959 1.00 116.32 99 ASN B C 1
ATOM 5182 O O . ASN B 1 99 ? 9.553 -92.951 -20.188 1.00 122.56 99 ASN B O 1
ATOM 5187 N N . GLU B 1 100 ? 8.416 -93.493 -18.297 1.00 114.87 100 GLU B N 1
ATOM 5188 C CA . GLU B 1 100 ? 7.121 -93.811 -18.958 1.00 114.43 100 GLU B CA 1
ATOM 5189 C C . GLU B 1 100 ? 6.455 -92.507 -19.432 1.00 110.92 100 GLU B C 1
ATOM 5190 O O . GLU B 1 100 ? 5.747 -92.531 -20.461 1.00 110.31 100 GLU B O 1
ATOM 5196 N N . TRP B 1 101 ? 6.677 -91.396 -18.724 1.00 104.40 101 TRP B N 1
ATOM 5197 C CA . TRP B 1 101 ? 6.074 -90.080 -19.067 1.00 101.76 101 TRP B CA 1
ATOM 5198 C C . TRP B 1 101 ? 6.582 -89.588 -20.430 1.00 103.21 101 TRP B C 1
ATOM 5199 O O . TRP B 1 101 ? 5.774 -89.065 -21.209 1.00 102.02 101 TRP B O 1
ATOM 5210 N N . LEU B 1 102 ? 7.882 -89.732 -20.685 1.00 106.19 102 LEU B N 1
ATOM 5211 C CA . LEU B 1 102 ? 8.571 -89.178 -21.878 1.00 108.27 102 LEU B CA 1
ATOM 5212 C C . LEU B 1 102 ? 8.220 -89.989 -23.126 1.00 111.98 102 LEU B C 1
ATOM 5213 O O . LEU B 1 102 ? 8.551 -89.509 -24.231 1.00 115.47 102 LEU B O 1
ATOM 5218 N N . LYS B 1 103 ? 7.585 -91.157 -22.979 1.00 112.41 103 LYS B N 1
ATOM 5219 C CA . LYS B 1 103 ? 7.105 -91.966 -24.132 1.00 114.69 103 LYS B CA 1
ATOM 5220 C C . LYS B 1 103 ? 5.955 -91.231 -24.831 1.00 112.93 103 LYS B C 1
ATOM 5221 O O . LYS B 1 103 ? 5.293 -90.384 -24.201 1.00 104.40 103 LYS B O 1
ATOM 5227 N N . GLU B 1 104 ? 5.756 -91.530 -26.120 1.00 116.76 104 GLU B N 1
ATOM 5228 C CA . GLU B 1 104 ? 4.528 -91.178 -26.877 1.00 114.16 104 GLU B CA 1
ATOM 5229 C C . GLU B 1 104 ? 3.381 -91.983 -26.253 1.00 110.94 104 GLU B C 1
ATOM 5230 O O . GLU B 1 104 ? 3.618 -93.134 -25.803 1.00 112.53 104 GLU B O 1
ATOM 5236 N N . HIS B 1 105 ? 2.199 -91.385 -26.157 1.00 105.24 105 HIS B N 1
ATOM 5237 C CA . HIS B 1 105 ? 0.989 -92.036 -25.605 1.00 103.07 105 HIS B CA 1
ATOM 5238 C C . HIS B 1 105 ? -0.125 -91.878 -26.628 1.00 104.38 105 HIS B C 1
ATOM 5239 O O . HIS B 1 105 ? -0.006 -90.999 -27.500 1.00 107.07 105 HIS B O 1
ATOM 5246 N N . GLU B 1 106 ? -1.156 -92.702 -26.505 1.00 106.35 106 GLU B N 1
ATOM 5247 C CA . GLU B 1 106 ? -2.314 -92.739 -27.428 1.00 108.92 106 GLU B CA 1
ATOM 5248 C C . GLU B 1 106 ? -3.032 -91.380 -27.430 1.00 105.37 106 GLU B C 1
ATOM 5249 O O . GLU B 1 106 ? -3.398 -90.926 -28.529 1.00 107.25 106 GLU B O 1
ATOM 5255 N N . TYR B 1 107 ? -3.218 -90.749 -26.259 1.00 101.03 107 TYR B N 1
ATOM 5256 C CA . TYR B 1 107 ? -4.015 -89.498 -26.098 1.00 97.76 107 TYR B CA 1
ATOM 5257 C C . TYR B 1 107 ? -3.171 -88.385 -25.461 1.00 94.49 107 TYR B C 1
ATOM 5258 O O . TYR B 1 107 ? -2.270 -88.707 -24.655 1.00 92.68 107 TYR B O 1
ATOM 5267 N N . ASP B 1 108 ? -3.416 -87.121 -25.847 1.00 92.00 108 ASP B N 1
ATOM 5268 C CA . ASP B 1 108 ? -2.747 -85.951 -25.213 1.00 93.38 108 ASP B CA 1
ATOM 5269 C C . ASP B 1 108 ? -3.307 -85.802 -23.799 1.00 90.14 108 ASP B C 1
ATOM 5270 O O . ASP B 1 108 ? -2.568 -85.360 -22.887 1.00 87.61 108 ASP B O 1
ATOM 5275 N N . LEU B 1 109 ? -4.583 -86.160 -23.649 1.00 88.95 109 LEU B N 1
ATOM 5276 C CA . LEU B 1 109 ? -5.358 -85.980 -22.404 1.00 88.25 109 LEU B CA 1
ATOM 5277 C C . LEU B 1 109 ? -6.409 -87.078 -22.296 1.00 85.38 109 LEU B C 1
ATOM 5278 O O . LEU B 1 109 ? -7.178 -87.218 -23.244 1.00 79.89 109 LEU B O 1
ATOM 5283 N N . ALA B 1 110 ? -6.452 -87.778 -21.155 1.00 86.17 110 ALA B N 1
ATOM 5284 C CA . ALA B 1 110 ? -7.582 -88.663 -20.789 1.00 84.52 110 ALA B CA 1
ATOM 5285 C C . ALA B 1 110 ? -8.380 -87.997 -19.681 1.00 80.63 110 ALA B C 1
ATOM 5286 O O . ALA B 1 110 ? -7.788 -87.605 -18.650 1.00 79.40 110 ALA B O 1
ATOM 5288 N N . ILE B 1 111 ? -9.684 -87.863 -19.927 1.00 79.31 111 ILE B N 1
ATOM 5289 C CA . ILE B 1 111 ? -10.650 -87.241 -18.991 1.00 74.11 111 ILE B CA 1
ATOM 5290 C C . ILE B 1 111 ? -11.506 -88.353 -18.403 1.00 73.64 111 ILE B C 1
ATOM 5291 O O . ILE B 1 111 ? -12.239 -89.002 -19.166 1.00 76.82 111 ILE B O 1
ATOM 5296 N N . VAL B 1 112 ? -11.417 -88.542 -17.091 1.00 76.92 112 VAL B N 1
ATOM 5297 C CA . VAL B 1 112 ? -12.263 -89.496 -16.328 1.00 79.48 112 VAL B CA 1
ATOM 5298 C C . VAL B 1 112 ? -13.450 -88.724 -15.766 1.00 76.86 112 VAL B C 1
ATOM 5299 O O . VAL B 1 112 ? -13.284 -88.012 -14.761 1.00 80.16 112 VAL B O 1
ATOM 5303 N N . GLY B 1 113 ? -14.588 -88.840 -16.444 1.00 74.50 113 GLY B N 1
ATOM 5304 C CA . GLY B 1 113 ? -15.874 -88.239 -16.055 1.00 74.11 113 GLY B CA 1
ATOM 5305 C C . GLY B 1 113 ? -16.505 -87.501 -17.219 1.00 75.11 113 GLY B C 1
ATOM 5306 O O . GLY B 1 113 ? -15.815 -86.656 -17.821 1.00 79.07 113 GLY B O 1
ATOM 5307 N N . GLY B 1 114 ? -17.773 -87.793 -17.510 1.00 77.65 114 GLY B N 1
ATOM 5308 C CA . GLY B 1 114 ? -18.544 -87.197 -18.628 1.00 79.86 114 GLY B CA 1
ATOM 5309 C C . GLY B 1 114 ? -19.637 -86.292 -18.103 1.00 79.45 114 GLY B C 1
ATOM 5310 O O . GLY B 1 114 ? -20.810 -86.375 -18.589 1.00 80.83 114 GLY B O 1
ATOM 5311 N N . GLY B 1 115 ? -19.270 -85.470 -17.122 1.00 79.28 115 GLY B N 1
ATOM 5312 C CA . GLY B 1 115 ? -20.178 -84.506 -16.481 1.00 74.80 115 GLY B CA 1
ATOM 5313 C C . GLY B 1 115 ? -19.863 -83.081 -16.906 1.00 69.41 115 GLY B C 1
ATOM 5314 O O . GLY B 1 115 ? -19.142 -82.866 -17.936 1.00 66.77 115 GLY B O 1
ATOM 5315 N N . SER B 1 116 ? -20.350 -82.146 -16.109 1.00 64.30 116 SER B N 1
ATOM 5316 C CA . SER B 1 116 ? -20.218 -80.699 -16.356 1.00 65.43 116 SER B CA 1
ATOM 5317 C C . SER B 1 116 ? -18.758 -80.397 -16.700 1.00 63.21 116 SER B C 1
ATOM 5318 O O . SER B 1 116 ? -18.511 -79.882 -17.790 1.00 67.54 116 SER B O 1
ATOM 5321 N N . GLY B 1 117 ? -17.842 -80.731 -15.802 1.00 59.14 117 GLY B N 1
ATOM 5322 C CA . GLY B 1 117 ? -16.410 -80.409 -15.929 1.00 62.66 117 GLY B CA 1
ATOM 5323 C C . GLY B 1 117 ? -15.760 -81.213 -17.044 1.00 63.74 117 GLY B C 1
ATOM 5324 O O . GLY B 1 117 ? -15.136 -80.604 -17.943 1.00 64.29 117 GLY B O 1
ATOM 5325 N N . GLY B 1 118 ? -15.916 -82.533 -17.004 1.00 64.05 118 GLY B N 1
ATOM 5326 C CA . GLY B 1 118 ? -15.345 -83.425 -18.023 1.00 68.40 118 GLY B CA 1
ATOM 5327 C C . GLY B 1 118 ? -15.684 -82.976 -19.436 1.00 71.61 118 GLY B C 1
ATOM 5328 O O . GLY B 1 118 ? -14.742 -82.858 -20.266 1.00 73.86 118 GLY B O 1
ATOM 5329 N N . LEU B 1 119 ? -16.964 -82.685 -19.704 1.00 71.09 119 LEU B N 1
ATOM 5330 C CA . LEU B 1 119 ? -17.431 -82.390 -21.085 1.00 71.64 119 LEU B CA 1
ATOM 5331 C C . LEU B 1 119 ? -16.915 -81.029 -21.522 1.00 71.00 119 LEU B C 1
ATOM 5332 O O . LEU B 1 119 ? -16.450 -80.912 -22.699 1.00 77.27 119 LEU B O 1
ATOM 5337 N N . ALA B 1 120 ? -16.942 -80.066 -20.605 1.00 67.81 120 ALA B N 1
ATOM 5338 C CA . ALA B 1 120 ? -16.454 -78.696 -20.841 1.00 65.22 120 ALA B CA 1
ATOM 5339 C C . ALA B 1 120 ? -14.972 -78.766 -21.161 1.00 68.12 120 ALA B C 1
ATOM 5340 O O . ALA B 1 120 ? -14.547 -78.170 -22.191 1.00 70.78 120 ALA B O 1
ATOM 5342 N N . ALA B 1 121 ? -14.213 -79.513 -20.360 1.00 69.15 121 ALA B N 1
ATOM 5343 C CA . ALA B 1 121 ? -12.766 -79.700 -20.611 1.00 70.59 121 ALA B CA 1
ATOM 5344 C C . ALA B 1 121 ? -12.582 -80.393 -21.962 1.00 73.14 121 ALA B C 1
ATOM 5345 O O . ALA B 1 121 ? -11.684 -79.971 -22.748 1.00 73.73 121 ALA B O 1
ATOM 5347 N N . ALA B 1 122 ? -13.395 -81.407 -22.255 1.00 77.28 122 ALA B N 1
ATOM 5348 C CA . ALA B 1 122 ? -13.284 -82.150 -23.538 1.00 84.86 122 ALA B CA 1
ATOM 5349 C C . ALA B 1 122 ? -13.453 -81.166 -24.697 1.00 83.08 122 ALA B C 1
ATOM 5350 O O . ALA B 1 122 ? -12.579 -81.139 -25.571 1.00 82.79 122 ALA B O 1
ATOM 5352 N N . LYS B 1 123 ? -14.537 -80.380 -24.688 1.00 85.47 123 LYS B N 1
ATOM 5353 C CA . LYS B 1 123 ? -14.822 -79.430 -25.800 1.00 83.95 123 LYS B CA 1
ATOM 5354 C C . LYS B 1 123 ? -13.677 -78.417 -25.914 1.00 80.27 123 LYS B C 1
ATOM 5355 O O . LYS B 1 123 ? -13.291 -78.096 -27.025 1.00 86.85 123 LYS B O 1
ATOM 5361 N N . GLU B 1 124 ? -13.166 -77.893 -24.805 1.00 78.57 124 GLU B N 1
ATOM 5362 C CA . GLU B 1 124 ? -12.119 -76.836 -24.849 1.00 79.94 124 GLU B CA 1
ATOM 5363 C C . GLU B 1 124 ? -10.776 -77.443 -25.299 1.00 83.76 124 GLU B C 1
ATOM 5364 O O . GLU B 1 124 ? -10.126 -76.819 -26.128 1.00 93.75 124 GLU B O 1
ATOM 5370 N N . ALA B 1 125 ? -10.375 -78.621 -24.819 1.00 82.52 125 ALA B N 1
ATOM 5371 C CA . ALA B 1 125 ? -9.120 -79.291 -25.254 1.00 87.34 125 ALA B CA 1
ATOM 5372 C C . ALA B 1 125 ? -9.143 -79.499 -26.771 1.00 91.18 125 ALA B C 1
ATOM 5373 O O . ALA B 1 125 ? -8.141 -79.197 -27.451 1.00 95.81 125 ALA B O 1
ATOM 5375 N N . VAL B 1 126 ? -10.264 -79.973 -27.295 1.00 92.42 126 VAL B N 1
ATOM 5376 C CA . VAL B 1 126 ? -10.417 -80.273 -28.746 1.00 99.05 126 VAL B CA 1
ATOM 5377 C C . VAL B 1 126 ? -10.366 -78.975 -29.562 1.00 96.03 126 VAL B C 1
ATOM 5378 O O . VAL B 1 126 ? -9.705 -78.981 -30.599 1.00 97.97 126 VAL B O 1
ATOM 5382 N N . ARG B 1 127 ? -11.041 -77.916 -29.122 1.00 92.97 127 ARG B N 1
ATOM 5383 C CA . ARG B 1 127 ? -10.983 -76.582 -29.779 1.00 94.60 127 ARG B CA 1
ATOM 5384 C C . ARG B 1 127 ? -9.518 -76.127 -29.876 1.00 97.89 127 ARG B C 1
ATOM 5385 O O . ARG B 1 127 ? -9.195 -75.384 -30.825 1.00 102.52 127 ARG B O 1
ATOM 5393 N N . LEU B 1 128 ? -8.658 -76.547 -28.940 1.00 93.19 128 LEU B N 1
ATOM 5394 C CA . LEU B 1 128 ? -7.211 -76.194 -28.943 1.00 94.58 128 LEU B CA 1
ATOM 5395 C C . LEU B 1 128 ? -6.386 -77.253 -29.674 1.00 96.58 128 LEU B C 1
ATOM 5396 O O . LEU B 1 128 ? -5.159 -77.223 -29.510 1.00 101.59 128 LEU B O 1
ATOM 5401 N N . GLY B 1 129 ? -7.040 -78.143 -30.432 1.00 98.44 129 GLY B N 1
ATOM 5402 C CA . GLY B 1 129 ? -6.429 -79.059 -31.418 1.00 100.66 129 GLY B CA 1
ATOM 5403 C C . GLY B 1 129 ? -5.724 -80.267 -30.803 1.00 99.29 129 GLY B C 1
ATOM 5404 O O . GLY B 1 129 ? -4.708 -80.726 -31.363 1.00 104.67 129 GLY B O 1
ATOM 5405 N N . LYS B 1 130 ? -6.253 -80.806 -29.713 1.00 98.03 130 LYS B N 1
ATOM 5406 C CA . LYS B 1 130 ? -5.618 -81.905 -28.933 1.00 98.95 130 LYS B CA 1
ATOM 5407 C C . LYS B 1 130 ? -6.416 -83.203 -29.101 1.00 96.40 130 LYS B C 1
ATOM 5408 O O . LYS B 1 130 ? -7.650 -83.145 -29.259 1.00 90.73 130 LYS B O 1
ATOM 5414 N N . LYS B 1 131 ? -5.727 -84.344 -29.041 1.00 98.22 131 LYS B N 1
ATOM 5415 C CA . LYS B 1 131 ? -6.374 -85.679 -29.084 1.00 98.00 131 LYS B CA 1
ATOM 5416 C C . LYS B 1 131 ? -6.756 -86.026 -27.641 1.00 94.75 131 LYS B C 1
ATOM 5417 O O . LYS B 1 131 ? -5.876 -86.112 -26.754 1.00 97.85 131 LYS B O 1
ATOM 5423 N N . VAL B 1 132 ? -8.045 -86.217 -27.434 1.00 90.61 132 VAL B N 1
ATOM 5424 C CA . VAL B 1 132 ? -8.668 -86.313 -26.100 1.00 89.62 132 VAL B CA 1
ATOM 5425 C C . VAL B 1 132 ? -9.575 -87.530 -26.067 1.00 91.10 132 VAL B C 1
ATOM 5426 O O . VAL B 1 132 ? -10.318 -87.726 -27.029 1.00 98.63 132 VAL B O 1
ATOM 5430 N N . VAL B 1 133 ? -9.545 -88.263 -24.959 1.00 91.82 133 VAL B N 1
ATOM 5431 C CA . VAL B 1 133 ? -10.482 -89.386 -24.700 1.00 91.27 133 VAL B CA 1
ATOM 5432 C C . VAL B 1 133 ? -11.295 -89.002 -23.477 1.00 89.10 133 VAL B C 1
ATOM 5433 O O . VAL B 1 133 ? -10.692 -88.582 -22.444 1.00 87.17 133 VAL B O 1
ATOM 5437 N N . CYS B 1 134 ? -12.618 -89.090 -23.617 1.00 88.91 134 CYS B N 1
ATOM 5438 C CA . CYS B 1 134 ? -13.546 -88.839 -22.491 1.00 86.32 134 CYS B CA 1
ATOM 5439 C C . CYS B 1 134 ? -14.139 -90.168 -22.048 1.00 84.15 134 CYS B C 1
ATOM 5440 O O . CYS B 1 134 ? -14.713 -90.849 -22.876 1.00 88.33 134 CYS B O 1
ATOM 5443 N N . LEU B 1 135 ? -13.969 -90.516 -20.780 1.00 83.93 135 LEU B N 1
ATOM 5444 C CA . LEU B 1 135 ? -14.537 -91.759 -20.198 1.00 86.82 135 LEU B CA 1
ATOM 5445 C C . LEU B 1 135 ? -15.715 -91.400 -19.301 1.00 84.24 135 LEU B C 1
ATOM 5446 O O . LEU B 1 135 ? -15.545 -90.574 -18.412 1.00 82.59 135 LEU B O 1
ATOM 5451 N N . ASP B 1 136 ? -16.871 -92.008 -19.497 1.00 84.64 136 ASP B N 1
ATOM 5452 C CA . ASP B 1 136 ? -17.993 -91.775 -18.550 1.00 85.77 136 ASP B CA 1
ATOM 5453 C C . ASP B 1 136 ? -18.753 -93.080 -18.326 1.00 87.28 136 ASP B C 1
ATOM 5454 O O . ASP B 1 136 ? -19.079 -93.777 -19.295 1.00 92.20 136 ASP B O 1
ATOM 5459 N N . PHE B 1 137 ? -18.996 -93.395 -17.063 1.00 87.43 137 PHE B N 1
ATOM 5460 C CA . PHE B 1 137 ? -19.784 -94.576 -16.658 1.00 89.24 137 PHE B CA 1
ATOM 5461 C C . PHE B 1 137 ? -20.594 -94.189 -15.438 1.00 85.93 137 PHE B C 1
ATOM 5462 O O . PHE B 1 137 ? -20.062 -93.451 -14.573 1.00 85.48 137 PHE B O 1
ATOM 5470 N N . VAL B 1 138 ? -21.814 -94.707 -15.376 1.00 84.86 138 VAL B N 1
ATOM 5471 C CA . VAL B 1 138 ? -22.753 -94.465 -14.256 1.00 85.49 138 VAL B CA 1
ATOM 5472 C C . VAL B 1 138 ? -22.995 -95.797 -13.555 1.00 89.74 138 VAL B C 1
ATOM 5473 O O . VAL B 1 138 ? -23.814 -96.577 -14.034 1.00 98.34 138 VAL B O 1
ATOM 5477 N N . LYS B 1 139 ? -22.263 -96.059 -12.476 1.00 90.64 139 LYS B N 1
ATOM 5478 C CA . LYS B 1 139 ? -22.558 -97.206 -11.584 1.00 91.78 139 LYS B CA 1
ATOM 5479 C C . LYS B 1 139 ? -23.970 -97.003 -11.070 1.00 89.24 139 LYS B C 1
ATOM 5480 O O . LYS B 1 139 ? -24.321 -95.908 -10.659 1.00 95.92 139 LYS B O 1
ATOM 5486 N N . PRO B 1 140 ? -24.844 -98.019 -11.102 1.00 91.01 140 PRO B N 1
ATOM 5487 C CA . PRO B 1 140 ? -26.236 -97.800 -10.725 1.00 90.20 140 PRO B CA 1
ATOM 5488 C C . PRO B 1 140 ? -26.309 -97.415 -9.241 1.00 87.28 140 PRO B C 1
ATOM 5489 O O . PRO B 1 140 ? -25.366 -97.718 -8.538 1.00 85.19 140 PRO B O 1
ATOM 5493 N N . SER B 1 141 ? -27.398 -96.766 -8.820 1.00 83.64 141 SER B N 1
ATOM 5494 C CA . SER B 1 141 ? -27.760 -96.620 -7.390 1.00 83.37 141 SER B CA 1
ATOM 5495 C C . SER B 1 141 ? -28.076 -98.002 -6.815 1.00 88.97 141 SER B C 1
ATOM 5496 O O . SER B 1 141 ? -28.343 -98.925 -7.586 1.00 91.56 141 SER B O 1
ATOM 5499 N N . ALA B 1 142 ? -28.184 -98.094 -5.498 1.00 91.24 142 ALA B N 1
ATOM 5500 C CA . ALA B 1 142 ? -28.578 -99.328 -4.776 1.00 93.98 142 ALA B CA 1
ATOM 5501 C C . ALA B 1 142 ? -29.974 -99.798 -5.235 1.00 97.33 142 ALA B C 1
ATOM 5502 O O . ALA B 1 142 ? -30.197 -101.018 -5.203 1.00 107.59 142 ALA B O 1
ATOM 5504 N N . MET B 1 143 ? -30.851 -98.898 -5.692 1.00 93.85 143 MET B N 1
ATOM 5505 C CA . MET B 1 143 ? -32.210 -99.217 -6.217 1.00 96.39 143 MET B CA 1
ATOM 5506 C C . MET B 1 143 ? -32.135 -99.628 -7.689 1.00 95.90 143 MET B C 1
ATOM 5507 O O . MET B 1 143 ? -33.197 -99.864 -8.269 1.00 98.31 143 MET B O 1
ATOM 5512 N N . GLY B 1 144 ? -30.959 -99.599 -8.311 1.00 94.02 144 GLY B N 1
ATOM 5513 C CA . GLY B 1 144 ? -30.767 -100.095 -9.690 1.00 96.17 144 GLY B CA 1
ATOM 5514 C C . GLY B 1 144 ? -30.767 -98.991 -10.735 1.00 93.71 144 GLY B C 1
ATOM 5515 O O . GLY B 1 144 ? -30.576 -99.329 -11.913 1.00 93.24 144 GLY B O 1
ATOM 5516 N N . THR B 1 145 ? -30.898 -97.721 -10.337 1.00 91.59 145 THR B N 1
ATOM 5517 C CA . THR B 1 145 ? -31.089 -96.586 -11.273 1.00 89.37 145 THR B CA 1
ATOM 5518 C C . THR B 1 145 ? -29.765 -96.171 -11.901 1.00 88.24 145 THR B C 1
ATOM 5519 O O . THR B 1 145 ? -28.768 -96.089 -11.168 1.00 83.07 145 THR B O 1
ATOM 5523 N N . THR B 1 146 ? -29.811 -95.877 -13.205 1.00 90.00 146 THR B N 1
ATOM 5524 C CA . THR B 1 146 ? -28.653 -95.531 -14.069 1.00 90.01 146 THR B CA 1
ATOM 5525 C C . THR B 1 146 ? -29.138 -94.562 -15.158 1.00 87.31 146 THR B C 1
ATOM 5526 O O . THR B 1 146 ? -30.365 -94.296 -15.230 1.00 88.99 146 THR B O 1
ATOM 5530 N N . TRP B 1 147 ? -28.237 -93.971 -15.943 1.00 83.37 147 TRP B N 1
ATOM 5531 C CA . TRP B 1 147 ? -28.616 -92.890 -16.895 1.00 78.92 147 TRP B CA 1
ATOM 5532 C C . TRP B 1 147 ? -27.496 -92.634 -17.910 1.00 78.96 147 TRP B C 1
ATOM 5533 O O . TRP B 1 147 ? -26.404 -93.272 -17.785 1.00 81.25 147 TRP B O 1
ATOM 5544 N N . GLY B 1 148 ? -27.758 -91.736 -18.875 1.00 76.24 148 GLY B N 1
ATOM 5545 C CA . GLY B 1 148 ? -26.848 -91.400 -19.986 1.00 74.68 148 GLY B CA 1
ATOM 5546 C C . GLY B 1 148 ? -25.842 -90.320 -19.635 1.00 71.88 148 GLY B C 1
ATOM 5547 O O . GLY B 1 148 ? -25.732 -89.966 -18.449 1.00 74.01 148 GLY B O 1
ATOM 5548 N N . LEU B 1 149 ? -25.148 -89.819 -20.657 1.00 75.07 149 LEU B N 1
ATOM 5549 C CA . LEU B 1 149 ? -23.951 -88.938 -20.609 1.00 76.60 149 LEU B CA 1
ATOM 5550 C C . LEU B 1 149 ? -24.357 -87.555 -20.086 1.00 75.63 149 LEU B C 1
ATOM 5551 O O . LEU B 1 149 ? -25.518 -87.182 -20.307 1.00 79.90 149 LEU B O 1
ATOM 5556 N N . GLY B 1 150 ? -23.451 -86.823 -19.430 1.00 72.90 150 GLY B N 1
ATOM 5557 C CA . GLY B 1 150 ? -23.706 -85.418 -19.070 1.00 70.38 150 GLY B CA 1
ATOM 5558 C C . GLY B 1 150 ? -23.581 -85.161 -17.582 1.00 67.43 150 GLY B C 1
ATOM 5559 O O . GLY B 1 150 ? -23.511 -83.985 -17.199 1.00 71.28 150 GLY B O 1
ATOM 5560 N N . GLY B 1 151 ? -23.592 -86.210 -16.774 1.00 67.25 151 GLY B N 1
ATOM 5561 C CA . GLY B 1 151 ? -23.193 -86.171 -15.359 1.00 64.49 151 GLY B CA 1
ATOM 5562 C C . GLY B 1 151 ? -24.375 -85.933 -14.444 1.00 65.03 151 GLY B C 1
ATOM 5563 O O . GLY B 1 151 ? -25.510 -86.093 -14.881 1.00 68.26 151 GLY B O 1
ATOM 5564 N N . THR B 1 152 ? -24.101 -85.510 -13.214 1.00 67.02 152 THR B N 1
ATOM 5565 C CA . THR B 1 152 ? -25.109 -85.274 -12.165 1.00 66.82 152 THR B CA 1
ATOM 5566 C C . THR B 1 152 ? -26.079 -84.206 -12.630 1.00 70.20 152 THR B C 1
ATOM 5567 O O . THR B 1 152 ? -27.288 -84.384 -12.422 1.00 72.68 152 THR B O 1
ATOM 5571 N N . CYS B 1 153 ? -25.567 -83.118 -13.202 1.00 70.28 153 CYS B N 1
ATOM 5572 C CA . CYS B 1 153 ? -26.404 -81.923 -13.401 1.00 73.38 153 CYS B CA 1
ATOM 5573 C C . CYS B 1 153 ? -27.511 -82.282 -14.380 1.00 69.12 153 CYS B C 1
ATOM 5574 O O . CYS B 1 153 ? -28.688 -82.019 -14.088 1.00 70.86 153 CYS B O 1
ATOM 5577 N N . VAL B 1 154 ? -27.107 -82.870 -15.497 1.00 66.44 154 VAL B N 1
ATOM 5578 C CA . VAL B 1 154 ? -28.007 -83.200 -16.630 1.00 70.55 154 VAL B CA 1
ATOM 5579 C C . VAL B 1 154 ? -29.028 -84.255 -16.187 1.00 70.25 154 VAL B C 1
ATOM 5580 O O . VAL B 1 154 ? -30.213 -84.065 -16.460 1.00 69.05 154 VAL B O 1
ATOM 5584 N N . ASN B 1 155 ? -28.589 -85.296 -15.487 1.00 67.78 155 ASN B N 1
ATOM 5585 C CA . ASN B 1 155 ? -29.396 -86.520 -15.299 1.00 71.38 155 ASN B CA 1
ATOM 5586 C C . ASN B 1 155 ? -30.109 -86.505 -13.944 1.00 72.80 155 ASN B C 1
ATOM 5587 O O . ASN B 1 155 ? -31.299 -86.845 -13.921 1.00 74.16 155 ASN B O 1
ATOM 5592 N N . VAL B 1 156 ? -29.448 -86.106 -12.858 1.00 70.68 156 VAL B N 1
ATOM 5593 C CA . VAL B 1 156 ? -30.011 -86.319 -11.493 1.00 69.36 156 VAL B CA 1
ATOM 5594 C C . VAL B 1 156 ? -29.769 -85.107 -10.592 1.00 67.21 156 VAL B C 1
ATOM 5595 O O . VAL B 1 156 ? -29.672 -85.293 -9.389 1.00 72.53 156 VAL B O 1
ATOM 5599 N N . GLY B 1 157 ? -29.731 -83.906 -11.150 1.00 69.12 157 GLY B N 1
ATOM 5600 C CA . GLY B 1 157 ? -29.302 -82.694 -10.429 1.00 67.09 157 GLY B CA 1
ATOM 5601 C C . GLY B 1 157 ? -30.025 -81.462 -10.926 1.00 63.92 157 GLY B C 1
ATOM 5602 O O . GLY B 1 157 ? -31.262 -81.494 -10.961 1.00 68.70 157 GLY B O 1
ATOM 5603 N N . CYS B 1 158 ? -29.283 -80.427 -11.298 1.00 61.22 158 CYS B N 1
ATOM 5604 C CA . CYS B 1 158 ? -29.796 -79.041 -11.510 1.00 63.29 158 CYS B CA 1
ATOM 5605 C C . CYS B 1 158 ? -31.009 -79.079 -12.462 1.00 63.41 158 CYS B C 1
ATOM 5606 O O . CYS B 1 158 ? -32.094 -78.495 -12.114 1.00 68.08 158 CYS B O 1
ATOM 5609 N N . ILE B 1 159 ? -30.849 -79.731 -13.619 1.00 61.00 159 ILE B N 1
ATOM 5610 C CA . ILE B 1 159 ? -31.854 -79.733 -14.722 1.00 59.06 159 ILE B CA 1
ATOM 5611 C C . ILE B 1 159 ? -33.150 -80.372 -14.231 1.00 60.17 159 ILE B C 1
ATOM 5612 O O . ILE B 1 159 ? -34.176 -79.726 -14.208 1.00 66.99 159 ILE B O 1
ATOM 5617 N N . PRO B 1 160 ? -33.216 -81.662 -13.864 1.00 66.13 160 PRO B N 1
ATOM 5618 C CA . PRO B 1 160 ? -34.486 -82.239 -13.427 1.00 68.29 160 PRO B CA 1
ATOM 5619 C C . PRO B 1 160 ? -35.074 -81.497 -12.214 1.00 68.94 160 PRO B C 1
ATOM 5620 O O . PRO B 1 160 ? -36.275 -81.319 -12.145 1.00 73.39 160 PRO B O 1
ATOM 5624 N N . LYS B 1 161 ? -34.221 -81.065 -11.292 1.00 66.42 161 LYS B N 1
ATOM 5625 C CA . LYS B 1 161 ? -34.642 -80.366 -10.049 1.00 67.09 161 LYS B CA 1
ATOM 5626 C C . LYS B 1 161 ? -35.367 -79.072 -10.441 1.00 62.46 161 LYS B C 1
ATOM 5627 O O . LYS B 1 161 ? -36.474 -78.794 -9.903 1.00 64.43 161 LYS B O 1
ATOM 5633 N N . LYS B 1 162 ? -34.797 -78.313 -11.379 1.00 61.45 162 LYS B N 1
ATOM 5634 C CA . LYS B 1 162 ? -35.339 -76.967 -11.724 1.00 62.46 162 LYS B CA 1
ATOM 5635 C C . LYS B 1 162 ? -36.705 -77.161 -12.403 1.00 59.18 162 LYS B C 1
ATOM 5636 O O . LYS B 1 162 ? -37.603 -76.351 -12.223 1.00 66.97 162 LYS B O 1
ATOM 5642 N N . LEU B 1 163 ? -36.838 -78.212 -13.189 1.00 64.84 163 LEU B N 1
ATOM 5643 C CA . LEU B 1 163 ? -38.052 -78.519 -13.987 1.00 65.78 163 LEU B CA 1
ATOM 5644 C C . LEU B 1 163 ? -39.192 -78.890 -13.037 1.00 66.59 163 LEU B C 1
ATOM 5645 O O . LEU B 1 163 ? -40.333 -78.372 -13.222 1.00 70.54 163 LEU B O 1
ATOM 5650 N N . MET B 1 164 ? -38.885 -79.644 -11.980 1.00 66.13 164 MET B N 1
ATOM 5651 C CA . MET B 1 164 ? -39.904 -80.023 -10.975 1.00 69.31 164 MET B CA 1
ATOM 5652 C C . MET B 1 164 ? -40.207 -78.820 -10.078 1.00 67.44 164 MET B C 1
ATOM 5653 O O . MET B 1 164 ? -41.429 -78.536 -9.812 1.00 71.96 164 MET B O 1
ATOM 5658 N N . HIS B 1 165 ? -39.183 -78.058 -9.711 1.00 61.21 165 HIS B N 1
ATOM 5659 C CA . HIS B 1 165 ? -39.404 -76.745 -9.056 1.00 60.28 165 HIS B CA 1
ATOM 5660 C C . HIS B 1 165 ? -40.375 -75.903 -9.903 1.00 60.29 165 HIS B C 1
ATOM 5661 O O . HIS B 1 165 ? -41.352 -75.338 -9.343 1.00 64.98 165 HIS B O 1
ATOM 5668 N N . GLN B 1 166 ? -40.162 -75.817 -11.218 1.00 59.33 166 GLN B N 1
ATOM 5669 C CA . GLN B 1 166 ? -41.066 -75.047 -12.115 1.00 59.38 166 GLN B CA 1
ATOM 5670 C C . GLN B 1 166 ? -42.464 -75.694 -12.107 1.00 62.02 166 GLN B C 1
ATOM 5671 O O . GLN B 1 166 ? -43.477 -74.958 -12.045 1.00 61.81 166 GLN B O 1
ATOM 5677 N N . ALA B 1 167 ? -42.554 -77.024 -12.150 1.00 64.63 167 ALA B N 1
ATOM 5678 C CA . ALA B 1 167 ? -43.869 -77.695 -12.005 1.00 67.28 167 ALA B CA 1
ATOM 5679 C C . ALA B 1 167 ? -44.540 -77.138 -10.738 1.00 66.06 167 ALA B C 1
ATOM 5680 O O . ALA B 1 167 ? -45.722 -76.741 -10.817 1.00 63.07 167 ALA B O 1
ATOM 5682 N N . ALA B 1 168 ? -43.791 -77.011 -9.637 1.00 64.06 168 ALA B N 1
ATOM 5683 C CA . ALA B 1 168 ? -44.368 -76.539 -8.360 1.00 64.71 168 ALA B CA 1
ATOM 5684 C C . ALA B 1 168 ? -44.777 -75.071 -8.503 1.00 65.11 168 ALA B C 1
ATOM 5685 O O . ALA B 1 168 ? -45.967 -74.762 -8.261 1.00 70.34 168 ALA B O 1
ATOM 5687 N N . LEU B 1 169 ? -43.889 -74.199 -8.976 1.00 64.69 169 LEU B N 1
ATOM 5688 C CA . LEU B 1 169 ? -44.248 -72.764 -9.156 1.00 62.96 169 LEU B CA 1
ATOM 5689 C C . LEU B 1 169 ? -45.523 -72.642 -10.016 1.00 63.07 169 LEU B C 1
ATOM 5690 O O . LEU B 1 169 ? -46.453 -71.835 -9.656 1.00 62.41 169 LEU B O 1
ATOM 5695 N N . LEU B 1 170 ? -45.603 -73.390 -11.122 1.00 61.53 170 LEU B N 1
ATOM 5696 C CA . LEU B 1 170 ? -46.769 -73.317 -12.034 1.00 66.51 170 LEU B CA 1
ATOM 5697 C C . LEU B 1 170 ? -48.050 -73.663 -11.262 1.00 69.08 170 LEU B C 1
ATOM 5698 O O . LEU B 1 170 ? -49.113 -73.102 -11.616 1.00 72.31 170 LEU B O 1
ATOM 5703 N N . GLY B 1 171 ? -47.955 -74.501 -10.224 1.00 67.40 171 GLY B N 1
ATOM 5704 C CA . GLY B 1 171 ? -49.107 -74.777 -9.346 1.00 72.59 171 GLY B CA 1
ATOM 5705 C C . GLY B 1 171 ? -49.582 -73.526 -8.637 1.00 71.94 171 GLY B C 1
ATOM 5706 O O . GLY B 1 171 ? -50.804 -73.334 -8.509 1.00 71.71 171 GLY B O 1
ATOM 5707 N N . GLU B 1 172 ? -48.649 -72.716 -8.146 1.00 72.25 172 GLU B N 1
ATOM 5708 C CA . GLU B 1 172 ? -48.988 -71.471 -7.421 1.00 75.86 172 GLU B CA 1
ATOM 5709 C C . GLU B 1 172 ? -49.477 -70.444 -8.455 1.00 75.48 172 GLU B C 1
ATOM 5710 O O . GLU B 1 172 ? -50.425 -69.650 -8.112 1.00 73.42 172 GLU B O 1
ATOM 5716 N N . TYR B 1 173 ? -48.932 -70.510 -9.681 1.00 70.65 173 TYR B N 1
ATOM 5717 C CA . TYR B 1 173 ? -49.307 -69.566 -10.775 1.00 72.28 173 TYR B CA 1
ATOM 5718 C C . TYR B 1 173 ? -50.769 -69.767 -11.197 1.00 73.50 173 TYR B C 1
ATOM 5719 O O . TYR B 1 173 ? -51.465 -68.742 -11.482 1.00 72.60 173 TYR B O 1
ATOM 5728 N N . ILE B 1 174 ? -51.257 -71.017 -11.186 1.00 75.34 174 ILE B N 1
ATOM 5729 C CA . ILE B 1 174 ? -52.688 -71.312 -11.496 1.00 76.18 174 ILE B CA 1
ATOM 5730 C C . ILE B 1 174 ? -53.590 -70.521 -10.542 1.00 77.13 174 ILE B C 1
ATOM 5731 O O . ILE B 1 174 ? -54.609 -69.987 -11.010 1.00 80.89 174 ILE B O 1
ATOM 5736 N N . GLU B 1 175 ? -53.249 -70.431 -9.259 1.00 76.49 175 GLU B N 1
ATOM 5737 C CA . GLU B 1 175 ? -54.132 -69.758 -8.268 1.00 75.40 175 GLU B CA 1
ATOM 5738 C C . GLU B 1 175 ? -54.084 -68.250 -8.522 1.00 77.34 175 GLU B C 1
ATOM 5739 O O . GLU B 1 175 ? -55.158 -67.611 -8.420 1.00 80.73 175 GLU B O 1
ATOM 5745 N N . ASP B 1 176 ? -52.912 -67.729 -8.890 1.00 74.19 176 ASP B N 1
ATOM 5746 C CA . ASP B 1 176 ? -52.752 -66.289 -9.205 1.00 74.85 176 ASP B CA 1
ATOM 5747 C C . ASP B 1 176 ? -53.602 -65.973 -10.432 1.00 77.66 176 ASP B C 1
ATOM 5748 O O . ASP B 1 176 ? -54.354 -65.005 -10.397 1.00 78.29 176 ASP B O 1
ATOM 5753 N N . ALA B 1 177 ? -53.520 -66.829 -11.444 1.00 80.40 177 ALA B N 1
ATOM 5754 C CA . ALA B 1 177 ? -54.315 -66.692 -12.689 1.00 78.76 177 ALA B CA 1
ATOM 5755 C C . ALA B 1 177 ? -55.787 -66.402 -12.354 1.00 77.01 177 ALA B C 1
ATOM 5756 O O . ALA B 1 177 ? -56.382 -65.506 -13.010 1.00 78.14 177 ALA B O 1
ATOM 5758 N N . LYS B 1 178 ? -56.356 -67.082 -11.359 1.00 76.79 178 LYS B N 1
ATOM 5759 C CA . LYS B 1 178 ? -57.779 -66.879 -10.961 1.00 80.42 178 LYS B CA 1
ATOM 5760 C C . LYS B 1 178 ? -57.959 -65.480 -10.377 1.00 79.14 178 LYS B C 1
ATOM 5761 O O . LYS B 1 178 ? -58.968 -64.852 -10.694 1.00 84.13 178 LYS B O 1
ATOM 5767 N N . LYS B 1 179 ? -56.991 -65.002 -9.598 1.00 80.00 179 LYS B N 1
ATOM 5768 C CA . LYS B 1 179 ? -57.062 -63.683 -8.913 1.00 79.36 179 LYS B CA 1
ATOM 5769 C C . LYS B 1 179 ? -56.820 -62.567 -9.938 1.00 76.44 179 LYS B C 1
ATOM 5770 O O . LYS B 1 179 ? -57.290 -61.444 -9.675 1.00 76.25 179 LYS B O 1
ATOM 5776 N N . PHE B 1 180 ? -56.131 -62.838 -11.053 1.00 70.15 180 PHE B N 1
ATOM 5777 C CA . PHE B 1 180 ? -55.983 -61.814 -12.129 1.00 69.69 180 PHE B CA 1
ATOM 5778 C C . PHE B 1 180 ? -57.182 -61.867 -13.092 1.00 73.97 180 PHE B C 1
ATOM 5779 O O . PHE B 1 180 ? -57.279 -60.974 -13.958 1.00 73.02 180 PHE B O 1
ATOM 5787 N N . GLY B 1 181 ? -58.064 -62.866 -12.938 1.00 73.36 181 GLY B N 1
ATOM 5788 C CA . GLY B 1 181 ? -59.381 -62.928 -13.593 1.00 72.67 181 GLY B CA 1
ATOM 5789 C C . GLY B 1 181 ? -59.500 -64.044 -14.611 1.00 73.16 181 GLY B C 1
ATOM 5790 O O . GLY B 1 181 ? -60.511 -64.069 -15.324 1.00 77.53 181 GLY B O 1
ATOM 5791 N N . TRP B 1 182 ? -58.522 -64.934 -14.730 1.00 72.23 182 TRP B N 1
ATOM 5792 C CA . TRP B 1 182 ? -58.658 -66.093 -15.643 1.00 77.13 182 TRP B CA 1
ATOM 5793 C C . TRP B 1 182 ? -59.729 -67.034 -15.071 1.00 83.35 182 TRP B C 1
ATOM 5794 O O . TRP B 1 182 ? -59.619 -67.409 -13.900 1.00 87.19 182 TRP B O 1
ATOM 5805 N N . GLU B 1 183 ? -60.769 -67.350 -15.847 1.00 90.16 183 GLU B N 1
ATOM 5806 C CA . GLU B 1 183 ? -61.891 -68.221 -15.404 1.00 91.93 183 GLU B CA 1
ATOM 5807 C C . GLU B 1 183 ? -61.459 -69.670 -15.612 1.00 96.16 183 GLU B C 1
ATOM 5808 O O . GLU B 1 183 ? -61.640 -70.223 -16.697 1.00 95.69 183 GLU B O 1
ATOM 5814 N N . ILE B 1 184 ? -60.797 -70.212 -14.596 1.00 101.24 184 ILE B N 1
ATOM 5815 C CA . ILE B 1 184 ? -60.402 -71.645 -14.501 1.00 106.38 184 ILE B CA 1
ATOM 5816 C C . ILE B 1 184 ? -61.573 -72.400 -13.882 1.00 112.88 184 ILE B C 1
ATOM 5817 O O . ILE B 1 184 ? -61.957 -72.083 -12.758 1.00 114.45 184 ILE B O 1
ATOM 5822 N N . PRO B 1 185 ? -62.184 -73.399 -14.565 1.00 121.74 185 PRO B N 1
ATOM 5823 C CA . PRO B 1 185 ? -63.211 -74.232 -13.932 1.00 127.12 185 PRO B CA 1
ATOM 5824 C C . PRO B 1 185 ? -62.817 -74.640 -12.494 1.00 129.84 185 PRO B C 1
ATOM 5825 O O . PRO B 1 185 ? -61.632 -74.766 -12.177 1.00 119.09 185 PRO B O 1
ATOM 5829 N N . GLU B 1 186 ? -63.843 -74.886 -11.681 1.00 139.31 186 GLU B N 1
ATOM 5830 C CA . GLU B 1 186 ? -63.856 -74.817 -10.190 1.00 139.69 186 GLU B CA 1
ATOM 5831 C C . GLU B 1 186 ? -63.083 -75.947 -9.496 1.00 132.28 186 GLU B C 1
ATOM 5832 O O . GLU B 1 186 ? -62.585 -75.697 -8.372 1.00 127.95 186 GLU B O 1
ATOM 5838 N N . GLY B 1 187 ? -62.993 -77.126 -10.116 1.00 125.67 187 GLY B N 1
ATOM 5839 C CA . GLY B 1 187 ? -62.395 -78.343 -9.536 1.00 124.87 187 GLY B CA 1
ATOM 5840 C C . GLY B 1 187 ? -61.059 -78.123 -8.837 1.00 121.90 187 GLY B C 1
ATOM 5841 O O . GLY B 1 187 ? -60.286 -77.227 -9.222 1.00 120.02 187 GLY B O 1
ATOM 5842 N N . ALA B 1 188 ? -60.743 -78.972 -7.858 1.00 124.37 188 ALA B N 1
ATOM 5843 C CA . ALA B 1 188 ? -59.351 -79.260 -7.413 1.00 119.78 188 ALA B CA 1
ATOM 5844 C C . ALA B 1 188 ? -58.553 -79.724 -8.638 1.00 115.54 188 ALA B C 1
ATOM 5845 O O . ALA B 1 188 ? -59.146 -80.410 -9.504 1.00 122.02 188 ALA B O 1
ATOM 5847 N N . ILE B 1 189 ? -57.285 -79.332 -8.733 1.00 106.84 189 ILE B N 1
ATOM 5848 C CA . ILE B 1 189 ? -56.405 -79.627 -9.900 1.00 102.07 189 ILE B CA 1
ATOM 5849 C C . ILE B 1 189 ? -55.185 -80.387 -9.390 1.00 97.18 189 ILE B C 1
ATOM 5850 O O . ILE B 1 189 ? -54.485 -79.850 -8.545 1.00 96.67 189 ILE B O 1
ATOM 5855 N N . LYS B 1 190 ? -54.975 -81.599 -9.881 1.00 96.90 190 LYS B N 1
ATOM 5856 C CA . LYS B 1 190 ? -53.916 -82.528 -9.427 1.00 96.53 190 LYS B CA 1
ATOM 5857 C C . LYS B 1 190 ? -52.764 -82.440 -10.426 1.00 90.97 190 LYS B C 1
ATOM 5858 O O . LYS B 1 190 ? -53.029 -82.160 -11.612 1.00 88.73 190 LYS B O 1
ATOM 5864 N N . LEU B 1 191 ? -51.542 -82.683 -9.939 1.00 89.25 191 LEU B N 1
ATOM 5865 C CA . LEU B 1 191 ? -50.331 -82.887 -10.775 1.00 88.12 191 LEU B CA 1
ATOM 5866 C C . LEU B 1 191 ? -50.197 -84.391 -11.021 1.00 89.97 191 LEU B C 1
ATOM 5867 O O . LEU B 1 191 ? -50.088 -85.141 -10.044 1.00 89.19 191 LEU B O 1
ATOM 5872 N N . ASN B 1 192 ? -50.220 -84.803 -12.287 1.00 90.50 192 ASN B N 1
ATOM 5873 C CA . ASN B 1 192 ? -49.944 -86.190 -12.734 1.00 89.12 192 ASN B CA 1
ATOM 5874 C C . ASN B 1 192 ? -48.428 -86.419 -12.759 1.00 89.59 192 ASN B C 1
ATOM 5875 O O . ASN B 1 192 ? -47.747 -85.882 -13.649 1.00 89.55 192 ASN B O 1
ATOM 5880 N N . TRP B 1 193 ? -47.913 -87.209 -11.826 1.00 91.81 193 TRP B N 1
ATOM 5881 C CA . TRP B 1 193 ? -46.456 -87.454 -11.672 1.00 87.44 193 TRP B CA 1
ATOM 5882 C C . TRP B 1 193 ? -45.868 -88.040 -12.962 1.00 88.02 193 TRP B C 1
ATOM 5883 O O . TRP B 1 193 ? -44.768 -87.636 -13.374 1.00 92.15 193 TRP B O 1
ATOM 5894 N N . HIS B 1 194 ? -46.566 -88.969 -13.587 1.00 94.84 194 HIS B N 1
ATOM 5895 C CA . HIS B 1 194 ? -46.099 -89.709 -14.792 1.00 95.46 194 HIS B CA 1
ATOM 5896 C C . HIS B 1 194 ? -45.836 -88.716 -15.935 1.00 92.13 194 HIS B C 1
ATOM 5897 O O . HIS B 1 194 ? -44.758 -88.829 -16.573 1.00 89.80 194 HIS B O 1
ATOM 5904 N N . GLN B 1 195 ? -46.726 -87.740 -16.143 1.00 91.30 195 GLN B N 1
ATOM 5905 C CA . GLN B 1 195 ? -46.567 -86.722 -17.219 1.00 92.35 195 GLN B CA 1
ATOM 5906 C C . GLN B 1 195 ? -45.328 -85.864 -16.917 1.00 89.44 195 GLN B C 1
ATOM 5907 O O . GLN B 1 195 ? -44.508 -85.683 -17.848 1.00 94.79 195 GLN B O 1
ATOM 5913 N N . LEU B 1 196 ? -45.172 -85.397 -15.666 1.00 83.45 196 LEU B N 1
ATOM 5914 C CA . LEU B 1 196 ? -44.028 -84.560 -15.223 1.00 82.00 196 LEU B CA 1
ATOM 5915 C C . LEU B 1 196 ? -42.731 -85.333 -15.451 1.00 83.11 196 LEU B C 1
ATOM 5916 O O . LEU B 1 196 ? -41.802 -84.807 -16.165 1.00 81.55 196 LEU B O 1
ATOM 5921 N N . LYS B 1 197 ? -42.663 -86.533 -14.879 1.00 84.85 197 LYS B N 1
ATOM 5922 C CA . LYS B 1 197 ? -41.438 -87.362 -14.954 1.00 82.36 197 LYS B CA 1
ATOM 5923 C C . LYS B 1 197 ? -41.130 -87.666 -16.416 1.00 82.98 197 LYS B C 1
ATOM 5924 O O . LYS B 1 197 ? -39.969 -87.555 -16.801 1.00 84.76 197 LYS B O 1
ATOM 5930 N N . ASN B 1 198 ? -42.143 -88.009 -17.203 1.00 87.28 198 ASN B N 1
ATOM 5931 C CA . ASN B 1 198 ? -41.891 -88.258 -18.655 1.00 89.53 198 ASN B CA 1
ATOM 5932 C C . ASN B 1 198 ? -41.404 -86.981 -19.360 1.00 86.42 198 ASN B C 1
ATOM 5933 O O . ASN B 1 198 ? -40.511 -87.091 -20.241 1.00 90.17 198 ASN B O 1
ATOM 5938 N N . ALA B 1 199 ? -41.957 -85.816 -19.012 1.00 80.91 199 ALA B N 1
ATOM 5939 C CA . ALA B 1 199 ? -41.587 -84.551 -19.680 1.00 79.75 199 ALA B CA 1
ATOM 5940 C C . ALA B 1 199 ? -40.123 -84.256 -19.339 1.00 81.36 199 ALA B C 1
ATOM 5941 O O . ALA B 1 199 ? -39.350 -83.938 -20.274 1.00 84.00 199 ALA B O 1
ATOM 5943 N N . VAL B 1 200 ? -39.761 -84.434 -18.058 1.00 79.70 200 VAL B N 1
ATOM 5944 C CA . VAL B 1 200 ? -38.379 -84.248 -17.525 1.00 77.41 200 VAL B CA 1
ATOM 5945 C C . VAL B 1 200 ? -37.407 -85.220 -18.204 1.00 77.63 200 VAL B C 1
ATOM 5946 O O . VAL B 1 200 ? -36.320 -84.769 -18.717 1.00 77.15 200 VAL B O 1
ATOM 5950 N N . GLN B 1 201 ? -37.764 -86.504 -18.214 1.00 80.84 201 GLN B N 1
ATOM 5951 C CA . GLN B 1 201 ? -36.900 -87.575 -18.785 1.00 82.63 201 GLN B CA 1
ATOM 5952 C C . GLN B 1 201 ? -36.766 -87.361 -20.303 1.00 81.43 201 GLN B C 1
ATOM 5953 O O . GLN B 1 201 ? -35.666 -87.617 -20.841 1.00 81.67 201 GLN B O 1
ATOM 5959 N N . ASN B 1 202 ? -37.812 -86.885 -20.981 1.00 84.17 202 ASN B N 1
ATOM 5960 C CA . ASN B 1 202 ? -37.699 -86.601 -22.439 1.00 88.15 202 ASN B CA 1
ATOM 5961 C C . ASN B 1 202 ? -36.630 -85.516 -22.616 1.00 82.22 202 ASN B C 1
ATOM 5962 O O . ASN B 1 202 ? -35.730 -85.724 -23.437 1.00 81.17 202 ASN B O 1
ATOM 5967 N N . HIS B 1 203 ? -36.699 -84.422 -21.854 1.00 76.68 203 HIS B N 1
ATOM 5968 C CA . HIS B 1 203 ? -35.686 -83.336 -21.930 1.00 75.73 203 HIS B CA 1
ATOM 5969 C C . HIS B 1 203 ? -34.293 -83.897 -21.627 1.00 72.70 203 HIS B C 1
ATOM 5970 O O . HIS B 1 203 ? -33.368 -83.730 -22.480 1.00 70.90 203 HIS B O 1
ATOM 5977 N N . ILE B 1 204 ? -34.155 -84.600 -20.508 1.00 72.87 204 ILE B N 1
ATOM 5978 C CA . ILE B 1 204 ? -32.833 -85.214 -20.172 1.00 75.79 204 ILE B CA 1
ATOM 5979 C C . ILE B 1 204 ? -32.331 -86.034 -21.385 1.00 81.27 204 ILE B C 1
ATOM 5980 O O . ILE B 1 204 ? -31.186 -85.787 -21.881 1.00 85.53 204 ILE B O 1
ATOM 5985 N N . ALA B 1 205 ? -33.171 -86.922 -21.917 1.00 85.03 205 ALA B N 1
ATOM 5986 C CA . ALA B 1 205 ? -32.829 -87.749 -23.104 1.00 88.88 205 ALA B CA 1
ATOM 5987 C C . ALA B 1 205 ? -32.246 -86.853 -24.213 1.00 86.83 205 ALA B C 1
ATOM 5988 O O . ALA B 1 205 ? -31.257 -87.274 -24.835 1.00 90.54 205 ALA B O 1
ATOM 5990 N N . SER B 1 206 ? -32.817 -85.664 -24.449 1.00 83.57 206 SER B N 1
ATOM 5991 C CA . SER B 1 206 ? -32.374 -84.766 -25.550 1.00 83.02 206 SER B CA 1
ATOM 5992 C C . SER B 1 206 ? -30.956 -84.271 -25.226 1.00 84.83 206 SER B C 1
ATOM 5993 O O . SER B 1 206 ? -30.142 -84.251 -26.177 1.00 85.77 206 SER B O 1
ATOM 5996 N N . LEU B 1 207 ? -30.672 -83.943 -23.942 1.00 78.13 207 LEU B N 1
ATOM 5997 C CA . LEU B 1 207 ? -29.316 -83.512 -23.485 1.00 77.58 207 LEU B CA 1
ATOM 5998 C C . LEU B 1 207 ? -28.318 -84.693 -23.609 1.00 80.39 207 LEU B C 1
ATOM 5999 O O . LEU B 1 207 ? -27.245 -84.512 -24.261 1.00 84.87 207 LEU B O 1
ATOM 6004 N N . ASN B 1 208 ? -28.632 -85.855 -23.026 1.00 78.56 208 ASN B N 1
ATOM 6005 C CA . ASN B 1 208 ? -27.809 -87.095 -23.190 1.00 84.48 208 ASN B CA 1
ATOM 6006 C C . ASN B 1 208 ? -27.319 -87.160 -24.639 1.00 84.09 208 ASN B C 1
ATOM 6007 O O . ASN B 1 208 ? -26.116 -87.246 -24.888 1.00 81.70 208 ASN B O 1
ATOM 6012 N N . TRP B 1 209 ? -28.243 -87.053 -25.566 1.00 91.44 209 TRP B N 1
ATOM 6013 C CA . TRP B 1 209 ? -27.972 -87.270 -27.005 1.00 100.31 209 TRP B CA 1
ATOM 6014 C C . TRP B 1 209 ? -27.217 -86.057 -27.579 1.00 94.34 209 TRP B C 1
ATOM 6015 O O . TRP B 1 209 ? -26.212 -86.238 -28.270 1.00 89.85 209 TRP B O 1
ATOM 6026 N N . GLY B 1 210 ? -27.594 -84.844 -27.182 1.00 94.69 210 GLY B N 1
ATOM 6027 C CA . GLY B 1 210 ? -26.873 -83.611 -27.557 1.00 95.16 210 GLY B CA 1
ATOM 6028 C C . GLY B 1 210 ? -25.392 -83.672 -27.197 1.00 95.77 210 GLY B C 1
ATOM 6029 O O . GLY B 1 210 ? -24.544 -83.268 -28.030 1.00 100.77 210 GLY B O 1
ATOM 6030 N N . TYR B 1 211 ? -25.065 -84.157 -25.998 1.00 92.18 211 TYR B N 1
ATOM 6031 C CA . TYR B 1 211 ? -23.651 -84.253 -25.542 1.00 92.14 211 TYR B CA 1
ATOM 6032 C C . TYR B 1 211 ? -22.935 -85.358 -26.337 1.00 93.75 211 TYR B C 1
ATOM 6033 O O . TYR B 1 211 ? -21.793 -85.122 -26.850 1.00 95.98 211 TYR B O 1
ATOM 6042 N N . ARG B 1 212 ? -23.597 -86.512 -26.486 1.00 92.88 212 ARG B N 1
ATOM 6043 C CA . ARG B 1 212 ? -23.069 -87.674 -27.242 1.00 99.16 212 ARG B CA 1
ATOM 6044 C C . ARG B 1 212 ? -22.736 -87.226 -28.670 1.00 100.42 212 ARG B C 1
ATOM 6045 O O . ARG B 1 212 ? -21.681 -87.635 -29.176 1.00 105.80 212 ARG B O 1
ATOM 6053 N N . VAL B 1 213 ? -23.602 -86.423 -29.288 1.00 104.05 213 VAL B N 1
ATOM 6054 C CA . VAL B 1 213 ? -23.405 -85.890 -30.670 1.00 112.56 213 VAL B CA 1
ATOM 6055 C C . VAL B 1 213 ? -22.269 -84.867 -30.634 1.00 111.36 213 VAL B C 1
ATOM 6056 O O . VAL B 1 213 ? -21.291 -85.003 -31.414 1.00 115.91 213 VAL B O 1
ATOM 6060 N N . GLN B 1 214 ? -22.417 -83.875 -29.762 1.00 112.94 214 GLN B N 1
ATOM 6061 C CA . GLN B 1 214 ? -21.409 -82.805 -29.556 1.00 112.69 214 GLN B CA 1
ATOM 6062 C C . GLN B 1 214 ? -20.012 -83.442 -29.486 1.00 111.70 214 GLN B C 1
ATOM 6063 O O . GLN B 1 214 ? -19.097 -82.871 -30.098 1.00 110.04 214 GLN B O 1
ATOM 6069 N N . LEU B 1 215 ? -19.841 -84.582 -28.797 1.00 106.24 215 LEU B N 1
ATOM 6070 C CA . LEU B 1 215 ? -18.492 -85.204 -28.670 1.00 106.18 215 LEU B CA 1
ATOM 6071 C C . LEU B 1 215 ? -18.011 -85.750 -30.030 1.00 114.92 215 LEU B C 1
ATOM 6072 O O . LEU B 1 215 ? -16.783 -85.645 -30.329 1.00 113.82 215 LEU B O 1
ATOM 6077 N N . LYS B 1 216 ? -18.917 -86.360 -30.803 1.00 119.15 216 LYS B N 1
ATOM 6078 C CA . LYS B 1 216 ? -18.620 -86.981 -32.127 1.00 123.10 216 LYS B CA 1
ATOM 6079 C C . LYS B 1 216 ? -18.275 -85.863 -33.118 1.00 120.92 216 LYS B C 1
ATOM 6080 O O . LYS B 1 216 ? -17.174 -85.900 -33.683 1.00 114.13 216 LYS B O 1
ATOM 6086 N N . GLU B 1 217 ? -19.155 -84.859 -33.229 1.00 122.37 217 GLU B N 1
ATOM 6087 C CA . GLU B 1 217 ? -18.986 -83.667 -34.110 1.00 127.56 217 GLU B CA 1
ATOM 6088 C C . GLU B 1 217 ? -17.599 -83.032 -33.941 1.00 125.60 217 GLU B C 1
ATOM 6089 O O . GLU B 1 217 ? -17.118 -82.421 -34.899 1.00 132.66 217 GLU B O 1
ATOM 6095 N N . LYS B 1 218 ? -16.997 -83.120 -32.758 1.00 127.90 218 LYS B N 1
ATOM 6096 C CA . LYS B 1 218 ? -15.697 -82.464 -32.450 1.00 127.65 218 LYS B CA 1
ATOM 6097 C C . LYS B 1 218 ? -14.543 -83.485 -32.439 1.00 131.95 218 LYS B C 1
ATOM 6098 O O . LYS B 1 218 ? -13.433 -83.062 -32.090 1.00 133.35 218 LYS B O 1
ATOM 6104 N N . SER B 1 219 ? -14.760 -84.748 -32.839 1.00 129.89 219 SER B N 1
ATOM 6105 C CA . SER B 1 219 ? -13.732 -85.835 -32.808 1.00 128.03 219 SER B CA 1
ATOM 6106 C C . SER B 1 219 ? -13.190 -86.099 -31.380 1.00 120.49 219 SER B C 1
ATOM 6107 O O . SER B 1 219 ? -12.004 -86.450 -31.257 1.00 120.07 219 SER B O 1
ATOM 6110 N N . VAL B 1 220 ? -13.995 -85.961 -30.322 1.00 108.61 220 VAL B N 1
ATOM 6111 C CA . VAL B 1 220 ? -13.605 -86.495 -28.982 1.00 103.99 220 VAL B CA 1
ATOM 6112 C C . VAL B 1 220 ? -13.948 -87.982 -28.966 1.00 103.47 220 VAL B C 1
ATOM 6113 O O . VAL B 1 220 ? -15.083 -88.313 -29.307 1.00 110.39 220 VAL B O 1
ATOM 6117 N N . THR B 1 221 ? -13.008 -88.844 -28.599 1.00 99.37 221 THR B N 1
ATOM 6118 C CA . THR B 1 221 ? -13.252 -90.299 -28.425 1.00 98.46 221 THR B CA 1
ATOM 6119 C C . THR B 1 221 ? -13.996 -90.507 -27.100 1.00 95.16 221 THR B C 1
ATOM 6120 O O . THR B 1 221 ? -13.406 -90.294 -26.028 1.00 98.25 221 THR B O 1
ATOM 6124 N N . TYR B 1 222 ? -15.274 -90.851 -27.170 1.00 93.70 222 TYR B N 1
ATOM 6125 C CA . TYR B 1 222 ? -16.129 -91.199 -26.008 1.00 90.57 222 TYR B CA 1
ATOM 6126 C C . TYR B 1 222 ? -16.070 -92.711 -25.783 1.00 91.85 222 TYR B C 1
ATOM 6127 O O . TYR B 1 222 ? -16.177 -93.449 -26.762 1.00 93.60 222 TYR B O 1
ATOM 6136 N N . MET B 1 223 ? -15.869 -93.138 -24.535 1.00 91.29 223 MET B N 1
ATOM 6137 C CA . MET B 1 223 ? -15.939 -94.563 -24.120 1.00 96.11 223 MET B CA 1
ATOM 6138 C C . MET B 1 223 ? -16.839 -94.660 -22.891 1.00 92.24 223 MET B C 1
ATOM 6139 O O . MET B 1 223 ? -16.507 -94.064 -21.880 1.00 90.64 223 MET B O 1
ATOM 6144 N N . ASN B 1 224 ? -17.955 -95.371 -23.006 1.00 93.04 224 ASN B N 1
ATOM 6145 C CA . ASN B 1 224 ? -18.900 -95.631 -21.898 1.00 92.55 224 ASN B CA 1
ATOM 6146 C C . ASN B 1 224 ? -18.291 -96.729 -21.033 1.00 97.64 224 ASN B C 1
ATOM 6147 O O . ASN B 1 224 ? -18.862 -97.840 -21.013 1.00 105.10 224 ASN B O 1
ATOM 6152 N N . SER B 1 225 ? -17.168 -96.431 -20.370 1.00 96.03 225 SER B N 1
ATOM 6153 C CA . SER B 1 225 ? -16.371 -97.412 -19.579 1.00 95.42 225 SER B CA 1
ATOM 6154 C C . SER B 1 225 ? -15.931 -96.767 -18.261 1.00 91.67 225 SER B C 1
ATOM 6155 O O . SER B 1 225 ? -15.662 -95.543 -18.278 1.00 91.03 225 SER B O 1
ATOM 6158 N N . TYR B 1 226 ? -15.899 -97.539 -17.172 1.00 87.43 226 TYR B N 1
ATOM 6159 C CA . TYR B 1 226 ? -15.423 -97.083 -15.843 1.00 86.58 226 TYR B CA 1
ATOM 6160 C C . TYR B 1 226 ? -13.900 -97.271 -15.775 1.00 88.83 226 TYR B C 1
ATOM 6161 O O . TYR B 1 226 ? -13.410 -98.416 -16.048 1.00 89.69 226 TYR B O 1
ATOM 6170 N N . ALA B 1 227 ? -13.176 -96.194 -15.444 1.00 85.39 227 ALA B N 1
ATOM 6171 C CA . ALA B 1 227 ? -11.707 -96.086 -15.577 1.00 84.42 227 ALA B CA 1
ATOM 6172 C C . ALA B 1 227 ? -11.046 -96.256 -14.215 1.00 84.94 227 ALA B C 1
ATOM 6173 O O . ALA B 1 227 ? -11.642 -95.854 -13.199 1.00 81.30 227 ALA B O 1
ATOM 6175 N N . THR B 1 228 ? -9.866 -96.877 -14.202 1.00 91.44 228 THR B N 1
ATOM 6176 C CA . THR B 1 228 ? -9.009 -97.054 -12.995 1.00 92.59 228 THR B CA 1
ATOM 6177 C C . THR B 1 228 ? -7.557 -96.944 -13.447 1.00 93.26 228 THR B C 1
ATOM 6178 O O . THR B 1 228 ? -7.261 -97.452 -14.515 1.00 95.47 228 THR B O 1
ATOM 6182 N N . PHE B 1 229 ? -6.679 -96.317 -12.678 1.00 90.81 229 PHE B N 1
ATOM 6183 C CA . PHE B 1 229 ? -5.231 -96.267 -13.001 1.00 90.79 229 PHE B CA 1
ATOM 6184 C C . PHE B 1 229 ? -4.627 -97.634 -12.686 1.00 94.62 229 PHE B C 1
ATOM 6185 O O . PHE B 1 229 ? -4.793 -98.132 -11.551 1.00 95.82 229 PHE B O 1
ATOM 6193 N N . THR B 1 230 ? -3.979 -98.239 -13.687 1.00 97.57 230 THR B N 1
ATOM 6194 C CA . THR B 1 230 ? -3.191 -99.492 -13.559 1.00 96.88 230 THR B CA 1
ATOM 6195 C C . THR B 1 230 ? -1.731 -99.237 -13.962 1.00 98.13 230 THR B C 1
ATOM 6196 O O . THR B 1 230 ? -0.916 -100.164 -13.765 1.00 103.67 230 THR B O 1
ATOM 6200 N N . GLY B 1 231 ? -1.397 -98.054 -14.499 1.00 96.24 231 GLY B N 1
ATOM 6201 C CA . GLY B 1 231 ? 0.007 -97.619 -14.656 1.00 96.12 231 GLY B CA 1
ATOM 6202 C C . GLY B 1 231 ? 0.170 -96.130 -14.382 1.00 94.47 231 GLY B C 1
ATOM 6203 O O . GLY B 1 231 ? -0.855 -95.417 -14.314 1.00 90.89 231 GLY B O 1
ATOM 6204 N N . SER B 1 232 ? 1.422 -95.676 -14.266 1.00 93.42 232 SER B N 1
ATOM 6205 C CA . SER B 1 232 ? 1.841 -94.254 -14.183 1.00 92.11 232 SER B CA 1
ATOM 6206 C C . SER B 1 232 ? 1.098 -93.429 -15.231 1.00 91.86 232 SER B C 1
ATOM 6207 O O . SER B 1 232 ? 0.683 -92.303 -14.909 1.00 94.06 232 SER B O 1
ATOM 6210 N N . HIS B 1 233 ? 0.950 -93.965 -16.435 1.00 91.49 233 HIS B N 1
ATOM 6211 C CA . HIS B 1 233 ? 0.295 -93.282 -17.579 1.00 93.10 233 HIS B CA 1
ATOM 6212 C C . HIS B 1 233 ? -0.701 -94.240 -18.248 1.00 92.19 233 HIS B C 1
ATOM 6213 O O . HIS B 1 233 ? -0.867 -94.153 -19.479 1.00 91.86 233 HIS B O 1
ATOM 6220 N N . GLU B 1 234 ? -1.372 -95.082 -17.456 1.00 90.52 234 GLU B N 1
ATOM 6221 C CA . GLU B 1 234 ? -2.258 -96.146 -17.993 1.00 91.61 234 GLU B CA 1
ATOM 6222 C C . GLU B 1 234 ? -3.514 -96.299 -17.132 1.00 88.74 234 GLU B C 1
ATOM 6223 O O . GLU B 1 234 ? -3.378 -96.653 -15.917 1.00 87.33 234 GLU B O 1
ATOM 6229 N N . LEU B 1 235 ? -4.664 -96.073 -17.779 1.00 87.92 235 LEU B N 1
ATOM 6230 C CA . LEU B 1 235 ? -6.011 -96.405 -17.263 1.00 87.93 235 LEU B CA 1
ATOM 6231 C C . LEU B 1 235 ? -6.457 -97.729 -17.872 1.00 93.61 235 LEU B C 1
ATOM 6232 O O . LEU B 1 235 ? -6.279 -97.903 -19.086 1.00 96.12 235 LEU B O 1
ATOM 6237 N N . SER B 1 236 ? -7.034 -98.602 -17.047 1.00 96.58 236 SER B N 1
ATOM 6238 C CA . SER B 1 236 ? -7.849 -99.780 -17.434 1.00 98.89 236 SER B CA 1
ATOM 6239 C C . SER B 1 236 ? -9.318 -99.384 -17.270 1.00 97.89 236 SER B C 1
ATOM 6240 O O . SER B 1 236 ? -9.688 -98.866 -16.184 1.00 93.01 236 SER B O 1
ATOM 6243 N N . VAL B 1 237 ? -10.090 -99.573 -18.343 1.00 101.18 237 VAL B N 1
ATOM 6244 C CA . VAL B 1 237 ? -11.487 -99.072 -18.450 1.00 100.66 237 VAL B CA 1
ATOM 6245 C C . VAL B 1 237 ? -12.396 -100.259 -18.787 1.00 101.59 237 VAL B C 1
ATOM 6246 O O . VAL B 1 237 ? -12.061 -101.032 -19.709 1.00 100.23 237 VAL B O 1
ATOM 6250 N N . LYS B 1 238 ? -13.482 -100.412 -18.024 1.00 103.38 238 LYS B N 1
ATOM 6251 C CA . LYS B 1 238 ? -14.396 -101.584 -18.107 1.00 108.75 238 LYS B CA 1
ATOM 6252 C C . LYS B 1 238 ? -15.774 -101.102 -18.569 1.00 108.54 238 LYS B C 1
ATOM 6253 O O . LYS B 1 238 ? -16.337 -100.218 -17.884 1.00 109.15 238 LYS B O 1
ATOM 6259 N N . ASN B 1 239 ? -16.281 -101.641 -19.688 1.00 108.81 239 ASN B N 1
ATOM 6260 C CA . ASN B 1 239 ? -17.586 -101.228 -20.266 1.00 110.18 239 ASN B CA 1
ATOM 6261 C C . ASN B 1 239 ? -18.710 -102.039 -19.608 1.00 114.50 239 ASN B C 1
ATOM 6262 O O . ASN B 1 239 ? -18.383 -102.928 -18.784 1.00 111.12 239 ASN B O 1
ATOM 6267 N N . LYS B 1 240 ? -19.974 -101.724 -19.941 1.00 121.88 240 LYS B N 1
ATOM 6268 C CA . LYS B 1 240 ? -21.193 -102.372 -19.367 1.00 129.11 240 LYS B CA 1
ATOM 6269 C C . LYS B 1 240 ? -21.073 -103.901 -19.441 1.00 135.38 240 LYS B C 1
ATOM 6270 O O . LYS B 1 240 ? -21.201 -104.535 -18.377 1.00 140.94 240 LYS B O 1
ATOM 6276 N N . LYS B 1 241 ? -20.826 -104.454 -20.639 1.00 136.40 241 LYS B N 1
ATOM 6277 C CA . LYS B 1 241 ? -20.811 -105.926 -20.913 1.00 138.28 241 LYS B CA 1
ATOM 6278 C C . LYS B 1 241 ? -19.667 -106.643 -20.169 1.00 132.66 241 LYS B C 1
ATOM 6279 O O . LYS B 1 241 ? -19.745 -107.870 -20.069 1.00 134.62 241 LYS B O 1
ATOM 6285 N N . GLY B 1 242 ? -18.659 -105.920 -19.664 1.00 128.70 242 GLY B N 1
ATOM 6286 C CA . GLY B 1 242 ? -17.549 -106.483 -18.862 1.00 126.59 242 GLY B CA 1
ATOM 6287 C C . GLY B 1 242 ? -16.210 -106.455 -19.590 1.00 124.16 242 GLY B C 1
ATOM 6288 O O . GLY B 1 242 ? -15.210 -106.867 -18.971 1.00 119.55 242 GLY B O 1
ATOM 6289 N N . LYS B 1 243 ? -16.188 -105.995 -20.853 1.00 123.34 243 LYS B N 1
ATOM 6290 C CA . LYS B 1 243 ? -14.961 -105.744 -21.670 1.00 124.84 243 LYS B CA 1
ATOM 6291 C C . LYS B 1 243 ? -14.051 -104.753 -20.937 1.00 119.05 243 LYS B C 1
ATOM 6292 O O . LYS B 1 243 ? -14.564 -103.694 -20.521 1.00 124.31 243 LYS B O 1
ATOM 6298 N N . VAL B 1 244 ? -12.768 -105.098 -20.782 1.00 116.88 244 VAL B N 1
ATOM 6299 C CA . VAL B 1 244 ? -11.694 -104.263 -20.157 1.00 111.72 244 VAL B CA 1
ATOM 6300 C C . VAL B 1 244 ? -10.702 -103.867 -21.256 1.00 112.79 244 VAL B C 1
ATOM 6301 O O . VAL B 1 244 ? -10.086 -104.761 -21.850 1.00 117.98 244 VAL B O 1
ATOM 6305 N N . GLU B 1 245 ? -10.554 -102.568 -21.508 1.00 112.19 245 GLU B N 1
ATOM 6306 C CA . GLU B 1 245 ? -9.563 -102.008 -22.459 1.00 112.20 245 GLU B CA 1
ATOM 6307 C C . GLU B 1 245 ? -8.527 -101.197 -21.672 1.00 108.31 245 GLU B C 1
ATOM 6308 O O . GLU B 1 245 ? -8.828 -100.805 -20.523 1.00 106.14 245 GLU B O 1
ATOM 6314 N N . LYS B 1 246 ? -7.366 -100.956 -22.282 1.00 107.79 246 LYS B N 1
ATOM 6315 C CA . LYS B 1 246 ? -6.278 -100.117 -21.720 1.00 105.20 246 LYS B CA 1
ATOM 6316 C C . LYS B 1 246 ? -6.149 -98.839 -22.555 1.00 102.92 246 LYS B C 1
ATOM 6317 O O . LYS B 1 246 ? -6.090 -98.922 -23.776 1.00 101.64 246 LYS B O 1
ATOM 6323 N N . VAL B 1 247 ? -6.098 -97.697 -21.869 1.00 100.10 247 VAL B N 1
ATOM 6324 C CA . VAL B 1 247 ? -5.986 -96.333 -22.441 1.00 98.68 247 VAL B CA 1
ATOM 6325 C C . VAL B 1 247 ? -4.796 -95.625 -21.785 1.00 95.98 247 VAL B C 1
ATOM 6326 O O . VAL B 1 247 ? -4.763 -95.524 -20.528 1.00 95.33 247 VAL B O 1
ATOM 6330 N N . THR B 1 248 ? -3.863 -95.152 -22.608 1.00 95.35 248 THR B N 1
ATOM 6331 C CA . THR B 1 248 ? -2.677 -94.368 -22.189 1.00 94.63 248 THR B CA 1
ATOM 6332 C C . THR B 1 248 ? -2.851 -92.905 -22.589 1.00 91.45 248 THR B C 1
ATOM 6333 O O . THR B 1 248 ? -3.495 -92.648 -23.624 1.00 93.37 248 THR B O 1
ATOM 6337 N N . ALA B 1 249 ? -2.260 -91.999 -21.808 1.00 90.87 249 ALA B N 1
ATOM 6338 C CA . ALA B 1 249 ? -2.277 -90.541 -22.053 1.00 91.10 249 ALA B CA 1
ATOM 6339 C C . ALA B 1 249 ? -1.094 -89.842 -21.379 1.00 90.22 249 ALA B C 1
ATOM 6340 O O . ALA B 1 249 ? -0.590 -90.354 -20.373 1.00 92.39 249 ALA B O 1
ATOM 6342 N N . ASP B 1 250 ? -0.667 -88.714 -21.943 1.00 92.45 250 ASP B N 1
ATOM 6343 C CA . ASP B 1 250 ? 0.441 -87.869 -21.423 1.00 94.20 250 ASP B CA 1
ATOM 6344 C C . ASP B 1 250 ? -0.062 -87.073 -20.215 1.00 90.47 250 ASP B C 1
ATOM 6345 O O . ASP B 1 250 ? 0.770 -86.582 -19.446 1.00 89.85 250 ASP B O 1
ATOM 6350 N N . ARG B 1 251 ? -1.380 -86.919 -20.107 1.00 87.13 251 ARG B N 1
ATOM 6351 C CA . ARG B 1 251 ? -2.062 -86.172 -19.032 1.00 85.27 251 ARG B CA 1
ATOM 6352 C C . ARG B 1 251 ? -3.422 -86.787 -18.726 1.00 82.12 251 ARG B C 1
ATOM 6353 O O . ARG B 1 251 ? -4.118 -87.289 -19.669 1.00 81.84 251 ARG B O 1
ATOM 6361 N N . PHE B 1 252 ? -3.826 -86.630 -17.467 1.00 79.01 252 PHE B N 1
ATOM 6362 C CA . PHE B 1 252 ? -5.152 -87.094 -16.995 1.00 78.65 252 PHE B CA 1
ATOM 6363 C C . PHE B 1 252 ? -5.864 -85.955 -16.286 1.00 75.38 252 PHE B C 1
ATOM 6364 O O . PHE B 1 252 ? -5.209 -85.151 -15.559 1.00 78.79 252 PHE B O 1
ATOM 6372 N N . LEU B 1 253 ? -7.175 -85.894 -16.504 1.00 76.04 253 LEU B N 1
ATOM 6373 C CA . LEU B 1 253 ? -8.098 -84.989 -15.766 1.00 73.26 253 LEU B CA 1
ATOM 6374 C C . LEU B 1 253 ? -9.171 -85.851 -15.107 1.00 74.23 253 LEU B C 1
ATOM 6375 O O . LEU B 1 253 ? -9.866 -86.577 -15.837 1.00 77.79 253 LEU B O 1
ATOM 6380 N N . ILE B 1 254 ? -9.279 -85.801 -13.777 1.00 73.11 254 ILE B N 1
ATOM 6381 C CA . ILE B 1 254 ? -10.331 -86.502 -12.990 1.00 73.04 254 ILE B CA 1
ATOM 6382 C C . ILE B 1 254 ? -11.438 -85.484 -12.703 1.00 70.10 254 ILE B C 1
ATOM 6383 O O . ILE B 1 254 ? -11.200 -84.524 -11.993 1.00 73.07 254 ILE B O 1
ATOM 6388 N N . ALA B 1 255 ? -12.628 -85.764 -13.226 1.00 72.28 255 ALA B N 1
ATOM 6389 C CA . ALA B 1 255 ? -13.864 -84.954 -13.115 1.00 72.17 255 ALA B CA 1
ATOM 6390 C C . ALA B 1 255 ? -15.017 -85.925 -12.851 1.00 70.53 255 ALA B C 1
ATOM 6391 O O . ALA B 1 255 ? -16.053 -85.877 -13.499 1.00 75.80 255 ALA B O 1
ATOM 6393 N N . VAL B 1 256 ? -14.774 -86.826 -11.893 1.00 72.23 256 VAL B N 1
ATOM 6394 C CA . VAL B 1 256 ? -15.655 -87.978 -11.522 1.00 73.51 256 VAL B CA 1
ATOM 6395 C C . VAL B 1 256 ? -16.839 -87.572 -10.651 1.00 70.28 256 VAL B C 1
ATOM 6396 O O . VAL B 1 256 ? -17.801 -88.331 -10.601 1.00 69.29 256 VAL B O 1
ATOM 6400 N N . GLY B 1 257 ? -16.731 -86.472 -9.925 1.00 68.36 257 GLY B N 1
ATOM 6401 C CA . GLY B 1 257 ? -17.852 -86.003 -9.095 1.00 64.04 257 GLY B CA 1
ATOM 6402 C C . GLY B 1 257 ? -18.052 -86.883 -7.868 1.00 61.02 257 GLY B C 1
ATOM 6403 O O . GLY B 1 257 ? -17.097 -87.549 -7.418 1.00 66.51 257 GLY B O 1
ATOM 6404 N N . LEU B 1 258 ? -19.276 -86.872 -7.369 1.00 58.67 258 LEU B N 1
ATOM 6405 C CA . LEU B 1 258 ? -19.745 -87.434 -6.099 1.00 63.03 258 LEU B CA 1
ATOM 6406 C C . LEU B 1 258 ? -20.973 -88.314 -6.355 1.00 64.98 258 LEU B C 1
ATOM 6407 O O . LEU B 1 258 ? -21.550 -88.286 -7.462 1.00 64.79 258 LEU B O 1
ATOM 6412 N N . ARG B 1 259 ? -21.379 -89.050 -5.332 1.00 65.55 259 ARG B N 1
ATOM 6413 C CA . ARG B 1 259 ? -22.667 -89.771 -5.317 1.00 69.35 259 ARG B CA 1
ATOM 6414 C C . ARG B 1 259 ? -23.292 -89.536 -3.947 1.00 70.89 259 ARG B C 1
ATOM 6415 O O . ARG B 1 259 ? -22.626 -89.085 -3.011 1.00 73.51 259 ARG B O 1
ATOM 6423 N N . PRO B 1 260 ? -24.615 -89.727 -3.812 1.00 67.87 260 PRO B N 1
ATOM 6424 C CA . PRO B 1 260 ? -25.295 -89.409 -2.563 1.00 67.10 260 PRO B CA 1
ATOM 6425 C C . PRO B 1 260 ? -24.748 -90.241 -1.396 1.00 73.25 260 PRO B C 1
ATOM 6426 O O . PRO B 1 260 ? -24.498 -91.448 -1.572 1.00 80.54 260 PRO B O 1
ATOM 6430 N N . ARG B 1 261 ? -24.593 -89.595 -0.238 1.00 74.60 261 ARG B N 1
ATOM 6431 C CA . ARG B 1 261 ? -24.103 -90.241 1.005 1.00 74.63 261 ARG B CA 1
ATOM 6432 C C . ARG B 1 261 ? -25.236 -91.060 1.629 1.00 75.71 261 ARG B C 1
ATOM 6433 O O . ARG B 1 261 ? -26.323 -90.527 1.771 1.00 74.59 261 ARG B O 1
ATOM 6441 N N . PHE B 1 262 ? -24.968 -92.282 2.075 1.00 81.19 262 PHE B N 1
ATOM 6442 C CA . PHE B 1 262 ? -25.917 -93.048 2.919 1.00 83.13 262 PHE B CA 1
ATOM 6443 C C . PHE B 1 262 ? -25.304 -93.232 4.296 1.00 82.28 262 PHE B C 1
ATOM 6444 O O . PHE B 1 262 ? -24.106 -93.442 4.401 1.00 85.88 262 PHE B O 1
ATOM 6452 N N . PRO B 1 263 ? -26.083 -93.104 5.390 1.00 84.23 263 PRO B N 1
ATOM 6453 C CA . PRO B 1 263 ? -25.541 -93.245 6.737 1.00 85.79 263 PRO B CA 1
ATOM 6454 C C . PRO B 1 263 ? -25.521 -94.726 7.143 1.00 92.95 263 PRO B C 1
ATOM 6455 O O . PRO B 1 263 ? -26.228 -95.535 6.541 1.00 94.22 263 PRO B O 1
ATOM 6459 N N . ASP B 1 264 ? -24.717 -95.056 8.154 1.00 94.93 264 ASP B N 1
ATOM 6460 C CA . ASP B 1 264 ? -24.638 -96.423 8.713 1.00 97.88 264 ASP B CA 1
ATOM 6461 C C . ASP B 1 264 ? -25.851 -96.608 9.631 1.00 98.40 264 ASP B C 1
ATOM 6462 O O . ASP B 1 264 ? -25.669 -96.630 10.859 1.00 99.71 264 ASP B O 1
ATOM 6467 N N . VAL B 1 265 ? -27.048 -96.741 9.046 1.00 94.94 265 VAL B N 1
ATOM 6468 C CA . VAL B 1 265 ? -28.315 -96.979 9.800 1.00 97.83 265 VAL B CA 1
ATOM 6469 C C . VAL B 1 265 ? -29.042 -98.178 9.189 1.00 99.23 265 VAL B C 1
ATOM 6470 O O . VAL B 1 265 ? -29.137 -98.294 7.965 1.00 97.50 265 VAL B O 1
ATOM 6474 N N . PRO B 1 266 ? -29.549 -99.119 10.018 1.00 102.12 266 PRO B N 1
ATOM 6475 C CA . PRO B 1 266 ? -30.290 -100.285 9.522 1.00 106.48 266 PRO B CA 1
ATOM 6476 C C . PRO B 1 266 ? -31.486 -99.898 8.638 1.00 105.23 266 PRO B C 1
ATOM 6477 O O . PRO B 1 266 ? -32.358 -99.129 9.099 1.00 109.25 266 PRO B O 1
ATOM 6481 N N . GLY B 1 267 ? -31.476 -100.405 7.398 1.00 104.10 267 GLY B N 1
ATOM 6482 C CA . GLY B 1 267 ? -32.509 -100.192 6.364 1.00 103.27 267 GLY B CA 1
ATOM 6483 C C . GLY B 1 267 ? -32.176 -99.069 5.390 1.00 100.72 267 GLY B C 1
ATOM 6484 O O . GLY B 1 267 ? -32.705 -99.104 4.268 1.00 103.90 267 GLY B O 1
ATOM 6485 N N . ALA B 1 268 ? -31.349 -98.093 5.768 1.00 95.71 268 ALA B N 1
ATOM 6486 C CA . ALA B 1 268 ? -31.125 -96.862 4.964 1.00 94.09 268 ALA B CA 1
ATOM 6487 C C . ALA B 1 268 ? -31.079 -97.193 3.464 1.00 92.72 268 ALA B C 1
ATOM 6488 O O . ALA B 1 268 ? -31.908 -96.650 2.684 1.00 90.62 268 ALA B O 1
ATOM 6490 N N . LEU B 1 269 ? -30.149 -98.078 3.105 1.00 96.22 269 LEU B N 1
ATOM 6491 C CA . LEU B 1 269 ? -29.789 -98.449 1.713 1.00 98.04 269 LEU B CA 1
ATOM 6492 C C . LEU B 1 269 ? -30.924 -99.269 1.082 1.00 101.14 269 LEU B C 1
ATOM 6493 O O . LEU B 1 269 ? -31.139 -99.139 -0.128 1.00 98.22 269 LEU B O 1
ATOM 6498 N N . GLU B 1 270 ? -31.634 -100.081 1.868 1.00 107.46 270 GLU B N 1
ATOM 6499 C CA . GLU B 1 270 ? -32.719 -100.962 1.355 1.00 113.39 270 GLU B CA 1
ATOM 6500 C C . GLU B 1 270 ? -33.972 -100.113 1.098 1.00 110.43 270 GLU B C 1
ATOM 6501 O O . GLU B 1 270 ? -34.683 -100.397 0.134 1.00 113.24 270 GLU B O 1
ATOM 6507 N N . CYS B 1 271 ? -34.213 -99.087 1.911 1.00 107.97 271 CYS B N 1
ATOM 6508 C CA . CYS B 1 271 ? -35.531 -98.413 2.064 1.00 107.66 271 CYS B CA 1
ATOM 6509 C C . CYS B 1 271 ? -35.537 -97.000 1.460 1.00 102.57 271 CYS B C 1
ATOM 6510 O O . CYS B 1 271 ? -36.611 -96.556 1.017 1.00 102.55 271 CYS B O 1
ATOM 6513 N N . CYS B 1 272 ? -34.411 -96.287 1.473 1.00 98.04 272 CYS B N 1
ATOM 6514 C CA . CYS B 1 272 ? -34.399 -94.842 1.121 1.00 93.63 272 CYS B CA 1
ATOM 6515 C C . CYS B 1 272 ? -33.915 -94.669 -0.321 1.00 89.92 272 CYS B C 1
ATOM 6516 O O . CYS B 1 272 ? -32.833 -95.206 -0.676 1.00 89.44 272 CYS B O 1
ATOM 6519 N N . ILE B 1 273 ? -34.708 -93.970 -1.129 1.00 85.65 273 ILE B N 1
ATOM 6520 C CA . ILE B 1 273 ? -34.231 -93.505 -2.458 1.00 84.92 273 ILE B CA 1
ATOM 6521 C C . ILE B 1 273 ? -33.253 -92.364 -2.194 1.00 84.02 273 ILE B C 1
ATOM 6522 O O . ILE B 1 273 ? -33.257 -91.813 -1.069 1.00 87.82 273 ILE B O 1
ATOM 6527 N N . SER B 1 274 ? -32.454 -92.013 -3.200 1.00 85.68 274 SER B N 1
ATOM 6528 C CA . SER B 1 274 ? -31.680 -90.745 -3.264 1.00 81.89 274 SER B CA 1
ATOM 6529 C C . SER B 1 274 ? -32.147 -89.920 -4.463 1.00 77.83 274 SER B C 1
ATOM 6530 O O . SER B 1 274 ? -32.970 -90.418 -5.247 1.00 85.18 274 SER B O 1
ATOM 6533 N N . SER B 1 275 ? -31.605 -88.714 -4.610 1.00 75.34 275 SER B N 1
ATOM 6534 C CA . SER B 1 275 ? -31.813 -87.833 -5.780 1.00 72.23 275 SER B CA 1
ATOM 6535 C C . SER B 1 275 ? -31.480 -88.601 -7.061 1.00 72.68 275 SER B C 1
ATOM 6536 O O . SER B 1 275 ? -32.043 -88.246 -8.104 1.00 80.43 275 SER B O 1
ATOM 6539 N N . ASP B 1 276 ? -30.602 -89.608 -7.004 1.00 72.44 276 ASP B N 1
ATOM 6540 C CA . ASP B 1 276 ? -30.240 -90.452 -8.176 1.00 74.89 276 ASP B CA 1
ATOM 6541 C C . ASP B 1 276 ? -31.493 -91.195 -8.683 1.00 80.60 276 ASP B C 1
ATOM 6542 O O . ASP B 1 276 ? -31.550 -91.537 -9.891 1.00 84.15 276 ASP B O 1
ATOM 6547 N N . ASP B 1 277 ? -32.452 -91.470 -7.794 1.00 80.35 277 ASP B N 1
ATOM 6548 C CA . ASP B 1 277 ? -33.662 -92.279 -8.095 1.00 83.98 277 ASP B CA 1
ATOM 6549 C C . ASP B 1 277 ? -34.874 -91.374 -8.289 1.00 83.68 277 ASP B C 1
ATOM 6550 O O . ASP B 1 277 ? -35.773 -91.763 -9.061 1.00 89.93 277 ASP B O 1
ATOM 6555 N N . LEU B 1 278 ? -34.923 -90.233 -7.597 1.00 82.10 278 LEU B N 1
ATOM 6556 C CA . LEU B 1 278 ? -36.171 -89.437 -7.464 1.00 79.57 278 LEU B CA 1
ATOM 6557 C C . LEU B 1 278 ? -36.687 -89.015 -8.839 1.00 79.86 278 LEU B C 1
ATOM 6558 O O . LEU B 1 278 ? -37.917 -88.997 -9.013 1.00 82.23 278 LEU B O 1
ATOM 6563 N N . PHE B 1 279 ? -35.792 -88.655 -9.764 1.00 77.73 279 PHE B N 1
ATOM 6564 C CA . PHE B 1 279 ? -36.167 -87.960 -11.022 1.00 77.01 279 PHE B CA 1
ATOM 6565 C C . PHE B 1 279 ? -36.593 -88.946 -12.111 1.00 76.67 279 PHE B C 1
ATOM 6566 O O . PHE B 1 279 ? -37.091 -88.468 -13.135 1.00 75.76 279 PHE B O 1
ATOM 6574 N N . SER B 1 280 ? -36.453 -90.257 -11.911 1.00 81.36 280 SER B N 1
ATOM 6575 C CA . SER B 1 280 ? -36.973 -91.279 -12.858 1.00 84.35 280 SER B CA 1
ATOM 6576 C C . SER B 1 280 ? -37.927 -92.254 -12.156 1.00 87.46 280 SER B C 1
ATOM 6577 O O . SER B 1 280 ? -38.117 -93.369 -12.669 1.00 93.92 280 SER B O 1
ATOM 6580 N N . LEU B 1 281 ? -38.512 -91.873 -11.020 1.00 89.02 281 LEU B N 1
ATOM 6581 C CA . LEU B 1 281 ? -39.427 -92.766 -10.256 1.00 91.60 281 LEU B CA 1
ATOM 6582 C C . LEU B 1 281 ? -40.613 -93.092 -11.149 1.00 93.96 281 LEU B C 1
ATOM 6583 O O . LEU B 1 281 ? -41.226 -92.188 -11.692 1.00 95.87 281 LEU B O 1
ATOM 6588 N N . PRO B 1 282 ? -40.990 -94.373 -11.320 1.00 99.90 282 PRO B N 1
ATOM 6589 C CA . PRO B 1 282 ? -42.174 -94.725 -12.101 1.00 101.90 282 PRO B CA 1
ATOM 6590 C C . PRO B 1 282 ? -43.488 -94.630 -11.309 1.00 104.91 282 PRO B C 1
ATOM 6591 O O . PRO B 1 282 ? -44.459 -95.196 -11.736 1.00 114.03 282 PRO B O 1
ATOM 6595 N N . TYR B 1 283 ? -43.478 -93.931 -10.175 1.00 103.15 283 TYR B N 1
ATOM 6596 C CA . TYR B 1 283 ? -44.641 -93.764 -9.267 1.00 103.77 283 TYR B CA 1
ATOM 6597 C C . TYR B 1 283 ? -44.565 -92.384 -8.616 1.00 100.30 283 TYR B C 1
ATOM 6598 O O . TYR B 1 283 ? -43.467 -91.868 -8.430 1.00 96.98 283 TYR B O 1
ATOM 6607 N N . ASN B 1 284 ? -45.724 -91.809 -8.305 1.00 102.96 284 ASN B N 1
ATOM 6608 C CA . ASN B 1 284 ? -45.852 -90.638 -7.406 1.00 98.65 284 ASN B CA 1
ATOM 6609 C C . ASN B 1 284 ? -45.313 -91.065 -6.045 1.00 100.67 284 ASN B C 1
ATOM 6610 O O . ASN B 1 284 ? -45.768 -92.079 -5.492 1.00 108.79 284 ASN B O 1
ATOM 6615 N N . PRO B 1 285 ? -44.300 -90.350 -5.502 1.00 94.39 285 PRO B N 1
ATOM 6616 C CA . PRO B 1 285 ? -43.671 -90.742 -4.242 1.00 95.54 285 PRO B CA 1
ATOM 6617 C C . PRO B 1 285 ? -44.606 -90.701 -3.022 1.00 95.96 285 PRO B C 1
ATOM 6618 O O . PRO B 1 285 ? -44.248 -91.297 -2.019 1.00 97.09 285 PRO B O 1
ATOM 6622 N N . GLY B 1 286 ? -45.750 -90.014 -3.125 1.00 92.68 286 GLY B N 1
ATOM 6623 C CA . GLY B 1 286 ? -46.781 -89.981 -2.071 1.00 96.56 286 GLY B CA 1
ATOM 6624 C C . GLY B 1 286 ? -46.271 -89.298 -0.819 1.00 94.90 286 GLY B C 1
ATOM 6625 O O . GLY B 1 286 ? -45.431 -88.422 -0.954 1.00 90.63 286 GLY B O 1
ATOM 6626 N N . LYS B 1 287 ? -46.743 -89.715 0.358 1.00 100.68 287 LYS B N 1
ATOM 6627 C CA . LYS B 1 287 ? -46.297 -89.196 1.679 1.00 98.71 287 LYS B CA 1
ATOM 6628 C C . LYS B 1 287 ? -44.785 -89.398 1.810 1.00 94.93 287 LYS B C 1
ATOM 6629 O O . LYS B 1 287 ? -44.345 -90.564 1.881 1.00 95.62 287 LYS B O 1
ATOM 6635 N N . THR B 1 288 ? -44.015 -88.309 1.847 1.00 91.12 288 THR B N 1
ATOM 6636 C CA . THR B 1 288 ? -42.541 -88.364 1.698 1.00 87.54 288 THR B CA 1
ATOM 6637 C C . THR B 1 288 ? -41.837 -87.849 2.957 1.00 85.76 288 THR B C 1
ATOM 6638 O O . THR B 1 288 ? -42.273 -86.812 3.574 1.00 86.20 288 THR B O 1
ATOM 6642 N N . LEU B 1 289 ? -40.785 -88.577 3.332 1.00 87.92 289 LEU B N 1
ATOM 6643 C CA . LEU B 1 289 ? -39.829 -88.115 4.368 1.00 87.91 289 LEU B CA 1
ATOM 6644 C C . LEU B 1 289 ? -38.526 -87.767 3.661 1.00 84.06 289 LEU B C 1
ATOM 6645 O O . LEU B 1 289 ? -37.956 -88.660 3.014 1.00 82.71 289 LEU B O 1
ATOM 6650 N N . CYS B 1 290 ? -38.100 -86.509 3.761 1.00 82.25 290 CYS B N 1
ATOM 6651 C CA . CYS B 1 290 ? -36.774 -86.017 3.306 1.00 81.21 290 CYS B CA 1
ATOM 6652 C C . CYS B 1 290 ? -35.829 -85.999 4.517 1.00 81.30 290 CYS B C 1
ATOM 6653 O O . CYS B 1 290 ? -36.128 -85.277 5.511 1.00 82.84 290 CYS B O 1
ATOM 6656 N N . VAL B 1 291 ? -34.783 -86.833 4.486 1.00 79.15 291 VAL B N 1
ATOM 6657 C CA . VAL B 1 291 ? -33.790 -86.909 5.598 1.00 80.79 291 VAL B CA 1
ATOM 6658 C C . VAL B 1 291 ? -32.579 -86.055 5.214 1.00 80.62 291 VAL B C 1
ATOM 6659 O O . VAL B 1 291 ? -31.929 -86.374 4.176 1.00 78.69 291 VAL B O 1
ATOM 6663 N N . GLY B 1 292 ? -32.285 -85.026 6.024 1.00 80.92 292 GLY B N 1
ATOM 6664 C CA . GLY B 1 292 ? -31.096 -84.165 5.845 1.00 77.18 292 GLY B CA 1
ATOM 6665 C C . GLY B 1 292 ? -31.442 -82.691 5.653 1.00 75.72 292 GLY B C 1
ATOM 6666 O O . GLY B 1 292 ? -32.594 -82.364 5.286 1.00 70.55 292 GLY B O 1
ATOM 6667 N N . ALA B 1 293 ? -30.444 -81.829 5.874 1.00 76.54 293 ALA B N 1
ATOM 6668 C CA . ALA B 1 293 ? -30.571 -80.356 5.971 1.00 74.32 293 ALA B CA 1
ATOM 6669 C C . ALA B 1 293 ? -29.894 -79.674 4.778 1.00 69.18 293 ALA B C 1
ATOM 6670 O O . ALA B 1 293 ? -29.782 -78.442 4.776 1.00 74.71 293 ALA B O 1
ATOM 6672 N N . SER B 1 294 ? -29.369 -80.459 3.847 1.00 67.65 294 SER B N 1
ATOM 6673 C CA . SER B 1 294 ? -28.685 -79.973 2.629 1.00 65.21 294 SER B CA 1
ATOM 6674 C C . SER B 1 294 ? -29.701 -79.276 1.712 1.00 63.05 294 SER B C 1
ATOM 6675 O O . SER B 1 294 ? -30.899 -79.617 1.741 1.00 65.32 294 SER B O 1
ATOM 6678 N N . TYR B 1 295 ? -29.222 -78.428 0.820 1.00 62.84 295 TYR B N 1
ATOM 6679 C CA . TYR B 1 295 ? -30.083 -77.715 -0.144 1.00 62.10 295 TYR B CA 1
ATOM 6680 C C . TYR B 1 295 ? -30.856 -78.755 -0.956 1.00 66.07 295 TYR B C 1
ATOM 6681 O O . TYR B 1 295 ? -32.031 -78.502 -1.282 1.00 72.75 295 TYR B O 1
ATOM 6690 N N . VAL B 1 296 ? -30.247 -79.902 -1.267 1.00 65.35 296 VAL B N 1
ATOM 6691 C CA . VAL B 1 296 ? -30.943 -80.999 -1.999 1.00 61.94 296 VAL B CA 1
ATOM 6692 C C . VAL B 1 296 ? -32.194 -81.404 -1.204 1.00 60.60 296 VAL B C 1
ATOM 6693 O O . VAL B 1 296 ? -33.289 -81.546 -1.798 1.00 63.01 296 VAL B O 1
ATOM 6697 N N . SER B 1 297 ? -32.070 -81.576 0.103 1.00 63.27 297 SER B N 1
ATOM 6698 C CA . SER B 1 297 ? -33.205 -82.056 0.928 1.00 67.18 297 SER B CA 1
ATOM 6699 C C . SER B 1 297 ? -34.366 -81.062 0.815 1.00 70.68 297 SER B C 1
ATOM 6700 O O . SER B 1 297 ? -35.505 -81.497 0.509 1.00 72.08 297 SER B O 1
ATOM 6703 N N . LEU B 1 298 ? -34.059 -79.770 0.981 1.00 68.93 298 LEU B N 1
ATOM 6704 C CA . LEU B 1 298 ? -35.062 -78.684 1.067 1.00 66.23 298 LEU B CA 1
ATOM 6705 C C . LEU B 1 298 ? -35.654 -78.403 -0.313 1.00 65.49 298 LEU B C 1
ATOM 6706 O O . LEU B 1 298 ? -36.880 -78.185 -0.391 1.00 68.12 298 LEU B O 1
ATOM 6711 N N . GLU B 1 299 ? -34.829 -78.376 -1.358 1.00 66.25 299 GLU B N 1
ATOM 6712 C CA . GLU B 1 299 ? -35.312 -78.138 -2.738 1.00 63.66 299 GLU B CA 1
ATOM 6713 C C . GLU B 1 299 ? -36.319 -79.249 -3.085 1.00 68.50 299 GLU B C 1
ATOM 6714 O O . GLU B 1 299 ? -37.466 -78.931 -3.514 1.00 68.92 299 GLU B O 1
ATOM 6720 N N . CYS B 1 300 ? -35.940 -80.502 -2.834 1.00 70.68 300 CYS B N 1
ATOM 6721 C CA . CYS B 1 300 ? -36.786 -81.691 -3.134 1.00 71.69 300 CYS B CA 1
ATOM 6722 C C . CYS B 1 300 ? -38.042 -81.652 -2.250 1.00 72.40 300 CYS B C 1
ATOM 6723 O O . CYS B 1 300 ? -39.154 -81.805 -2.796 1.00 71.79 300 CYS B O 1
ATOM 6726 N N . ALA B 1 301 ? -37.893 -81.382 -0.949 1.00 73.34 301 ALA B N 1
ATOM 6727 C CA . ALA B 1 301 ? -39.051 -81.264 -0.027 1.00 74.51 301 ALA B CA 1
ATOM 6728 C C . ALA B 1 301 ? -40.012 -80.202 -0.575 1.00 73.37 301 ALA B C 1
ATOM 6729 O O . ALA B 1 301 ? -41.234 -80.451 -0.583 1.00 71.45 301 ALA B O 1
ATOM 6731 N N . GLY B 1 302 ? -39.453 -79.082 -1.039 1.00 67.26 302 GLY B N 1
ATOM 6732 C CA . GLY B 1 302 ? -40.202 -77.911 -1.515 1.00 68.77 302 GLY B CA 1
ATOM 6733 C C . GLY B 1 302 ? -41.094 -78.278 -2.687 1.00 70.34 302 GLY B C 1
ATOM 6734 O O . GLY B 1 302 ? -42.312 -78.020 -2.618 1.00 73.42 302 GLY B O 1
ATOM 6735 N N . PHE B 1 303 ? -40.537 -78.885 -3.728 1.00 65.87 303 PHE B N 1
ATOM 6736 C CA . PHE B 1 303 ? -41.298 -79.120 -4.972 1.00 70.52 303 PHE B CA 1
ATOM 6737 C C . PHE B 1 303 ? -42.312 -80.262 -4.719 1.00 72.20 303 PHE B C 1
ATOM 6738 O O . PHE B 1 303 ? -43.486 -80.138 -5.133 1.00 73.42 303 PHE B O 1
ATOM 6746 N N . LEU B 1 304 ? -41.936 -81.282 -3.945 1.00 71.95 304 LEU B N 1
ATOM 6747 C CA . LEU B 1 304 ? -42.858 -82.402 -3.628 1.00 76.80 304 LEU B CA 1
ATOM 6748 C C . LEU B 1 304 ? -44.104 -81.853 -2.915 1.00 80.04 304 LEU B C 1
ATOM 6749 O O . LEU B 1 304 ? -45.219 -82.317 -3.238 1.00 89.41 304 LEU B O 1
ATOM 6754 N N . LYS B 1 305 ? -43.943 -80.874 -2.033 1.00 77.13 305 LYS B N 1
ATOM 6755 C CA . LYS B 1 305 ? -45.078 -80.164 -1.388 1.00 79.58 305 LYS B CA 1
ATOM 6756 C C . LYS B 1 305 ? -45.860 -79.412 -2.468 1.00 79.08 305 LYS B C 1
ATOM 6757 O O . LYS B 1 305 ? -47.128 -79.493 -2.502 1.00 83.75 305 LYS B O 1
ATOM 6763 N N . GLY B 1 306 ? -45.133 -78.730 -3.349 1.00 76.25 306 GLY B N 1
ATOM 6764 C CA . GLY B 1 306 ? -45.731 -77.873 -4.387 1.00 74.59 306 GLY B CA 1
ATOM 6765 C C . GLY B 1 306 ? -46.560 -78.688 -5.354 1.00 77.19 306 GLY B C 1
ATOM 6766 O O . GLY B 1 306 ? -47.439 -78.109 -5.975 1.00 86.57 306 GLY B O 1
ATOM 6767 N N . ILE B 1 307 ? -46.256 -79.968 -5.530 1.00 76.30 307 ILE B N 1
ATOM 6768 C CA . ILE B 1 307 ? -47.077 -80.837 -6.420 1.00 83.39 307 ILE B CA 1
ATOM 6769 C C . ILE B 1 307 ? -48.104 -81.630 -5.587 1.00 86.60 307 ILE B C 1
ATOM 6770 O O . ILE B 1 307 ? -48.758 -82.489 -6.180 1.00 89.74 307 ILE B O 1
ATOM 6775 N N . GLY B 1 308 ? -48.259 -81.345 -4.281 1.00 88.09 308 GLY B N 1
ATOM 6776 C CA . GLY B 1 308 ? -49.420 -81.774 -3.470 1.00 88.69 308 GLY B CA 1
ATOM 6777 C C . GLY B 1 308 ? -49.141 -82.926 -2.510 1.00 93.06 308 GLY B C 1
ATOM 6778 O O . GLY B 1 308 ? -50.107 -83.406 -1.899 1.00 96.88 308 GLY B O 1
ATOM 6779 N N . ASN B 1 309 ? -47.884 -83.343 -2.332 1.00 91.87 309 ASN B N 1
ATOM 6780 C CA . ASN B 1 309 ? -47.523 -84.422 -1.380 1.00 90.15 309 ASN B CA 1
ATOM 6781 C C . ASN B 1 309 ? -47.467 -83.884 0.059 1.00 88.75 309 ASN B C 1
ATOM 6782 O O . ASN B 1 309 ? -47.178 -82.708 0.278 1.00 88.19 309 ASN B O 1
ATOM 6787 N N . ASP B 1 310 ? -47.846 -84.744 0.999 1.00 95.66 310 ASP B N 1
ATOM 6788 C CA . ASP B 1 310 ? -47.542 -84.711 2.452 1.00 94.87 310 ASP B CA 1
ATOM 6789 C C . ASP B 1 310 ? -46.023 -84.874 2.607 1.00 90.05 310 ASP B C 1
ATOM 6790 O O . ASP B 1 310 ? -45.512 -85.997 2.361 1.00 88.91 310 ASP B O 1
ATOM 6795 N N . VAL B 1 311 ? -45.328 -83.805 2.997 1.00 86.14 311 VAL B N 1
ATOM 6796 C CA . VAL B 1 311 ? -43.829 -83.779 3.042 1.00 84.21 311 VAL B CA 1
ATOM 6797 C C . VAL B 1 311 ? -43.352 -83.510 4.470 1.00 82.02 311 VAL B C 1
ATOM 6798 O O . VAL B 1 311 ? -43.791 -82.502 5.080 1.00 80.10 311 VAL B O 1
ATOM 6802 N N . THR B 1 312 ? -42.464 -84.373 4.972 1.00 84.13 312 THR B N 1
ATOM 6803 C CA . THR B 1 312 ? -41.750 -84.146 6.257 1.00 85.07 312 THR B CA 1
ATOM 6804 C C . THR B 1 312 ? -40.259 -84.024 5.951 1.00 83.54 312 THR B C 1
ATOM 6805 O O . THR B 1 312 ? -39.797 -84.675 5.013 1.00 85.12 312 THR B O 1
ATOM 6809 N N . VAL B 1 313 ? -39.557 -83.162 6.680 1.00 82.16 313 VAL B N 1
ATOM 6810 C CA . VAL B 1 313 ? -38.081 -82.983 6.601 1.00 76.93 313 VAL B CA 1
ATOM 6811 C C . VAL B 1 313 ? -37.525 -83.280 7.982 1.00 77.93 313 VAL B C 1
ATOM 6812 O O . VAL B 1 313 ? -37.974 -82.617 8.945 1.00 79.19 313 VAL B O 1
ATOM 6816 N N . MET B 1 314 ? -36.611 -84.238 8.074 1.00 78.29 314 MET B N 1
ATOM 6817 C CA . MET B 1 314 ? -35.960 -84.591 9.355 1.00 82.23 314 MET B CA 1
ATOM 6818 C C . MET B 1 314 ? -34.508 -84.144 9.276 1.00 81.73 314 MET B C 1
ATOM 6819 O O . MET B 1 314 ? -33.792 -84.625 8.357 1.00 78.44 314 MET B O 1
ATOM 6824 N N . VAL B 1 315 ? -34.107 -83.295 10.229 1.00 85.06 315 VAL B N 1
ATOM 6825 C CA . VAL B 1 315 ? -32.773 -82.636 10.261 1.00 83.40 315 VAL B CA 1
ATOM 6826 C C . VAL B 1 315 ? -32.138 -82.869 11.626 1.00 83.57 315 VAL B C 1
ATOM 6827 O O . VAL B 1 315 ? -32.876 -82.904 12.605 1.00 78.20 315 VAL B O 1
ATOM 6831 N N . ARG B 1 316 ? -30.809 -83.018 11.644 1.00 88.85 316 ARG B N 1
ATOM 6832 C CA . ARG B 1 316 ? -29.972 -83.215 12.861 1.00 94.96 316 ARG B CA 1
ATOM 6833 C C . ARG B 1 316 ? -30.157 -82.006 13.784 1.00 96.87 316 ARG B C 1
ATOM 6834 O O . ARG B 1 316 ? -30.659 -82.196 14.892 1.00 102.00 316 ARG B O 1
ATOM 6842 N N . SER B 1 317 ? -29.786 -80.803 13.329 1.00 96.58 317 SER B N 1
ATOM 6843 C CA . SER B 1 317 ? -29.947 -79.517 14.062 1.00 95.50 317 SER B CA 1
ATOM 6844 C C . SER B 1 317 ? -30.388 -78.255 13.298 1.00 93.09 317 SER B C 1
ATOM 6845 O O . SER B 1 317 ? -31.467 -77.726 13.616 1.00 95.45 317 SER B O 1
ATOM 6848 N N . VAL B 1 318 ? -29.600 -77.810 12.312 1.00 86.81 318 VAL B N 1
ATOM 6849 C CA . VAL B 1 318 ? -29.887 -76.564 11.540 1.00 83.83 318 VAL B CA 1
ATOM 6850 C C . VAL B 1 318 ? -30.097 -76.910 10.063 1.00 76.87 318 VAL B C 1
ATOM 6851 O O . VAL B 1 318 ? -29.538 -77.910 9.637 1.00 82.31 318 VAL B O 1
ATOM 6855 N N . LEU B 1 319 ? -30.820 -76.079 9.311 1.00 71.07 319 LEU B N 1
ATOM 6856 C CA . LEU B 1 319 ? -30.906 -76.184 7.835 1.00 69.45 319 LEU B CA 1
ATOM 6857 C C . LEU B 1 319 ? -29.678 -75.498 7.217 1.00 65.54 319 LEU B C 1
ATOM 6858 O O . LEU B 1 319 ? -29.200 -74.490 7.760 1.00 62.14 319 LEU B O 1
ATOM 6863 N N . LEU B 1 320 ? -29.219 -76.003 6.075 1.00 64.65 320 LEU B N 1
ATOM 6864 C CA . LEU B 1 320 ? -28.302 -75.269 5.184 1.00 64.89 320 LEU B CA 1
ATOM 6865 C C . LEU B 1 320 ? -27.071 -74.800 5.972 1.00 66.02 320 LEU B C 1
ATOM 6866 O O . LEU B 1 320 ? -26.643 -73.592 5.856 1.00 71.83 320 LEU B O 1
ATOM 6871 N N . ARG B 1 321 ? -26.481 -75.731 6.700 1.00 69.25 321 ARG B N 1
ATOM 6872 C CA . ARG B 1 321 ? -25.114 -75.601 7.247 1.00 70.90 321 ARG B CA 1
ATOM 6873 C C . ARG B 1 321 ? -24.231 -75.079 6.115 1.00 69.60 321 ARG B C 1
ATOM 6874 O O . ARG B 1 321 ? -24.318 -75.643 4.975 1.00 72.64 321 ARG B O 1
ATOM 6882 N N . GLY B 1 322 ? -23.491 -73.998 6.387 1.00 68.29 322 GLY B N 1
ATOM 6883 C CA . GLY B 1 322 ? -22.616 -73.319 5.412 1.00 66.30 322 GLY B CA 1
ATOM 6884 C C . GLY B 1 322 ? -23.260 -72.100 4.768 1.00 65.06 322 GLY B C 1
ATOM 6885 O O . GLY B 1 322 ? -22.528 -71.277 4.253 1.00 72.12 322 GLY B O 1
ATOM 6886 N N . PHE B 1 323 ? -24.591 -71.990 4.786 1.00 64.69 323 PHE B N 1
ATOM 6887 C CA . PHE B 1 323 ? -25.319 -70.778 4.345 1.00 60.51 323 PHE B CA 1
ATOM 6888 C C . PHE B 1 323 ? -25.638 -69.911 5.567 1.00 58.93 323 PHE B C 1
ATOM 6889 O O . PHE B 1 323 ? -25.627 -70.411 6.683 1.00 67.80 323 PHE B O 1
ATOM 6897 N N . ASP B 1 324 ? -25.972 -68.651 5.319 1.00 57.13 324 ASP B N 1
ATOM 6898 C CA . ASP B 1 324 ? -26.472 -67.652 6.280 1.00 55.73 324 ASP B CA 1
ATOM 6899 C C . ASP B 1 324 ? -27.725 -68.210 6.971 1.00 61.19 324 ASP B C 1
ATOM 6900 O O . ASP B 1 324 ? -28.799 -68.440 6.307 1.00 66.70 324 ASP B O 1
ATOM 6905 N N . GLN B 1 325 ? -27.600 -68.360 8.292 1.00 63.57 325 GLN B N 1
ATOM 6906 C CA . GLN B 1 325 ? -28.562 -69.019 9.203 1.00 64.76 325 GLN B CA 1
ATOM 6907 C C . GLN B 1 325 ? -29.801 -68.159 9.393 1.00 65.68 325 GLN B C 1
ATOM 6908 O O . GLN B 1 325 ? -30.893 -68.741 9.566 1.00 70.70 325 GLN B O 1
ATOM 6914 N N . ASP B 1 326 ? -29.650 -66.844 9.301 1.00 62.30 326 ASP B N 1
ATOM 6915 C CA . ASP B 1 326 ? -30.813 -65.923 9.280 1.00 64.03 326 ASP B CA 1
ATOM 6916 C C . ASP B 1 326 ? -31.664 -66.290 8.050 1.00 62.35 326 ASP B C 1
ATOM 6917 O O . ASP B 1 326 ? -32.878 -66.553 8.216 1.00 65.04 326 ASP B O 1
ATOM 6922 N N . MET B 1 327 ? -31.056 -66.361 6.867 1.00 59.22 327 MET B N 1
ATOM 6923 C CA . MET B 1 327 ? -31.790 -66.726 5.626 1.00 59.88 327 MET B CA 1
ATOM 6924 C C . MET B 1 327 ? -32.357 -68.168 5.746 1.00 64.82 327 MET B C 1
ATOM 6925 O O . MET B 1 327 ? -33.611 -68.382 5.530 1.00 63.48 327 MET B O 1
ATOM 6930 N N . ALA B 1 328 ? -31.539 -69.114 6.234 1.00 66.93 328 ALA B N 1
ATOM 6931 C CA . ALA B 1 328 ? -32.002 -70.503 6.493 1.00 66.74 328 ALA B CA 1
ATOM 6932 C C . ALA B 1 328 ? -33.277 -70.544 7.376 1.00 64.01 328 ALA B C 1
ATOM 6933 O O . ALA B 1 328 ? -34.302 -71.238 7.009 1.00 66.41 328 ALA B O 1
ATOM 6935 N N . GLU B 1 329 ? -33.253 -69.822 8.495 1.00 65.20 329 GLU B N 1
ATOM 6936 C CA . GLU B 1 329 ? -34.430 -69.716 9.405 1.00 67.92 329 GLU B CA 1
ATOM 6937 C C . GLU B 1 329 ? -35.624 -69.139 8.632 1.00 66.09 329 GLU B C 1
ATOM 6938 O O . GLU B 1 329 ? -36.789 -69.597 8.819 1.00 75.31 329 GLU B O 1
ATOM 6944 N N . ARG B 1 330 ? -35.371 -68.215 7.721 1.00 66.46 330 ARG B N 1
ATOM 6945 C CA . ARG B 1 330 ? -36.506 -67.535 7.061 1.00 67.32 330 ARG B CA 1
ATOM 6946 C C . ARG B 1 330 ? -37.111 -68.526 6.075 1.00 64.47 330 ARG B C 1
ATOM 6947 O O . ARG B 1 330 ? -38.347 -68.534 5.961 1.00 69.17 330 ARG B O 1
ATOM 6955 N N . ILE B 1 331 ? -36.264 -69.305 5.408 1.00 60.38 331 ILE B N 1
ATOM 6956 C CA . ILE B 1 331 ? -36.701 -70.410 4.505 1.00 63.52 331 ILE B CA 1
ATOM 6957 C C . ILE B 1 331 ? -37.536 -71.392 5.335 1.00 68.17 331 ILE B C 1
ATOM 6958 O O . ILE B 1 331 ? -38.683 -71.737 4.916 1.00 72.66 331 ILE B O 1
ATOM 6963 N N . LYS B 1 332 ? -37.032 -71.763 6.512 1.00 73.25 332 LYS B N 1
ATOM 6964 C CA . LYS B 1 332 ? -37.800 -72.667 7.412 1.00 76.57 332 LYS B CA 1
ATOM 6965 C C . LYS B 1 332 ? -39.189 -72.081 7.722 1.00 74.31 332 LYS B C 1
ATOM 6966 O O . LYS B 1 332 ? -40.221 -72.833 7.544 1.00 73.52 332 LYS B O 1
ATOM 6972 N N . LYS B 1 333 ? -39.245 -70.828 8.182 1.00 70.74 333 LYS B N 1
ATOM 6973 C CA . LYS B 1 333 ? -40.558 -70.207 8.520 1.00 75.68 333 LYS B CA 1
ATOM 6974 C C . LYS B 1 333 ? -41.519 -70.385 7.325 1.00 74.46 333 LYS B C 1
ATOM 6975 O O . LYS B 1 333 ? -42.651 -70.960 7.490 1.00 83.32 333 LYS B O 1
ATOM 6981 N N . HIS B 1 334 ? -41.062 -69.986 6.141 1.00 71.80 334 HIS B N 1
ATOM 6982 C CA . HIS B 1 334 ? -41.872 -69.912 4.900 1.00 71.51 334 HIS B CA 1
ATOM 6983 C C . HIS B 1 334 ? -42.344 -71.307 4.509 1.00 71.40 334 HIS B C 1
ATOM 6984 O O . HIS B 1 334 ? -43.593 -71.472 4.263 1.00 73.28 334 HIS B O 1
ATOM 6991 N N . MET B 1 335 ? -41.407 -72.261 4.435 1.00 69.87 335 MET B N 1
ATOM 6992 C CA . MET B 1 335 ? -41.754 -73.652 4.037 1.00 70.15 335 MET B CA 1
ATOM 6993 C C . MET B 1 335 ? -42.703 -74.256 5.080 1.00 74.33 335 MET B C 1
ATOM 6994 O O . MET B 1 335 ? -43.569 -75.095 4.704 1.00 74.46 335 MET B O 1
ATOM 6999 N N . THR B 1 336 ? -42.560 -73.855 6.358 1.00 78.26 336 THR B N 1
ATOM 7000 C CA . THR B 1 336 ? -43.500 -74.289 7.425 1.00 79.37 336 THR B CA 1
ATOM 7001 C C . THR B 1 336 ? -44.885 -73.708 7.112 1.00 81.30 336 THR B C 1
ATOM 7002 O O . THR B 1 336 ? -45.846 -74.504 7.002 1.00 84.41 336 THR B O 1
ATOM 7006 N N . GLU B 1 337 ? -44.985 -72.403 6.877 1.00 81.23 337 GLU B N 1
ATOM 7007 C CA . GLU B 1 337 ? -46.281 -71.786 6.461 1.00 84.77 337 GLU B CA 1
ATOM 7008 C C . GLU B 1 337 ? -46.824 -72.457 5.190 1.00 83.38 337 GLU B C 1
ATOM 7009 O O . GLU B 1 337 ? -48.051 -72.516 5.085 1.00 87.54 337 GLU B O 1
ATOM 7015 N N . ARG B 1 338 ? -45.984 -72.949 4.267 1.00 78.52 338 ARG B N 1
ATOM 7016 C CA . ARG B 1 338 ? -46.486 -73.636 3.038 1.00 76.93 338 ARG B CA 1
ATOM 7017 C C . ARG B 1 338 ? -46.833 -75.112 3.310 1.00 82.23 338 ARG B C 1
ATOM 7018 O O . ARG B 1 338 ? -47.178 -75.823 2.323 1.00 86.99 338 ARG B O 1
ATOM 7026 N N . GLY B 1 339 ? -46.710 -75.586 4.560 1.00 79.55 339 GLY B N 1
ATOM 7027 C CA . GLY B 1 339 ? -47.216 -76.902 4.975 1.00 80.21 339 GLY B CA 1
ATOM 7028 C C . GLY B 1 339 ? -46.132 -77.958 5.036 1.00 81.91 339 GLY B C 1
ATOM 7029 O O . GLY B 1 339 ? -46.507 -79.142 5.256 1.00 83.39 339 GLY B O 1
ATOM 7030 N N . VAL B 1 340 ? -44.847 -77.597 4.881 1.00 77.77 340 VAL B N 1
ATOM 7031 C CA . VAL B 1 340 ? -43.762 -78.602 5.083 1.00 80.10 340 VAL B CA 1
ATOM 7032 C C . VAL B 1 340 ? -43.597 -78.789 6.600 1.00 86.13 340 VAL B C 1
ATOM 7033 O O . VAL B 1 340 ? -43.747 -77.810 7.344 1.00 85.60 340 VAL B O 1
ATOM 7037 N N . LYS B 1 341 ? -43.398 -80.027 7.055 1.00 87.17 341 LYS B N 1
ATOM 7038 C CA . LYS B 1 341 ? -43.248 -80.324 8.500 1.00 88.80 341 LYS B CA 1
ATOM 7039 C C . LYS B 1 341 ? -41.766 -80.558 8.783 1.00 86.14 341 LYS B C 1
ATOM 7040 O O . LYS B 1 341 ? -41.186 -81.441 8.165 1.00 85.44 341 LYS B O 1
ATOM 7046 N N . PHE B 1 342 ? -41.190 -79.781 9.693 1.00 82.94 342 PHE B N 1
ATOM 7047 C CA . PHE B 1 342 ? -39.786 -79.910 10.137 1.00 78.48 342 PHE B CA 1
ATOM 7048 C C . PHE B 1 342 ? -39.754 -80.566 11.511 1.00 81.87 342 PHE B C 1
ATOM 7049 O O . PHE B 1 342 ? -40.471 -80.115 12.429 1.00 85.56 342 PHE B O 1
ATOM 7057 N N . VAL B 1 343 ? -38.971 -81.627 11.652 1.00 81.62 343 VAL B N 1
ATOM 7058 C CA . VAL B 1 343 ? -38.771 -82.273 12.977 1.00 85.27 343 VAL B CA 1
ATOM 7059 C C . VAL B 1 343 ? -37.271 -82.482 13.163 1.00 83.50 343 VAL B C 1
ATOM 7060 O O . VAL B 1 343 ? -36.602 -82.822 12.174 1.00 77.27 343 VAL B O 1
ATOM 7064 N N . GLN B 1 344 ? -36.782 -82.203 14.365 1.00 89.77 344 GLN B N 1
ATOM 7065 C CA . GLN B 1 344 ? -35.349 -82.405 14.650 1.00 92.90 344 GLN B CA 1
ATOM 7066 C C . GLN B 1 344 ? -35.157 -83.807 15.209 1.00 96.09 344 GLN B C 1
ATOM 7067 O O . GLN B 1 344 ? -35.242 -83.972 16.421 1.00 103.53 344 GLN B O 1
ATOM 7080 N N . VAL B 1 346 ? -33.139 -87.871 14.098 1.00 93.79 346 VAL B N 1
ATOM 7081 C CA . VAL B 1 346 ? -32.386 -88.646 13.081 1.00 91.83 346 VAL B CA 1
ATOM 7082 C C . VAL B 1 346 ? -32.861 -90.086 13.196 1.00 97.27 346 VAL B C 1
ATOM 7083 O O . VAL B 1 346 ? -32.587 -90.714 14.215 1.00 103.59 346 VAL B O 1
ATOM 7087 N N . PRO B 1 347 ? -33.538 -90.640 12.180 1.00 98.35 347 PRO B N 1
ATOM 7088 C CA . PRO B 1 347 ? -34.013 -92.025 12.247 1.00 99.91 347 PRO B CA 1
ATOM 7089 C C . PRO B 1 347 ? -32.916 -92.974 12.749 1.00 101.66 347 PRO B C 1
ATOM 7090 O O . PRO B 1 347 ? -31.749 -92.709 12.446 1.00 99.73 347 PRO B O 1
ATOM 7094 N N . ILE B 1 348 ? -33.295 -93.995 13.528 1.00 102.60 348 ILE B N 1
ATOM 7095 C CA . ILE B 1 348 ? -32.346 -95.039 14.034 1.00 105.58 348 ILE B CA 1
ATOM 7096 C C . ILE B 1 348 ? -32.550 -96.362 13.278 1.00 104.71 348 ILE B C 1
ATOM 7097 O O . ILE B 1 348 ? -31.658 -97.215 13.367 1.00 100.35 348 ILE B O 1
ATOM 7102 N N . LYS B 1 349 ? -33.663 -96.515 12.556 1.00 106.44 349 LYS B N 1
ATOM 7103 C CA . LYS B 1 349 ? -33.952 -97.697 11.707 1.00 108.26 349 LYS B CA 1
ATOM 7104 C C . LYS B 1 349 ? -35.017 -97.347 10.667 1.00 106.26 349 LYS B C 1
ATOM 7105 O O . LYS B 1 349 ? -35.962 -96.586 10.998 1.00 106.68 349 LYS B O 1
ATOM 7111 N N . TYR B 1 350 ? -34.850 -97.891 9.458 1.00 104.74 350 TYR B N 1
ATOM 7112 C CA . TYR B 1 350 ? -35.876 -97.913 8.381 1.00 105.81 350 TYR B CA 1
ATOM 7113 C C . TYR B 1 350 ? -36.304 -99.373 8.176 1.00 112.83 350 TYR B C 1
ATOM 7114 O O . TYR B 1 350 ? -35.409 -100.229 8.052 1.00 113.12 350 TYR B O 1
ATOM 7123 N N . GLU B 1 351 ? -37.605 -99.671 8.200 1.00 114.56 351 GLU B N 1
ATOM 7124 C CA . GLU B 1 351 ? -38.112 -101.040 7.921 1.00 118.65 351 GLU B CA 1
ATOM 7125 C C . GLU B 1 351 ? -39.058 -100.979 6.717 1.00 118.83 351 GLU B C 1
ATOM 7126 O O . GLU B 1 351 ? -39.991 -100.139 6.739 1.00 119.66 351 GLU B O 1
ATOM 7132 N N . ARG B 1 352 ? -38.800 -101.782 5.677 1.00 119.12 352 ARG B N 1
ATOM 7133 C CA . ARG B 1 352 ? -39.676 -101.847 4.474 1.00 120.26 352 ARG B CA 1
ATOM 7134 C C . ARG B 1 352 ? -40.948 -102.615 4.853 1.00 122.32 352 ARG B C 1
ATOM 7135 O O . ARG B 1 352 ? -40.818 -103.765 5.246 1.00 125.38 352 ARG B O 1
ATOM 7143 N N . LEU B 1 353 ? -42.114 -101.965 4.793 1.00 122.72 353 LEU B N 1
ATOM 7144 C CA . LEU B 1 353 ? -43.446 -102.593 4.974 1.00 127.00 353 LEU B CA 1
ATOM 7145 C C . LEU B 1 353 ? -43.929 -103.072 3.606 1.00 130.92 353 LEU B C 1
ATOM 7146 O O . LEU B 1 353 ? -44.452 -104.190 3.526 1.00 139.11 353 LEU B O 1
ATOM 7151 N N . LYS B 1 354 ? -43.761 -102.254 2.568 1.00 132.80 354 LYS B N 1
ATOM 7152 C CA . LYS B 1 354 ? -44.248 -102.597 1.205 1.00 138.15 354 LYS B CA 1
ATOM 7153 C C . LYS B 1 354 ? -43.151 -102.257 0.194 1.00 135.69 354 LYS B C 1
ATOM 7154 O O . LYS B 1 354 ? -42.408 -101.285 0.427 1.00 136.96 354 LYS B O 1
ATOM 7160 N N . LYS B 1 355 ? -43.079 -103.029 -0.893 1.00 138.77 355 LYS B N 1
ATOM 7161 C CA . LYS B 1 355 ? -42.240 -102.740 -2.086 1.00 136.44 355 LYS B CA 1
ATOM 7162 C C . LYS B 1 355 ? -43.055 -101.875 -3.044 1.00 131.81 355 LYS B C 1
ATOM 7163 O O . LYS B 1 355 ? -44.274 -102.006 -3.123 1.00 131.39 355 LYS B O 1
ATOM 7169 N N . PRO B 1 356 ? -42.446 -100.928 -3.789 1.00 130.35 356 PRO B N 1
ATOM 7170 C CA . PRO B 1 356 ? -43.158 -100.300 -4.901 1.00 128.76 356 PRO B CA 1
ATOM 7171 C C . PRO B 1 356 ? -43.563 -101.360 -5.933 1.00 130.84 356 PRO B C 1
ATOM 7172 O O . PRO B 1 356 ? -42.741 -102.206 -6.235 1.00 127.48 356 PRO B O 1
ATOM 7176 N N . THR B 1 357 ? -44.806 -101.295 -6.410 1.00 134.54 357 THR B N 1
ATOM 7177 C CA . THR B 1 357 ? -45.228 -101.842 -7.729 1.00 137.89 357 THR B CA 1
ATOM 7178 C C . THR B 1 357 ? -44.648 -100.945 -8.843 1.00 139.04 357 THR B C 1
ATOM 7179 O O . THR B 1 357 ? -43.946 -99.934 -8.528 1.00 129.73 357 THR B O 1
ATOM 7183 N N . ASP B 1 358 ? -44.964 -101.281 -10.095 1.00 143.14 358 ASP B N 1
ATOM 7184 C CA . ASP B 1 358 ? -44.503 -100.578 -11.324 1.00 140.22 358 ASP B CA 1
ATOM 7185 C C . ASP B 1 358 ? -45.109 -99.166 -11.413 1.00 136.06 358 ASP B C 1
ATOM 7186 O O . ASP B 1 358 ? -44.618 -98.419 -12.267 1.00 132.76 358 ASP B O 1
ATOM 7191 N N . SER B 1 359 ? -46.104 -98.814 -10.575 1.00 137.71 359 SER B N 1
ATOM 7192 C CA . SER B 1 359 ? -46.995 -97.637 -10.739 1.00 135.55 359 SER B CA 1
ATOM 7193 C C . SER B 1 359 ? -47.488 -97.059 -9.398 1.00 129.27 359 SER B C 1
ATOM 7194 O O . SER B 1 359 ? -48.063 -95.948 -9.433 1.00 124.30 359 SER B O 1
ATOM 7197 N N . GLU B 1 360 ? -47.338 -97.781 -8.280 1.00 129.32 360 GLU B N 1
ATOM 7198 C CA . GLU B 1 360 ? -47.658 -97.297 -6.906 1.00 125.13 360 GLU B CA 1
ATOM 7199 C C . GLU B 1 360 ? -46.388 -97.336 -6.059 1.00 118.43 360 GLU B C 1
ATOM 7200 O O . GLU B 1 360 ? -45.502 -98.174 -6.269 1.00 118.37 360 GLU B O 1
ATOM 7206 N N . PRO B 1 361 ? -46.253 -96.417 -5.078 1.00 112.69 361 PRO B N 1
ATOM 7207 C CA . PRO B 1 361 ? -45.102 -96.410 -4.185 1.00 109.93 361 PRO B CA 1
ATOM 7208 C C . PRO B 1 361 ? -45.224 -97.533 -3.156 1.00 114.85 361 PRO B C 1
ATOM 7209 O O . PRO B 1 361 ? -46.344 -97.992 -2.912 1.00 121.43 361 PRO B O 1
ATOM 7213 N N . GLY B 1 362 ? -44.082 -97.944 -2.607 1.00 112.68 362 GLY B N 1
ATOM 7214 C CA . GLY B 1 362 ? -44.021 -98.815 -1.422 1.00 116.81 362 GLY B CA 1
ATOM 7215 C C . GLY B 1 362 ? -44.417 -98.074 -0.163 1.00 114.87 362 GLY B C 1
ATOM 7216 O O . GLY B 1 362 ? -45.061 -97.013 -0.273 1.00 106.71 362 GLY B O 1
ATOM 7217 N N . MET B 1 363 ? -44.034 -98.631 0.988 1.00 118.27 363 MET B N 1
ATOM 7218 C CA . MET B 1 363 ? -44.260 -98.053 2.335 1.00 118.90 363 MET B CA 1
ATOM 7219 C C . MET B 1 363 ? -43.102 -98.485 3.241 1.00 120.17 363 MET B C 1
ATOM 7220 O O . MET B 1 363 ? -42.778 -99.715 3.263 1.00 123.32 363 MET B O 1
ATOM 7225 N N . ILE B 1 364 ? -42.511 -97.494 3.923 1.00 116.99 364 ILE B N 1
ATOM 7226 C CA . ILE B 1 364 ? -41.394 -97.615 4.899 1.00 116.27 364 ILE B CA 1
ATOM 7227 C C . ILE B 1 364 ? -41.877 -97.122 6.270 1.00 115.47 364 ILE B C 1
ATOM 7228 O O . ILE B 1 364 ? -42.490 -96.034 6.342 1.00 109.18 364 ILE B O 1
ATOM 7233 N N . ARG B 1 365 ? -41.614 -97.931 7.300 1.00 119.27 365 ARG B N 1
ATOM 7234 C CA . ARG B 1 365 ? -41.739 -97.608 8.743 1.00 120.65 365 ARG B CA 1
ATOM 7235 C C . ARG B 1 365 ? -40.413 -96.974 9.179 1.00 113.73 365 ARG B C 1
ATOM 7236 O O . ARG B 1 365 ? -39.369 -97.665 9.059 1.00 112.28 365 ARG B O 1
ATOM 7244 N N . VAL B 1 366 ? -40.446 -95.702 9.600 1.00 109.42 366 VAL B N 1
ATOM 7245 C CA . VAL B 1 366 ? -39.248 -94.946 10.072 1.00 105.23 366 VAL B CA 1
ATOM 7246 C C . VAL B 1 366 ? -39.244 -94.897 11.603 1.00 106.61 366 VAL B C 1
ATOM 7247 O O . VAL B 1 366 ? -40.199 -94.335 12.166 1.00 106.15 366 VAL B O 1
ATOM 7251 N N . HIS B 1 367 ? -38.194 -95.426 12.246 1.00 109.98 367 HIS B N 1
ATOM 7252 C CA . HIS B 1 367 ? -38.036 -95.481 13.730 1.00 112.36 367 HIS B CA 1
ATOM 7253 C C . HIS B 1 367 ? -37.211 -94.301 14.270 1.00 109.87 367 HIS B C 1
ATOM 7254 O O . HIS B 1 367 ? -36.089 -94.080 13.768 1.00 108.05 367 HIS B O 1
ATOM 7261 N N . THR B 1 368 ? -37.709 -93.625 15.310 1.00 113.69 368 THR B N 1
ATOM 7262 C CA . THR B 1 368 ? -37.043 -92.481 15.994 1.00 114.15 368 THR B CA 1
ATOM 7263 C C . THR B 1 368 ? -37.113 -92.634 17.521 1.00 119.81 368 THR B C 1
ATOM 7264 O O . THR B 1 368 ? -38.089 -93.223 18.020 1.00 122.71 368 THR B O 1
ATOM 7268 N N . MET B 1 369 ? -36.110 -92.120 18.238 1.00 121.72 369 MET B N 1
ATOM 7269 C CA . MET B 1 369 ? -36.133 -91.976 19.715 1.00 125.11 369 MET B CA 1
ATOM 7270 C C . MET B 1 369 ? -36.609 -90.569 20.045 1.00 126.12 369 MET B C 1
ATOM 7271 O O . MET B 1 369 ? -35.866 -89.637 19.768 1.00 125.44 369 MET B O 1
ATOM 7276 N N . GLN B 1 370 ? -37.825 -90.438 20.574 1.00 133.41 370 GLN B N 1
ATOM 7277 C CA . GLN B 1 370 ? -38.479 -89.137 20.876 1.00 135.63 370 GLN B CA 1
ATOM 7278 C C . GLN B 1 370 ? -38.571 -88.991 22.401 1.00 136.02 370 GLN B C 1
ATOM 7279 O O . GLN B 1 370 ? -38.705 -90.014 23.105 1.00 139.07 370 GLN B O 1
ATOM 7285 N N . GLU B 1 371 ? -38.430 -87.741 22.856 1.00 136.88 371 GLU B N 1
ATOM 7286 C CA . GLU B 1 371 ? -38.123 -87.322 24.250 1.00 142.90 371 GLU B CA 1
ATOM 7287 C C . GLU B 1 371 ? -39.380 -86.745 24.914 1.00 142.05 371 GLU B C 1
ATOM 7288 O O . GLU B 1 371 ? -39.863 -85.709 24.464 1.00 135.34 371 GLU B O 1
ATOM 7294 N N . ASP B 1 372 ? -39.876 -87.382 25.965 1.00 148.44 372 ASP B N 1
ATOM 7295 C CA . ASP B 1 372 ? -40.989 -86.859 26.794 1.00 154.75 372 ASP B CA 1
ATOM 7296 C C . ASP B 1 372 ? -40.397 -85.750 27.672 1.00 156.72 372 ASP B C 1
ATOM 7297 O O . ASP B 1 372 ? -39.291 -85.288 27.369 1.00 150.55 372 ASP B O 1
ATOM 7302 N N . GLU B 1 373 ? -41.112 -85.355 28.725 1.00 165.29 373 GLU B N 1
ATOM 7303 C CA . GLU B 1 373 ? -40.544 -84.757 29.965 1.00 169.13 373 GLU B CA 1
ATOM 7304 C C . GLU B 1 373 ? -40.423 -85.854 31.035 1.00 175.87 373 GLU B C 1
ATOM 7305 O O . GLU B 1 373 ? -39.655 -85.661 31.992 1.00 179.10 373 GLU B O 1
ATOM 7311 N N . ASP B 1 374 ? -41.183 -86.953 30.905 1.00 176.08 374 ASP B N 1
ATOM 7312 C CA . ASP B 1 374 ? -41.258 -88.047 31.910 1.00 177.74 374 ASP B CA 1
ATOM 7313 C C . ASP B 1 374 ? -40.520 -89.307 31.413 1.00 177.31 374 ASP B C 1
ATOM 7314 O O . ASP B 1 374 ? -40.750 -90.383 31.997 1.00 186.22 374 ASP B O 1
ATOM 7319 N N . GLY B 1 375 ? -39.632 -89.203 30.411 1.00 170.05 375 GLY B N 1
ATOM 7320 C CA . GLY B 1 375 ? -38.837 -90.338 29.898 1.00 166.44 375 GLY B CA 1
ATOM 7321 C C . GLY B 1 375 ? -38.626 -90.281 28.389 1.00 159.94 375 GLY B C 1
ATOM 7322 O O . GLY B 1 375 ? -38.837 -89.221 27.797 1.00 155.39 375 GLY B O 1
ATOM 7323 N N . THR B 1 376 ? -38.212 -91.397 27.778 1.00 158.82 376 THR B N 1
ATOM 7324 C CA . THR B 1 376 ? -37.845 -91.514 26.334 1.00 150.83 376 THR B CA 1
ATOM 7325 C C . THR B 1 376 ? -38.671 -92.635 25.693 1.00 153.60 376 THR B C 1
ATOM 7326 O O . THR B 1 376 ? -38.885 -93.676 26.370 1.00 157.54 376 THR B O 1
ATOM 7330 N N . LYS B 1 377 ? -39.106 -92.442 24.442 1.00 152.04 377 LYS B N 1
ATOM 7331 C CA . LYS B 1 377 ? -40.008 -93.376 23.711 1.00 155.79 377 LYS B CA 1
ATOM 7332 C C . LYS B 1 377 ? -39.409 -93.694 22.334 1.00 149.51 377 LYS B C 1
ATOM 7333 O O . LYS B 1 377 ? -38.966 -92.749 21.653 1.00 139.70 377 LYS B O 1
ATOM 7339 N N . GLU B 1 378 ? -39.403 -94.978 21.940 1.00 147.97 378 GLU B N 1
ATOM 7340 C CA . GLU B 1 378 ? -39.291 -95.386 20.512 1.00 142.24 378 GLU B CA 1
ATOM 7341 C C . GLU B 1 378 ? -40.618 -95.018 19.856 1.00 137.18 378 GLU B C 1
ATOM 7342 O O . GLU B 1 378 ? -41.676 -95.280 20.454 1.00 137.64 378 GLU B O 1
ATOM 7348 N N . VAL B 1 379 ? -40.539 -94.387 18.694 1.00 128.37 379 VAL B N 1
ATOM 7349 C CA . VAL B 1 379 ? -41.700 -93.872 17.929 1.00 125.81 379 VAL B CA 1
ATOM 7350 C C . VAL B 1 379 ? -41.477 -94.309 16.482 1.00 119.27 379 VAL B C 1
ATOM 7351 O O . VAL B 1 379 ? -40.319 -94.359 16.026 1.00 114.27 379 VAL B O 1
ATOM 7355 N N . THR B 1 380 ? -42.559 -94.674 15.812 1.00 118.94 380 THR B N 1
ATOM 7356 C CA . THR B 1 380 ? -42.564 -95.036 14.382 1.00 116.38 380 THR B CA 1
ATOM 7357 C C . THR B 1 380 ? -43.538 -94.107 13.671 1.00 116.18 380 THR B C 1
ATOM 7358 O O . THR B 1 380 ? -44.461 -93.560 14.299 1.00 116.80 380 THR B O 1
ATOM 7362 N N . GLU B 1 381 ? -43.305 -93.919 12.387 1.00 114.60 381 GLU B N 1
ATOM 7363 C CA . GLU B 1 381 ? -44.242 -93.250 11.469 1.00 112.69 381 GLU B CA 1
ATOM 7364 C C . GLU B 1 381 ? -44.002 -93.867 10.094 1.00 110.38 381 GLU B C 1
ATOM 7365 O O . GLU B 1 381 ? -42.825 -94.225 9.798 1.00 108.91 381 GLU B O 1
ATOM 7371 N N . ASP B 1 382 ? -45.079 -94.027 9.319 1.00 111.92 382 ASP B N 1
ATOM 7372 C CA . ASP B 1 382 ? -45.092 -94.706 7.997 1.00 110.40 382 ASP B CA 1
ATOM 7373 C C . ASP B 1 382 ? -45.057 -93.645 6.894 1.00 105.67 382 ASP B C 1
ATOM 7374 O O . ASP B 1 382 ? -45.845 -92.661 6.965 1.00 104.23 382 ASP B O 1
ATOM 7379 N N . PHE B 1 383 ? -44.169 -93.830 5.917 1.00 100.44 383 PHE B N 1
ATOM 7380 C CA . PHE B 1 383 ? -44.053 -92.944 4.731 1.00 97.00 383 PHE B CA 1
ATOM 7381 C C . PHE B 1 383 ? -44.054 -93.806 3.470 1.00 96.99 383 PHE B C 1
ATOM 7382 O O . PHE B 1 383 ? -43.491 -94.912 3.498 1.00 95.29 383 PHE B O 1
ATOM 7390 N N . ASN B 1 384 ? -44.656 -93.302 2.390 1.00 95.77 384 ASN B N 1
ATOM 7391 C CA . ASN B 1 384 ? -44.631 -93.969 1.064 1.00 96.71 384 ASN B CA 1
ATOM 7392 C C . ASN B 1 384 ? -43.183 -94.039 0.565 1.00 94.65 384 ASN B C 1
ATOM 7393 O O . ASN B 1 384 ? -42.762 -95.130 0.088 1.00 97.64 384 ASN B O 1
ATOM 7398 N N . THR B 1 385 ? -42.439 -92.936 0.738 1.00 92.79 385 THR B N 1
ATOM 7399 C CA . THR B 1 385 ? -41.064 -92.744 0.207 1.00 89.96 385 THR B CA 1
ATOM 7400 C C . THR B 1 385 ? -40.203 -91.956 1.210 1.00 86.69 385 THR B C 1
ATOM 7401 O O . THR B 1 385 ? -40.679 -90.950 1.817 1.00 88.33 385 THR B O 1
ATOM 7405 N N . VAL B 1 386 ? -38.955 -92.393 1.360 1.00 85.42 386 VAL B N 1
ATOM 7406 C CA . VAL B 1 386 ? -37.897 -91.701 2.138 1.00 83.14 386 VAL B CA 1
ATOM 7407 C C . VAL B 1 386 ? -36.746 -91.341 1.191 1.00 79.74 386 VAL B C 1
ATOM 7408 O O . VAL B 1 386 ? -36.161 -92.250 0.552 1.00 80.17 386 VAL B O 1
ATOM 7412 N N . LEU B 1 387 ? -36.452 -90.047 1.108 1.00 78.29 387 LEU B N 1
ATOM 7413 C CA . LEU B 1 387 ? -35.330 -89.485 0.321 1.00 78.23 387 LEU B CA 1
ATOM 7414 C C . LEU B 1 387 ? -34.164 -89.254 1.275 1.00 78.24 387 LEU B C 1
ATOM 7415 O O . LEU B 1 387 ? -34.307 -88.397 2.200 1.00 79.68 387 LEU B O 1
ATOM 7420 N N . MET B 1 388 ? -33.082 -90.008 1.070 1.00 78.77 388 MET B N 1
ATOM 7421 C CA . MET B 1 388 ? -31.828 -89.834 1.835 1.00 79.58 388 MET B CA 1
ATOM 7422 C C . MET B 1 388 ? -31.033 -88.702 1.179 1.00 74.22 388 MET B C 1
ATOM 7423 O O . MET B 1 388 ? -30.529 -88.902 0.097 1.00 77.70 388 MET B O 1
ATOM 7428 N N . ALA B 1 389 ? -30.998 -87.529 1.799 1.00 73.17 389 ALA B N 1
ATOM 7429 C CA . ALA B 1 389 ? -30.397 -86.302 1.221 1.00 73.74 389 ALA B CA 1
ATOM 7430 C C . ALA B 1 389 ? -29.508 -85.592 2.260 1.00 70.27 389 ALA B C 1
ATOM 7431 O O . ALA B 1 389 ? -29.690 -84.390 2.504 1.00 68.37 389 ALA B O 1
ATOM 7433 N N . ILE B 1 390 ? -28.579 -86.332 2.872 1.00 72.66 390 ILE B N 1
ATOM 7434 C CA . ILE B 1 390 ? -27.748 -85.816 3.997 1.00 71.96 390 ILE B CA 1
ATOM 7435 C C . ILE B 1 390 ? -26.473 -85.215 3.407 1.00 72.47 390 ILE B C 1
ATOM 7436 O O . ILE B 1 390 ? -25.962 -84.260 3.998 1.00 78.58 390 ILE B O 1
ATOM 7441 N N . GLY B 1 391 ? -26.034 -85.709 2.247 1.00 67.78 391 GLY B N 1
ATOM 7442 C CA . GLY B 1 391 ? -24.900 -85.132 1.517 1.00 64.22 391 GLY B CA 1
ATOM 7443 C C . GLY B 1 391 ? -24.445 -85.946 0.331 1.00 62.52 391 GLY B C 1
ATOM 7444 O O . GLY B 1 391 ? -25.145 -86.851 -0.091 1.00 72.65 391 GLY B O 1
ATOM 7445 N N . ARG B 1 392 ? -23.237 -85.659 -0.134 1.00 64.08 392 ARG B N 1
ATOM 7446 C CA . ARG B 1 392 ? -22.639 -86.230 -1.358 1.00 64.78 392 ARG B CA 1
ATOM 7447 C C . ARG B 1 392 ? -21.171 -86.565 -1.080 1.00 66.79 392 ARG B C 1
ATOM 7448 O O . ARG B 1 392 ? -20.468 -85.730 -0.530 1.00 68.89 392 ARG B O 1
ATOM 7456 N N . ASP B 1 393 ? -20.725 -87.763 -1.441 1.00 71.22 393 ASP B N 1
ATOM 7457 C CA . ASP B 1 393 ? -19.333 -88.200 -1.157 1.00 71.89 393 ASP B CA 1
ATOM 7458 C C . ASP B 1 393 ? -18.634 -88.500 -2.468 1.00 74.31 393 ASP B C 1
ATOM 7459 O O . ASP B 1 393 ? -19.312 -88.839 -3.462 1.00 75.49 393 ASP B O 1
ATOM 7464 N N . ALA B 1 394 ? -17.321 -88.318 -2.461 1.00 75.47 394 ALA B N 1
ATOM 7465 C CA . ALA B 1 394 ? -16.460 -88.731 -3.583 1.00 78.32 394 ALA B CA 1
ATOM 7466 C C . ALA B 1 394 ? -16.236 -90.237 -3.469 1.00 73.31 394 ALA B C 1
ATOM 7467 O O . ALA B 1 394 ? -15.814 -90.671 -2.419 1.00 82.58 394 ALA B O 1
ATOM 7469 N N . MET B 1 395 ? -16.574 -90.987 -4.509 1.00 79.95 395 MET B N 1
ATOM 7470 C CA . MET B 1 395 ? -16.465 -92.470 -4.578 1.00 82.41 395 MET B CA 1
ATOM 7471 C C . MET B 1 395 ? -15.199 -92.805 -5.365 1.00 81.41 395 MET B C 1
ATOM 7472 O O . MET B 1 395 ? -15.303 -93.341 -6.467 1.00 84.89 395 MET B O 1
ATOM 7477 N N . THR B 1 396 ? -14.040 -92.472 -4.800 1.00 82.06 396 THR B N 1
ATOM 7478 C CA . THR B 1 396 ? -12.724 -92.539 -5.479 1.00 81.94 396 THR B CA 1
ATOM 7479 C C . THR B 1 396 ? -11.868 -93.704 -4.968 1.00 82.68 396 THR B C 1
ATOM 7480 O O . THR B 1 396 ? -10.719 -93.786 -5.428 1.00 82.82 396 THR B O 1
ATOM 7484 N N . ASP B 1 397 ? -12.392 -94.614 -4.135 1.00 84.36 397 ASP B N 1
ATOM 7485 C CA . ASP B 1 397 ? -11.571 -95.728 -3.571 1.00 87.96 397 ASP B CA 1
ATOM 7486 C C . ASP B 1 397 ? -11.075 -96.655 -4.692 1.00 87.39 397 ASP B C 1
ATOM 7487 O O . ASP B 1 397 ? -9.964 -97.197 -4.554 1.00 87.16 397 ASP B O 1
ATOM 7492 N N . ASP B 1 398 ? -11.845 -96.831 -5.773 1.00 88.13 398 ASP B N 1
ATOM 7493 C CA . ASP B 1 398 ? -11.536 -97.862 -6.806 1.00 92.06 398 ASP B CA 1
ATOM 7494 C C . ASP B 1 398 ? -10.908 -97.234 -8.053 1.00 87.58 398 ASP B C 1
ATOM 7495 O O . ASP B 1 398 ? -10.871 -97.890 -9.083 1.00 89.37 398 ASP B O 1
ATOM 7500 N N . LEU B 1 399 ? -10.367 -96.027 -7.951 1.00 86.22 399 LEU B N 1
ATOM 7501 C CA . LEU B 1 399 ? -9.777 -95.277 -9.090 1.00 85.99 399 LEU B CA 1
ATOM 7502 C C . LEU B 1 399 ? -8.299 -95.641 -9.282 1.00 87.05 399 LEU B C 1
ATOM 7503 O O . LEU B 1 399 ? -7.763 -95.271 -10.324 1.00 88.83 399 LEU B O 1
ATOM 7508 N N . GLY B 1 400 ? -7.661 -96.314 -8.328 1.00 87.20 400 GLY B N 1
ATOM 7509 C CA . GLY B 1 400 ? -6.223 -96.620 -8.390 1.00 89.59 400 GLY B CA 1
ATOM 7510 C C . GLY B 1 400 ? -5.358 -95.373 -8.266 1.00 89.49 400 GLY B C 1
ATOM 7511 O O . GLY B 1 400 ? -4.244 -95.378 -8.807 1.00 97.08 400 GLY B O 1
ATOM 7512 N N . LEU B 1 401 ? -5.807 -94.365 -7.523 1.00 86.46 401 LEU B N 1
ATOM 7513 C CA . LEU B 1 401 ? -5.014 -93.126 -7.299 1.00 85.69 401 LEU B CA 1
ATOM 7514 C C . LEU B 1 401 ? -3.733 -93.442 -6.505 1.00 85.59 401 LEU B C 1
ATOM 7515 O O . LEU B 1 401 ? -2.756 -92.671 -6.625 1.00 83.28 401 LEU B O 1
ATOM 7520 N N . ASP B 1 402 ? -3.725 -94.541 -5.747 1.00 89.42 402 ASP B N 1
ATOM 7521 C CA . ASP B 1 402 ? -2.506 -95.130 -5.111 1.00 97.96 402 ASP B CA 1
ATOM 7522 C C . ASP B 1 402 ? -1.471 -95.477 -6.201 1.00 97.09 402 ASP B C 1
ATOM 7523 O O . ASP B 1 402 ? -0.275 -95.288 -5.977 1.00 99.31 402 ASP B O 1
ATOM 7528 N N . VAL B 1 403 ? -1.905 -95.946 -7.367 1.00 96.26 403 VAL B N 1
ATOM 7529 C CA . VAL B 1 403 ? -0.975 -96.402 -8.441 1.00 96.86 403 VAL B CA 1
ATOM 7530 C C . VAL B 1 403 ? -0.245 -95.189 -9.042 1.00 94.26 403 VAL B C 1
ATOM 7531 O O . VAL B 1 403 ? 0.958 -95.275 -9.240 1.00 95.69 403 VAL B O 1
ATOM 7535 N N A VAL B 1 404 ? -0.946 -94.087 -9.311 0.53 92.08 404 VAL B N 1
ATOM 7536 N N B VAL B 1 404 ? -0.967 -94.095 -9.312 0.47 90.67 404 VAL B N 1
ATOM 7537 C CA A VAL B 1 404 ? -0.322 -92.845 -9.862 0.53 91.49 404 VAL B CA 1
ATOM 7538 C CA B VAL B 1 404 ? -0.414 -92.823 -9.867 0.47 89.09 404 VAL B CA 1
ATOM 7539 C C A VAL B 1 404 ? 0.171 -91.943 -8.724 0.53 89.81 404 VAL B C 1
ATOM 7540 C C B VAL B 1 404 ? 0.148 -91.947 -8.737 0.47 88.41 404 VAL B C 1
ATOM 7541 O O A VAL B 1 404 ? 0.857 -90.957 -9.036 0.53 90.99 404 VAL B O 1
ATOM 7542 O O B VAL B 1 404 ? 0.828 -90.961 -9.071 0.47 89.48 404 VAL B O 1
ATOM 7549 N N . GLY B 1 405 ? -0.110 -92.282 -7.464 1.00 86.47 405 GLY B N 1
ATOM 7550 C CA . GLY B 1 405 ? 0.394 -91.510 -6.319 1.00 84.74 405 GLY B CA 1
ATOM 7551 C C . GLY B 1 405 ? -0.263 -90.140 -6.280 1.00 85.64 405 GLY B C 1
ATOM 7552 O O . GLY B 1 405 ? 0.472 -89.124 -6.138 1.00 85.27 405 GLY B O 1
ATOM 7553 N N . VAL B 1 406 ? -1.595 -90.122 -6.461 1.00 82.95 406 VAL B N 1
ATOM 7554 C CA . VAL B 1 406 ? -2.470 -88.921 -6.335 1.00 77.34 406 VAL B CA 1
ATOM 7555 C C . VAL B 1 406 ? -3.048 -88.930 -4.923 1.00 78.60 406 VAL B C 1
ATOM 7556 O O . VAL B 1 406 ? -3.907 -89.793 -4.621 1.00 85.61 406 VAL B O 1
ATOM 7560 N N . ASN B 1 407 ? -2.514 -88.053 -4.073 1.00 77.46 407 ASN B N 1
ATOM 7561 C CA . ASN B 1 407 ? -2.970 -87.798 -2.685 1.00 75.75 407 ASN B CA 1
ATOM 7562 C C . ASN B 1 407 ? -4.444 -87.381 -2.674 1.00 76.17 407 ASN B C 1
ATOM 7563 O O . ASN B 1 407 ? -4.827 -86.488 -3.488 1.00 78.98 407 ASN B O 1
ATOM 7568 N N . ARG B 1 408 ? -5.202 -88.010 -1.775 1.00 75.25 408 ARG B N 1
ATOM 7569 C CA . ARG B 1 408 ? -6.621 -87.742 -1.461 1.00 75.72 408 ARG B CA 1
ATOM 7570 C C . ARG B 1 408 ? -6.773 -87.256 -0.018 1.00 74.64 408 ARG B C 1
ATOM 7571 O O . ARG B 1 408 ? -5.968 -87.623 0.839 1.00 75.16 408 ARG B O 1
ATOM 7579 N N . ALA B 1 409 ? -7.832 -86.508 0.252 1.00 75.29 409 ALA B N 1
ATOM 7580 C CA . ALA B 1 409 ? -8.216 -86.141 1.634 1.00 75.92 409 ALA B CA 1
ATOM 7581 C C . ALA B 1 409 ? -9.056 -87.271 2.250 1.00 77.24 409 ALA B C 1
ATOM 7582 O O . ALA B 1 409 ? -9.509 -88.185 1.510 1.00 78.62 409 ALA B O 1
ATOM 7584 N N . LYS B 1 410 ? -9.290 -87.177 3.554 1.00 82.05 410 LYS B N 1
ATOM 7585 C CA . LYS B 1 410 ? -10.120 -88.134 4.338 1.00 89.81 410 LYS B CA 1
ATOM 7586 C C . LYS B 1 410 ? -11.410 -88.432 3.549 1.00 82.61 410 LYS B C 1
ATOM 7587 O O . LYS B 1 410 ? -11.841 -89.573 3.502 1.00 85.74 410 LYS B O 1
ATOM 7593 N N . SER B 1 411 ? -11.987 -87.409 2.945 1.00 73.11 411 SER B N 1
ATOM 7594 C CA . SER B 1 411 ? -13.300 -87.409 2.271 1.00 74.42 411 SER B CA 1
ATOM 7595 C C . SER B 1 411 ? -13.250 -88.093 0.900 1.00 74.68 411 SER B C 1
ATOM 7596 O O . SER B 1 411 ? -14.336 -88.229 0.313 1.00 77.91 411 SER B O 1
ATOM 7599 N N . GLY B 1 412 ? -12.065 -88.410 0.362 1.00 71.23 412 GLY B N 1
ATOM 7600 C CA . GLY B 1 412 ? -11.981 -89.092 -0.942 1.00 70.45 412 GLY B CA 1
ATOM 7601 C C . GLY B 1 412 ? -11.695 -88.125 -2.079 1.00 69.43 412 GLY B C 1
ATOM 7602 O O . GLY B 1 412 ? -11.484 -88.587 -3.223 1.00 68.87 412 GLY B O 1
ATOM 7603 N N . LYS B 1 413 ? -11.699 -86.824 -1.794 1.00 70.01 413 LYS B N 1
ATOM 7604 C CA . LYS B 1 413 ? -11.457 -85.761 -2.799 1.00 68.21 413 LYS B CA 1
ATOM 7605 C C . LYS B 1 413 ? -9.970 -85.686 -3.089 1.00 68.75 413 LYS B C 1
ATOM 7606 O O . LYS B 1 413 ? -9.134 -85.986 -2.175 1.00 76.52 413 LYS B O 1
ATOM 7612 N N . ILE B 1 414 ? -9.638 -85.271 -4.299 1.00 69.20 414 ILE B N 1
ATOM 7613 C CA . ILE B 1 414 ? -8.209 -85.131 -4.715 1.00 71.14 414 ILE B CA 1
ATOM 7614 C C . ILE B 1 414 ? -7.676 -83.794 -4.193 1.00 70.17 414 ILE B C 1
ATOM 7615 O O . ILE B 1 414 ? -8.409 -82.778 -4.298 1.00 67.48 414 ILE B O 1
ATOM 7620 N N . ILE B 1 415 ? -6.466 -83.795 -3.630 1.00 69.24 415 ILE B N 1
ATOM 7621 C CA . ILE B 1 415 ? -5.815 -82.569 -3.086 1.00 68.62 415 ILE B CA 1
ATOM 7622 C C . ILE B 1 415 ? -5.028 -81.870 -4.205 1.00 68.05 415 ILE B C 1
ATOM 7623 O O . ILE B 1 415 ? -4.078 -82.461 -4.795 1.00 72.63 415 ILE B O 1
ATOM 7628 N N . GLY B 1 416 ? -5.409 -80.624 -4.445 1.00 64.70 416 GLY B N 1
ATOM 7629 C CA . GLY B 1 416 ? -4.903 -79.794 -5.532 1.00 65.85 416 GLY B CA 1
ATOM 7630 C C . GLY B 1 416 ? -3.836 -78.824 -5.087 1.00 65.60 416 GLY B C 1
ATOM 7631 O O . GLY B 1 416 ? -3.819 -78.459 -3.916 1.00 67.86 416 GLY B O 1
ATOM 7632 N N . ARG B 1 417 ? -2.904 -78.577 -6.005 1.00 70.78 417 ARG B N 1
ATOM 7633 C CA . ARG B 1 417 ? -2.062 -77.370 -6.208 1.00 72.38 417 ARG B CA 1
ATOM 7634 C C . ARG B 1 417 ? -2.763 -76.621 -7.334 1.00 71.51 417 ARG B C 1
ATOM 7635 O O . ARG B 1 417 ? -2.488 -76.883 -8.524 1.00 73.30 417 ARG B O 1
ATOM 7643 N N . ARG B 1 418 ? -3.729 -75.806 -6.945 1.00 72.54 418 ARG B N 1
ATOM 7644 C CA . ARG B 1 418 ? -4.847 -75.402 -7.803 1.00 70.38 418 ARG B CA 1
ATOM 7645 C C . ARG B 1 418 ? -5.506 -76.711 -8.256 1.00 71.35 418 ARG B C 1
ATOM 7646 O O . ARG B 1 418 ? -5.957 -77.455 -7.363 1.00 71.93 418 ARG B O 1
ATOM 7654 N N . GLU B 1 419 ? -5.572 -76.963 -9.568 1.00 70.05 419 GLU B N 1
ATOM 7655 C CA . GLU B 1 419 ? -6.236 -78.148 -10.164 1.00 70.64 419 GLU B CA 1
ATOM 7656 C C . GLU B 1 419 ? -5.215 -79.282 -10.390 1.00 72.89 419 GLU B C 1
ATOM 7657 O O . GLU B 1 419 ? -5.661 -80.409 -10.604 1.00 70.83 419 GLU B O 1
ATOM 7663 N N . GLN B 1 420 ? -3.904 -79.029 -10.313 1.00 72.01 420 GLN B N 1
ATOM 7664 C CA . GLN B 1 420 ? -2.857 -80.072 -10.475 1.00 71.73 420 GLN B CA 1
ATOM 7665 C C . GLN B 1 420 ? -2.877 -80.952 -9.216 1.00 74.74 420 GLN B C 1
ATOM 7666 O O . GLN B 1 420 ? -2.925 -80.384 -8.138 1.00 75.08 420 GLN B O 1
ATOM 7672 N N . SER B 1 421 ? -2.849 -82.286 -9.304 1.00 76.17 421 SER B N 1
ATOM 7673 C CA . SER B 1 421 ? -2.656 -83.114 -8.083 1.00 76.82 421 SER B CA 1
ATOM 7674 C C . SER B 1 421 ? -1.434 -82.566 -7.335 1.00 78.73 421 SER B C 1
ATOM 7675 O O . SER B 1 421 ? -0.366 -82.390 -7.978 1.00 81.52 421 SER B O 1
ATOM 7678 N N . VAL B 1 422 ? -1.559 -82.331 -6.027 1.00 77.06 422 VAL B N 1
ATOM 7679 C CA . VAL B 1 422 ? -0.431 -81.767 -5.222 1.00 75.60 422 VAL B CA 1
ATOM 7680 C C . VAL B 1 422 ? 0.788 -82.680 -5.330 1.00 77.88 422 VAL B C 1
ATOM 7681 O O . VAL B 1 422 ? 1.882 -82.186 -5.065 1.00 81.84 422 VAL B O 1
ATOM 7685 N N . SER B 1 423 ? 0.611 -83.961 -5.657 1.00 79.42 423 SER B N 1
ATOM 7686 C CA . SER B 1 423 ? 1.669 -85.007 -5.539 1.00 80.88 423 SER B CA 1
ATOM 7687 C C . SER B 1 423 ? 2.042 -85.616 -6.901 1.00 82.85 423 SER B C 1
ATOM 7688 O O . SER B 1 423 ? 2.901 -86.489 -6.907 1.00 86.54 423 SER B O 1
ATOM 7691 N N . CYS B 1 424 ? 1.405 -85.216 -8.008 1.00 82.49 424 CYS B N 1
ATOM 7692 C CA . CYS B 1 424 ? 1.606 -85.838 -9.348 1.00 81.60 424 CYS B CA 1
ATOM 7693 C C . CYS B 1 424 ? 1.327 -84.822 -10.450 1.00 83.23 424 CYS B C 1
ATOM 7694 O O . CYS B 1 424 ? 0.186 -84.388 -10.646 1.00 83.78 424 CYS B O 1
ATOM 7697 N N . PRO B 1 425 ? 2.371 -84.382 -11.188 1.00 81.21 425 PRO B N 1
ATOM 7698 C CA . PRO B 1 425 ? 2.229 -83.197 -12.034 1.00 81.50 425 PRO B CA 1
ATOM 7699 C C . PRO B 1 425 ? 1.450 -83.313 -13.354 1.00 81.42 425 PRO B C 1
ATOM 7700 O O . PRO B 1 425 ? 1.214 -82.274 -13.931 1.00 81.11 425 PRO B O 1
ATOM 7704 N N . TYR B 1 426 ? 1.039 -84.505 -13.784 1.00 81.53 426 TYR B N 1
ATOM 7705 C CA . TYR B 1 426 ? 0.336 -84.712 -15.081 1.00 82.84 426 TYR B CA 1
ATOM 7706 C C . TYR B 1 426 ? -1.085 -85.227 -14.840 1.00 79.26 426 TYR B C 1
ATOM 7707 O O . TYR B 1 426 ? -1.821 -85.538 -15.817 1.00 81.06 426 TYR B O 1
ATOM 7716 N N . VAL B 1 427 ? -1.470 -85.309 -13.571 1.00 77.54 427 VAL B N 1
ATOM 7717 C CA . VAL B 1 427 ? -2.872 -85.584 -13.156 1.00 77.29 427 VAL B CA 1
ATOM 7718 C C . VAL B 1 427 ? -3.465 -84.289 -12.594 1.00 75.22 427 VAL B C 1
ATOM 7719 O O . VAL B 1 427 ? -2.828 -83.648 -11.756 1.00 75.53 427 VAL B O 1
ATOM 7723 N N . TYR B 1 428 ? -4.637 -83.924 -13.093 1.00 73.13 428 TYR B N 1
ATOM 7724 C CA . TYR B 1 428 ? -5.398 -82.728 -12.661 1.00 71.84 428 TYR B CA 1
ATOM 7725 C C . TYR B 1 428 ? -6.793 -83.188 -12.246 1.00 69.92 428 TYR B C 1
ATOM 7726 O O . TYR B 1 428 ? -7.229 -84.263 -12.661 1.00 75.11 428 TYR B O 1
ATOM 7735 N N . ALA B 1 429 ? -7.444 -82.403 -11.411 1.00 66.15 429 ALA B N 1
ATOM 7736 C CA . ALA B 1 429 ? -8.826 -82.604 -10.959 1.00 68.10 429 ALA B CA 1
ATOM 7737 C C . ALA B 1 429 ? -9.554 -81.257 -10.992 1.00 65.54 429 ALA B C 1
ATOM 7738 O O . ALA B 1 429 ? -8.971 -80.213 -10.611 1.00 65.32 429 ALA B O 1
ATOM 7740 N N . ILE B 1 430 ? -10.824 -81.329 -11.369 1.00 65.09 430 ILE B N 1
ATOM 7741 C CA . ILE B 1 430 ? -11.794 -80.201 -11.361 1.00 62.94 430 ILE B CA 1
ATOM 7742 C C . ILE B 1 430 ? -13.133 -80.733 -10.879 1.00 61.84 430 ILE B C 1
ATOM 7743 O O . ILE B 1 430 ? -13.347 -81.982 -10.860 1.00 60.75 430 ILE B O 1
ATOM 7748 N N . GLY B 1 431 ? -14.009 -79.790 -10.559 1.00 61.25 431 GLY B N 1
ATOM 7749 C CA . GLY B 1 431 ? -15.396 -80.091 -10.220 1.00 58.69 431 GLY B CA 1
ATOM 7750 C C . GLY B 1 431 ? -15.459 -80.545 -8.798 1.00 59.27 431 GLY B C 1
ATOM 7751 O O . GLY B 1 431 ? -14.499 -80.248 -8.024 1.00 57.10 431 GLY B O 1
ATOM 7752 N N . ASP B 1 432 ? -16.521 -81.291 -8.496 1.00 57.23 432 ASP B N 1
ATOM 7753 C CA . ASP B 1 432 ? -16.871 -81.646 -7.106 1.00 62.63 432 ASP B CA 1
ATOM 7754 C C . ASP B 1 432 ? -15.713 -82.423 -6.466 1.00 59.51 432 ASP B C 1
ATOM 7755 O O . ASP B 1 432 ? -15.581 -82.346 -5.231 1.00 62.11 432 ASP B O 1
ATOM 7760 N N . VAL B 1 433 ? -14.905 -83.152 -7.237 1.00 60.90 433 VAL B N 1
ATOM 7761 C CA . VAL B 1 433 ? -13.913 -84.104 -6.641 1.00 63.45 433 VAL B CA 1
ATOM 7762 C C . VAL B 1 433 ? -12.640 -83.367 -6.222 1.00 61.79 433 VAL B C 1
ATOM 7763 O O . VAL B 1 433 ? -11.823 -83.984 -5.512 1.00 64.60 433 VAL B O 1
ATOM 7767 N N . LEU B 1 434 ? -12.462 -82.101 -6.621 1.00 63.97 434 LEU B N 1
ATOM 7768 C CA . LEU B 1 434 ? -11.282 -81.300 -6.194 1.00 64.55 434 LEU B CA 1
ATOM 7769 C C . LEU B 1 434 ? -11.519 -80.803 -4.773 1.00 63.46 434 LEU B C 1
ATOM 7770 O O . LEU B 1 434 ? -12.490 -80.083 -4.573 1.00 68.04 434 LEU B O 1
ATOM 7775 N N . TYR B 1 435 ? -10.620 -81.122 -3.850 1.00 66.21 435 TYR B N 1
ATOM 7776 C CA . TYR B 1 435 ? -10.732 -80.728 -2.428 1.00 67.83 435 TYR B CA 1
ATOM 7777 C C . TYR B 1 435 ? -10.916 -79.216 -2.387 1.00 66.06 435 TYR B C 1
ATOM 7778 O O . TYR B 1 435 ? -10.147 -78.529 -3.036 1.00 65.06 435 TYR B O 1
ATOM 7787 N N . GLY B 1 436 ? -11.959 -78.748 -1.703 1.00 67.08 436 GLY B N 1
ATOM 7788 C CA . GLY B 1 436 ? -12.267 -77.321 -1.502 1.00 65.17 436 GLY B CA 1
ATOM 7789 C C . GLY B 1 436 ? -13.000 -76.652 -2.649 1.00 65.07 436 GLY B C 1
ATOM 7790 O O . GLY B 1 436 ? -13.249 -75.461 -2.505 1.00 70.61 436 GLY B O 1
ATOM 7791 N N . SER B 1 437 ? -13.260 -77.311 -3.778 1.00 64.42 437 SER B N 1
ATOM 7792 C CA . SER B 1 437 ? -13.981 -76.683 -4.920 1.00 65.65 437 SER B CA 1
ATOM 7793 C C . SER B 1 437 ? -15.454 -76.566 -4.551 1.00 61.96 437 SER B C 1
ATOM 7794 O O . SER B 1 437 ? -16.063 -77.527 -4.112 1.00 66.34 437 SER B O 1
ATOM 7797 N N . PRO B 1 438 ? -16.082 -75.389 -4.664 1.00 61.78 438 PRO B N 1
ATOM 7798 C CA . PRO B 1 438 ? -17.513 -75.303 -4.407 1.00 64.23 438 PRO B CA 1
ATOM 7799 C C . PRO B 1 438 ? -18.198 -76.255 -5.399 1.00 63.33 438 PRO B C 1
ATOM 7800 O O . PRO B 1 438 ? -17.802 -76.297 -6.529 1.00 69.44 438 PRO B O 1
ATOM 7804 N N . GLU B 1 439 ? -19.187 -77.001 -4.937 1.00 67.05 439 GLU B N 1
ATOM 7805 C CA . GLU B 1 439 ? -19.841 -78.086 -5.715 1.00 64.81 439 GLU B CA 1
ATOM 7806 C C . GLU B 1 439 ? -20.952 -77.495 -6.590 1.00 59.89 439 GLU B C 1
ATOM 7807 O O . GLU B 1 439 ? -22.127 -77.736 -6.269 1.00 59.36 439 GLU B O 1
ATOM 7813 N N . LEU B 1 440 ? -20.591 -76.799 -7.677 1.00 55.09 440 LEU B N 1
ATOM 7814 C CA . LEU B 1 440 ? -21.558 -76.160 -8.604 1.00 55.75 440 LEU B CA 1
ATOM 7815 C C . LEU B 1 440 ? -21.148 -76.440 -10.052 1.00 58.72 440 LEU B C 1
ATOM 7816 O O . LEU B 1 440 ? -19.940 -76.443 -10.353 1.00 58.40 440 LEU B O 1
ATOM 7821 N N . THR B 1 441 ? -22.142 -76.605 -10.935 1.00 56.64 441 THR B N 1
ATOM 7822 C CA . THR B 1 441 ? -21.943 -76.934 -12.355 1.00 54.81 441 THR B CA 1
ATOM 7823 C C . THR B 1 441 ? -21.054 -75.883 -12.989 1.00 55.15 441 THR B C 1
ATOM 7824 O O . THR B 1 441 ? -20.037 -76.233 -13.583 1.00 62.30 441 THR B O 1
ATOM 7828 N N . PRO B 1 442 ? -21.385 -74.576 -12.896 1.00 54.28 442 PRO B N 1
ATOM 7829 C CA . PRO B 1 442 ? -20.636 -73.539 -13.622 1.00 54.96 442 PRO B CA 1
ATOM 7830 C C . PRO B 1 442 ? -19.175 -73.394 -13.168 1.00 52.94 442 PRO B C 1
ATOM 7831 O O . PRO B 1 442 ? -18.330 -73.020 -13.961 1.00 60.23 442 PRO B O 1
ATOM 7835 N N . VAL B 1 443 ? -18.898 -73.783 -11.938 1.00 54.28 443 VAL B N 1
ATOM 7836 C CA . VAL B 1 443 ? -17.516 -73.881 -11.394 1.00 57.56 443 VAL B CA 1
ATOM 7837 C C . VAL B 1 443 ? -16.793 -75.049 -12.068 1.00 59.22 443 VAL B C 1
ATOM 7838 O O . VAL B 1 443 ? -15.666 -74.855 -12.578 1.00 58.69 443 VAL B O 1
ATOM 7842 N N . ALA B 1 444 ? -17.425 -76.218 -12.103 1.00 57.63 444 ALA B N 1
ATOM 7843 C CA . ALA B 1 444 ? -16.869 -77.382 -12.832 1.00 59.64 444 ALA B CA 1
ATOM 7844 C C . ALA B 1 444 ? -16.591 -76.943 -14.261 1.00 58.97 444 ALA B C 1
ATOM 7845 O O . ALA B 1 444 ? -15.466 -77.149 -14.730 1.00 60.64 444 ALA B O 1
ATOM 7847 N N . ILE B 1 445 ? -17.554 -76.263 -14.890 1.00 61.66 445 ILE B N 1
ATOM 7848 C CA . ILE B 1 445 ? -17.425 -75.846 -16.321 1.00 57.57 445 ILE B CA 1
ATOM 7849 C C . ILE B 1 445 ? -16.272 -74.843 -16.454 1.00 58.69 445 ILE B C 1
ATOM 7850 O O . ILE B 1 445 ? -15.427 -75.064 -17.323 1.00 62.50 445 ILE B O 1
ATOM 7855 N N . GLN B 1 446 ? -16.191 -73.827 -15.602 1.00 57.97 446 GLN B N 1
ATOM 7856 C CA . GLN B 1 446 ? -15.154 -72.772 -15.733 1.00 60.80 446 GLN B CA 1
ATOM 7857 C C . GLN B 1 446 ? -13.767 -73.383 -15.463 1.00 63.88 446 GLN B C 1
ATOM 7858 O O . GLN B 1 446 ? -12.813 -73.079 -16.237 1.00 65.11 446 GLN B O 1
ATOM 7864 N N . ALA B 1 447 ? -13.639 -74.179 -14.394 1.00 59.73 447 ALA B N 1
ATOM 7865 C CA . ALA B 1 447 ? -12.370 -74.838 -14.013 1.00 61.55 447 ALA B CA 1
ATOM 7866 C C . ALA B 1 447 ? -11.827 -75.640 -15.211 1.00 64.32 447 ALA B C 1
ATOM 7867 O O . ALA B 1 447 ? -10.662 -75.454 -15.623 1.00 69.90 447 ALA B O 1
ATOM 7869 N N . GLY B 1 448 ? -12.688 -76.451 -15.809 1.00 65.78 448 GLY B N 1
ATOM 7870 C CA . GLY B 1 448 ? -12.344 -77.257 -16.984 1.00 71.66 448 GLY B CA 1
ATOM 7871 C C . GLY B 1 448 ? -11.838 -76.379 -18.114 1.00 74.25 448 GLY B C 1
ATOM 7872 O O . GLY B 1 448 ? -10.724 -76.620 -18.595 1.00 75.97 448 GLY B O 1
ATOM 7873 N N . LYS B 1 449 ? -12.624 -75.385 -18.522 1.00 71.25 449 LYS B N 1
ATOM 7874 C CA . LYS B 1 449 ? -12.297 -74.556 -19.695 1.00 70.12 449 LYS B CA 1
ATOM 7875 C C . LYS B 1 449 ? -10.994 -73.800 -19.429 1.00 72.65 449 LYS B C 1
ATOM 7876 O O . LYS B 1 449 ? -10.106 -73.802 -20.345 1.00 73.47 449 LYS B O 1
ATOM 7882 N N . VAL B 1 450 ? -10.862 -73.191 -18.247 1.00 65.58 450 VAL B N 1
ATOM 7883 C CA . VAL B 1 450 ? -9.657 -72.381 -17.910 1.00 64.65 450 VAL B CA 1
ATOM 7884 C C . VAL B 1 450 ? -8.429 -73.303 -17.839 1.00 64.82 450 VAL B C 1
ATOM 7885 O O . VAL B 1 450 ? -7.406 -72.991 -18.512 1.00 69.42 450 VAL B O 1
ATOM 7889 N N . LEU B 1 451 ? -8.522 -74.438 -17.138 1.00 64.09 451 LEU B N 1
ATOM 7890 C CA . LEU B 1 451 ? -7.365 -75.371 -17.029 1.00 67.68 451 LEU B CA 1
ATOM 7891 C C . LEU B 1 451 ? -6.841 -75.705 -18.433 1.00 70.18 451 LEU B C 1
ATOM 7892 O O . LEU B 1 451 ? -5.598 -75.612 -18.666 1.00 76.48 451 LEU B O 1
ATOM 7897 N N . MET B 1 452 ? -7.750 -76.075 -19.336 1.00 68.99 452 MET B N 1
ATOM 7898 C CA . MET B 1 452 ? -7.386 -76.496 -20.702 1.00 74.35 452 MET B CA 1
ATOM 7899 C C . MET B 1 452 ? -6.654 -75.338 -21.395 1.00 78.23 452 MET B C 1
ATOM 7900 O O . MET B 1 452 ? -5.778 -75.634 -22.213 1.00 81.73 452 MET B O 1
ATOM 7905 N N . ARG B 1 453 ? -6.950 -74.071 -21.068 1.00 75.03 453 ARG B N 1
ATOM 7906 C CA . ARG B 1 453 ? -6.268 -72.949 -21.757 1.00 76.24 453 ARG B CA 1
ATOM 7907 C C . ARG B 1 453 ? -4.869 -72.782 -21.165 1.00 80.69 453 ARG B C 1
ATOM 7908 O O . ARG B 1 453 ? -3.895 -72.597 -21.950 1.00 83.32 453 ARG B O 1
ATOM 7916 N N . ARG B 1 454 ? -4.756 -72.916 -19.851 1.00 78.57 454 ARG B N 1
ATOM 7917 C CA . ARG B 1 454 ? -3.443 -72.920 -19.163 1.00 82.04 454 ARG B CA 1
ATOM 7918 C C . ARG B 1 454 ? -2.562 -74.022 -19.775 1.00 83.89 454 ARG B C 1
ATOM 7919 O O . ARG B 1 454 ? -1.502 -73.665 -20.334 1.00 88.77 454 ARG B O 1
ATOM 7927 N N . LEU B 1 455 ? -3.022 -75.282 -19.746 1.00 80.69 455 LEU B N 1
ATOM 7928 C CA . LEU B 1 455 ? -2.221 -76.446 -20.208 1.00 82.82 455 LEU B CA 1
ATOM 7929 C C . LEU B 1 455 ? -1.782 -76.319 -21.679 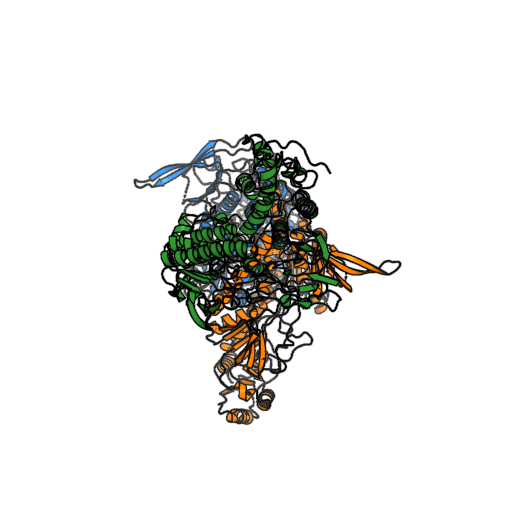1.00 86.51 455 LEU B C 1
ATOM 7930 O O . LEU B 1 455 ? -0.616 -76.643 -21.974 1.00 90.73 455 LEU B O 1
ATOM 7935 N N . PHE B 1 456 ? -2.661 -75.905 -22.591 1.00 86.84 456 PHE B N 1
ATOM 7936 C CA . PHE B 1 456 ? -2.432 -76.038 -24.052 1.00 87.37 456 PHE B CA 1
ATOM 7937 C C . PHE B 1 456 ? -2.192 -74.689 -24.737 1.00 89.55 456 PHE B C 1
ATOM 7938 O O . PHE B 1 456 ? -1.893 -74.672 -25.946 1.00 91.86 456 PHE B O 1
ATOM 7946 N N . THR B 1 457 ? -2.254 -73.589 -23.997 1.00 90.50 457 THR B N 1
ATOM 7947 C CA . THR B 1 457 ? -1.973 -72.231 -24.523 1.00 91.66 457 THR B CA 1
ATOM 7948 C C . THR B 1 457 ? -0.877 -71.565 -23.684 1.00 91.69 457 THR B C 1
ATOM 7949 O O . THR B 1 457 ? -0.321 -70.586 -24.173 1.00 99.28 457 THR B O 1
ATOM 7953 N N . GLY B 1 458 ? -0.630 -72.030 -22.452 1.00 90.46 458 GLY B N 1
ATOM 7954 C CA . GLY B 1 458 ? 0.309 -71.374 -21.538 1.00 91.24 458 GLY B CA 1
ATOM 7955 C C . GLY B 1 458 ? -0.122 -69.964 -21.165 1.00 93.81 458 GLY B C 1
ATOM 7956 O O . GLY B 1 458 ? 0.733 -69.066 -21.256 1.00 98.53 458 GLY B O 1
ATOM 7957 N N . SER B 1 459 ? -1.383 -69.780 -20.758 1.00 93.49 459 SER B N 1
ATOM 7958 C CA . SER B 1 459 ? -1.933 -68.509 -20.219 1.00 94.34 459 SER B CA 1
ATOM 7959 C C . SER B 1 459 ? -1.939 -68.544 -18.686 1.00 91.96 459 SER B C 1
ATOM 7960 O O . SER B 1 459 ? -1.810 -69.646 -18.111 1.00 86.87 459 SER B O 1
ATOM 7963 N N . SER B 1 460 ? -2.090 -67.377 -18.052 1.00 88.28 460 SER B N 1
ATOM 7964 C CA . SER B 1 460 ? -1.999 -67.214 -16.583 1.00 87.25 460 SER B CA 1
ATOM 7965 C C . SER B 1 460 ? -3.409 -67.143 -15.973 1.00 84.00 460 SER B C 1
ATOM 7966 O O . SER B 1 460 ? -3.532 -66.832 -14.770 1.00 86.55 460 SER B O 1
ATOM 7969 N N . GLU B 1 461 ? -4.435 -67.446 -16.765 1.00 82.04 461 GLU B N 1
ATOM 7970 C CA . GLU B 1 461 ? -5.852 -67.350 -16.351 1.00 82.30 461 GLU B CA 1
ATOM 7971 C C . GLU B 1 461 ? -6.128 -68.358 -15.224 1.00 78.99 461 GLU B C 1
ATOM 7972 O O . GLU B 1 461 ? -5.868 -69.531 -15.415 1.00 79.66 461 GLU B O 1
ATOM 7978 N N . LEU B 1 462 ? -6.623 -67.878 -14.086 1.00 75.30 462 LEU B N 1
ATOM 7979 C CA . LEU B 1 462 ? -7.061 -68.696 -12.926 1.00 72.20 462 LEU B CA 1
ATOM 7980 C C . LEU B 1 462 ? -8.579 -68.634 -12.833 1.00 68.06 462 LEU B C 1
ATOM 7981 O O . LEU B 1 462 ? -9.145 -67.562 -13.065 1.00 73.56 462 LEU B O 1
ATOM 7986 N N . THR B 1 463 ? -9.207 -69.739 -12.481 1.00 62.93 463 THR B N 1
ATOM 7987 C CA . THR B 1 463 ? -10.622 -69.755 -12.078 1.00 59.82 463 THR B CA 1
ATOM 7988 C C . THR B 1 463 ? -10.742 -68.975 -10.774 1.00 59.73 463 THR B C 1
ATOM 7989 O O . THR B 1 463 ? -9.908 -69.167 -9.899 1.00 63.22 463 THR B O 1
ATOM 7993 N N . GLU B 1 464 ? -11.743 -68.120 -10.660 1.00 62.14 464 GLU B N 1
ATOM 7994 C CA . GLU B 1 464 ? -12.028 -67.353 -9.426 1.00 62.43 464 GLU B CA 1
ATOM 7995 C C . GLU B 1 464 ? -13.067 -68.135 -8.616 1.00 61.97 464 GLU B C 1
ATOM 7996 O O . GLU B 1 464 ? -14.215 -68.261 -9.066 1.00 62.68 464 GLU B O 1
ATOM 8002 N N . TYR B 1 465 ? -12.611 -68.707 -7.502 1.00 61.95 465 TYR B N 1
ATOM 8003 C CA . TYR B 1 465 ? -13.354 -69.612 -6.586 1.00 58.66 465 TYR B CA 1
ATOM 8004 C C . TYR B 1 465 ? -13.947 -68.819 -5.415 1.00 56.21 465 TYR B C 1
ATOM 8005 O O . TYR B 1 465 ? -14.699 -69.396 -4.649 1.00 57.39 465 TYR B O 1
ATOM 8014 N N . ASP B 1 466 ? -13.676 -67.513 -5.311 1.00 60.29 466 ASP B N 1
ATOM 8015 C CA . ASP B 1 466 ? -14.244 -66.657 -4.238 1.00 62.15 466 ASP B CA 1
ATOM 8016 C C . ASP B 1 466 ? -15.481 -65.904 -4.774 1.00 58.48 466 ASP B C 1
ATOM 8017 O O . ASP B 1 466 ? -15.612 -65.726 -5.997 1.00 60.79 466 ASP B O 1
ATOM 8022 N N . LYS B 1 467 ? -16.400 -65.531 -3.883 1.00 58.82 467 LYS B N 1
ATOM 8023 C CA . LYS B 1 467 ? -17.539 -64.622 -4.163 1.00 56.79 467 LYS B CA 1
ATOM 8024 C C . LYS B 1 467 ? -18.404 -65.198 -5.275 1.00 55.77 467 LYS B C 1
ATOM 8025 O O . LYS B 1 467 ? -18.921 -64.456 -6.083 1.00 65.67 467 LYS B O 1
ATOM 8031 N N . ILE B 1 468 ? -18.579 -66.500 -5.266 1.00 58.80 468 ILE B N 1
ATOM 8032 C CA . ILE B 1 468 ? -19.397 -67.225 -6.262 1.00 56.75 468 ILE B CA 1
ATOM 8033 C C . ILE B 1 468 ? -20.857 -67.069 -5.858 1.00 53.61 468 ILE B C 1
ATOM 8034 O O . ILE B 1 468 ? -21.237 -67.419 -4.746 1.00 56.99 468 ILE B O 1
ATOM 8039 N N . PRO B 1 469 ? -21.736 -66.577 -6.756 1.00 53.51 469 PRO B N 1
ATOM 8040 C CA . PRO B 1 469 ? -23.159 -66.506 -6.440 1.00 53.06 469 PRO B CA 1
ATOM 8041 C C . PRO B 1 469 ? -23.805 -67.892 -6.498 1.00 54.34 469 PRO B C 1
ATOM 8042 O O . PRO B 1 469 ? -23.408 -68.709 -7.324 1.00 53.25 469 PRO B O 1
ATOM 8046 N N . THR B 1 470 ? -24.780 -68.112 -5.626 1.00 55.59 470 THR B N 1
ATOM 8047 C CA . THR B 1 470 ? -25.657 -69.294 -5.656 1.00 53.49 470 THR B CA 1
ATOM 8048 C C . THR B 1 470 ? -27.109 -68.854 -5.522 1.00 55.66 470 THR B C 1
ATOM 8049 O O . THR B 1 470 ? -27.414 -67.675 -5.141 1.00 59.69 470 THR B O 1
ATOM 8053 N N . THR B 1 471 ? -27.963 -69.812 -5.844 1.00 54.24 471 THR B N 1
ATOM 8054 C CA . THR B 1 471 ? -29.392 -69.786 -5.562 1.00 53.73 471 THR B CA 1
ATOM 8055 C C . THR B 1 471 ? -29.768 -71.178 -5.079 1.00 55.78 471 THR B C 1
ATOM 8056 O O . THR B 1 471 ? -29.403 -72.122 -5.742 1.00 63.47 471 THR B O 1
ATOM 8060 N N . VAL B 1 472 ? -30.413 -71.241 -3.923 1.00 54.07 472 VAL B N 1
ATOM 8061 C CA . VAL B 1 472 ? -31.175 -72.395 -3.405 1.00 56.19 472 VAL B CA 1
ATOM 8062 C C . VAL B 1 472 ? -32.618 -72.249 -3.898 1.00 58.02 472 VAL B C 1
ATOM 8063 O O . VAL B 1 472 ? -33.298 -71.243 -3.516 1.00 54.48 472 VAL B O 1
ATOM 8067 N N . PHE B 1 473 ? -33.058 -73.206 -4.716 1.00 60.74 473 PHE B N 1
ATOM 8068 C CA . PHE B 1 473 ? -34.359 -73.168 -5.425 1.00 60.47 473 PHE B CA 1
ATOM 8069 C C . PHE B 1 473 ? -35.447 -73.781 -4.533 1.00 62.95 473 PHE B C 1
ATOM 8070 O O . PHE B 1 473 ? -36.192 -74.631 -5.015 1.00 63.97 473 PHE B O 1
ATOM 8078 N N . THR B 1 474 ? -35.513 -73.333 -3.272 1.00 57.54 474 THR B N 1
ATOM 8079 C CA . THR B 1 474 ? -36.625 -73.576 -2.335 1.00 55.82 474 THR B CA 1
ATOM 8080 C C . THR B 1 474 ? -37.897 -72.945 -2.895 1.00 55.50 474 THR B C 1
ATOM 8081 O O . THR B 1 474 ? -37.847 -72.231 -3.881 1.00 53.05 474 THR B O 1
ATOM 8085 N N . PRO B 1 475 ? -39.093 -73.259 -2.346 1.00 56.11 475 PRO B N 1
ATOM 8086 C CA . PRO B 1 475 ? -40.351 -72.777 -2.914 1.00 57.44 475 PRO B CA 1
ATOM 8087 C C . PRO B 1 475 ? -40.308 -71.260 -3.162 1.00 56.69 475 PRO B C 1
ATOM 8088 O O . PRO B 1 475 ? -40.795 -70.855 -4.142 1.00 61.11 475 PRO B O 1
ATOM 8092 N N . LEU B 1 476 ? -39.811 -70.498 -2.193 1.00 57.28 476 LEU B N 1
ATOM 8093 C CA . LEU B 1 476 ? -39.348 -69.093 -2.333 1.00 56.39 476 LEU B CA 1
ATOM 8094 C C . LEU B 1 476 ? -37.823 -69.144 -2.434 1.00 54.81 476 LEU B C 1
ATOM 8095 O O . LEU B 1 476 ? -37.188 -69.636 -1.493 1.00 57.44 476 LEU B O 1
ATOM 8100 N N . GLU B 1 477 ? -37.274 -68.706 -3.560 1.00 49.78 477 GLU B N 1
ATOM 8101 C CA . GLU B 1 477 ? -35.868 -68.925 -3.941 1.00 52.29 477 GLU B CA 1
ATOM 8102 C C . GLU B 1 477 ? -34.938 -68.059 -3.056 1.00 51.30 477 GLU B C 1
ATOM 8103 O O . GLU B 1 477 ? -35.328 -66.964 -2.638 1.00 55.84 477 GLU B O 1
ATOM 8109 N N . TYR B 1 478 ? -33.754 -68.568 -2.750 1.00 52.50 478 TYR B N 1
ATOM 8110 C CA . TYR B 1 478 ? -32.750 -67.863 -1.916 1.00 56.89 478 TYR B CA 1
ATOM 8111 C C . TYR B 1 478 ? -31.484 -67.635 -2.731 1.00 54.49 478 TYR B C 1
ATOM 8112 O O . TYR B 1 478 ? -30.782 -68.599 -3.048 1.00 55.68 478 TYR B O 1
ATOM 8121 N N . GLY B 1 479 ? -31.211 -66.378 -3.054 1.00 54.55 479 GLY B N 1
ATOM 8122 C CA . GLY B 1 479 ? -30.030 -65.989 -3.845 1.00 54.61 479 GLY B CA 1
ATOM 8123 C C . GLY B 1 479 ? -28.984 -65.390 -2.937 1.00 49.73 479 GLY B C 1
ATOM 8124 O O . GLY B 1 479 ? -29.363 -64.619 -2.055 1.00 47.33 479 GLY B O 1
ATOM 8125 N N . SER B 1 480 ? -27.714 -65.727 -3.140 1.00 51.50 480 SER B N 1
ATOM 8126 C CA . SER B 1 480 ? -26.634 -65.122 -2.324 1.00 50.45 480 SER B CA 1
ATOM 8127 C C . SER B 1 480 ? -25.316 -65.077 -3.058 1.00 48.42 480 SER B C 1
ATOM 8128 O O . SER B 1 480 ? -25.120 -65.815 -4.050 1.00 52.33 480 SER B O 1
ATOM 8131 N N . CYS B 1 481 ? -24.459 -64.210 -2.541 1.00 48.78 481 CYS B N 1
ATOM 8132 C CA . CYS B 1 481 ? -23.073 -63.988 -2.998 1.00 49.47 481 CYS B CA 1
ATOM 8133 C C . CYS B 1 481 ? -22.284 -63.360 -1.837 1.00 52.57 481 CYS B C 1
ATOM 8134 O O . CYS B 1 481 ? -22.777 -62.360 -1.252 1.00 55.51 481 CYS B O 1
ATOM 8137 N N . GLY B 1 482 ? -21.114 -63.909 -1.514 1.00 51.41 482 GLY B N 1
ATOM 8138 C CA . GLY B 1 482 ? -20.203 -63.345 -0.508 1.00 53.06 482 GLY B CA 1
ATOM 8139 C C . GLY B 1 482 ? -20.533 -63.792 0.912 1.00 55.44 482 GLY B C 1
ATOM 8140 O O . GLY B 1 482 ? -21.052 -64.875 1.108 1.00 64.79 482 GLY B O 1
ATOM 8141 N N . LEU B 1 483 ? -20.146 -63.018 1.908 1.00 61.42 483 LEU B N 1
ATOM 8142 C CA . LEU B 1 483 ? -20.159 -63.516 3.294 1.00 61.84 483 LEU B CA 1
ATOM 8143 C C . LEU B 1 483 ? -21.600 -63.554 3.797 1.00 62.93 483 LEU B C 1
ATOM 8144 O O . LEU B 1 483 ? -22.426 -62.733 3.354 1.00 62.61 483 LEU B O 1
ATOM 8149 N N . SER B 1 484 ? -21.870 -64.487 4.700 1.00 59.33 484 SER B N 1
ATOM 8150 C CA . SER B 1 484 ? -23.035 -64.425 5.601 1.00 60.76 484 SER B CA 1
ATOM 8151 C C . SER B 1 484 ? -22.825 -63.254 6.568 1.00 61.14 484 SER B C 1
ATOM 8152 O O . SER B 1 484 ? -21.664 -62.871 6.790 1.00 60.87 484 SER B O 1
ATOM 8155 N N . GLU B 1 485 ? -23.904 -62.763 7.159 1.00 59.47 485 GLU B N 1
ATOM 8156 C CA . GLU B 1 485 ? -23.850 -61.761 8.258 1.00 65.12 485 GLU B CA 1
ATOM 8157 C C . GLU B 1 485 ? -22.920 -62.259 9.356 1.00 66.39 485 GLU B C 1
ATOM 8158 O O . GLU B 1 485 ? -22.097 -61.502 9.833 1.00 74.07 485 GLU B O 1
ATOM 8164 N N . TYR B 1 486 ? -23.031 -63.527 9.711 1.00 70.93 486 TYR B N 1
ATOM 8165 C CA . TYR B 1 486 ? -22.256 -64.136 10.819 1.00 73.51 486 TYR B CA 1
ATOM 8166 C C . TYR B 1 486 ? -20.771 -64.137 10.440 1.00 71.00 486 TYR B C 1
ATOM 8167 O O . TYR B 1 486 ? -19.981 -63.705 11.258 1.00 69.62 486 TYR B O 1
ATOM 8176 N N . SER B 1 487 ? -20.389 -64.623 9.254 1.00 66.98 487 SER B N 1
ATOM 8177 C CA . SER B 1 487 ? -18.958 -64.721 8.860 1.00 66.34 487 SER B CA 1
ATOM 8178 C C . SER B 1 487 ? -18.319 -63.330 8.885 1.00 70.17 487 SER B C 1
ATOM 8179 O O . SER B 1 487 ? -17.162 -63.221 9.392 1.00 76.83 487 SER B O 1
ATOM 8182 N N . ALA B 1 488 ? -19.049 -62.310 8.402 1.00 66.30 488 ALA B N 1
ATOM 8183 C CA . ALA B 1 488 ? -18.584 -60.907 8.359 1.00 67.51 488 ALA B CA 1
ATOM 8184 C C . ALA B 1 488 ? -18.323 -60.419 9.790 1.00 72.38 488 ALA B C 1
ATOM 8185 O O . ALA B 1 488 ? -17.228 -59.826 10.063 1.00 73.50 488 ALA B O 1
ATOM 8187 N N . ILE B 1 489 ? -19.295 -60.639 10.673 1.00 71.15 489 ILE B N 1
ATOM 8188 C CA . ILE B 1 489 ? -19.201 -60.206 12.096 1.00 75.64 489 ILE B CA 1
ATOM 8189 C C . ILE B 1 489 ? -18.045 -60.974 12.769 1.00 75.39 489 ILE B C 1
ATOM 8190 O O . ILE B 1 489 ? -17.182 -60.317 13.333 1.00 77.03 489 ILE B O 1
ATOM 8195 N N . GLN B 1 490 ? -17.985 -62.297 12.635 1.00 75.23 490 GLN B N 1
ATOM 8196 C CA . GLN B 1 490 ? -16.887 -63.145 13.167 1.00 83.02 490 GLN B CA 1
ATOM 8197 C C . GLN B 1 490 ? -15.545 -62.592 12.660 1.00 82.42 490 GLN B C 1
ATOM 8198 O O . GLN B 1 490 ? -14.635 -62.442 13.466 1.00 91.87 490 GLN B O 1
ATOM 8204 N N . LYS B 1 491 ? -15.417 -62.271 11.378 1.00 82.85 491 LYS B N 1
ATOM 8205 C CA . LYS B 1 491 ? -14.107 -61.859 10.809 1.00 79.37 491 LYS B CA 1
ATOM 8206 C C . LYS B 1 491 ? -13.744 -60.399 11.149 1.00 82.05 491 LYS B C 1
ATOM 8207 O O . LYS B 1 491 ? -12.543 -60.161 11.348 1.00 83.15 491 LYS B O 1
ATOM 8213 N N . TYR B 1 492 ? -14.687 -59.442 11.190 1.00 78.98 492 TYR B N 1
ATOM 8214 C CA . TYR B 1 492 ? -14.349 -57.986 11.239 1.00 77.60 492 TYR B CA 1
ATOM 8215 C C . TYR B 1 492 ? -14.836 -57.286 12.515 1.00 82.71 492 TYR B C 1
ATOM 8216 O O . TYR B 1 492 ? -14.376 -56.144 12.784 1.00 85.30 492 TYR B O 1
ATOM 8225 N N . GLY B 1 493 ? -15.750 -57.907 13.265 1.00 82.70 493 GLY B N 1
ATOM 8226 C CA . GLY B 1 493 ? -16.336 -57.342 14.488 1.00 81.54 493 GLY B CA 1
ATOM 8227 C C . GLY B 1 493 ? -17.675 -56.685 14.209 1.00 84.07 493 GLY B C 1
ATOM 8228 O O . GLY B 1 493 ? -17.778 -55.901 13.245 1.00 81.39 493 GLY B O 1
ATOM 8229 N N . LYS B 1 494 ? -18.645 -56.938 15.086 1.00 90.87 494 LYS B N 1
ATOM 8230 C CA . LYS B 1 494 ? -19.996 -56.324 15.096 1.00 94.66 494 LYS B CA 1
ATOM 8231 C C . LYS B 1 494 ? -19.862 -54.836 14.784 1.00 92.28 494 LYS B C 1
ATOM 8232 O O . LYS B 1 494 ? -20.634 -54.342 13.954 1.00 92.15 494 LYS B O 1
ATOM 8238 N N . GLU B 1 495 ? -18.889 -54.173 15.409 1.00 96.83 495 GLU B N 1
ATOM 8239 C CA . GLU B 1 495 ? -18.720 -52.696 15.380 1.00 97.75 495 GLU B CA 1
ATOM 8240 C C . GLU B 1 495 ? -18.389 -52.248 13.948 1.00 88.22 495 GLU B C 1
ATOM 8241 O O . GLU B 1 495 ? -18.676 -51.108 13.656 1.00 87.85 495 GLU B O 1
ATOM 8247 N N . ASN B 1 496 ? -17.809 -53.099 13.092 1.00 86.58 496 ASN B N 1
ATOM 8248 C CA . ASN B 1 496 ? -17.309 -52.687 11.747 1.00 85.79 496 ASN B CA 1
ATOM 8249 C C . ASN B 1 496 ? -18.187 -53.243 10.614 1.00 81.55 496 ASN B C 1
ATOM 8250 O O . ASN B 1 496 ? -17.730 -53.239 9.425 1.00 79.66 496 ASN B O 1
ATOM 8255 N N . ILE B 1 497 ? -19.389 -53.721 10.933 1.00 74.84 497 ILE B N 1
ATOM 8256 C CA . ILE B 1 497 ? -20.299 -54.273 9.897 1.00 73.19 497 ILE B CA 1
ATOM 8257 C C . ILE B 1 497 ? -21.561 -53.424 9.884 1.00 71.14 497 ILE B C 1
ATOM 8258 O O . ILE B 1 497 ? -22.110 -53.209 10.936 1.00 72.68 497 ILE B O 1
ATOM 8263 N N . ASN B 1 498 ? -21.943 -52.933 8.710 1.00 70.03 498 ASN B N 1
ATOM 8264 C CA . ASN B 1 498 ? -23.304 -52.401 8.473 1.00 66.99 498 ASN B CA 1
ATOM 8265 C C . ASN B 1 498 ? -24.079 -53.463 7.699 1.00 64.04 498 ASN B C 1
ATOM 8266 O O . ASN B 1 498 ? -23.563 -53.966 6.700 1.00 64.18 498 ASN B O 1
ATOM 8271 N N . VAL B 1 499 ? -25.267 -53.801 8.172 1.00 63.11 499 VAL B N 1
ATOM 8272 C CA . VAL B 1 499 ? -26.254 -54.642 7.453 1.00 60.66 499 VAL B CA 1
ATOM 8273 C C . VAL B 1 499 ? -27.403 -53.731 7.039 1.00 62.34 499 VAL B C 1
ATOM 8274 O O . VAL B 1 499 ? -28.100 -53.198 7.934 1.00 63.29 499 VAL B O 1
ATOM 8278 N N . TYR B 1 500 ? -27.563 -53.539 5.732 1.00 63.07 500 TYR B N 1
ATOM 8279 C CA . TYR B 1 500 ? -28.697 -52.762 5.188 1.00 62.11 500 TYR B CA 1
ATOM 8280 C C . TYR B 1 500 ? -29.741 -53.780 4.705 1.00 61.46 500 TYR B C 1
ATOM 8281 O O . TYR B 1 500 ? -29.343 -54.804 4.105 1.00 56.02 500 TYR B O 1
ATOM 8290 N N . HIS B 1 501 ? -31.025 -53.552 4.987 1.00 60.19 501 HIS B N 1
ATOM 8291 C CA . HIS B 1 501 ? -32.047 -54.583 4.656 1.00 57.57 501 HIS B CA 1
ATOM 8292 C C . HIS B 1 501 ? -33.418 -53.963 4.412 1.00 58.71 501 HIS B C 1
ATOM 8293 O O . HIS B 1 501 ? -33.645 -52.799 4.736 1.00 59.13 501 HIS B O 1
ATOM 8300 N N . ASN B 1 502 ? -34.302 -54.748 3.807 1.00 62.48 502 ASN B N 1
ATOM 8301 C CA . ASN B 1 502 ? -35.711 -54.357 3.591 1.00 62.88 502 ASN B CA 1
ATOM 8302 C C . ASN B 1 502 ? -36.573 -55.583 3.350 1.00 60.88 502 ASN B C 1
ATOM 8303 O O . ASN B 1 502 ? -36.048 -56.598 2.917 1.00 61.43 502 ASN B O 1
ATOM 8308 N N . VAL B 1 503 ? -37.867 -55.452 3.597 1.00 63.17 503 VAL B N 1
ATOM 8309 C CA . VAL B 1 503 ? -38.903 -56.383 3.066 1.00 60.25 503 VAL B CA 1
ATOM 8310 C C . VAL B 1 503 ? -39.510 -55.709 1.838 1.00 60.13 503 VAL B C 1
ATOM 8311 O O . VAL B 1 503 ? -39.262 -54.525 1.617 1.00 66.25 503 VAL B O 1
ATOM 8315 N N . PHE B 1 504 ? -40.266 -56.449 1.057 1.00 60.56 504 PHE B N 1
ATOM 8316 C CA . PHE B 1 504 ? -40.868 -55.957 -0.203 1.00 60.39 504 PHE B CA 1
ATOM 8317 C C . PHE B 1 504 ? -41.876 -57.005 -0.628 1.00 61.14 504 PHE B C 1
ATOM 8318 O O . PHE B 1 504 ? -41.731 -58.165 -0.218 1.00 60.84 504 PHE B O 1
ATOM 8326 N N . ILE B 1 505 ? -42.858 -56.581 -1.409 1.00 62.01 505 ILE B N 1
ATOM 8327 C CA . ILE B 1 505 ? -43.855 -57.478 -2.034 1.00 58.65 505 ILE B CA 1
ATOM 8328 C C . ILE B 1 505 ? -43.608 -57.399 -3.529 1.00 56.58 505 ILE B C 1
ATOM 8329 O O . ILE B 1 505 ? -43.931 -56.413 -4.171 1.00 58.67 505 ILE B O 1
ATOM 8334 N N . PRO B 1 506 ? -43.102 -58.470 -4.154 1.00 54.53 506 PRO B N 1
ATOM 8335 C CA . PRO B 1 506 ? -43.118 -58.533 -5.604 1.00 53.85 506 PRO B CA 1
ATOM 8336 C C . PRO B 1 506 ? -44.505 -58.125 -6.125 1.00 52.98 506 PRO B C 1
ATOM 8337 O O . PRO B 1 506 ? -45.518 -58.660 -5.697 1.00 55.76 506 PRO B O 1
ATOM 8341 N N . LEU B 1 507 ? -44.529 -57.184 -7.051 1.00 54.27 507 LEU B N 1
ATOM 8342 C CA . LEU B 1 507 ? -45.778 -56.600 -7.595 1.00 54.09 507 LEU B CA 1
ATOM 8343 C C . LEU B 1 507 ? -46.702 -57.725 -8.111 1.00 53.08 507 LEU B C 1
ATOM 8344 O O . LEU B 1 507 ? -47.900 -57.553 -8.026 1.00 57.82 507 LEU B O 1
ATOM 8349 N N . GLU B 1 508 ? -46.160 -58.808 -8.622 1.00 54.34 508 GLU B N 1
ATOM 8350 C CA . GLU B 1 508 ? -46.913 -60.003 -9.120 1.00 57.38 508 GLU B CA 1
ATOM 8351 C C . GLU B 1 508 ? -47.788 -60.613 -8.019 1.00 59.88 508 GLU B C 1
ATOM 8352 O O . GLU B 1 508 ? -48.702 -61.404 -8.375 1.00 63.19 508 GLU B O 1
ATOM 8358 N N . TYR B 1 509 ? -47.466 -60.372 -6.750 1.00 59.61 509 TYR B N 1
ATOM 8359 C CA . TYR B 1 509 ? -48.144 -61.012 -5.590 1.00 60.82 509 TYR B CA 1
ATOM 8360 C C . TYR B 1 509 ? -49.181 -60.051 -4.995 1.00 67.26 509 TYR B C 1
ATOM 8361 O O . TYR B 1 509 ? -50.105 -60.546 -4.319 1.00 77.00 509 TYR B O 1
ATOM 8370 N N . ALA B 1 510 ? -49.114 -58.751 -5.342 1.00 69.93 510 ALA B N 1
ATOM 8371 C CA . ALA B 1 510 ? -49.850 -57.615 -4.729 1.00 66.11 510 ALA B CA 1
ATOM 8372 C C . ALA B 1 510 ? -51.354 -57.885 -4.668 1.00 67.52 510 ALA B C 1
ATOM 8373 O O . ALA B 1 510 ? -51.975 -57.458 -3.721 1.00 70.62 510 ALA B O 1
ATOM 8375 N N . VAL B 1 511 ? -51.880 -58.550 -5.682 1.00 69.76 511 VAL B N 1
ATOM 8376 C CA . VAL B 1 511 ? -53.327 -58.756 -5.986 1.00 71.72 511 VAL B CA 1
ATOM 8377 C C . VAL B 1 511 ? -53.764 -60.111 -5.427 1.00 70.08 511 VAL B C 1
ATOM 8378 O O . VAL B 1 511 ? -54.951 -60.416 -5.455 1.00 77.59 511 VAL B O 1
ATOM 8382 N N . THR B 1 512 ? -52.817 -60.914 -4.951 1.00 69.78 512 THR B N 1
ATOM 8383 C CA . THR B 1 512 ? -53.078 -62.284 -4.435 1.00 70.10 512 THR B CA 1
ATOM 8384 C C . THR B 1 512 ? -53.073 -62.240 -2.907 1.00 74.99 512 THR B C 1
ATOM 8385 O O . THR B 1 512 ? -52.829 -61.160 -2.351 1.00 77.76 512 THR B O 1
ATOM 8389 N N . GLU B 1 513 ? -53.335 -63.356 -2.233 1.00 84.26 513 GLU B N 1
ATOM 8390 C CA . GLU B 1 513 ? -53.195 -63.460 -0.750 1.00 91.40 513 GLU B CA 1
ATOM 8391 C C . GLU B 1 513 ? -52.128 -64.532 -0.522 1.00 92.72 513 GLU B C 1
ATOM 8392 O O . GLU B 1 513 ? -52.286 -65.399 0.402 1.00 93.32 513 GLU B O 1
ATOM 8398 N N . ARG B 1 514 ? -51.059 -64.482 -1.315 1.00 84.03 514 ARG B N 1
ATOM 8399 C CA . ARG B 1 514 ? -49.964 -65.475 -1.212 1.00 78.81 514 ARG B CA 1
ATOM 8400 C C . ARG B 1 514 ? -49.241 -65.311 0.117 1.00 85.68 514 ARG B C 1
ATOM 8401 O O . ARG B 1 514 ? -49.240 -64.217 0.656 1.00 88.52 514 ARG B O 1
ATOM 8409 N N . LYS B 1 515 ? -48.719 -66.413 0.637 1.00 85.02 515 LYS B N 1
ATOM 8410 C CA . LYS B 1 515 ? -47.969 -66.416 1.916 1.00 84.46 515 LYS B CA 1
ATOM 8411 C C . LYS B 1 515 ? -46.652 -65.683 1.703 1.00 77.34 515 LYS B C 1
ATOM 8412 O O . LYS B 1 515 ? -46.216 -64.973 2.621 1.00 81.45 515 LYS B O 1
ATOM 8418 N N . GLU B 1 516 ? -46.078 -65.826 0.519 1.00 76.60 516 GLU B N 1
ATOM 8419 C CA . GLU B 1 516 ? -44.822 -65.144 0.086 1.00 79.56 516 GLU B CA 1
ATOM 8420 C C . GLU B 1 516 ? -44.844 -63.619 0.391 1.00 72.61 516 GLU B C 1
ATOM 8421 O O . GLU B 1 516 ? -43.748 -63.075 0.743 1.00 70.77 516 GLU B O 1
ATOM 8427 N N . LYS B 1 517 ? -46.010 -62.967 0.375 1.00 68.86 517 LYS B N 1
ATOM 8428 C CA . LYS B 1 517 ? -46.146 -61.488 0.584 1.00 72.30 517 LYS B CA 1
ATOM 8429 C C . LYS B 1 517 ? -45.506 -61.033 1.901 1.00 70.03 517 LYS B C 1
ATOM 8430 O O . LYS B 1 517 ? -45.183 -59.846 1.996 1.00 76.12 517 LYS B O 1
ATOM 8436 N N . THR B 1 518 ? -45.330 -61.921 2.882 1.00 68.33 518 THR B N 1
ATOM 8437 C CA . THR B 1 518 ? -44.760 -61.557 4.207 1.00 67.78 518 THR B CA 1
ATOM 8438 C C . THR B 1 518 ? -43.357 -62.147 4.376 1.00 66.50 518 THR B C 1
ATOM 8439 O O . THR B 1 518 ? -42.797 -61.914 5.439 1.00 74.55 518 THR B O 1
ATOM 8443 N N . HIS B 1 519 ? -42.783 -62.831 3.375 1.00 62.83 519 HIS B N 1
ATOM 8444 C CA . HIS B 1 519 ? -41.482 -63.540 3.551 1.00 62.14 519 HIS B CA 1
ATOM 8445 C C . HIS B 1 519 ? -40.343 -62.974 2.677 1.00 60.88 519 HIS B C 1
ATOM 8446 O O . HIS B 1 519 ? -39.175 -63.355 2.936 1.00 58.07 519 HIS B O 1
ATOM 8453 N N . CYS B 1 520 ? -40.631 -62.143 1.670 1.00 56.38 520 CYS B N 1
ATOM 8454 C CA . CYS B 1 520 ? -39.589 -61.614 0.764 1.00 55.79 520 CYS B CA 1
ATOM 8455 C C . CYS B 1 520 ? -38.756 -60.594 1.553 1.00 54.58 520 CYS B C 1
ATOM 8456 O O . CYS B 1 520 ? -39.320 -59.740 2.185 1.00 59.84 520 CYS B O 1
ATOM 8459 N N . TYR B 1 521 ? -37.444 -60.744 1.511 1.00 55.13 521 TYR B N 1
ATOM 8460 C CA . TYR B 1 521 ? -36.443 -60.019 2.323 1.00 58.56 521 TYR B CA 1
ATOM 8461 C C . TYR B 1 521 ? -35.152 -59.958 1.519 1.00 56.20 521 TYR B C 1
ATOM 8462 O O . TYR B 1 521 ? -34.876 -60.898 0.777 1.00 57.59 521 TYR B O 1
ATOM 8471 N N . CYS B 1 522 ? -34.422 -58.848 1.589 1.00 56.30 522 CYS B N 1
ATOM 8472 C CA . CYS B 1 522 ? -33.048 -58.789 1.056 1.00 52.72 522 CYS B CA 1
ATOM 8473 C C . CYS B 1 522 ? -32.141 -58.107 2.071 1.00 54.29 522 CYS B C 1
ATOM 8474 O O . CYS B 1 522 ? -32.608 -57.269 2.863 1.00 56.49 522 CYS B O 1
ATOM 8477 N N . LYS B 1 523 ? -30.872 -58.475 2.075 1.00 54.74 523 LYS B N 1
ATOM 8478 C CA . LYS B 1 523 ? -29.910 -57.736 2.904 1.00 54.27 523 LYS B CA 1
ATOM 8479 C C . LYS B 1 523 ? -28.551 -57.681 2.229 1.00 53.64 523 LYS B C 1
ATOM 8480 O O . LYS B 1 523 ? -28.206 -58.585 1.432 1.00 52.54 523 LYS B O 1
ATOM 8486 N N . LEU B 1 524 ? -27.846 -56.624 2.590 1.00 56.35 524 LEU B N 1
ATOM 8487 C CA . LEU B 1 524 ? -26.558 -56.200 2.019 1.00 58.34 524 LEU B CA 1
ATOM 8488 C C . LEU B 1 524 ? -25.613 -56.021 3.201 1.00 60.64 524 LEU B C 1
ATOM 8489 O O . LEU B 1 524 ? -25.980 -55.284 4.192 1.00 62.14 524 LEU B O 1
ATOM 8494 N N . ILE B 1 525 ? -24.508 -56.759 3.156 1.00 58.86 525 ILE B N 1
ATOM 8495 C CA . ILE B 1 525 ? -23.542 -56.828 4.284 1.00 59.86 525 ILE B CA 1
ATOM 8496 C C . ILE B 1 525 ? -22.288 -56.068 3.884 1.00 61.21 525 ILE B C 1
ATOM 8497 O O . ILE B 1 525 ? -21.681 -56.424 2.834 1.00 59.78 525 ILE B O 1
ATOM 8502 N N . CYS B 1 526 ? -21.943 -55.069 4.703 1.00 60.31 526 CYS B N 1
ATOM 8503 C CA . CYS B 1 526 ? -21.001 -53.987 4.361 1.00 63.47 526 CYS B CA 1
ATOM 8504 C C . CYS B 1 526 ? -19.935 -53.856 5.442 1.00 64.30 526 CYS B C 1
ATOM 8505 O O . CYS B 1 526 ? -20.277 -53.923 6.671 1.00 67.58 526 CYS B O 1
ATOM 8508 N N . LEU B 1 527 ? -18.707 -53.611 4.983 1.00 65.15 527 LEU B N 1
ATOM 8509 C CA . LEU B 1 527 ? -17.541 -53.325 5.856 1.00 67.30 527 LEU B CA 1
ATOM 8510 C C . LEU B 1 527 ? -17.522 -51.826 6.137 1.00 68.70 527 LEU B C 1
ATOM 8511 O O . LEU B 1 527 ? -17.032 -51.077 5.286 1.00 71.21 527 LEU B O 1
ATOM 8516 N N . LYS B 1 528 ? -18.027 -51.425 7.305 1.00 74.12 528 LYS B N 1
ATOM 8517 C CA . LYS B 1 528 ? -18.217 -50.002 7.703 1.00 79.14 528 LYS B CA 1
ATOM 8518 C C . LYS B 1 528 ? -16.917 -49.211 7.566 1.00 80.32 528 LYS B C 1
ATOM 8519 O O . LYS B 1 528 ? -16.998 -48.054 7.134 1.00 82.92 528 LYS B O 1
ATOM 8525 N N . ASN B 1 529 ? -15.776 -49.789 7.936 1.00 83.73 529 ASN B N 1
ATOM 8526 C CA . ASN B 1 529 ? -14.494 -49.029 8.059 1.00 90.33 529 ASN B CA 1
ATOM 8527 C C . ASN B 1 529 ? -13.837 -48.932 6.667 1.00 85.63 529 ASN B C 1
ATOM 8528 O O . ASN B 1 529 ? -12.777 -48.316 6.583 1.00 80.29 529 ASN B O 1
ATOM 8533 N N . GLU B 1 530 ? -14.427 -49.531 5.615 1.00 81.00 530 GLU B N 1
ATOM 8534 C CA . GLU B 1 530 ? -13.905 -49.413 4.223 1.00 78.89 530 GLU B CA 1
ATOM 8535 C C . GLU B 1 530 ? -15.009 -48.977 3.269 1.00 76.66 530 GLU B C 1
ATOM 8536 O O . GLU B 1 530 ? -15.181 -49.634 2.215 1.00 75.92 530 GLU B O 1
ATOM 8542 N N . GLN B 1 531 ? -15.700 -47.894 3.649 1.00 78.37 531 GLN B N 1
ATOM 8543 C CA . GLN B 1 531 ? -16.697 -47.132 2.851 1.00 76.83 531 GLN B CA 1
ATOM 8544 C C . GLN B 1 531 ? -17.883 -48.032 2.525 1.00 71.61 531 GLN B C 1
ATOM 8545 O O . GLN B 1 531 ? -18.470 -47.856 1.457 1.00 69.18 531 GLN B O 1
ATOM 8551 N N . ASP B 1 532 ? -18.259 -48.911 3.451 1.00 69.03 532 ASP B N 1
ATOM 8552 C CA . ASP B 1 532 ? -19.375 -49.866 3.262 1.00 64.65 532 ASP B CA 1
ATOM 8553 C C . ASP B 1 532 ? -19.065 -50.705 2.010 1.00 60.39 532 ASP B C 1
ATOM 8554 O O . ASP B 1 532 ? -19.967 -50.848 1.161 1.00 57.76 532 ASP B O 1
ATOM 8559 N N . LEU B 1 533 ? -17.815 -51.172 1.872 1.00 60.36 533 LEU B N 1
ATOM 8560 C CA . LEU B 1 533 ? -17.427 -52.227 0.906 1.00 60.55 533 LEU B CA 1
ATOM 8561 C C . LEU B 1 533 ? -18.441 -53.366 1.037 1.00 61.54 533 LEU B C 1
ATOM 8562 O O . LEU B 1 533 ? -18.797 -53.719 2.180 1.00 64.24 533 LEU B O 1
ATOM 8567 N N . ILE B 1 534 ? -18.941 -53.883 -0.089 1.00 57.10 534 ILE B N 1
ATOM 8568 C CA . ILE B 1 534 ? -19.950 -54.954 -0.033 1.00 56.25 534 ILE B CA 1
ATOM 8569 C C . ILE B 1 534 ? -19.235 -56.287 0.070 1.00 58.20 534 ILE B C 1
ATOM 8570 O O . ILE B 1 534 ? -18.467 -56.593 -0.829 1.00 64.09 534 ILE B O 1
ATOM 8575 N N . LEU B 1 535 ? -19.505 -56.997 1.166 1.00 60.15 535 LEU B N 1
ATOM 8576 C CA . LEU B 1 535 ? -18.890 -58.281 1.557 1.00 61.28 535 LEU B CA 1
ATOM 8577 C C . LEU B 1 535 ? -19.798 -59.428 1.132 1.00 62.28 535 LEU B C 1
ATOM 8578 O O . LEU B 1 535 ? -19.265 -60.547 0.920 1.00 60.24 535 LEU B O 1
ATOM 8583 N N . GLY B 1 536 ? -21.111 -59.165 1.089 1.00 59.53 536 GLY B N 1
ATOM 8584 C CA . GLY B 1 536 ? -22.107 -60.159 0.675 1.00 54.88 536 GLY B CA 1
ATOM 8585 C C . GLY B 1 536 ? -23.477 -59.551 0.486 1.00 54.02 536 GLY B C 1
ATOM 8586 O O . GLY B 1 536 ? -23.741 -58.470 1.056 1.00 54.22 536 GLY B O 1
ATOM 8587 N N . PHE B 1 537 ? -24.333 -60.242 -0.262 1.00 52.24 537 PHE B N 1
ATOM 8588 C CA . PHE B 1 537 ? -25.764 -59.899 -0.321 1.00 53.90 537 PHE B CA 1
ATOM 8589 C C . PHE B 1 537 ? -26.594 -61.174 -0.352 1.00 54.19 537 PHE B C 1
ATOM 8590 O O . PHE B 1 537 ? -26.099 -62.223 -0.812 1.00 52.96 537 PHE B O 1
ATOM 8598 N N . HIS B 1 538 ? -27.836 -61.047 0.111 1.00 53.30 538 HIS B N 1
ATOM 8599 C CA . HIS B 1 538 ? -28.740 -62.207 0.321 1.00 53.44 538 HIS B CA 1
ATOM 8600 C C . HIS B 1 538 ? -30.156 -61.790 -0.048 1.00 54.01 538 HIS B C 1
ATOM 8601 O O . HIS B 1 538 ? -30.550 -60.673 0.358 1.00 52.68 538 HIS B O 1
ATOM 8608 N N . ILE B 1 539 ? -30.877 -62.612 -0.813 1.00 49.59 539 ILE B N 1
ATOM 8609 C CA . ILE B 1 539 ? -32.274 -62.220 -1.134 1.00 54.86 539 ILE B CA 1
ATOM 8610 C C . ILE B 1 539 ? -33.177 -63.448 -1.170 1.00 59.01 539 ILE B C 1
ATOM 8611 O O . ILE B 1 539 ? -32.769 -64.504 -1.680 1.00 56.72 539 ILE B O 1
ATOM 8616 N N . LEU B 1 540 ? -34.379 -63.254 -0.645 1.00 58.69 540 LEU B N 1
ATOM 8617 C CA . LEU B 1 540 ? -35.447 -64.261 -0.565 1.00 62.01 540 LEU B CA 1
ATOM 8618 C C . LEU B 1 540 ? -36.591 -63.704 -1.413 1.00 58.47 540 LEU B C 1
ATOM 8619 O O . LEU B 1 540 ? -37.170 -62.703 -1.006 1.00 54.71 540 LEU B O 1
ATOM 8624 N N . THR B 1 541 ? -36.823 -64.287 -2.590 1.00 53.42 541 THR B N 1
ATOM 8625 C CA . THR B 1 541 ? -37.717 -63.730 -3.622 1.00 52.03 541 THR B CA 1
ATOM 8626 C C . THR B 1 541 ? -37.965 -64.772 -4.713 1.00 52.75 541 THR B C 1
ATOM 8627 O O . THR B 1 541 ? -37.146 -65.647 -4.939 1.00 55.34 541 THR B O 1
ATOM 8631 N N . PRO B 1 542 ? -39.031 -64.646 -5.509 1.00 48.65 542 PRO B N 1
ATOM 8632 C CA . PRO B 1 542 ? -39.076 -65.277 -6.816 1.00 52.23 542 PRO B CA 1
ATOM 8633 C C . PRO B 1 542 ? -37.921 -64.756 -7.678 1.00 53.57 542 PRO B C 1
ATOM 8634 O O . PRO B 1 542 ? -37.557 -63.626 -7.501 1.00 55.79 542 PRO B O 1
ATOM 8638 N N . ASN B 1 543 ? -37.400 -65.615 -8.561 1.00 53.37 543 ASN B N 1
ATOM 8639 C CA . ASN B 1 543 ? -36.354 -65.319 -9.561 1.00 54.86 543 ASN B CA 1
ATOM 8640 C C . ASN B 1 543 ? -35.045 -64.862 -8.892 1.00 50.77 543 ASN B C 1
ATOM 8641 O O . ASN B 1 543 ? -34.272 -64.163 -9.538 1.00 53.68 543 ASN B O 1
ATOM 8646 N N . ALA B 1 544 ? -34.757 -65.359 -7.700 1.00 48.02 544 ALA B N 1
ATOM 8647 C CA . ALA B 1 544 ? -33.540 -65.041 -6.926 1.00 54.73 544 ALA B CA 1
ATOM 8648 C C . ALA B 1 544 ? -32.285 -65.255 -7.789 1.00 55.22 544 ALA B C 1
ATOM 8649 O O . ALA B 1 544 ? -31.374 -64.401 -7.771 1.00 56.72 544 ALA B O 1
ATOM 8651 N N . GLY B 1 545 ? -32.249 -66.360 -8.524 1.00 54.85 545 GLY B N 1
ATOM 8652 C CA . GLY B 1 545 ? -31.139 -66.658 -9.438 1.00 54.73 545 GLY B CA 1
ATOM 8653 C C . GLY B 1 545 ? -30.979 -65.555 -10.454 1.00 54.48 545 GLY B C 1
ATOM 8654 O O . GLY B 1 545 ? -29.851 -65.153 -10.724 1.00 56.89 545 GLY B O 1
ATOM 8655 N N . GLU B 1 546 ? -32.072 -65.065 -11.025 1.00 54.15 546 GLU B N 1
ATOM 8656 C CA . GLU B 1 546 ? -31.957 -64.121 -12.163 1.00 51.22 546 GLU B CA 1
ATOM 8657 C C . GLU B 1 546 ? -31.497 -62.766 -11.584 1.00 50.87 546 GLU B C 1
ATOM 8658 O O . GLU B 1 546 ? -30.830 -62.036 -12.261 1.00 49.71 546 GLU B O 1
ATOM 8664 N N . ILE B 1 547 ? -31.838 -62.466 -10.341 1.00 47.77 547 ILE B N 1
ATOM 8665 C CA . ILE B 1 547 ? -31.508 -61.193 -9.679 1.00 51.03 547 ILE B CA 1
ATOM 8666 C C . ILE B 1 547 ? -30.052 -61.240 -9.234 1.00 53.04 547 ILE B C 1
ATOM 8667 O O . ILE B 1 547 ? -29.338 -60.244 -9.453 1.00 55.55 547 ILE B O 1
ATOM 8672 N N . THR B 1 548 ? -29.643 -62.350 -8.625 1.00 54.85 548 THR B N 1
ATOM 8673 C CA . THR B 1 548 ? -28.341 -62.471 -7.925 1.00 49.31 548 THR B CA 1
ATOM 8674 C C . THR B 1 548 ? -27.192 -62.440 -8.943 1.00 51.34 548 THR B C 1
ATOM 8675 O O . THR B 1 548 ? -26.111 -61.914 -8.615 1.00 54.33 548 THR B O 1
ATOM 8679 N N . GLN B 1 549 ? -27.394 -63.003 -10.132 1.00 49.03 549 GLN B N 1
ATOM 8680 C CA . GLN B 1 549 ? -26.305 -63.292 -11.092 1.00 50.59 549 GLN B CA 1
ATOM 8681 C C . GLN B 1 549 ? -25.527 -61.995 -11.400 1.00 53.23 549 GLN B C 1
ATOM 8682 O O . GLN B 1 549 ? -24.317 -62.016 -11.333 1.00 54.35 549 GLN B O 1
ATOM 8688 N N . GLY B 1 550 ? -26.213 -60.938 -11.808 1.00 52.40 550 GLY B N 1
ATOM 8689 C CA . GLY B 1 550 ? -25.598 -59.686 -12.287 1.00 52.29 550 GLY B CA 1
ATOM 8690 C C . GLY B 1 550 ? -25.056 -58.865 -11.146 1.00 53.39 550 GLY B C 1
ATOM 8691 O O . GLY B 1 550 ? -23.979 -58.295 -11.283 1.00 54.51 550 GLY B O 1
ATOM 8692 N N . PHE B 1 551 ? -25.778 -58.817 -10.031 1.00 57.30 551 PHE B N 1
ATOM 8693 C CA . PHE B 1 551 ? -25.315 -58.119 -8.807 1.00 57.14 551 PHE B CA 1
ATOM 8694 C C . PHE B 1 551 ? -24.003 -58.739 -8.317 1.00 56.20 551 PHE B C 1
ATOM 8695 O O . PHE B 1 551 ? -23.123 -57.970 -7.836 1.00 56.75 551 PHE B O 1
ATOM 8703 N N . ALA B 1 552 ? -23.825 -60.043 -8.505 1.00 52.28 552 ALA B N 1
ATOM 8704 C CA . ALA B 1 552 ? -22.582 -60.757 -8.118 1.00 50.76 552 ALA B CA 1
ATOM 8705 C C . ALA B 1 552 ? -21.359 -60.110 -8.769 1.00 49.25 552 ALA B C 1
ATOM 8706 O O . ALA B 1 552 ? -20.308 -60.137 -8.189 1.00 54.73 552 ALA B O 1
ATOM 8708 N N . ILE B 1 553 ? -21.466 -59.566 -9.964 1.00 51.26 553 ILE B N 1
ATOM 8709 C CA . ILE B 1 553 ? -20.290 -58.919 -10.616 1.00 52.10 553 ILE B CA 1
ATOM 8710 C C . ILE B 1 553 ? -19.839 -57.705 -9.786 1.00 52.59 553 ILE B C 1
ATOM 8711 O O . ILE B 1 553 ? -18.728 -57.291 -9.969 1.00 56.53 553 ILE B O 1
ATOM 8716 N N . ALA B 1 554 ? -20.684 -57.124 -8.935 1.00 53.19 554 ALA B N 1
ATOM 8717 C CA . ALA B 1 554 ? -20.290 -55.941 -8.148 1.00 54.15 554 ALA B CA 1
ATOM 8718 C C . ALA B 1 554 ? -19.107 -56.327 -7.250 1.00 59.31 554 ALA B C 1
ATOM 8719 O O . ALA B 1 554 ? -18.212 -55.458 -7.013 1.00 59.74 554 ALA B O 1
ATOM 8721 N N . LEU B 1 555 ? -19.056 -57.573 -6.777 1.00 55.11 555 LEU B N 1
ATOM 8722 C CA . LEU B 1 555 ? -17.997 -57.977 -5.815 1.00 57.97 555 LEU B CA 1
ATOM 8723 C C . LEU B 1 555 ? -16.641 -58.115 -6.503 1.00 58.76 555 LEU B C 1
ATOM 8724 O O . LEU B 1 555 ? -15.639 -57.972 -5.788 1.00 65.56 555 LEU B O 1
ATOM 8729 N N . LYS B 1 556 ? -16.598 -58.303 -7.822 1.00 60.60 556 LYS B N 1
ATOM 8730 C CA . LYS B 1 556 ? -15.343 -58.369 -8.619 1.00 61.60 556 LYS B CA 1
ATOM 8731 C C . LYS B 1 556 ? -14.688 -56.982 -8.722 1.00 67.11 556 LYS B C 1
ATOM 8732 O O . LYS B 1 556 ? -13.526 -56.906 -9.161 1.00 69.28 556 LYS B O 1
ATOM 8738 N N . PHE B 1 557 ? -15.402 -55.905 -8.407 1.00 64.33 557 PHE B N 1
ATOM 8739 C CA . PHE B 1 557 ? -14.875 -54.519 -8.503 1.00 63.50 557 PHE B CA 1
ATOM 8740 C C . PHE B 1 557 ? -14.855 -53.848 -7.119 1.00 64.75 557 PHE B C 1
ATOM 8741 O O . PHE B 1 557 ? -14.664 -52.664 -7.092 1.00 65.84 557 PHE B O 1
ATOM 8749 N N . ASP B 1 558 ? -14.989 -54.587 -6.008 1.00 65.73 558 ASP B N 1
ATOM 8750 C CA . ASP B 1 558 ? -14.913 -54.004 -4.641 1.00 67.54 558 ASP B CA 1
ATOM 8751 C C . ASP B 1 558 ? -15.981 -52.898 -4.520 1.00 66.26 558 ASP B C 1
ATOM 8752 O O . ASP B 1 558 ? -15.706 -51.840 -3.937 1.00 64.81 558 ASP B O 1
ATOM 8757 N N . ALA B 1 559 ? -17.149 -53.134 -5.082 1.00 63.80 559 ALA B N 1
ATOM 8758 C CA . ALA B 1 559 ? -18.339 -52.258 -4.999 1.00 63.86 559 ALA B CA 1
ATOM 8759 C C . ALA B 1 559 ? -18.625 -51.882 -3.548 1.00 61.57 559 ALA B C 1
ATOM 8760 O O . ALA B 1 559 ? -18.546 -52.753 -2.636 1.00 63.92 559 ALA B O 1
ATOM 8762 N N . LYS B 1 560 ? -18.988 -50.623 -3.364 1.00 61.57 560 LYS B N 1
ATOM 8763 C CA . LYS B 1 560 ? -19.407 -50.034 -2.072 1.00 61.93 560 LYS B CA 1
ATOM 8764 C C . LYS B 1 560 ? -20.925 -49.884 -2.072 1.00 58.19 560 LYS B C 1
ATOM 8765 O O . LYS B 1 560 ? -21.504 -49.770 -3.154 1.00 57.48 560 LYS B O 1
ATOM 8771 N N . LYS B 1 561 ? -21.529 -49.736 -0.906 1.00 60.47 561 LYS B N 1
ATOM 8772 C CA . LYS B 1 561 ? -22.963 -49.332 -0.796 1.00 62.21 561 LYS B CA 1
ATOM 8773 C C . LYS B 1 561 ? -23.285 -48.176 -1.761 1.00 58.36 561 LYS B C 1
ATOM 8774 O O . LYS B 1 561 ? -24.304 -48.253 -2.526 1.00 63.75 561 LYS B O 1
ATOM 8780 N N . ALA B 1 562 ? -22.423 -47.165 -1.795 1.00 60.06 562 ALA B N 1
ATOM 8781 C CA . ALA B 1 562 ? -22.580 -45.953 -2.642 1.00 60.65 562 ALA B CA 1
ATOM 8782 C C . ALA B 1 562 ? -22.779 -46.337 -4.126 1.00 60.14 562 ALA B C 1
ATOM 8783 O O . ALA B 1 562 ? -23.461 -45.621 -4.827 1.00 62.16 562 ALA B O 1
ATOM 8785 N N . ASP B 1 563 ? -22.182 -47.444 -4.568 1.00 59.97 563 ASP B N 1
ATOM 8786 C CA . ASP B 1 563 ? -22.282 -47.920 -5.957 1.00 59.25 563 ASP B CA 1
ATOM 8787 C C . ASP B 1 563 ? -23.667 -48.523 -6.174 1.00 60.20 563 ASP B C 1
ATOM 8788 O O . ASP B 1 563 ? -24.236 -48.340 -7.278 1.00 58.96 563 ASP B O 1
ATOM 8793 N N . PHE B 1 564 ? -24.198 -49.225 -5.162 1.00 62.62 564 PHE B N 1
ATOM 8794 C CA . PHE B 1 564 ? -25.568 -49.773 -5.222 1.00 56.77 564 PHE B CA 1
ATOM 8795 C C . PHE B 1 564 ? -26.505 -48.570 -5.238 1.00 55.25 564 PHE B C 1
ATOM 8796 O O . PHE B 1 564 ? -27.439 -48.562 -6.004 1.00 61.66 564 PHE B O 1
ATOM 8804 N N . ASP B 1 565 ? -26.215 -47.530 -4.465 1.00 58.72 565 ASP B N 1
ATOM 8805 C CA . ASP B 1 565 ? -27.151 -46.372 -4.332 1.00 57.75 565 ASP B CA 1
ATOM 8806 C C . ASP B 1 565 ? -27.167 -45.491 -5.592 1.00 55.64 565 ASP B C 1
ATOM 8807 O O . ASP B 1 565 ? -28.117 -44.771 -5.767 1.00 55.51 565 ASP B O 1
ATOM 8812 N N . ARG B 1 566 ? -26.133 -45.479 -6.422 1.00 57.26 566 ARG B N 1
ATOM 8813 C CA . ARG B 1 566 ? -26.081 -44.564 -7.595 1.00 57.89 566 ARG B CA 1
ATOM 8814 C C . ARG B 1 566 ? -26.525 -45.336 -8.851 1.00 57.84 566 ARG B C 1
ATOM 8815 O O . ARG B 1 566 ? -26.680 -44.746 -9.904 1.00 63.82 566 ARG B O 1
ATOM 8823 N N . LEU B 1 567 ? -26.700 -46.629 -8.734 1.00 54.37 567 LEU B N 1
ATOM 8824 C CA . LEU B 1 567 ? -27.306 -47.463 -9.771 1.00 56.09 567 LEU B CA 1
ATOM 8825 C C . LEU B 1 567 ? -28.798 -47.141 -9.773 1.00 55.61 567 LEU B C 1
ATOM 8826 O O . LEU B 1 567 ? -29.418 -47.190 -8.711 1.00 60.46 567 LEU B O 1
ATOM 8831 N N . ILE B 1 568 ? -29.334 -46.804 -10.933 1.00 55.75 568 ILE B N 1
ATOM 8832 C CA . ILE B 1 568 ? -30.759 -46.475 -11.121 1.00 53.06 568 ILE B CA 1
ATOM 8833 C C . ILE B 1 568 ? -31.521 -47.792 -11.268 1.00 52.87 568 ILE B C 1
ATOM 8834 O O . ILE B 1 568 ? -31.109 -48.656 -12.014 1.00 50.09 568 ILE B O 1
ATOM 8839 N N . GLY B 1 569 ? -32.615 -47.935 -10.539 1.00 54.81 569 GLY B N 1
ATOM 8840 C CA . GLY B 1 569 ? -33.459 -49.123 -10.670 1.00 52.46 569 GLY B CA 1
ATOM 8841 C C . GLY B 1 569 ? -34.194 -49.194 -11.995 1.00 50.57 569 GLY B C 1
ATOM 8842 O O . GLY B 1 569 ? -34.346 -48.174 -12.711 1.00 52.71 569 GLY B O 1
ATOM 8843 N N . ILE B 1 570 ? -34.633 -50.407 -12.295 1.00 51.13 570 ILE B N 1
ATOM 8844 C CA . ILE B 1 570 ? -35.689 -50.728 -13.276 1.00 51.17 570 ILE B CA 1
ATOM 8845 C C . ILE B 1 570 ? -36.959 -50.950 -12.478 1.00 50.07 570 ILE B C 1
ATOM 8846 O O . ILE B 1 570 ? -36.967 -51.809 -11.559 1.00 52.93 570 ILE B O 1
ATOM 8851 N N . HIS B 1 571 ? -38.001 -50.214 -12.824 1.00 50.05 571 HIS B N 1
ATOM 8852 C CA . HIS B 1 571 ? -39.309 -50.299 -12.139 1.00 51.47 571 HIS B CA 1
ATOM 8853 C C . HIS B 1 571 ? -40.326 -50.840 -13.128 1.00 52.09 571 HIS B C 1
ATOM 8854 O O . HIS B 1 571 ? -40.365 -50.387 -14.262 1.00 50.31 571 HIS B O 1
ATOM 8861 N N . PRO B 1 572 ? -41.226 -51.743 -12.710 1.00 51.44 572 PRO B N 1
ATOM 8862 C CA . PRO B 1 572 ? -41.207 -52.345 -11.379 1.00 51.45 572 PRO B CA 1
ATOM 8863 C C . PRO B 1 572 ? -40.560 -53.732 -11.370 1.00 52.52 572 PRO B C 1
ATOM 8864 O O . PRO B 1 572 ? -40.971 -54.565 -12.151 1.00 54.86 572 PRO B O 1
ATOM 8868 N N . THR B 1 573 ? -39.616 -53.980 -10.467 1.00 49.81 573 THR B N 1
ATOM 8869 C CA . THR B 1 573 ? -38.907 -55.280 -10.381 1.00 48.14 573 THR B CA 1
ATOM 8870 C C . THR B 1 573 ? -38.626 -55.506 -8.911 1.00 48.17 573 THR B C 1
ATOM 8871 O O . THR B 1 573 ? -38.692 -54.546 -8.170 1.00 44.40 573 THR B O 1
ATOM 8875 N N . VAL B 1 574 ? -38.310 -56.722 -8.519 1.00 50.61 574 VAL B N 1
ATOM 8876 C CA . VAL B 1 574 ? -37.730 -56.972 -7.175 1.00 52.52 574 VAL B CA 1
ATOM 8877 C C . VAL B 1 574 ? -36.291 -56.422 -7.110 1.00 49.02 574 VAL B C 1
ATOM 8878 O O . VAL B 1 574 ? -35.978 -55.726 -6.134 1.00 53.63 574 VAL B O 1
ATOM 8882 N N . ALA B 1 575 ? -35.484 -56.686 -8.132 1.00 46.35 575 ALA B N 1
ATOM 8883 C CA . ALA B 1 575 ? -34.025 -56.366 -8.196 1.00 52.43 575 ALA B CA 1
ATOM 8884 C C . ALA B 1 575 ? -33.749 -54.909 -7.797 1.00 48.52 575 ALA B C 1
ATOM 8885 O O . ALA B 1 575 ? -32.763 -54.661 -7.134 1.00 51.92 575 ALA B O 1
ATOM 8887 N N . GLU B 1 576 ? -34.613 -53.980 -8.155 1.00 49.55 576 GLU B N 1
ATOM 8888 C CA . GLU B 1 576 ? -34.349 -52.542 -7.880 1.00 50.25 576 GLU B CA 1
ATOM 8889 C C . GLU B 1 576 ? -34.273 -52.310 -6.373 1.00 46.77 576 GLU B C 1
ATOM 8890 O O . GLU B 1 576 ? -33.698 -51.307 -5.955 1.00 52.11 576 GLU B O 1
ATOM 8896 N N . ASN B 1 577 ? -34.766 -53.240 -5.571 1.00 50.09 577 ASN B N 1
ATOM 8897 C CA . ASN B 1 577 ? -34.737 -53.077 -4.103 1.00 50.04 577 ASN B CA 1
ATOM 8898 C C . ASN B 1 577 ? -33.288 -52.943 -3.646 1.00 53.37 577 ASN B C 1
ATOM 8899 O O . ASN B 1 577 ? -33.083 -52.273 -2.640 1.00 54.99 577 ASN B O 1
ATOM 8904 N N . PHE B 1 578 ? -32.301 -53.529 -4.339 1.00 53.48 578 PHE B N 1
ATOM 8905 C CA . PHE B 1 578 ? -30.887 -53.421 -3.901 1.00 52.66 578 PHE B CA 1
ATOM 8906 C C . PHE B 1 578 ? -30.379 -51.984 -4.091 1.00 53.03 578 PHE B C 1
ATOM 8907 O O . PHE B 1 578 ? -29.260 -51.651 -3.666 1.00 59.08 578 PHE B O 1
ATOM 8915 N N . THR B 1 579 ? -31.186 -51.134 -4.702 1.00 56.42 579 THR B N 1
ATOM 8916 C CA . THR B 1 579 ? -30.821 -49.759 -5.164 1.00 58.19 579 THR B CA 1
ATOM 8917 C C . THR B 1 579 ? -31.211 -48.704 -4.110 1.00 58.02 579 THR B C 1
ATOM 8918 O O . THR B 1 579 ? -30.640 -47.652 -4.145 1.00 63.04 579 THR B O 1
ATOM 8922 N N . THR B 1 580 ? -32.112 -49.002 -3.171 1.00 58.09 580 THR B N 1
ATOM 8923 C CA . THR B 1 580 ? -32.748 -48.000 -2.268 1.00 56.00 580 THR B CA 1
ATOM 8924 C C . THR B 1 580 ? -32.753 -48.495 -0.809 1.00 57.53 580 THR B C 1
ATOM 8925 O O . THR B 1 580 ? -33.576 -48.016 -0.049 1.00 59.83 580 THR B O 1
ATOM 8929 N N . LEU B 1 581 ? -31.823 -49.360 -0.404 1.00 56.87 581 LEU B N 1
ATOM 8930 C CA . LEU B 1 581 ? -31.694 -49.760 1.017 1.00 58.77 581 LEU B CA 1
ATOM 8931 C C . LEU B 1 581 ? -31.200 -48.588 1.875 1.00 63.02 581 LEU B C 1
ATOM 8932 O O . LEU B 1 581 ? -30.189 -48.004 1.544 1.00 71.38 581 LEU B O 1
ATOM 8937 N N . THR B 1 582 ? -31.903 -48.268 2.955 1.00 64.00 582 THR B N 1
ATOM 8938 C CA . THR B 1 582 ? -31.537 -47.209 3.923 1.00 66.33 582 THR B CA 1
ATOM 8939 C C . THR B 1 582 ? -31.552 -47.751 5.353 1.00 66.19 582 THR B C 1
ATOM 8940 O O . THR B 1 582 ? -30.746 -47.258 6.149 1.00 73.15 582 THR B O 1
ATOM 8944 N N . LEU B 1 583 ? -32.408 -48.728 5.661 1.00 68.19 583 LEU B N 1
ATOM 8945 C CA . LEU B 1 583 ? -32.605 -49.312 7.015 1.00 68.20 583 LEU B CA 1
ATOM 8946 C C . LEU B 1 583 ? -31.427 -50.218 7.367 1.00 71.08 583 LEU B C 1
ATOM 8947 O O . LEU B 1 583 ? -31.124 -51.231 6.576 1.00 72.05 583 LEU B O 1
ATOM 8952 N N . VAL B 1 584 ? -30.858 -49.910 8.540 1.00 68.10 584 VAL B N 1
ATOM 8953 C CA . VAL B 1 584 ? -29.734 -50.636 9.167 1.00 69.76 584 VAL B CA 1
ATOM 8954 C C . VAL B 1 584 ? -30.338 -51.636 10.145 1.00 72.94 584 VAL B C 1
ATOM 8955 O O . VAL B 1 584 ? -31.154 -51.225 10.998 1.00 76.34 584 VAL B O 1
ATOM 8959 N N . LYS B 1 585 ? -29.882 -52.879 10.064 1.00 73.39 585 LYS B N 1
ATOM 8960 C CA . LYS B 1 585 ? -30.325 -53.935 10.997 1.00 78.65 585 LYS B CA 1
ATOM 8961 C C . LYS B 1 585 ? -29.591 -53.679 12.310 1.00 83.12 585 LYS B C 1
ATOM 8962 O O . LYS B 1 585 ? -28.364 -53.770 12.304 1.00 84.94 585 LYS B O 1
ATOM 8968 N N . GLU B 1 586 ? -30.323 -53.327 13.367 1.00 95.44 586 GLU B N 1
ATOM 8969 C CA . GLU B 1 586 ? -29.722 -53.026 14.692 1.00 110.49 586 GLU B CA 1
ATOM 8970 C C . GLU B 1 586 ? -28.579 -52.017 14.520 1.00 110.20 586 GLU B C 1
ATOM 8971 O O . GLU B 1 586 ? -28.810 -50.828 14.809 1.00 104.31 586 GLU B O 1
ATOM 8977 N N . GLY B 1 595 ? -30.004 -31.486 8.128 1.00 131.22 595 GLY B N 1
ATOM 8978 C CA . GLY B 1 595 ? -30.116 -30.067 8.517 1.00 142.09 595 GLY B CA 1
ATOM 8979 C C . GLY B 1 595 ? -28.758 -29.432 8.778 1.00 148.38 595 GLY B C 1
ATOM 8980 O O . GLY B 1 595 ? -28.076 -29.870 9.729 1.00 148.03 595 GLY B O 1
ATOM 8981 N N . CYS B 1 596 ? -28.385 -28.440 7.958 1.00 152.24 596 CYS B N 1
ATOM 8982 C CA . CYS B 1 596 ? -27.199 -27.549 8.124 1.00 146.05 596 CYS B CA 1
ATOM 8983 C C . CYS B 1 596 ? -27.322 -26.945 9.527 1.00 160.60 596 CYS B C 1
ATOM 8984 O O . CYS B 1 596 ? -28.166 -26.078 9.749 1.00 157.30 596 CYS B O 1
ATOM 8987 N N . SEC B 1 597 ? -26.476 -27.413 10.462 1.00 175.32 597 SEC B N 1
ATOM 8988 C CA . SEC B 1 597 ? -26.550 -26.999 11.861 1.00 184.47 597 SEC B CA 1
ATOM 8991 C C . SEC B 1 597 ? -25.987 -25.584 12.037 1.00 186.47 597 SEC B C 1
ATOM 8992 O O . SEC B 1 597 ? -26.276 -24.930 13.038 1.00 196.18 597 SEC B O 1
ATOM 8993 N N . GLY B 1 598 ? -25.176 -25.118 11.076 1.00 176.93 598 GLY B N 1
ATOM 8994 C CA . GLY B 1 598 ? -24.855 -23.702 10.953 1.00 162.76 598 GLY B CA 1
ATOM 8995 C C . GLY B 1 598 ? -23.649 -23.288 11.781 1.00 154.27 598 GLY B C 1
ATOM 8996 O O . GLY B 1 598 ? -22.857 -22.452 11.348 1.00 145.27 598 GLY B O 1
ATOM 8998 N N . ALA C 2 14 ? -52.225 -90.734 -41.726 1.00 152.69 14 ALA C N 1
ATOM 8999 C CA . ALA C 2 14 ? -52.827 -92.001 -41.251 1.00 147.36 14 ALA C CA 1
ATOM 9000 C C . ALA C 2 14 ? -52.660 -93.073 -42.327 1.00 145.20 14 ALA C C 1
ATOM 9001 O O . ALA C 2 14 ? -51.529 -93.412 -42.647 1.00 145.80 14 ALA C O 1
ATOM 9003 N N . ASP C 2 15 ? -53.751 -93.518 -42.938 1.00 145.75 15 ASP C N 1
ATOM 9004 C CA . ASP C 2 15 ? -53.624 -94.601 -43.945 1.00 143.93 15 ASP C CA 1
ATOM 9005 C C . ASP C 2 15 ? -52.742 -94.136 -45.109 1.00 143.87 15 ASP C C 1
ATOM 9006 O O . ASP C 2 15 ? -51.894 -94.923 -45.534 1.00 148.60 15 ASP C O 1
ATOM 9011 N N . ALA C 2 16 ? -52.877 -92.888 -45.556 1.00 141.70 16 ALA C N 1
ATOM 9012 C CA . ALA C 2 16 ? -52.027 -92.398 -46.667 1.00 145.64 16 ALA C CA 1
ATOM 9013 C C . ALA C 2 16 ? -50.555 -92.445 -46.241 1.00 145.20 16 ALA C C 1
ATOM 9014 O O . ALA C 2 16 ? -49.710 -92.956 -47.021 1.00 143.10 16 ALA C O 1
ATOM 9016 N N . VAL C 2 17 ? -50.290 -92.020 -45.003 1.00 144.14 17 VAL C N 1
ATOM 9017 C CA . VAL C 2 17 ? -48.910 -91.986 -44.447 1.00 144.26 17 VAL C CA 1
ATOM 9018 C C . VAL C 2 17 ? -48.360 -93.405 -44.457 1.00 137.83 17 VAL C C 1
ATOM 9019 O O . VAL C 2 17 ? -47.260 -93.606 -44.969 1.00 130.57 17 VAL C O 1
ATOM 9023 N N . PHE C 2 18 ? -49.167 -94.352 -43.987 1.00 139.41 18 PHE C N 1
ATOM 9024 C CA . PHE C 2 18 ? -48.743 -95.769 -43.892 1.00 135.97 18 PHE C CA 1
ATOM 9025 C C . PHE C 2 18 ? -48.481 -96.347 -45.284 1.00 136.51 18 PHE C C 1
ATOM 9026 O O . PHE C 2 18 ? -47.467 -97.028 -45.439 1.00 133.29 18 PHE C O 1
ATOM 9034 N N . LYS C 2 19 ? -49.334 -96.053 -46.267 1.00 140.47 19 LYS C N 1
ATOM 9035 C CA . LYS C 2 19 ? -49.087 -96.615 -47.621 1.00 146.17 19 LYS C CA 1
ATOM 9036 C C . LYS C 2 19 ? -47.759 -96.059 -48.136 1.00 151.80 19 LYS C C 1
ATOM 9037 O O . LYS C 2 19 ? -46.924 -96.848 -48.612 1.00 151.83 19 LYS C O 1
ATOM 9043 N N . SER C 2 20 ? -47.532 -94.758 -47.959 1.00 154.07 20 SER C N 1
ATOM 9044 C CA . SER C 2 20 ? -46.251 -94.220 -48.475 1.00 159.23 20 SER C CA 1
ATOM 9045 C C . SER C 2 20 ? -45.084 -94.873 -47.729 1.00 159.23 20 SER C C 1
ATOM 9046 O O . SER C 2 20 ? -44.140 -95.333 -48.395 1.00 162.44 20 SER C O 1
ATOM 9049 N N . ALA C 2 21 ? -45.216 -95.015 -46.410 1.00 154.06 21 ALA C N 1
ATOM 9050 C CA . ALA C 2 21 ? -44.135 -95.576 -45.576 1.00 151.22 21 ALA C CA 1
ATOM 9051 C C . ALA C 2 21 ? -43.825 -96.999 -46.035 1.00 147.09 21 ALA C C 1
ATOM 9052 O O . ALA C 2 21 ? -42.644 -97.324 -46.158 1.00 147.44 21 ALA C O 1
ATOM 9054 N N . CYS C 2 22 ? -44.855 -97.792 -46.325 1.00 142.97 22 CYS C N 1
ATOM 9055 C CA . CYS C 2 22 ? -44.645 -99.195 -46.767 1.00 139.00 22 CYS C CA 1
ATOM 9056 C C . CYS C 2 22 ? -44.003 -99.155 -48.150 1.00 138.63 22 CYS C C 1
ATOM 9057 O O . CYS C 2 22 ? -43.137 -99.993 -48.441 1.00 133.43 22 CYS C O 1
ATOM 9060 N N . GLU C 2 23 ? -44.349 -98.119 -48.907 1.00 141.72 23 GLU C N 1
ATOM 9061 C CA . GLU C 2 23 ? -43.923 -97.984 -50.336 1.00 144.66 23 GLU C CA 1
ATOM 9062 C C . GLU C 2 23 ? -42.467 -97.499 -50.421 1.00 146.65 23 GLU C C 1
ATOM 9063 O O . GLU C 2 23 ? -41.765 -97.925 -51.362 1.00 142.45 23 GLU C O 1
ATOM 9069 N N . GLU C 2 24 ? -42.048 -96.629 -49.490 1.00 147.12 24 GLU C N 1
ATOM 9070 C CA . GLU C 2 24 ? -40.757 -95.891 -49.529 1.00 154.02 24 GLU C CA 1
ATOM 9071 C C . GLU C 2 24 ? -39.717 -96.596 -48.656 1.00 154.31 24 GLU C C 1
ATOM 9072 O O . GLU C 2 24 ? -40.108 -97.225 -47.647 1.00 151.84 24 GLU C O 1
ATOM 9078 N N . ARG C 2 25 ? -38.452 -96.510 -49.078 1.00 156.50 25 ARG C N 1
ATOM 9079 C CA . ARG C 2 25 ? -37.263 -97.122 -48.428 1.00 160.95 25 ARG C CA 1
ATOM 9080 C C . ARG C 2 25 ? -37.036 -96.469 -47.061 1.00 167.07 25 ARG C C 1
ATOM 9081 O O . ARG C 2 25 ? -36.946 -97.191 -46.060 1.00 164.54 25 ARG C O 1
ATOM 9089 N N . ILE C 2 26 ? -36.891 -95.142 -47.043 1.00 175.93 26 ILE C N 1
ATOM 9090 C CA . ILE C 2 26 ? -36.660 -94.340 -45.808 1.00 178.72 26 ILE C CA 1
ATOM 9091 C C . ILE C 2 26 ? -37.627 -93.155 -45.829 1.00 179.49 26 ILE C C 1
ATOM 9092 O O . ILE C 2 26 ? -37.544 -92.320 -46.763 1.00 178.38 26 ILE C O 1
ATOM 9097 N N . LEU C 2 27 ? -38.524 -93.121 -44.842 1.00 179.99 27 LEU C N 1
ATOM 9098 C CA . LEU C 2 27 ? -39.556 -92.067 -44.655 1.00 182.87 27 LEU C CA 1
ATOM 9099 C C . LEU C 2 27 ? -39.395 -91.468 -43.255 1.00 185.00 27 LEU C C 1
ATOM 9100 O O . LEU C 2 27 ? -39.317 -92.239 -42.258 1.00 182.41 27 LEU C O 1
ATOM 9105 N N . LEU C 2 28 ? -39.340 -90.135 -43.207 1.00 187.58 28 LEU C N 1
ATOM 9106 C CA . LEU C 2 28 ? -39.363 -89.326 -41.965 1.00 188.43 28 LEU C CA 1
ATOM 9107 C C . LEU C 2 28 ? -40.757 -88.705 -41.833 1.00 183.84 28 LEU C C 1
ATOM 9108 O O . LEU C 2 28 ? -41.097 -87.867 -42.686 1.00 184.63 28 LEU C O 1
ATOM 9113 N N . ALA C 2 29 ? -41.529 -89.171 -40.842 1.00 177.64 29 ALA C N 1
ATOM 9114 C CA . ALA C 2 29 ? -42.878 -88.688 -40.469 1.00 174.25 29 ALA C CA 1
ATOM 9115 C C . ALA C 2 29 ? -42.733 -87.707 -39.303 1.00 177.54 29 ALA C C 1
ATOM 9116 O O . ALA C 2 29 ? -41.972 -88.047 -38.367 1.00 176.35 29 ALA C O 1
ATOM 9118 N N . TYR C 2 30 ? -43.467 -86.581 -39.351 1.00 181.07 30 TYR C N 1
ATOM 9119 C CA . TYR C 2 30 ? -43.197 -85.299 -38.631 1.00 189.39 30 TYR C CA 1
ATOM 9120 C C . TYR C 2 30 ? -42.047 -85.467 -37.621 1.00 190.94 30 TYR C C 1
ATOM 9121 O O . TYR C 2 30 ? -40.930 -84.961 -37.887 1.00 189.16 30 TYR C O 1
ATOM 9130 N N . PRO C 2 35 ? -36.470 -80.768 -31.698 1.00 249.75 35 PRO C N 1
ATOM 9131 C CA . PRO C 2 35 ? -36.762 -81.213 -33.068 1.00 245.31 35 PRO C CA 1
ATOM 9132 C C . PRO C 2 35 ? -35.657 -80.808 -34.055 1.00 250.46 35 PRO C C 1
ATOM 9133 O O . PRO C 2 35 ? -35.862 -79.882 -34.815 1.00 254.36 35 PRO C O 1
ATOM 9137 N N . ASP C 2 36 ? -34.541 -81.546 -34.058 1.00 251.23 36 ASP C N 1
ATOM 9138 C CA . ASP C 2 36 ? -33.413 -81.234 -34.974 1.00 253.79 36 ASP C CA 1
ATOM 9139 C C . ASP C 2 36 ? -33.886 -81.370 -36.415 1.00 250.54 36 ASP C C 1
ATOM 9140 O O . ASP C 2 36 ? -33.537 -80.472 -37.204 1.00 253.19 36 ASP C O 1
ATOM 9145 N N . MET C 2 37 ? -34.687 -82.409 -36.693 1.00 243.78 37 MET C N 1
ATOM 9146 C CA . MET C 2 37 ? -35.090 -82.738 -38.078 1.00 240.32 37 MET C CA 1
ATOM 9147 C C . MET C 2 37 ? -33.809 -82.693 -38.910 1.00 243.45 37 MET C C 1
ATOM 9148 O O . MET C 2 37 ? -33.894 -82.949 -40.126 1.00 238.25 37 MET C O 1
ATOM 9153 N N . THR C 2 38 ? -32.666 -82.365 -38.276 1.00 251.34 38 THR C N 1
ATOM 9154 C CA . THR C 2 38 ? -31.475 -82.289 -39.160 1.00 257.62 38 THR C CA 1
ATOM 9155 C C . THR C 2 38 ? -30.524 -83.436 -38.801 1.00 258.52 38 THR C C 1
ATOM 9156 O O . THR C 2 38 ? -30.211 -84.273 -39.685 1.00 257.92 38 THR C O 1
ATOM 9160 N N . LYS C 2 39 ? -30.124 -83.527 -37.529 1.00 262.35 39 LYS C N 1
ATOM 9161 C CA . LYS C 2 39 ? -29.157 -84.546 -37.032 1.00 260.67 39 LYS C CA 1
ATOM 9162 C C . LYS C 2 39 ? -29.725 -85.966 -37.214 1.00 253.18 39 LYS C C 1
ATOM 9163 O O . LYS C 2 39 ? -28.969 -86.915 -36.940 1.00 260.12 39 LYS C O 1
ATOM 9169 N N . VAL C 2 40 ? -30.958 -86.135 -37.709 1.00 240.55 40 VAL C N 1
ATOM 9170 C CA . VAL C 2 40 ? -31.487 -87.434 -38.236 1.00 228.96 40 VAL C CA 1
ATOM 9171 C C . VAL C 2 40 ? -30.942 -87.645 -39.665 1.00 226.46 40 VAL C C 1
ATOM 9172 O O . VAL C 2 40 ? -30.191 -88.651 -39.908 1.00 220.42 40 VAL C O 1
ATOM 9176 N N . VAL C 2 41 ? -31.261 -86.713 -40.571 1.00 228.34 41 VAL C N 1
ATOM 9177 C CA . VAL C 2 41 ? -30.820 -86.719 -42.004 1.00 228.46 41 VAL C CA 1
ATOM 9178 C C . VAL C 2 41 ? -29.282 -86.801 -42.027 1.00 235.73 41 VAL C C 1
ATOM 9179 O O . VAL C 2 41 ? -28.742 -87.614 -42.809 1.00 236.97 41 VAL C O 1
ATOM 9183 N N . ASN C 2 42 ? -28.602 -86.022 -41.174 1.00 239.27 42 ASN C N 1
ATOM 9184 C CA . ASN C 2 42 ? -27.131 -86.103 -40.940 1.00 243.43 42 ASN C CA 1
ATOM 9185 C C . ASN C 2 42 ? -26.728 -87.539 -40.570 1.00 239.76 42 ASN C C 1
ATOM 9186 O O . ASN C 2 42 ? -25.750 -88.044 -41.141 1.00 240.20 42 ASN C O 1
ATOM 9191 N N . LEU C 2 43 ? -27.442 -88.174 -39.639 1.00 238.59 43 LEU C N 1
ATOM 9192 C CA . LEU C 2 43 ? -27.119 -89.555 -39.173 1.00 235.02 43 LEU C CA 1
ATOM 9193 C C . LEU C 2 43 ? -27.283 -90.533 -40.343 1.00 225.62 43 LEU C C 1
ATOM 9194 O O . LEU C 2 43 ? -26.401 -91.411 -40.490 1.00 223.79 43 LEU C O 1
ATOM 9199 N N . PHE C 2 44 ? -28.363 -90.401 -41.129 1.00 217.35 44 PHE C N 1
ATOM 9200 C CA . PHE C 2 44 ? -28.649 -91.332 -42.255 1.00 211.79 44 PHE C CA 1
ATOM 9201 C C . PHE C 2 44 ? -27.679 -91.094 -43.427 1.00 211.53 44 PHE C C 1
ATOM 9202 O O . PHE C 2 44 ? -27.297 -92.098 -44.078 1.00 209.16 44 PHE C O 1
ATOM 9210 N N . SER C 2 45 ? -27.275 -89.839 -43.677 1.00 213.86 45 SER C N 1
ATOM 9211 C CA . SER C 2 45 ? -26.292 -89.469 -44.732 1.00 215.81 45 SER C CA 1
ATOM 9212 C C . SER C 2 45 ? -25.036 -90.347 -44.617 1.00 215.10 45 SER C C 1
ATOM 9213 O O . SER C 2 45 ? -24.431 -90.624 -45.667 1.00 215.13 45 SER C O 1
ATOM 9216 N N . LYS C 2 46 ? -24.772 -90.888 -43.430 1.00 213.68 46 LYS C N 1
ATOM 9217 C CA . LYS C 2 46 ? -23.588 -91.762 -43.234 1.00 213.46 46 LYS C CA 1
ATOM 9218 C C . LYS C 2 46 ? -23.691 -93.007 -44.126 1.00 207.28 46 LYS C C 1
ATOM 9219 O O . LYS C 2 46 ? -22.659 -93.382 -44.707 1.00 203.84 46 LYS C O 1
ATOM 9225 N N . TYR C 2 47 ? -24.879 -93.618 -44.245 1.00 203.45 47 TYR C N 1
ATOM 9226 C CA . TYR C 2 47 ? -25.010 -94.840 -45.087 1.00 196.66 47 TYR C CA 1
ATOM 9227 C C . TYR C 2 47 ? -26.072 -94.687 -46.180 1.00 192.36 47 TYR C C 1
ATOM 9228 O O . TYR C 2 47 ? -25.788 -94.934 -47.365 1.00 188.58 47 TYR C O 1
ATOM 9237 N N . ASN C 2 48 ? -27.267 -94.272 -45.764 1.00 191.29 48 ASN C N 1
ATOM 9238 C CA . ASN C 2 48 ? -28.472 -94.216 -46.635 1.00 188.22 48 ASN C CA 1
ATOM 9239 C C . ASN C 2 48 ? -28.466 -93.071 -47.651 1.00 192.72 48 ASN C C 1
ATOM 9240 O O . ASN C 2 48 ? -27.659 -92.136 -47.504 1.00 195.10 48 ASN C O 1
ATOM 9245 N N . GLU C 2 49 ? -29.333 -93.214 -48.665 1.00 191.26 49 GLU C N 1
ATOM 9246 C CA . GLU C 2 49 ? -29.579 -92.190 -49.713 1.00 193.71 49 GLU C CA 1
ATOM 9247 C C . GLU C 2 49 ? -31.091 -91.964 -49.830 1.00 188.78 49 GLU C C 1
ATOM 9248 O O . GLU C 2 49 ? -31.836 -92.933 -49.657 1.00 184.42 49 GLU C O 1
ATOM 9254 N N . THR C 2 50 ? -31.537 -90.726 -50.098 1.00 193.41 50 THR C N 1
ATOM 9255 C CA . THR C 2 50 ? -32.967 -90.343 -50.359 1.00 191.11 50 THR C CA 1
ATOM 9256 C C . THR C 2 50 ? -34.064 -90.428 -49.274 1.00 189.39 50 THR C C 1
ATOM 9257 O O . THR C 2 50 ? -35.003 -91.201 -49.486 1.00 190.81 50 THR C O 1
ATOM 9261 N N . VAL C 2 51 ? -34.001 -89.612 -48.208 1.00 192.93 51 VAL C N 1
ATOM 9262 C CA . VAL C 2 51 ? -34.950 -89.624 -47.051 1.00 190.51 51 VAL C CA 1
ATOM 9263 C C . VAL C 2 51 ? -36.249 -88.918 -47.466 1.00 190.46 51 VAL C C 1
ATOM 9264 O O . VAL C 2 51 ? -36.205 -87.706 -47.643 1.00 197.51 51 VAL C O 1
ATOM 9268 N N . ASN C 2 52 ? -37.359 -89.647 -47.590 1.00 185.98 52 ASN C N 1
ATOM 9269 C CA . ASN C 2 52 ? -38.690 -89.078 -47.946 1.00 184.12 52 ASN C CA 1
ATOM 9270 C C . ASN C 2 52 ? -39.304 -88.406 -46.704 1.00 185.51 52 ASN C C 1
ATOM 9271 O O . ASN C 2 52 ? -38.860 -88.728 -45.581 1.00 188.02 52 ASN C O 1
ATOM 9276 N N . THR C 2 53 ? -40.289 -87.515 -46.892 1.00 185.11 53 THR C N 1
ATOM 9277 C CA . THR C 2 53 ? -40.896 -86.655 -45.831 1.00 184.02 53 THR C CA 1
ATOM 9278 C C . THR C 2 53 ? -42.434 -86.715 -45.870 1.00 179.76 53 THR C C 1
ATOM 9279 O O . THR C 2 53 ? -42.993 -86.842 -46.966 1.00 175.07 53 THR C O 1
ATOM 9283 N N . VAL C 2 54 ? -43.068 -86.638 -44.694 1.00 179.95 54 VAL C N 1
ATOM 9284 C CA . VAL C 2 54 ? -44.532 -86.436 -44.451 1.00 179.45 54 VAL C CA 1
ATOM 9285 C C . VAL C 2 54 ? -44.686 -85.859 -43.029 1.00 183.46 54 VAL C C 1
ATOM 9286 O O . VAL C 2 54 ? -44.189 -86.498 -42.055 1.00 180.56 54 VAL C O 1
ATOM 9290 N N . ARG C 2 55 ? -45.353 -84.702 -42.910 1.00 188.20 55 ARG C N 1
ATOM 9291 C CA . ARG C 2 55 ? -45.565 -84.007 -41.605 1.00 191.26 55 ARG C CA 1
ATOM 9292 C C . ARG C 2 55 ? -46.891 -84.421 -40.952 1.00 188.04 55 ARG C C 1
ATOM 9293 O O . ARG C 2 55 ? -47.125 -84.023 -39.802 1.00 190.54 55 ARG C O 1
ATOM 9301 N N . VAL C 2 56 ? -47.719 -85.190 -41.668 1.00 184.56 56 VAL C N 1
ATOM 9302 C CA . VAL C 2 56 ? -49.039 -85.722 -41.199 1.00 180.78 56 VAL C CA 1
ATOM 9303 C C . VAL C 2 56 ? -50.103 -84.682 -40.803 1.00 185.12 56 VAL C C 1
ATOM 9304 O O . VAL C 2 56 ? -50.461 -83.867 -41.659 1.00 186.22 56 VAL C O 1
ATOM 9308 N N . SER C 2 57 ? -50.621 -84.753 -39.568 1.00 186.68 57 SER C N 1
ATOM 9309 C CA . SER C 2 57 ? -51.604 -83.790 -38.994 1.00 188.65 57 SER C CA 1
ATOM 9310 C C . SER C 2 57 ? -51.540 -83.845 -37.461 1.00 192.69 57 SER C C 1
ATOM 9311 O O . SER C 2 57 ? -50.942 -84.804 -36.938 1.00 189.37 57 SER C O 1
ATOM 9314 N N . ASN C 2 58 ? -52.099 -82.843 -36.769 1.00 197.02 58 ASN C N 1
ATOM 9315 C CA . ASN C 2 58 ? -52.036 -82.820 -35.278 1.00 197.30 58 ASN C CA 1
ATOM 9316 C C . ASN C 2 58 ? -52.980 -83.877 -34.686 1.00 194.60 58 ASN C C 1
ATOM 9317 O O . ASN C 2 58 ? -52.542 -84.642 -33.793 1.00 191.83 58 ASN C O 1
ATOM 9322 N N . ASP C 2 59 ? -54.234 -83.913 -35.153 1.00 193.21 59 ASP C N 1
ATOM 9323 C CA . ASP C 2 59 ? -55.299 -84.782 -34.569 1.00 188.14 59 ASP C CA 1
ATOM 9324 C C . ASP C 2 59 ? -55.223 -86.170 -35.224 1.00 183.01 59 ASP C C 1
ATOM 9325 O O . ASP C 2 59 ? -56.235 -86.914 -35.167 1.00 177.09 59 ASP C O 1
ATOM 9330 N N . ALA C 2 60 ? -54.063 -86.521 -35.796 1.00 181.70 60 ALA C N 1
ATOM 9331 C CA . ALA C 2 60 ? -53.718 -87.873 -36.304 1.00 174.18 60 ALA C CA 1
ATOM 9332 C C . ALA C 2 60 ? -52.564 -88.487 -35.497 1.00 172.12 60 ALA C C 1
ATOM 9333 O O . ALA C 2 60 ? -52.496 -89.718 -35.444 1.00 174.13 60 ALA C O 1
ATOM 9335 N N . VAL C 2 61 ? -51.721 -87.679 -34.851 1.00 177.69 61 VAL C N 1
ATOM 9336 C CA . VAL C 2 61 ? -50.448 -88.137 -34.210 1.00 178.61 61 VAL C CA 1
ATOM 9337 C C . VAL C 2 61 ? -50.783 -89.133 -33.087 1.00 175.57 61 VAL C C 1
ATOM 9338 O O . VAL C 2 61 ? -50.267 -90.277 -33.143 1.00 177.36 61 VAL C O 1
ATOM 9342 N N . LYS C 2 62 ? -51.643 -88.740 -32.142 1.00 177.06 62 LYS C N 1
ATOM 9343 C CA . LYS C 2 62 ? -52.016 -89.543 -30.938 1.00 177.81 62 LYS C CA 1
ATOM 9344 C C . LYS C 2 62 ? -52.495 -90.941 -31.360 1.00 169.48 62 LYS C C 1
ATOM 9345 O O . LYS C 2 62 ? -52.141 -91.929 -30.674 1.00 164.80 62 LYS C O 1
ATOM 9351 N N . ASP C 2 63 ? -53.260 -91.010 -32.451 1.00 166.33 63 ASP C N 1
ATOM 9352 C CA . ASP C 2 63 ? -53.699 -92.269 -33.116 1.00 162.73 63 ASP C CA 1
ATOM 9353 C C . ASP C 2 63 ? -52.489 -93.084 -33.597 1.00 158.71 63 ASP C C 1
ATOM 9354 O O . ASP C 2 63 ? -52.449 -94.310 -33.309 1.00 152.96 63 ASP C O 1
ATOM 9359 N N . ILE C 2 64 ? -51.566 -92.451 -34.335 1.00 155.74 64 ILE C N 1
ATOM 9360 C CA . ILE C 2 64 ? -50.378 -93.134 -34.932 1.00 151.93 64 ILE C CA 1
ATOM 9361 C C . ILE C 2 64 ? -49.518 -93.673 -33.789 1.00 151.24 64 ILE C C 1
ATOM 9362 O O . ILE C 2 64 ? -49.075 -94.822 -33.883 1.00 148.10 64 ILE C O 1
ATOM 9367 N N . LEU C 2 65 ? -49.322 -92.886 -32.734 1.00 156.68 65 LEU C N 1
ATOM 9368 C CA . LEU C 2 65 ? -48.462 -93.284 -31.583 1.00 160.26 65 LEU C CA 1
ATOM 9369 C C . LEU C 2 65 ? -49.090 -94.469 -30.847 1.00 152.18 65 LEU C C 1
ATOM 9370 O O . LEU C 2 65 ? -48.329 -95.394 -30.488 1.00 150.39 65 LEU C O 1
ATOM 9375 N N . GLU C 2 66 ? -50.408 -94.434 -30.638 1.00 148.19 66 GLU C N 1
ATOM 9376 C CA . GLU C 2 66 ? -51.158 -95.527 -29.958 1.00 143.70 66 GLU C CA 1
ATOM 9377 C C . GLU C 2 66 ? -50.914 -96.836 -30.718 1.00 135.50 66 GLU C C 1
ATOM 9378 O O . GLU C 2 66 ? -50.522 -97.836 -30.061 1.00 131.00 66 GLU C O 1
ATOM 9384 N N . ILE C 2 67 ? -51.074 -96.803 -32.050 1.00 131.70 67 ILE C N 1
ATOM 9385 C CA . ILE C 2 67 ? -50.935 -97.980 -32.964 1.00 128.38 67 ILE C CA 1
ATOM 9386 C C . ILE C 2 67 ? -49.544 -98.619 -32.814 1.00 132.23 67 ILE C C 1
ATOM 9387 O O . ILE C 2 67 ? -49.490 -99.841 -32.562 1.00 126.49 67 ILE C O 1
ATOM 9392 N N . VAL C 2 68 ? -48.461 -97.845 -32.966 1.00 140.93 68 VAL C N 1
ATOM 9393 C CA . VAL C 2 68 ? -47.063 -98.378 -32.998 1.00 144.20 68 VAL C CA 1
ATOM 9394 C C . VAL C 2 68 ? -46.561 -98.578 -31.562 1.00 149.63 68 VAL C C 1
ATOM 9395 O O . VAL C 2 68 ? -45.533 -99.271 -31.392 1.00 149.16 68 VAL C O 1
ATOM 9399 N N . GLY C 2 69 ? -47.234 -97.970 -30.580 1.00 156.47 69 GLY C N 1
ATOM 9400 C CA . GLY C 2 69 ? -46.960 -98.153 -29.143 1.00 162.72 69 GLY C CA 1
ATOM 9401 C C . GLY C 2 69 ? -45.696 -97.437 -28.708 1.00 171.38 69 GLY C C 1
ATOM 9402 O O . GLY C 2 69 ? -44.923 -98.041 -27.947 1.00 176.29 69 GLY C O 1
ATOM 9403 N N . TRP C 2 70 ? -45.484 -96.195 -29.156 1.00 176.12 70 TRP C N 1
ATOM 9404 C CA . TRP C 2 70 ? -44.367 -95.360 -28.643 1.00 184.88 70 TRP C CA 1
ATOM 9405 C C . TRP C 2 70 ? -44.939 -94.098 -28.003 1.00 187.92 70 TRP C C 1
ATOM 9406 O O . TRP C 2 70 ? -45.969 -93.579 -28.459 1.00 187.63 70 TRP C O 1
ATOM 9417 N N . PRO C 2 71 ? -44.301 -93.601 -26.910 1.00 188.59 71 PRO C N 1
ATOM 9418 C CA . PRO C 2 71 ? -44.661 -92.313 -26.323 1.00 189.57 71 PRO C CA 1
ATOM 9419 C C . PRO C 2 71 ? -44.338 -91.175 -27.312 1.00 191.87 71 PRO C C 1
ATOM 9420 O O . PRO C 2 71 ? -43.391 -91.288 -28.096 1.00 189.44 71 PRO C O 1
ATOM 9424 N N . SER C 2 72 ? -45.140 -90.112 -27.261 1.00 192.81 72 SER C N 1
ATOM 9425 C CA . SER C 2 72 ? -45.265 -89.046 -28.300 1.00 194.14 72 SER C CA 1
ATOM 9426 C C . SER C 2 72 ? -43.795 -88.900 -28.724 1.00 195.09 72 SER C C 1
ATOM 9427 O O . SER C 2 72 ? -42.982 -88.365 -27.929 1.00 190.21 72 SER C O 1
ATOM 9430 N N . MET C 2 73 ? -43.491 -89.303 -29.968 1.00 190.56 73 MET C N 1
ATOM 9431 C CA . MET C 2 73 ? -42.243 -89.004 -30.721 1.00 193.21 73 MET C CA 1
ATOM 9432 C C . MET C 2 73 ? -42.584 -88.681 -32.175 1.00 188.75 73 MET C C 1
ATOM 9433 O O . MET C 2 73 ? -43.612 -89.127 -32.698 1.00 172.13 73 MET C O 1
ATOM 9438 N N . PRO C 2 74 ? -41.748 -87.833 -32.828 1.00 192.38 74 PRO C N 1
ATOM 9439 C CA . PRO C 2 74 ? -41.638 -87.789 -34.290 1.00 192.92 74 PRO C CA 1
ATOM 9440 C C . PRO C 2 74 ? -40.577 -88.780 -34.818 1.00 193.15 74 PRO C C 1
ATOM 9441 O O . PRO C 2 74 ? -39.390 -88.476 -34.715 1.00 208.28 74 PRO C O 1
ATOM 9445 N N . LEU C 2 75 ? -40.998 -89.928 -35.368 1.00 181.54 75 LEU C N 1
ATOM 9446 C CA . LEU C 2 75 ? -40.134 -91.129 -35.607 1.00 178.71 75 LEU C CA 1
ATOM 9447 C C . LEU C 2 75 ? -40.052 -91.476 -37.108 1.00 172.78 75 LEU C C 1
ATOM 9448 O O . LEU C 2 75 ? -40.729 -90.850 -37.948 1.00 168.20 75 LEU C O 1
ATOM 9453 N N . ILE C 2 76 ? -39.214 -92.464 -37.453 1.00 170.43 76 ILE C N 1
ATOM 9454 C CA . ILE C 2 76 ? -38.764 -92.775 -38.847 1.00 173.23 76 ILE C CA 1
ATOM 9455 C C . ILE C 2 76 ? -39.077 -94.232 -39.241 1.00 171.45 76 ILE C C 1
ATOM 9456 O O . ILE C 2 76 ? -39.166 -95.144 -38.344 1.00 171.98 76 ILE C O 1
ATOM 9461 N N . PHE C 2 77 ? -39.227 -94.463 -40.553 1.00 173.04 77 PHE C N 1
ATOM 9462 C CA . PHE C 2 77 ? -39.455 -95.807 -41.146 1.00 170.44 77 PHE C CA 1
ATOM 9463 C C . PHE C 2 77 ? -38.229 -96.222 -41.976 1.00 167.99 77 PHE C C 1
ATOM 9464 O O . PHE C 2 77 ? -37.624 -95.358 -42.654 1.00 170.80 77 PHE C O 1
ATOM 9472 N N . VAL C 2 78 ? -37.883 -97.515 -41.920 1.00 161.15 78 VAL C N 1
ATOM 9473 C CA . VAL C 2 78 ? -36.818 -98.178 -42.728 1.00 162.63 78 VAL C CA 1
ATOM 9474 C C . VAL C 2 78 ? -37.411 -99.467 -43.316 1.00 155.71 78 VAL C C 1
ATOM 9475 O O . VAL C 2 78 ? -37.691 -100.402 -42.540 1.00 150.01 78 VAL C O 1
ATOM 9479 N N . LYS C 2 79 ? -37.582 -99.518 -44.642 1.00 157.71 79 LYS C N 1
ATOM 9480 C CA . LYS C 2 79 ? -38.178 -100.661 -45.391 1.00 155.62 79 LYS C CA 1
ATOM 9481 C C . LYS C 2 79 ? -39.490 -101.092 -44.721 1.00 149.13 79 LYS C C 1
ATOM 9482 O O . LYS C 2 79 ? -39.663 -102.305 -44.447 1.00 143.85 79 LYS C O 1
ATOM 9488 N N . GLY C 2 80 ? -40.375 -100.121 -44.480 1.00 148.89 80 GLY C N 1
ATOM 9489 C CA . GLY C 2 80 ? -41.546 -100.255 -43.584 1.00 146.28 80 GLY C CA 1
ATOM 9490 C C . GLY C 2 80 ? -41.017 -100.270 -42.162 1.00 147.98 80 GLY C C 1
ATOM 9491 O O . GLY C 2 80 ? -39.997 -99.610 -41.948 1.00 157.36 80 GLY C O 1
ATOM 9492 N N . ASN C 2 81 ? -41.556 -101.123 -41.291 1.00 143.71 81 ASN C N 1
ATOM 9493 C CA . ASN C 2 81 ? -40.912 -101.305 -39.965 1.00 143.40 81 ASN C CA 1
ATOM 9494 C C . ASN C 2 81 ? -40.468 -100.258 -38.941 1.00 150.91 81 ASN C C 1
ATOM 9495 O O . ASN C 2 81 ? -39.260 -100.014 -38.853 1.00 162.58 81 ASN C O 1
ATOM 9500 N N . CYS C 2 82 ? -41.417 -99.604 -38.271 1.00 149.76 82 CYS C N 1
ATOM 9501 C CA . CYS C 2 82 ? -41.318 -98.267 -37.632 1.00 151.24 82 CYS C CA 1
ATOM 9502 C C . CYS C 2 82 ? -40.234 -98.299 -36.556 1.00 155.19 82 CYS C C 1
ATOM 9503 O O . CYS C 2 82 ? -40.313 -99.171 -35.644 1.00 152.31 82 CYS C O 1
ATOM 9506 N N . CYS C 2 83 ? -39.244 -97.398 -36.673 1.00 164.03 83 CYS C N 1
ATOM 9507 C CA . CYS C 2 83 ? -38.052 -97.312 -35.772 1.00 165.94 83 CYS C CA 1
ATOM 9508 C C . CYS C 2 83 ? -38.282 -96.279 -34.660 1.00 168.87 83 CYS C C 1
ATOM 9509 O O . CYS C 2 83 ? -38.863 -95.219 -34.969 1.00 167.94 83 CYS C O 1
ATOM 9512 N N . GLY C 2 84 ? -37.844 -96.580 -33.429 1.00 171.44 84 GLY C N 1
ATOM 9513 C CA . GLY C 2 84 ? -37.717 -95.603 -32.324 1.00 176.97 84 GLY C CA 1
ATOM 9514 C C . GLY C 2 84 ? -38.290 -96.147 -31.028 1.00 174.58 84 GLY C C 1
ATOM 9515 O O . GLY C 2 84 ? -39.368 -96.757 -31.105 1.00 159.69 84 GLY C O 1
ATOM 9516 N N . GLU C 2 88 ? -33.591 -95.684 -31.591 1.00 181.98 88 GLU C N 1
ATOM 9517 C CA . GLU C 2 88 ? -32.697 -94.802 -30.799 1.00 188.24 88 GLU C CA 1
ATOM 9518 C C . GLU C 2 88 ? -31.344 -95.496 -30.523 1.00 195.62 88 GLU C C 1
ATOM 9519 O O . GLU C 2 88 ? -30.346 -94.770 -30.261 1.00 192.37 88 GLU C O 1
ATOM 9525 N N . LEU C 2 89 ? -31.311 -96.837 -30.568 1.00 194.80 89 LEU C N 1
ATOM 9526 C CA . LEU C 2 89 ? -30.120 -97.672 -30.231 1.00 198.71 89 LEU C CA 1
ATOM 9527 C C . LEU C 2 89 ? -28.921 -97.250 -31.090 1.00 194.58 89 LEU C C 1
ATOM 9528 O O . LEU C 2 89 ? -27.891 -96.932 -30.524 1.00 198.52 89 LEU C O 1
ATOM 9533 N N . TYR C 2 90 ? -29.091 -97.249 -32.411 1.00 189.45 90 TYR C N 1
ATOM 9534 C CA . TYR C 2 90 ? -28.081 -96.916 -33.453 1.00 191.46 90 TYR C CA 1
ATOM 9535 C C . TYR C 2 90 ? -27.224 -95.708 -33.063 1.00 197.16 90 TYR C C 1
ATOM 9536 O O . TYR C 2 90 ? -25.983 -95.828 -33.191 1.00 199.87 90 TYR C O 1
ATOM 9545 N N . SER C 2 95 ? -24.617 -99.267 -32.735 1.00 197.75 95 SER C N 1
ATOM 9546 C CA . SER C 2 95 ? -24.387 -100.720 -32.522 1.00 196.16 95 SER C CA 1
ATOM 9547 C C . SER C 2 95 ? -23.950 -101.410 -33.821 1.00 194.27 95 SER C C 1
ATOM 9548 O O . SER C 2 95 ? -23.623 -102.611 -33.743 1.00 192.12 95 SER C O 1
ATOM 9551 N N . GLY C 2 96 ? -23.980 -100.701 -34.960 1.00 194.73 96 GLY C N 1
ATOM 9552 C CA . GLY C 2 96 ? -23.659 -101.235 -36.300 1.00 195.03 96 GLY C CA 1
ATOM 9553 C C . GLY C 2 96 ? -24.835 -101.966 -36.942 1.00 192.62 96 GLY C C 1
ATOM 9554 O O . GLY C 2 96 ? -24.709 -102.343 -38.123 1.00 195.29 96 GLY C O 1
ATOM 9555 N N . PHE C 2 97 ? -25.944 -102.155 -36.214 1.00 187.82 97 PHE C N 1
ATOM 9556 C CA . PHE C 2 97 ? -27.144 -102.907 -36.672 1.00 180.85 97 PHE C CA 1
ATOM 9557 C C . PHE C 2 97 ? -27.758 -102.218 -37.901 1.00 177.79 97 PHE C C 1
ATOM 9558 O O . PHE C 2 97 ? -28.219 -102.927 -38.840 1.00 173.86 97 PHE C O 1
ATOM 9566 N N . LEU C 2 98 ? -27.792 -100.878 -37.885 1.00 178.36 98 LEU C N 1
ATOM 9567 C CA . LEU C 2 98 ? -28.443 -100.046 -38.935 1.00 175.66 98 LEU C CA 1
ATOM 9568 C C . LEU C 2 98 ? -27.692 -100.244 -40.253 1.00 176.45 98 LEU C C 1
ATOM 9569 O O . LEU C 2 98 ? -28.349 -100.383 -41.308 1.00 174.98 98 LEU C O 1
ATOM 9574 N N . ASN C 2 99 ? -26.364 -100.272 -40.178 1.00 181.07 99 ASN C N 1
ATOM 9575 C CA . ASN C 2 99 ? -25.470 -100.476 -41.342 1.00 183.23 99 ASN C CA 1
ATOM 9576 C C . ASN C 2 99 ? -25.832 -101.800 -42.022 1.00 177.12 99 ASN C C 1
ATOM 9577 O O . ASN C 2 99 ? -25.969 -101.821 -43.264 1.00 175.65 99 ASN C O 1
ATOM 9582 N N . GLU C 2 100 ? -25.958 -102.870 -41.234 1.00 173.12 100 GLU C N 1
ATOM 9583 C CA . GLU C 2 100 ? -26.253 -104.234 -41.744 1.00 168.82 100 GLU C CA 1
ATOM 9584 C C . GLU C 2 100 ? -27.723 -104.294 -42.199 1.00 163.08 100 GLU C C 1
ATOM 9585 O O . GLU C 2 100 ? -28.008 -105.047 -43.168 1.00 159.23 100 GLU C O 1
ATOM 9591 N N . TRP C 2 101 ? -28.616 -103.530 -41.552 1.00 161.50 101 TRP C N 1
ATOM 9592 C CA . TRP C 2 101 ? -30.067 -103.502 -41.890 1.00 156.86 101 TRP C CA 1
ATOM 9593 C C . TRP C 2 101 ? -30.284 -102.989 -43.318 1.00 157.11 101 TRP C C 1
ATOM 9594 O O . TRP C 2 101 ? -31.119 -103.593 -44.034 1.00 152.78 101 TRP C O 1
ATOM 9605 N N . LEU C 2 102 ? -29.577 -101.919 -43.703 1.00 161.33 102 LEU C N 1
ATOM 9606 C CA . LEU C 2 102 ? -29.779 -101.198 -44.992 1.00 161.21 102 LEU C CA 1
ATOM 9607 C C . LEU C 2 102 ? -29.282 -102.040 -46.178 1.00 160.73 102 LEU C C 1
ATOM 9608 O O . LEU C 2 102 ? -29.616 -101.678 -47.320 1.00 158.46 102 LEU C O 1
ATOM 9613 N N . LYS C 2 103 ? -28.513 -103.106 -45.925 1.00 162.12 103 LYS C N 1
ATOM 9614 C CA . LYS C 2 103 ? -28.045 -104.038 -46.987 1.00 163.82 103 LYS C CA 1
ATOM 9615 C C . LYS C 2 103 ? -29.224 -104.839 -47.554 1.00 159.60 103 LYS C C 1
ATOM 9616 O O . LYS C 2 103 ? -30.260 -104.982 -46.876 1.00 155.60 103 LYS C O 1
ATOM 9622 N N . GLU C 2 104 ? -29.052 -105.315 -48.789 1.00 159.06 104 GLU C N 1
ATOM 9623 C CA . GLU C 2 104 ? -29.867 -106.376 -49.434 1.00 153.00 104 GLU C CA 1
ATOM 9624 C C . GLU C 2 104 ? -29.684 -107.660 -48.613 1.00 151.59 104 GLU C C 1
ATOM 9625 O O . GLU C 2 104 ? -28.545 -107.897 -48.139 1.00 151.58 104 GLU C O 1
ATOM 9631 N N . HIS C 2 105 ? -30.762 -108.423 -48.407 1.00 148.20 105 HIS C N 1
ATOM 9632 C CA . HIS C 2 105 ? -30.730 -109.726 -47.691 1.00 145.55 105 HIS C CA 1
ATOM 9633 C C . HIS C 2 105 ? -31.406 -110.779 -48.570 1.00 143.11 105 HIS C C 1
ATOM 9634 O O . HIS C 2 105 ? -32.141 -110.392 -49.498 1.00 140.66 105 HIS C O 1
ATOM 9641 N N . GLU C 2 106 ? -31.145 -112.054 -48.283 1.00 142.59 106 GLU C N 1
ATOM 9642 C CA . GLU C 2 106 ? -31.637 -113.218 -49.062 1.00 141.61 106 GLU C CA 1
ATOM 9643 C C . GLU C 2 106 ? -33.177 -113.255 -49.041 1.00 135.24 106 GLU C C 1
ATOM 9644 O O . GLU C 2 106 ? -33.770 -113.508 -50.103 1.00 128.40 106 GLU C O 1
ATOM 9650 N N . TYR C 2 107 ? -33.803 -113.002 -47.887 1.00 134.78 107 TYR C N 1
ATOM 9651 C CA . TYR C 2 107 ? -35.276 -113.131 -47.680 1.00 133.30 107 TYR C CA 1
ATOM 9652 C C . TYR C 2 107 ? -35.868 -111.803 -47.183 1.00 130.18 107 TYR C C 1
ATOM 9653 O O . TYR C 2 107 ? -35.165 -111.053 -46.479 1.00 134.75 107 TYR C O 1
ATOM 9662 N N . ASP C 2 108 ? -37.112 -111.497 -47.570 1.00 124.79 108 ASP C N 1
ATOM 9663 C CA . ASP C 2 108 ? -37.838 -110.307 -47.052 1.00 123.27 108 ASP C CA 1
ATOM 9664 C C . ASP C 2 108 ? -38.192 -110.573 -45.588 1.00 121.78 108 ASP C C 1
ATOM 9665 O O . ASP C 2 108 ? -38.234 -109.598 -44.786 1.00 122.15 108 ASP C O 1
ATOM 9670 N N . LEU C 2 109 ? -38.440 -111.847 -45.270 1.00 117.36 109 LEU C N 1
ATOM 9671 C CA . LEU C 2 109 ? -38.925 -112.289 -43.943 1.00 115.83 109 LEU C CA 1
ATOM 9672 C C . LEU C 2 109 ? -38.455 -113.715 -43.670 1.00 116.76 109 LEU C C 1
ATOM 9673 O O . LEU C 2 109 ? -38.694 -114.586 -44.533 1.00 119.72 109 LEU C O 1
ATOM 9678 N N . ALA C 2 110 ? -37.838 -113.947 -42.509 1.00 119.00 110 ALA C N 1
ATOM 9679 C CA . ALA C 2 110 ? -37.550 -115.312 -42.010 1.00 120.49 110 ALA C CA 1
ATOM 9680 C C . ALA C 2 110 ? -38.483 -115.619 -40.841 1.00 118.32 110 ALA C C 1
ATOM 9681 O O . ALA C 2 110 ? -38.553 -114.789 -39.884 1.00 124.35 110 ALA C O 1
ATOM 9683 N N . ILE C 2 111 ? -39.187 -116.746 -40.942 1.00 113.79 111 ILE C N 1
ATOM 9684 C CA . ILE C 2 111 ? -40.189 -117.191 -39.936 1.00 109.39 111 ILE C CA 1
ATOM 9685 C C . ILE C 2 111 ? -39.609 -118.392 -39.202 1.00 111.16 111 ILE C C 1
ATOM 9686 O O . ILE C 2 111 ? -39.401 -119.446 -39.864 1.00 111.62 111 ILE C O 1
ATOM 9691 N N . VAL C 2 112 ? -39.402 -118.246 -37.895 1.00 113.67 112 VAL C N 1
ATOM 9692 C CA . VAL C 2 112 ? -38.921 -119.355 -37.025 1.00 116.08 112 VAL C CA 1
ATOM 9693 C C . VAL C 2 112 ? -40.135 -120.005 -36.378 1.00 112.86 112 VAL C C 1
ATOM 9694 O O . VAL C 2 112 ? -40.650 -119.428 -35.410 1.00 119.26 112 VAL C O 1
ATOM 9698 N N . GLY C 2 113 ? -40.574 -121.141 -36.921 1.00 109.59 113 GLY C N 1
ATOM 9699 C CA . GLY C 2 113 ? -41.700 -121.957 -36.414 1.00 105.31 113 GLY C CA 1
ATOM 9700 C C . GLY C 2 113 ? -42.675 -122.309 -37.525 1.00 102.44 113 GLY C C 1
ATOM 9701 O O . GLY C 2 113 ? -43.117 -121.374 -38.222 1.00 102.20 113 GLY C O 1
ATOM 9702 N N . GLY C 2 114 ? -42.991 -123.601 -37.694 1.00 102.08 114 GLY C N 1
ATOM 9703 C CA . GLY C 2 114 ? -43.899 -124.133 -38.735 1.00 101.39 114 GLY C CA 1
ATOM 9704 C C . GLY C 2 114 ? -45.189 -124.642 -38.122 1.00 99.73 114 GLY C C 1
ATOM 9705 O O . GLY C 2 114 ? -45.672 -125.770 -38.484 1.00 103.69 114 GLY C O 1
ATOM 9706 N N . GLY C 2 115 ? -45.726 -123.837 -37.208 1.00 101.17 115 GLY C N 1
ATOM 9707 C CA . GLY C 2 115 ? -46.986 -124.116 -36.505 1.00 99.60 115 GLY C CA 1
ATOM 9708 C C . GLY C 2 115 ? -48.091 -123.210 -36.992 1.00 96.72 115 GLY C C 1
ATOM 9709 O O . GLY C 2 115 ? -47.948 -122.582 -38.100 1.00 98.66 115 GLY C O 1
ATOM 9710 N N . SER C 2 116 ? -49.157 -123.145 -36.193 1.00 94.06 116 SER C N 1
ATOM 9711 C CA . SER C 2 116 ? -50.387 -122.391 -36.505 1.00 87.20 116 SER C CA 1
ATOM 9712 C C . SER C 2 116 ? -49.987 -121.001 -37.002 1.00 85.28 116 SER C C 1
ATOM 9713 O O . SER C 2 116 ? -50.336 -120.675 -38.159 1.00 83.13 116 SER C O 1
ATOM 9716 N N . GLY C 2 117 ? -49.240 -120.255 -36.187 1.00 83.10 117 GLY C N 1
ATOM 9717 C CA . GLY C 2 117 ? -48.889 -118.849 -36.471 1.00 87.05 117 GLY C CA 1
ATOM 9718 C C . GLY C 2 117 ? -47.915 -118.750 -37.622 1.00 90.16 117 GLY C C 1
ATOM 9719 O O . GLY C 2 117 ? -48.194 -118.023 -38.604 1.00 94.65 117 GLY C O 1
ATOM 9720 N N . GLY C 2 118 ? -46.802 -119.465 -37.512 1.00 93.30 118 GLY C N 1
ATOM 9721 C CA . GLY C 2 118 ? -45.761 -119.482 -38.556 1.00 97.48 118 GLY C CA 1
ATOM 9722 C C . GLY C 2 118 ? -46.341 -119.723 -39.944 1.00 94.77 118 GLY C C 1
ATOM 9723 O O . GLY C 2 118 ? -46.010 -118.929 -40.871 1.00 96.37 118 GLY C O 1
ATOM 9724 N N . LEU C 2 119 ? -47.177 -120.762 -40.099 1.00 92.91 119 LEU C N 1
ATOM 9725 C CA . LEU C 2 119 ? -47.669 -121.185 -41.441 1.00 90.49 119 LEU C CA 1
ATOM 9726 C C . LEU C 2 119 ? -48.655 -120.147 -41.976 1.00 86.88 119 LEU C C 1
ATOM 9727 O O . LEU C 2 119 ? -48.570 -119.798 -43.181 1.00 91.27 119 LEU C O 1
ATOM 9732 N N . ALA C 2 120 ? -49.516 -119.640 -41.105 1.00 84.34 120 ALA C N 1
ATOM 9733 C CA . ALA C 2 120 ? -50.498 -118.586 -41.431 1.00 82.88 120 ALA C CA 1
ATOM 9734 C C . ALA C 2 120 ? -49.744 -117.330 -41.880 1.00 84.58 120 ALA C C 1
ATOM 9735 O O . ALA C 2 120 ? -50.089 -116.772 -42.942 1.00 87.66 120 ALA C O 1
ATOM 9737 N N . ALA C 2 121 ? -48.721 -116.920 -41.132 1.00 83.73 121 ALA C N 1
ATOM 9738 C CA . ALA C 2 121 ? -47.884 -115.763 -41.524 1.00 85.54 121 ALA C CA 1
ATOM 9739 C C . ALA C 2 121 ? -47.205 -116.066 -42.869 1.00 86.67 121 ALA C C 1
ATOM 9740 O O . ALA C 2 121 ? -47.188 -115.164 -43.760 1.00 85.54 121 ALA C O 1
ATOM 9742 N N . ALA C 2 122 ? -46.674 -117.281 -43.040 1.00 85.06 122 ALA C N 1
ATOM 9743 C CA . ALA C 2 122 ? -46.009 -117.667 -44.307 1.00 86.26 122 ALA C CA 1
ATOM 9744 C C . ALA C 2 122 ? -46.996 -117.498 -45.467 1.00 87.19 122 ALA C C 1
ATOM 9745 O O . ALA C 2 122 ? -46.642 -116.832 -46.445 1.00 87.34 122 ALA C O 1
ATOM 9747 N N . LYS C 2 123 ? -48.199 -118.072 -45.362 1.00 89.08 123 LYS C N 1
ATOM 9748 C CA . LYS C 2 123 ? -49.198 -118.018 -46.460 1.00 91.61 123 LYS C CA 1
ATOM 9749 C C . LYS C 2 123 ? -49.551 -116.559 -46.754 1.00 87.51 123 LYS C C 1
ATOM 9750 O O . LYS C 2 123 ? -49.668 -116.219 -47.944 1.00 87.00 123 LYS C O 1
ATOM 9756 N N . GLU C 2 124 ? -49.742 -115.737 -45.723 1.00 84.41 124 GLU C N 1
ATOM 9757 C CA . GLU C 2 124 ? -50.195 -114.338 -45.923 1.00 86.93 124 GLU C CA 1
ATOM 9758 C C . GLU C 2 124 ? -49.049 -113.497 -46.508 1.00 91.46 124 GLU C C 1
ATOM 9759 O O . GLU C 2 124 ? -49.326 -112.732 -47.442 1.00 95.19 124 GLU C O 1
ATOM 9765 N N . ALA C 2 125 ? -47.806 -113.635 -46.025 1.00 92.18 125 ALA C N 1
ATOM 9766 C CA . ALA C 2 125 ? -46.645 -112.895 -46.570 1.00 95.95 125 ALA C CA 1
ATOM 9767 C C . ALA C 2 125 ? -46.513 -113.187 -48.067 1.00 97.71 125 ALA C C 1
ATOM 9768 O O . ALA C 2 125 ? -46.322 -112.235 -48.857 1.00 99.50 125 ALA C O 1
ATOM 9770 N N . VAL C 2 126 ? -46.623 -114.457 -48.452 1.00 99.70 126 VAL C N 1
ATOM 9771 C CA . VAL C 2 126 ? -46.422 -114.891 -49.865 1.00 103.02 126 VAL C CA 1
ATOM 9772 C C . VAL C 2 126 ? -47.558 -114.338 -50.740 1.00 98.79 126 VAL C C 1
ATOM 9773 O O . VAL C 2 126 ? -47.268 -113.876 -51.847 1.00 102.09 126 VAL C O 1
ATOM 9777 N N . ARG C 2 127 ? -48.800 -114.386 -50.272 1.00 93.86 127 ARG C N 1
ATOM 9778 C CA . ARG C 2 127 ? -49.957 -113.788 -50.991 1.00 92.90 127 ARG C CA 1
ATOM 9779 C C . ARG C 2 127 ? -49.689 -112.295 -51.262 1.00 96.39 127 ARG C C 1
ATOM 9780 O O . ARG C 2 127 ? -50.210 -111.773 -52.266 1.00 97.26 127 ARG C O 1
ATOM 9788 N N . LEU C 2 128 ? -48.910 -111.631 -50.405 1.00 96.53 128 LEU C N 1
ATOM 9789 C CA . LEU C 2 128 ? -48.541 -110.197 -50.570 1.00 100.09 128 LEU C CA 1
ATOM 9790 C C . LEU C 2 128 ? -47.228 -110.057 -51.350 1.00 101.74 128 LEU C C 1
ATOM 9791 O O . LEU C 2 128 ? -46.669 -108.958 -51.327 1.00 111.50 128 LEU C O 1
ATOM 9796 N N . GLY C 2 129 ? -46.765 -111.128 -52.000 1.00 101.52 129 GLY C N 1
ATOM 9797 C CA . GLY C 2 129 ? -45.709 -111.123 -53.036 1.00 102.92 129 GLY C CA 1
ATOM 9798 C C . GLY C 2 129 ? -44.294 -111.043 -52.470 1.00 103.35 129 GLY C C 1
ATOM 9799 O O . GLY C 2 129 ? -43.418 -110.568 -53.193 1.00 104.17 129 GLY C O 1
ATOM 9800 N N . LYS C 2 130 ? -44.055 -111.581 -51.273 1.00 101.38 130 LYS C N 1
ATOM 9801 C CA . LYS C 2 130 ? -42.781 -111.440 -50.536 1.00 104.67 130 LYS C CA 1
ATOM 9802 C C . LYS C 2 130 ? -41.999 -112.759 -50.556 1.00 105.98 130 LYS C C 1
ATOM 9803 O O . LYS C 2 130 ? -42.619 -113.840 -50.580 1.00 103.03 130 LYS C O 1
ATOM 9809 N N . LYS C 2 131 ? -40.668 -112.671 -50.565 1.00 111.24 131 LYS C N 1
ATOM 9810 C CA . LYS C 2 131 ? -39.774 -113.855 -50.494 1.00 111.43 131 LYS C CA 1
ATOM 9811 C C . LYS C 2 131 ? -39.605 -114.198 -49.011 1.00 111.01 131 LYS C C 1
ATOM 9812 O O . LYS C 2 131 ? -39.120 -113.340 -48.232 1.00 113.61 131 LYS C O 1
ATOM 9818 N N . VAL C 2 132 ? -40.032 -115.400 -48.648 1.00 109.05 132 VAL C N 1
ATOM 9819 C CA . VAL C 2 132 ? -40.200 -115.835 -47.242 1.00 108.15 132 VAL C CA 1
ATOM 9820 C C . VAL C 2 132 ? -39.539 -117.193 -47.059 1.00 110.53 132 VAL C C 1
ATOM 9821 O O . VAL C 2 132 ? -39.705 -118.062 -47.930 1.00 111.74 132 VAL C O 1
ATOM 9825 N N . VAL C 2 133 ? -38.861 -117.379 -45.934 1.00 114.01 133 VAL C N 1
ATOM 9826 C CA . VAL C 2 133 ? -38.295 -118.698 -45.534 1.00 115.79 133 VAL C CA 1
ATOM 9827 C C . VAL C 2 133 ? -38.989 -119.107 -44.234 1.00 114.04 133 VAL C C 1
ATOM 9828 O O . VAL C 2 133 ? -39.059 -118.261 -43.297 1.00 115.95 133 VAL C O 1
ATOM 9832 N N . CYS C 2 134 ? -39.544 -120.320 -44.215 1.00 110.54 134 CYS C N 1
ATOM 9833 C CA . CYS C 2 134 ? -40.190 -120.886 -43.015 1.00 108.82 134 CYS C CA 1
ATOM 9834 C C . CYS C 2 134 ? -39.299 -121.995 -42.461 1.00 114.27 134 CYS C C 1
ATOM 9835 O O . CYS C 2 134 ? -39.000 -122.966 -43.205 1.00 114.98 134 CYS C O 1
ATOM 9838 N N . LEU C 2 135 ? -38.886 -121.858 -41.204 1.00 119.41 135 LEU C N 1
ATOM 9839 C CA . LEU C 2 135 ? -38.015 -122.859 -40.530 1.00 122.40 135 LEU C CA 1
ATOM 9840 C C . LEU C 2 135 ? -38.870 -123.654 -39.541 1.00 121.88 135 LEU C C 1
ATOM 9841 O O . LEU C 2 135 ? -39.534 -123.014 -38.713 1.00 119.77 135 LEU C O 1
ATOM 9846 N N . ASP C 2 136 ? -38.883 -124.982 -39.607 1.00 122.94 136 ASP C N 1
ATOM 9847 C CA . ASP C 2 136 ? -39.597 -125.768 -38.572 1.00 124.92 136 ASP C CA 1
ATOM 9848 C C . ASP C 2 136 ? -38.795 -127.020 -38.226 1.00 129.73 136 ASP C C 1
ATOM 9849 O O . ASP C 2 136 ? -38.376 -127.749 -39.142 1.00 131.16 136 ASP C O 1
ATOM 9854 N N . PHE C 2 137 ? -38.594 -127.242 -36.932 1.00 133.11 137 PHE C N 1
ATOM 9855 C CA . PHE C 2 137 ? -37.917 -128.450 -36.410 1.00 139.39 137 PHE C CA 1
ATOM 9856 C C . PHE C 2 137 ? -38.594 -128.837 -35.104 1.00 137.03 137 PHE C C 1
ATOM 9857 O O . PHE C 2 137 ? -38.874 -127.926 -34.294 1.00 132.31 137 PHE C O 1
ATOM 9865 N N . VAL C 2 138 ? -38.848 -130.135 -34.933 1.00 140.20 138 VAL C N 1
ATOM 9866 C CA . VAL C 2 138 ? -39.504 -130.685 -33.711 1.00 141.73 138 VAL C CA 1
ATOM 9867 C C . VAL C 2 138 ? -38.490 -131.632 -33.054 1.00 146.74 138 VAL C C 1
ATOM 9868 O O . VAL C 2 138 ? -38.332 -132.787 -33.498 1.00 146.04 138 VAL C O 1
ATOM 9872 N N . LYS C 2 139 ? -37.775 -131.104 -32.060 1.00 148.11 139 LYS C N 1
ATOM 9873 C CA . LYS C 2 139 ? -36.901 -131.885 -31.154 1.00 153.05 139 LYS C CA 1
ATOM 9874 C C . LYS C 2 139 ? -37.742 -133.019 -30.582 1.00 153.77 139 LYS C C 1
ATOM 9875 O O . LYS C 2 139 ? -38.856 -132.796 -30.129 1.00 153.63 139 LYS C O 1
ATOM 9881 N N . PRO C 2 140 ? -37.270 -134.275 -30.570 1.00 161.13 140 PRO C N 1
ATOM 9882 C CA . PRO C 2 140 ? -38.052 -135.357 -29.975 1.00 163.62 140 PRO C CA 1
ATOM 9883 C C . PRO C 2 140 ? -38.367 -135.102 -28.490 1.00 165.39 140 PRO C C 1
ATOM 9884 O O . PRO C 2 140 ? -39.364 -135.621 -28.004 1.00 159.76 140 PRO C O 1
ATOM 9888 N N . SER C 2 141 ? -37.514 -134.322 -27.814 1.00 169.71 141 SER C N 1
ATOM 9889 C CA . SER C 2 141 ? -37.714 -133.777 -26.443 1.00 168.85 141 SER C CA 1
ATOM 9890 C C . SER C 2 141 ? -37.886 -134.938 -25.458 1.00 169.92 141 SER C C 1
ATOM 9891 O O . SER C 2 141 ? -37.051 -135.805 -25.577 1.00 165.13 141 SER C O 1
ATOM 9894 N N . ALA C 2 142 ? -38.928 -134.978 -24.610 1.00 169.42 142 ALA C N 1
ATOM 9895 C CA . ALA C 2 142 ? -38.935 -135.673 -23.303 1.00 174.31 142 ALA C CA 1
ATOM 9896 C C . ALA C 2 142 ? -38.596 -137.168 -23.458 1.00 178.14 142 ALA C C 1
ATOM 9897 O O . ALA C 2 142 ? -37.894 -137.702 -22.588 1.00 174.87 142 ALA C O 1
ATOM 9899 N N . MET C 2 143 ? -39.121 -137.816 -24.504 1.00 179.73 143 MET C N 1
ATOM 9900 C CA . MET C 2 143 ? -39.000 -139.274 -24.803 1.00 180.22 143 MET C CA 1
ATOM 9901 C C . MET C 2 143 ? -38.581 -139.266 -26.279 1.00 176.41 143 MET C C 1
ATOM 9902 O O . MET C 2 143 ? -38.143 -138.198 -26.738 1.00 176.48 143 MET C O 1
ATOM 9907 N N . GLY C 2 144 ? -38.801 -140.350 -27.032 1.00 172.07 144 GLY C N 1
ATOM 9908 C CA . GLY C 2 144 ? -38.311 -140.495 -28.416 1.00 169.76 144 GLY C CA 1
ATOM 9909 C C . GLY C 2 144 ? -39.221 -139.863 -29.468 1.00 159.65 144 GLY C C 1
ATOM 9910 O O . GLY C 2 144 ? -38.880 -139.954 -30.647 1.00 156.05 144 GLY C O 1
ATOM 9911 N N . THR C 2 145 ? -40.363 -139.287 -29.080 1.00 156.13 145 THR C N 1
ATOM 9912 C CA . THR C 2 145 ? -41.488 -139.004 -30.016 1.00 147.77 145 THR C CA 1
ATOM 9913 C C . THR C 2 145 ? -41.238 -137.732 -30.816 1.00 142.36 145 THR C C 1
ATOM 9914 O O . THR C 2 145 ? -40.804 -136.736 -30.210 1.00 135.91 145 THR C O 1
ATOM 9918 N N . THR C 2 146 ? -41.554 -137.792 -32.112 1.00 141.57 146 THR C N 1
ATOM 9919 C CA . THR C 2 146 ? -41.326 -136.717 -33.112 1.00 136.94 146 THR C CA 1
ATOM 9920 C C . THR C 2 146 ? -42.448 -136.767 -34.166 1.00 131.60 146 THR C C 1
ATOM 9921 O O . THR C 2 146 ? -43.264 -137.707 -34.130 1.00 125.62 146 THR C O 1
ATOM 9925 N N . TRP C 2 147 ? -42.537 -135.760 -35.035 1.00 129.60 147 TRP C N 1
ATOM 9926 C CA . TRP C 2 147 ? -43.681 -135.601 -35.969 1.00 125.98 147 TRP C CA 1
ATOM 9927 C C . TRP C 2 147 ? -43.362 -134.555 -37.048 1.00 122.50 147 TRP C C 1
ATOM 9928 O O . TRP C 2 147 ? -42.302 -133.887 -36.971 1.00 123.89 147 TRP C O 1
ATOM 9939 N N . GLY C 2 148 ? -44.269 -134.427 -38.019 1.00 119.55 148 GLY C N 1
ATOM 9940 C CA . GLY C 2 148 ? -44.124 -133.564 -39.209 1.00 115.85 148 GLY C CA 1
ATOM 9941 C C . GLY C 2 148 ? -44.629 -132.147 -38.960 1.00 112.58 148 GLY C C 1
ATOM 9942 O O . GLY C 2 148 ? -44.879 -131.775 -37.786 1.00 105.43 148 GLY C O 1
ATOM 9943 N N . LEU C 2 149 ? -44.771 -131.397 -40.056 1.00 110.02 149 LEU C N 1
ATOM 9944 C CA . LEU C 2 149 ? -44.971 -129.925 -40.122 1.00 103.50 149 LEU C CA 1
ATOM 9945 C C . LEU C 2 149 ? -46.367 -129.583 -39.605 1.00 99.70 149 LEU C C 1
ATOM 9946 O O . LEU C 2 149 ? -47.258 -130.454 -39.747 1.00 98.71 149 LEU C O 1
ATOM 9951 N N . GLY C 2 150 ? -46.558 -128.381 -39.048 1.00 98.84 150 GLY C N 1
ATOM 9952 C CA . GLY C 2 150 ? -47.918 -127.910 -38.713 1.00 98.64 150 GLY C CA 1
ATOM 9953 C C . GLY C 2 150 ? -48.056 -127.523 -37.258 1.00 97.86 150 GLY C C 1
ATOM 9954 O O . GLY C 2 150 ? -49.040 -126.871 -36.918 1.00 102.73 150 GLY C O 1
ATOM 9955 N N . GLY C 2 151 ? -47.107 -127.937 -36.426 1.00 104.02 151 GLY C N 1
ATOM 9956 C CA . GLY C 2 151 ? -46.932 -127.439 -35.050 1.00 102.44 151 GLY C CA 1
ATOM 9957 C C . GLY C 2 151 ? -47.726 -128.253 -34.042 1.00 100.74 151 GLY C C 1
ATOM 9958 O O . GLY C 2 151 ? -48.157 -129.389 -34.378 1.00 97.15 151 GLY C O 1
ATOM 9959 N N . THR C 2 152 ? -47.944 -127.678 -32.861 1.00 98.72 152 THR C N 1
ATOM 9960 C CA . THR C 2 152 ? -48.574 -128.383 -31.726 1.00 100.62 152 THR C CA 1
ATOM 9961 C C . THR C 2 152 ? -49.992 -128.816 -32.111 1.00 100.28 152 THR C C 1
ATOM 9962 O O . THR C 2 152 ? -50.385 -129.965 -31.817 1.00 100.02 152 THR C O 1
ATOM 9966 N N . CYS C 2 153 ? -50.746 -127.907 -32.716 1.00 95.16 153 CYS C N 1
ATOM 9967 C CA . CYS C 2 153 ? -52.193 -128.111 -32.898 1.00 97.15 153 CYS C CA 1
ATOM 9968 C C . CYS C 2 153 ? -52.409 -129.335 -33.774 1.00 95.85 153 CYS C C 1
ATOM 9969 O O . CYS C 2 153 ? -53.191 -130.225 -33.384 1.00 92.85 153 CYS C O 1
ATOM 9972 N N . VAL C 2 154 ? -51.736 -129.342 -34.924 1.00 99.43 154 VAL C N 1
ATOM 9973 C CA . VAL C 2 154 ? -51.866 -130.402 -35.965 1.00 101.09 154 VAL C CA 1
ATOM 9974 C C . VAL C 2 154 ? -51.413 -131.754 -35.388 1.00 103.17 154 VAL C C 1
ATOM 9975 O O . VAL C 2 154 ? -52.133 -132.749 -35.568 1.00 100.56 154 VAL C O 1
ATOM 9979 N N . ASN C 2 155 ? -50.276 -131.792 -34.703 1.00 102.66 155 ASN C N 1
ATOM 9980 C CA . ASN C 2 155 ? -49.562 -133.067 -34.435 1.00 112.30 155 ASN C CA 1
ATOM 9981 C C . ASN C 2 155 ? -49.891 -133.590 -33.032 1.00 112.69 155 ASN C C 1
ATOM 9982 O O . ASN C 2 155 ? -50.158 -134.800 -32.897 1.00 106.65 155 ASN C O 1
ATOM 9987 N N . VAL C 2 156 ? -49.898 -132.718 -32.021 1.00 115.34 156 VAL C N 1
ATOM 9988 C CA . VAL C 2 156 ? -49.943 -133.189 -30.611 1.00 117.20 156 VAL C CA 1
ATOM 9989 C C . VAL C 2 156 ? -50.871 -132.314 -29.770 1.00 111.74 156 VAL C C 1
ATOM 9990 O O . VAL C 2 156 ? -50.604 -132.188 -28.577 1.00 115.19 156 VAL C O 1
ATOM 9994 N N . GLY C 2 157 ? -51.941 -131.781 -30.361 1.00 107.71 157 GLY C N 1
ATOM 9995 C CA . GLY C 2 157 ? -52.810 -130.787 -29.698 1.00 102.87 157 GLY C CA 1
ATOM 9996 C C . GLY C 2 157 ? -54.253 -130.910 -30.142 1.00 97.05 157 GLY C C 1
ATOM 9997 O O . GLY C 2 157 ? -54.802 -132.041 -30.090 1.00 95.95 157 GLY C O 1
ATOM 9998 N N . CYS C 2 158 ? -54.832 -129.796 -30.604 1.00 94.42 158 CYS C N 1
ATOM 9999 C CA . CYS C 2 158 ? -56.300 -129.624 -30.822 1.00 93.38 158 CYS C CA 1
ATOM 10000 C C . CYS C 2 158 ? -56.845 -130.801 -31.662 1.00 91.89 158 CYS C C 1
ATOM 10001 O O . CYS C 2 158 ? -57.859 -131.449 -31.249 1.00 92.46 158 CYS C O 1
ATOM 10004 N N . ILE C 2 159 ? -56.203 -131.068 -32.801 1.00 91.23 159 ILE C N 1
ATOM 10005 C CA . ILE C 2 159 ? -56.694 -132.032 -33.828 1.00 93.10 159 ILE C CA 1
ATOM 10006 C C . ILE C 2 159 ? -56.754 -133.435 -33.229 1.00 95.99 159 ILE C C 1
ATOM 10007 O O . ILE C 2 159 ? -57.822 -134.030 -33.151 1.00 97.21 159 ILE C O 1
ATOM 10012 N N . PRO C 2 160 ? -55.636 -134.067 -32.821 1.00 102.09 160 PRO C N 1
ATOM 10013 C CA . PRO C 2 160 ? -55.732 -135.423 -32.272 1.00 107.65 160 PRO C CA 1
ATOM 10014 C C . PRO C 2 160 ? -56.668 -135.479 -31.046 1.00 107.77 160 PRO C C 1
ATOM 10015 O O . PRO C 2 160 ? -57.425 -136.442 -30.922 1.00 108.70 160 PRO C O 1
ATOM 10019 N N . LYS C 2 161 ? -56.616 -134.458 -30.189 1.00 101.91 161 LYS C N 1
ATOM 10020 C CA . LYS C 2 161 ? -57.426 -134.391 -28.946 1.00 104.10 161 LYS C CA 1
ATOM 10021 C C . LYS C 2 161 ? -58.923 -134.444 -29.314 1.00 102.32 161 LYS C C 1
ATOM 10022 O O . LYS C 2 161 ? -59.693 -135.242 -28.708 1.00 104.50 161 LYS C O 1
ATOM 10028 N N . LYS C 2 162 ? -59.330 -133.652 -30.306 1.00 103.62 162 LYS C N 1
ATOM 10029 C CA . LYS C 2 162 ? -60.768 -133.505 -30.642 1.00 103.80 162 LYS C CA 1
ATOM 10030 C C . LYS C 2 162 ? -61.269 -134.840 -31.212 1.00 100.32 162 LYS C C 1
ATOM 10031 O O . LYS C 2 162 ? -62.435 -135.218 -30.962 1.00 100.43 162 LYS C O 1
ATOM 10037 N N . LEU C 2 163 ? -60.418 -135.517 -31.985 1.00 99.04 163 LEU C N 1
ATOM 10038 C CA . LEU C 2 163 ? -60.773 -136.780 -32.678 1.00 100.57 163 LEU C CA 1
ATOM 10039 C C . LEU C 2 163 ? -60.976 -137.890 -31.633 1.00 104.26 163 LEU C C 1
ATOM 10040 O O . LEU C 2 163 ? -62.000 -138.632 -31.740 1.00 100.16 163 LEU C O 1
ATOM 10045 N N . MET C 2 164 ? -60.137 -137.914 -30.596 1.00 106.77 164 MET C N 1
ATOM 10046 C CA . MET C 2 164 ? -60.268 -138.910 -29.504 1.00 117.43 164 MET C CA 1
ATOM 10047 C C . MET C 2 164 ? -61.457 -138.533 -28.609 1.00 111.62 164 MET C C 1
ATOM 10048 O O . MET C 2 164 ? -62.273 -139.445 -28.258 1.00 114.76 164 MET C O 1
ATOM 10053 N N . HIS C 2 165 ? -61.632 -137.244 -28.332 1.00 105.37 165 HIS C N 1
ATOM 10054 C CA . HIS C 2 165 ? -62.882 -136.758 -27.682 1.00 102.32 165 HIS C CA 1
ATOM 10055 C C . HIS C 2 165 ? -64.109 -137.271 -28.463 1.00 97.21 165 HIS C C 1
ATOM 10056 O O . HIS C 2 165 ? -65.062 -137.820 -27.831 1.00 101.01 165 HIS C O 1
ATOM 10063 N N . GLN C 2 166 ? -64.110 -137.139 -29.792 1.00 94.48 166 GLN C N 1
ATOM 10064 C CA . GLN C 2 166 ? -65.261 -137.603 -30.610 1.00 92.77 166 GLN C CA 1
ATOM 10065 C C . GLN C 2 166 ? -65.345 -139.140 -30.494 1.00 100.50 166 GLN C C 1
ATOM 10066 O O . GLN C 2 166 ? -66.467 -139.684 -30.364 1.00 100.96 166 GLN C O 1
ATOM 10072 N N . ALA C 2 167 ? -64.217 -139.848 -30.528 1.00 101.83 167 ALA C N 1
ATOM 10073 C CA . ALA C 2 167 ? -64.240 -141.306 -30.274 1.00 110.08 167 ALA C CA 1
ATOM 10074 C C . ALA C 2 167 ? -65.014 -141.541 -28.971 1.00 110.02 167 ALA C C 1
ATOM 10075 O O . ALA C 2 167 ? -65.912 -142.391 -28.970 1.00 108.65 167 ALA C O 1
ATOM 10077 N N . ALA C 2 168 ? -64.728 -140.770 -27.916 1.00 108.41 168 ALA C N 1
ATOM 10078 C CA . ALA C 2 168 ? -65.408 -140.936 -26.606 1.00 106.84 168 ALA C CA 1
ATOM 10079 C C . ALA C 2 168 ? -66.908 -140.644 -26.765 1.00 106.36 168 ALA C C 1
ATOM 10080 O O . ALA C 2 168 ? -67.724 -141.544 -26.474 1.00 111.83 168 ALA C O 1
ATOM 10082 N N . LEU C 2 169 ? -67.275 -139.476 -27.297 1.00 105.72 169 LEU C N 1
ATOM 10083 C CA . LEU C 2 169 ? -68.719 -139.153 -27.516 1.00 102.56 169 LEU C CA 1
ATOM 10084 C C . LEU C 2 169 ? -69.430 -140.298 -28.274 1.00 101.04 169 LEU C C 1
ATOM 10085 O O . LEU C 2 169 ? -70.545 -140.718 -27.865 1.00 99.66 169 LEU C O 1
ATOM 10090 N N . LEU C 2 170 ? -68.831 -140.796 -29.358 1.00 101.02 170 LEU C N 1
ATOM 10091 C CA . LEU C 2 170 ? -69.432 -141.878 -30.191 1.00 105.01 170 LEU C CA 1
ATOM 10092 C C . LEU C 2 170 ? -69.704 -143.124 -29.334 1.00 107.34 170 LEU C C 1
ATOM 10093 O O . LEU C 2 170 ? -70.696 -143.834 -29.630 1.00 102.75 170 LEU C O 1
ATOM 10098 N N . GLY C 2 171 ? -68.905 -143.341 -28.280 1.00 108.74 171 GLY C N 1
ATOM 10099 C CA . GLY C 2 171 ? -69.159 -144.401 -27.290 1.00 115.71 171 GLY C CA 1
ATOM 10100 C C . GLY C 2 171 ? -70.500 -144.205 -26.609 1.00 115.45 171 GLY C C 1
ATOM 10101 O O . GLY C 2 171 ? -71.260 -145.204 -26.426 1.00 116.06 171 GLY C O 1
ATOM 10102 N N . GLU C 2 172 ? -70.781 -142.967 -26.210 1.00 112.25 172 GLU C N 1
ATOM 10103 C CA . GLU C 2 172 ? -72.035 -142.623 -25.499 1.00 111.59 172 GLU C CA 1
ATOM 10104 C C . GLU C 2 172 ? -73.168 -142.645 -26.523 1.00 112.02 172 GLU C C 1
ATOM 10105 O O . GLU C 2 172 ? -74.294 -143.021 -26.141 1.00 111.39 172 GLU C O 1
ATOM 10111 N N . TYR C 2 173 ? -72.879 -142.280 -27.774 1.00 115.30 173 TYR C N 1
ATOM 10112 C CA . TYR C 2 173 ? -73.910 -142.214 -28.854 1.00 118.83 173 TYR C CA 1
ATOM 10113 C C . TYR C 2 173 ? -74.431 -143.628 -29.176 1.00 122.35 173 TYR C C 1
ATOM 10114 O O . TYR C 2 173 ? -75.678 -143.759 -29.435 1.00 121.50 173 TYR C O 1
ATOM 10123 N N . ILE C 2 174 ? -73.562 -144.656 -29.108 1.00 123.36 174 ILE C N 1
ATOM 10124 C CA . ILE C 2 174 ? -74.011 -146.066 -29.305 1.00 131.02 174 ILE C CA 1
ATOM 10125 C C . ILE C 2 174 ? -75.110 -146.393 -28.277 1.00 130.21 174 ILE C C 1
ATOM 10126 O O . ILE C 2 174 ? -76.075 -147.061 -28.657 1.00 134.83 174 ILE C O 1
ATOM 10131 N N . GLU C 2 175 ? -74.980 -145.961 -27.022 1.00 127.17 175 GLU C N 1
ATOM 10132 C CA . GLU C 2 175 ? -75.964 -146.296 -25.955 1.00 128.13 175 GLU C CA 1
ATOM 10133 C C . GLU C 2 175 ? -77.284 -145.566 -26.257 1.00 128.90 175 GLU C C 1
ATOM 10134 O O . GLU C 2 175 ? -78.351 -146.194 -26.077 1.00 129.29 175 GLU C O 1
ATOM 10140 N N . ASP C 2 176 ? -77.220 -144.301 -26.704 1.00 124.38 176 ASP C N 1
ATOM 10141 C CA . ASP C 2 176 ? -78.404 -143.498 -27.115 1.00 120.41 176 ASP C CA 1
ATOM 10142 C C . ASP C 2 176 ? -79.114 -144.204 -28.280 1.00 120.97 176 ASP C C 1
ATOM 10143 O O . ASP C 2 176 ? -80.382 -144.337 -28.267 1.00 122.65 176 ASP C O 1
ATOM 10148 N N . ALA C 2 177 ? -78.331 -144.669 -29.257 1.00 122.48 177 ALA C N 1
ATOM 10149 C CA . ALA C 2 177 ? -78.852 -145.420 -30.428 1.00 123.54 177 ALA C CA 1
ATOM 10150 C C . ALA C 2 177 ? -79.792 -146.556 -29.970 1.00 125.16 177 ALA C C 1
ATOM 10151 O O . ALA C 2 177 ? -80.857 -146.741 -30.601 1.00 124.05 177 ALA C O 1
ATOM 10153 N N . LYS C 2 178 ? -79.456 -147.268 -28.893 1.00 127.00 178 LYS C N 1
ATOM 10154 C CA . LYS C 2 178 ? -80.306 -148.381 -28.365 1.00 134.82 178 LYS C CA 1
ATOM 10155 C C . LYS C 2 178 ? -81.619 -147.796 -27.841 1.00 133.23 178 LYS C C 1
ATOM 10156 O O . LYS C 2 178 ? -82.673 -148.414 -28.106 1.00 133.32 178 LYS C O 1
ATOM 10162 N N . LYS C 2 179 ? -81.552 -146.637 -27.164 1.00 126.94 179 LYS C N 1
ATOM 10163 C CA . LYS C 2 179 ? -82.727 -145.993 -26.528 1.00 123.56 179 LYS C CA 1
ATOM 10164 C C . LYS C 2 179 ? -83.612 -145.382 -27.623 1.00 121.05 179 LYS C C 1
ATOM 10165 O O . LYS C 2 179 ? -84.803 -145.196 -27.368 1.00 120.90 179 LYS C O 1
ATOM 10171 N N . PHE C 2 180 ? -83.059 -145.028 -28.791 1.00 120.29 180 PHE C N 1
ATOM 10172 C CA . PHE C 2 180 ? -83.886 -144.525 -29.925 1.00 118.88 180 PHE C CA 1
ATOM 10173 C C . PHE C 2 180 ? -84.429 -145.683 -30.760 1.00 123.98 180 PHE C C 1
ATOM 10174 O O . PHE C 2 180 ? -85.257 -145.396 -31.642 1.00 117.91 180 PHE C O 1
ATOM 10182 N N . GLY C 2 181 ? -83.975 -146.917 -30.491 1.00 131.36 181 GLY C N 1
ATOM 10183 C CA . GLY C 2 181 ? -84.568 -148.154 -31.034 1.00 139.93 181 GLY C CA 1
ATOM 10184 C C . GLY C 2 181 ? -83.651 -148.908 -31.985 1.00 146.85 181 GLY C C 1
ATOM 10185 O O . GLY C 2 181 ? -84.115 -149.937 -32.539 1.00 146.95 181 GLY C O 1
ATOM 10186 N N . TRP C 2 182 ? -82.404 -148.461 -32.184 1.00 146.70 182 TRP C N 1
ATOM 10187 C CA . TRP C 2 182 ? -81.453 -149.199 -33.056 1.00 146.53 182 TRP C CA 1
ATOM 10188 C C . TRP C 2 182 ? -81.114 -150.533 -32.372 1.00 150.16 182 TRP C C 1
ATOM 10189 O O . TRP C 2 182 ? -80.718 -150.507 -31.181 1.00 144.42 182 TRP C O 1
ATOM 10200 N N . GLU C 2 183 ? -81.277 -151.645 -33.088 1.00 155.10 183 GLU C N 1
ATOM 10201 C CA . GLU C 2 183 ? -81.005 -153.010 -32.572 1.00 163.94 183 GLU C CA 1
ATOM 10202 C C . GLU C 2 183 ? -79.497 -153.267 -32.668 1.00 165.91 183 GLU C C 1
ATOM 10203 O O . GLU C 2 183 ? -79.037 -153.789 -33.688 1.00 169.06 183 GLU C O 1
ATOM 10209 N N . ILE C 2 184 ? -78.758 -152.840 -31.648 1.00 167.05 184 ILE C N 1
ATOM 10210 C CA . ILE C 2 184 ? -77.306 -153.121 -31.474 1.00 174.04 184 ILE C CA 1
ATOM 10211 C C . ILE C 2 184 ? -77.188 -154.443 -30.724 1.00 183.53 184 ILE C C 1
ATOM 10212 O O . ILE C 2 184 ? -77.690 -154.536 -29.605 1.00 184.81 184 ILE C O 1
ATOM 10217 N N . PRO C 2 185 ? -76.542 -155.499 -31.279 1.00 192.62 185 PRO C N 1
ATOM 10218 C CA . PRO C 2 185 ? -76.284 -156.720 -30.511 1.00 200.16 185 PRO C CA 1
ATOM 10219 C C . PRO C 2 185 ? -75.858 -156.409 -29.063 1.00 198.10 185 PRO C C 1
ATOM 10220 O O . PRO C 2 185 ? -75.195 -155.390 -28.820 1.00 183.51 185 PRO C O 1
ATOM 10224 N N . GLU C 2 186 ? -76.258 -157.296 -28.141 1.00 202.12 186 GLU C N 1
ATOM 10225 C CA . GLU C 2 186 ? -76.288 -157.070 -26.666 1.00 198.27 186 GLU C CA 1
ATOM 10226 C C . GLU C 2 186 ? -74.879 -157.077 -26.046 1.00 196.36 186 GLU C C 1
ATOM 10227 O O . GLU C 2 186 ? -74.718 -156.470 -24.965 1.00 188.94 186 GLU C O 1
ATOM 10233 N N . GLY C 2 187 ? -73.908 -157.742 -26.687 1.00 198.84 187 GLY C N 1
ATOM 10234 C CA . GLY C 2 187 ? -72.502 -157.841 -26.236 1.00 200.39 187 GLY C CA 1
ATOM 10235 C C . GLY C 2 187 ? -71.886 -156.501 -25.843 1.00 196.89 187 GLY C C 1
ATOM 10236 O O . GLY C 2 187 ? -72.199 -155.468 -26.501 1.00 186.90 187 GLY C O 1
ATOM 10237 N N . ALA C 2 188 ? -71.025 -156.513 -24.812 1.00 196.03 188 ALA C N 1
ATOM 10238 C CA . ALA C 2 188 ? -70.174 -155.369 -24.417 1.00 186.19 188 ALA C CA 1
ATOM 10239 C C . ALA C 2 188 ? -69.283 -155.023 -25.611 1.00 179.43 188 ALA C C 1
ATOM 10240 O O . ALA C 2 188 ? -68.888 -155.950 -26.353 1.00 181.12 188 ALA C O 1
ATOM 10242 N N . ILE C 2 189 ? -69.012 -153.735 -25.805 1.00 170.27 189 ILE C N 1
ATOM 10243 C CA . ILE C 2 189 ? -68.183 -153.206 -26.923 1.00 164.46 189 ILE C CA 1
ATOM 10244 C C . ILE C 2 189 ? -67.013 -152.431 -26.318 1.00 160.39 189 ILE C C 1
ATOM 10245 O O . ILE C 2 189 ? -67.262 -151.483 -25.585 1.00 153.06 189 ILE C O 1
ATOM 10250 N N . LYS C 2 190 ? -65.783 -152.848 -26.614 1.00 165.93 190 LYS C N 1
ATOM 10251 C CA . LYS C 2 190 ? -64.531 -152.134 -26.259 1.00 165.06 190 LYS C CA 1
ATOM 10252 C C . LYS C 2 190 ? -64.064 -151.334 -27.478 1.00 159.90 190 LYS C C 1
ATOM 10253 O O . LYS C 2 190 ? -64.411 -151.715 -28.607 1.00 162.56 190 LYS C O 1
ATOM 10259 N N . LEU C 2 191 ? -63.279 -150.287 -27.231 1.00 152.62 191 LEU C N 1
ATOM 10260 C CA . LEU C 2 191 ? -62.596 -149.455 -28.253 1.00 147.67 191 LEU C CA 1
ATOM 10261 C C . LEU C 2 191 ? -61.200 -150.044 -28.485 1.00 152.14 191 LEU C C 1
ATOM 10262 O O . LEU C 2 191 ? -60.436 -150.145 -27.504 1.00 159.40 191 LEU C O 1
ATOM 10267 N N . ASN C 2 192 ? -60.895 -150.416 -29.731 1.00 147.86 192 ASN C N 1
ATOM 10268 C CA . ASN C 2 192 ? -59.548 -150.831 -30.197 1.00 147.18 192 ASN C CA 1
ATOM 10269 C C . ASN C 2 192 ? -58.650 -149.598 -30.356 1.00 142.49 192 ASN C C 1
ATOM 10270 O O . ASN C 2 192 ? -58.832 -148.839 -31.332 1.00 137.63 192 ASN C O 1
ATOM 10275 N N . TRP C 2 193 ? -57.699 -149.418 -29.440 1.00 143.69 193 TRP C N 1
ATOM 10276 C CA . TRP C 2 193 ? -56.814 -148.225 -29.391 1.00 140.88 193 TRP C CA 1
ATOM 10277 C C . TRP C 2 193 ? -56.032 -148.087 -30.707 1.00 140.26 193 TRP C C 1
ATOM 10278 O O . TRP C 2 193 ? -55.909 -146.953 -31.217 1.00 139.10 193 TRP C O 1
ATOM 10289 N N . HIS C 2 194 ? -55.520 -149.193 -31.239 1.00 144.98 194 HIS C N 1
ATOM 10290 C CA . HIS C 2 194 ? -54.661 -149.211 -32.449 1.00 147.12 194 HIS C CA 1
ATOM 10291 C C . HIS C 2 194 ? -55.430 -148.613 -33.633 1.00 143.89 194 HIS C C 1
ATOM 10292 O O . HIS C 2 194 ? -54.824 -147.773 -34.359 1.00 146.81 194 HIS C O 1
ATOM 10299 N N . GLN C 2 195 ? -56.709 -148.976 -33.804 1.00 143.13 195 GLN C N 1
ATOM 10300 C CA . GLN C 2 195 ? -57.536 -148.480 -34.934 1.00 144.07 195 GLN C CA 1
ATOM 10301 C C . GLN C 2 195 ? -57.748 -146.962 -34.783 1.00 139.18 195 GLN C C 1
ATOM 10302 O O . GLN C 2 195 ? -57.543 -146.236 -35.788 1.00 136.38 195 GLN C O 1
ATOM 10308 N N . LEU C 2 196 ? -58.092 -146.499 -33.574 1.00 139.00 196 LEU C N 1
ATOM 10309 C CA . LEU C 2 196 ? -58.319 -145.057 -33.262 1.00 136.90 196 LEU C CA 1
ATOM 10310 C C . LEU C 2 196 ? -57.026 -144.287 -33.552 1.00 136.20 196 LEU C C 1
ATOM 10311 O O . LEU C 2 196 ? -57.063 -143.281 -34.354 1.00 134.44 196 LEU C O 1
ATOM 10316 N N . LYS C 2 197 ? -55.915 -144.735 -32.955 1.00 134.67 197 LYS C N 1
ATOM 10317 C CA . LYS C 2 197 ? -54.606 -144.040 -33.094 1.00 130.36 197 LYS C CA 1
ATOM 10318 C C . LYS C 2 197 ? -54.208 -144.027 -34.566 1.00 127.99 197 LYS C C 1
ATOM 10319 O O . LYS C 2 197 ? -53.744 -142.993 -35.051 1.00 123.04 197 LYS C O 1
ATOM 10325 N N . ASN C 2 198 ? -54.401 -145.145 -35.250 1.00 131.22 198 ASN C N 1
ATOM 10326 C CA . ASN C 2 198 ? -54.081 -145.161 -36.708 1.00 132.05 198 ASN C CA 1
ATOM 10327 C C . ASN C 2 198 ? -54.992 -144.207 -37.489 1.00 127.17 198 ASN C C 1
ATOM 10328 O O . ASN C 2 198 ? -54.484 -143.568 -38.426 1.00 123.91 198 ASN C O 1
ATOM 10333 N N . ALA C 2 199 ? -56.277 -144.125 -37.140 1.00 126.01 199 ALA C N 1
ATOM 10334 C CA . ALA C 2 199 ? -57.231 -143.247 -37.857 1.00 123.77 199 ALA C CA 1
ATOM 10335 C C . ALA C 2 199 ? -56.801 -141.786 -37.647 1.00 118.96 199 ALA C C 1
ATOM 10336 O O . ALA C 2 199 ? -56.717 -141.039 -38.652 1.00 113.90 199 ALA C O 1
ATOM 10338 N N . VAL C 2 200 ? -56.471 -141.440 -36.394 1.00 116.83 200 VAL C N 1
ATOM 10339 C CA . VAL C 2 200 ? -55.947 -140.102 -35.976 1.00 111.45 200 VAL C CA 1
ATOM 10340 C C . VAL C 2 200 ? -54.636 -139.779 -36.714 1.00 113.14 200 VAL C C 1
ATOM 10341 O O . VAL C 2 200 ? -54.500 -138.651 -37.312 1.00 111.28 200 VAL C O 1
ATOM 10345 N N . GLN C 2 201 ? -53.677 -140.704 -36.664 1.00 115.10 201 GLN C N 1
ATOM 10346 C CA . GLN C 2 201 ? -52.327 -140.500 -37.253 1.00 116.78 201 GLN C CA 1
ATOM 10347 C C . GLN C 2 201 ? -52.448 -140.436 -38.779 1.00 113.58 201 GLN C C 1
ATOM 10348 O O . GLN C 2 201 ? -51.694 -139.665 -39.385 1.00 109.42 201 GLN C O 1
ATOM 10354 N N . ASN C 2 202 ? -53.384 -141.174 -39.381 1.00 115.31 202 ASN C N 1
ATOM 10355 C CA . ASN C 2 202 ? -53.604 -141.075 -40.848 1.00 116.46 202 ASN C CA 1
ATOM 10356 C C . ASN C 2 202 ? -54.049 -139.641 -41.153 1.00 112.54 202 ASN C C 1
ATOM 10357 O O . ASN C 2 202 ? -53.441 -139.043 -42.040 1.00 111.11 202 ASN C O 1
ATOM 10362 N N . HIS C 2 203 ? -55.024 -139.097 -40.421 1.00 110.34 203 HIS C N 1
ATOM 10363 C CA . HIS C 2 203 ? -55.483 -137.698 -40.617 1.00 107.98 203 HIS C CA 1
ATOM 10364 C C . HIS C 2 203 ? -54.306 -136.742 -40.408 1.00 107.84 203 HIS C C 1
ATOM 10365 O O . HIS C 2 203 ? -54.023 -135.930 -41.330 1.00 105.22 203 HIS C O 1
ATOM 10372 N N . ILE C 2 204 ? -53.599 -136.858 -39.280 1.00 107.94 204 ILE C N 1
ATOM 10373 C CA . ILE C 2 204 ? -52.416 -135.976 -39.035 1.00 106.12 204 ILE C CA 1
ATOM 10374 C C . ILE C 2 204 ? -51.479 -136.042 -40.256 1.00 110.88 204 ILE C C 1
ATOM 10375 O O . ILE C 2 204 ? -51.153 -134.969 -40.849 1.00 111.63 204 ILE C O 1
ATOM 10380 N N . ALA C 2 205 ? -51.111 -137.249 -40.684 1.00 114.91 205 ALA C N 1
ATOM 10381 C CA . ALA C 2 205 ? -50.247 -137.460 -41.871 1.00 117.83 205 ALA C CA 1
ATOM 10382 C C . ALA C 2 205 ? -50.767 -136.625 -43.052 1.00 116.18 205 ALA C C 1
ATOM 10383 O O . ALA C 2 205 ? -49.915 -136.020 -43.735 1.00 115.38 205 ALA C O 1
ATOM 10385 N N . SER C 2 206 ? -52.094 -136.560 -43.269 1.00 112.81 206 SER C N 1
ATOM 10386 C CA . SER C 2 206 ? -52.693 -135.839 -44.421 1.00 110.35 206 SER C CA 1
ATOM 10387 C C . SER C 2 206 ? -52.423 -134.341 -44.242 1.00 108.02 206 SER C C 1
ATOM 10388 O O . SER C 2 206 ? -52.076 -133.715 -45.252 1.00 115.57 206 SER C O 1
ATOM 10391 N N . LEU C 2 207 ? -52.526 -133.823 -43.009 1.00 102.46 207 LEU C N 1
ATOM 10392 C CA . LEU C 2 207 ? -52.255 -132.396 -42.670 1.00 101.86 207 LEU C CA 1
ATOM 10393 C C . LEU C 2 207 ? -50.756 -132.102 -42.855 1.00 103.78 207 LEU C C 1
ATOM 10394 O O . LEU C 2 207 ? -50.415 -131.135 -43.600 1.00 104.01 207 LEU C O 1
ATOM 10399 N N . ASN C 2 208 ? -49.882 -132.880 -42.217 1.00 106.31 208 ASN C N 1
ATOM 10400 C CA . ASN C 2 208 ? -48.408 -132.739 -42.395 1.00 112.24 208 ASN C CA 1
ATOM 10401 C C . ASN C 2 208 ? -48.131 -132.488 -43.881 1.00 112.26 208 ASN C C 1
ATOM 10402 O O . ASN C 2 208 ? -47.476 -131.500 -44.230 1.00 109.21 208 ASN C O 1
ATOM 10407 N N . TRP C 2 209 ? -48.679 -133.346 -44.730 1.00 115.69 209 TRP C N 1
ATOM 10408 C CA . TRP C 2 209 ? -48.391 -133.359 -46.182 1.00 122.76 209 TRP C CA 1
ATOM 10409 C C . TRP C 2 209 ? -49.107 -132.164 -46.841 1.00 114.45 209 TRP C C 1
ATOM 10410 O O . TRP C 2 209 ? -48.476 -131.442 -47.597 1.00 114.36 209 TRP C O 1
ATOM 10421 N N . GLY C 2 210 ? -50.346 -131.887 -46.474 1.00 112.00 210 GLY C N 1
ATOM 10422 C CA . GLY C 2 210 ? -51.107 -130.707 -46.947 1.00 110.41 210 GLY C CA 1
ATOM 10423 C C . GLY C 2 210 ? -50.348 -129.405 -46.729 1.00 108.98 210 GLY C C 1
ATOM 10424 O O . GLY C 2 210 ? -50.300 -128.570 -47.666 1.00 109.80 210 GLY C O 1
ATOM 10425 N N . TYR C 2 211 ? -49.756 -129.219 -45.545 1.00 109.27 211 TYR C N 1
ATOM 10426 C CA . TYR C 2 211 ? -48.987 -127.984 -45.213 1.00 105.16 211 TYR C CA 1
ATOM 10427 C C . TYR C 2 211 ? -47.682 -127.965 -46.032 1.00 107.24 211 TYR C C 1
ATOM 10428 O O . TYR C 2 211 ? -47.343 -126.927 -46.663 1.00 108.43 211 TYR C O 1
ATOM 10437 N N . ARG C 2 212 ? -46.987 -129.099 -46.075 1.00 110.15 212 ARG C N 1
ATOM 10438 C CA . ARG C 2 212 ? -45.706 -129.255 -46.814 1.00 117.58 212 ARG C CA 1
ATOM 10439 C C . ARG C 2 212 ? -45.947 -128.937 -48.297 1.00 119.12 212 ARG C C 1
ATOM 10440 O O . ARG C 2 212 ? -45.091 -128.274 -48.889 1.00 117.15 212 ARG C O 1
ATOM 10448 N N . VAL C 2 213 ? -47.077 -129.375 -48.864 1.00 118.65 213 VAL C N 1
ATOM 10449 C CA . VAL C 2 213 ? -47.470 -129.115 -50.283 1.00 117.06 213 VAL C CA 1
ATOM 10450 C C . VAL C 2 213 ? -47.819 -127.635 -50.409 1.00 110.90 213 VAL C C 1
ATOM 10451 O O . VAL C 2 213 ? -47.212 -126.929 -51.266 1.00 114.23 213 VAL C O 1
ATOM 10455 N N . GLN C 2 214 ? -48.751 -127.197 -49.565 1.00 108.52 214 GLN C N 1
ATOM 10456 C CA . GLN C 2 214 ? -49.204 -125.788 -49.501 1.00 108.55 214 GLN C CA 1
ATOM 10457 C C . GLN C 2 214 ? -47.971 -124.873 -49.557 1.00 107.66 214 GLN C C 1
ATOM 10458 O O . GLN C 2 214 ? -48.023 -123.895 -50.320 1.00 113.26 214 GLN C O 1
ATOM 10464 N N . LEU C 2 215 ? -46.899 -125.176 -48.816 1.00 104.32 215 LEU C N 1
ATOM 10465 C CA . LEU C 2 215 ? -45.706 -124.280 -48.784 1.00 104.94 215 LEU C CA 1
ATOM 10466 C C . LEU C 2 215 ? -44.979 -124.280 -50.142 1.00 113.31 215 LEU C C 1
ATOM 10467 O O . LEU C 2 215 ? -44.482 -123.194 -50.566 1.00 118.59 215 LEU C O 1
ATOM 10472 N N . LYS C 2 216 ? -44.878 -125.448 -50.786 1.00 118.57 216 LYS C N 1
ATOM 10473 C CA . LYS C 2 216 ? -44.148 -125.636 -52.068 1.00 121.09 216 LYS C CA 1
ATOM 10474 C C . LYS C 2 216 ? -44.938 -124.922 -53.171 1.00 122.37 216 LYS C C 1
ATOM 10475 O O . LYS C 2 216 ? -44.361 -124.035 -53.838 1.00 123.83 216 LYS C O 1
ATOM 10481 N N . GLU C 2 217 ? -46.236 -125.235 -53.280 1.00 121.83 217 GLU C N 1
ATOM 10482 C CA . GLU C 2 217 ? -47.170 -124.633 -54.277 1.00 123.26 217 GLU C CA 1
ATOM 10483 C C . GLU C 2 217 ? -47.086 -123.101 -54.278 1.00 125.34 217 GLU C C 1
ATOM 10484 O O . GLU C 2 217 ? -47.346 -122.510 -55.347 1.00 127.15 217 GLU C O 1
ATOM 10490 N N . LYS C 2 218 ? -46.761 -122.479 -53.141 1.00 125.70 218 LYS C N 1
ATOM 10491 C CA . LYS C 2 218 ? -46.751 -120.999 -52.993 1.00 125.39 218 LYS C CA 1
ATOM 10492 C C . LYS C 2 218 ? -45.312 -120.450 -53.004 1.00 125.99 218 LYS C C 1
ATOM 10493 O O . LYS C 2 218 ? -45.152 -119.231 -52.766 1.00 129.85 218 LYS C O 1
ATOM 10499 N N . SER C 2 219 ? -44.305 -121.285 -53.298 1.00 125.46 219 SER C N 1
ATOM 10500 C CA . SER C 2 219 ? -42.865 -120.909 -53.343 1.00 128.27 219 SER C CA 1
ATOM 10501 C C . SER C 2 219 ? -42.368 -120.393 -51.987 1.00 125.35 219 SER C C 1
ATOM 10502 O O . SER C 2 219 ? -41.468 -119.530 -52.000 1.00 128.45 219 SER C O 1
ATOM 10505 N N . VAL C 2 220 ? -42.880 -120.906 -50.862 1.00 121.69 220 VAL C N 1
ATOM 10506 C CA . VAL C 2 220 ? -42.244 -120.653 -49.537 1.00 120.24 220 VAL C CA 1
ATOM 10507 C C . VAL C 2 220 ? -41.081 -121.637 -49.416 1.00 120.70 220 VAL C C 1
ATOM 10508 O O . VAL C 2 220 ? -41.332 -122.847 -49.609 1.00 121.13 220 VAL C O 1
ATOM 10512 N N . THR C 2 221 ? -39.874 -121.153 -49.110 1.00 120.10 221 THR C N 1
ATOM 10513 C CA . THR C 2 221 ? -38.706 -122.022 -48.818 1.00 123.75 221 THR C CA 1
ATOM 10514 C C . THR C 2 221 ? -38.909 -122.643 -47.433 1.00 122.96 221 THR C C 1
ATOM 10515 O O . THR C 2 221 ? -38.823 -121.893 -46.427 1.00 127.09 221 THR C O 1
ATOM 10519 N N . TYR C 2 222 ? -39.246 -123.935 -47.400 1.00 120.32 222 TYR C N 1
ATOM 10520 C CA . TYR C 2 222 ? -39.405 -124.736 -46.164 1.00 119.24 222 TYR C CA 1
ATOM 10521 C C . TYR C 2 222 ? -38.059 -125.409 -45.910 1.00 123.81 222 TYR C C 1
ATOM 10522 O O . TYR C 2 222 ? -37.496 -126.004 -46.857 1.00 124.56 222 TYR C O 1
ATOM 10531 N N . MET C 2 223 ? -37.545 -125.288 -44.685 1.00 125.39 223 MET C N 1
ATOM 10532 C CA . MET C 2 223 ? -36.298 -125.959 -44.244 1.00 129.80 223 MET C CA 1
ATOM 10533 C C . MET C 2 223 ? -36.602 -126.641 -42.915 1.00 130.44 223 MET C C 1
ATOM 10534 O O . MET C 2 223 ? -36.968 -125.921 -41.961 1.00 132.81 223 MET C O 1
ATOM 10539 N N . ASN C 2 224 ? -36.511 -127.972 -42.886 1.00 131.96 224 ASN C N 1
ATOM 10540 C CA . ASN C 2 224 ? -36.695 -128.791 -41.663 1.00 133.72 224 ASN C CA 1
ATOM 10541 C C . ASN C 2 224 ? -35.427 -128.645 -40.824 1.00 137.62 224 ASN C C 1
ATOM 10542 O O . ASN C 2 224 ? -34.697 -129.638 -40.701 1.00 141.83 224 ASN C O 1
ATOM 10547 N N . SER C 2 225 ? -35.174 -127.437 -40.308 1.00 138.27 225 SER C N 1
ATOM 10548 C CA . SER C 2 225 ? -33.919 -127.043 -39.608 1.00 143.43 225 SER C CA 1
ATOM 10549 C C . SER C 2 225 ? -34.267 -126.208 -38.373 1.00 139.65 225 SER C C 1
ATOM 10550 O O . SER C 2 225 ? -35.202 -125.426 -38.458 1.00 134.47 225 SER C O 1
ATOM 10553 N N . TYR C 2 226 ? -33.540 -126.390 -37.266 1.00 140.90 226 TYR C N 1
ATOM 10554 C CA . TYR C 2 226 ? -33.697 -125.575 -36.032 1.00 138.42 226 TYR C CA 1
ATOM 10555 C C . TYR C 2 226 ? -32.813 -124.326 -36.151 1.00 140.08 226 TYR C C 1
ATOM 10556 O O . TYR C 2 226 ? -31.617 -124.462 -36.442 1.00 148.31 226 TYR C O 1
ATOM 10565 N N . ALA C 2 227 ? -33.391 -123.145 -35.939 1.00 139.44 227 ALA C N 1
ATOM 10566 C CA . ALA C 2 227 ? -32.779 -121.817 -36.207 1.00 141.73 227 ALA C CA 1
ATOM 10567 C C . ALA C 2 227 ? -32.257 -121.180 -34.908 1.00 145.44 227 ALA C C 1
ATOM 10568 O O . ALA C 2 227 ? -32.866 -121.416 -33.862 1.00 149.80 227 ALA C O 1
ATOM 10570 N N . THR C 2 228 ? -31.171 -120.404 -34.988 1.00 147.31 228 THR C N 1
ATOM 10571 C CA . THR C 2 228 ? -30.629 -119.554 -33.891 1.00 148.41 228 THR C CA 1
ATOM 10572 C C . THR C 2 228 ? -30.049 -118.270 -34.491 1.00 150.61 228 THR C C 1
ATOM 10573 O O . THR C 2 228 ? -29.496 -118.372 -35.575 1.00 152.48 228 THR C O 1
ATOM 10577 N N . PHE C 2 229 ? -30.165 -117.114 -33.833 1.00 150.82 229 PHE C N 1
ATOM 10578 C CA . PHE C 2 229 ? -29.556 -115.857 -34.348 1.00 153.98 229 PHE C CA 1
ATOM 10579 C C . PHE C 2 229 ? -28.045 -115.907 -34.117 1.00 159.17 229 PHE C C 1
ATOM 10580 O O . PHE C 2 229 ? -27.627 -116.149 -32.963 1.00 165.06 229 PHE C O 1
ATOM 10588 N N . THR C 2 230 ? -27.264 -115.710 -35.184 1.00 158.29 230 THR C N 1
ATOM 10589 C CA . THR C 2 230 ? -25.787 -115.531 -35.126 1.00 162.79 230 THR C CA 1
ATOM 10590 C C . THR C 2 230 ? -25.377 -114.156 -35.677 1.00 163.49 230 THR C C 1
ATOM 10591 O O . THR C 2 230 ? -24.183 -113.831 -35.564 1.00 168.27 230 THR C O 1
ATOM 10595 N N . GLY C 2 231 ? -26.304 -113.375 -36.238 1.00 157.79 231 GLY C N 1
ATOM 10596 C CA . GLY C 2 231 ? -26.050 -111.956 -36.571 1.00 158.50 231 GLY C CA 1
ATOM 10597 C C . GLY C 2 231 ? -27.276 -111.087 -36.361 1.00 155.28 231 GLY C C 1
ATOM 10598 O O . GLY C 2 231 ? -28.390 -111.657 -36.180 1.00 154.10 231 GLY C O 1
ATOM 10599 N N . SER C 2 232 ? -27.095 -109.762 -36.405 1.00 155.97 232 SER C N 1
ATOM 10600 C CA . SER C 2 232 ? -28.180 -108.741 -36.354 1.00 152.97 232 SER C CA 1
ATOM 10601 C C . SER C 2 232 ? -29.296 -109.121 -37.337 1.00 146.29 232 SER C C 1
ATOM 10602 O O . SER C 2 232 ? -30.477 -108.947 -37.006 1.00 140.64 232 SER C O 1
ATOM 10605 N N . HIS C 2 233 ? -28.903 -109.602 -38.513 1.00 146.32 233 HIS C N 1
ATOM 10606 C CA . HIS C 2 233 ? -29.809 -110.011 -39.612 1.00 141.24 233 HIS C CA 1
ATOM 10607 C C . HIS C 2 233 ? -29.391 -111.389 -40.146 1.00 140.17 233 HIS C C 1
ATOM 10608 O O . HIS C 2 233 ? -29.505 -111.610 -41.369 1.00 136.02 233 HIS C O 1
ATOM 10615 N N . GLU C 2 234 ? -28.982 -112.306 -39.261 1.00 142.90 234 GLU C N 1
ATOM 10616 C CA . GLU C 2 234 ? -28.458 -113.642 -39.659 1.00 146.35 234 GLU C CA 1
ATOM 10617 C C . GLU C 2 234 ? -28.877 -114.729 -38.661 1.00 145.84 234 GLU C C 1
ATOM 10618 O O . GLU C 2 234 ? -28.491 -114.636 -37.464 1.00 149.70 234 GLU C O 1
ATOM 10624 N N . LEU C 2 235 ? -29.580 -115.749 -39.166 1.00 144.49 235 LEU C N 1
ATOM 10625 C CA . LEU C 2 235 ? -29.884 -117.041 -38.490 1.00 145.08 235 LEU C CA 1
ATOM 10626 C C . LEU C 2 235 ? -28.922 -118.121 -38.992 1.00 149.47 235 LEU C C 1
ATOM 10627 O O . LEU C 2 235 ? -28.652 -118.154 -40.206 1.00 151.60 235 LEU C O 1
ATOM 10632 N N . SER C 2 236 ? -28.418 -118.956 -38.082 1.00 151.15 236 SER C N 1
ATOM 10633 C CA . SER C 2 236 ? -27.761 -120.261 -38.342 1.00 152.65 236 SER C CA 1
ATOM 10634 C C . SER C 2 236 ? -28.779 -121.361 -38.044 1.00 149.03 236 SER C C 1
ATOM 10635 O O . SER C 2 236 ? -29.386 -121.327 -36.940 1.00 147.15 236 SER C O 1
ATOM 10638 N N . VAL C 2 237 ? -28.993 -122.268 -38.999 1.00 149.19 237 VAL C N 1
ATOM 10639 C CA . VAL C 2 237 ? -30.100 -123.275 -38.958 1.00 147.89 237 VAL C CA 1
ATOM 10640 C C . VAL C 2 237 ? -29.509 -124.679 -39.165 1.00 150.84 237 VAL C C 1
ATOM 10641 O O . VAL C 2 237 ? -28.681 -124.846 -40.097 1.00 153.00 237 VAL C O 1
ATOM 10645 N N . LYS C 2 238 ? -29.888 -125.638 -38.309 1.00 150.42 238 LYS C N 1
ATOM 10646 C CA . LYS C 2 238 ? -29.276 -126.992 -38.246 1.00 154.06 238 LYS C CA 1
ATOM 10647 C C . LYS C 2 238 ? -30.336 -128.041 -38.580 1.00 149.56 238 LYS C C 1
ATOM 10648 O O . LYS C 2 238 ? -31.371 -128.064 -37.866 1.00 143.33 238 LYS C O 1
ATOM 10654 N N . ASN C 2 239 ? -30.097 -128.860 -39.612 1.00 151.39 239 ASN C N 1
ATOM 10655 C CA . ASN C 2 239 ? -31.065 -129.899 -40.067 1.00 152.28 239 ASN C CA 1
ATOM 10656 C C . ASN C 2 239 ? -30.843 -131.198 -39.266 1.00 158.90 239 ASN C C 1
ATOM 10657 O O . ASN C 2 239 ? -29.911 -131.218 -38.434 1.00 161.98 239 ASN C O 1
ATOM 10662 N N . LYS C 2 240 ? -31.688 -132.222 -39.503 1.00 159.90 240 LYS C N 1
ATOM 10663 C CA . LYS C 2 240 ? -31.647 -133.585 -38.894 1.00 162.75 240 LYS C CA 1
ATOM 10664 C C . LYS C 2 240 ? -30.209 -134.118 -38.829 1.00 172.54 240 LYS C C 1
ATOM 10665 O O . LYS C 2 240 ? -29.736 -134.412 -37.719 1.00 179.21 240 LYS C O 1
ATOM 10671 N N . LYS C 2 241 ? -29.562 -134.255 -39.992 1.00 172.46 241 LYS C N 1
ATOM 10672 C CA . LYS C 2 241 ? -28.247 -134.931 -40.179 1.00 178.06 241 LYS C CA 1
ATOM 10673 C C . LYS C 2 241 ? -27.122 -134.153 -39.473 1.00 180.29 241 LYS C C 1
ATOM 10674 O O . LYS C 2 241 ? -26.046 -134.751 -39.289 1.00 183.37 241 LYS C O 1
ATOM 10680 N N . GLY C 2 242 ? -27.341 -132.879 -39.107 1.00 177.27 242 GLY C N 1
ATOM 10681 C CA . GLY C 2 242 ? -26.359 -132.037 -38.393 1.00 178.48 242 GLY C CA 1
ATOM 10682 C C . GLY C 2 242 ? -25.785 -130.930 -39.270 1.00 177.53 242 GLY C C 1
ATOM 10683 O O . GLY C 2 242 ? -24.969 -130.155 -38.748 1.00 180.49 242 GLY C O 1
ATOM 10684 N N . LYS C 2 243 ? -26.189 -130.866 -40.547 1.00 174.59 243 LYS C N 1
ATOM 10685 C CA . LYS C 2 243 ? -25.845 -129.790 -41.523 1.00 171.42 243 LYS C CA 1
ATOM 10686 C C . LYS C 2 243 ? -26.317 -128.439 -40.962 1.00 167.29 243 LYS C C 1
ATOM 10687 O O . LYS C 2 243 ? -27.497 -128.354 -40.539 1.00 162.12 243 LYS C O 1
ATOM 10693 N N . VAL C 2 244 ? -25.412 -127.451 -40.949 1.00 169.88 244 VAL C N 1
ATOM 10694 C CA . VAL C 2 244 ? -25.630 -126.052 -40.475 1.00 168.83 244 VAL C CA 1
ATOM 10695 C C . VAL C 2 244 ? -25.564 -125.124 -41.694 1.00 168.30 244 VAL C C 1
ATOM 10696 O O . VAL C 2 244 ? -24.498 -125.088 -42.355 1.00 172.33 244 VAL C O 1
ATOM 10700 N N . GLU C 2 245 ? -26.653 -124.411 -41.982 1.00 162.26 245 GLU C N 1
ATOM 10701 C CA . GLU C 2 245 ? -26.727 -123.411 -43.081 1.00 161.15 245 GLU C CA 1
ATOM 10702 C C . GLU C 2 245 ? -26.947 -122.026 -42.465 1.00 160.99 245 GLU C C 1
ATOM 10703 O O . GLU C 2 245 ? -27.449 -121.964 -41.316 1.00 162.73 245 GLU C O 1
ATOM 10709 N N . LYS C 2 246 ? -26.594 -120.962 -43.197 1.00 160.59 246 LYS C N 1
ATOM 10710 C CA . LYS C 2 246 ? -26.766 -119.547 -42.763 1.00 158.68 246 LYS C CA 1
ATOM 10711 C C . LYS C 2 246 ? -27.818 -118.853 -43.639 1.00 154.29 246 LYS C C 1
ATOM 10712 O O . LYS C 2 246 ? -27.768 -118.988 -44.862 1.00 155.21 246 LYS C O 1
ATOM 10718 N N . VAL C 2 247 ? -28.756 -118.151 -43.003 1.00 151.43 247 VAL C N 1
ATOM 10719 C CA . VAL C 2 247 ? -29.971 -117.542 -43.615 1.00 144.23 247 VAL C CA 1
ATOM 10720 C C . VAL C 2 247 ? -30.061 -116.092 -43.142 1.00 142.71 247 VAL C C 1
ATOM 10721 O O . VAL C 2 247 ? -30.118 -115.883 -41.911 1.00 139.01 247 VAL C O 1
ATOM 10725 N N . THR C 2 248 ? -30.098 -115.138 -44.076 1.00 142.54 248 THR C N 1
ATOM 10726 C CA . THR C 2 248 ? -30.241 -113.683 -43.801 1.00 143.27 248 THR C CA 1
ATOM 10727 C C . THR C 2 248 ? -31.630 -113.211 -44.226 1.00 139.77 248 THR C C 1
ATOM 10728 O O . THR C 2 248 ? -32.189 -113.810 -45.166 1.00 137.07 248 THR C O 1
ATOM 10732 N N . ALA C 2 249 ? -32.150 -112.171 -43.564 1.00 140.46 249 ALA C N 1
ATOM 10733 C CA . ALA C 2 249 ? -33.475 -111.574 -43.852 1.00 138.00 249 ALA C CA 1
ATOM 10734 C C . ALA C 2 249 ? -33.540 -110.126 -43.355 1.00 140.13 249 ALA C C 1
ATOM 10735 O O . ALA C 2 249 ? -32.836 -109.807 -42.400 1.00 145.69 249 ALA C O 1
ATOM 10737 N N . ASP C 2 250 ? -34.376 -109.298 -43.987 1.00 138.89 250 ASP C N 1
ATOM 10738 C CA . ASP C 2 250 ? -34.624 -107.884 -43.590 1.00 140.95 250 ASP C CA 1
ATOM 10739 C C . ASP C 2 250 ? -35.519 -107.855 -42.345 1.00 136.07 250 ASP C C 1
ATOM 10740 O O . ASP C 2 250 ? -35.520 -106.823 -41.631 1.00 135.26 250 ASP C O 1
ATOM 10745 N N . ARG C 2 251 ? -36.277 -108.937 -42.129 1.00 132.53 251 ARG C N 1
ATOM 10746 C CA . ARG C 2 251 ? -37.197 -109.069 -40.968 1.00 126.33 251 ARG C CA 1
ATOM 10747 C C . ARG C 2 251 ? -37.28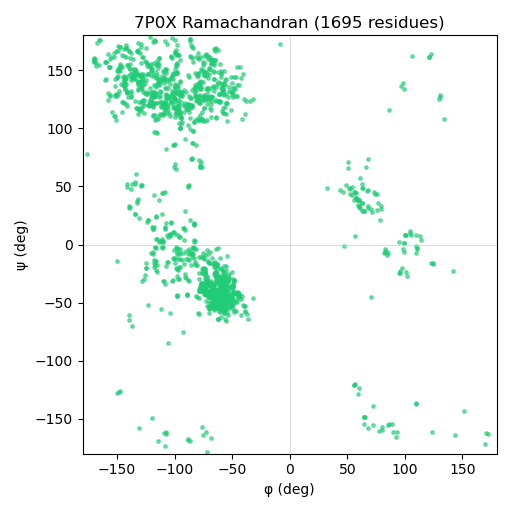6 -110.531 -40.527 1.00 121.66 251 ARG C C 1
ATOM 10748 O O . ARG C 2 251 ? -37.181 -111.417 -41.371 1.00 117.93 251 ARG C O 1
ATOM 10756 N N . PHE C 2 252 ? -37.588 -110.734 -39.251 1.00 122.88 252 PHE C N 1
ATOM 10757 C CA . PHE C 2 252 ? -37.750 -112.045 -38.595 1.00 126.45 252 PHE C CA 1
ATOM 10758 C C . PHE C 2 252 ? -39.063 -112.056 -37.814 1.00 126.00 252 PHE C C 1
ATOM 10759 O O . PHE C 2 252 ? -39.440 -111.000 -37.173 1.00 128.46 252 PHE C O 1
ATOM 10767 N N . LEU C 2 253 ? -39.739 -113.211 -37.882 1.00 123.92 253 LEU C N 1
ATOM 10768 C CA . LEU C 2 253 ? -40.945 -113.504 -37.065 1.00 116.98 253 LEU C CA 1
ATOM 10769 C C . LEU C 2 253 ? -40.680 -114.778 -36.254 1.00 116.80 253 LEU C C 1
ATOM 10770 O O . LEU C 2 253 ? -40.405 -115.832 -36.889 1.00 115.04 253 LEU C O 1
ATOM 10775 N N . ILE C 2 254 ? -40.731 -114.676 -34.919 1.00 114.99 254 ILE C N 1
ATOM 10776 C CA . ILE C 2 254 ? -40.537 -115.835 -33.997 1.00 113.75 254 ILE C CA 1
ATOM 10777 C C . ILE C 2 254 ? -41.910 -116.382 -33.586 1.00 108.69 254 ILE C C 1
ATOM 10778 O O . ILE C 2 254 ? -42.655 -115.633 -32.909 1.00 105.98 254 ILE C O 1
ATOM 10783 N N . ALA C 2 255 ? -42.206 -117.628 -33.949 1.00 105.08 255 ALA C N 1
ATOM 10784 C CA . ALA C 2 255 ? -43.509 -118.308 -33.778 1.00 103.71 255 ALA C CA 1
ATOM 10785 C C . ALA C 2 255 ? -43.230 -119.757 -33.386 1.00 104.32 255 ALA C C 1
ATOM 10786 O O . ALA C 2 255 ? -43.849 -120.683 -33.956 1.00 100.94 255 ALA C O 1
ATOM 10788 N N . VAL C 2 256 ? -42.363 -119.899 -32.390 1.00 111.98 256 VAL C N 1
ATOM 10789 C CA . VAL C 2 256 ? -41.710 -121.167 -31.943 1.00 119.69 256 VAL C CA 1
ATOM 10790 C C . VAL C 2 256 ? -42.574 -121.959 -30.939 1.00 121.27 256 VAL C C 1
ATOM 10791 O O . VAL C 2 256 ? -42.313 -123.167 -30.750 1.00 125.59 256 VAL C O 1
ATOM 10795 N N . GLY C 2 257 ? -43.566 -121.328 -30.313 1.00 120.04 257 GLY C N 1
ATOM 10796 C CA . GLY C 2 257 ? -44.500 -122.010 -29.396 1.00 117.70 257 GLY C CA 1
ATOM 10797 C C . GLY C 2 257 ? -43.812 -122.554 -28.149 1.00 117.71 257 GLY C C 1
ATOM 10798 O O . GLY C 2 257 ? -42.764 -122.000 -27.771 1.00 119.16 257 GLY C O 1
ATOM 10799 N N . LEU C 2 258 ? -44.401 -123.594 -27.547 1.00 115.34 258 LEU C N 1
ATOM 10800 C CA . LEU C 2 258 ? -44.096 -124.126 -26.194 1.00 117.05 258 LEU C CA 1
ATOM 10801 C C . LEU C 2 258 ? -43.922 -125.639 -26.262 1.00 116.49 258 LEU C C 1
ATOM 10802 O O . LEU C 2 258 ? -44.224 -126.243 -27.307 1.00 109.58 258 LEU C O 1
ATOM 10807 N N . ARG C 2 259 ? -43.509 -126.225 -25.134 1.00 120.67 259 ARG C N 1
ATOM 10808 C CA . ARG C 2 259 ? -43.318 -127.692 -24.992 1.00 122.12 259 ARG C CA 1
ATOM 10809 C C . ARG C 2 259 ? -43.828 -128.097 -23.606 1.00 121.50 259 ARG C C 1
ATOM 10810 O O . ARG C 2 259 ? -43.753 -127.268 -22.695 1.00 122.59 259 ARG C O 1
ATOM 10818 N N . PRO C 2 260 ? -44.314 -129.332 -23.389 1.00 119.28 260 PRO C N 1
ATOM 10819 C CA . PRO C 2 260 ? -44.886 -129.695 -22.095 1.00 122.42 260 PRO C CA 1
ATOM 10820 C C . PRO C 2 260 ? -43.881 -129.501 -20.945 1.00 131.61 260 PRO C C 1
ATOM 10821 O O . PRO C 2 260 ? -42.704 -129.838 -21.106 1.00 136.50 260 PRO C O 1
ATOM 10825 N N . ARG C 2 261 ? -44.363 -128.958 -19.824 1.00 136.29 261 ARG C N 1
ATOM 10826 C CA . ARG C 2 261 ? -43.554 -128.725 -18.597 1.00 143.77 261 ARG C CA 1
ATOM 10827 C C . ARG C 2 261 ? -43.357 -130.051 -17.849 1.00 149.20 261 ARG C C 1
ATOM 10828 O O . ARG C 2 261 ? -44.356 -130.740 -17.643 1.00 153.43 261 ARG C O 1
ATOM 10836 N N . PHE C 2 262 ? -42.145 -130.366 -17.398 1.00 152.08 262 PHE C N 1
ATOM 10837 C CA . PHE C 2 262 ? -41.908 -131.493 -16.461 1.00 156.29 262 PHE C CA 1
ATOM 10838 C C . PHE C 2 262 ? -41.429 -130.929 -15.128 1.00 158.58 262 PHE C C 1
ATOM 10839 O O . PHE C 2 262 ? -40.698 -129.949 -15.106 1.00 157.61 262 PHE C O 1
ATOM 10847 N N . PRO C 2 263 ? -41.849 -131.500 -13.979 1.00 162.59 263 PRO C N 1
ATOM 10848 C CA . PRO C 2 263 ? -41.448 -130.985 -12.672 1.00 168.10 263 PRO C CA 1
ATOM 10849 C C . PRO C 2 263 ? -40.108 -131.587 -12.229 1.00 175.54 263 PRO C C 1
ATOM 10850 O O . PRO C 2 263 ? -39.714 -132.606 -12.777 1.00 173.12 263 PRO C O 1
ATOM 10854 N N . ASP C 2 264 ? -39.459 -130.949 -11.253 1.00 183.28 264 ASP C N 1
ATOM 10855 C CA . ASP C 2 264 ? -38.162 -131.400 -10.674 1.00 193.33 264 ASP C CA 1
ATOM 10856 C C . ASP C 2 264 ? -38.428 -132.565 -9.708 1.00 196.72 264 ASP C C 1
ATOM 10857 O O . ASP C 2 264 ? -38.269 -132.366 -8.490 1.00 198.49 264 ASP C O 1
ATOM 10862 N N . VAL C 2 265 ? -38.844 -133.731 -10.219 1.00 195.81 265 VAL C N 1
ATOM 10863 C CA . VAL C 2 265 ? -39.275 -134.896 -9.385 1.00 197.89 265 VAL C CA 1
ATOM 10864 C C . VAL C 2 265 ? -38.582 -136.157 -9.899 1.00 200.27 265 VAL C C 1
ATOM 10865 O O . VAL C 2 265 ? -38.543 -136.402 -11.107 1.00 196.00 265 VAL C O 1
ATOM 10869 N N . PRO C 2 266 ? -38.014 -136.989 -8.989 1.00 205.86 266 PRO C N 1
ATOM 10870 C CA . PRO C 2 266 ? -37.368 -138.245 -9.383 1.00 208.44 266 PRO C CA 1
ATOM 10871 C C . PRO C 2 266 ? -38.289 -139.173 -10.194 1.00 204.25 266 PRO C C 1
ATOM 10872 O O . PRO C 2 266 ? -39.354 -139.531 -9.684 1.00 203.88 266 PRO C O 1
ATOM 10876 N N . GLY C 2 267 ? -37.861 -139.518 -11.420 1.00 200.44 267 GLY C N 1
ATOM 10877 C CA . GLY C 2 267 ? -38.569 -140.410 -12.362 1.00 195.66 267 GLY C CA 1
ATOM 10878 C C . GLY C 2 267 ? -39.426 -139.668 -13.386 1.00 184.75 267 GLY C C 1
ATOM 10879 O O . GLY C 2 267 ? -39.719 -140.270 -14.441 1.00 178.71 267 GLY C O 1
ATOM 10880 N N . ALA C 2 268 ? -39.849 -138.430 -13.112 1.00 180.56 268 ALA C N 1
ATOM 10881 C CA . ALA C 2 268 ? -40.848 -137.700 -13.943 1.00 175.03 268 ALA C CA 1
ATOM 10882 C C . ALA C 2 268 ? -40.641 -138.010 -15.432 1.00 173.40 268 ALA C C 1
ATOM 10883 O O . ALA C 2 268 ? -41.570 -138.544 -16.083 1.00 168.83 268 ALA C O 1
ATOM 10885 N N . LEU C 2 269 ? -39.444 -137.690 -15.928 1.00 178.31 269 LEU C N 1
ATOM 10886 C CA . LEU C 2 269 ? -39.064 -137.720 -17.368 1.00 174.61 269 LEU C CA 1
ATOM 10887 C C . LEU C 2 269 ? -38.949 -139.177 -17.843 1.00 175.95 269 LEU C C 1
ATOM 10888 O O . LEU C 2 269 ? -39.272 -139.451 -19.010 1.00 170.71 269 LEU C O 1
ATOM 10893 N N . GLU C 2 270 ? -38.521 -140.086 -16.966 1.00 183.05 270 GLU C N 1
ATOM 10894 C CA . GLU C 2 270 ? -38.267 -141.508 -17.324 1.00 188.49 270 GLU C CA 1
ATOM 10895 C C . GLU C 2 270 ? -39.610 -142.238 -17.416 1.00 184.83 270 GLU C C 1
ATOM 10896 O O . GLU C 2 270 ? -39.740 -143.134 -18.265 1.00 184.53 270 GLU C O 1
ATOM 10902 N N . CYS C 2 271 ? -40.582 -141.843 -16.589 1.00 182.97 271 CYS C N 1
ATOM 10903 C CA . CYS C 2 271 ? -41.804 -142.630 -16.295 1.00 183.69 271 CYS C CA 1
ATOM 10904 C C . CYS C 2 271 ? -43.049 -142.004 -16.929 1.00 176.69 271 CYS C C 1
ATOM 10905 O O . CYS C 2 271 ? -43.963 -142.768 -17.281 1.00 175.74 271 CYS C O 1
ATOM 10908 N N . CYS C 2 272 ? -43.124 -140.677 -17.030 1.00 172.31 272 CYS C N 1
ATOM 10909 C CA . CYS C 2 272 ? -44.380 -139.990 -17.436 1.00 168.25 272 CYS C CA 1
ATOM 10910 C C . CYS C 2 272 ? -44.317 -139.610 -18.916 1.00 159.63 272 CYS C C 1
ATOM 10911 O O . CYS C 2 272 ? -43.365 -138.923 -19.324 1.00 157.95 272 CYS C O 1
ATOM 10914 N N . ILE C 2 273 ? -45.298 -140.067 -19.691 1.00 154.19 273 ILE C N 1
ATOM 10915 C CA . ILE C 2 273 ? -45.506 -139.563 -21.076 1.00 147.93 273 ILE C CA 1
ATOM 10916 C C . ILE C 2 273 ? -46.057 -138.142 -20.944 1.00 143.37 273 ILE C C 1
ATOM 10917 O O . ILE C 2 273 ? -46.543 -137.785 -19.847 1.00 143.94 273 ILE C O 1
ATOM 10922 N N . SER C 2 274 ? -45.992 -137.368 -22.025 1.00 143.34 274 SER C N 1
ATOM 10923 C CA . SER C 2 274 ? -46.730 -136.086 -22.195 1.00 134.81 274 SER C CA 1
ATOM 10924 C C . SER C 2 274 ? -47.705 -136.213 -23.361 1.00 129.82 274 SER C C 1
ATOM 10925 O O . SER C 2 274 ? -47.668 -137.261 -24.051 1.00 126.09 274 SER C O 1
ATOM 10928 N N . SER C 2 275 ? -48.512 -135.169 -23.582 1.00 126.49 275 SER C N 1
ATOM 10929 C CA . SER C 2 275 ? -49.432 -135.064 -24.747 1.00 123.66 275 SER C CA 1
ATOM 10930 C C . SER C 2 275 ? -48.647 -135.358 -26.037 1.00 126.52 275 SER C C 1
ATOM 10931 O O . SER C 2 275 ? -49.201 -136.112 -26.916 1.00 126.86 275 SER C O 1
ATOM 10934 N N . ASP C 2 276 ? -47.387 -134.930 -26.127 1.00 127.02 276 ASP C N 1
ATOM 10935 C CA . ASP C 2 276 ? -46.600 -135.209 -27.356 1.00 129.26 276 ASP C CA 1
ATOM 10936 C C . ASP C 2 276 ? -46.587 -136.708 -27.655 1.00 134.03 276 ASP C C 1
ATOM 10937 O O . ASP C 2 276 ? -46.639 -137.071 -28.835 1.00 134.46 276 ASP C O 1
ATOM 10942 N N . ASP C 2 277 ? -46.530 -137.537 -26.617 1.00 138.23 277 ASP C N 1
ATOM 10943 C CA . ASP C 2 277 ? -46.415 -139.006 -26.791 1.00 142.80 277 ASP C CA 1
ATOM 10944 C C . ASP C 2 277 ? -47.809 -139.633 -26.894 1.00 141.07 277 ASP C C 1
ATOM 10945 O O . ASP C 2 277 ? -47.922 -140.670 -27.577 1.00 145.43 277 ASP C O 1
ATOM 10950 N N . LEU C 2 278 ? -48.822 -139.051 -26.239 1.00 136.32 278 LEU C N 1
ATOM 10951 C CA . LEU C 2 278 ? -50.103 -139.764 -25.984 1.00 135.24 278 LEU C CA 1
ATOM 10952 C C . LEU C 2 278 ? -50.769 -140.130 -27.314 1.00 133.08 278 LEU C C 1
ATOM 10953 O O . LEU C 2 278 ? -51.379 -141.217 -27.387 1.00 132.08 278 LEU C O 1
ATOM 10958 N N . PHE C 2 279 ? -50.687 -139.245 -28.314 1.00 127.98 279 PHE C N 1
ATOM 10959 C CA . PHE C 2 279 ? -51.508 -139.327 -29.545 1.00 124.13 279 PHE C CA 1
ATOM 10960 C C . PHE C 2 279 ? -50.870 -140.257 -30.590 1.00 127.12 279 PHE C C 1
ATOM 10961 O O . PHE C 2 279 ? -51.563 -140.553 -31.585 1.00 123.05 279 PHE C O 1
ATOM 10969 N N . SER C 2 280 ? -49.641 -140.744 -30.385 1.00 134.26 280 SER C N 1
ATOM 10970 C CA . SER C 2 280 ? -49.014 -141.767 -31.276 1.00 137.36 280 SER C CA 1
ATOM 10971 C C . SER C 2 280 ? -48.603 -143.021 -30.488 1.00 142.34 280 SER C C 1
ATOM 10972 O O . SER C 2 280 ? -47.732 -143.763 -30.978 1.00 148.80 280 SER C O 1
ATOM 10975 N N . LEU C 2 281 ? -49.196 -143.262 -29.316 1.00 142.46 281 LEU C N 1
ATOM 10976 C CA . LEU C 2 281 ? -48.832 -144.428 -28.465 1.00 147.86 281 LEU C CA 1
ATOM 10977 C C . LEU C 2 281 ? -49.105 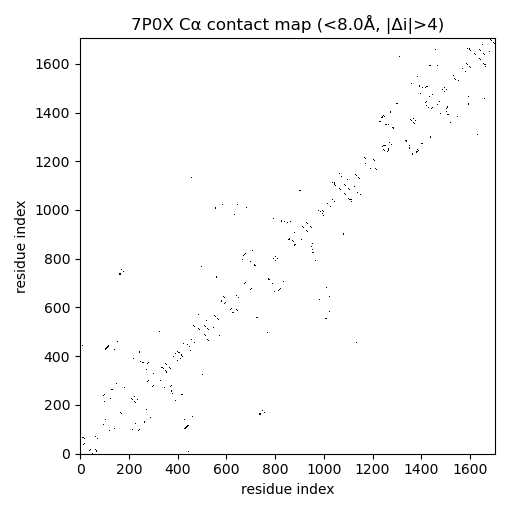-145.705 -29.251 1.00 150.65 281 LEU C C 1
ATOM 10978 O O . LEU C 2 281 ? -50.198 -145.882 -29.776 1.00 146.20 281 LEU C O 1
ATOM 10983 N N . PRO C 2 282 ? -48.136 -146.643 -29.344 1.00 157.51 282 PRO C N 1
ATOM 10984 C CA . PRO C 2 282 ? -48.373 -147.923 -30.016 1.00 158.62 282 PRO C CA 1
ATOM 10985 C C . PRO C 2 282 ? -49.052 -148.965 -29.117 1.00 161.87 282 PRO C C 1
ATOM 10986 O O . PRO C 2 282 ? -48.973 -150.136 -29.434 1.00 170.28 282 PRO C O 1
ATOM 10990 N N . TYR C 2 283 ? -49.670 -148.529 -28.017 1.00 158.47 283 TYR C N 1
ATOM 10991 C CA . TYR C 2 283 ? -50.353 -149.400 -27.020 1.00 159.87 283 TYR C CA 1
ATOM 10992 C C . TYR C 2 283 ? -51.521 -148.623 -26.397 1.00 157.04 283 TYR C C 1
ATOM 10993 O O . TYR C 2 283 ? -51.457 -147.381 -26.298 1.00 146.79 283 TYR C O 1
ATOM 11002 N N . ASN C 2 284 ? -52.566 -149.354 -26.007 1.00 159.39 284 ASN C N 1
ATOM 11003 C CA . ASN C 2 284 ? -53.642 -148.853 -25.123 1.00 152.95 284 ASN C CA 1
ATOM 11004 C C . ASN C 2 284 ? -52.994 -148.452 -23.801 1.00 155.47 284 ASN C C 1
ATOM 11005 O O . ASN C 2 284 ? -52.300 -149.263 -23.182 1.00 166.44 284 ASN C O 1
ATOM 11010 N N . PRO C 2 285 ? -53.155 -147.185 -23.363 1.00 150.17 285 PRO C N 1
ATOM 11011 C CA . PRO C 2 285 ? -52.494 -146.701 -22.151 1.00 148.98 285 PRO C CA 1
ATOM 11012 C C . PRO C 2 285 ? -52.950 -147.388 -20.854 1.00 149.66 285 PRO C C 1
ATOM 11013 O O . PRO C 2 285 ? -52.254 -147.231 -19.870 1.00 147.20 285 PRO C O 1
ATOM 11017 N N . GLY C 2 286 ? -54.073 -148.115 -20.876 1.00 151.58 286 GLY C N 1
ATOM 11018 C CA . GLY C 2 286 ? -54.566 -148.910 -19.732 1.00 157.72 286 GLY C CA 1
ATOM 11019 C C . GLY C 2 286 ? -54.923 -148.019 -18.552 1.00 158.79 286 GLY C C 1
ATOM 11020 O O . GLY C 2 286 ? -55.337 -146.854 -18.795 1.00 157.98 286 GLY C O 1
ATOM 11021 N N . LYS C 2 287 ? -54.761 -148.520 -17.323 1.00 163.51 287 LYS C N 1
ATOM 11022 C CA . LYS C 2 287 ? -55.002 -147.747 -16.075 1.00 164.08 287 LYS C CA 1
ATOM 11023 C C . LYS C 2 287 ? -54.091 -146.515 -16.075 1.00 163.23 287 LYS C C 1
ATOM 11024 O O . LYS C 2 287 ? -52.841 -146.681 -15.994 1.00 163.00 287 LYS C O 1
ATOM 11030 N N . THR C 2 288 ? -54.695 -145.317 -16.141 1.00 158.36 288 THR C N 1
ATOM 11031 C CA . THR C 2 288 ? -53.942 -144.064 -16.397 1.00 157.02 288 THR C CA 1
ATOM 11032 C C . THR C 2 288 ? -54.022 -143.106 -15.203 1.00 158.10 288 THR C C 1
ATOM 11033 O O . THR C 2 288 ? -55.128 -142.952 -14.592 1.00 155.44 288 THR C O 1
ATOM 11037 N N . LEU C 2 289 ? -52.871 -142.505 -14.881 1.00 162.55 289 LEU C N 1
ATOM 11038 C CA . LEU C 2 289 ? -52.805 -141.353 -13.947 1.00 163.48 289 LEU C CA 1
ATOM 11039 C C . LEU C 2 289 ? -52.490 -140.101 -14.770 1.00 162.49 289 LEU C C 1
ATOM 11040 O O . LEU C 2 289 ? -51.449 -140.079 -15.439 1.00 167.21 289 LEU C O 1
ATOM 11045 N N . CYS C 2 290 ? -53.390 -139.120 -14.750 1.00 162.54 290 CYS C N 1
ATOM 11046 C CA . CYS C 2 290 ? -53.217 -137.780 -15.366 1.00 160.32 290 CYS C CA 1
ATOM 11047 C C . CYS C 2 290 ? -52.799 -136.791 -14.267 1.00 152.63 290 CYS C C 1
ATOM 11048 O O . CYS C 2 290 ? -53.574 -136.609 -13.285 1.00 148.85 290 CYS C O 1
ATOM 11051 N N . VAL C 2 291 ? -51.579 -136.260 -14.354 1.00 151.04 291 VAL C N 1
ATOM 11052 C CA . VAL C 2 291 ? -51.039 -135.343 -13.301 1.00 151.10 291 VAL C CA 1
ATOM 11053 C C . VAL C 2 291 ? -51.151 -133.907 -13.810 1.00 141.96 291 VAL C C 1
ATOM 11054 O O . VAL C 2 291 ? -50.529 -133.585 -14.847 1.00 135.20 291 VAL C O 1
ATOM 11058 N N . GLY C 2 292 ? -51.930 -133.087 -13.097 1.00 140.03 292 GLY C N 1
ATOM 11059 C CA . GLY C 2 292 ? -52.097 -131.646 -13.368 1.00 138.34 292 GLY C CA 1
ATOM 11060 C C . GLY C 2 292 ? -53.543 -131.251 -13.616 1.00 134.51 292 GLY C C 1
ATOM 11061 O O . GLY C 2 292 ? -54.388 -132.142 -13.907 1.00 132.91 292 GLY C O 1
ATOM 11062 N N . ALA C 2 293 ? -53.811 -129.945 -13.536 1.00 132.91 293 ALA C N 1
ATOM 11063 C CA . ALA C 2 293 ? -55.161 -129.343 -13.470 1.00 132.22 293 ALA C CA 1
ATOM 11064 C C . ALA C 2 293 ? -55.472 -128.539 -14.738 1.00 128.78 293 ALA C C 1
ATOM 11065 O O . ALA C 2 293 ? -56.557 -127.893 -14.792 1.00 131.00 293 ALA C O 1
ATOM 11067 N N . SER C 2 294 ? -54.550 -128.554 -15.698 1.00 125.13 294 SER C N 1
ATOM 11068 C CA . SER C 2 294 ? -54.681 -127.871 -17.005 1.00 122.84 294 SER C CA 1
ATOM 11069 C C . SER C 2 294 ? -55.809 -128.514 -17.822 1.00 117.91 294 SER C C 1
ATOM 11070 O O . SER C 2 294 ? -56.080 -129.730 -17.660 1.00 118.84 294 SER C O 1
ATOM 11073 N N . TYR C 2 295 ? -56.366 -127.763 -18.760 1.00 109.44 295 TYR C N 1
ATOM 11074 C CA . TYR C 2 295 ? -57.428 -128.277 -19.655 1.00 109.11 295 TYR C CA 1
ATOM 11075 C C . TYR C 2 295 ? -56.910 -129.530 -20.374 1.00 106.97 295 TYR C C 1
ATOM 11076 O O . TYR C 2 295 ? -57.704 -130.463 -20.585 1.00 100.27 295 TYR C O 1
ATOM 11085 N N . VAL C 2 296 ? -55.617 -129.577 -20.706 1.00 108.46 296 VAL C N 1
ATOM 11086 C CA . VAL C 2 296 ? -54.989 -130.771 -21.352 1.00 111.66 296 VAL C CA 1
ATOM 11087 C C . VAL C 2 296 ? -55.212 -131.988 -20.444 1.00 111.18 296 VAL C C 1
ATOM 11088 O O . VAL C 2 296 ? -55.643 -133.061 -20.946 1.00 103.31 296 VAL C O 1
ATOM 11092 N N . SER C 2 297 ? -54.958 -131.839 -19.146 1.00 114.45 297 SER C N 1
ATOM 11093 C CA . SER C 2 297 ? -55.048 -132.984 -18.208 1.00 122.30 297 SER C CA 1
ATOM 11094 C C . SER C 2 297 ? -56.477 -133.536 -18.245 1.00 117.76 297 SER C C 1
ATOM 11095 O O . SER C 2 297 ? -56.637 -134.775 -18.417 1.00 116.48 297 SER C O 1
ATOM 11098 N N . LEU C 2 298 ? -57.465 -132.636 -18.109 1.00 112.01 298 LEU C N 1
ATOM 11099 C CA . LEU C 2 298 ? -58.898 -132.984 -17.940 1.00 109.54 298 LEU C CA 1
ATOM 11100 C C . LEU C 2 298 ? -59.470 -133.504 -19.257 1.00 104.90 298 LEU C C 1
ATOM 11101 O O . LEU C 2 298 ? -60.244 -134.483 -19.199 1.00 99.31 298 LEU C O 1
ATOM 11106 N N . GLU C 2 299 ? -59.143 -132.857 -20.383 1.00 102.21 299 GLU C N 1
ATOM 11107 C CA . GLU C 2 299 ? -59.640 -133.287 -21.709 1.00 103.37 299 GLU C CA 1
ATOM 11108 C C . GLU C 2 299 ? -59.157 -134.722 -21.940 1.00 108.95 299 GLU C C 1
ATOM 11109 O O . GLU C 2 299 ? -60.001 -135.602 -22.282 1.00 110.04 299 GLU C O 1
ATOM 11115 N N . CYS C 2 300 ? -57.857 -134.965 -21.712 1.00 110.30 300 CYS C N 1
ATOM 11116 C CA . CYS C 2 300 ? -57.221 -136.298 -21.913 1.00 115.04 300 CYS C CA 1
ATOM 11117 C C . CYS C 2 300 ? -57.819 -137.306 -20.919 1.00 113.23 300 CYS C C 1
ATOM 11118 O O . CYS C 2 300 ? -58.234 -138.393 -21.361 1.00 110.78 300 CYS C O 1
ATOM 11121 N N . ALA C 2 301 ? -57.937 -136.938 -19.639 1.00 110.38 301 ALA C N 1
ATOM 11122 C CA . ALA C 2 301 ? -58.592 -137.793 -18.618 1.00 112.67 301 ALA C CA 1
ATOM 11123 C C . ALA C 2 301 ? -59.987 -138.190 -19.115 1.00 112.10 301 ALA C C 1
ATOM 11124 O O . ALA C 2 301 ? -60.350 -139.385 -19.014 1.00 111.84 301 ALA C O 1
ATOM 11126 N N . GLY C 2 302 ? -60.726 -137.205 -19.644 1.00 108.93 302 GLY C N 1
ATOM 11127 C CA . GLY C 2 302 ? -62.128 -137.352 -20.065 1.00 106.86 302 GLY C CA 1
ATOM 11128 C C . GLY C 2 302 ? -62.260 -138.390 -21.161 1.00 109.60 302 GLY C C 1
ATOM 11129 O O . GLY C 2 302 ? -63.069 -139.316 -21.002 1.00 112.15 302 GLY C O 1
ATOM 11130 N N . PHE C 2 303 ? -61.485 -138.272 -22.239 1.00 111.86 303 PHE C N 1
ATOM 11131 C CA . PHE C 2 303 ? -61.669 -139.158 -23.414 1.00 115.34 303 PHE C CA 1
ATOM 11132 C C . PHE C 2 303 ? -61.141 -140.559 -23.045 1.00 119.87 303 PHE C C 1
ATOM 11133 O O . PHE C 2 303 ? -61.811 -141.579 -23.388 1.00 124.37 303 PHE C O 1
ATOM 11141 N N . LEU C 2 304 ? -60.047 -140.650 -22.281 1.00 123.11 304 LEU C N 1
ATOM 11142 C CA . LEU C 2 304 ? -59.489 -141.980 -21.872 1.00 133.50 304 LEU C CA 1
ATOM 11143 C C . LEU C 2 304 ? -60.552 -142.749 -21.078 1.00 134.20 304 LEU C C 1
ATOM 11144 O O . LEU C 2 304 ? -60.657 -143.974 -21.288 1.00 137.77 304 LEU C O 1
ATOM 11149 N N . LYS C 2 305 ? -61.336 -142.053 -20.246 1.00 131.86 305 LYS C N 1
ATOM 11150 C CA . LYS C 2 305 ? -62.490 -142.653 -19.530 1.00 133.74 305 LYS C CA 1
ATOM 11151 C C . LYS C 2 305 ? -63.542 -143.080 -20.561 1.00 127.94 305 LYS C C 1
ATOM 11152 O O . LYS C 2 305 ? -64.071 -144.228 -20.484 1.00 130.26 305 LYS C O 1
ATOM 11158 N N . GLY C 2 306 ? -63.808 -142.201 -21.521 1.00 122.72 306 GLY C N 1
ATOM 11159 C CA . GLY C 2 306 ? -64.852 -142.417 -22.539 1.00 121.13 306 GLY C CA 1
ATOM 11160 C C . GLY C 2 306 ? -64.529 -143.617 -23.413 1.00 126.46 306 GLY C C 1
ATOM 11161 O O . GLY C 2 306 ? -65.460 -144.185 -23.982 1.00 127.30 306 GLY C O 1
ATOM 11162 N N . ILE C 2 307 ? -63.254 -143.976 -23.557 1.00 128.88 307 ILE C N 1
ATOM 11163 C CA . ILE C 2 307 ? -62.883 -145.199 -24.331 1.00 137.43 307 ILE C CA 1
ATOM 11164 C C . ILE C 2 307 ? -62.674 -146.392 -23.380 1.00 141.71 307 ILE C C 1
ATOM 11165 O O . ILE C 2 307 ? -62.277 -147.445 -23.884 1.00 147.89 307 ILE C O 1
ATOM 11170 N N . GLY C 2 308 ? -62.968 -146.258 -22.075 1.00 142.57 308 GLY C N 1
ATOM 11171 C CA . GLY C 2 308 ? -63.134 -147.399 -21.143 1.00 142.99 308 GLY C CA 1
ATOM 11172 C C . GLY C 2 308 ? -61.961 -147.623 -20.193 1.00 145.25 308 GLY C C 1
ATOM 11173 O O . GLY C 2 308 ? -61.970 -148.663 -19.492 1.00 145.41 308 GLY C O 1
ATOM 11174 N N . ASN C 2 309 ? -60.997 -146.701 -20.118 1.00 142.03 309 ASN C N 1
ATOM 11175 C CA . ASN C 2 309 ? -59.841 -146.834 -19.190 1.00 145.31 309 ASN C CA 1
ATOM 11176 C C . ASN C 2 309 ? -60.245 -146.423 -17.767 1.00 147.56 309 ASN C C 1
ATOM 11177 O O . ASN C 2 309 ? -61.150 -145.541 -17.617 1.00 140.88 309 ASN C O 1
ATOM 11182 N N . ASP C 2 310 ? -59.633 -147.082 -16.777 1.00 150.85 310 ASP C N 1
ATOM 11183 C CA . ASP C 2 310 ? -59.558 -146.622 -15.365 1.00 153.69 310 ASP C CA 1
ATOM 11184 C C . ASP C 2 310 ? -58.660 -145.378 -15.334 1.00 150.23 310 ASP C C 1
ATOM 11185 O O . ASP C 2 310 ? -57.426 -145.513 -15.537 1.00 143.38 310 ASP C O 1
ATOM 11190 N N . VAL C 2 311 ? -59.258 -144.201 -15.085 1.00 144.00 311 VAL C N 1
ATOM 11191 C CA . VAL C 2 311 ? -58.538 -142.899 -15.125 1.00 142.51 311 VAL C CA 1
ATOM 11192 C C . VAL C 2 311 ? -58.531 -142.246 -13.740 1.00 143.52 311 VAL C C 1
ATOM 11193 O O . VAL C 2 311 ? -59.609 -142.111 -13.139 1.00 143.32 311 VAL C O 1
ATOM 11197 N N . THR C 2 312 ? -57.349 -141.840 -13.273 1.00 145.42 312 THR C N 1
ATOM 11198 C CA . THR C 2 312 ? -57.184 -140.996 -12.057 1.00 144.56 312 THR C CA 1
ATOM 11199 C C . THR C 2 312 ? -56.588 -139.651 -12.479 1.00 140.16 312 THR C C 1
ATOM 11200 O O . THR C 2 312 ? -55.811 -139.630 -13.445 1.00 139.18 312 THR C O 1
ATOM 11204 N N . VAL C 2 313 ? -56.972 -138.567 -11.808 1.00 135.63 313 VAL C N 1
ATOM 11205 C CA . VAL C 2 313 ? -56.455 -137.191 -12.033 1.00 132.82 313 VAL C CA 1
ATOM 11206 C C . VAL C 2 313 ? -55.884 -136.708 -10.710 1.00 134.59 313 VAL C C 1
ATOM 11207 O O . VAL C 2 313 ? -56.636 -136.699 -9.732 1.00 133.88 313 VAL C O 1
ATOM 11211 N N . MET C 2 314 ? -54.613 -136.316 -10.692 1.00 139.67 314 MET C N 1
ATOM 11212 C CA . MET C 2 314 ? -53.952 -135.791 -9.465 1.00 148.98 314 MET C CA 1
ATOM 11213 C C . MET C 2 314 ? -53.656 -134.314 -9.680 1.00 150.11 314 MET C C 1
ATOM 11214 O O . MET C 2 314 ? -52.954 -134.017 -10.662 1.00 153.55 314 MET C O 1
ATOM 11219 N N . VAL C 2 315 ? -54.164 -133.452 -8.801 1.00 153.78 315 VAL C N 1
ATOM 11220 C CA . VAL C 2 315 ? -54.041 -131.968 -8.929 1.00 156.61 315 VAL C CA 1
ATOM 11221 C C . VAL C 2 315 ? -53.443 -131.381 -7.644 1.00 160.57 315 VAL C C 1
ATOM 11222 O O . VAL C 2 315 ? -53.754 -131.907 -6.570 1.00 160.67 315 VAL C O 1
ATOM 11226 N N . ARG C 2 316 ? -52.627 -130.332 -7.792 1.00 164.12 316 ARG C N 1
ATOM 11227 C CA . ARG C 2 316 ? -52.009 -129.523 -6.701 1.00 170.15 316 ARG C CA 1
ATOM 11228 C C . ARG C 2 316 ? -53.119 -128.969 -5.802 1.00 167.22 316 ARG C C 1
ATOM 11229 O O . ARG C 2 316 ? -53.162 -129.362 -4.625 1.00 171.83 316 ARG C O 1
ATOM 11237 N N . SER C 2 317 ? -53.993 -128.107 -6.342 1.00 163.00 317 SER C N 1
ATOM 11238 C CA . SER C 2 317 ? -55.146 -127.501 -5.619 1.00 163.09 317 SER C CA 1
ATOM 11239 C C . SER C 2 317 ? -56.491 -127.433 -6.361 1.00 156.11 317 SER C C 1
ATOM 11240 O O . SER C 2 317 ? -57.407 -128.170 -5.972 1.00 155.36 317 SER C O 1
ATOM 11243 N N . VAL C 2 318 ? -56.608 -126.580 -7.383 1.00 153.70 318 VAL C N 1
ATOM 11244 C CA . VAL C 2 318 ? -57.904 -126.337 -8.101 1.00 148.19 318 VAL C CA 1
ATOM 11245 C C . VAL C 2 318 ? -57.785 -126.821 -9.544 1.00 143.90 318 VAL C C 1
ATOM 11246 O O . VAL C 2 318 ? -56.658 -126.828 -10.047 1.00 146.78 318 VAL C O 1
ATOM 11250 N N . LEU C 2 319 ? -58.907 -127.153 -10.191 1.00 140.23 319 LEU C N 1
ATOM 11251 C CA . LEU C 2 319 ? -58.969 -127.460 -11.649 1.00 136.04 319 LEU C CA 1
ATOM 11252 C C . LEU C 2 319 ? -59.008 -126.149 -12.444 1.00 130.98 319 LEU C C 1
ATOM 11253 O O . LEU C 2 319 ? -59.645 -125.190 -11.959 1.00 134.12 319 LEU C O 1
ATOM 11258 N N . LEU C 2 320 ? -58.390 -126.112 -13.628 1.00 126.12 320 LEU C N 1
ATOM 11259 C CA . LEU C 2 320 ? -58.625 -125.020 -14.615 1.00 124.26 320 LEU C CA 1
ATOM 11260 C C . LEU C 2 320 ? -58.440 -123.636 -13.970 1.00 125.31 320 LEU C C 1
ATOM 11261 O O . LEU C 2 320 ? -59.313 -122.740 -14.169 1.00 121.55 320 LEU C O 1
ATOM 11266 N N . ARG C 2 321 ? -57.335 -123.459 -13.245 1.00 134.20 321 ARG C N 1
ATOM 11267 C CA . ARG C 2 321 ? -56.777 -122.127 -12.892 1.00 138.97 321 ARG C CA 1
ATOM 11268 C C . ARG C 2 321 ? -56.932 -121.214 -14.105 1.00 132.76 321 ARG C C 1
ATOM 11269 O O . ARG C 2 321 ? -56.478 -121.631 -15.189 1.00 133.58 321 ARG C O 1
ATOM 11277 N N . GLY C 2 322 ? -57.568 -120.047 -13.930 1.00 130.04 322 GLY C N 1
ATOM 11278 C CA . GLY C 2 322 ? -57.811 -119.058 -15.000 1.00 122.74 322 GLY C CA 1
ATOM 11279 C C . GLY C 2 322 ? -59.229 -119.136 -15.537 1.00 116.46 322 GLY C C 1
ATOM 11280 O O . GLY C 2 322 ? -59.690 -118.133 -16.093 1.00 108.55 322 GLY C O 1
ATOM 11281 N N . PHE C 2 323 ? -59.898 -120.287 -15.401 1.00 115.14 323 PHE C N 1
ATOM 11282 C CA . PHE C 2 323 ? -61.314 -120.456 -15.803 1.00 111.73 323 PHE C CA 1
ATOM 11283 C C . PHE C 2 323 ? -62.223 -120.283 -14.587 1.00 112.76 323 PHE C C 1
ATOM 11284 O O . PHE C 2 323 ? -61.749 -120.380 -13.448 1.00 122.71 323 PHE C O 1
ATOM 11292 N N . ASP C 2 324 ? -63.507 -120.057 -14.857 1.00 109.35 324 ASP C N 1
ATOM 11293 C CA . ASP C 2 324 ? -64.598 -119.942 -13.854 1.00 105.31 324 ASP C CA 1
ATOM 11294 C C . ASP C 2 324 ? -64.677 -121.237 -13.019 1.00 103.81 324 ASP C C 1
ATOM 11295 O O . ASP C 2 324 ? -64.990 -122.349 -13.567 1.00 96.93 324 ASP C O 1
ATOM 11300 N N . GLN C 2 325 ? -64.444 -121.080 -11.712 1.00 105.29 325 GLN C N 1
ATOM 11301 C CA . GLN C 2 325 ? -64.286 -122.185 -10.727 1.00 109.57 325 GLN C CA 1
ATOM 11302 C C . GLN C 2 325 ? -65.647 -122.836 -10.445 1.00 109.77 325 GLN C C 1
ATOM 11303 O O . GLN C 2 325 ? -65.666 -124.053 -10.143 1.00 108.68 325 GLN C O 1
ATOM 11309 N N . ASP C 2 326 ? -66.747 -122.087 -10.583 1.00 109.45 326 ASP C N 1
ATOM 11310 C CA . ASP C 2 326 ? -68.115 -122.665 -10.529 1.00 105.12 326 ASP C CA 1
ATOM 11311 C C . ASP C 2 326 ? -68.230 -123.687 -11.669 1.00 99.62 326 ASP C C 1
ATOM 11312 O O . ASP C 2 326 ? -68.590 -124.853 -11.400 1.00 90.94 326 ASP C O 1
ATOM 11317 N N . MET C 2 327 ? -67.885 -123.289 -12.894 1.00 97.17 327 MET C N 1
ATOM 11318 C CA . MET C 2 327 ? -67.928 -124.200 -14.075 1.00 96.11 327 MET C CA 1
ATOM 11319 C C . MET C 2 327 ? -66.940 -125.362 -13.851 1.00 99.28 327 MET C C 1
ATOM 11320 O O . MET C 2 327 ? -67.365 -126.571 -13.965 1.00 97.15 327 MET C O 1
ATOM 11325 N N . ALA C 2 328 ? -65.713 -125.060 -13.408 1.00 104.23 328 ALA C N 1
ATOM 11326 C CA . ALA C 2 328 ? -64.701 -126.106 -13.073 1.00 109.02 328 ALA C CA 1
ATOM 11327 C C . ALA C 2 328 ? -65.285 -127.156 -12.102 1.00 110.55 328 ALA C C 1
ATOM 11328 O O . ALA C 2 328 ? -65.184 -128.390 -12.389 1.00 109.60 328 ALA C O 1
ATOM 11330 N N . GLU C 2 329 ? -65.879 -126.711 -10.989 1.00 111.58 329 GLU C N 1
ATOM 11331 C CA . GLU C 2 329 ? -66.526 -127.617 -9.999 1.00 114.86 329 GLU C CA 1
ATOM 11332 C C . GLU C 2 329 ? -67.606 -128.445 -10.710 1.00 112.47 329 GLU C C 1
ATOM 11333 O O . GLU C 2 329 ? -67.738 -129.663 -10.413 1.00 118.92 329 GLU C O 1
ATOM 11339 N N . ARG C 2 330 ? -68.329 -127.858 -11.662 1.00 106.18 330 ARG C N 1
ATOM 11340 C CA . ARG C 2 330 ? -69.473 -128.585 -12.252 1.00 103.40 330 ARG C CA 1
ATOM 11341 C C . ARG C 2 330 ? -68.897 -129.672 -13.150 1.00 104.07 330 ARG C C 1
ATOM 11342 O O . ARG C 2 330 ? -69.462 -130.781 -13.142 1.00 102.57 330 ARG C O 1
ATOM 11350 N N . ILE C 2 331 ? -67.822 -129.339 -13.880 1.00 105.04 331 ILE C N 1
ATOM 11351 C CA . ILE C 2 331 ? -67.055 -130.312 -14.711 1.00 109.12 331 ILE C CA 1
ATOM 11352 C C . ILE C 2 331 ? -66.560 -131.435 -13.785 1.00 112.63 331 ILE C C 1
ATOM 11353 O O . ILE C 2 331 ? -66.776 -132.648 -14.101 1.00 112.49 331 ILE C O 1
ATOM 11358 N N . LYS C 2 332 ? -65.972 -131.069 -12.645 1.00 116.62 332 LYS C N 1
ATOM 11359 C CA . LYS C 2 332 ? -65.485 -132.078 -11.662 1.00 125.05 332 LYS C CA 1
ATOM 11360 C C . LYS C 2 332 ? -66.637 -133.002 -11.244 1.00 126.89 332 LYS C C 1
ATOM 11361 O O . LYS C 2 332 ? -66.453 -134.263 -11.297 1.00 134.84 332 LYS C O 1
ATOM 11367 N N . LYS C 2 333 ? -67.769 -132.443 -10.810 1.00 123.77 333 LYS C N 1
ATOM 11368 C CA . LYS C 2 333 ? -68.925 -133.280 -10.369 1.00 123.54 333 LYS C CA 1
ATOM 11369 C C . LYS C 2 333 ? -69.240 -134.301 -11.475 1.00 118.45 333 LYS C C 1
ATOM 11370 O O . LYS C 2 333 ? -69.259 -135.533 -11.199 1.00 123.56 333 LYS C O 1
ATOM 11376 N N . HIS C 2 334 ? -69.404 -133.817 -12.702 1.00 113.25 334 HIS C N 1
ATOM 11377 C CA . HIS C 2 334 ? -69.840 -134.609 -13.884 1.00 110.28 334 HIS C CA 1
ATOM 11378 C C . HIS C 2 334 ? -68.824 -135.715 -14.188 1.00 114.44 334 HIS C C 1
ATOM 11379 O O . HIS C 2 334 ? -69.248 -136.904 -14.345 1.00 113.69 334 HIS C O 1
ATOM 11386 N N . MET C 2 335 ? -67.540 -135.348 -14.292 1.00 114.20 335 MET C N 1
ATOM 11387 C CA . MET C 2 335 ? -66.465 -136.333 -14.592 1.00 115.19 335 MET C CA 1
ATOM 11388 C C . MET C 2 335 ? -66.363 -137.346 -13.431 1.00 122.87 335 MET C C 1
ATOM 11389 O O . MET C 2 335 ? -66.039 -138.546 -13.694 1.00 119.58 335 MET C O 1
ATOM 11394 N N . THR C 2 336 ? -66.654 -136.916 -12.192 1.00 123.94 336 THR C N 1
ATOM 11395 C CA . THR C 2 336 ? -66.724 -137.847 -11.034 1.00 125.94 336 THR C CA 1
ATOM 11396 C C . THR C 2 336 ? -67.889 -138.814 -11.272 1.00 127.12 336 THR C C 1
ATOM 11397 O O . THR C 2 336 ? -67.641 -140.031 -11.270 1.00 134.29 336 THR C O 1
ATOM 11401 N N . GLU C 2 337 ? -69.092 -138.312 -11.555 1.00 126.32 337 GLU C N 1
ATOM 11402 C CA . GLU C 2 337 ? -70.254 -139.186 -11.892 1.00 128.33 337 GLU C CA 1
ATOM 11403 C C . GLU C 2 337 ? -69.918 -140.104 -13.078 1.00 126.21 337 GLU C C 1
ATOM 11404 O O . GLU C 2 337 ? -70.465 -141.211 -13.098 1.00 124.36 337 GLU C O 1
ATOM 11410 N N . ARG C 2 338 ? -69.072 -139.688 -14.034 1.00 123.96 338 ARG C N 1
ATOM 11411 C CA . ARG C 2 338 ? -68.709 -140.570 -15.182 1.00 127.44 338 ARG C CA 1
ATOM 11412 C C . ARG C 2 338 ? -67.580 -141.542 -14.825 1.00 136.50 338 ARG C C 1
ATOM 11413 O O . ARG C 2 338 ? -67.183 -142.313 -15.713 1.00 136.39 338 ARG C O 1
ATOM 11421 N N . GLY C 2 339 ? -67.099 -141.530 -13.579 1.00 142.88 339 GLY C N 1
ATOM 11422 C CA . GLY C 2 339 ? -66.179 -142.558 -13.060 1.00 143.52 339 GLY C CA 1
ATOM 11423 C C . GLY C 2 339 ? -64.732 -142.102 -13.053 1.00 143.51 339 GLY C C 1
ATOM 11424 O O . GLY C 2 339 ? -63.867 -142.956 -12.767 1.00 149.02 339 GLY C O 1
ATOM 11425 N N . VAL C 2 340 ? -64.444 -140.827 -13.336 1.00 138.05 340 VAL C N 1
ATOM 11426 C CA . VAL C 2 340 ? -63.043 -140.323 -13.195 1.00 138.55 340 VAL C CA 1
ATOM 11427 C C . VAL C 2 340 ? -62.771 -140.138 -11.691 1.00 140.32 340 VAL C C 1
ATOM 11428 O O . VAL C 2 340 ? -63.691 -139.731 -10.964 1.00 141.86 340 VAL C O 1
ATOM 11432 N N . LYS C 2 341 ? -61.578 -140.494 -11.231 1.00 139.59 341 LYS C N 1
ATOM 11433 C CA . LYS C 2 341 ? -61.202 -140.365 -9.803 1.00 148.10 341 LYS C CA 1
ATOM 11434 C C . LYS C 2 341 ? -60.298 -139.143 -9.654 1.00 145.90 341 LYS C C 1
ATOM 11435 O O . LYS C 2 341 ? -59.269 -139.093 -10.312 1.00 143.09 341 LYS C O 1
ATOM 11441 N N . PHE C 2 342 ? -60.674 -138.186 -8.814 1.00 148.02 342 PHE C N 1
ATOM 11442 C CA . PHE C 2 342 ? -59.861 -136.978 -8.515 1.00 147.95 342 PHE C CA 1
ATOM 11443 C C . PHE C 2 342 ? -59.248 -137.124 -7.118 1.00 154.07 342 PHE C C 1
ATOM 11444 O O . PHE C 2 342 ? -59.987 -137.425 -6.175 1.00 154.51 342 PHE C O 1
ATOM 11452 N N . VAL C 2 343 ? -57.961 -136.811 -6.988 1.00 158.24 343 VAL C N 1
ATOM 11453 C CA . VAL C 2 343 ? -57.312 -136.801 -5.647 1.00 165.35 343 VAL C CA 1
ATOM 11454 C C . VAL C 2 343 ? -56.376 -135.598 -5.625 1.00 164.92 343 VAL C C 1
ATOM 11455 O O . VAL C 2 343 ? -55.799 -135.302 -6.672 1.00 161.52 343 VAL C O 1
ATOM 11459 N N . GLN C 2 344 ? -56.227 -134.936 -4.483 1.00 169.62 344 GLN C N 1
ATOM 11460 C CA . GLN C 2 344 ? -55.262 -133.811 -4.443 1.00 171.09 344 GLN C CA 1
ATOM 11461 C C . GLN C 2 344 ? -53.913 -134.386 -4.006 1.00 178.28 344 GLN C C 1
ATOM 11462 O O . GLN C 2 344 ? -53.687 -134.487 -2.789 1.00 177.99 344 GLN C O 1
ATOM 11468 N N . CYS C 2 345 ? -53.085 -134.810 -4.967 1.00 182.30 345 CYS C N 1
ATOM 11469 C CA . CYS C 2 345 ? -51.759 -135.395 -4.638 1.00 188.75 345 CYS C CA 1
ATOM 11470 C C . CYS C 2 345 ? -50.653 -134.830 -5.533 1.00 185.77 345 CYS C C 1
ATOM 11471 O O . CYS C 2 345 ? -50.762 -134.979 -6.757 1.00 178.49 345 CYS C O 1
ATOM 11474 N N . VAL C 2 346 ? -49.610 -134.250 -4.933 1.00 191.19 346 VAL C N 1
ATOM 11475 C CA . VAL C 2 346 ? -48.406 -133.817 -5.702 1.00 191.14 346 VAL C CA 1
ATOM 11476 C C . VAL C 2 346 ? -47.580 -135.098 -5.828 1.00 198.94 346 VAL C C 1
ATOM 11477 O O . VAL C 2 346 ? -47.444 -135.794 -4.803 1.00 201.55 346 VAL C O 1
ATOM 11481 N N . PRO C 2 347 ? -47.017 -135.477 -6.993 1.00 197.86 347 PRO C N 1
ATOM 11482 C CA . PRO C 2 347 ? -46.328 -136.763 -7.110 1.00 198.60 347 PRO C CA 1
ATOM 11483 C C . PRO C 2 347 ? -45.491 -137.263 -5.929 1.00 205.51 347 PRO C C 1
ATOM 11484 O O . PRO C 2 347 ? -44.552 -136.586 -5.567 1.00 212.67 347 PRO C O 1
ATOM 11488 N N . ILE C 2 348 ? -45.800 -138.470 -5.431 1.00 207.53 348 ILE C N 1
ATOM 11489 C CA . ILE C 2 348 ? -44.992 -139.218 -4.417 1.00 206.03 348 ILE C CA 1
ATOM 11490 C C . ILE C 2 348 ? -44.310 -140.379 -5.158 1.00 203.54 348 ILE C C 1
ATOM 11491 O O . ILE C 2 348 ? -44.884 -141.482 -5.292 1.00 201.55 348 ILE C O 1
ATOM 11496 N N . LYS C 2 349 ? -43.191 -140.036 -5.802 1.00 200.63 349 LYS C N 1
ATOM 11497 C CA . LYS C 2 349 ? -42.244 -140.990 -6.441 1.00 201.30 349 LYS C CA 1
ATOM 11498 C C . LYS C 2 349 ? -42.141 -141.972 -7.614 1.00 194.56 349 LYS C C 1
ATOM 11499 O O . LYS C 2 349 ? -42.186 -143.197 -7.374 1.00 187.77 349 LYS C O 1
ATOM 11505 N N . TYR C 2 350 ? -42.025 -141.429 -8.835 1.00 193.84 350 TYR C N 1
ATOM 11506 C CA . TYR C 2 350 ? -42.244 -142.232 -10.065 1.00 192.65 350 TYR C CA 1
ATOM 11507 C C . TYR C 2 350 ? -41.087 -143.232 -10.189 1.00 204.70 350 TYR C C 1
ATOM 11508 O O . TYR C 2 350 ? -39.916 -142.800 -10.318 1.00 206.95 350 TYR C O 1
ATOM 11517 N N . GLU C 2 351 ? -41.399 -144.538 -10.138 1.00 209.88 351 GLU C N 1
ATOM 11518 C CA . GLU C 2 351 ? -40.406 -145.606 -10.442 1.00 216.00 351 GLU C CA 1
ATOM 11519 C C . GLU C 2 351 ? -41.002 -146.570 -11.475 1.00 215.58 351 GLU C C 1
ATOM 11520 O O . GLU C 2 351 ? -42.166 -146.948 -11.328 1.00 210.66 351 GLU C O 1
ATOM 11526 N N . ARG C 2 352 ? -40.234 -146.925 -12.514 1.00 218.45 352 ARG C N 1
ATOM 11527 C CA . ARG C 2 352 ? -40.618 -147.944 -13.532 1.00 217.95 352 ARG C CA 1
ATOM 11528 C C . ARG C 2 352 ? -40.640 -149.333 -12.879 1.00 222.92 352 ARG C C 1
ATOM 11529 O O . ARG C 2 352 ? -39.581 -149.765 -12.403 1.00 225.41 352 ARG C O 1
ATOM 11537 N N . LEU C 2 353 ? -41.814 -149.972 -12.819 1.00 221.06 353 LEU C N 1
ATOM 11538 C CA . LEU C 2 353 ? -41.995 -151.376 -12.353 1.00 225.20 353 LEU C CA 1
ATOM 11539 C C . LEU C 2 353 ? -41.852 -152.292 -13.572 1.00 227.27 353 LEU C C 1
ATOM 11540 O O . LEU C 2 353 ? -41.178 -153.324 -13.456 1.00 237.02 353 LEU C O 1
ATOM 11545 N N . LYS C 2 354 ? -42.455 -151.915 -14.702 1.00 221.97 354 LYS C N 1
ATOM 11546 C CA . LYS C 2 354 ? -42.427 -152.734 -15.944 1.00 222.21 354 LYS C CA 1
ATOM 11547 C C . LYS C 2 354 ? -42.086 -151.838 -17.139 1.00 218.70 354 LYS C C 1
ATOM 11548 O O . LYS C 2 354 ? -42.444 -150.648 -17.111 1.00 211.09 354 LYS C O 1
ATOM 11554 N N . LYS C 2 355 ? -41.380 -152.401 -18.123 1.00 226.10 355 LYS C N 1
ATOM 11555 C CA . LYS C 2 355 ? -40.825 -151.672 -19.298 1.00 221.21 355 LYS C CA 1
ATOM 11556 C C . LYS C 2 355 ? -41.840 -151.601 -20.442 1.00 214.13 355 LYS C C 1
ATOM 11557 O O . LYS C 2 355 ? -41.818 -150.623 -21.177 1.00 209.44 355 LYS C O 1
ATOM 11563 N N . PRO C 2 356 ? -42.737 -152.602 -20.630 1.00 215.68 356 PRO C N 1
ATOM 11564 C CA . PRO C 2 356 ? -43.350 -152.898 -21.920 1.00 212.94 356 PRO C CA 1
ATOM 11565 C C . PRO C 2 356 ? -43.593 -151.714 -22.858 1.00 207.28 356 PRO C C 1
ATOM 11566 O O . PRO C 2 356 ? -44.245 -150.717 -22.468 1.00 198.01 356 PRO C O 1
ATOM 11570 N N . THR C 2 357 ? -43.043 -151.882 -24.069 1.00 209.39 357 THR C N 1
ATOM 11571 C CA . THR C 2 357 ? -43.166 -150.980 -25.240 1.00 208.06 357 THR C CA 1
ATOM 11572 C C . THR C 2 357 ? -44.146 -151.592 -26.250 1.00 210.45 357 THR C C 1
ATOM 11573 O O . THR C 2 357 ? -45.192 -150.952 -26.520 1.00 199.00 357 THR C O 1
ATOM 11577 N N . ASP C 2 358 ? -43.840 -152.808 -26.737 1.00 218.22 358 ASP C N 1
ATOM 11578 C CA . ASP C 2 358 ? -44.460 -153.393 -27.960 1.00 217.32 358 ASP C CA 1
ATOM 11579 C C . ASP C 2 358 ? -45.879 -153.889 -27.644 1.00 214.88 358 ASP C C 1
ATOM 11580 O O . ASP C 2 358 ? -46.054 -154.925 -26.932 1.00 212.15 358 ASP C O 1
ATOM 11585 N N . SER C 2 359 ? -46.871 -153.155 -28.157 1.00 206.23 359 SER C N 1
ATOM 11586 C CA . SER C 2 359 ? -48.310 -153.527 -28.182 1.00 203.79 359 SER C CA 1
ATOM 11587 C C . SER C 2 359 ? -48.880 -153.832 -26.789 1.00 200.72 359 SER C C 1
ATOM 11588 O O . SER C 2 359 ? -50.008 -154.354 -26.760 1.00 194.97 359 SER C O 1
ATOM 11591 N N . GLU C 2 360 ? -48.135 -153.597 -25.699 1.00 204.28 360 GLU C N 1
ATOM 11592 C CA . GLU C 2 360 ? -48.616 -153.524 -24.292 1.00 202.09 360 GLU C CA 1
ATOM 11593 C C . GLU C 2 360 ? -47.954 -152.336 -23.600 1.00 197.19 360 GLU C C 1
ATOM 11594 O O . GLU C 2 360 ? -46.816 -151.976 -23.906 1.00 193.49 360 GLU C O 1
ATOM 11600 N N . PRO C 2 361 ? -48.658 -151.687 -22.646 1.00 194.37 361 PRO C N 1
ATOM 11601 C CA . PRO C 2 361 ? -48.079 -150.593 -21.871 1.00 192.15 361 PRO C CA 1
ATOM 11602 C C . PRO C 2 361 ? -47.110 -151.158 -20.830 1.00 196.77 361 PRO C C 1
ATOM 11603 O O . PRO C 2 361 ? -47.277 -152.306 -20.458 1.00 199.94 361 PRO C O 1
ATOM 11607 N N . GLY C 2 362 ? -46.123 -150.355 -20.409 1.00 196.80 362 GLY C N 1
ATOM 11608 C CA . GLY C 2 362 ? -45.325 -150.592 -19.184 1.00 203.60 362 GLY C CA 1
ATOM 11609 C C . GLY C 2 362 ? -46.177 -150.414 -17.926 1.00 204.90 362 GLY C C 1
ATOM 11610 O O . GLY C 2 362 ? -47.432 -150.419 -18.033 1.00 202.59 362 GLY C O 1
ATOM 11611 N N . MET C 2 363 ? -45.536 -150.326 -16.757 1.00 209.62 363 MET C N 1
ATOM 11612 C CA . MET C 2 363 ? -46.210 -150.039 -15.462 1.00 210.03 363 MET C CA 1
ATOM 11613 C C . MET C 2 363 ? -45.260 -149.262 -14.552 1.00 213.25 363 MET C C 1
ATOM 11614 O O . MET C 2 363 ? -44.073 -149.644 -14.444 1.00 217.98 363 MET C O 1
ATOM 11619 N N . ILE C 2 364 ? -45.791 -148.181 -13.972 1.00 208.42 364 ILE C N 1
ATOM 11620 C CA . ILE C 2 364 ? -45.092 -147.182 -13.114 1.00 208.00 364 ILE C CA 1
ATOM 11621 C C . ILE C 2 364 ? -45.733 -147.197 -11.722 1.00 206.74 364 ILE C C 1
ATOM 11622 O O . ILE C 2 364 ? -46.979 -147.159 -11.627 1.00 203.78 364 ILE C O 1
ATOM 11627 N N . ARG C 2 365 ? -44.876 -147.278 -10.703 1.00 209.56 365 ARG C N 1
ATOM 11628 C CA . ARG C 2 365 ? -45.182 -147.093 -9.263 1.00 209.04 365 ARG C CA 1
ATOM 11629 C C . ARG C 2 365 ? -45.108 -145.591 -8.974 1.00 202.66 365 ARG C C 1
ATOM 11630 O O . ARG C 2 365 ? -44.005 -144.995 -9.191 1.00 203.36 365 ARG C O 1
ATOM 11638 N N . VAL C 2 366 ? -46.242 -145.026 -8.547 1.00 194.84 366 VAL C N 1
ATOM 11639 C CA . VAL C 2 366 ? -46.381 -143.619 -8.090 1.00 190.56 366 VAL C CA 1
ATOM 11640 C C . VAL C 2 366 ? -46.862 -143.644 -6.629 1.00 190.36 366 VAL C C 1
ATOM 11641 O O . VAL C 2 366 ? -47.582 -144.604 -6.277 1.00 188.49 366 VAL C O 1
ATOM 11645 N N . THR C 2 380 ? -46.950 -147.155 -3.543 1.00 223.79 380 THR C N 1
ATOM 11646 C CA . THR C 2 380 ? -48.278 -146.757 -2.998 1.00 219.69 380 THR C CA 1
ATOM 11647 C C . THR C 2 380 ? -49.383 -147.040 -4.022 1.00 213.40 380 THR C C 1
ATOM 11648 O O . THR C 2 380 ? -50.433 -147.566 -3.577 1.00 213.85 380 THR C O 1
ATOM 11652 N N . GLU C 2 381 ? -49.191 -146.685 -5.304 1.00 206.44 381 GLU C N 1
ATOM 11653 C CA . GLU C 2 381 ? -50.156 -147.103 -6.356 1.00 200.35 381 GLU C CA 1
ATOM 11654 C C . GLU C 2 381 ? -49.488 -147.231 -7.735 1.00 198.43 381 GLU C C 1
ATOM 11655 O O . GLU C 2 381 ? -48.669 -146.359 -8.129 1.00 193.30 381 GLU C O 1
ATOM 11661 N N . ASP C 2 382 ? -49.837 -148.314 -8.439 1.00 201.05 382 ASP C N 1
ATOM 11662 C CA . ASP C 2 382 ? -49.265 -148.721 -9.751 1.00 202.48 382 ASP C CA 1
ATOM 11663 C C . ASP C 2 382 ? -50.230 -148.319 -10.868 1.00 197.33 382 ASP C C 1
ATOM 11664 O O . ASP C 2 382 ? -51.435 -148.599 -10.743 1.00 200.39 382 ASP C O 1
ATOM 11669 N N . PHE C 2 383 ? -49.716 -147.678 -11.920 1.00 195.58 383 PHE C N 1
ATOM 11670 C CA . PHE C 2 383 ? -50.490 -147.274 -13.127 1.00 187.60 383 PHE C CA 1
ATOM 11671 C C . PHE C 2 383 ? -49.767 -147.761 -14.383 1.00 187.01 383 PHE C C 1
ATOM 11672 O O . PHE C 2 383 ? -48.523 -147.760 -14.390 1.00 190.99 383 PHE C O 1
ATOM 11680 N N . ASN C 2 384 ? -50.525 -148.146 -15.413 1.00 181.46 384 ASN C N 1
ATOM 11681 C CA . ASN C 2 384 ? -49.964 -148.589 -16.722 1.00 178.91 384 ASN C CA 1
ATOM 11682 C C . ASN C 2 384 ? -49.249 -147.388 -17.357 1.00 175.33 384 ASN C C 1
ATOM 11683 O O . ASN C 2 384 ? -48.091 -147.574 -17.857 1.00 174.43 384 ASN C O 1
ATOM 11688 N N . THR C 2 385 ? -49.870 -146.197 -17.264 1.00 169.51 385 THR C N 1
ATOM 11689 C CA . THR C 2 385 ? -49.415 -144.944 -17.916 1.00 165.01 385 THR C CA 1
ATOM 11690 C C . THR C 2 385 ? -49.661 -143.733 -17.002 1.00 164.17 385 THR C C 1
ATOM 11691 O O . THR C 2 385 ? -50.770 -143.627 -16.371 1.00 162.12 385 THR C O 1
ATOM 11695 N N . VAL C 2 386 ? -48.667 -142.841 -16.958 1.00 164.56 386 VAL C N 1
ATOM 11696 C CA . VAL C 2 386 ? -48.752 -141.525 -16.266 1.00 162.14 386 VAL C CA 1
ATOM 11697 C C . VAL C 2 386 ? -48.554 -140.412 -17.300 1.00 159.60 386 VAL C C 1
ATOM 11698 O O . VAL C 2 386 ? -47.472 -140.368 -17.941 1.00 157.47 386 VAL C O 1
ATOM 11702 N N . LEU C 2 387 ? -49.578 -139.562 -17.460 1.00 158.67 387 LEU C N 1
ATOM 11703 C CA . LEU C 2 387 ? -49.553 -138.376 -18.347 1.00 151.60 387 LEU C CA 1
ATOM 11704 C C . LEU C 2 387 ? -49.177 -137.156 -17.505 1.00 152.44 387 LEU C C 1
ATOM 11705 O O . LEU C 2 387 ? -49.960 -136.799 -16.582 1.00 156.11 387 LEU C O 1
ATOM 11710 N N . MET C 2 388 ? -48.006 -136.585 -17.780 1.00 153.25 388 MET C N 1
ATOM 11711 C CA . MET C 2 388 ? -47.540 -135.328 -17.146 1.00 153.55 388 MET C CA 1
ATOM 11712 C C . MET C 2 388 ? -48.181 -134.155 -17.902 1.00 145.23 388 MET C C 1
ATOM 11713 O O . MET C 2 388 ? -47.818 -133.922 -19.059 1.00 139.12 388 MET C O 1
ATOM 11718 N N . ALA C 2 389 ? -49.159 -133.493 -17.290 1.00 141.08 389 ALA C N 1
ATOM 11719 C CA . ALA C 2 389 ? -49.968 -132.445 -17.951 1.00 135.73 389 ALA C CA 1
ATOM 11720 C C . ALA C 2 389 ? -50.163 -131.250 -17.011 1.00 135.48 389 ALA C C 1
ATOM 11721 O O . ALA C 2 389 ? -51.319 -130.855 -16.826 1.00 130.33 389 ALA C O 1
ATOM 11723 N N . ILE C 2 390 ? -49.090 -130.694 -16.434 1.00 141.18 390 ILE C N 1
ATOM 11724 C CA . ILE C 2 390 ? -49.213 -129.581 -15.440 1.00 142.13 390 ILE C CA 1
ATOM 11725 C C . ILE C 2 390 ? -49.181 -128.246 -16.182 1.00 136.42 390 ILE C C 1
ATOM 11726 O O . ILE C 2 390 ? -49.810 -127.296 -15.690 1.00 135.02 390 ILE C O 1
ATOM 11731 N N . GLY C 2 391 ? -48.511 -128.192 -17.332 1.00 136.48 391 GLY C N 1
ATOM 11732 C CA . GLY C 2 391 ? -48.523 -126.999 -18.202 1.00 131.54 391 GLY C CA 1
ATOM 11733 C C . GLY C 2 391 ? -47.518 -127.070 -19.334 1.00 128.40 391 GLY C C 1
ATOM 11734 O O . GLY C 2 391 ? -47.049 -128.170 -19.664 1.00 132.06 391 GLY C O 1
ATOM 11735 N N . ARG C 2 392 ? -47.212 -125.916 -19.918 1.00 125.69 392 ARG C N 1
ATOM 11736 C CA . ARG C 2 392 ? -46.455 -125.791 -21.185 1.00 123.39 392 ARG C CA 1
ATOM 11737 C C . ARG C 2 392 ? -45.510 -124.594 -21.083 1.00 126.25 392 ARG C C 1
ATOM 11738 O O . ARG C 2 392 ? -45.948 -123.524 -20.631 1.00 123.96 392 ARG C O 1
ATOM 11746 N N . ASP C 2 393 ? -44.237 -124.773 -21.436 1.00 130.97 393 ASP C N 1
ATOM 11747 C CA . ASP C 2 393 ? -43.218 -123.708 -21.257 1.00 134.34 393 ASP C CA 1
ATOM 11748 C C . ASP C 2 393 ? -42.594 -123.381 -22.613 1.00 131.57 393 ASP C C 1
ATOM 11749 O O . ASP C 2 393 ? -42.614 -124.255 -23.527 1.00 123.53 393 ASP C O 1
ATOM 11754 N N . ALA C 2 394 ? -42.108 -122.153 -22.752 1.00 133.34 394 ALA C N 1
ATOM 11755 C CA . ALA C 2 394 ? -41.343 -121.690 -23.924 1.00 135.77 394 ALA C CA 1
ATOM 11756 C C . ALA C 2 394 ? -39.914 -122.229 -23.790 1.00 142.92 394 ALA C C 1
ATOM 11757 O O . ALA C 2 394 ? -39.288 -121.956 -22.771 1.00 147.34 394 ALA C O 1
ATOM 11759 N N . MET C 2 395 ? -39.441 -122.999 -24.767 1.00 143.72 395 MET C N 1
ATOM 11760 C CA . MET C 2 395 ? -38.064 -123.558 -24.812 1.00 145.54 395 MET C CA 1
ATOM 11761 C C . MET C 2 395 ? -37.229 -122.674 -25.743 1.00 143.87 395 MET C C 1
ATOM 11762 O O . MET C 2 395 ? -36.887 -123.116 -26.840 1.00 137.14 395 MET C O 1
ATOM 11767 N N . THR C 2 396 ? -36.945 -121.446 -25.305 1.00 147.49 396 THR C N 1
ATOM 11768 C CA . THR C 2 396 ? -36.345 -120.358 -26.127 1.00 152.25 396 THR C CA 1
ATOM 11769 C C . THR C 2 396 ? -34.860 -120.106 -25.782 1.00 160.26 396 THR C C 1
ATOM 11770 O O . THR C 2 396 ? -34.290 -119.126 -26.315 1.00 159.79 396 THR C O 1
ATOM 11774 N N . ASP C 2 397 ? -34.232 -120.928 -24.931 1.00 162.62 397 ASP C N 1
ATOM 11775 C CA . ASP C 2 397 ? -32.850 -120.661 -24.444 1.00 169.59 397 ASP C CA 1
ATOM 11776 C C . ASP C 2 397 ? -31.845 -120.724 -25.604 1.00 171.19 397 ASP C C 1
ATOM 11777 O O . ASP C 2 397 ? -30.834 -120.010 -25.505 1.00 169.36 397 ASP C O 1
ATOM 11782 N N . ASP C 2 398 ? -32.133 -121.486 -26.664 1.00 169.26 398 ASP C N 1
ATOM 11783 C CA . ASP C 2 398 ? -31.199 -121.823 -27.770 1.00 168.95 398 ASP C CA 1
ATOM 11784 C C . ASP C 2 398 ? -31.297 -120.826 -28.940 1.00 164.23 398 ASP C C 1
ATOM 11785 O O . ASP C 2 398 ? -30.617 -121.082 -29.936 1.00 163.52 398 ASP C O 1
ATOM 11790 N N . LEU C 2 399 ? -32.096 -119.757 -28.840 1.00 160.41 399 LEU C N 1
ATOM 11791 C CA . LEU C 2 399 ? -32.542 -118.979 -30.028 1.00 157.49 399 LEU C CA 1
ATOM 11792 C C . LEU C 2 399 ? -31.578 -117.836 -30.363 1.00 160.73 399 LEU C C 1
ATOM 11793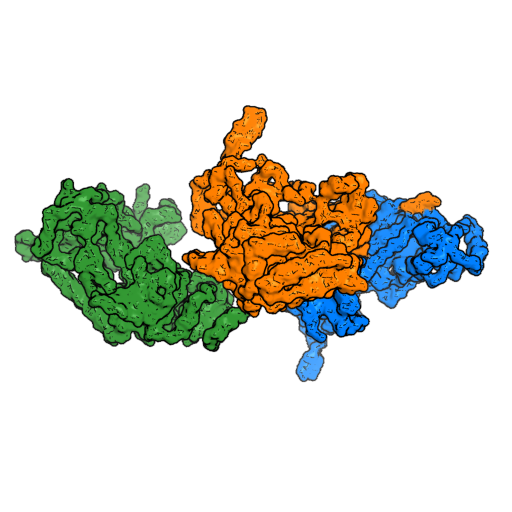 O O . LEU C 2 399 ? -31.689 -117.296 -31.487 1.00 159.67 399 LEU C O 1
ATOM 11798 N N . GLY C 2 400 ? -30.650 -117.498 -29.466 1.00 164.62 400 GLY C N 1
ATOM 11799 C CA . GLY C 2 400 ? -29.652 -116.434 -29.708 1.00 167.30 400 GLY C CA 1
ATOM 11800 C C . GLY C 2 400 ? -30.289 -115.053 -29.690 1.00 165.80 400 GLY C C 1
ATOM 11801 O O . GLY C 2 400 ? -29.761 -114.124 -30.345 1.00 164.74 400 GLY C O 1
ATOM 11802 N N . LEU C 2 401 ? -31.380 -114.891 -28.940 1.00 163.33 401 LEU C N 1
ATOM 11803 C CA . LEU C 2 401 ? -32.113 -113.607 -28.846 1.00 162.62 401 LEU C CA 1
ATOM 11804 C C . LEU C 2 401 ? -31.218 -112.544 -28.186 1.00 166.44 401 LEU C C 1
ATOM 11805 O O . LEU C 2 401 ? -31.455 -111.349 -28.429 1.00 164.66 401 LEU C O 1
ATOM 11810 N N . ASP C 2 402 ? -30.228 -112.961 -27.387 1.00 170.50 402 ASP C N 1
ATOM 11811 C CA . ASP C 2 402 ? -29.142 -112.093 -26.854 1.00 178.32 402 ASP C CA 1
ATOM 11812 C C . ASP C 2 402 ? -28.370 -111.448 -28.017 1.00 178.20 402 ASP C C 1
ATOM 11813 O O . ASP C 2 402 ? -27.991 -110.272 -27.879 1.00 179.28 402 ASP C O 1
ATOM 11818 N N . VAL C 2 403 ? -28.169 -112.158 -29.134 1.00 173.99 403 VAL C N 1
ATOM 11819 C CA . VAL C 2 403 ? -27.360 -111.641 -30.278 1.00 173.06 403 VAL C CA 1
ATOM 11820 C C . VAL C 2 403 ? -28.106 -110.475 -30.948 1.00 171.05 403 VAL C C 1
ATOM 11821 O O . VAL C 2 403 ? -27.450 -109.453 -31.231 1.00 169.07 403 VAL C O 1
ATOM 11825 N N . VAL C 2 404 ? -29.419 -110.596 -31.182 1.00 169.90 404 VAL C N 1
ATOM 11826 C CA . VAL C 2 404 ? -30.232 -109.503 -31.810 1.00 167.21 404 VAL C CA 1
ATOM 11827 C C . VAL C 2 404 ? -30.772 -108.552 -30.731 1.00 167.99 404 VAL C C 1
ATOM 11828 O O . VAL C 2 404 ? -31.327 -107.503 -31.101 1.00 165.54 404 VAL C O 1
ATOM 11832 N N . GLY C 2 405 ? -30.608 -108.884 -29.450 1.00 170.57 405 GLY C N 1
ATOM 11833 C CA . GLY C 2 405 ? -31.066 -108.030 -28.339 1.00 172.99 405 GLY C CA 1
ATOM 11834 C C . GLY C 2 405 ? -32.579 -107.983 -28.297 1.00 169.63 405 GLY C C 1
ATOM 11835 O O . GLY C 2 405 ? -33.137 -106.872 -28.195 1.00 173.09 405 GLY C O 1
ATOM 11836 N N . VAL C 2 406 ? -33.202 -109.161 -28.407 1.00 165.98 406 VAL C N 1
ATOM 11837 C CA . VAL C 2 406 ? -34.666 -109.395 -28.216 1.00 159.02 406 VAL C CA 1
ATOM 11838 C C . VAL C 2 406 ? -34.893 -109.816 -26.757 1.00 157.22 406 VAL C C 1
ATOM 11839 O O . VAL C 2 406 ? -34.515 -110.935 -26.387 1.00 155.93 406 VAL C O 1
ATOM 11843 N N . ASN C 2 407 ? -35.424 -108.892 -25.958 1.00 155.83 407 ASN C N 1
ATOM 11844 C CA . ASN C 2 407 ? -35.826 -109.101 -24.544 1.00 158.29 407 ASN C CA 1
ATOM 11845 C C . ASN C 2 407 ? -36.864 -110.221 -24.428 1.00 152.47 407 ASN C C 1
ATOM 11846 O O . ASN C 2 407 ? -37.858 -110.207 -25.195 1.00 146.60 407 ASN C O 1
ATOM 11851 N N . ARG C 2 408 ? -36.639 -111.115 -23.461 1.00 152.67 408 ARG C N 1
ATOM 11852 C CA . ARG C 2 408 ? -37.573 -112.181 -22.999 1.00 151.27 408 ARG C CA 1
ATOM 11853 C C . ARG C 2 408 ? -38.025 -111.915 -21.556 1.00 155.81 408 ARG C C 1
ATOM 11854 O O . ARG C 2 408 ? -37.275 -111.293 -20.804 1.00 165.58 408 ARG C O 1
ATOM 11862 N N . ALA C 2 409 ? -39.193 -112.418 -21.168 1.00 153.72 409 ALA C N 1
ATOM 11863 C CA . ALA C 2 409 ? -39.684 -112.397 -19.773 1.00 156.86 409 ALA C CA 1
ATOM 11864 C C . ALA C 2 409 ? -39.131 -113.614 -19.023 1.00 159.57 409 ALA C C 1
ATOM 11865 O O . ALA C 2 409 ? -38.546 -114.503 -19.667 1.00 155.92 409 ALA C O 1
ATOM 11867 N N . LYS C 2 410 ? -39.347 -113.646 -17.707 1.00 164.68 410 LYS C N 1
ATOM 11868 C CA . LYS C 2 410 ? -38.849 -114.696 -16.778 1.00 170.01 410 LYS C CA 1
ATOM 11869 C C . LYS C 2 410 ? -39.071 -116.072 -17.414 1.00 166.88 410 LYS C C 1
ATOM 11870 O O . LYS C 2 410 ? -38.144 -116.898 -17.366 1.00 170.79 410 LYS C O 1
ATOM 11876 N N . SER C 2 411 ? -40.240 -116.290 -18.020 1.00 162.64 411 SER C N 1
ATOM 11877 C CA . SER C 2 411 ? -40.691 -117.616 -18.517 1.00 159.57 411 SER C CA 1
ATOM 11878 C C . SER C 2 411 ? -40.035 -117.977 -19.855 1.00 158.43 411 SER C C 1
ATOM 11879 O O . SER C 2 411 ? -40.225 -119.113 -20.284 1.00 158.25 411 SER C O 1
ATOM 11882 N N . GLY C 2 412 ? -39.348 -117.047 -20.523 1.00 159.37 412 GLY C N 1
ATOM 11883 C CA . GLY C 2 412 ? -38.713 -117.326 -21.830 1.00 158.50 412 GLY C CA 1
ATOM 11884 C C . GLY C 2 412 ? -39.602 -116.915 -22.995 1.00 153.50 412 GLY C C 1
ATOM 11885 O O . GLY C 2 412 ? -39.191 -117.097 -24.149 1.00 156.38 412 GLY C O 1
ATOM 11886 N N . LYS C 2 413 ? -40.767 -116.335 -22.711 1.00 144.73 413 LYS C N 1
ATOM 11887 C CA . LYS C 2 413 ? -41.630 -115.698 -23.738 1.00 137.81 413 LYS C CA 1
ATOM 11888 C C . LYS C 2 413 ? -41.027 -114.354 -24.171 1.00 135.37 413 LYS C C 1
ATOM 11889 O O . LYS C 2 413 ? -40.374 -113.694 -23.364 1.00 136.93 413 LYS C O 1
ATOM 11895 N N . ILE C 2 414 ? -41.244 -113.970 -25.420 1.00 130.76 414 ILE C N 1
ATOM 11896 C CA . ILE C 2 414 ? -40.699 -112.709 -25.999 1.00 130.49 414 ILE C CA 1
ATOM 11897 C C . ILE C 2 414 ? -41.614 -111.542 -25.602 1.00 131.25 414 ILE C C 1
ATOM 11898 O O . ILE C 2 414 ? -42.847 -111.715 -25.658 1.00 128.92 414 ILE C O 1
ATOM 11903 N N . ILE C 2 415 ? -41.029 -110.411 -25.207 1.00 138.99 415 ILE C N 1
ATOM 11904 C CA . ILE C 2 415 ? -41.787 -109.195 -24.790 1.00 141.72 415 ILE C CA 1
ATOM 11905 C C . ILE C 2 415 ? -42.073 -108.303 -26.004 1.00 140.57 415 ILE C C 1
ATOM 11906 O O . ILE C 2 415 ? -41.114 -107.792 -26.661 1.00 147.67 415 ILE C O 1
ATOM 11911 N N . GLY C 2 416 ? -43.363 -108.070 -26.237 1.00 134.23 416 GLY C N 1
ATOM 11912 C CA . GLY C 2 416 ? -43.874 -107.312 -27.389 1.00 132.45 416 GLY C CA 1
ATOM 11913 C C . GLY C 2 416 ? -44.208 -105.872 -27.055 1.00 132.05 416 GLY C C 1
ATOM 11914 O O . GLY C 2 416 ? -44.498 -105.583 -25.891 1.00 129.80 416 GLY C O 1
ATOM 11915 N N . ARG C 2 417 ? -44.022 -105.017 -28.054 1.00 134.72 417 ARG C N 1
ATOM 11916 C CA . ARG C 2 417 ? -44.656 -103.708 -28.331 1.00 141.32 417 ARG C CA 1
ATOM 11917 C C . ARG C 2 417 ? -45.692 -104.023 -29.411 1.00 134.29 417 ARG C C 1
ATOM 11918 O O . ARG C 2 417 ? -45.353 -103.999 -30.621 1.00 126.70 417 ARG C O 1
ATOM 11926 N N . ARG C 2 418 ? -46.877 -104.439 -28.963 1.00 131.03 418 ARG C N 1
ATOM 11927 C CA . ARG C 2 418 ? -47.781 -105.299 -29.756 1.00 122.53 418 ARG C CA 1
ATOM 11928 C C . ARG C 2 418 ? -46.961 -106.543 -30.115 1.00 119.47 418 ARG C C 1
ATOM 11929 O O . ARG C 2 418 ? -46.509 -107.217 -29.161 1.00 117.12 418 ARG C O 1
ATOM 11937 N N . GLU C 2 419 ? -46.767 -106.828 -31.410 1.00 118.31 419 GLU C N 1
ATOM 11938 C CA . GLU C 2 419 ? -46.053 -108.043 -31.890 1.00 120.00 419 GLU C CA 1
ATOM 11939 C C . GLU C 2 419 ? -44.585 -107.708 -32.194 1.00 123.64 419 GLU C C 1
ATOM 11940 O O . GLU C 2 419 ? -43.805 -108.655 -32.341 1.00 125.71 419 GLU C O 1
ATOM 11946 N N . GLN C 2 420 ? -44.199 -106.427 -32.252 1.00 128.46 420 GLN C N 1
ATOM 11947 C CA . GLN C 2 420 ? -42.778 -106.015 -32.469 1.00 132.86 420 GLN C CA 1
ATOM 11948 C C . GLN C 2 420 ? -41.979 -106.343 -31.201 1.00 134.61 420 GLN C C 1
ATOM 11949 O O . GLN C 2 420 ? -42.485 -106.050 -30.140 1.00 134.93 420 GLN C O 1
ATOM 11955 N N . SER C 2 421 ? -40.788 -106.943 -31.265 1.00 139.53 421 SER C N 1
ATOM 11956 C CA . SER C 2 421 ? -39.937 -107.061 -30.044 1.00 144.56 421 SER C CA 1
ATOM 11957 C C . SER C 2 421 ? -39.854 -105.676 -29.391 1.00 147.21 421 SER C C 1
ATOM 11958 O O . SER C 2 421 ? -39.542 -104.695 -30.114 1.00 144.32 421 SER C O 1
ATOM 11961 N N . VAL C 2 422 ? -40.107 -105.587 -28.081 1.00 150.94 422 VAL C N 1
ATOM 11962 C CA . VAL C 2 422 ? -40.092 -104.270 -27.370 1.00 155.31 422 VAL C CA 1
ATOM 11963 C C . VAL C 2 422 ? -38.731 -103.598 -27.554 1.00 161.41 422 VAL C C 1
ATOM 11964 O O . VAL C 2 422 ? -38.681 -102.370 -27.409 1.00 166.14 422 VAL C O 1
ATOM 11968 N N . SER C 2 423 ? -37.674 -104.375 -27.821 1.00 161.40 423 SER C N 1
ATOM 11969 C CA . SER C 2 423 ? -36.263 -103.918 -27.734 1.00 163.98 423 SER C CA 1
ATOM 11970 C C . SER C 2 423 ? -35.559 -103.954 -29.097 1.00 161.17 423 SER C C 1
ATOM 11971 O O . SER C 2 423 ? -34.389 -103.566 -29.135 1.00 169.72 423 SER C O 1
ATOM 11974 N N . CYS C 2 424 ? -36.212 -104.419 -30.163 1.00 155.53 424 CYS C N 1
ATOM 11975 C CA . CYS C 2 424 ? -35.599 -104.567 -31.508 1.00 153.75 424 CYS C CA 1
ATOM 11976 C C . CYS C 2 424 ? -36.660 -104.417 -32.592 1.00 149.69 424 CYS C C 1
ATOM 11977 O O . CYS C 2 424 ? -37.515 -105.290 -32.769 1.00 143.26 424 CYS C O 1
ATOM 11980 N N . PRO C 2 425 ? -36.665 -103.287 -33.312 1.00 153.65 425 PRO C N 1
ATOM 11981 C CA . PRO C 2 425 ? -37.485 -103.190 -34.505 1.00 151.65 425 PRO C CA 1
ATOM 11982 C C . PRO C 2 425 ? -36.880 -104.204 -35.495 1.00 152.99 425 PRO C C 1
ATOM 11983 O O . PRO C 2 425 ? -35.724 -104.591 -35.332 1.00 170.13 425 PRO C O 1
ATOM 11987 N N . TYR C 2 426 ? -37.701 -104.692 -36.425 1.00 145.64 426 TYR C N 1
ATOM 11988 C CA . TYR C 2 426 ? -37.343 -105.671 -37.494 1.00 142.82 426 TYR C CA 1
ATOM 11989 C C . TYR C 2 426 ? -37.422 -107.111 -36.961 1.00 137.94 426 TYR C C 1
ATOM 11990 O O . TYR C 2 426 ? -37.348 -108.042 -37.772 1.00 137.25 426 TYR C O 1
ATOM 11999 N N . VAL C 2 427 ? -37.605 -107.286 -35.649 1.00 133.32 427 VAL C N 1
ATOM 12000 C CA . VAL C 2 427 ? -37.932 -108.646 -35.120 1.00 130.08 427 VAL C CA 1
ATOM 12001 C C . VAL C 2 427 ? -39.339 -108.616 -34.512 1.00 126.27 427 VAL C C 1
ATOM 12002 O O . VAL C 2 427 ? -39.606 -107.689 -33.721 1.00 125.95 427 VAL C O 1
ATOM 12006 N N . TYR C 2 428 ? -40.208 -109.573 -34.881 1.00 121.91 428 TYR C N 1
ATOM 12007 C CA . TYR C 2 428 ? -41.606 -109.667 -34.367 1.00 113.79 428 TYR C CA 1
ATOM 12008 C C . TYR C 2 428 ? -41.832 -111.067 -33.790 1.00 112.88 428 TYR C C 1
ATOM 12009 O O . TYR C 2 428 ? -41.066 -112.005 -34.129 1.00 117.10 428 TYR C O 1
ATOM 12018 N N . ALA C 2 429 ? -42.821 -111.206 -32.907 1.00 110.09 429 ALA C N 1
ATOM 12019 C CA . ALA C 2 429 ? -43.258 -112.484 -32.307 1.00 109.44 429 ALA C CA 1
ATOM 12020 C C . ALA C 2 429 ? -44.789 -112.545 -32.269 1.00 109.00 429 ALA C C 1
ATOM 12021 O O . ALA C 2 429 ? -45.439 -111.483 -32.032 1.00 107.48 429 ALA C O 1
ATOM 12023 N N . ILE C 2 430 ? -45.331 -113.755 -32.469 1.00 106.32 430 ILE C N 1
ATOM 12024 C CA . ILE C 2 430 ? -46.777 -114.103 -32.394 1.00 96.16 430 ILE C CA 1
ATOM 12025 C C . ILE C 2 430 ? -46.918 -115.487 -31.769 1.00 96.62 430 ILE C C 1
ATOM 12026 O O . ILE C 2 430 ? -45.905 -116.252 -31.696 1.00 95.40 430 ILE C O 1
ATOM 12031 N N . GLY C 2 431 ? -48.164 -115.840 -31.437 1.00 95.39 431 GLY C N 1
A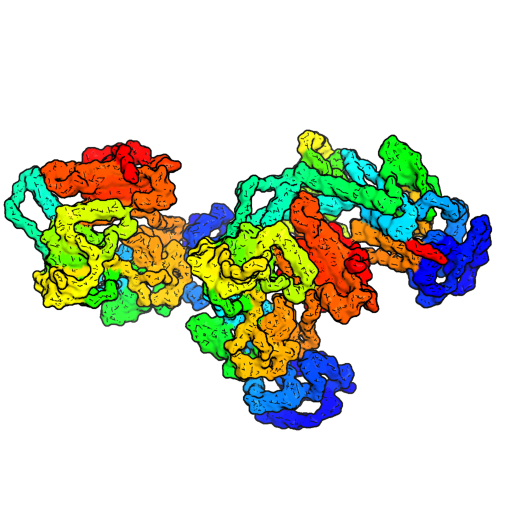TOM 12032 C CA . GLY C 2 431 ? -48.538 -117.185 -30.973 1.00 92.81 431 GLY C CA 1
ATOM 12033 C C . GLY C 2 431 ? -48.142 -117.359 -29.528 1.00 95.61 431 GLY C C 1
ATOM 12034 O O . GLY C 2 431 ? -47.929 -116.338 -28.862 1.00 97.63 431 GLY C O 1
ATOM 12035 N N . ASP C 2 432 ? -48.032 -118.602 -29.076 1.00 99.67 432 ASP C N 1
ATOM 12036 C CA . ASP C 2 432 ? -47.828 -118.962 -27.650 1.00 104.90 432 ASP C CA 1
ATOM 12037 C C . ASP C 2 432 ? -46.565 -118.272 -27.100 1.00 112.16 432 ASP C C 1
ATOM 12038 O O . ASP C 2 432 ? -46.529 -118.003 -25.899 1.00 124.42 432 ASP C O 1
ATOM 12043 N N . VAL C 2 433 ? -45.572 -117.958 -27.924 1.00 112.76 433 VAL C N 1
ATOM 12044 C CA . VAL C 2 433 ? -44.253 -117.470 -27.425 1.00 117.88 433 VAL C CA 1
ATOM 12045 C C . VAL C 2 433 ? -44.317 -115.965 -27.114 1.00 118.54 433 VAL C C 1
ATOM 12046 O O . VAL C 2 433 ? -43.376 -115.470 -26.450 1.00 122.41 433 VAL C O 1
ATOM 12050 N N . LEU C 2 434 ? -45.343 -115.250 -27.587 1.00 115.47 434 LEU C N 1
ATOM 12051 C CA . LEU C 2 434 ? -45.475 -113.795 -27.299 1.00 119.10 434 LEU C CA 1
ATOM 12052 C C . LEU C 2 434 ? -46.032 -113.620 -25.884 1.00 126.43 434 LEU C C 1
ATOM 12053 O O . LEU C 2 434 ? -47.126 -114.143 -25.630 1.00 131.64 434 LEU C O 1
ATOM 12058 N N . TYR C 2 435 ? -45.323 -112.878 -25.025 1.00 130.18 435 TYR C N 1
ATOM 12059 C CA . TYR C 2 435 ? -45.634 -112.691 -23.578 1.00 129.33 435 TYR C CA 1
ATOM 12060 C C . TYR C 2 435 ? -47.143 -112.620 -23.291 1.00 123.19 435 TYR C C 1
ATOM 12061 O O . TYR C 2 435 ? -47.655 -113.509 -22.550 1.00 117.51 435 TYR C O 1
ATOM 12070 N N . GLY C 2 436 ? -47.835 -111.600 -23.801 1.00 123.26 436 GLY C N 1
ATOM 12071 C CA . GLY C 2 436 ? -49.256 -111.343 -23.467 1.00 123.60 436 GLY C CA 1
ATOM 12072 C C . GLY C 2 436 ? -50.254 -112.016 -24.407 1.00 116.36 436 GLY C C 1
ATOM 12073 O O . GLY C 2 436 ? -51.352 -111.452 -24.591 1.00 109.78 436 GLY C O 1
ATOM 12074 N N . SER C 2 437 ? -49.921 -113.160 -25.020 1.00 117.00 437 SER C N 1
ATOM 12075 C CA . SER C 2 437 ? -50.788 -113.809 -26.042 1.00 111.19 437 SER C CA 1
ATOM 12076 C C . SER C 2 437 ? -51.527 -115.007 -25.445 1.00 107.50 437 SER C C 1
ATOM 12077 O O . SER C 2 437 ? -50.940 -115.945 -24.915 1.00 106.53 437 SER C O 1
ATOM 12080 N N . PRO C 2 438 ? -52.868 -115.038 -25.527 1.00 101.85 438 PRO C N 1
ATOM 12081 C CA . PRO C 2 438 ? -53.613 -116.235 -25.161 1.00 96.32 438 PRO C CA 1
ATOM 12082 C C . PRO C 2 438 ? -53.072 -117.384 -26.012 1.00 93.32 438 PRO C C 1
ATOM 12083 O O . PRO C 2 438 ? -52.844 -117.191 -27.184 1.00 91.06 438 PRO C O 1
ATOM 12087 N N . GLU C 2 439 ? -52.873 -118.545 -25.408 1.00 96.23 439 GLU C N 1
ATOM 12088 C CA . GLU C 2 439 ? -52.264 -119.718 -26.088 1.00 96.27 439 GLU C CA 1
ATOM 12089 C C . GLU C 2 439 ? -53.348 -120.498 -26.850 1.00 93.18 439 GLU C C 1
ATOM 12090 O O . GLU C 2 439 ? -53.708 -121.593 -26.383 1.00 95.53 439 GLU C O 1
ATOM 12096 N N . LEU C 2 440 ? -53.825 -119.970 -27.986 1.00 87.42 440 LEU C N 1
ATOM 12097 C CA . LEU C 2 440 ? -54.862 -120.618 -28.833 1.00 83.13 440 LEU C CA 1
ATOM 12098 C C . LEU C 2 440 ? -54.482 -120.551 -30.314 1.00 79.30 440 LEU C C 1
ATOM 12099 O O . LEU C 2 440 ? -53.953 -119.528 -30.756 1.00 79.55 440 LEU C O 1
ATOM 12104 N N . THR C 2 441 ? -54.842 -121.582 -31.065 1.00 78.03 441 THR C N 1
ATOM 12105 C CA . THR C 2 441 ? -54.500 -121.722 -32.506 1.00 80.77 441 THR C CA 1
ATOM 12106 C C . THR C 2 441 ? -55.010 -120.506 -33.276 1.00 77.09 441 THR C C 1
ATOM 12107 O O . THR C 2 441 ? -54.227 -119.827 -33.940 1.00 78.68 441 THR C O 1
ATOM 12111 N N . PRO C 2 442 ? -56.319 -120.177 -33.196 1.00 77.80 442 PRO C N 1
ATOM 12112 C CA . PRO C 2 442 ? -56.902 -119.093 -33.996 1.00 71.79 442 PRO C CA 1
ATOM 12113 C C . PRO C 2 442 ? -56.321 -117.707 -33.702 1.00 72.55 442 PRO C C 1
ATOM 12114 O O . PRO C 2 442 ? -56.285 -116.872 -34.613 1.00 73.45 442 PRO C O 1
ATOM 12118 N N . VAL C 2 443 ? -55.820 -117.516 -32.482 1.00 75.02 443 VAL C N 1
ATOM 12119 C CA . VAL C 2 443 ? -55.069 -116.294 -32.084 1.00 80.01 443 VAL C CA 1
ATOM 12120 C C . VAL C 2 443 ? -53.726 -116.267 -32.818 1.00 82.52 443 VAL C C 1
ATOM 12121 O O . VAL C 2 443 ? -53.403 -115.227 -33.459 1.00 81.97 443 VAL C O 1
ATOM 12125 N N . ALA C 2 444 ? -52.986 -117.372 -32.755 1.00 83.59 444 ALA C N 1
ATOM 12126 C CA . ALA C 2 444 ? -51.714 -117.506 -33.496 1.00 85.14 444 ALA C CA 1
ATOM 12127 C C . ALA C 2 444 ? -52.011 -117.200 -34.963 1.00 82.35 444 ALA C C 1
ATOM 12128 O O . ALA C 2 444 ? -51.319 -116.349 -35.546 1.00 84.80 444 ALA C O 1
ATOM 12130 N N . ILE C 2 445 ? -53.069 -117.799 -35.504 1.00 81.22 445 ILE C N 1
ATOM 12131 C CA . ILE C 2 445 ? -53.414 -117.639 -36.954 1.00 79.66 445 ILE C CA 1
ATOM 12132 C C . ILE C 2 445 ? -53.774 -116.173 -37.244 1.00 79.78 445 ILE C C 1
ATOM 12133 O O . ILE C 2 445 ? -53.206 -115.621 -38.199 1.00 86.54 445 ILE C O 1
ATOM 12138 N N . GLN C 2 446 ? -54.618 -115.534 -36.436 1.00 77.24 446 GLN C N 1
ATOM 12139 C CA . GLN C 2 446 ? -55.068 -114.140 -36.712 1.00 76.49 446 GLN C CA 1
ATOM 12140 C C . GLN C 2 446 ? -53.874 -113.184 -36.567 1.00 81.50 446 GLN C C 1
ATOM 12141 O O . GLN C 2 446 ? -53.701 -112.287 -37.439 1.00 81.29 446 GLN C O 1
ATOM 12147 N N . ALA C 2 447 ? -53.081 -113.340 -35.504 1.00 85.61 447 ALA C N 1
ATOM 12148 C CA . ALA C 2 447 ? -51.902 -112.480 -35.223 1.00 90.23 447 ALA C CA 1
ATOM 12149 C C . ALA C 2 447 ? -50.959 -112.501 -36.433 1.00 90.17 447 ALA C C 1
ATOM 12150 O O . ALA C 2 447 ? -50.575 -111.414 -36.972 1.00 94.84 447 ALA C O 1
ATOM 12152 N N . GLY C 2 448 ? -50.668 -113.700 -36.913 1.00 89.94 448 GLY C N 1
ATOM 12153 C CA . GLY C 2 448 ? -49.810 -113.892 -38.094 1.00 93.31 448 GLY C CA 1
ATOM 12154 C C . GLY C 2 448 ? -50.358 -113.142 -39.287 1.00 89.15 448 GLY C C 1
ATOM 12155 O O . GLY C 2 448 ? -49.620 -112.311 -39.859 1.00 91.49 448 GLY C O 1
ATOM 12156 N N . LYS C 2 449 ? -51.608 -113.415 -39.645 1.00 84.91 449 LYS C N 1
ATOM 12157 C CA . LYS C 2 449 ? -52.226 -112.860 -40.870 1.00 85.15 449 LYS C CA 1
ATOM 12158 C C . LYS C 2 449 ? -52.270 -111.340 -40.762 1.00 84.35 449 LYS C C 1
ATOM 12159 O O . LYS C 2 449 ? -51.883 -110.678 -41.757 1.00 86.91 449 LYS C O 1
ATOM 12165 N N . VAL C 2 450 ? -52.715 -110.817 -39.616 1.00 84.29 450 VAL C N 1
ATOM 12166 C CA . VAL C 2 450 ? -52.872 -109.347 -39.424 1.00 88.50 450 VAL C CA 1
ATOM 12167 C C . VAL C 2 450 ? -51.485 -108.681 -39.468 1.00 93.46 450 VAL C C 1
ATOM 12168 O O . VAL C 2 450 ? -51.308 -107.702 -40.264 1.00 95.44 450 VAL C O 1
ATOM 12172 N N . LEU C 2 451 ? -50.512 -109.205 -38.714 1.00 94.75 451 LEU C N 1
ATOM 12173 C CA . LEU C 2 451 ? -49.159 -108.592 -38.704 1.00 99.11 451 LEU C CA 1
ATOM 12174 C C . LEU C 2 451 ? -48.651 -108.442 -40.146 1.00 100.25 451 LEU C C 1
ATOM 12175 O O . LEU C 2 451 ? -48.164 -107.319 -40.530 1.00 103.77 451 LEU C O 1
ATOM 12180 N N . MET C 2 452 ? -48.760 -109.518 -40.929 1.00 95.29 452 MET C N 1
ATOM 12181 C CA . MET C 2 452 ? -48.238 -109.538 -42.315 1.00 95.97 452 MET C CA 1
ATOM 12182 C C . MET C 2 452 ? -48.941 -108.444 -43.124 1.00 97.14 452 MET C C 1
ATOM 12183 O O . MET C 2 452 ? -48.286 -107.892 -44.019 1.00 105.33 452 MET C O 1
ATOM 12188 N N . ARG C 2 453 ? -50.191 -108.087 -42.811 1.00 96.72 453 ARG C N 1
ATOM 12189 C CA . ARG C 2 453 ? -50.904 -107.056 -43.615 1.00 98.16 453 ARG C CA 1
ATOM 12190 C C . ARG C 2 453 ? -50.408 -105.668 -43.182 1.00 101.91 453 ARG C C 1
ATOM 12191 O O . ARG C 2 453 ? -50.149 -104.807 -44.082 1.00 101.28 453 ARG C O 1
ATOM 12199 N N . ARG C 2 454 ? -50.211 -105.478 -41.877 1.00 101.35 454 ARG C N 1
ATOM 12200 C CA . ARG C 2 454 ? -49.576 -104.246 -41.346 1.00 106.95 454 ARG C CA 1
ATOM 12201 C C . ARG C 2 454 ? -48.215 -104.047 -42.033 1.00 112.06 454 ARG C C 1
ATOM 12202 O O . ARG C 2 454 ? -48.052 -103.007 -42.730 1.00 113.46 454 ARG C O 1
ATOM 12210 N N . LEU C 2 455 ? -47.304 -105.021 -41.902 1.00 110.82 455 LEU C N 1
ATOM 12211 C CA . LEU C 2 455 ? -45.903 -104.883 -42.392 1.00 111.26 455 LEU C CA 1
ATOM 12212 C C . LEU C 2 455 ? -45.847 -104.636 -43.912 1.00 112.53 455 LEU C C 1
ATOM 12213 O O . LEU C 2 455 ? -45.027 -103.791 -44.323 1.00 121.80 455 LEU C O 1
ATOM 12218 N N . PHE C 2 456 ? -46.648 -105.314 -44.737 1.00 104.84 456 PHE C N 1
ATOM 12219 C CA . PHE C 2 456 ? -46.444 -105.322 -46.212 1.00 104.74 456 PHE C CA 1
ATOM 12220 C C . PHE C 2 456 ? -47.546 -104.561 -46.960 1.00 105.98 456 PHE C C 1
ATOM 12221 O O . PHE C 2 456 ? -47.465 -104.472 -48.203 1.00 105.91 456 PHE C O 1
ATOM 12229 N N . THR C 2 457 ? -48.556 -104.044 -46.258 1.00 107.40 457 THR C N 1
ATOM 12230 C CA . THR C 2 457 ? -49.600 -103.196 -46.893 1.00 108.76 457 THR C CA 1
ATOM 12231 C C . THR C 2 457 ? -49.707 -101.852 -46.173 1.00 109.60 457 THR C C 1
ATOM 12232 O O . THR C 2 457 ? -50.290 -100.934 -46.769 1.00 110.76 457 THR C O 1
ATOM 12236 N N . GLY C 2 458 ? -49.156 -101.722 -44.962 1.00 111.40 458 GLY C N 1
ATOM 12237 C CA . GLY C 2 458 ? -49.222 -100.468 -44.183 1.00 119.03 458 GLY C CA 1
ATOM 12238 C C . GLY C 2 458 ? -50.656 -100.125 -43.815 1.00 122.68 458 GLY C C 1
ATOM 12239 O O . GLY C 2 458 ? -51.059 -98.960 -44.059 1.00 125.39 458 GLY C O 1
ATOM 12240 N N . SER C 2 459 ? -51.405 -101.097 -43.275 1.00 120.50 459 SER C N 1
ATOM 12241 C CA . SER C 2 459 ? -52.775 -100.919 -42.729 1.00 120.15 459 SER C CA 1
ATOM 12242 C C . SER C 2 459 ? -52.692 -100.811 -41.201 1.00 118.54 459 SER C C 1
ATOM 12243 O O . SER C 2 459 ? -51.651 -101.180 -40.636 1.00 118.43 459 SER C O 1
ATOM 12246 N N . SER C 2 460 ? -53.767 -100.360 -40.554 1.00 117.09 460 SER C N 1
ATOM 12247 C CA . SER C 2 460 ? -53.802 -100.064 -39.100 1.00 117.80 460 SER C CA 1
ATOM 12248 C C . SER C 2 460 ? -54.480 -101.211 -38.345 1.00 112.99 460 SER C C 1
ATOM 12249 O O . SER C 2 460 ? -54.765 -101.052 -37.142 1.00 113.64 460 SER C O 1
ATOM 12252 N N . GLU C 2 461 ? -54.723 -102.335 -39.023 1.00 111.00 461 GLU C N 1
ATOM 12253 C CA . GLU C 2 461 ? -55.490 -103.484 -38.467 1.00 103.04 461 GLU C CA 1
ATOM 12254 C C . GLU C 2 461 ? -54.731 -104.081 -37.279 1.00 99.64 461 GLU C C 1
ATOM 12255 O O . GLU C 2 461 ? -53.564 -104.424 -37.446 1.00 100.85 461 GLU C O 1
ATOM 12261 N N . LEU C 2 462 ? -55.374 -104.173 -36.120 1.00 102.71 462 LEU C N 1
ATOM 12262 C CA . LEU C 2 462 ? -54.828 -104.812 -34.889 1.00 103.41 462 LEU C CA 1
ATOM 12263 C C . LEU C 2 462 ? -55.586 -106.112 -34.622 1.00 99.13 462 LEU C C 1
ATOM 12264 O O . LEU C 2 462 ? -56.797 -106.134 -34.822 1.00 103.12 462 LEU C O 1
ATOM 12269 N N . THR C 2 463 ? -54.892 -107.144 -34.169 1.00 94.63 463 THR C N 1
ATOM 12270 C CA . THR C 2 463 ? -55.512 -108.355 -33.606 1.00 90.14 463 THR C CA 1
ATOM 12271 C C . THR C 2 463 ? -56.202 -107.961 -32.306 1.00 92.41 463 THR C C 1
ATOM 12272 O O . THR C 2 463 ? -55.612 -107.212 -31.545 1.00 93.39 463 THR C O 1
ATOM 12276 N N . GLU C 2 464 ? -57.418 -108.451 -32.087 1.00 91.34 464 GLU C N 1
ATOM 12277 C CA . GLU C 2 464 ? -58.183 -108.195 -30.850 1.00 89.23 464 GLU C CA 1
ATOM 12278 C C . GLU C 2 464 ? -57.967 -109.395 -29.928 1.00 88.60 464 GLU C C 1
ATOM 12279 O O . GLU C 2 464 ? -58.395 -110.513 -30.272 1.00 88.96 464 GLU C O 1
ATOM 12285 N N . TYR C 2 465 ? -57.274 -109.152 -28.814 1.00 88.89 465 TYR C N 1
ATOM 12286 C CA . TYR C 2 465 ? -56.812 -110.164 -27.827 1.00 88.79 465 TYR C CA 1
ATOM 12287 C C . TYR C 2 465 ? -57.778 -110.214 -26.629 1.00 87.57 465 TYR C C 1
ATOM 12288 O O . TYR C 2 465 ? -57.589 -111.062 -25.738 1.00 84.44 465 TYR C O 1
ATOM 12297 N N . ASP C 2 466 ? -58.816 -109.377 -26.601 1.00 89.18 466 ASP C N 1
ATOM 12298 C CA . ASP C 2 466 ? -59.807 -109.375 -25.482 1.00 94.60 466 ASP C CA 1
ATOM 12299 C C . ASP C 2 466 ? -61.067 -110.177 -25.886 1.00 90.73 466 ASP C C 1
ATOM 12300 O O . ASP C 2 466 ? -61.327 -110.359 -27.075 1.00 84.93 466 ASP C O 1
ATOM 12305 N N . LYS C 2 467 ? -61.772 -110.719 -24.897 1.00 93.33 467 LYS C N 1
ATOM 12306 C CA . LYS C 2 467 ? -63.112 -111.345 -25.042 1.00 90.95 467 LYS C CA 1
ATOM 12307 C C . LYS C 2 467 ? -63.032 -112.516 -26.019 1.00 86.54 467 LYS C C 1
ATOM 12308 O O . LYS C 2 467 ? -63.954 -112.707 -26.826 1.00 82.19 467 LYS C O 1
ATOM 12314 N N . ILE C 2 468 ? -61.947 -113.270 -25.957 1.00 86.41 468 ILE C N 1
ATOM 12315 C CA . ILE C 2 468 ? -61.716 -114.409 -26.883 1.00 80.90 468 ILE C CA 1
ATOM 12316 C C . ILE C 2 468 ? -62.516 -115.607 -26.390 1.00 73.45 468 ILE C C 1
ATOM 12317 O O . ILE C 2 468 ? -62.371 -116.017 -25.253 1.00 73.98 468 ILE C O 1
ATOM 12322 N N . PRO C 2 469 ? -63.379 -116.218 -27.225 1.00 70.25 469 PRO C N 1
ATOM 12323 C CA . PRO C 2 469 ? -64.109 -117.409 -26.808 1.00 70.42 469 PRO C CA 1
ATOM 12324 C C . PRO C 2 469 ? -63.199 -118.643 -26.775 1.00 74.52 469 PRO C C 1
ATOM 12325 O O . PRO C 2 469 ? -62.301 -118.746 -27.589 1.00 76.56 469 PRO C O 1
ATOM 12329 N N . THR C 2 470 ? -63.473 -119.539 -25.837 1.00 78.30 470 THR C N 1
ATOM 12330 C CA . THR C 2 470 ? -62.865 -120.882 -25.772 1.00 78.83 470 THR C CA 1
ATOM 12331 C C . THR C 2 470 ? -63.947 -121.929 -25.533 1.00 77.03 470 THR C C 1
ATOM 12332 O O . THR C 2 470 ? -65.097 -121.606 -25.155 1.00 77.40 470 THR C O 1
ATOM 12336 N N . THR C 2 471 ? -63.534 -123.162 -25.747 1.00 79.31 471 THR C N 1
ATOM 12337 C CA . THR C 2 471 ? -64.233 -124.376 -25.321 1.00 80.82 471 THR C CA 1
ATOM 12338 C C . THR C 2 471 ? -63.174 -125.338 -24.775 1.00 83.03 471 THR C C 1
ATOM 12339 O O . THR C 2 471 ? -62.167 -125.533 -25.451 1.00 84.83 471 THR C O 1
ATOM 12343 N N . VAL C 2 472 ? -63.396 -125.833 -23.562 1.00 81.50 472 VAL C N 1
ATOM 12344 C CA . VAL C 2 472 ? -62.726 -127.009 -22.962 1.00 84.24 472 VAL C CA 1
ATOM 12345 C C . VAL C 2 472 ? -63.550 -128.241 -23.324 1.00 86.55 472 VAL C C 1
ATOM 12346 O O . VAL C 2 472 ? -64.740 -128.322 -22.922 1.00 87.84 472 VAL C O 1
ATOM 12350 N N . PHE C 2 473 ? -62.947 -129.159 -24.074 1.00 91.58 473 PHE C N 1
ATOM 12351 C CA . PHE C 2 473 ? -63.621 -130.345 -24.664 1.00 92.09 473 PHE C CA 1
ATOM 12352 C C . PHE C 2 473 ? -63.570 -131.507 -23.669 1.00 97.64 473 PHE C C 1
ATOM 12353 O O . PHE C 2 473 ? -63.166 -132.608 -24.060 1.00 96.20 473 PHE C O 1
ATOM 12361 N N . THR C 2 474 ? -63.974 -131.254 -22.420 1.00 96.36 474 THR C N 1
ATOM 12362 C CA . THR C 2 474 ? -64.244 -132.277 -21.379 1.00 95.17 474 THR C CA 1
ATOM 12363 C C . THR C 2 474 ? -65.419 -133.142 -21.831 1.00 93.27 474 THR C C 1
ATOM 12364 O O . THR C 2 474 ? -66.042 -132.851 -22.843 1.00 90.40 474 THR C O 1
ATOM 12368 N N . PRO C 2 475 ? -65.714 -134.281 -21.167 1.00 97.11 475 PRO C N 1
ATOM 12369 C CA . PRO C 2 475 ? -66.737 -135.208 -21.665 1.00 98.24 475 PRO C CA 1
ATOM 12370 C C . PRO C 2 475 ? -68.061 -134.482 -21.932 1.00 97.48 475 PRO C C 1
ATOM 12371 O O . PRO C 2 475 ? -68.656 -134.745 -22.946 1.00 103.41 475 PRO C O 1
ATOM 12375 N N . LEU C 2 476 ? -68.473 -133.601 -21.017 1.00 96.89 476 LEU C N 1
ATOM 12376 C CA . LEU C 2 476 ? -69.494 -132.548 -21.260 1.00 92.62 476 LEU C CA 1
ATOM 12377 C C . LEU C 2 476 ? -68.718 -131.260 -21.510 1.00 87.60 476 LEU C C 1
ATOM 12378 O O . LEU C 2 476 ? -67.971 -130.844 -20.594 1.00 89.92 476 LEU C O 1
ATOM 12383 N N . GLU C 2 477 ? -68.861 -130.682 -22.707 1.00 82.57 477 GLU C N 1
ATOM 12384 C CA . GLU C 2 477 ? -68.000 -129.567 -23.183 1.00 79.90 477 GLU C CA 1
ATOM 12385 C C . GLU C 2 477 ? -68.318 -128.286 -22.399 1.00 77.00 477 GLU C C 1
ATOM 12386 O O . GLU C 2 477 ? -69.487 -128.077 -21.995 1.00 70.02 477 GLU C O 1
ATOM 12392 N N . TYR C 2 478 ? -67.301 -127.455 -22.173 1.00 77.42 478 TYR C N 1
ATOM 12393 C CA . TYR C 2 478 ? -67.447 -126.167 -21.457 1.00 76.74 478 TYR C CA 1
ATOM 12394 C C . TYR C 2 478 ? -67.052 -125.017 -22.393 1.00 77.55 478 TYR C C 1
ATOM 12395 O O . TYR C 2 478 ? -65.853 -124.809 -22.695 1.00 81.06 478 TYR C O 1
ATOM 12404 N N . GLY C 2 479 ? -68.033 -124.224 -22.809 1.00 78.53 479 GLY C N 1
ATOM 12405 C CA . GLY C 2 479 ? -67.804 -123.068 -23.700 1.00 75.03 479 GLY C CA 1
ATOM 12406 C C . GLY C 2 479 ? -67.856 -121.779 -22.905 1.00 73.76 479 GLY C C 1
ATOM 12407 O O . GLY C 2 479 ? -68.684 -121.707 -21.957 1.00 72.39 479 GLY C O 1
ATOM 12408 N N . SER C 2 480 ? -66.998 -120.814 -23.236 1.00 71.82 480 SER C N 1
ATOM 12409 C CA . SER C 2 480 ? -66.998 -119.527 -22.511 1.00 71.78 480 SER C CA 1
ATOM 12410 C C . SER C 2 480 ? -66.404 -118.404 -23.351 1.00 70.72 480 SER C C 1
ATOM 12411 O O . SER C 2 480 ? -65.646 -118.643 -24.300 1.00 71.09 480 SER C O 1
ATOM 12414 N N . CYS C 2 481 ? -66.757 -117.198 -22.941 1.00 72.09 481 CYS C N 1
ATOM 12415 C CA . CYS C 2 481 ? -66.290 -115.920 -23.505 1.00 72.90 481 CYS C CA 1
ATOM 12416 C C . CYS C 2 481 ? -66.435 -114.843 -22.433 1.00 72.92 481 CYS C C 1
ATOM 12417 O O . CYS C 2 481 ? -67.545 -114.742 -21.845 1.00 77.60 481 CYS C O 1
ATOM 12420 N N . GLY C 2 482 ? -65.350 -114.110 -22.167 1.00 73.49 482 GLY C N 1
ATOM 12421 C CA . GLY C 2 482 ? -65.358 -112.940 -21.273 1.00 77.64 482 GLY C CA 1
ATOM 12422 C C . GLY C 2 482 ? -65.159 -113.314 -19.816 1.00 82.58 482 GLY C C 1
ATOM 12423 O O . GLY C 2 482 ? -64.522 -114.336 -19.536 1.00 84.19 482 GLY C O 1
ATOM 12424 N N . LEU C 2 483 ? -65.651 -112.491 -18.893 1.00 87.46 483 LEU C N 1
ATOM 12425 C CA . LEU C 2 483 ? -65.252 -112.634 -17.474 1.00 89.94 483 LEU C CA 1
ATOM 12426 C C . LEU C 2 483 ? -65.901 -113.869 -16.852 1.00 88.66 483 LEU C C 1
ATOM 12427 O O . LEU C 2 483 ? -67.004 -114.257 -17.262 1.00 85.12 483 LEU C O 1
ATOM 12432 N N . SER C 2 484 ? -65.202 -114.469 -15.899 1.00 91.70 484 SER C N 1
ATOM 12433 C CA . SER C 2 484 ? -65.782 -115.435 -14.937 1.00 96.13 484 SER C CA 1
ATOM 12434 C C . SER C 2 484 ? -66.699 -114.641 -14.008 1.00 97.69 484 SER C C 1
ATOM 12435 O O . SER C 2 484 ? -66.494 -113.425 -13.889 1.00 100.32 484 SER C O 1
ATOM 12438 N N . GLU C 2 485 ? -67.636 -115.315 -13.351 1.00 97.76 485 GLU C N 1
ATOM 12439 C CA . GLU C 2 485 ? -68.471 -114.722 -12.280 1.00 104.78 485 GLU C CA 1
ATOM 12440 C C . GLU C 2 485 ? -67.554 -114.049 -11.260 1.00 108.12 485 GLU C C 1
ATOM 12441 O O . GLU C 2 485 ? -67.831 -112.886 -10.880 1.00 109.48 485 GLU C O 1
ATOM 12447 N N . TYR C 2 486 ? -66.486 -114.737 -10.861 1.00 109.62 486 TYR C N 1
ATOM 12448 C CA . TYR C 2 486 ? -65.574 -114.242 -9.809 1.00 116.00 486 TYR C CA 1
ATOM 12449 C C . TYR C 2 486 ? -64.879 -112.957 -10.281 1.00 115.55 486 TYR C C 1
ATOM 12450 O O . TYR C 2 486 ? -64.918 -111.960 -9.552 1.00 122.75 486 TYR C O 1
ATOM 12459 N N . SER C 2 487 ? -64.286 -112.953 -11.476 1.00 111.03 487 SER C N 1
ATOM 12460 C CA . SER C 2 487 ? -63.537 -111.777 -11.996 1.00 109.41 487 SER C CA 1
ATOM 12461 C C . SER C 2 487 ? -64.456 -110.554 -12.076 1.00 106.69 487 SER C C 1
ATOM 12462 O O . SER C 2 487 ? -64.014 -109.450 -11.695 1.00 108.98 487 SER C O 1
ATOM 12465 N N . ALA C 2 488 ? -65.694 -110.745 -12.525 1.00 103.56 488 ALA C N 1
ATOM 12466 C CA . ALA C 2 488 ? -66.695 -109.660 -12.676 1.00 104.51 488 ALA C CA 1
ATOM 12467 C C . ALA C 2 488 ? -67.015 -109.084 -11.295 1.00 105.23 488 ALA C C 1
ATOM 12468 O O . ALA C 2 488 ? -67.010 -107.826 -11.158 1.00 106.43 488 ALA C O 1
ATOM 12470 N N . ILE C 2 489 ? -67.266 -109.962 -10.315 1.00 106.65 489 ILE C N 1
ATOM 12471 C CA . ILE C 2 489 ? -67.604 -109.520 -8.928 1.00 116.74 489 ILE C CA 1
ATOM 12472 C C . ILE C 2 489 ? -66.371 -108.815 -8.323 1.00 119.92 489 ILE C C 1
ATOM 12473 O O . ILE C 2 489 ? -66.524 -107.690 -7.866 1.00 114.32 489 ILE C O 1
ATOM 12478 N N . GLN C 2 490 ? -65.181 -109.417 -8.415 1.00 121.78 490 GLN C N 1
ATOM 12479 C CA . GLN C 2 490 ? -63.898 -108.811 -7.969 1.00 126.87 490 GLN C CA 1
ATOM 12480 C C . GLN C 2 490 ? -63.744 -107.426 -8.615 1.00 126.50 490 GLN C C 1
ATOM 12481 O O . GLN C 2 490 ? -63.430 -106.485 -7.897 1.00 130.18 490 GLN C O 1
ATOM 12487 N N . LYS C 2 491 ? -63.987 -107.284 -9.915 1.00 125.40 491 LYS C N 1
ATOM 12488 C CA . LYS C 2 491 ? -63.713 -106.001 -10.620 1.00 128.50 491 LYS C CA 1
ATOM 12489 C C . LYS C 2 491 ? -64.808 -104.953 -10.361 1.00 131.05 491 LYS C C 1
ATOM 12490 O O . LYS C 2 491 ? -64.427 -103.769 -10.255 1.00 133.47 491 LYS C O 1
ATOM 12496 N N . TYR C 2 492 ? -66.101 -105.315 -10.298 1.00 127.81 492 TYR C N 1
ATOM 12497 C CA . TYR C 2 492 ? -67.210 -104.314 -10.331 1.00 124.14 492 TYR C CA 1
ATOM 12498 C C . TYR C 2 492 ? -68.064 -104.290 -9.052 1.00 124.04 492 TYR C C 1
ATOM 12499 O O . TYR C 2 492 ? -68.854 -103.324 -8.895 1.00 121.49 492 TYR C O 1
ATOM 12508 N N . GLY C 2 493 ? -67.951 -105.307 -8.193 1.00 122.57 493 GLY C N 1
ATOM 12509 C CA . GLY C 2 493 ? -68.679 -105.402 -6.913 1.00 125.73 493 GLY C CA 1
ATOM 12510 C C . GLY C 2 493 ? -69.904 -106.286 -7.022 1.00 123.43 493 GLY C C 1
ATOM 12511 O O . GLY C 2 493 ? -70.662 -106.125 -7.998 1.00 123.44 493 GLY C O 1
ATOM 12512 N N . LYS C 2 494 ? -70.092 -107.193 -6.059 1.00 126.49 494 LYS C N 1
ATOM 12513 C CA . LYS C 2 494 ? -71.219 -108.161 -6.014 1.00 128.25 494 LYS C CA 1
ATOM 12514 C C . LYS C 2 494 ? -72.523 -107.415 -6.331 1.00 125.43 494 LYS C C 1
ATOM 12515 O O . LYS C 2 494 ? -73.332 -107.936 -7.116 1.00 118.14 494 LYS C O 1
ATOM 12521 N N . GLU C 2 495 ? -72.691 -106.213 -5.770 1.00 127.13 495 GLU C N 1
ATOM 12522 C CA . GLU C 2 495 ? -73.936 -105.412 -5.882 1.00 126.58 495 GLU C CA 1
ATOM 12523 C C . GLU C 2 495 ? -74.201 -105.003 -7.338 1.00 121.34 495 GLU C C 1
ATOM 12524 O O . GLU C 2 495 ? -75.364 -104.750 -7.634 1.00 118.76 495 GLU C O 1
ATOM 12530 N N . ASN C 2 496 ? -73.190 -104.941 -8.212 1.00 120.22 496 ASN C N 1
ATOM 12531 C CA . ASN C 2 496 ? -73.343 -104.408 -9.602 1.00 116.18 496 ASN C CA 1
ATOM 12532 C C . ASN C 2 496 ? -73.277 -105.531 -10.651 1.00 110.19 496 ASN C C 1
ATOM 12533 O O . ASN C 2 496 ? -73.113 -105.218 -11.872 1.00 107.73 496 ASN C O 1
ATOM 12538 N N . ILE C 2 497 ? -73.394 -106.786 -10.225 1.00 104.55 497 ILE C N 1
ATOM 12539 C CA . ILE C 2 497 ? -73.361 -107.926 -11.177 1.00 102.65 497 ILE C CA 1
ATOM 12540 C C . ILE C 2 497 ? -74.694 -108.655 -11.094 1.00 102.40 497 ILE C C 1
ATOM 12541 O O . ILE C 2 497 ? -75.108 -109.005 -9.977 1.00 101.93 497 ILE C O 1
ATOM 12546 N N . ASN C 2 498 ? -75.340 -108.842 -12.245 1.00 97.69 498 ASN C N 1
ATOM 12547 C CA . ASN C 2 498 ? -76.453 -109.808 -12.385 1.00 92.23 498 ASN C CA 1
ATOM 12548 C C . ASN C 2 498 ? -75.911 -111.047 -13.084 1.00 89.44 498 ASN C C 1
ATOM 12549 O O . ASN C 2 498 ? -75.239 -110.911 -14.110 1.00 87.60 498 ASN C O 1
ATOM 12554 N N . VAL C 2 499 ? -76.171 -112.206 -12.504 1.00 90.73 499 VAL C N 1
ATOM 12555 C CA . VAL C 2 499 ? -75.881 -113.533 -13.099 1.00 87.13 499 VAL C CA 1
ATOM 12556 C C . VAL C 2 499 ? -77.226 -114.153 -13.452 1.00 85.07 499 VAL C C 1
ATOM 12557 O O . VAL C 2 499 ? -77.990 -114.477 -12.511 1.00 91.12 499 VAL C O 1
ATOM 12561 N N . TYR C 2 500 ? -77.500 -114.296 -14.745 1.00 81.91 500 TYR C N 1
ATOM 12562 C CA . TYR C 2 500 ? -78.735 -114.959 -15.218 1.00 80.90 500 TYR C CA 1
ATOM 12563 C C . TYR C 2 500 ? -78.362 -116.385 -15.588 1.00 79.76 500 TYR C C 1
ATOM 12564 O O . TYR C 2 500 ? -77.308 -116.566 -16.236 1.00 80.98 500 TYR C O 1
ATOM 12573 N N . HIS C 2 501 ? -79.171 -117.367 -15.192 1.00 79.21 501 HIS C N 1
ATOM 12574 C CA . HIS C 2 501 ? -78.775 -118.776 -15.416 1.00 77.22 501 HIS C CA 1
ATOM 12575 C C . HIS C 2 501 ? -79.987 -119.683 -15.596 1.00 75.89 501 HIS C C 1
ATOM 12576 O O . HIS C 2 501 ? -81.117 -119.272 -15.331 1.00 77.00 501 HIS C O 1
ATOM 12583 N N . ASN C 2 502 ? -79.731 -120.890 -16.076 1.00 76.39 502 ASN C N 1
ATOM 12584 C CA . ASN C 2 502 ? -80.764 -121.941 -16.199 1.00 76.21 502 ASN C CA 1
ATOM 12585 C C . ASN C 2 502 ? -80.096 -123.305 -16.310 1.00 75.67 502 ASN C C 1
ATOM 12586 O O . ASN C 2 502 ? -78.928 -123.376 -16.749 1.00 76.47 502 ASN C O 1
ATOM 12591 N N . VAL C 2 503 ? -80.843 -124.339 -15.962 1.00 76.72 503 VAL C N 1
ATOM 12592 C CA . VAL C 2 503 ? -80.520 -125.729 -16.375 1.00 80.64 503 VAL C CA 1
ATOM 12593 C C . VAL C 2 503 ? -81.413 -126.055 -17.568 1.00 78.32 503 VAL C C 1
ATOM 12594 O O . VAL C 2 503 ? -82.343 -125.317 -17.832 1.00 82.43 503 VAL C O 1
ATOM 12598 N N . PHE C 2 504 ? -81.093 -127.105 -18.293 1.00 76.10 504 PHE C N 1
ATOM 12599 C CA . PHE C 2 504 ? -81.819 -127.510 -19.515 1.00 75.46 504 PHE C CA 1
ATOM 12600 C C . PHE C 2 504 ? -81.375 -128.921 -19.836 1.00 78.73 504 PHE C C 1
ATOM 12601 O O . PHE C 2 504 ? -80.270 -129.291 -19.405 1.00 81.27 504 PHE C O 1
ATOM 12609 N N . ILE C 2 505 ? -82.225 -129.667 -20.526 1.00 83.77 505 ILE C N 1
ATOM 12610 C CA . ILE C 2 505 ? -81.893 -131.033 -21.021 1.00 85.25 505 ILE C CA 1
ATOM 12611 C C . ILE C 2 505 ? -81.844 -130.945 -22.536 1.00 78.45 505 ILE C C 1
ATOM 12612 O O . ILE C 2 505 ? -82.850 -130.756 -23.204 1.00 77.14 505 ILE C O 1
ATOM 12617 N N . PRO C 2 506 ? -80.663 -131.098 -23.143 1.00 76.21 506 PRO C N 1
ATOM 12618 C CA . PRO C 2 506 ? -80.616 -131.180 -24.598 1.00 77.91 506 PRO C CA 1
ATOM 12619 C C . PRO C 2 506 ? -81.638 -132.227 -25.064 1.00 79.73 506 PRO C C 1
ATOM 12620 O O . PRO C 2 506 ? -81.657 -133.326 -24.555 1.00 85.66 506 PRO C O 1
ATOM 12624 N N . LEU C 2 507 ? -82.494 -131.858 -26.001 1.00 80.86 507 LEU C N 1
ATOM 12625 C CA . LEU C 2 507 ? -83.589 -132.718 -26.503 1.00 86.77 507 LEU C CA 1
ATOM 12626 C C . LEU C 2 507 ? -83.055 -134.109 -26.892 1.00 93.29 507 LEU C C 1
ATOM 12627 O O . LEU C 2 507 ? -83.788 -135.092 -26.712 1.00 86.63 507 LEU C O 1
ATOM 12632 N N . GLU C 2 508 ? -81.825 -134.172 -27.417 1.00 96.94 508 GLU C N 1
ATOM 12633 C CA . GLU C 2 508 ? -81.145 -135.430 -27.838 1.00 98.95 508 GLU C CA 1
ATOM 12634 C C . GLU C 2 508 ? -80.990 -136.406 -26.659 1.00 97.02 508 GLU C C 1
ATOM 12635 O O . GLU C 2 508 ? -80.718 -137.595 -26.914 1.00 102.75 508 GLU C O 1
ATOM 12641 N N . TYR C 2 509 ? -81.053 -135.920 -25.422 1.00 92.34 509 TYR C N 1
ATOM 12642 C CA . TYR C 2 509 ? -80.788 -136.717 -24.193 1.00 96.28 509 TYR C CA 1
ATOM 12643 C C . TYR C 2 509 ? -82.122 -137.143 -23.534 1.00 95.26 509 TYR C C 1
ATOM 12644 O O . TYR C 2 509 ? -82.103 -138.080 -22.712 1.00 104.82 509 TYR C O 1
ATOM 12653 N N . ALA C 2 510 ? -83.251 -136.568 -23.960 1.00 93.24 510 ALA C N 1
ATOM 12654 C CA . ALA C 2 510 ? -84.581 -136.616 -23.297 1.00 96.90 510 ALA C CA 1
ATOM 12655 C C . ALA C 2 510 ? -85.039 -138.052 -23.065 1.00 103.12 510 ALA C C 1
ATOM 12656 O O . ALA C 2 510 ? -85.678 -138.284 -22.034 1.00 111.19 510 ALA C O 1
ATOM 12658 N N . VAL C 2 511 ? -84.729 -138.950 -23.996 1.00 105.68 511 VAL C N 1
ATOM 12659 C CA . VAL C 2 511 ? -85.221 -140.363 -24.005 1.00 107.67 511 VAL C CA 1
ATOM 12660 C C . VAL C 2 511 ? -84.149 -141.275 -23.411 1.00 111.46 511 VAL C C 1
ATOM 12661 O O . VAL C 2 511 ? -84.427 -142.473 -23.230 1.00 121.26 511 VAL C O 1
ATOM 12665 N N . THR C 2 512 ? -82.992 -140.721 -23.050 1.00 111.09 512 THR C N 1
ATOM 12666 C CA . THR C 2 512 ? -81.887 -141.503 -22.437 1.00 113.21 512 THR C CA 1
ATOM 12667 C C . THR C 2 512 ? -81.934 -141.338 -20.913 1.00 117.46 512 THR C C 1
ATOM 12668 O O . THR C 2 512 ? -82.741 -140.525 -20.425 1.00 116.05 512 THR C O 1
ATOM 12672 N N . GLU C 2 513 ? -81.115 -142.102 -20.194 1.00 122.99 513 GLU C N 1
ATOM 12673 C CA . GLU C 2 513 ? -80.910 -141.950 -18.733 1.00 124.94 513 GLU C CA 1
ATOM 12674 C C . GLU C 2 513 ? -79.474 -141.485 -18.517 1.00 122.74 513 GLU C C 1
ATOM 12675 O O . GLU C 2 513 ? -78.840 -141.929 -17.537 1.00 122.99 513 GLU C O 1
ATOM 12681 N N . ARG C 2 514 ? -78.997 -140.609 -19.405 1.00 120.31 514 ARG C N 1
ATOM 12682 C CA . ARG C 2 514 ? -77.623 -140.054 -19.339 1.00 119.46 514 ARG C CA 1
ATOM 12683 C C . ARG C 2 514 ? -77.448 -139.259 -18.036 1.00 119.19 514 ARG C C 1
ATOM 12684 O O . ARG C 2 514 ? -78.443 -138.652 -17.560 1.00 114.44 514 ARG C O 1
ATOM 12692 N N . LYS C 2 515 ? -76.221 -139.267 -17.510 1.00 123.70 515 LYS C N 1
ATOM 12693 C CA . LYS C 2 515 ? -75.750 -138.477 -16.344 1.00 124.46 515 LYS C CA 1
ATOM 12694 C C . LYS C 2 515 ? -75.859 -136.990 -16.678 1.00 120.54 515 LYS C C 1
ATOM 12695 O O . LYS C 2 515 ? -76.281 -136.188 -15.806 1.00 114.44 515 LYS C O 1
ATOM 12701 N N . GLU C 2 516 ? -75.474 -136.654 -17.916 1.00 115.40 516 GLU C N 1
ATOM 12702 C CA . GLU C 2 516 ? -75.454 -135.274 -18.470 1.00 114.41 516 GLU C CA 1
ATOM 12703 C C . GLU C 2 516 ? -76.791 -134.547 -18.215 1.00 112.19 516 GLU C C 1
ATOM 12704 O O . GLU C 2 516 ? -76.755 -133.316 -17.996 1.00 113.82 516 GLU C O 1
ATOM 12710 N N . LYS C 2 517 ? -77.926 -135.262 -18.188 1.00 111.15 517 LYS C N 1
ATOM 12711 C CA . LYS C 2 517 ? -79.286 -134.660 -18.071 1.00 108.00 517 LYS C CA 1
ATOM 12712 C C . LYS C 2 517 ? -79.427 -133.799 -16.810 1.00 104.99 517 LYS C C 1
ATOM 12713 O O . LYS C 2 517 ? -80.358 -132.997 -16.784 1.00 111.70 517 LYS C O 1
ATOM 12719 N N . THR C 2 518 ? -78.562 -133.943 -15.807 1.00 103.62 518 THR C N 1
ATOM 12720 C CA . THR C 2 518 ? -78.634 -133.155 -14.551 1.00 104.55 518 THR C CA 1
ATOM 12721 C C . THR C 2 518 ? -77.448 -132.184 -14.464 1.00 103.06 518 THR C C 1
ATOM 12722 O O . THR C 2 518 ? -77.345 -131.511 -13.413 1.00 110.28 518 THR C O 1
ATOM 12726 N N . HIS C 2 519 ? -76.590 -132.075 -15.486 1.00 98.37 519 HIS C N 1
ATOM 12727 C CA . HIS C 2 519 ? -75.345 -131.252 -15.391 1.00 96.59 519 HIS C CA 1
ATOM 12728 C C . HIS C 2 519 ? -75.311 -130.069 -16.364 1.00 87.96 519 HIS C C 1
ATOM 12729 O O . HIS C 2 519 ? -74.441 -129.214 -16.171 1.00 88.60 519 HIS C O 1
ATOM 12736 N N . CYS C 2 520 ? -76.139 -130.049 -17.406 1.00 86.24 520 CYS C N 1
ATOM 12737 C CA . CYS C 2 520 ? -76.127 -128.965 -18.420 1.00 83.46 520 CYS C CA 1
ATOM 12738 C C . CYS C 2 520 ? -76.659 -127.687 -17.776 1.00 81.80 520 CYS C C 1
ATOM 12739 O O . CYS C 2 520 ? -77.739 -127.711 -17.172 1.00 84.04 520 CYS C O 1
ATOM 12742 N N . TYR C 2 521 ? -75.884 -126.618 -17.891 1.00 82.72 521 TYR C N 1
ATOM 12743 C CA . TYR C 2 521 ? -76.077 -125.326 -17.191 1.00 80.49 521 TYR C CA 1
ATOM 12744 C C . TYR C 2 521 ? -75.526 -124.235 -18.100 1.00 77.68 521 TYR C C 1
ATOM 12745 O O . TYR C 2 521 ? -74.551 -124.510 -18.841 1.00 74.62 521 TYR C O 1
ATOM 12754 N N . CYS C 2 522 ? -76.168 -123.069 -18.120 1.00 75.13 522 CYS C N 1
ATOM 12755 C CA . CYS C 2 522 ? -75.581 -121.881 -18.790 1.00 73.45 522 CYS C CA 1
ATOM 12756 C C . CYS C 2 522 ? -75.740 -120.679 -17.880 1.00 74.06 522 CYS C C 1
ATOM 12757 O O . CYS C 2 522 ? -76.702 -120.635 -17.072 1.00 76.72 522 CYS C O 1
ATOM 12760 N N . LYS C 2 523 ? -74.819 -119.737 -17.992 1.00 73.22 523 LYS C N 1
ATOM 12761 C CA . LYS C 2 523 ? -75.000 -118.483 -17.250 1.00 76.14 523 LYS C CA 1
ATOM 12762 C C . LYS C 2 523 ? -74.424 -117.340 -18.064 1.00 75.08 523 LYS C C 1
ATOM 12763 O O . LYS C 2 523 ? -73.482 -117.539 -18.878 1.00 74.68 523 LYS C O 1
ATOM 12769 N N . LEU C 2 524 ? -75.004 -116.186 -17.782 1.00 75.92 524 LEU C N 1
ATOM 12770 C CA . LEU C 2 524 ? -74.761 -114.910 -18.463 1.00 79.40 524 LEU C CA 1
ATOM 12771 C C . LEU C 2 524 ? -74.432 -113.916 -17.360 1.00 82.98 524 LEU C C 1
ATOM 12772 O O . LEU C 2 524 ? -75.232 -113.852 -16.351 1.00 85.51 524 LEU C O 1
ATOM 12777 N N . ILE C 2 525 ? -73.267 -113.274 -17.480 1.00 83.27 525 ILE C N 1
ATOM 12778 C CA . ILE C 2 525 ? -72.736 -112.376 -16.418 1.00 84.77 525 ILE C CA 1
ATOM 12779 C C . ILE C 2 525 ? -72.815 -110.952 -16.944 1.00 86.57 525 ILE C C 1
ATOM 12780 O O . ILE C 2 525 ? -72.183 -110.648 -17.986 1.00 84.38 525 ILE C O 1
ATOM 12785 N N . CYS C 2 526 ? -73.561 -110.129 -16.208 1.00 87.30 526 CYS C N 1
ATOM 12786 C CA . CYS C 2 526 ? -74.079 -108.827 -16.660 1.00 88.20 526 CYS C CA 1
ATOM 12787 C C . CYS C 2 526 ? -73.704 -107.727 -15.661 1.00 91.85 526 CYS C C 1
ATOM 12788 O O . CYS C 2 526 ? -73.790 -107.965 -14.412 1.00 93.01 526 CYS C O 1
ATOM 12791 N N . LEU C 2 527 ? -73.289 -106.583 -16.211 1.00 92.56 527 LEU C N 1
ATOM 12792 C CA . LEU C 2 527 ? -72.979 -105.348 -15.443 1.00 98.01 527 LEU C CA 1
ATOM 12793 C C . LEU C 2 527 ? -74.284 -104.585 -15.197 1.00 95.52 527 LEU C C 1
ATOM 12794 O O . LEU C 2 527 ? -74.735 -103.869 -16.102 1.00 90.95 527 LEU C O 1
ATOM 12799 N N . LYS C 2 528 ? -74.866 -104.757 -14.009 1.00 98.26 528 LYS C N 1
ATOM 12800 C CA . LYS C 2 528 ? -76.222 -104.252 -13.654 1.00 100.38 528 LYS C CA 1
ATOM 12801 C C . LYS C 2 528 ? -76.336 -102.745 -13.878 1.00 104.49 528 LYS C C 1
ATOM 12802 O O . LYS C 2 528 ? -77.393 -102.318 -14.333 1.00 100.92 528 LYS C O 1
ATOM 12808 N N . ASN C 2 529 ? -75.282 -101.981 -13.586 1.00 112.12 529 ASN C N 1
ATOM 12809 C CA . ASN C 2 529 ? -75.298 -100.495 -13.612 1.00 121.52 529 ASN C CA 1
ATOM 12810 C C . ASN C 2 529 ? -75.124 -99.989 -15.054 1.00 118.34 529 ASN C C 1
ATOM 12811 O O . ASN C 2 529 ? -75.187 -98.772 -15.239 1.00 118.71 529 ASN C O 1
ATOM 12816 N N . GLU C 2 530 ? -74.908 -100.868 -16.041 1.00 115.88 530 GLU C N 1
ATOM 12817 C CA . GLU C 2 530 ? -74.787 -100.466 -17.475 1.00 116.89 530 GLU C CA 1
ATOM 12818 C C . GLU C 2 530 ? -75.715 -101.325 -18.337 1.00 110.95 530 GLU C C 1
ATOM 12819 O O . GLU C 2 530 ? -75.239 -101.876 -19.356 1.00 107.51 530 GLU C O 1
ATOM 12825 N N . GLN C 2 531 ? -76.989 -101.388 -17.925 1.00 110.05 531 GLN C N 1
ATOM 12826 C CA . GLN C 2 531 ? -78.140 -101.983 -18.655 1.00 105.05 531 GLN C CA 1
ATOM 12827 C C . GLN C 2 531 ? -77.906 -103.482 -18.844 1.00 97.21 531 GLN C C 1
ATOM 12828 O O . GLN C 2 531 ? -78.338 -104.020 -19.874 1.00 97.15 531 GLN C O 1
ATOM 12834 N N . ASP C 2 532 ? -77.289 -104.139 -17.863 1.00 93.49 532 ASP C N 1
ATOM 12835 C CA . ASP C 2 532 ? -76.948 -105.584 -17.939 1.00 88.84 532 ASP C CA 1
ATOM 12836 C C . ASP C 2 532 ? -76.091 -105.806 -19.195 1.00 87.92 532 ASP C C 1
ATOM 12837 O O . ASP C 2 532 ? -76.395 -106.751 -19.970 1.00 88.20 532 ASP C O 1
ATOM 12842 N N . LEU C 2 533 ? -75.092 -104.936 -19.416 1.00 92.37 533 LEU C N 1
ATOM 12843 C CA . LEU C 2 533 ? -74.004 -105.160 -20.413 1.00 90.64 533 LEU C CA 1
ATOM 12844 C C . LEU C 2 533 ? -73.462 -106.568 -20.181 1.00 87.20 533 LEU C C 1
ATOM 12845 O O . LEU C 2 533 ? -73.284 -106.954 -18.994 1.00 91.05 533 LEU C O 1
ATOM 12850 N N . ILE C 2 534 ? -73.259 -107.329 -21.247 1.00 84.16 534 ILE C N 1
ATOM 12851 C CA . ILE C 2 534 ? -72.772 -108.725 -21.077 1.00 82.70 534 ILE C CA 1
ATOM 12852 C C . ILE C 2 534 ? -71.253 -108.699 -20.990 1.00 81.12 534 ILE C C 1
ATOM 12853 O O . ILE C 2 534 ? -70.637 -108.223 -21.955 1.00 83.39 534 ILE C O 1
ATOM 12858 N N . LEU C 2 535 ? -70.721 -109.164 -19.859 1.00 80.31 535 LEU C N 1
ATOM 12859 C CA . LEU C 2 535 ? -69.273 -109.171 -19.527 1.00 84.41 535 LEU C CA 1
ATOM 12860 C C . LEU C 2 535 ? -68.683 -110.550 -19.820 1.00 83.25 535 LEU C C 1
ATOM 12861 O O . LEU C 2 535 ? -67.436 -110.652 -20.035 1.00 81.41 535 LEU C O 1
ATOM 12866 N N . GLY C 2 536 ? -69.528 -111.579 -19.747 1.00 81.90 536 GLY C N 1
ATOM 12867 C CA . GLY C 2 536 ? -69.118 -112.966 -20.011 1.00 80.82 536 GLY C CA 1
ATOM 12868 C C . GLY C 2 536 ? -70.304 -113.900 -20.090 1.00 76.65 536 GLY C C 1
ATOM 12869 O O . GLY C 2 536 ? -71.379 -113.568 -19.539 1.00 81.31 536 GLY C O 1
ATOM 12870 N N . PHE C 2 537 ? -70.120 -115.040 -20.751 1.00 71.75 537 PHE C N 1
ATOM 12871 C CA . PHE C 2 537 ? -71.126 -116.120 -20.709 1.00 70.78 537 PHE C CA 1
ATOM 12872 C C . PHE C 2 537 ? -70.413 -117.464 -20.641 1.00 73.88 537 PHE C C 1
ATOM 12873 O O . PHE C 2 537 ? -69.240 -117.558 -21.117 1.00 72.23 537 PHE C O 1
ATOM 12881 N N . HIS C 2 538 ? -71.112 -118.460 -20.082 1.00 68.40 538 HIS C N 1
ATOM 12882 C CA . HIS C 2 538 ? -70.517 -119.778 -19.775 1.00 70.46 538 HIS C CA 1
ATOM 12883 C C . HIS C 2 538 ? -71.560 -120.852 -20.035 1.00 69.80 538 HIS C C 1
ATOM 12884 O O . HIS C 2 538 ? -72.725 -120.649 -19.626 1.00 67.62 538 HIS C O 1
ATOM 12891 N N . ILE C 2 539 ? -71.177 -121.955 -20.680 1.00 70.28 539 ILE C N 1
ATOM 12892 C CA . ILE C 2 539 ? -72.192 -123.015 -20.917 1.00 72.20 539 ILE C CA 1
ATOM 12893 C C . ILE C 2 539 ? -71.529 -124.388 -20.862 1.00 75.90 539 ILE C C 1
ATOM 12894 O O . ILE C 2 539 ? -70.421 -124.569 -21.389 1.00 74.92 539 ILE C O 1
ATOM 12899 N N . LEU C 2 540 ? -72.241 -125.301 -20.212 1.00 76.20 540 LEU C N 1
ATOM 12900 C CA . LEU C 2 540 ? -71.872 -126.707 -20.033 1.00 76.81 540 LEU C CA 1
ATOM 12901 C C . LEU C 2 540 ? -72.922 -127.504 -20.804 1.00 75.27 540 LEU C C 1
ATOM 12902 O O . LEU C 2 540 ? -74.056 -127.494 -20.389 1.00 76.90 540 LEU C O 1
ATOM 12907 N N . THR C 2 541 ? -72.549 -128.098 -21.939 1.00 78.24 541 THR C N 1
ATOM 12908 C CA . THR C 2 541 ? -73.491 -128.709 -22.908 1.00 76.02 541 THR C CA 1
ATOM 12909 C C . THR C 2 541 ? -72.715 -129.507 -23.945 1.00 74.69 541 THR C C 1
ATOM 12910 O O . THR C 2 541 ? -71.549 -129.232 -24.189 1.00 76.96 541 THR C O 1
ATOM 12914 N N . PRO C 2 542 ? -73.361 -130.444 -24.666 1.00 73.21 542 PRO C N 1
ATOM 12915 C CA . PRO C 2 542 ? -72.837 -130.902 -25.942 1.00 75.05 542 PRO C CA 1
ATOM 12916 C C . PRO C 2 542 ? -72.733 -129.704 -26.894 1.00 74.25 542 PRO C C 1
ATOM 12917 O O . PRO C 2 542 ? -73.561 -128.844 -26.794 1.00 77.95 542 PRO C O 1
ATOM 12921 N N . ASN C 2 543 ? -71.734 -129.713 -27.776 1.00 74.88 543 ASN C N 1
ATOM 12922 C CA . ASN C 2 543 ? -71.533 -128.751 -28.881 1.00 75.36 543 ASN C CA 1
ATOM 12923 C C . ASN C 2 543 ? -71.276 -127.339 -28.327 1.00 71.43 543 ASN C C 1
ATOM 12924 O O . ASN C 2 543 ? -71.530 -126.370 -29.040 1.00 70.18 543 ASN C O 1
ATOM 12929 N N . ALA C 2 544 ? -70.697 -127.229 -27.140 1.00 70.31 544 ALA C N 1
ATOM 12930 C CA . ALA C 2 544 ? -70.381 -125.947 -26.480 1.00 73.19 544 ALA C CA 1
ATOM 12931 C C . ALA C 2 544 ? -69.597 -125.030 -27.435 1.00 69.62 544 ALA C C 1
ATOM 12932 O O . ALA C 2 544 ? -69.917 -123.802 -27.527 1.00 68.75 544 ALA C O 1
ATOM 12934 N N . GLY C 2 545 ? -68.610 -125.602 -28.118 1.00 68.34 545 GLY C N 1
ATOM 12935 C CA . GLY C 2 545 ? -67.820 -124.882 -29.133 1.00 70.21 545 GLY C CA 1
ATOM 12936 C C . GLY C 2 545 ? -68.721 -124.258 -30.181 1.00 69.37 545 GLY C C 1
ATOM 12937 O O . GLY C 2 545 ? -68.535 -123.077 -30.532 1.00 71.63 545 GLY C O 1
ATOM 12938 N N . GLU C 2 546 ? -69.677 -125.029 -30.682 1.00 69.67 546 GLU C N 1
ATOM 12939 C CA . GLU C 2 546 ? -70.463 -124.593 -31.856 1.00 71.46 546 GLU C CA 1
ATOM 12940 C C . GLU C 2 546 ? -71.396 -123.466 -31.385 1.00 66.54 546 GLU C C 1
ATOM 12941 O O . GLU C 2 546 ? -71.728 -122.615 -32.164 1.00 75.83 546 GLU C O 1
ATOM 12947 N N . ILE C 2 547 ? -71.825 -123.499 -30.136 1.00 64.42 547 ILE C N 1
ATOM 12948 C CA . ILE C 2 547 ? -72.821 -122.555 -29.576 1.00 62.86 547 ILE C CA 1
ATOM 12949 C C . ILE C 2 547 ? -72.084 -121.275 -29.205 1.00 62.87 547 ILE C C 1
ATOM 12950 O O . ILE C 2 547 ? -72.602 -120.207 -29.531 1.00 64.53 547 ILE C O 1
ATOM 12955 N N . THR C 2 548 ? -70.921 -121.398 -28.579 1.00 60.33 548 THR C N 1
ATOM 12956 C CA . THR C 2 548 ? -70.173 -120.253 -28.009 1.00 62.26 548 THR C CA 1
ATOM 12957 C C . THR C 2 548 ? -69.659 -119.315 -29.117 1.00 62.72 548 THR C C 1
ATOM 12958 O O . THR C 2 548 ? -69.637 -118.088 -28.906 1.00 67.20 548 THR C O 1
ATOM 12962 N N . GLN C 2 549 ? -69.260 -119.863 -30.263 1.00 64.39 549 GLN C N 1
ATOM 12963 C CA . GLN C 2 549 ? -68.526 -119.122 -31.325 1.00 62.31 549 GLN C CA 1
ATOM 12964 C C . GLN C 2 549 ? -69.309 -117.873 -31.741 1.00 61.42 549 GLN C C 1
ATOM 12965 O O . GLN C 2 549 ? -68.710 -116.809 -31.778 1.00 70.67 549 GLN C O 1
ATOM 12971 N N . GLY C 2 550 ? -70.566 -118.013 -32.122 1.00 59.16 550 GLY C N 1
ATOM 12972 C CA . GLY C 2 550 ? -71.376 -116.917 -32.705 1.00 56.79 550 GLY C CA 1
ATOM 12973 C C . GLY C 2 550 ? -71.858 -115.972 -31.630 1.00 58.48 550 GLY C C 1
ATOM 12974 O O . GLY C 2 550 ? -71.854 -114.749 -31.860 1.00 60.36 550 GLY C O 1
ATOM 12975 N N . PHE C 2 551 ? -72.247 -116.498 -30.468 1.00 62.44 551 PHE C N 1
ATOM 12976 C CA . PHE C 2 551 ? -72.643 -115.656 -29.299 1.00 62.42 551 PHE C CA 1
ATOM 12977 C C . PHE C 2 551 ? -71.464 -114.750 -28.893 1.00 59.62 551 PHE C C 1
ATOM 12978 O O . PHE C 2 551 ? -71.708 -113.593 -28.489 1.00 61.18 551 PHE C O 1
ATOM 12986 N N . ALA C 2 552 ? -70.225 -115.218 -29.067 1.00 61.29 552 ALA C N 1
ATOM 12987 C CA . ALA C 2 552 ? -69.002 -114.439 -28.749 1.00 64.93 552 ALA C CA 1
ATOM 12988 C C . ALA C 2 552 ? -69.017 -113.095 -29.484 1.00 64.03 552 ALA C C 1
ATOM 12989 O O . ALA C 2 552 ? -68.510 -112.147 -28.948 1.00 65.81 552 ALA C O 1
ATOM 12991 N N . ILE C 2 553 ? -69.557 -113.024 -30.694 1.00 63.71 553 ILE C N 1
ATOM 12992 C CA . ILE C 2 553 ? -69.559 -111.751 -31.452 1.00 65.13 553 ILE C CA 1
ATOM 12993 C C . ILE C 2 553 ? -70.430 -110.730 -30.708 1.00 65.40 553 ILE C C 1
ATOM 12994 O O . ILE C 2 553 ? -70.283 -109.556 -31.003 1.00 69.54 553 ILE C O 1
ATOM 12999 N N . ALA C 2 554 ? -71.321 -111.135 -29.804 1.00 63.72 554 ALA C N 1
ATOM 13000 C CA . ALA C 2 554 ? -72.179 -110.167 -29.098 1.00 67.44 554 ALA C CA 1
ATOM 13001 C C . ALA C 2 554 ? -71.282 -109.211 -28.299 1.00 71.28 554 ALA C C 1
ATOM 13002 O O . ALA C 2 554 ? -71.646 -107.988 -28.188 1.00 67.86 554 ALA C O 1
ATOM 13004 N N . LEU C 2 555 ? -70.160 -109.712 -27.765 1.00 68.82 555 LEU C N 1
ATOM 13005 C CA . LEU C 2 555 ? -69.297 -108.875 -26.885 1.00 74.86 555 LEU C CA 1
ATOM 13006 C C . LEU C 2 555 ? -68.509 -107.840 -27.700 1.00 79.64 555 LEU C C 1
ATOM 13007 O O . LEU C 2 555 ? -68.143 -106.830 -27.088 1.00 92.20 555 LEU C O 1
ATOM 13012 N N . LYS C 2 556 ? -68.334 -108.021 -29.017 1.00 76.01 556 LYS C N 1
ATOM 13013 C CA . LYS C 2 556 ? -67.705 -107.012 -29.909 1.00 79.16 556 LYS C CA 1
ATOM 13014 C C . LYS C 2 556 ? -68.602 -105.777 -30.078 1.00 80.86 556 LYS C C 1
ATOM 13015 O O . LYS C 2 556 ? -68.094 -104.774 -30.602 1.00 85.79 556 LYS C O 1
ATOM 13021 N N . PHE C 2 557 ? -69.891 -105.853 -29.730 1.00 78.16 557 PHE C N 1
ATOM 13022 C CA . PHE C 2 557 ? -70.841 -104.728 -29.913 1.00 76.22 557 PHE C CA 1
ATOM 13023 C C . PHE C 2 557 ? -71.404 -104.269 -28.564 1.00 79.26 557 PHE C C 1
ATOM 13024 O O . PHE C 2 557 ? -72.348 -103.492 -28.582 1.00 84.32 557 PHE C O 1
ATOM 13032 N N . ASP C 2 558 ? -70.836 -104.677 -27.431 1.00 85.12 558 ASP C N 1
ATOM 13033 C CA . ASP C 2 558 ? -71.328 -104.233 -26.092 1.00 88.50 558 ASP C CA 1
ATOM 13034 C C . ASP C 2 558 ? -72.816 -104.615 -25.952 1.00 83.84 558 ASP C C 1
ATOM 13035 O O . ASP C 2 558 ? -73.597 -103.832 -25.428 1.00 87.86 558 ASP C O 1
ATOM 13040 N N . ALA C 2 559 ? -73.179 -105.790 -26.437 1.00 76.43 559 ALA C N 1
ATOM 13041 C CA . ALA C 2 559 ? -74.476 -106.458 -26.229 1.00 74.71 559 ALA C CA 1
ATOM 13042 C C . ALA C 2 559 ? -74.903 -106.398 -24.767 1.00 74.22 559 ALA C C 1
ATOM 13043 O O . ALA C 2 559 ? -74.090 -106.672 -23.853 1.00 75.63 559 ALA C O 1
ATOM 13045 N N . LYS C 2 560 ? -76.188 -106.111 -24.579 1.00 75.46 560 LYS C N 1
ATOM 13046 C CA . LYS C 2 560 ? -76.887 -106.127 -23.274 1.00 79.97 560 LYS C CA 1
ATOM 13047 C C . LYS C 2 560 ? -77.720 -107.402 -23.157 1.00 73.70 560 LYS C C 1
ATOM 13048 O O . LYS C 2 560 ? -78.089 -107.955 -24.193 1.00 71.81 560 LYS C O 1
ATOM 13054 N N . LYS C 2 561 ? -78.102 -107.789 -21.947 1.00 77.12 561 LYS C N 1
ATOM 13055 C CA . LYS C 2 561 ? -79.137 -108.847 -21.719 1.00 78.77 561 LYS C CA 1
ATOM 13056 C C . LYS C 2 561 ? -80.316 -108.669 -22.694 1.00 79.07 561 LYS C C 1
ATOM 13057 O O . LYS C 2 561 ? -80.735 -109.672 -23.369 1.00 81.74 561 LYS C O 1
ATOM 13063 N N . ALA C 2 562 ? -80.808 -107.435 -22.816 1.00 77.13 562 ALA C N 1
ATOM 13064 C CA . ALA C 2 562 ? -81.956 -107.054 -23.664 1.00 76.50 562 ALA C CA 1
ATOM 13065 C C . ALA C 2 562 ? -81.731 -107.485 -25.114 1.00 76.46 562 ALA C C 1
ATOM 13066 O O . ALA C 2 562 ? -82.716 -107.776 -25.790 1.00 77.94 562 ALA C O 1
ATOM 13068 N N . ASP C 2 563 ? -80.484 -107.538 -25.573 1.00 75.60 563 ASP C N 1
ATOM 13069 C CA . ASP C 2 563 ? -80.135 -107.966 -26.951 1.00 71.56 563 ASP C CA 1
ATOM 13070 C C . ASP C 2 563 ? -80.286 -109.487 -27.039 1.00 71.71 563 ASP C C 1
ATOM 13071 O O . ASP C 2 563 ? -80.718 -109.988 -28.088 1.00 69.61 563 ASP C O 1
ATOM 13076 N N . PHE C 2 564 ? -79.913 -110.215 -25.990 1.00 70.10 564 PHE C N 1
ATOM 13077 C CA . PHE C 2 564 ? -80.090 -111.683 -25.943 1.00 67.90 564 PHE C CA 1
ATOM 13078 C C . PHE C 2 564 ? -81.600 -111.938 -25.882 1.00 69.29 564 PHE C C 1
ATOM 13079 O O . PHE C 2 564 ? -82.075 -112.809 -26.596 1.00 64.90 564 PHE C O 1
ATOM 13087 N N . ASP C 2 565 ? -82.352 -111.104 -25.160 1.00 73.77 565 ASP C N 1
ATOM 13088 C CA . ASP C 2 565 ? -83.817 -111.319 -24.978 1.00 72.28 565 ASP C CA 1
ATOM 13089 C C . ASP C 2 565 ? -84.618 -110.991 -26.245 1.00 71.68 565 ASP C C 1
ATOM 13090 O O . ASP C 2 565 ? -85.715 -111.505 -26.353 1.00 70.68 565 ASP C O 1
ATOM 13095 N N . ARG C 2 566 ? -84.130 -110.159 -27.165 1.00 72.46 566 ARG C N 1
ATOM 13096 C CA . ARG C 2 566 ? -84.933 -109.757 -28.354 1.00 71.28 566 ARG C CA 1
ATOM 13097 C C . ARG C 2 566 ? -84.474 -110.571 -29.563 1.00 70.29 566 ARG C C 1
ATOM 13098 O O . ARG C 2 566 ? -85.071 -110.474 -30.656 1.00 77.97 566 ARG C O 1
ATOM 13106 N N . LEU C 2 567 ? -83.439 -111.369 -29.380 1.00 68.62 567 LEU C N 1
ATOM 13107 C CA . LEU C 2 567 ? -83.020 -112.374 -30.382 1.00 67.22 567 LEU C CA 1
ATOM 13108 C C . LEU C 2 567 ? -84.037 -113.506 -30.306 1.00 68.36 567 LEU C C 1
ATOM 13109 O O . LEU C 2 567 ? -84.345 -113.958 -29.221 1.00 74.34 567 LEU C O 1
ATOM 13114 N N . ILE C 2 568 ? -84.599 -113.896 -31.426 1.00 69.95 568 ILE C N 1
ATOM 13115 C CA . ILE C 2 568 ? -85.569 -115.018 -31.487 1.00 66.82 568 ILE C CA 1
ATOM 13116 C C . ILE C 2 568 ? -84.774 -116.323 -31.546 1.00 64.35 568 ILE C C 1
ATOM 13117 O O . ILE C 2 568 ? -83.842 -116.420 -32.320 1.00 62.98 568 ILE C O 1
ATOM 13122 N N . GLY C 2 569 ? -85.162 -117.308 -30.759 1.00 63.53 569 GLY C N 1
ATOM 13123 C CA . GLY C 2 569 ? -84.477 -118.606 -30.757 1.00 63.83 569 GLY C CA 1
ATOM 13124 C C . GLY C 2 569 ? -84.735 -119.402 -32.029 1.00 67.16 569 GLY C C 1
ATOM 13125 O O . GLY C 2 569 ? -85.730 -119.113 -32.763 1.00 68.35 569 GLY C O 1
ATOM 13126 N N . ILE C 2 570 ? -83.859 -120.375 -32.261 1.00 62.70 570 ILE C N 1
ATOM 13127 C CA . ILE C 2 570 ? -84.099 -121.541 -33.135 1.00 66.06 570 ILE C CA 1
ATOM 13128 C C . ILE C 2 570 ? -84.522 -122.696 -32.238 1.00 71.64 570 ILE C C 1
ATOM 13129 O O . ILE C 2 570 ? -83.765 -123.021 -31.287 1.00 73.94 570 ILE C O 1
ATOM 13134 N N . HIS C 2 571 ? -85.686 -123.268 -32.526 1.00 71.59 571 HIS C N 1
ATOM 13135 C CA . HIS C 2 571 ? -86.235 -124.387 -31.730 1.00 73.33 571 HIS C CA 1
ATOM 13136 C C . HIS C 2 571 ? -86.262 -125.628 -32.604 1.00 76.38 571 HIS C C 1
ATOM 13137 O O . HIS C 2 571 ? -86.677 -125.558 -33.756 1.00 80.46 571 HIS C O 1
ATOM 13144 N N . PRO C 2 572 ? -85.877 -126.803 -32.079 1.00 74.91 572 PRO C N 1
ATOM 13145 C CA . PRO C 2 572 ? -85.308 -126.940 -30.742 1.00 73.41 572 PRO C CA 1
ATOM 13146 C C . PRO C 2 572 ? -83.772 -127.015 -30.762 1.00 72.64 572 PRO C C 1
ATOM 13147 O O . PRO C 2 572 ? -83.222 -127.803 -31.517 1.00 70.54 572 PRO C O 1
ATOM 13151 N N . THR C 2 573 ? -83.108 -126.213 -29.927 1.00 64.94 573 THR C N 1
ATOM 13152 C CA . THR C 2 573 ? -81.632 -126.214 -29.811 1.00 64.76 573 THR C CA 1
ATOM 13153 C C . THR C 2 573 ? -81.302 -126.007 -28.346 1.00 63.24 573 THR C C 1
ATOM 13154 O O . THR C 2 573 ? -82.186 -125.545 -27.630 1.00 63.29 573 THR C O 1
ATOM 13158 N N . VAL C 2 574 ? -80.090 -126.344 -27.927 1.00 63.73 574 VAL C N 1
ATOM 13159 C CA . VAL C 2 574 ? -79.538 -125.827 -26.648 1.00 68.06 574 VAL C CA 1
ATOM 13160 C C . VAL C 2 574 ? -79.352 -124.293 -26.726 1.00 64.17 574 VAL C C 1
ATOM 13161 O O . VAL C 2 574 ? -79.800 -123.594 -25.805 1.00 65.69 574 VAL C O 1
ATOM 13165 N N . ALA C 2 575 ? -78.766 -123.793 -27.815 1.00 61.67 575 ALA C N 1
ATOM 13166 C CA . ALA C 2 575 ? -78.340 -122.385 -28.010 1.00 63.44 575 ALA C CA 1
ATOM 13167 C C . ALA C 2 575 ? -79.481 -121.416 -27.669 1.00 63.67 575 ALA C C 1
ATOM 13168 O O . ALA C 2 575 ? -79.216 -120.392 -27.104 1.00 63.99 575 ALA C O 1
ATOM 13170 N N . GLU C 2 576 ? -80.720 -121.742 -27.996 1.00 63.55 576 GLU C N 1
ATOM 13171 C CA . GLU C 2 576 ? -81.845 -120.798 -27.795 1.00 63.40 576 GLU C CA 1
ATOM 13172 C C . GLU C 2 576 ? -82.004 -120.503 -26.309 1.00 61.93 576 GLU C C 1
ATOM 13173 O O . GLU C 2 576 ? -82.587 -119.439 -26.007 1.00 62.48 576 GLU C O 1
ATOM 13179 N N . ASN C 2 577 ? -81.447 -121.346 -25.434 1.00 58.96 577 ASN C N 1
ATOM 13180 C CA . ASN C 2 577 ? -81.522 -121.090 -23.981 1.00 60.77 577 ASN C CA 1
ATOM 13181 C C . ASN C 2 577 ? -80.920 -119.726 -23.655 1.00 59.21 577 ASN C C 1
ATOM 13182 O O . ASN C 2 577 ? -81.340 -119.171 -22.694 1.00 63.99 577 ASN C O 1
ATOM 13187 N N . PHE C 2 578 ? -79.974 -119.187 -24.419 1.00 63.13 578 PHE C N 1
ATOM 13188 C CA . PHE C 2 578 ? -79.358 -117.870 -24.106 1.00 65.53 578 PHE C CA 1
ATOM 13189 C C . PHE C 2 578 ? -80.373 -116.751 -24.355 1.00 65.29 578 PHE C C 1
ATOM 13190 O O . PHE C 2 578 ? -80.103 -115.632 -23.917 1.00 66.81 578 PHE C O 1
ATOM 13198 N N . THR C 2 579 ? -81.530 -117.068 -24.949 1.00 66.11 579 THR C N 1
ATOM 13199 C CA . THR C 2 579 ? -82.525 -116.047 -25.372 1.00 64.27 579 THR C CA 1
ATOM 13200 C C . THR C 2 579 ? -83.668 -115.930 -24.355 1.00 67.86 579 THR C C 1
ATOM 13201 O O . THR C 2 579 ? -84.414 -114.958 -24.484 1.00 68.13 579 THR C O 1
ATOM 13205 N N . THR C 2 580 ? -83.807 -116.842 -23.384 1.00 66.51 580 THR C N 1
ATOM 13206 C CA . THR C 2 580 ? -84.993 -116.899 -22.474 1.00 65.02 580 THR C CA 1
ATOM 13207 C C . THR C 2 580 ? -84.567 -116.996 -21.006 1.00 65.91 580 THR C C 1
ATOM 13208 O O . THR C 2 580 ? -85.393 -117.420 -20.206 1.00 68.11 580 THR C O 1
ATOM 13212 N N . LEU C 2 581 ? -83.354 -116.571 -20.641 1.00 69.93 581 LEU C N 1
ATOM 13213 C CA . LEU C 2 581 ? -82.907 -116.542 -19.222 1.00 71.34 581 LEU C CA 1
ATOM 13214 C C . LEU C 2 581 ? -83.699 -115.494 -18.430 1.00 73.40 581 LEU C C 1
ATOM 13215 O O . LEU C 2 581 ? -83.737 -114.338 -18.846 1.00 78.49 581 LEU C O 1
ATOM 13220 N N . THR C 2 582 ? -84.306 -115.888 -17.315 1.00 74.44 582 THR C N 1
ATOM 13221 C CA . THR C 2 582 ? -85.038 -114.969 -16.396 1.00 79.91 582 THR C CA 1
ATOM 13222 C C . THR C 2 582 ? -84.530 -115.119 -14.955 1.00 79.70 582 THR C C 1
ATOM 13223 O O . THR C 2 582 ? -84.592 -114.113 -14.231 1.00 81.68 582 THR C O 1
ATOM 13227 N N . LEU C 2 583 ? -84.045 -116.308 -14.564 1.00 77.37 583 LEU C N 1
ATOM 13228 C CA . LEU C 2 583 ? -83.594 -116.616 -13.180 1.00 80.86 583 LEU C CA 1
ATOM 13229 C C . LEU C 2 583 ? -82.237 -115.969 -12.905 1.00 82.42 583 LEU C C 1
ATOM 13230 O O . LEU C 2 583 ? -81.236 -116.232 -13.663 1.00 82.41 583 LEU C O 1
ATOM 13235 N N . VAL C 2 584 ? -82.202 -115.222 -11.808 1.00 85.48 584 VAL C N 1
ATOM 13236 C CA . VAL C 2 584 ? -81.011 -114.543 -11.241 1.00 89.69 584 VAL C CA 1
ATOM 13237 C C . VAL C 2 584 ? -80.415 -115.460 -10.174 1.00 94.63 584 VAL C C 1
ATOM 13238 O O . VAL C 2 584 ? -81.148 -115.917 -9.280 1.00 94.58 584 VAL C O 1
ATOM 13242 N N . LYS C 2 585 ? -79.121 -115.738 -10.276 1.00 100.31 585 LYS C N 1
ATOM 13243 C CA . LYS C 2 585 ? -78.387 -116.480 -9.222 1.00 106.67 585 LYS C CA 1
ATOM 13244 C C . LYS C 2 585 ? -78.232 -115.545 -8.014 1.00 113.45 585 LYS C C 1
ATOM 13245 O O . LYS C 2 585 ? -77.711 -114.427 -8.235 1.00 112.10 585 LYS C O 1
ATOM 13251 N N . GLU C 2 586 ? -78.674 -115.967 -6.823 1.00 123.52 586 GLU C N 1
ATOM 13252 C CA . GLU C 2 586 ? -78.767 -115.092 -5.620 1.00 143.29 586 GLU C CA 1
ATOM 13253 C C . GLU C 2 586 ? -77.479 -115.212 -4.790 1.00 163.30 586 GLU C C 1
ATOM 13254 O O . GLU C 2 586 ? -76.664 -114.264 -4.828 1.00 163.36 586 GLU C O 1
ATOM 13260 N N . ASP C 2 587 ? -77.310 -116.326 -4.066 1.00 135.19 587 ASP C N 1
ATOM 13261 C CA . ASP C 2 587 ? -76.164 -116.604 -3.157 1.00 142.33 587 ASP C CA 1
ATOM 13262 C C . ASP C 2 587 ? -75.837 -115.330 -2.355 1.00 136.38 587 ASP C C 1
ATOM 13263 O O . ASP C 2 587 ? -74.852 -115.203 -1.616 1.00 121.53 587 ASP C O 1
#

Secondary structure (DSSP, 8-state):
--HHHHHHHHHHSSEEEEESSS-TTSHHHHHHHHTTT---EEEE--HHHHHHHHHHHT-SSS-EEEETTEEEESHHHHHHHHHTTHHHHHTS--SBSEEEE--SHHHHHHHHHHHHTT--EEEE---PPPTT-----SSHHHHHHSHHHHHHHHHHHHHHHHHHHHHHTTB---SS---B-HHHHHHHHHHHHHHHHHHHHHHHHHTT-EEE-EEEEEEETTEEEEEETTS-EEEEEBS-EEE----EE---S-TTHHHHEE-HHHHTT-SS---SEEEE--SHHHHHHHHHHHHTT--EEEE-SS-SSTTS-HHHHHHHHHHHHHTT-EEE---SEEEEEE--BTTB--EEEEEEEEEETTEEEEEEEEESEEEE-S-EE---TTS-HHHHT--B-TTSPBPEETTEETTEEEEEE-GGGBTT----HHHHHHHHHHHHHHHHH--------SS--EEE-SSS-EEEEE--HHHHHHHH-GGGEEEEEEE---GGGTTS--GGGGT-EEEEEEEGGGTTEEEEEEEESTTHHHHHHHHGGGGGGT-BHHHHHHSPPPSS-SGGGGGS--PBP--/--B-HHHHHHHHHH-SEEEEE-S--TTHHHHHHHHHTTT---EEEEB-GGGHHHHHHHHT-SSS-EEEESS-EEESHHHHHHHHHTTHHHHHTS--SBSEEEE--SHHHHHHHHHHHHTT--EEEE---PPPTT-----SSHHHHHHSHHHHHHHHHHHHHHHHHHHHHHHTB---SS---B-HHHHHHHHHHHHHHHHHHHHHHHHHTT-EEE-EEEEEEETTEEEEEETTS-EEEEEBS-EEE----EE---S-TTHHHHEE-HHHHTT-SS---SEEEE-SSHHHHHHHHHHHHTT--EEEE-SS-SSTTS-HHHHHHHHHHHHHTT-EEE---SEEEEEE---SSS--EEEEEEEEE-SS-EEEEEEEESEEEE-S-EE---TTS-HHHHT--B-TTSPBPEETTEETTEEEEEE-GGGBTT----HHHHHHHHHHHHHHHHH--------SS--EEE-SSSEEEEEE--HHHHHHHH-GGGEEEEEEE---GGGTTS--GGGGT-EEEEEEEGGGTTEEEEEEEEETTHHHHHHHHGGGGGGT-BHHHHHHSPPPSS-SGGGGGS---B------/-HHHHHHHHHSSEEEE---SSHHHHHHHTT----EEE---HHHHHHHHHHHT-SS---EEESSS-B------HHHHHTS--SBSEEEE--SHHHHHHHHHHHHTT--EEEE-----TTSS----SSHHHHHHSHHHHHHHHHHHHHHHHHHHHHHHT----SS-----HHHHHHHHHHHHHHHHHHHHHHHHHTT-EEE-EEEEEEETTEEEEEETT--EEEEEBS-EEE----EE---S-TTHHHHEE-HHHHTT-SS---SEEEES-SHHHHHHHHHHHHTT--EEEE-SS-SSTTS-HHHHHHHHHHHHHTT-EEE-------EEEE---SSS--EEE---EESEEEE-S-EE---TTS-HHHHT--B-TTSPBPEETTEETTEEEEEE-GGGBTT----HHHHHHHHHHHHHHHHH--------SS--EEE-SSS-EEEEE--HHHHHHHH-GGGEEEEEEE---GGGTTS--GGGGT-EEEEEEEGGGTTEEEEEEEESTTHHHHHHHHGGGGGGT-BHHHHHHSPPPSS-SGGGGGS--EEP--

Nearest PDB structures (foldseek):
  7put-assembly1_A  TM=1.000E+00  e=0.000E+00  Brugia malayi
  7pvj-assembly1_B  TM=1.000E+00  e=0.000E+00  Brugia malayi
  7p0x-assembly2_C  TM=9.939E-01  e=0.000E+00  Brugia malayi
  4la1-assembly1_B  TM=8.329E-01  e=2.090E-72  Schistosoma japonicum
  8a1r-assembly1_A  TM=8.281E-01  e=4.794E-67  Schistosoma mansoni

CATH classification: 3.40.30.10 (+2 more: 3.50.50.60, 3.30.390.30)

Foldseek 3Di:
DAQLVQLQCLQVAQKEWEAAPPDPPPVVVCVLCVVVVGDHHYHHYDPVHQVVNCLLLVEDDPGWMHGNSFTQYDPVRVVVCVVVVLVVVLSDDFPFQEEEEAQALQQLLLLLQLLVLPTAYAYEHEFDAALVRFGDAGHPCCLQLHVQLLVLLLVVLVVLVVVQLCVLVPNPDPDDDDADDLQVSLVVSVVSSVVVRVVSVVVCVVSNHHYDNWHWADPALFWIWTAHPVGDTDIHGHSFYEYANAWAADFDPAACRRVAADASSAPSNPLALLAAEEQEAQDLRSQSVQQSNLSNPHNYEYEYQDAHHVVDFRVLRVLLVVLVVVSRYHYDYHFRYKDFPFPDDDRYAGKIWTWDWDADPVGTDIDTDMGSHYYHHHDIAAPQPRRNCVNNVQDDDPRQATEDSQQARPNHRRYGYFANSYPPQPRDSVRSSVQSNQVSCCRNVVDSDHRDRAQDWDWSSHNFIKIKTFDHLVRCCVVQNPVQKWKFKDADAFPSCVSDPDPCRPRWMKIFIAGNVVQRQTRMIMTGHPPSVVLRPVVSVCNVVSHHLVNLQVDQDDPPDPSNVSNDTDDTDDD/DWDAQLVQLQCLQVAQKEKEFEPDDPCVVVVVVLCVVVVGGHHYTYYDPVHFVVNCLLLVEDHDTWMHGNSWTQHDPVRVVVCVVVCLVVVLSDDFPFQEEEEAQALQQLLLLLLLLVLPTAYAYEHEFDAALVRFGDAGHPCPLQQHVQLLVLLLVVLVVLVVVQLCVLVPNDDPDDDDADDVQVSLVVSVVSSVVVRVVSVVSCVVSNHHYDNWHWADPALFWIWTAHPVGDTDIGGHSFYEYAHAWAADFDPAACRRVAADASSAPSNQLELLAAEEQEAQDLRSQSVQQSNVSNPHNYEYEYQDAHHVVDFRVLRVLLVVLVVVSRYHYDYHFRYKDFPFPDDSYYAGKIWTWDWDADVVGIDIDIDMGSHYYHHHDIAAPQPRRNCVNNVFDADPRQATEDPQQARPSHGRYGYFANRYPPQPHDSVRSSVSSNQVSCCSNVVDSDHRDRAQDWDWSSHNFIKIKTFDHLVRCCVVQNPVQKWKFKDADAQPSCVSPPDSCRPRWMKIFIAGNVPQRQTRMIMTGHPPSVVLRVVVSVCNVVSHHLVNLQVDQDDPPDPNNVSHDTDDTDVDDPD/DLVQLQVLLVDQKEFEAVVVVVVVVLCVVADDDHHYHPDDDVCQVVVCVLLVHDRDRWMGGNHFTDDDPSLCLVVVLSDDFPFQEEEQAQALQQLLLLLQLLVLPTAYAYEHAFDCPLDNFDDAGHPCCLQQHVQLLVLLLVVLVVLVVVQLCVLVPNPDPPDDDADDPQVSLCVSVVSSVVVRVVSVVSCVVSNHHYANWHWADPALFKIWTAHPVGDTDIGGHSFYEYAHAWAADFDPAPCRSVAADASSAPSNAQELLAAEEQEAQDLRSQSVQQSNLSSPHNYEYEYQDAHHVVAFRVLRVLLVVLVVVSRYHYDHDDQDDWDFPADDRHHAATWIDSVDIGSHYYHHHDIADPQPRHNCVNNVFDDDPRQATEDPQQARPGHTRYGYFANSHPLADRDSVRSSVSSNQVSCCNNSVDSDHRDRAQDWDWSSHNQIKIKTADHLVRCCVVQNPVQKWKFKDADAFPSCVSPPDSCRPRWMKIFIAGNVPQRQTRMIMTGHPPSVVLRPVVSVCNVVSHHLVNLQVDQDDPPDPNNVSNDTDDTDDD

InterPro domains:
  IPR004099 Pyridine nucleotide-disulphide oxidoreductase, dimerisation domain [PF02852] (583-695)
  IPR006338 Thioredoxin/glutathione reductase selenoprotein [TIGR01438] (221-713)
  IPR012999 Pyridine nucleotide-disulphide oxidoreductase, class I, active site [PS00076] (265-275)
  IPR016156 FAD/NAD-linked reductase, dimerisation domain superfamily [G3DSA:3.30.390.30] (582-713)
  IPR016156 FAD/NAD-linked reductase, dimerisation domain superfamily [SSF55424] (580-712)
  IPR023753 FAD/NAD(P)-binding domain [PF07992] (222-563)
  IPR036188 FAD/NAD(P)-binding domain superfamily [G3DSA:3.50.50.60] (217-380)
  IPR036188 FAD/NAD(P)-binding domain superfamily [G3DSA:3.50.50.60] (381-505)
  IPR036188 FAD/NAD(P)-binding domain superfamily [SSF51905] (220-456)
  IPR036188 FAD/NAD(P)-binding domain superfamily [SSF51905] (402-572)
  IPR036249 Thioredoxin-like superfamily [SSF52833] (133-221)
  IPR046952 Glutathione reductase/thioredoxin reductase-like [PTHR42737] (219-697)

Organism: Brugia malayi (NCBI:txid6279)

Solvent-accessible surface area: 73879 Å² total

B-factor: mean 102.04, std 39.1, range [43.72, 285.63]

Radius of gyration: 44.96 Å; Cα contacts (8 Å, |Δi|>4): 3817; chains: 3; bounding box: 110×156×92 Å